Protein 9FMG (pdb70)

Foldseek 3Di:
DFDLVDLAGAFLCVVFNKDQWWKWWLVVVQVVLPDFDDFDFQLLLLCLQQQQAPLEEEEEEDAVVSVPSQPVSQVLSQVLCVQAVHDGDGGHYHYLNDDVVCLVVNDQVSVLVRVVVCCVPRVGLEYEYEYEASNVVSVRPNVVSQVVVCVVSVRHYRYFYTYRPSDPANLRSLVRNLSRLLNHQADAPDPAAPLQEEEEAEESFHPDVQVVCVLLNHHYLYPSHNHYSVSSHCNLRYLEYHYQFQSNRFNNRLSSCVGSVRHYFLAAHQADLVRVLRRLCGVCVSSVSNPSSVVSSVVLCVPQVVVLVVLLVVAEAAEEEEAEAEGLRLSCLQLVVVSVHHYQEYEHSMYRSATNNRDPSRHSSCCSPVPSHMHGTYIRHNLGQLVLLVRCVVRVGQEYEYADDRHQVSVLLQLHHYQHCVNSCCLGHSNNSVSVSVSVVVRSVVSVNSVVNNVPDDDPDDPVSSD/DPDADPFFFAFQLLLQVVQLQFPQEAEEEEEAQCRQQVSCCFLACLAQNHDLPDRGHVNHHYLNDDPCCQVPNCLVSVLVSVVVCVPPDGGPAYEYEYEQRCVVSVHPNCVRVVVCVVVVHRYWYFYGYRVVAGNLVSNLRRLVGNCPSHLHADDCVPLHAADLQEEEEAEDRPSFQRQVQLALVVVVVLSVQLPGHYQSRGHPVHPGCVSVNCVLNYQAYEHAALAGPVSVRVVCCVRNNHHYDYNHAFAFALVRSLVVLVVVCVVSVGDPVSSVVSSVVLCVVQVVLVVVVCCCQVDPPVDDQQEEEAEHALHCLLNVLLCCCPPVVGDYFAGEHARDHDPVSQVVSQVCQQPSDPPDGDGYHHDRHVVVVLVVVVVTDRPPDAYEYADAPVCPVVSVVSLHFYDDRGRRNSPHNDDNAALHDRNNVSSVVVRRVCRRVVSVD/DDVLVVVLVVLLVCCPPVLHADDCVPLHHADLQEEEEAEDDPPFQVQVQQLLVQVCVLSVQLPGHYQSQDHPVHPHVVSVNCVLNYQAYEYQALPRCPVVRVSCCVRRNHHYHYRHAFFAALVSSLVVLVVVCVVSVGDVVSSVVSSVVLVVVQVVLVVVCVCCLVPPDPDFAAEEEAEEALHCLLNVLLCCCPVVNHHYFAYEHADPDDPVRQVVSQVCQQPSDPPDGDGYYYDNDLVVVLVVVVVTDDDPGQHEYQDEPSCPVVSVVSVHFYNPRGPPRPPDDHDNAACRHRVNVSVVVVSRVVRGVPPVD/DAEEEEAFAAPQQLLQLVLLLCQLVLVVVFAEEEEELDQVQCSCQQFAQNDDADAQVVQVLGQSVNQWDAGHSRYTYHYLHDDDPDDDDSLVSLVVSVVNCVVNVVVPVPRGLYYYYRAGHDPDDVSRVVCFAAPRHAEYEYEAWLDLVRLVSVLVVLVVSLVRVVVRTYFYLAYEYEQQDDVLGVVSVVVSRVVWVGDHLAHAHDDCCQVVSVVSSHHCCVRPVPDPRSVRSSSSSVSVSPGDDGHRTRGDDPVRSVVSVVVSVVVVD/DEEEEEFAAPQCLLQLVLLLQLLCLVVPFAEEEEELDQVQCSCLQFAQNDDAQAQVNVVVVDPDGDNVSQFDQGHSRYRYHYLHDDDPPDDDSLVSLVVSVVVCVVNVVVPVSVGDYYYYRAHHCPPDVSRVVCQAQPNDAEYEYEAWLDLVRLVSVLVVLVVSLVRVVVNTYFYQAYEYEAADDPLGVVLVVVQQVVWVGHYLAHAHDDCLSVVSVVSSHHSCGSPVPDPRSVRSSSSSVSSSPGDDGHRTRHDDPVVSVVSVVVSVVVVVPD

InterPro domains:
  IPR000510 Nitrogenase/oxidoreductase, component 1 [PF00148] (76-469)
  IPR049939 Nitrogenase MoFe cofactor biosynthesis protein NifE-like [PTHR42956] (78-4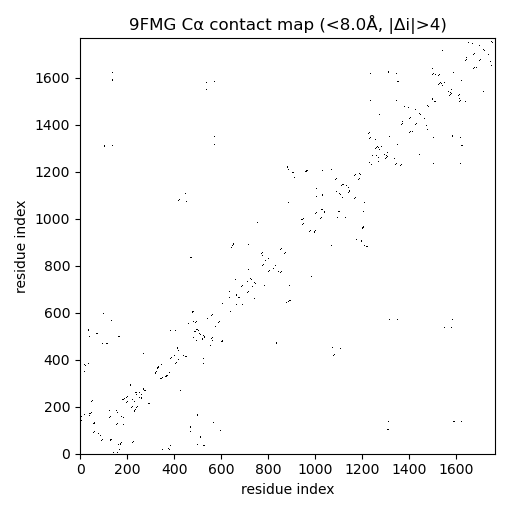68)

Sequence (1768 aa):
PINLKTSVVESREQRLGTIIAWDGKASDLSKESPFSQGSVCSEQMVECQAGNVRGAVLVQHSPIGCGAGQVIYNSIFRNGLAIRGLPVENLHLISTNLRERDMVYGGLDKLERTIRDAWERHHPQAIFIATSCPTAIIGDDIESVASQLEAEFGIPVIPLHCEGFKSKHWSTGFDATQHGILRQIVRKNPERKQEDLVNVINLWGSDVFGPMLGELGLRVNYVVDLATVEDLAQMSEAAATVGFCYTLSTYMAAALEQEFGVPEVKAPMPYGFAGTDAWLREIARVTHREEQAEAYIAREHARVKPQLEALREKLKGIKGFVSTGSAYAHGMIQVLRELGVTVDGSLVFHHDPVYDSQDPRQDSLAHLVDNYGDVGHFSVGNRQQFQFYGLLQRVKPDFIIIRHNGLAPLASRLGIPAIPLGDEHIAVGYQGILNLGESILDVLAHRKFHEDIAAHVRLPYRQDWLATNSIEQVRYICSIGAMHSASAIPRVIPITHCGPGCADKQFMNVAFYNGFQGGGYGGGAVVPSTNATEREVVFGGAERLDELIGASLQVLDADLFVVLTGCIPDLVGDDIGSVVGPYQKRGVPIVYAETGGFRGNNFTGHELVTKAIIDQFVGDYDAERDGAREPHTVNVWSLLPYHNTFWRGDLTEIKRLLEGIGLKVNILFGPQSAGVAEWKAIPRAGFNLVLSPWLGLDTARHLDRKYGQPTLHRPIIPIGAKETGAFLREVAAFAGLDSAVVEAFITAEEAVYYRYLEDFTDFYAEYWWGLPAKFAVIGDSAYNLALTKFLVNQLGLIPGLQIITDNPPEEVREDIRAHYHAIADDVATDVSFEEDSYTIHQKIRATDFGHKAPILFGTTWERDLAKELKGAIVEVGFPASYEVVLSRSYLGYRGALTLLEKIYTTTVSASAGNNFTGHELVTKAIIDQFVGDYDAERDGAREPHTVNVWSLLPYHNTFWRGDLTEIKRLLEGIGLKVNILFGPQSAGVAEWKAIPRAGFNLVLSPWLGLDTARHLDRKYGQPTLHRPIIPIGAKETGAFLREVAAFAGLDSAVVEAFITAEEAVYYRYLEDFTDFYAEYWWGLPAKFAVIGDSAYNLALTKFLVNQLGLIPGLQIITDNPPEEVREDIRAHYHAIADDVATDVSFEEDSYTIHQKIRATDFGHKAPILFGTTWERDLAKELKGAIVEVGFPASYEVVLSRSYLGYRGALTLLEKIYTTTVSASAPKQIAIYGKGGIGKSTTTSNISAALAEAGYKVMQFGCDPKSDSTNTLRGGDYIPSVLDLLRVDAHEAIFQGFGGIYCVEAGGPAPGVGCAGRGIITAVELLKQQNVFEELDLDYVIFDVLGDVVCGGFAVPIREGIAEHVFTVSSSDFMAIYAANNLFKGIQKYSNAGGALLGGVIANSINTDFHRDIIDDFVARTQTQVVQYVPRSLTVTQAELQGRTTIEAAPESAQAEIYRTLARSIADHTDSKVPTPLNAQELRDWSASWANQLIKQIAIYGKGGIGKSTTTSNISAALAEAGYKVMQFGCDPKSDSTNTLRGGDYIPSVLDLLRENARVDAHEAIFQGFGGIYCVEAGGPAPGVGCAGRGIITAVELLKQQNVFEELDLDYVIFDVLGDVVCGGFAVPIREGIAEHVFTVSSSDFMAIYAANNLFKGIQKYSNAGGALLGGVIANSINTDFHRDIIDDFVARTQTQVVQYVPRSLTVTQAELQGRTTIEAAPESAQAEIYRTLARSIADHTDSKVPTPLNAQELRDWSASWANQLIEI

Organism: Rhodospirillum rubrum (strain ATCC 11170 / ATH 1.1.1 / DSM 467 / LMG 4362 / NCIMB 8255 / S1) (NCBI:txid269796)

Nearest PDB structures (foldseek):
  5vpw-assembly1_C  TM=7.983E-01  e=2.767E-26  Clostridium pasteurianum
  5vq3-assembly1_A  TM=8.043E-01  e=7.670E-26  Clostridium pasteurianum
  6o7r-assembly1_D  TM=7.775E-01  e=1.868E-20  Azotobacter vinelandii
  5koj-assembly1_D  TM=7.550E-01  e=1.283E-16  Gluconacetobacter diazotrophicus PA1 5
  2xdq-assembly1_A-2  TM=7.043E-01  e=3.691E-17  Thermosynechococcus vestitus

Secondary structure (DSSP, 8-state):
----SSSSPPPHHHHT--B-EEEE-HHHHHHT---------HHHHHHHHHTT-BTEEEEEESBGGGGGGHHHHHHHHHHHHHHTT-------EEE--B-HHHHHH--HHHHHHHHHHHHHHH--SEEEEEE-HHHHHTT--HHHHHHHHHHHHSS-EEEE---TTT-SSTTHHHHHHHHHHHHHTS-SS-S--EEEEEEEE--SS---HHHHHHTTT-EEEEESSS-BHHHHHTTSSEEEEEES-HHHHHHHHHHIIIII---B-----S-SHHHHHHHHHHHHHHTT-TTTTHHHHHHHHHHHHHHHHHHHHTSSS-EEEEES-SSTTHHHHHHHHHTT-EEEEEEES-B-SS-TT--GGG-HHHHHHHSS---TTEEEESS-HHHHHHHHHHH--S-EEE-STTSHHHHHHTT--EEE--STTTTSHHHHHHHHHHHHHHHHHTHHHHHHHHTS---SB-HHHH-/---EES-SS-BGGGGHHHHHTSTTEEEEEES-TTHHHHHHIIIIITSS-----SS-TT-S-B----SHHHHS--HHHHHHHHHHHHHHB--SEEEEEE-HHHHHHT---HHHHHHHHHTT--EEEEE--GGG-BHHHHHHHHHHHHIIIII----HHHH---EEEEEEEE-SPTTTSTTHHHHHHHHHHHHHHHT-EEE--SSTTS-THHHHHTTTTEEEEEE-SSSTTHHHHHHHHHHT---EEE--S--BSHHHHHHHHHHHHHHHT--HHHHHHHHHHHHHHHHHHHHHHHHHHTS-TT----EEEEEE-HHHHHHHHHHHHHTS--EE---EE-S---HHHHHHHHHHHHTS-SS-----EE---HHHHHHHHHTS---SSPPEEEE-GGGHHHHHHTT--EEE-SS--TT---SS---SHHHHHHHHHHHHHHHHHGGG-/--HHHHHHHHHHHIIIIII----TTTS---EEEEEEE----TTTSTTHHHHHHHHHHHHHHHT-EEE--SSTTS-THHHHHTSTTEEEEEE-SSSTTHHHHHHHHHHT---EEE--SPPBSSHHHHHHHHHHHHHHT--HHHHHHHHHHHHHHHHHHHHHHHHHHHH-TT----EEEEEE-HHHHHHHHHHHHHTS-PEEEEEEE-S---HHHHHHHHHHHH-SSSS-----EE---HHHHHHHHHT----SS--EEE--GGGHHHHHHTT-EE---SS--TT---SS---SBTHHHHHHHHHHHHHHHTT--/-EEEEEEESTTSSHHHHHHHHHHHHHHTT--EEEEE--TT--TTHHHHTT-----SGGG----GGGGEEE-GGG-EEEE---PSTTSSBHHHHHHHHHHHHHHTTTTTTTT-SEEEEE--S---BTTTSGGGSTTT-SEEEEEE-SSHHHHHHHHHHHHHHHHHHHTTS-EEEEEEE-S--SHHHHHHHHHHHHHTT--EEE-----HHHHHHHHTT--HHHH-TTSHHHHHHHHHHHHHHH----B------HHHHHHHHHHHHGGG-/-EEEEEESTTSSHHHHHHHHHHHHHHTT--EEEEEE-TT--TTGGGTTT-----SHHHHTT-SS--GGGG-EE-GGG-EEEE-----TTSSBHHHHHHHHHHHHHHTTHHHHS--SEEEEEE-S---BTTTTGGGSSSS-SEEEEEE-SSHHHHHHHHHHHHHHHHHHTTT--EEEEEEEES--SHHHHHHHHHHHHHTT--EEEEE---HHHHHHHHTT--HHHH-TTSTTHHHHHHHHHHHHS----B------HHHHHHHHHHHHHHHHT-

Radius of gyration: 38.02 Å; Cα contacts (8 Å, |Δi|>4): 4119; chains: 5; bounding box: 62×89×127 Å

Structure (mmCIF, N/CA/C/O backbone):
data_9FMG
#
_entry.id   9FMG
#
_cell.length_a   1.00
_cell.length_b   1.00
_cell.length_c   1.00
_cell.angle_alpha   90.00
_cell.angle_beta   90.00
_cell.angle_gamma   90.00
#
_symmetry.space_group_name_H-M   'P 1'
#
loop_
_entity.id
_entity.type
_entity.pdbx_description
1 polymer Nitrogenase
2 polymer Nitrogenase
3 polymer 'Nitrogenase iron protein'
4 non-polymer 'FeFe cofactor'
5 non-polymer 'FE(8)-S(7) CLUSTER'
6 non-polymer "ADENOSINE-5'-DIPHOSPHATE"
7 non-polymer 'MAGNESIUM ION'
8 non-polymer 'ALUMINUM FLUORIDE'
9 non-polymer 'IRON/SULFUR CLUSTER'
#
loop_
_atom_site.group_PDB
_atom_site.id
_atom_site.type_symbol
_atom_site.label_atom_id
_atom_site.label_alt_id
_atom_site.label_comp_id
_atom_site.label_asym_id
_atom_site.label_entity_id
_atom_site.label_seq_id
_atom_site.pdbx_PDB_ins_code
_atom_site.Cartn_x
_atom_site.Cartn_y
_atom_site.Cartn_z
_atom_site.occupancy
_atom_site.B_iso_or_equiv
_atom_site.auth_seq_id
_atom_site.auth_comp_id
_atom_site.auth_asym_id
_atom_site.auth_atom_id
_atom_site.pdbx_PDB_model_num
ATOM 1 N N . PRO A 1 2 ? 161.906 192.164 135.241 1.00 70.02 2 PRO A N 1
ATOM 2 C CA . PRO A 1 2 ? 160.800 192.043 136.190 1.00 68.14 2 PRO A CA 1
ATOM 3 C C . PRO A 1 2 ? 160.328 190.606 136.359 1.00 62.34 2 PRO A C 1
ATOM 4 O O . PRO A 1 2 ? 160.662 189.754 135.540 1.00 61.20 2 PRO A O 1
ATOM 8 N N . ILE A 1 3 ? 159.561 190.341 137.415 1.00 60.88 3 ILE A N 1
ATOM 9 C CA . ILE A 1 3 ? 158.970 189.022 137.585 1.00 58.45 3 ILE A CA 1
ATOM 10 C C . ILE A 1 3 ? 157.875 188.843 136.546 1.00 58.31 3 ILE A C 1
ATOM 11 O O . ILE A 1 3 ? 157.089 189.763 136.280 1.00 55.73 3 ILE A O 1
ATOM 16 N N . ASN A 1 4 ? 157.815 187.659 135.948 1.00 56.36 4 ASN A N 1
ATOM 17 C CA . ASN A 1 4 ? 156.766 187.342 134.985 1.00 55.77 4 ASN A CA 1
ATOM 18 C C . ASN A 1 4 ? 155.642 186.644 135.738 1.00 53.92 4 ASN A C 1
ATOM 19 O O . ASN A 1 4 ? 155.751 185.469 136.091 1.00 54.37 4 ASN A O 1
ATOM 24 N N . LEU A 1 5 ? 154.555 187.372 135.984 1.00 51.49 5 LEU A N 1
ATOM 25 C CA . LEU A 1 5 ? 153.396 186.821 136.669 1.00 48.74 5 LEU A CA 1
ATOM 26 C C . LEU A 1 5 ? 152.322 186.337 135.706 1.00 53.76 5 LEU A C 1
ATOM 27 O O . LEU A 1 5 ? 151.338 185.738 136.149 1.00 54.19 5 LEU A O 1
ATOM 32 N N . LYS A 1 6 ? 152.498 186.571 134.405 1.00 54.82 6 LYS A N 1
ATOM 33 C CA . LYS A 1 6 ? 151.533 186.128 133.409 1.00 52.17 6 LYS A CA 1
ATOM 34 C C . LYS A 1 6 ? 151.465 184.613 133.304 1.00 50.50 6 LYS A C 1
ATOM 35 O O . LYS A 1 6 ? 150.474 184.084 132.791 1.00 54.86 6 LYS A O 1
ATOM 41 N N . THR A 1 7 ? 152.485 183.910 133.777 1.00 50.25 7 THR A N 1
ATOM 42 C CA . THR A 1 7 ? 152.587 182.469 133.621 1.00 49.31 7 THR A CA 1
ATOM 43 C C . THR A 1 7 ? 152.225 181.777 134.926 1.00 46.47 7 THR A C 1
ATOM 44 O O . THR A 1 7 ? 152.402 182.327 136.014 1.00 50.10 7 THR A O 1
ATOM 48 N N . SER A 1 8 ? 151.716 180.557 134.806 1.00 43.57 8 SER A N 1
ATOM 49 C CA . SER A 1 8 ? 151.385 179.743 135.962 1.00 43.00 8 SER A CA 1
ATOM 50 C C . SER A 1 8 ? 152.566 178.914 136.434 1.00 44.48 8 SER A C 1
ATOM 51 O O . SER A 1 8 ? 152.415 178.096 137.346 1.00 40.83 8 SER A O 1
ATOM 54 N N . VAL A 1 9 ? 153.735 179.118 135.837 1.00 46.41 9 VAL A N 1
ATOM 55 C CA . VAL A 1 9 ? 154.952 178.394 136.170 1.00 43.15 9 VAL A CA 1
ATOM 56 C C . VAL A 1 9 ? 155.972 179.443 136.573 1.00 42.80 9 VAL A C 1
ATOM 57 O O . VAL A 1 9 ? 156.151 180.441 135.866 1.00 44.15 9 VAL A O 1
ATOM 61 N N . VAL A 1 10 ? 156.631 179.225 137.686 1.00 38.38 10 VAL A N 1
ATOM 62 C CA . VAL A 1 10 ? 157.672 180.137 138.134 1.00 39.35 10 VAL A CA 1
ATOM 63 C C . VAL A 1 10 ? 158.991 179.703 137.520 1.00 43.53 10 VAL A C 1
ATOM 64 O O . VAL A 1 10 ? 159.311 178.510 137.473 1.00 47.41 10 VAL A O 1
ATOM 68 N N . GLU A 1 11 ? 159.761 180.674 137.043 1.00 42.99 11 GLU A N 1
ATOM 69 C CA . GLU A 1 11 ? 161.106 180.380 136.599 1.00 45.84 11 GLU A CA 1
ATOM 70 C C . GLU A 1 11 ? 161.926 179.913 137.799 1.00 50.62 11 GLU A C 1
ATOM 71 O O . GLU A 1 11 ? 161.497 180.009 138.949 1.00 52.36 11 GLU A O 1
ATOM 77 N N . SER A 1 12 ? 163.120 179.405 137.534 1.00 53.20 12 SER A N 1
ATOM 78 C CA . SER A 1 12 ? 163.909 178.861 138.623 1.00 49.76 12 SER A CA 1
ATOM 79 C C . SER A 1 12 ? 164.790 179.960 139.196 1.00 52.54 12 SER A C 1
ATOM 80 O O . SER A 1 12 ? 164.967 181.023 138.598 1.00 55.85 12 SER A O 1
ATOM 83 N N . ARG A 1 13 ? 165.348 179.702 140.378 1.00 50.22 13 ARG A N 1
ATOM 84 C CA . ARG A 1 13 ? 166.170 180.733 140.994 1.00 50.45 13 ARG A CA 1
ATOM 85 C C . ARG A 1 13 ? 167.508 180.839 140.283 1.00 55.23 13 ARG A C 1
ATOM 86 O O . ARG A 1 13 ? 168.069 181.934 140.168 1.00 56.38 13 ARG A O 1
ATOM 94 N N . GLU A 1 14 ? 168.024 179.710 139.797 1.00 52.36 14 GLU A N 1
ATOM 95 C CA . GLU A 1 14 ? 169.265 179.723 139.035 1.00 52.27 14 GLU A CA 1
ATOM 96 C C . GLU A 1 14 ? 169.089 180.502 137.742 1.00 54.86 14 GLU A C 1
ATOM 97 O O . GLU A 1 14 ? 169.984 181.247 137.326 1.00 56.11 14 GLU A O 1
ATOM 103 N N . GLN A 1 15 ? 167.940 180.330 137.085 1.00 54.02 15 GLN A N 1
ATOM 104 C CA . GLN A 1 15 ? 167.696 181.000 135.814 1.00 55.86 15 GLN A CA 1
ATOM 105 C C . GLN A 1 15 ? 167.427 182.484 136.008 1.00 58.76 15 GLN A C 1
ATOM 106 O O . GLN A 1 15 ? 167.793 183.297 135.153 1.00 58.60 15 GLN A O 1
ATOM 112 N N . ARG A 1 16 ? 166.793 182.854 137.116 1.00 60.64 16 ARG A N 1
ATOM 113 C CA . ARG A 1 16 ? 166.405 184.236 137.351 1.00 56.70 16 ARG A CA 1
ATOM 114 C C . ARG A 1 16 ? 167.499 185.058 138.015 1.00 56.06 16 ARG A C 1
ATOM 115 O O . ARG A 1 16 ? 167.501 186.285 137.873 1.00 52.50 16 ARG A O 1
ATOM 123 N N . LEU A 1 17 ? 168.422 184.423 138.725 1.00 56.65 17 LEU A N 1
ATOM 124 C CA . LEU A 1 17 ? 169.440 185.139 139.487 1.00 54.57 17 LEU A CA 1
ATOM 125 C C . LEU A 1 17 ? 170.856 184.712 139.132 1.00 54.74 17 LEU A C 1
ATOM 126 O O . LEU A 1 17 ? 171.735 185.569 139.017 1.00 54.98 17 LEU A O 1
ATOM 131 N N . GLY A 1 18 ? 171.100 183.415 138.955 1.00 54.85 18 GLY A N 1
ATOM 132 C CA . GLY A 1 18 ? 172.442 182.929 138.697 1.00 52.67 18 GLY A CA 1
ATOM 133 C C . GLY A 1 18 ? 173.002 182.089 139.826 1.00 53.62 18 GLY A C 1
ATOM 134 O O . GLY A 1 18 ? 174.218 182.039 140.024 1.00 57.07 18 GLY A O 1
ATOM 135 N N . THR A 1 19 ? 172.116 181.429 140.569 1.00 51.49 19 THR A N 1
ATOM 136 C CA . THR A 1 19 ? 172.489 180.682 141.764 1.00 49.78 19 THR A CA 1
ATOM 137 C C . THR A 1 19 ? 173.768 179.881 141.548 1.00 53.15 19 THR A C 1
ATOM 138 O O . THR A 1 19 ? 173.938 179.219 140.523 1.00 54.91 19 THR A O 1
ATOM 142 N N . ILE A 1 20 ? 174.668 179.958 142.526 1.00 49.34 20 ILE A N 1
ATOM 143 C CA . ILE A 1 20 ? 175.935 179.235 142.520 1.00 46.66 20 ILE A CA 1
ATOM 144 C C . ILE A 1 20 ? 175.905 178.252 143.681 1.00 41.62 20 ILE A C 1
ATOM 145 O O . ILE A 1 20 ? 175.979 178.664 144.844 1.00 44.66 20 ILE A O 1
ATOM 150 N N . ILE A 1 21 ? 175.809 176.961 143.379 1.00 42.42 21 ILE A N 1
ATOM 151 C CA . ILE A 1 21 ? 175.724 175.938 144.415 1.00 41.88 21 ILE A CA 1
ATOM 152 C C . ILE A 1 21 ? 177.058 175.210 144.606 1.00 40.21 21 ILE A C 1
ATOM 153 O O . ILE A 1 21 ? 177.096 174.142 145.215 1.00 41.13 21 ILE A O 1
ATOM 158 N N . ALA A 1 22 ? 178.152 175.769 144.095 1.00 44.12 22 ALA A N 1
ATOM 159 C CA . ALA A 1 22 ? 179.479 175.213 144.319 1.00 38.86 22 ALA A CA 1
ATOM 160 C C . ALA A 1 22 ? 180.470 176.363 144.335 1.00 40.46 22 ALA A C 1
ATOM 161 O O . ALA A 1 22 ? 180.449 177.198 143.427 1.00 48.27 22 ALA A O 1
ATOM 163 N N . TRP A 1 23 ? 181.349 176.390 145.337 1.00 35.91 23 TRP A N 1
ATOM 164 C CA . TRP A 1 23 ? 182.428 177.370 145.358 1.00 38.87 23 TRP A CA 1
ATOM 165 C C . TRP A 1 23 ? 183.318 177.177 146.581 1.00 42.62 23 TRP A C 1
ATOM 166 O O . TRP A 1 23 ? 182.866 176.660 147.607 1.00 40.66 23 TRP A O 1
ATOM 177 N N . ASP A 1 24 ? 184.589 177.561 146.474 1.00 44.78 24 ASP A N 1
ATOM 178 C CA . ASP A 1 24 ? 185.482 177.608 147.623 1.00 43.97 24 ASP A CA 1
ATOM 179 C C . ASP A 1 24 ? 186.494 178.721 147.403 1.00 44.26 24 ASP A C 1
ATOM 180 O O . ASP A 1 24 ? 187.039 178.857 146.305 1.00 44.49 24 ASP A O 1
ATOM 185 N N . GLY A 1 25 ? 186.739 179.513 148.440 1.00 42.69 25 GLY A N 1
ATOM 186 C CA . GLY A 1 25 ? 187.600 180.672 148.292 1.00 42.41 25 GLY A CA 1
ATOM 187 C C . GLY A 1 25 ? 187.376 181.666 149.420 1.00 52.22 25 GLY A C 1
ATOM 188 O O . GLY A 1 25 ? 186.937 181.304 150.509 1.00 52.16 25 GLY A O 1
ATOM 189 N N . LYS A 1 26 ? 187.698 182.923 149.124 1.00 54.25 26 LYS A N 1
ATOM 190 C CA . LYS A 1 26 ? 187.591 184.018 150.080 1.00 51.72 26 LYS A CA 1
ATOM 191 C C . LYS A 1 26 ? 186.350 184.844 149.773 1.00 57.93 26 LYS A C 1
ATOM 192 O O . LYS A 1 26 ? 186.139 185.250 148.625 1.00 57.45 26 LYS A O 1
ATOM 198 N N . ALA A 1 27 ? 185.526 185.080 150.800 1.00 56.02 27 ALA A N 1
ATOM 199 C CA . ALA A 1 27 ? 184.261 185.783 150.605 1.00 52.67 27 ALA A CA 1
ATOM 200 C C . ALA A 1 27 ? 184.416 187.035 149.757 1.00 54.61 27 ALA A C 1
ATOM 201 O O . ALA A 1 27 ? 183.514 187.373 148.978 1.00 56.36 27 ALA A O 1
ATOM 203 N N . SER A 1 28 ? 185.553 187.725 149.864 1.00 56.59 28 SER A N 1
ATOM 204 C CA . SER A 1 28 ? 185.768 188.871 148.993 1.00 58.88 28 SER A CA 1
ATOM 205 C C . SER A 1 28 ? 185.721 188.469 147.528 1.00 59.03 28 SER A C 1
ATOM 206 O O . SER A 1 28 ? 185.365 189.294 146.677 1.00 55.91 28 SER A O 1
ATOM 209 N N . ASP A 1 29 ? 186.011 187.206 147.216 1.00 55.92 29 ASP A N 1
ATOM 210 C CA . ASP A 1 29 ? 186.055 186.809 145.819 1.00 58.73 29 ASP A CA 1
ATOM 211 C C . ASP A 1 29 ? 184.667 186.414 145.350 1.00 60.24 29 ASP A C 1
ATOM 212 O O . ASP A 1 29 ? 184.296 186.695 144.206 1.00 62.91 29 ASP A O 1
ATOM 217 N N . LEU A 1 30 ? 183.890 185.760 146.215 1.00 57.62 30 LEU A N 1
ATOM 218 C CA . LEU A 1 30 ? 182.513 185.475 145.851 1.00 56.65 30 LEU A CA 1
ATOM 219 C C . LEU A 1 30 ? 181.733 186.773 145.726 1.00 57.91 30 LEU A C 1
ATOM 220 O O . LEU A 1 30 ? 180.687 186.806 145.070 1.00 57.65 30 LEU A O 1
ATOM 225 N N . SER A 1 31 ? 182.231 187.843 146.357 1.00 57.02 31 SER A N 1
ATOM 226 C CA . SER A 1 31 ? 181.606 189.155 146.250 1.00 56.41 31 SER A CA 1
ATOM 227 C C . SER A 1 31 ? 182.048 189.863 144.978 1.00 60.76 31 SER A C 1
ATOM 228 O O . SER A 1 31 ? 181.245 190.542 144.330 1.00 64.91 31 SER A O 1
ATOM 231 N N . LYS A 1 32 ? 183.324 189.721 144.613 1.00 62.07 32 LYS A N 1
ATOM 232 C CA . LYS A 1 32 ? 183.811 190.338 143.384 1.00 69.29 32 LYS A CA 1
ATOM 233 C C . LYS A 1 32 ? 183.257 189.635 142.152 1.00 70.42 32 LYS A C 1
ATOM 234 O O . LYS A 1 32 ? 183.103 190.263 141.099 1.00 70.32 32 LYS A O 1
ATOM 240 N N . GLU A 1 33 ? 182.944 188.347 142.263 1.00 69.31 33 GLU A N 1
ATOM 241 C CA . GLU A 1 33 ? 182.537 187.543 141.119 1.00 69.44 33 GLU A CA 1
ATOM 242 C C . GLU A 1 33 ? 181.083 187.764 140.731 1.00 70.83 33 GLU A C 1
ATOM 243 O O . GLU A 1 33 ? 180.581 187.066 139.844 1.00 71.63 33 GLU A O 1
ATOM 249 N N . SER A 1 34 ? 180.406 188.714 141.366 1.00 73.35 34 SER A N 1
ATOM 250 C CA . SER A 1 34 ? 178.991 188.950 141.123 1.00 74.87 34 SER A CA 1
ATOM 251 C C . SER A 1 34 ? 178.744 190.395 140.709 1.00 75.46 34 SER A C 1
ATOM 252 O O . SER A 1 34 ? 179.634 191.058 140.179 1.00 74.64 34 SER A O 1
ATOM 255 N N . PRO A 1 59 ? 181.578 165.070 140.637 1.00 52.16 59 PRO A N 1
ATOM 256 C CA . PRO A 1 59 ? 181.928 163.649 140.525 1.00 50.13 59 PRO A CA 1
ATOM 257 C C . PRO A 1 59 ? 181.342 162.828 141.665 1.00 48.27 59 PRO A C 1
ATOM 258 O O . PRO A 1 59 ? 180.945 161.685 141.453 1.00 44.70 59 PRO A O 1
ATOM 262 N N . PHE A 1 60 ? 181.286 163.410 142.860 1.00 45.86 60 PHE A N 1
ATOM 263 C CA . PHE A 1 60 ? 180.690 162.759 144.018 1.00 40.31 60 PHE A CA 1
ATOM 264 C C . PHE A 1 60 ? 179.697 163.712 144.663 1.00 41.69 60 PHE A C 1
ATOM 265 O O . PHE A 1 60 ? 180.000 164.893 144.857 1.00 45.89 60 PHE A O 1
ATOM 273 N N . SER A 1 61 ? 178.512 163.197 144.981 1.00 39.15 61 SER A N 1
ATOM 274 C CA . SER A 1 61 ? 177.444 163.983 145.578 1.00 35.90 61 SER A CA 1
ATOM 275 C C . SER A 1 61 ? 176.783 163.142 146.658 1.00 32.42 61 SER A C 1
ATOM 276 O O . SER A 1 61 ? 176.822 161.912 146.615 1.00 31.41 61 SER A O 1
ATOM 279 N N . GLN A 1 62 ? 176.156 163.815 147.625 1.00 35.50 62 GLN A N 1
ATOM 280 C CA . GLN A 1 62 ? 175.569 163.127 148.766 1.00 34.62 62 GLN A CA 1
ATOM 281 C C . GLN A 1 62 ? 174.090 163.396 148.981 1.00 33.36 62 GLN A C 1
ATOM 282 O O . GLN A 1 62 ? 173.527 162.895 149.960 1.00 37.20 62 GLN A O 1
ATOM 288 N N . GLY A 1 63 ? 173.441 164.129 148.103 1.00 28.36 63 GLY A N 1
ATOM 289 C CA . GLY A 1 63 ? 172.029 164.390 148.277 1.00 28.83 63 GLY A CA 1
ATOM 290 C C . GLY A 1 63 ? 171.792 165.813 148.746 1.00 34.32 63 GLY A C 1
ATOM 291 O O . GLY A 1 63 ? 172.623 166.419 149.434 1.00 35.49 63 GLY A O 1
ATOM 292 N N . SER A 1 64 ? 170.641 166.358 148.365 1.00 32.99 64 SER A N 1
ATOM 293 C CA . SER A 1 64 ? 170.320 167.747 148.645 1.00 29.39 64 SER A CA 1
ATOM 294 C C . SER A 1 64 ? 168.853 167.833 149.036 1.00 32.19 64 SER A C 1
ATOM 295 O O . SER A 1 64 ? 168.219 166.832 149.377 1.00 35.62 64 SER A O 1
ATOM 298 N N . VAL A 1 65 ? 168.334 169.053 149.032 1.00 30.01 65 VAL A N 1
ATOM 299 C CA . VAL A 1 65 ? 166.921 169.307 149.217 1.00 28.52 65 VAL A CA 1
ATOM 300 C C . VAL A 1 65 ? 166.330 169.604 147.845 1.00 28.55 65 VAL A C 1
ATOM 301 O O . VAL A 1 65 ? 167.030 170.014 146.916 1.00 33.91 65 VAL A O 1
ATOM 305 N N . CYS A 1 66 ? 165.029 169.387 147.698 1.00 25.47 66 CYS A N 1
ATOM 306 C CA . CYS A 1 66 ? 164.336 169.755 146.472 1.00 28.11 66 CYS A CA 1
ATOM 307 C C . CYS A 1 66 ? 163.413 170.942 146.727 1.00 33.13 66 CYS A C 1
ATOM 308 O O . CYS A 1 66 ? 163.214 171.378 147.862 1.00 35.17 66 CYS A O 1
ATOM 311 N N . SER A 1 67 ? 162.854 171.474 145.638 1.00 31.58 67 SER A N 1
ATOM 312 C CA . SER A 1 67 ? 161.937 172.601 145.752 1.00 30.47 67 SER A CA 1
ATOM 313 C C . SER A 1 67 ? 160.584 172.166 146.295 1.00 29.30 67 SER A C 1
ATOM 314 O O . SER A 1 67 ? 159.870 172.968 146.909 1.00 29.56 67 SER A O 1
ATOM 317 N N . GLU A 1 68 ? 160.213 170.907 146.071 1.00 28.81 68 GLU A N 1
ATOM 318 C CA . GLU A 1 68 ? 158.946 170.404 146.581 1.00 30.91 68 GLU A CA 1
ATOM 319 C C . GLU A 1 68 ? 158.895 170.472 148.101 1.00 30.80 68 GLU A C 1
ATOM 320 O O . GLU A 1 68 ? 157.838 170.753 148.678 1.00 31.45 68 GLU A O 1
ATOM 326 N N . GLN A 1 69 ? 160.034 170.273 148.766 1.00 29.77 69 GLN A N 1
ATOM 327 C CA . GLN A 1 69 ? 160.057 170.329 150.224 1.00 30.35 69 GLN A CA 1
ATOM 328 C C . GLN A 1 69 ? 159.862 171.756 150.722 1.00 30.09 69 GLN A C 1
ATOM 329 O O . GLN A 1 69 ? 159.134 171.991 151.694 1.00 32.39 69 GLN A O 1
ATOM 335 N N . MET A 1 70 ? 160.503 172.722 150.069 1.00 29.68 70 MET A N 1
ATOM 336 C CA . MET A 1 70 ? 160.306 174.115 150.444 1.00 28.82 70 MET A CA 1
ATOM 337 C C . MET A 1 70 ? 158.875 174.564 150.179 1.00 30.39 70 MET A C 1
ATOM 338 O O . MET A 1 70 ? 158.319 175.356 150.946 1.00 38.02 70 MET A O 1
ATOM 343 N N . VAL A 1 71 ? 158.256 174.067 149.109 1.00 30.12 71 VAL A N 1
ATOM 344 C CA . VAL A 1 71 ? 156.844 174.365 148.889 1.00 27.45 71 VAL A CA 1
ATOM 345 C C . VAL A 1 71 ? 155.997 173.764 150.004 1.00 29.62 71 VAL A C 1
ATOM 346 O O . VAL A 1 71 ? 155.044 174.387 150.483 1.00 31.76 71 VAL A O 1
ATOM 350 N N . GLU A 1 72 ? 156.330 172.547 150.436 1.00 31.76 72 GLU A N 1
ATOM 351 C CA . GLU A 1 72 ? 155.603 171.943 151.548 1.00 32.09 72 GLU A CA 1
ATOM 352 C C . GLU A 1 72 ? 155.722 172.786 152.810 1.00 35.57 72 GLU A C 1
ATOM 353 O O . GLU A 1 72 ? 154.748 172.946 153.554 1.00 37.33 72 GLU A O 1
ATOM 359 N N . CYS A 1 73 ? 156.912 173.316 153.080 1.00 35.95 73 CYS A N 1
ATOM 360 C CA . CYS A 1 73 ? 157.117 174.083 154.302 1.00 33.69 73 CYS A CA 1
ATOM 361 C C . CYS A 1 73 ? 156.591 175.511 154.211 1.00 34.30 73 CYS A C 1
ATOM 362 O O . CYS A 1 73 ? 156.380 176.140 155.252 1.00 42.05 73 CYS A O 1
ATOM 365 N N . GLN A 1 74 ? 156.384 176.043 153.007 1.00 35.51 74 GLN A N 1
ATOM 366 C CA . GLN A 1 74 ? 155.862 177.399 152.855 1.00 37.30 74 GLN A CA 1
ATOM 367 C C . GLN A 1 74 ? 154.347 177.412 152.676 1.00 35.51 74 GLN A C 1
ATOM 368 O O . GLN A 1 74 ? 153.624 177.983 153.496 1.00 34.85 74 GLN A O 1
ATOM 374 N N . ALA A 1 75 ? 153.857 176.782 151.609 1.00 34.92 75 ALA A N 1
ATOM 375 C CA . ALA A 1 75 ? 152.429 176.788 151.325 1.00 31.64 75 ALA A CA 1
ATOM 376 C C . ALA A 1 75 ? 151.652 175.834 152.218 1.00 31.02 75 ALA A C 1
ATOM 377 O O . ALA A 1 75 ? 150.431 175.973 152.333 1.00 34.86 75 ALA A O 1
ATOM 379 N N . GLY A 1 76 ? 152.324 174.876 152.850 1.00 28.32 76 GLY A N 1
ATOM 380 C CA . GLY A 1 76 ? 151.652 174.011 153.795 1.00 32.62 76 GLY A CA 1
ATOM 381 C C . GLY A 1 76 ? 151.419 174.627 155.152 1.00 38.59 76 GLY A C 1
ATOM 382 O O . GLY A 1 76 ? 150.631 174.091 155.936 1.00 41.09 76 GLY A O 1
ATOM 383 N N . ASN A 1 77 ? 152.088 175.739 155.449 1.00 37.44 77 ASN A N 1
ATOM 384 C CA . ASN A 1 77 ? 151.924 176.441 156.712 1.00 36.14 77 ASN A CA 1
ATOM 385 C C . ASN A 1 77 ? 151.015 177.655 156.592 1.00 35.07 77 ASN A C 1
ATOM 386 O O . ASN A 1 77 ? 150.917 178.438 157.541 1.00 37.68 77 ASN A O 1
ATOM 391 N N . VAL A 1 78 ? 150.360 177.836 155.451 1.00 34.26 78 VAL A N 1
ATOM 392 C CA . VAL A 1 78 ? 149.341 178.868 155.316 1.00 37.34 78 VAL A CA 1
ATOM 393 C C . VAL A 1 78 ? 148.071 178.360 155.981 1.00 37.47 78 VAL A C 1
ATOM 394 O O . VAL A 1 78 ? 147.582 177.270 155.662 1.00 39.68 78 VAL A O 1
ATOM 398 N N . ARG A 1 79 ? 147.545 179.139 156.917 1.00 36.85 79 ARG A N 1
ATOM 399 C CA . ARG A 1 79 ? 146.390 178.738 157.705 1.00 34.91 79 ARG A CA 1
ATOM 400 C C . ARG A 1 79 ? 145.107 179.115 156.975 1.00 39.55 79 ARG A C 1
ATOM 401 O O . ARG A 1 79 ? 144.956 180.249 156.513 1.00 43.60 79 ARG A O 1
ATOM 409 N N . GLY A 1 80 ? 144.196 178.155 156.858 1.00 38.09 80 GLY A N 1
ATOM 410 C CA . GLY A 1 80 ? 143.003 178.332 156.063 1.00 35.34 80 GLY A CA 1
ATOM 411 C C . GLY A 1 80 ? 143.125 177.869 154.631 1.00 38.49 80 GLY A C 1
ATOM 412 O O . GLY A 1 80 ? 142.213 178.118 153.837 1.00 44.52 80 GLY A O 1
ATOM 413 N N . ALA A 1 81 ? 144.226 177.210 154.274 1.00 35.44 81 ALA A N 1
ATOM 414 C CA . ALA A 1 81 ? 144.459 176.736 152.921 1.00 34.38 81 ALA A CA 1
ATOM 415 C C . ALA A 1 81 ? 144.982 175.311 152.984 1.00 35.89 81 ALA A C 1
ATOM 416 O O . ALA A 1 81 ? 145.587 174.903 153.978 1.00 35.39 81 ALA A O 1
ATOM 418 N N . VAL A 1 82 ? 144.736 174.555 151.917 1.00 32.10 82 VAL A N 1
ATOM 419 C CA . VAL A 1 82 ? 145.142 173.159 151.819 1.00 31.45 82 VAL A CA 1
ATOM 420 C C . VAL A 1 82 ? 146.057 173.006 150.614 1.00 28.02 82 VAL A C 1
ATOM 421 O O . VAL A 1 82 ? 145.704 173.419 149.506 1.00 29.34 82 VAL A O 1
ATOM 425 N N . LEU A 1 83 ? 147.230 172.419 150.832 1.00 29.75 83 LEU A N 1
ATOM 426 C CA . LEU A 1 83 ? 148.187 172.150 149.767 1.00 29.09 83 LEU A CA 1
ATOM 427 C C . LEU A 1 83 ? 147.999 170.723 149.273 1.00 28.69 83 LEU A C 1
ATOM 428 O O . LEU A 1 83 ? 148.000 169.779 150.069 1.00 27.56 83 LEU A O 1
ATOM 433 N N . VAL A 1 84 ? 147.840 170.574 147.962 1.00 29.88 84 VAL A N 1
ATOM 434 C CA . VAL A 1 84 ? 147.665 169.276 147.323 1.00 27.84 84 VAL A CA 1
ATOM 435 C C . VAL A 1 84 ? 148.995 168.877 146.704 1.00 30.99 84 VAL A C 1
ATOM 436 O O . VAL A 1 84 ? 149.608 169.663 145.970 1.00 31.09 84 VAL A O 1
ATOM 440 N N . GLN A 1 85 ? 149.452 167.666 147.010 1.00 28.14 85 GLN A N 1
ATOM 441 C CA . GLN A 1 85 ? 150.697 167.132 146.466 1.00 23.64 85 GLN A CA 1
ATOM 442 C C . GLN A 1 85 ? 150.359 166.170 145.334 1.00 23.55 85 GLN A C 1
ATOM 443 O O . GLN A 1 85 ? 149.909 165.047 145.573 1.00 22.50 85 GLN A O 1
ATOM 449 N N . HIS A 1 86 ? 150.572 166.619 144.098 1.00 25.62 86 HIS A N 1
ATOM 450 C CA . HIS A 1 86 ? 150.358 165.779 142.921 1.00 23.45 86 HIS A CA 1
ATOM 451 C C . HIS A 1 86 ? 151.649 165.019 142.662 1.00 23.74 86 HIS A C 1
ATOM 452 O O . HIS A 1 86 ? 152.547 165.489 141.965 1.00 24.60 86 HIS A O 1
ATOM 459 N N . SER A 1 87 ? 151.745 163.833 143.244 1.00 22.09 87 SER A N 1
ATOM 460 C CA . SER A 1 87 ? 152.987 163.075 143.250 1.00 22.08 87 SER A CA 1
ATOM 461 C C . SER A 1 87 ? 152.657 161.640 143.611 1.00 24.20 87 SER A C 1
ATOM 462 O O . SER A 1 87 ? 151.520 161.331 143.988 1.00 25.74 87 SER A O 1
ATOM 465 N N . PRO A 1 88 ? 153.623 160.736 143.499 1.00 22.76 88 PRO A N 1
ATOM 466 C CA . PRO A 1 88 ? 153.530 159.478 144.238 1.00 20.28 88 PRO A CA 1
ATOM 467 C C . PRO A 1 88 ? 153.615 159.742 145.731 1.00 24.59 88 PRO A C 1
ATOM 468 O O . PRO A 1 88 ? 154.087 160.785 146.185 1.00 26.81 88 PRO A O 1
ATOM 472 N N . ILE A 1 89 ? 153.152 158.761 146.504 1.00 27.53 89 ILE A N 1
ATOM 473 C CA . ILE A 1 89 ? 153.085 158.920 147.948 1.00 23.08 89 ILE A CA 1
ATOM 474 C C . ILE A 1 89 ? 154.454 159.187 148.550 1.00 20.32 89 ILE A C 1
ATOM 475 O O . ILE A 1 89 ? 154.550 159.681 149.677 1.00 23.38 89 ILE A O 1
ATOM 480 N N . GLY A 1 90 ? 155.524 158.872 147.821 1.00 19.16 90 GLY A N 1
ATOM 481 C CA . GLY A 1 90 ? 156.860 159.077 148.349 1.00 21.61 90 GLY A CA 1
ATOM 482 C C . GLY A 1 90 ? 157.213 160.540 148.516 1.00 22.07 90 GLY A C 1
ATOM 483 O O . GLY A 1 90 ? 157.913 160.912 149.459 1.00 24.77 90 GLY A O 1
ATOM 484 N N . CYS A 1 91 ? 156.755 161.388 147.596 1.00 21.72 91 CYS A N 1
ATOM 485 C CA . CYS A 1 91 ? 157.039 162.814 147.700 1.00 22.07 91 CYS A CA 1
ATOM 486 C C . CYS A 1 91 ? 156.298 163.470 148.854 1.00 23.00 91 CYS A C 1
ATOM 487 O O . CYS A 1 91 ? 156.659 164.582 149.250 1.00 26.02 91 CYS A O 1
ATOM 490 N N . GLY A 1 92 ? 155.280 162.817 149.399 1.00 22.30 92 GLY A N 1
ATOM 491 C CA . GLY A 1 92 ? 154.546 163.329 150.533 1.00 20.14 92 GLY A CA 1
ATOM 492 C C . GLY A 1 92 ? 155.146 162.989 151.877 1.00 25.41 92 GLY A C 1
ATOM 493 O O . GLY A 1 92 ? 154.522 163.257 152.907 1.00 27.97 92 GLY A O 1
ATOM 494 N N . ALA A 1 93 ? 156.338 162.392 151.901 1.00 28.73 93 ALA A N 1
ATOM 495 C CA . ALA A 1 93 ? 156.970 162.048 153.168 1.00 24.53 93 ALA A CA 1
ATOM 496 C C . ALA A 1 93 ? 157.276 163.283 154.002 1.00 27.22 93 ALA A C 1
ATOM 497 O O . ALA A 1 93 ? 157.265 163.215 155.235 1.00 30.81 93 ALA A O 1
ATOM 499 N N . GLY A 1 94 ? 157.529 164.419 153.358 1.00 28.31 94 GLY A N 1
ATOM 500 C CA . GLY A 1 94 ? 157.949 165.616 154.060 1.00 28.05 94 GLY A CA 1
ATOM 501 C C . GLY A 1 94 ? 156.910 166.238 154.964 1.00 28.90 94 GLY A C 1
ATOM 502 O O . GLY A 1 94 ? 157.199 167.253 155.602 1.00 32.38 94 GLY A O 1
ATOM 503 N N . GLN A 1 95 ? 155.707 165.669 155.032 1.00 28.23 95 GLN A N 1
ATOM 504 C CA . GLN A 1 95 ? 154.678 166.201 155.914 1.00 27.96 95 GLN A CA 1
ATOM 505 C C . GLN A 1 95 ? 155.041 166.075 157.388 1.00 28.77 95 GLN A C 1
ATOM 506 O O . GLN A 1 95 ? 154.509 166.829 158.207 1.00 35.14 95 GLN A O 1
ATOM 512 N N . VAL A 1 96 ? 155.924 165.142 157.743 1.00 26.54 96 VAL A N 1
ATOM 513 C CA . VAL A 1 96 ? 156.224 164.886 159.150 1.00 26.50 96 VAL A CA 1
ATOM 514 C C . VAL A 1 96 ? 157.064 166.016 159.739 1.00 27.18 96 VAL A C 1
ATOM 515 O O . VAL A 1 96 ? 156.700 166.625 160.754 1.00 29.98 96 VAL A O 1
ATOM 519 N N . ILE A 1 97 ? 158.197 166.319 159.104 1.00 26.49 97 ILE A N 1
ATOM 520 C CA . ILE A 1 97 ? 159.087 167.354 159.623 1.00 28.61 97 ILE A CA 1
ATOM 521 C C . ILE A 1 97 ? 158.370 168.694 159.655 1.00 32.25 97 ILE A C 1
ATOM 522 O O . ILE A 1 97 ? 158.441 169.437 160.643 1.00 35.51 97 ILE A O 1
ATOM 527 N N . TYR A 1 98 ? 157.656 169.018 158.580 1.00 32.00 98 TYR A N 1
ATOM 528 C CA . TYR A 1 98 ? 157.000 170.312 158.496 1.00 29.24 98 TYR A CA 1
ATOM 529 C C . TYR A 1 98 ? 155.765 170.366 159.378 1.00 28.83 98 TYR A C 1
ATOM 530 O O . TYR A 1 98 ? 155.411 171.440 159.865 1.00 34.04 98 TYR A O 1
ATOM 539 N N . ASN A 1 99 ? 155.127 169.227 159.640 1.00 26.55 99 ASN A N 1
ATOM 540 C CA . ASN A 1 99 ? 154.069 169.216 160.642 1.00 26.76 99 ASN A CA 1
ATOM 541 C C . ASN A 1 99 ? 154.621 169.527 162.026 1.00 29.45 99 ASN A C 1
ATOM 542 O O . ASN A 1 99 ? 154.025 170.309 162.778 1.00 29.57 99 ASN A O 1
ATOM 547 N N . SER A 1 100 ? 155.757 168.927 162.383 1.00 30.88 100 SER A N 1
ATOM 548 C CA . SER A 1 100 ? 156.364 169.229 163.675 1.00 28.20 100 SER A CA 1
ATOM 549 C C . SER A 1 100 ? 156.753 170.699 163.771 1.00 31.44 100 SER A C 1
ATOM 550 O O . SER A 1 100 ? 156.509 171.353 164.795 1.00 35.54 100 SER A O 1
ATOM 553 N N . ILE A 1 101 ? 157.349 171.240 162.708 1.00 30.04 101 ILE A N 1
ATOM 554 C CA . ILE A 1 101 ? 157.735 172.650 162.712 1.00 31.10 101 ILE A CA 1
ATOM 555 C C . ILE A 1 101 ? 156.506 173.543 162.819 1.00 30.39 101 ILE A C 1
ATOM 556 O O . ILE A 1 101 ? 156.519 174.557 163.523 1.00 32.39 101 ILE A O 1
ATOM 561 N N . PHE A 1 102 ? 155.430 173.188 162.119 1.00 31.31 102 PHE A N 1
ATOM 562 C CA . PHE A 1 102 ? 154.194 173.958 162.177 1.00 29.25 102 PHE A CA 1
ATOM 563 C C . PHE A 1 102 ? 153.617 173.970 163.589 1.00 28.85 102 PHE A C 1
ATOM 564 O O . PHE A 1 102 ? 153.207 175.020 164.098 1.00 30.10 102 PHE A O 1
ATOM 572 N N . ARG A 1 103 ? 153.581 172.806 164.240 1.00 29.13 103 ARG A N 1
ATOM 573 C CA . ARG A 1 103 ? 153.052 172.739 165.599 1.00 29.39 103 ARG A CA 1
ATOM 574 C C . ARG A 1 103 ? 153.891 173.577 166.556 1.00 30.51 103 ARG A C 1
ATOM 575 O O . ARG A 1 103 ? 153.355 174.339 167.373 1.00 33.77 103 ARG A O 1
ATOM 583 N N . ASN A 1 104 ? 155.216 173.447 166.475 1.00 28.73 104 ASN A N 1
ATOM 584 C CA . ASN A 1 104 ? 156.068 174.226 167.365 1.00 28.10 104 ASN A CA 1
ATOM 585 C C . ASN A 1 104 ? 155.973 175.717 167.074 1.00 31.93 104 ASN A C 1
ATOM 586 O O . ASN A 1 104 ? 156.070 176.532 167.997 1.00 37.11 104 ASN A O 1
ATOM 591 N N . GLY A 1 105 ? 155.778 176.095 165.812 1.00 34.11 105 GLY A N 1
ATOM 592 C CA . GLY A 1 105 ? 155.595 177.500 165.494 1.00 35.24 105 GLY A CA 1
ATOM 593 C C . GLY A 1 105 ? 154.306 178.053 166.065 1.00 35.53 105 GLY A C 1
ATOM 594 O O . GLY A 1 105 ? 154.272 179.180 166.562 1.00 38.61 105 GLY A O 1
ATOM 595 N N . LEU A 1 106 ? 153.225 177.273 165.996 1.00 35.28 106 LEU A N 1
ATOM 596 C CA . LEU A 1 106 ? 151.983 177.697 166.634 1.00 34.83 106 LEU A CA 1
ATOM 597 C C . LEU A 1 106 ? 152.184 177.884 168.130 1.00 36.93 106 LEU A C 1
ATOM 598 O O . LEU A 1 106 ? 151.785 178.904 168.700 1.00 43.89 106 LEU A O 1
ATOM 603 N N . ALA A 1 107 ? 152.800 176.898 168.784 1.00 35.41 107 ALA A N 1
ATOM 604 C CA . ALA A 1 107 ? 153.025 177.004 170.222 1.00 33.89 107 ALA A CA 1
ATOM 605 C C . ALA A 1 107 ? 153.868 178.228 170.563 1.00 36.22 107 ALA A C 1
ATOM 606 O O . ALA A 1 107 ? 153.606 178.914 171.557 1.00 36.46 107 ALA A O 1
ATOM 608 N N . ILE A 1 108 ? 154.878 178.525 169.747 1.00 37.34 108 ILE A N 1
ATOM 609 C CA . ILE A 1 108 ? 155.724 179.684 170.011 1.00 36.39 108 ILE A CA 1
ATOM 610 C C . ILE A 1 108 ? 154.931 180.975 169.853 1.00 40.98 108 ILE A C 1
ATOM 611 O O . ILE A 1 108 ? 155.010 181.878 170.694 1.00 43.28 108 ILE A O 1
ATOM 616 N N . ARG A 1 109 ? 154.165 181.088 168.774 1.00 42.83 109 ARG A N 1
ATOM 617 C CA . ARG A 1 109 ? 153.515 182.342 168.416 1.00 38.22 109 ARG A CA 1
ATOM 618 C C . ARG A 1 109 ? 152.209 182.576 169.161 1.00 42.84 109 ARG A C 1
ATOM 619 O O . ARG A 1 109 ? 151.437 183.452 168.760 1.00 45.44 109 ARG A O 1
ATOM 627 N N . GLY A 1 110 ? 151.940 181.831 170.227 1.00 41.23 110 GLY A N 1
ATOM 628 C CA . GLY A 1 110 ? 150.727 182.034 170.990 1.00 42.49 110 GLY A CA 1
ATOM 629 C C . GLY A 1 110 ? 149.459 181.727 170.221 1.00 49.98 110 GLY A C 1
ATOM 630 O O . GLY A 1 110 ? 148.503 182.507 170.251 1.00 58.03 110 GLY A O 1
ATOM 631 N N . LEU A 1 111 ? 149.439 180.594 169.529 1.00 45.04 111 LEU A N 1
ATOM 632 C CA . LEU A 1 111 ? 148.283 180.141 168.774 1.00 46.46 111 LEU A CA 1
ATOM 633 C C . LEU A 1 111 ? 147.925 178.731 169.213 1.00 49.80 111 LEU A C 1
ATOM 634 O O . LEU A 1 111 ? 148.782 178.003 169.721 1.00 47.84 111 LEU A O 1
ATOM 639 N N . PRO A 1 112 ? 146.668 178.323 169.051 1.00 52.68 112 PRO A N 1
ATOM 640 C CA . PRO A 1 112 ? 146.313 176.932 169.355 1.00 49.29 112 PRO A CA 1
ATOM 641 C C . PRO A 1 112 ? 147.068 175.979 168.443 1.00 43.14 112 PRO A C 1
ATOM 642 O O . PRO A 1 112 ? 147.285 176.260 167.263 1.00 44.22 112 PRO A O 1
ATOM 646 N N . VAL A 1 113 ? 147.469 174.844 169.002 1.00 41.96 113 VAL A N 1
ATOM 647 C CA . VAL A 1 113 ? 148.350 173.908 168.315 1.00 42.79 113 VAL A CA 1
ATOM 648 C C . VAL A 1 113 ? 147.508 172.839 167.635 1.00 40.83 113 VAL A C 1
ATOM 649 O O . VAL A 1 113 ? 146.603 172.261 168.248 1.00 41.14 113 VAL A O 1
ATOM 653 N N . GLU A 1 114 ? 147.804 172.579 166.364 1.00 43.24 114 GLU A N 1
ATOM 654 C CA . GLU A 1 114 ? 147.105 171.556 165.600 1.00 43.59 114 GLU A CA 1
ATOM 655 C C . GLU A 1 114 ? 148.012 171.095 164.471 1.00 38.40 114 GLU A C 1
ATOM 656 O O . GLU A 1 114 ? 148.966 171.782 164.098 1.00 37.91 114 GLU A O 1
ATOM 662 N N . ASN A 1 115 ? 147.703 169.921 163.929 1.00 39.70 115 ASN A N 1
ATOM 663 C CA . ASN A 1 115 ? 148.453 169.397 162.798 1.00 36.60 115 ASN A CA 1
ATOM 664 C C . ASN A 1 115 ? 148.046 170.094 161.506 1.00 37.56 115 ASN A C 1
ATOM 665 O O . ASN A 1 115 ? 146.884 170.460 161.312 1.00 38.34 115 ASN A O 1
ATOM 670 N N . LEU A 1 116 ? 149.018 170.273 160.616 1.00 33.17 116 LEU A N 1
ATOM 671 C CA . LEU A 1 116 ? 148.718 170.739 159.272 1.00 34.64 116 LEU A CA 1
ATOM 672 C C . LEU A 1 116 ? 148.217 169.583 158.416 1.00 37.16 116 LEU A C 1
ATOM 673 O O . LEU A 1 116 ? 148.566 168.420 158.634 1.00 36.19 116 LEU A O 1
ATOM 678 N N . HIS A 1 117 ? 147.360 169.912 157.458 1.00 35.17 117 HIS A N 1
ATOM 679 C CA . HIS A 1 117 ? 146.714 168.930 156.596 1.00 33.68 117 HIS A CA 1
ATOM 680 C C . HIS A 1 117 ? 147.215 169.109 155.167 1.00 33.15 117 HIS A C 1
ATOM 681 O O . HIS A 1 117 ? 146.748 169.988 154.439 1.00 40.36 117 HIS A O 1
ATOM 688 N N . LEU A 1 118 ? 148.170 168.273 154.775 1.00 28.01 118 LEU A N 1
ATOM 689 C CA . LEU A 1 118 ? 148.638 168.189 153.400 1.00 28.23 118 LEU A CA 1
ATOM 690 C C . LEU A 1 118 ? 148.113 166.888 152.817 1.00 29.69 118 LEU A C 1
ATOM 691 O O . LEU A 1 118 ? 148.209 165.835 153.455 1.00 29.50 118 LEU A O 1
ATOM 696 N N . ILE A 1 119 ? 147.538 166.965 151.625 1.00 27.53 119 ILE A N 1
ATOM 697 C CA . ILE A 1 119 ? 146.875 165.829 151.005 1.00 25.91 119 ILE A CA 1
ATOM 698 C C . ILE A 1 119 ? 147.628 165.471 149.732 1.00 29.63 119 ILE A C 1
ATOM 699 O O . ILE A 1 119 ? 148.004 166.351 148.951 1.00 29.16 119 ILE A O 1
ATOM 704 N N . SER A 1 120 ? 147.860 164.176 149.537 1.00 27.88 120 SER A N 1
ATOM 705 C CA . SER A 1 120 ? 148.627 163.660 148.413 1.00 23.52 120 SER A CA 1
ATOM 706 C C . SER A 1 120 ? 147.712 162.903 147.461 1.00 24.95 120 SER A C 1
ATOM 707 O O . SER A 1 120 ? 146.801 162.193 147.895 1.00 24.31 120 SER A O 1
ATOM 710 N N . THR A 1 121 ? 147.954 163.067 146.159 1.00 26.16 121 THR A N 1
ATOM 711 C CA . THR A 1 121 ? 147.163 162.348 145.167 1.00 25.81 121 THR A CA 1
ATOM 712 C C . THR A 1 121 ? 147.483 160.863 145.127 1.00 26.66 121 THR A C 1
ATOM 713 O O . THR A 1 121 ? 146.652 160.081 144.655 1.00 31.71 121 THR A O 1
ATOM 717 N N . ASN A 1 122 ? 148.649 160.453 145.623 1.00 22.57 122 ASN A N 1
ATOM 718 C CA . ASN A 1 122 ? 148.996 159.042 145.739 1.00 23.90 122 ASN A CA 1
ATOM 719 C C . ASN A 1 122 ? 148.943 158.366 144.366 1.00 28.22 122 ASN A C 1
ATOM 720 O O . ASN A 1 122 ? 148.147 157.461 144.110 1.00 27.90 122 ASN A O 1
ATOM 725 N N . LEU A 1 123 ? 149.816 158.832 143.480 1.00 27.89 123 LEU A N 1
ATOM 726 C CA . LEU A 1 123 ? 149.882 158.300 142.131 1.00 26.26 123 LEU A CA 1
ATOM 727 C C . LEU A 1 123 ? 150.604 156.960 142.117 1.00 30.56 123 LEU A C 1
ATOM 728 O O . LEU A 1 123 ? 151.471 156.687 142.951 1.00 30.65 123 LEU A O 1
ATOM 733 N N . ARG A 1 124 ? 150.240 156.119 141.150 1.00 29.40 124 ARG A N 1
ATOM 734 C CA . ARG A 1 124 ? 150.814 154.785 141.055 1.00 29.08 124 ARG A CA 1
ATOM 735 C C . ARG A 1 124 ? 151.388 154.572 139.660 1.00 35.49 124 ARG A C 1
ATOM 736 O O . ARG A 1 124 ? 151.515 155.524 138.887 1.00 36.67 124 ARG A O 1
ATOM 744 N N . GLU A 1 125 ? 151.746 153.330 139.332 1.00 34.68 125 GLU A N 1
ATOM 745 C CA . GLU A 1 125 ? 152.387 153.061 138.048 1.00 35.50 125 GLU A CA 1
ATOM 746 C C . GLU A 1 125 ? 151.422 153.282 136.889 1.00 36.69 125 GLU A C 1
ATOM 747 O O . GLU A 1 125 ? 151.804 153.825 135.842 1.00 40.31 125 GLU A O 1
ATOM 753 N N . ARG A 1 126 ? 150.157 152.902 137.069 1.00 36.07 126 ARG A N 1
ATOM 754 C CA . ARG A 1 126 ? 149.189 153.114 136.004 1.00 32.94 126 ARG A CA 1
ATOM 755 C C . ARG A 1 126 ? 148.993 154.597 135.750 1.00 33.23 126 ARG A C 1
ATOM 756 O O . ARG A 1 126 ? 148.734 155.007 134.618 1.00 30.94 126 ARG A O 1
ATOM 764 N N . ASP A 1 127 ? 149.052 155.413 136.800 1.00 35.82 127 ASP A N 1
ATOM 765 C CA . ASP A 1 127 ? 148.947 156.853 136.613 1.00 33.90 127 ASP A CA 1
ATOM 766 C C . ASP A 1 127 ? 150.184 157.425 135.940 1.00 31.58 127 ASP A C 1
ATOM 767 O O . ASP A 1 127 ? 150.117 158.515 135.365 1.00 33.64 127 ASP A O 1
ATOM 772 N N . MET A 1 128 ? 151.310 156.716 136.003 1.00 31.46 128 MET A N 1
ATOM 773 C CA . MET A 1 128 ? 152.483 157.093 135.225 1.00 30.29 128 MET A CA 1
ATOM 774 C C . MET A 1 128 ? 152.334 156.703 133.767 1.00 34.69 128 MET A C 1
ATOM 775 O O . MET A 1 128 ? 152.911 157.355 132.892 1.00 38.40 128 MET A O 1
ATOM 780 N N . VAL A 1 129 ? 151.570 155.653 133.488 1.00 34.95 129 VAL A N 1
ATOM 781 C CA . VAL A 1 129 ? 151.403 155.192 132.115 1.00 33.44 129 VAL A CA 1
ATOM 782 C C . VAL A 1 129 ? 150.291 155.956 131.406 1.00 35.32 129 VAL A C 1
ATOM 783 O O . VAL A 1 129 ? 150.467 156.422 130.279 1.00 37.81 129 VAL A O 1
ATOM 787 N N . TYR A 1 130 ? 149.137 156.100 132.052 1.00 34.16 130 TYR A N 1
ATOM 788 C CA . TYR A 1 130 ? 147.961 156.717 131.458 1.00 30.75 130 TYR A CA 1
ATOM 789 C C . TYR A 1 130 ? 147.712 158.142 131.934 1.00 32.87 130 TYR A C 1
ATOM 790 O O . TYR A 1 130 ? 146.717 158.744 131.527 1.00 39.88 130 TYR A O 1
ATOM 799 N N . GLY A 1 131 ? 148.576 158.696 132.770 1.00 33.52 131 GLY A N 1
ATOM 800 C CA . GLY A 1 131 ? 148.307 160.017 133.320 1.00 34.29 131 GLY A CA 1
ATOM 801 C C . GLY A 1 131 ? 147.472 159.947 134.583 1.00 38.54 131 GLY A C 1
ATOM 802 O O . GLY A 1 131 ? 146.667 159.038 134.785 1.00 42.07 131 GLY A O 1
ATOM 803 N N . GLY A 1 132 ? 147.675 160.929 135.457 1.00 33.62 132 GLY A N 1
ATOM 804 C CA . GLY A 1 132 ? 146.984 160.956 136.734 1.00 31.27 132 GLY A CA 1
ATOM 805 C C . GLY A 1 132 ? 146.179 162.213 136.998 1.00 35.44 132 GLY A C 1
ATOM 806 O O . GLY A 1 132 ? 146.114 162.677 138.139 1.00 37.36 132 GLY A O 1
ATOM 807 N N . LEU A 1 133 ? 145.554 162.770 135.961 1.00 38.03 133 LEU A N 1
ATOM 808 C CA . LEU A 1 133 ? 144.832 164.028 136.111 1.00 33.95 133 LEU A CA 1
ATOM 809 C C . LEU A 1 133 ? 143.482 163.842 136.795 1.00 33.27 133 LEU A C 1
ATOM 810 O O . LEU A 1 133 ? 143.033 164.731 137.533 1.00 36.98 133 LEU A O 1
ATOM 815 N N . ASP A 1 134 ? 142.848 162.684 136.610 1.00 34.67 134 ASP A N 1
ATOM 816 C CA . ASP A 1 134 ? 141.590 162.428 137.300 1.00 34.91 134 ASP A CA 1
ATOM 817 C C . ASP A 1 134 ? 141.818 162.318 138.797 1.00 34.06 134 ASP A C 1
ATOM 818 O O . ASP A 1 134 ? 141.008 162.805 139.593 1.00 33.03 134 ASP A O 1
ATOM 823 N N . LYS A 1 135 ? 142.908 161.664 139.198 1.00 32.13 135 LYS A N 1
ATOM 824 C CA . LYS A 1 135 ? 143.211 161.550 140.616 1.00 30.32 135 LYS A CA 1
ATOM 825 C C . LYS A 1 135 ? 143.482 162.921 141.219 1.00 29.36 135 LYS A C 1
ATOM 826 O O . LYS A 1 135 ? 143.074 163.202 142.350 1.00 33.37 135 LYS A O 1
ATOM 832 N N . LEU A 1 136 ? 144.168 163.789 140.475 1.00 27.80 136 LEU A N 1
ATOM 833 C CA . LEU A 1 136 ? 144.401 165.146 140.954 1.00 29.24 136 LEU A CA 1
ATOM 834 C C . LEU A 1 136 ? 143.086 165.881 141.172 1.00 30.21 136 LEU A C 1
ATOM 835 O O . LEU A 1 136 ? 142.886 166.535 142.204 1.00 34.13 136 LEU A O 1
ATOM 840 N N . GLU A 1 137 ? 142.167 165.781 140.210 1.00 30.16 137 GLU A N 1
ATOM 841 C CA . GLU A 1 137 ? 140.889 166.461 140.371 1.00 29.65 137 GLU A CA 1
ATOM 842 C C . GLU A 1 137 ? 140.117 165.901 141.560 1.00 31.70 137 GLU A C 1
ATOM 843 O O . GLU A 1 137 ? 139.535 166.659 142.345 1.00 37.86 137 GLU A O 1
ATOM 849 N N . ARG A 1 138 ? 140.119 164.577 141.726 1.00 31.67 138 ARG A N 1
ATOM 850 C CA . ARG A 1 138 ? 139.421 163.985 142.862 1.00 33.02 138 ARG A CA 1
ATOM 851 C C . ARG A 1 138 ? 140.021 164.453 144.180 1.00 35.20 138 ARG A C 1
ATOM 852 O O . ARG A 1 138 ? 139.293 164.716 145.142 1.00 38.73 138 ARG A O 1
ATOM 860 N N . THR A 1 139 ? 141.346 164.557 144.247 1.00 32.55 139 THR A N 1
ATOM 861 C CA . THR A 1 139 ? 141.988 165.001 145.479 1.00 31.16 139 THR A CA 1
ATOM 862 C C . THR A 1 139 ? 141.659 166.455 145.784 1.00 31.99 139 THR A C 1
ATOM 863 O O . THR A 1 139 ? 141.454 166.816 146.948 1.00 33.71 139 THR A O 1
ATOM 867 N N . ILE A 1 140 ? 141.602 167.308 144.763 1.00 30.70 140 ILE A N 1
ATOM 868 C CA . ILE A 1 140 ? 141.224 168.698 145.005 1.00 32.80 140 ILE A CA 1
ATOM 869 C C . ILE A 1 140 ? 139.788 168.773 145.512 1.00 32.31 140 ILE A C 1
ATOM 870 O O . ILE A 1 140 ? 139.477 169.527 146.446 1.00 37.50 140 ILE A O 1
ATOM 875 N N . ARG A 1 141 ? 138.889 167.996 144.909 1.00 33.64 141 ARG A N 1
ATOM 876 C CA . ARG A 1 141 ? 137.508 167.990 145.377 1.00 36.31 141 ARG A CA 1
ATOM 877 C C . ARG A 1 141 ? 137.410 167.475 146.808 1.00 40.00 141 ARG A C 1
ATOM 878 O O . ARG A 1 141 ? 136.606 167.978 147.600 1.00 39.58 141 ARG A O 1
ATOM 886 N N . ASP A 1 142 ? 138.219 166.472 147.159 1.00 41.28 142 ASP A N 1
ATOM 887 C CA . ASP A 1 142 ? 138.233 165.976 148.533 1.00 39.35 142 ASP A CA 1
ATOM 888 C C . ASP A 1 142 ? 138.751 167.027 149.502 1.00 39.42 142 ASP A C 1
ATOM 889 O O . ASP A 1 142 ? 138.227 167.164 150.610 1.00 42.20 142 ASP A O 1
ATOM 894 N N . ALA A 1 143 ? 139.794 167.759 149.121 1.00 38.63 143 ALA A N 1
ATOM 895 C CA . ALA A 1 143 ? 140.270 168.845 149.970 1.00 36.08 143 ALA A CA 1
ATOM 896 C C . ALA A 1 143 ? 139.157 169.850 150.226 1.00 41.67 143 ALA A C 1
ATOM 897 O O . ALA A 1 143 ? 138.892 170.233 151.374 1.00 46.14 143 ALA A O 1
ATOM 899 N N . TRP A 1 144 ? 138.465 170.255 149.159 1.00 42.23 144 TRP A N 1
ATOM 900 C CA . TRP A 1 144 ? 137.383 171.222 149.300 1.00 35.78 144 TRP A CA 1
ATOM 901 C C . TRP A 1 144 ? 136.267 170.682 150.185 1.00 38.13 144 TRP A C 1
ATOM 902 O O . TRP A 1 144 ? 135.733 171.404 151.033 1.00 42.01 144 TRP A O 1
ATOM 913 N N . GLU A 1 145 ? 135.904 169.413 150.008 1.00 39.23 145 GLU A N 1
ATOM 914 C CA . GLU A 1 145 ? 134.821 168.835 150.796 1.00 43.06 145 GLU A CA 1
ATOM 915 C C . GLU A 1 145 ? 135.200 168.727 152.267 1.00 44.59 145 GLU A C 1
ATOM 916 O O . GLU A 1 145 ? 134.417 169.096 153.150 1.00 45.68 145 GLU A O 1
ATOM 922 N N . ARG A 1 146 ? 136.396 168.216 152.551 1.00 41.18 146 ARG A N 1
ATOM 923 C CA . ARG A 1 146 ? 136.773 167.930 153.929 1.00 40.25 146 ARG A CA 1
ATOM 924 C C . ARG A 1 146 ? 137.047 169.203 154.715 1.00 42.00 146 ARG A C 1
ATOM 925 O O . ARG A 1 146 ? 136.604 169.331 155.861 1.00 47.01 146 ARG A O 1
ATOM 933 N N . HIS A 1 147 ? 137.780 170.154 154.134 1.00 40.00 147 HIS A N 1
ATOM 934 C CA . HIS A 1 147 ? 138.240 171.295 154.909 1.00 41.40 147 HIS A CA 1
ATOM 935 C C . HIS A 1 147 ? 137.586 172.612 154.523 1.00 46.22 147 HIS A C 1
ATOM 936 O O . HIS A 1 147 ? 137.580 173.536 155.341 1.00 44.66 147 HIS A O 1
ATOM 943 N N . HIS A 1 148 ? 137.034 172.720 153.319 1.00 47.77 148 HIS A N 1
ATOM 944 C CA . HIS A 1 148 ? 136.434 173.955 152.830 1.00 41.90 148 HIS A CA 1
ATOM 945 C C . HIS A 1 148 ? 137.358 175.149 153.082 1.00 39.80 148 HIS A C 1
ATOM 946 O O . HIS A 1 148 ? 136.991 176.086 153.796 1.00 39.39 148 HIS A O 1
ATOM 953 N N . PRO A 1 149 ? 138.554 175.141 152.516 1.00 35.52 149 PRO A N 1
ATOM 954 C CA . PRO A 1 149 ? 139.517 176.208 152.777 1.00 36.02 149 PRO A CA 1
ATOM 955 C C . PRO A 1 149 ? 139.179 177.438 151.944 1.00 39.69 149 PRO A C 1
ATOM 956 O O . PRO A 1 149 ? 138.264 177.435 151.127 1.00 42.50 149 PRO A O 1
ATOM 960 N N . GLN A 1 150 ? 139.934 178.505 152.180 1.00 38.32 150 GLN A N 1
ATOM 961 C CA . GLN A 1 150 ? 139.833 179.706 151.368 1.00 39.50 150 GLN A CA 1
ATOM 962 C C . GLN A 1 150 ? 140.763 179.679 150.165 1.00 38.99 150 GLN A C 1
ATOM 963 O O . GLN A 1 150 ? 140.679 180.572 149.319 1.00 43.23 150 GLN A O 1
ATOM 969 N N . ALA A 1 151 ? 141.651 178.692 150.079 1.00 33.87 151 ALA A N 1
ATOM 970 C CA . ALA A 1 151 ? 142.547 178.554 148.942 1.00 33.70 151 ALA A CA 1
ATOM 971 C C . ALA A 1 151 ? 143.064 177.125 148.915 1.00 34.02 151 ALA A C 1
ATOM 972 O O . ALA A 1 151 ? 143.107 176.451 149.946 1.00 34.89 151 ALA A O 1
ATOM 974 N N . ILE A 1 152 ? 143.437 176.666 147.723 1.00 30.58 152 ILE A N 1
ATOM 975 C CA . ILE A 1 152 ? 143.999 175.334 147.532 1.00 29.12 152 ILE A CA 1
ATOM 976 C C . ILE A 1 152 ? 145.237 175.466 146.660 1.00 30.84 152 ILE A C 1
ATOM 977 O O . ILE A 1 152 ? 145.156 175.964 145.532 1.00 28.52 152 ILE A O 1
ATOM 982 N N . PHE A 1 153 ? 146.375 175.019 147.178 1.00 31.80 153 PHE A N 1
ATOM 983 C CA . PHE A 1 153 ? 147.611 174.946 146.417 1.00 28.89 153 PHE A CA 1
ATOM 984 C C . PHE A 1 153 ? 147.807 173.529 145.892 1.00 32.72 153 PHE A C 1
ATOM 985 O O . PHE A 1 153 ? 147.370 172.555 146.511 1.00 33.51 153 PHE A O 1
ATOM 993 N N . ILE A 1 154 ? 148.458 173.420 144.736 1.00 33.42 154 ILE A N 1
ATOM 994 C CA . ILE A 1 154 ? 148.772 172.135 144.119 1.00 30.15 154 ILE A CA 1
ATOM 995 C C . ILE A 1 154 ? 150.277 172.064 143.908 1.00 33.71 154 ILE A C 1
ATOM 996 O O . ILE A 1 154 ? 150.859 172.946 143.268 1.00 35.64 154 ILE A O 1
ATOM 1001 N N . ALA A 1 155 ? 150.898 171.009 144.428 1.00 33.00 155 ALA A N 1
ATOM 1002 C CA . ALA A 1 155 ? 152.345 170.836 144.381 1.00 29.25 155 ALA A CA 1
ATOM 1003 C C . ALA A 1 155 ? 152.690 169.756 143.365 1.00 31.94 155 ALA A C 1
ATOM 1004 O O . ALA A 1 155 ? 152.193 168.629 143.456 1.00 31.45 155 ALA A O 1
ATOM 1006 N N . THR A 1 156 ? 153.544 170.103 142.409 1.00 35.46 156 THR A N 1
ATOM 1007 C CA . THR A 1 156 ? 153.997 169.183 141.378 1.00 29.30 156 THR A CA 1
ATOM 1008 C C . THR A 1 156 ? 155.285 168.495 141.809 1.00 32.08 156 THR A C 1
ATOM 1009 O O . THR A 1 156 ? 156.048 169.015 142.625 1.00 36.18 156 THR A O 1
ATOM 1013 N N . SER A 1 157 ? 155.525 167.314 141.245 1.00 26.33 157 SER A N 1
ATOM 1014 C CA . SER A 1 157 ? 156.711 166.546 141.596 1.00 26.19 157 SER A CA 1
ATOM 1015 C C . SER A 1 157 ? 157.515 166.203 140.351 1.00 31.81 157 SER A C 1
ATOM 1016 O O . SER A 1 157 ? 157.196 166.662 139.251 1.00 36.33 157 SER A O 1
ATOM 1019 N N . CYS A 1 158 ? 158.570 165.412 140.519 1.00 29.69 158 CYS A N 1
ATOM 1020 C CA . CYS A 1 158 ? 159.365 164.978 139.372 1.00 26.63 158 CYS A CA 1
ATOM 1021 C C . CYS A 1 158 ? 158.582 164.107 138.400 1.00 28.54 158 CYS A C 1
ATOM 1022 O O . CYS A 1 158 ? 158.579 164.408 137.189 1.00 32.06 158 CYS A O 1
ATOM 1025 N N . PRO A 1 159 ? 157.874 163.062 138.838 1.00 29.70 159 PRO A N 1
ATOM 1026 C CA . PRO A 1 159 ? 157.210 162.198 137.857 1.00 28.32 159 PRO A CA 1
ATOM 1027 C C . PRO A 1 159 ? 156.041 162.862 137.165 1.00 26.00 159 PRO A C 1
ATOM 1028 O O . PRO A 1 159 ? 155.811 162.582 135.983 1.00 26.70 159 PRO A O 1
ATOM 1032 N N . THR A 1 160 ? 155.289 163.730 137.841 1.00 28.69 160 THR A N 1
ATOM 1033 C CA . THR A 1 160 ? 154.142 164.322 137.172 1.00 30.44 160 THR A CA 1
ATOM 1034 C C . THR A 1 160 ? 154.544 165.468 136.262 1.00 28.36 160 THR A C 1
ATOM 1035 O O . THR A 1 160 ? 153.710 165.947 135.489 1.00 31.56 160 THR A O 1
ATOM 1039 N N . ALA A 1 161 ? 155.798 165.905 136.327 1.00 26.39 161 ALA A N 1
ATOM 1040 C CA . ALA A 1 161 ? 156.330 166.857 135.368 1.00 26.99 161 ALA A CA 1
ATOM 1041 C C . ALA A 1 161 ? 157.023 166.179 134.207 1.00 30.32 161 ALA A C 1
ATOM 1042 O O . ALA A 1 161 ? 157.136 166.779 133.133 1.00 34.06 161 ALA A O 1
ATOM 1044 N N . ILE A 1 162 ? 157.511 164.955 134.400 1.00 29.71 162 ILE A N 1
ATOM 1045 C CA . ILE A 1 162 ? 158.085 164.238 133.271 1.00 25.08 162 ILE A CA 1
ATOM 1046 C C . ILE A 1 162 ? 156.985 163.871 132.283 1.00 27.42 162 ILE A C 1
ATOM 1047 O O . ILE A 1 162 ? 157.157 163.995 131.066 1.00 34.14 162 ILE A O 1
ATOM 1052 N N . ILE A 1 163 ? 155.828 163.435 132.792 1.00 26.03 163 ILE A N 1
ATOM 1053 C CA . ILE A 1 163 ? 154.733 162.993 131.933 1.00 25.50 163 ILE A CA 1
ATOM 1054 C C . ILE A 1 163 ? 153.812 164.126 131.497 1.00 31.50 163 ILE A C 1
ATOM 1055 O O . ILE A 1 163 ? 152.934 163.900 130.653 1.00 39.25 163 ILE A O 1
ATOM 1060 N N . GLY A 1 164 ? 153.977 165.331 132.038 1.00 30.25 164 GLY A N 1
ATOM 1061 C CA . GLY A 1 164 ? 153.187 166.469 131.604 1.00 28.16 164 GLY A CA 1
ATOM 1062 C C . GLY A 1 164 ? 151.698 166.324 131.844 1.00 35.32 164 GLY A C 1
ATOM 1063 O O . GLY A 1 164 ? 150.916 166.264 130.893 1.00 39.75 164 GLY A O 1
ATOM 1064 N N . ASP A 1 165 ? 151.289 166.279 133.115 1.00 37.96 165 ASP A N 1
ATOM 1065 C CA . ASP A 1 165 ? 149.912 165.947 133.462 1.00 38.12 165 ASP A CA 1
ATOM 1066 C C . ASP A 1 165 ? 148.918 167.071 133.189 1.00 43.29 165 ASP A C 1
ATOM 1067 O O . ASP A 1 165 ? 147.711 166.809 133.203 1.00 45.45 165 ASP A O 1
ATOM 1072 N N . ASP A 1 166 ? 149.372 168.298 132.933 1.00 40.69 166 ASP A N 1
ATOM 1073 C CA . ASP A 1 166 ? 148.478 169.403 132.582 1.00 43.96 166 ASP A CA 1
ATOM 1074 C C . ASP A 1 166 ? 147.482 169.685 133.712 1.00 42.84 166 ASP A C 1
ATOM 1075 O O . ASP A 1 166 ? 146.270 169.504 133.588 1.00 43.62 166 ASP A O 1
ATOM 1080 N N . ILE A 1 167 ? 148.045 170.141 134.831 1.00 41.07 167 ILE A N 1
ATOM 1081 C CA . ILE A 1 167 ? 147.249 170.395 136.026 1.00 41.10 167 ILE A CA 1
ATOM 1082 C C . ILE A 1 167 ? 146.486 171.713 135.949 1.00 41.17 167 ILE A C 1
ATOM 1083 O O . ILE A 1 167 ? 145.511 171.901 136.688 1.00 43.76 167 ILE A O 1
ATOM 1088 N N . GLU A 1 168 ? 146.888 172.622 135.061 1.00 41.46 168 GLU A N 1
ATOM 1089 C CA . GLU A 1 168 ? 146.288 173.950 135.030 1.00 38.69 168 GLU A CA 1
ATOM 1090 C C . GLU A 1 168 ? 144.835 173.913 134.574 1.00 37.56 168 GLU A C 1
ATOM 1091 O O . GLU A 1 168 ? 144.026 174.722 135.037 1.00 41.51 168 GLU A O 1
ATOM 1097 N N . SER A 1 169 ? 144.479 172.993 133.679 1.00 41.89 169 SER A N 1
ATOM 1098 C CA . SER A 1 169 ? 143.088 172.895 133.246 1.00 39.61 169 SER A CA 1
ATOM 1099 C C . SER A 1 169 ? 142.185 172.494 134.406 1.00 38.18 169 SER A C 1
ATOM 1100 O O . SER A 1 169 ? 141.123 173.094 134.623 1.00 40.16 169 SER A O 1
ATOM 1103 N N . VAL A 1 170 ? 142.596 171.481 135.169 1.00 37.94 170 VAL A N 1
ATOM 1104 C CA . VAL A 1 170 ? 141.826 171.063 136.336 1.00 38.86 170 VAL A CA 1
ATOM 1105 C C . VAL A 1 170 ? 141.766 172.192 137.356 1.00 38.10 170 VAL A C 1
ATOM 1106 O O . VAL A 1 170 ? 140.720 172.444 137.969 1.00 39.96 170 VAL A O 1
ATOM 1110 N N . ALA A 1 171 ? 142.888 172.883 137.559 1.00 36.85 171 ALA A N 1
ATOM 1111 C CA . ALA A 1 171 ? 142.908 173.993 138.502 1.00 33.71 171 ALA A CA 1
ATOM 1112 C C . ALA A 1 171 ? 141.895 175.058 138.113 1.00 36.56 171 ALA A C 1
ATOM 1113 O O . ALA A 1 171 ? 141.107 175.515 138.947 1.00 37.94 171 ALA A O 1
ATOM 1115 N N . SER A 1 172 ? 141.894 175.462 136.842 1.00 38.90 172 SER A N 1
ATOM 1116 C CA . SER A 1 172 ? 140.972 176.497 136.390 1.00 37.68 172 SER A CA 1
ATOM 1117 C C . SER A 1 172 ? 139.526 176.044 136.532 1.00 36.75 172 SER A C 1
ATOM 1118 O O . SER A 1 172 ? 138.670 176.795 137.016 1.00 36.50 172 SER A O 1
ATOM 1121 N N . GLN A 1 173 ? 139.232 174.810 136.121 1.00 36.85 173 GLN A N 1
ATOM 1122 C CA . GLN A 1 173 ? 137.858 174.328 136.189 1.00 38.22 173 GLN A CA 1
ATOM 1123 C C . GLN A 1 173 ? 137.354 174.303 137.627 1.00 42.85 173 GLN A C 1
ATOM 1124 O O . GLN A 1 173 ? 136.261 174.802 137.925 1.00 42.42 173 GLN A O 1
ATOM 1130 N N . LEU A 1 174 ? 138.149 173.748 138.544 1.00 42.69 174 LEU A N 1
ATOM 1131 C CA . LEU A 1 174 ? 137.687 173.634 139.923 1.00 38.68 174 LEU A CA 1
ATOM 1132 C C . LEU A 1 174 ? 137.669 174.983 140.630 1.00 41.38 174 LEU A C 1
ATOM 1133 O O . LEU A 1 174 ? 136.833 175.200 141.513 1.00 45.79 174 LEU A O 1
ATOM 1138 N N . GLU A 1 175 ? 138.565 175.902 140.266 1.00 40.94 175 GLU A N 1
ATOM 1139 C CA . GLU A 1 175 ? 138.480 177.253 140.806 1.00 39.73 175 GLU A CA 1
ATOM 1140 C C . GLU A 1 175 ? 137.198 177.940 140.360 1.00 42.77 175 GLU A C 1
ATOM 1141 O O . GLU A 1 175 ? 136.518 178.585 141.165 1.00 43.93 175 GLU A O 1
ATOM 1147 N N . ALA A 1 176 ? 136.844 177.805 139.081 1.00 44.38 176 ALA A N 1
ATOM 1148 C CA . ALA A 1 176 ? 135.583 178.364 138.614 1.00 42.49 176 ALA A CA 1
ATOM 1149 C C . ALA A 1 176 ? 134.397 177.711 139.306 1.00 43.13 176 ALA A C 1
ATOM 1150 O O . ALA A 1 176 ? 133.378 178.368 139.543 1.00 46.83 176 ALA A O 1
ATOM 1152 N N . GLU A 1 177 ? 134.509 176.427 139.646 1.00 42.83 177 GLU A N 1
ATOM 1153 C CA . GLU A 1 177 ? 133.386 175.737 140.273 1.00 42.55 177 GLU A CA 1
ATOM 1154 C C . GLU A 1 177 ? 133.210 176.158 141.728 1.00 42.60 177 GLU A C 1
ATOM 1155 O O . GLU A 1 177 ? 132.162 176.689 142.112 1.00 44.31 177 GLU A O 1
ATOM 1161 N N . PHE A 1 178 ? 134.226 175.922 142.560 1.00 41.68 178 PHE A N 1
ATOM 1162 C CA . PHE A 1 178 ? 134.090 176.187 143.990 1.00 42.02 178 PHE A CA 1
ATOM 1163 C C . PHE A 1 178 ? 134.015 177.682 144.276 1.00 45.20 178 PHE A C 1
ATOM 1164 O O . PHE A 1 178 ? 133.154 178.135 145.037 1.00 42.62 178 PHE A O 1
ATOM 1172 N N . GLY A 1 179 ? 134.918 178.461 143.689 1.00 45.64 179 GLY A N 1
ATOM 1173 C CA . GLY A 1 179 ? 134.947 179.890 143.928 1.00 42.24 179 GLY A CA 1
ATOM 1174 C C . GLY A 1 179 ? 136.249 180.342 144.551 1.00 45.07 179 GLY A C 1
ATOM 1175 O O . GLY A 1 179 ? 136.801 181.383 144.182 1.00 47.66 179 GLY A O 1
ATOM 1176 N N . ILE A 1 180 ? 136.755 179.553 145.493 1.00 45.12 180 ILE A N 1
ATOM 1177 C CA . ILE A 1 180 ? 138.042 179.814 146.131 1.00 42.31 180 ILE A CA 1
ATOM 1178 C C . ILE A 1 180 ? 139.143 179.642 145.092 1.00 42.34 180 ILE A C 1
ATOM 1179 O O . ILE A 1 180 ? 139.008 178.806 144.188 1.00 45.14 180 ILE A O 1
ATOM 1184 N N . PRO A 1 181 ? 140.237 180.398 145.170 1.00 38.00 181 PRO A N 1
ATOM 1185 C CA . PRO A 1 181 ? 141.329 180.200 144.212 1.00 36.26 181 PRO A CA 1
ATOM 1186 C C . PRO A 1 181 ? 141.942 178.814 144.348 1.00 34.91 181 PRO A C 1
ATOM 1187 O O . PRO A 1 181 ? 142.073 178.274 145.448 1.00 35.52 181 PRO A O 1
ATOM 1191 N N . VAL A 1 182 ? 142.310 178.238 143.206 1.00 32.93 182 VAL A N 1
ATOM 1192 C CA . VAL A 1 182 ? 143.032 176.973 143.138 1.00 35.75 182 VAL A CA 1
ATOM 1193 C C . VAL A 1 182 ? 144.344 177.247 142.422 1.00 36.71 182 VAL A C 1
ATOM 1194 O O . VAL A 1 182 ? 144.349 177.613 141.241 1.00 38.33 182 VAL A O 1
ATOM 1198 N N . ILE A 1 183 ? 145.451 177.074 143.135 1.00 35.85 183 ILE A N 1
ATOM 1199 C CA . ILE A 1 183 ? 146.749 177.605 142.740 1.00 35.51 183 ILE A CA 1
ATOM 1200 C C . ILE A 1 183 ? 147.648 176.428 142.367 1.00 39.14 183 ILE A C 1
ATOM 1201 O O . ILE A 1 183 ? 148.012 175.628 143.241 1.00 37.16 183 ILE A O 1
ATOM 1206 N N . PRO A 1 184 ? 148.030 176.277 141.096 1.00 39.42 184 PRO A N 1
ATOM 1207 C CA . PRO A 1 184 ? 149.006 175.242 140.721 1.00 33.58 184 PRO A CA 1
ATOM 1208 C C . PRO A 1 184 ? 150.427 175.736 140.955 1.00 35.38 184 PRO A C 1
ATOM 1209 O O . PRO A 1 184 ? 150.845 176.745 140.383 1.00 36.87 184 PRO A O 1
ATOM 1213 N N . LEU A 1 185 ? 151.166 175.029 141.805 1.00 35.02 185 LEU A N 1
ATOM 1214 C CA . LEU A 1 185 ? 152.565 175.332 142.074 1.00 33.39 185 LEU A CA 1
ATOM 1215 C C . LEU A 1 185 ? 153.442 174.300 141.379 1.00 37.24 185 LEU A C 1
ATOM 1216 O O . LEU A 1 185 ? 153.256 173.094 141.571 1.00 39.77 185 LEU A O 1
ATOM 1221 N N . HIS A 1 186 ? 154.385 174.774 140.568 1.00 36.49 186 HIS A N 1
ATOM 1222 C CA . HIS A 1 186 ? 155.279 173.912 139.795 1.00 38.61 186 HIS A CA 1
ATOM 1223 C C . HIS A 1 186 ? 156.625 173.866 140.509 1.00 42.16 186 HIS A C 1
ATOM 1224 O O . HIS A 1 186 ? 157.457 174.759 140.342 1.00 46.50 186 HIS A O 1
ATOM 1231 N N . CYS A 1 187 ? 156.844 172.814 141.293 1.00 38.92 187 CYS A N 1
ATOM 1232 C CA . CYS A 1 187 ? 157.960 172.746 142.231 1.00 35.43 187 CYS A CA 1
ATOM 1233 C C . CYS A 1 187 ? 158.713 171.429 142.111 1.00 36.31 187 CYS A C 1
ATOM 1234 O O . CYS A 1 187 ? 159.016 170.768 143.106 1.00 42.06 187 CYS A O 1
ATOM 1237 N N . GLU A 1 188 ? 159.023 171.017 140.890 1.00 33.61 188 GLU A N 1
ATOM 1238 C CA . GLU A 1 188 ? 159.709 169.749 140.706 1.00 32.87 188 GLU A CA 1
ATOM 1239 C C . GLU A 1 188 ? 161.113 169.799 141.285 1.00 36.19 188 GLU A C 1
ATOM 1240 O O . GLU A 1 188 ? 161.759 170.849 141.326 1.00 38.46 188 GLU A O 1
ATOM 1246 N N . GLY A 1 189 ? 161.586 168.638 141.734 1.00 31.73 189 GLY A N 1
ATOM 1247 C CA . GLY A 1 189 ? 162.913 168.576 142.312 1.00 32.92 189 GLY A CA 1
ATOM 1248 C C . GLY A 1 189 ? 163.998 168.809 141.281 1.00 37.44 189 GLY A C 1
ATOM 1249 O O . GLY A 1 189 ? 164.951 169.551 141.529 1.00 45.60 189 GLY A O 1
ATOM 1250 N N . PHE A 1 190 ? 163.860 168.202 140.100 1.00 29.87 190 PHE A N 1
ATOM 1251 C CA . PHE A 1 190 ? 164.920 168.276 139.106 1.00 29.28 190 PHE A CA 1
ATOM 1252 C C . PHE A 1 190 ? 164.903 169.573 138.311 1.00 33.43 190 PHE A C 1
ATOM 1253 O O . PHE A 1 190 ? 165.840 169.816 137.546 1.00 37.49 190 PHE A O 1
ATOM 1261 N N . LYS A 1 191 ? 163.881 170.417 138.474 1.00 36.54 191 LYS A N 1
ATOM 1262 C CA . LYS A 1 191 ? 163.820 171.631 137.668 1.00 40.39 191 LYS A CA 1
ATOM 1263 C C . LYS A 1 191 ? 164.969 172.568 138.008 1.00 42.92 191 LYS A C 1
ATOM 1264 O O . LYS A 1 191 ? 165.560 173.183 137.114 1.00 45.23 191 LYS A O 1
ATOM 1270 N N . SER A 1 192 ? 165.296 172.696 139.290 1.00 42.70 192 SER A N 1
ATOM 1271 C CA . SER A 1 192 ? 166.339 173.597 139.747 1.00 42.37 192 SER A CA 1
ATOM 1272 C C . SER A 1 192 ? 167.364 172.827 140.564 1.00 43.57 192 SER A C 1
ATOM 1273 O O . SER A 1 192 ? 167.041 171.836 141.226 1.00 44.97 192 SER A O 1
ATOM 1276 N N . LYS A 1 193 ? 168.608 173.296 140.509 1.00 43.60 193 LYS A N 1
ATOM 1277 C CA . LYS A 1 193 ? 169.689 172.668 141.253 1.00 45.07 193 LYS A CA 1
ATOM 1278 C C . LYS A 1 193 ? 169.723 173.094 142.713 1.00 41.60 193 LYS A C 1
ATOM 1279 O O . LYS A 1 193 ? 170.418 172.455 143.508 1.00 45.56 193 LYS A O 1
ATOM 1285 N N . HIS A 1 194 ? 168.996 174.146 143.085 1.00 37.33 194 HIS A N 1
ATOM 1286 C CA . HIS A 1 194 ? 168.861 174.540 144.478 1.00 37.14 194 HIS A CA 1
ATOM 1287 C C . HIS A 1 194 ? 167.385 174.617 144.838 1.00 34.60 194 HIS A C 1
ATOM 1288 O O . HIS A 1 194 ? 166.537 174.934 144.003 1.00 39.21 194 HIS A O 1
ATOM 1295 N N . TRP A 1 195 ? 167.096 174.335 146.104 1.00 30.79 195 TRP A N 1
ATOM 1296 C CA . TRP A 1 195 ? 165.734 174.217 146.607 1.00 31.57 195 TRP A CA 1
ATOM 1297 C C . TRP A 1 195 ? 165.107 175.558 146.961 1.00 34.87 195 TRP A C 1
ATOM 1298 O O . TRP A 1 195 ? 163.926 175.596 147.317 1.00 36.01 195 TRP A O 1
ATOM 1309 N N . SER A 1 196 ? 165.865 176.649 146.883 1.00 35.21 196 SER A N 1
ATOM 1310 C CA . SER A 1 196 ? 165.312 177.965 147.166 1.00 30.91 196 SER A CA 1
ATOM 1311 C C . SER A 1 196 ? 164.229 178.360 146.172 1.00 34.11 196 SER A C 1
ATOM 1312 O O . SER A 1 196 ? 163.470 179.298 146.438 1.00 35.55 196 SER A O 1
ATOM 1315 N N . THR A 1 197 ? 164.145 177.672 145.032 1.00 38.04 197 THR A N 1
ATOM 1316 C CA . THR A 1 197 ? 163.061 177.906 144.087 1.00 35.42 197 THR A CA 1
ATOM 1317 C C . THR A 1 197 ? 161.708 177.475 144.638 1.00 34.20 197 THR A C 1
ATOM 1318 O O . THR A 1 197 ? 160.677 177.928 144.132 1.00 36.84 197 THR A O 1
ATOM 1322 N N . GLY A 1 198 ? 161.682 176.624 145.663 1.00 32.23 198 GLY A N 1
ATOM 1323 C CA . GLY A 1 198 ? 160.424 176.271 146.295 1.00 31.75 198 GLY A CA 1
ATOM 1324 C C . GLY A 1 198 ? 159.756 177.419 147.020 1.00 34.64 198 GLY A C 1
ATOM 1325 O O . GLY A 1 198 ? 158.539 177.384 147.226 1.00 32.49 198 GLY A O 1
ATOM 1326 N N . PHE A 1 199 ? 160.524 178.431 147.425 1.00 37.16 199 PHE A N 1
ATOM 1327 C CA . PHE A 1 199 ? 159.912 179.648 147.945 1.00 33.40 199 PHE A CA 1
ATOM 1328 C C . PHE A 1 199 ? 159.309 180.456 146.810 1.00 32.51 199 PHE A C 1
ATOM 1329 O O . PHE A 1 199 ? 158.194 180.984 146.927 1.00 40.74 199 PHE A O 1
ATOM 1337 N N . ASP A 1 200 ? 160.035 180.538 145.695 1.00 33.99 200 ASP A N 1
ATOM 1338 C CA . ASP A 1 200 ? 159.549 181.255 144.527 1.00 33.37 200 ASP A CA 1
ATOM 1339 C C . ASP A 1 200 ? 158.197 180.721 144.080 1.00 33.50 200 ASP A C 1
ATOM 1340 O O . ASP A 1 200 ? 157.309 181.496 143.725 1.00 37.72 200 ASP A O 1
ATOM 1345 N N . ALA A 1 201 ? 158.022 179.399 144.087 1.00 32.70 201 ALA A N 1
ATOM 1346 C CA . ALA A 1 201 ? 156.782 178.811 143.590 1.00 32.48 20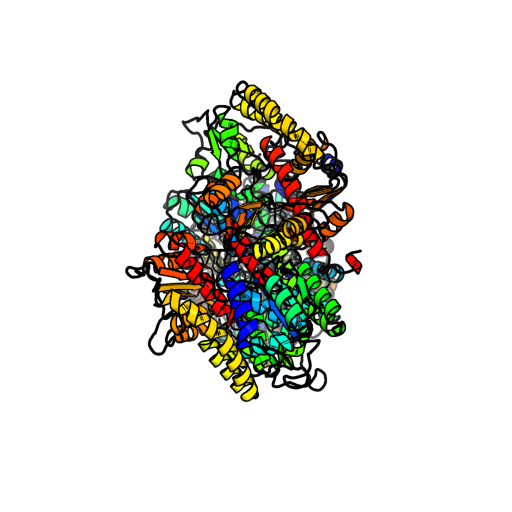1 ALA A CA 1
ATOM 1347 C C . ALA A 1 201 ? 155.585 179.251 144.424 1.00 37.65 201 ALA A C 1
ATOM 1348 O O . ALA A 1 201 ? 154.575 179.723 143.885 1.00 40.54 201 ALA A O 1
ATOM 1350 N N . THR A 1 202 ? 155.677 179.096 145.746 1.00 35.43 202 THR A N 1
ATOM 1351 C CA . THR A 1 202 ? 154.561 179.464 146.611 1.00 29.20 202 THR A CA 1
ATOM 1352 C C . THR A 1 202 ? 154.286 180.956 146.534 1.00 31.26 202 THR A C 1
ATOM 1353 O O . THR A 1 202 ? 153.126 181.381 146.468 1.00 34.80 202 THR A O 1
ATOM 1357 N N . GLN A 1 203 ? 155.341 181.769 146.556 1.00 31.63 203 GLN A N 1
ATOM 1358 C CA . GLN A 1 203 ? 155.146 183.210 146.484 1.00 34.56 203 GLN A CA 1
ATOM 1359 C C . GLN A 1 203 ? 154.509 183.603 145.155 1.00 35.74 203 GLN A C 1
ATOM 1360 O O . GLN A 1 203 ? 153.625 184.464 145.115 1.00 38.42 203 GLN A O 1
ATOM 1366 N N . HIS A 1 204 ? 154.932 182.963 144.062 1.00 34.45 204 HIS A N 1
ATOM 1367 C CA . HIS A 1 204 ? 154.341 183.196 142.748 1.00 33.96 204 HIS A CA 1
ATOM 1368 C C . HIS A 1 204 ? 152.852 182.886 142.747 1.00 30.64 204 HIS A C 1
ATOM 1369 O O . HIS A 1 204 ? 152.034 183.692 142.288 1.00 32.95 204 HIS A O 1
ATOM 1376 N N . GLY A 1 205 ? 152.479 181.721 143.268 1.00 29.48 205 GLY A N 1
ATOM 1377 C CA . GLY A 1 205 ? 151.072 181.365 143.292 1.00 31.31 205 GLY A CA 1
ATOM 1378 C C . GLY A 1 205 ? 150.244 182.317 144.132 1.00 34.77 205 GLY A C 1
ATOM 1379 O O . GLY A 1 205 ? 149.161 182.749 143.719 1.00 36.92 205 GLY A O 1
ATOM 1380 N N . ILE A 1 206 ? 150.739 182.658 145.325 1.00 32.26 206 ILE A N 1
ATOM 1381 C CA . ILE A 1 206 ? 149.999 183.562 146.199 1.00 29.26 206 ILE A CA 1
ATOM 1382 C C . ILE A 1 206 ? 149.843 184.924 145.541 1.00 31.73 206 ILE A C 1
ATOM 1383 O O . ILE A 1 206 ? 148.755 185.509 145.551 1.00 33.42 206 ILE A O 1
ATOM 1388 N N . LEU A 1 207 ? 150.910 185.429 144.918 1.00 30.99 207 LEU A N 1
ATOM 1389 C CA . LEU A 1 207 ? 150.825 186.718 144.245 1.00 33.52 207 LEU A CA 1
ATOM 1390 C C . LEU A 1 207 ? 149.810 186.688 143.114 1.00 36.23 207 LEU A C 1
ATOM 1391 O O . LEU A 1 207 ? 149.048 187.643 142.929 1.00 38.98 207 LEU A O 1
ATOM 1396 N N . ARG A 1 208 ? 149.781 185.600 142.346 1.00 37.20 208 ARG A N 1
ATOM 1397 C CA . ARG A 1 208 ? 148.896 185.560 141.190 1.00 33.60 208 ARG A CA 1
ATOM 1398 C C . ARG A 1 208 ? 147.439 185.334 141.570 1.00 34.02 208 ARG A C 1
ATOM 1399 O O . ARG A 1 208 ? 146.549 185.759 140.826 1.00 39.06 208 ARG A O 1
ATOM 1407 N N . GLN A 1 209 ? 147.160 184.690 142.703 1.00 35.00 209 GLN A N 1
ATOM 1408 C CA . GLN A 1 209 ? 145.788 184.281 142.988 1.00 33.73 209 GLN A CA 1
ATOM 1409 C C . GLN A 1 209 ? 145.193 184.910 144.240 1.00 36.02 209 GLN A C 1
ATOM 1410 O O . GLN A 1 209 ? 144.052 185.383 144.197 1.00 37.95 209 GLN A O 1
ATOM 1416 N N . ILE A 1 210 ? 145.915 184.932 145.356 1.00 35.22 210 ILE A N 1
ATOM 1417 C CA . ILE A 1 210 ? 145.312 185.290 146.641 1.00 34.75 210 ILE A CA 1
ATOM 1418 C C . ILE A 1 210 ? 145.367 186.791 146.894 1.00 38.13 210 ILE A C 1
ATOM 1419 O O . ILE A 1 210 ? 144.371 187.397 147.293 1.00 40.99 210 ILE A O 1
ATOM 1424 N N . VAL A 1 211 ? 146.522 187.418 146.682 1.00 38.05 211 VAL A N 1
ATOM 1425 C CA . VAL A 1 211 ? 146.672 188.825 147.038 1.00 43.02 211 VAL A CA 1
ATOM 1426 C C . VAL A 1 211 ? 145.708 189.649 146.198 1.00 47.66 211 VAL A C 1
ATOM 1427 O O . VAL A 1 211 ? 145.783 189.653 144.964 1.00 48.04 211 VAL A O 1
ATOM 1431 N N . ARG A 1 212 ? 144.799 190.357 146.867 1.00 46.87 212 ARG A N 1
ATOM 1432 C CA . ARG A 1 212 ? 143.797 191.146 146.165 1.00 49.77 212 ARG A CA 1
ATOM 1433 C C . ARG A 1 212 ? 144.439 192.357 145.504 1.00 53.79 212 ARG A C 1
ATOM 1434 O O . ARG A 1 212 ? 145.322 193.001 146.073 1.00 55.29 212 ARG A O 1
ATOM 1442 N N . LYS A 1 213 ? 143.980 192.671 144.298 1.00 57.65 213 LYS A N 1
ATOM 1443 C CA . LYS A 1 213 ? 144.537 193.759 143.509 1.00 61.15 213 LYS A CA 1
ATOM 1444 C C . LYS A 1 213 ? 143.611 194.967 143.527 1.00 67.67 213 LYS A C 1
ATOM 1445 O O . LYS A 1 213 ? 142.385 194.828 143.553 1.00 64.50 213 LYS A O 1
ATOM 1451 N N . ASN A 1 214 ? 144.215 196.150 143.521 1.00 68.44 214 ASN A N 1
ATOM 1452 C CA . ASN A 1 214 ? 143.492 197.414 143.574 1.00 68.68 214 ASN A CA 1
ATOM 1453 C C . ASN A 1 214 ? 142.541 197.458 144.774 1.00 69.65 214 ASN A C 1
ATOM 1454 O O . ASN A 1 214 ? 141.321 197.527 144.603 1.00 71.72 214 ASN A O 1
ATOM 1459 N N . PRO A 1 215 ? 143.067 197.424 145.994 1.00 68.00 215 PRO A N 1
ATOM 1460 C CA . PRO A 1 215 ? 142.201 197.432 147.174 1.00 66.72 215 PRO A CA 1
ATOM 1461 C C . PRO A 1 215 ? 141.656 198.830 147.436 1.00 72.67 215 PRO A C 1
ATOM 1462 O O . PRO A 1 215 ? 142.135 199.831 146.902 1.00 73.85 215 PRO A O 1
ATOM 1466 N N . GLU A 1 216 ? 140.633 198.879 148.289 1.00 73.54 216 GLU A N 1
ATOM 1467 C CA . GLU A 1 216 ? 139.998 200.126 148.694 1.00 73.53 216 GLU A CA 1
ATOM 1468 C C . GLU A 1 216 ? 140.204 200.358 150.189 1.00 73.94 216 GLU A C 1
ATOM 1469 O O . GLU A 1 216 ? 139.365 200.953 150.866 1.00 73.82 216 GLU A O 1
ATOM 1475 N N . ARG A 1 217 ? 141.332 199.888 150.713 1.00 71.66 217 ARG A N 1
ATOM 1476 C CA . ARG A 1 217 ? 141.656 200.041 152.126 1.00 70.26 217 ARG A CA 1
ATOM 1477 C C . ARG A 1 217 ? 143.167 199.996 152.266 1.00 67.90 217 ARG A C 1
ATOM 1478 O O . ARG A 1 217 ? 143.798 199.032 151.826 1.00 69.56 217 ARG A O 1
ATOM 1486 N N . LYS A 1 218 ? 143.741 201.032 152.868 1.00 63.95 218 LYS A N 1
ATOM 1487 C CA . LYS A 1 218 ? 145.182 201.136 153.070 1.00 60.35 218 LYS A CA 1
ATOM 1488 C C . LYS A 1 218 ? 145.449 201.146 154.567 1.00 62.80 218 LYS A C 1
ATOM 1489 O O . LYS A 1 218 ? 145.206 202.155 155.238 1.00 68.22 218 LYS A O 1
ATOM 1495 N N . GLN A 1 219 ? 145.950 200.029 155.087 1.00 59.53 219 GLN A N 1
ATOM 1496 C CA . GLN A 1 219 ? 146.254 199.902 156.510 1.00 57.77 219 GLN A CA 1
ATOM 1497 C C . GLN A 1 219 ? 147.642 200.488 156.729 1.00 55.16 219 GLN A C 1
ATOM 1498 O O . GLN A 1 219 ? 148.658 199.805 156.609 1.00 58.65 219 GLN A O 1
ATOM 1504 N N . GLU A 1 220 ? 147.681 201.780 157.053 1.00 51.96 220 GLU A N 1
ATOM 1505 C CA . GLU A 1 220 ? 148.949 202.492 157.154 1.00 55.20 220 GLU A CA 1
ATOM 1506 C C . GLU A 1 220 ? 149.748 202.107 158.389 1.00 56.92 220 GLU A C 1
ATOM 1507 O O . GLU A 1 220 ? 150.915 202.498 158.494 1.00 55.66 220 GLU A O 1
ATOM 1513 N N . ASP A 1 221 ? 149.158 201.366 159.322 1.00 55.11 221 ASP A N 1
ATOM 1514 C CA . ASP A 1 221 ? 149.852 200.942 160.527 1.00 51.87 221 ASP A CA 1
ATOM 1515 C C . ASP A 1 221 ? 150.357 199.506 160.426 1.00 53.68 221 ASP A C 1
ATOM 1516 O O . ASP A 1 221 ? 150.992 199.017 161.362 1.00 56.84 221 ASP A O 1
ATOM 1521 N N . LEU A 1 222 ? 150.112 198.829 159.307 1.00 53.71 222 LEU A N 1
ATOM 1522 C CA . LEU A 1 222 ? 150.427 197.416 159.148 1.00 52.73 222 LEU A CA 1
ATOM 1523 C C . LEU A 1 222 ? 151.586 197.251 158.175 1.00 53.05 222 LEU A C 1
ATOM 1524 O O . LEU A 1 222 ? 151.629 197.906 157.129 1.00 51.43 222 LEU A O 1
ATOM 1529 N N . VAL A 1 223 ? 152.530 196.382 158.531 1.00 51.12 223 VAL A N 1
ATOM 1530 C CA . VAL A 1 223 ? 153.695 196.089 157.705 1.00 48.11 223 VAL A CA 1
ATOM 1531 C C . VAL A 1 223 ? 153.805 194.581 157.527 1.00 46.93 223 VAL A C 1
ATOM 1532 O O . VAL A 1 223 ? 153.619 193.818 158.480 1.00 43.20 223 VAL A O 1
ATOM 1536 N N . ASN A 1 224 ? 154.102 194.156 156.299 1.00 45.15 224 ASN A N 1
ATOM 1537 C CA . ASN A 1 224 ? 154.221 192.738 155.968 1.00 43.44 224 ASN A CA 1
ATOM 1538 C C . ASN A 1 224 ? 155.610 192.245 156.347 1.00 42.00 224 ASN A C 1
ATOM 1539 O O . ASN A 1 224 ? 156.603 192.633 155.726 1.00 42.70 224 ASN A O 1
ATOM 1544 N N . VAL A 1 225 ? 155.685 191.383 157.353 1.00 42.14 225 VAL A N 1
ATOM 1545 C CA . VAL A 1 225 ? 156.948 190.810 157.799 1.00 41.48 225 VAL A CA 1
ATOM 1546 C C . VAL A 1 225 ? 157.043 189.407 157.218 1.00 42.33 225 VAL A C 1
ATOM 1547 O O . VAL A 1 225 ? 156.360 188.485 157.674 1.00 44.48 225 VAL A O 1
ATOM 1551 N N . ILE A 1 226 ? 157.893 189.246 156.208 1.00 39.07 226 ILE A N 1
ATOM 1552 C CA . ILE A 1 226 ? 158.096 187.952 155.572 1.00 39.20 226 ILE A CA 1
ATOM 1553 C C . ILE A 1 226 ? 159.005 187.135 156.474 1.00 40.26 226 ILE A C 1
ATOM 1554 O O . ILE A 1 226 ? 160.234 187.245 156.398 1.00 40.85 226 ILE A O 1
ATOM 1559 N N . ASN A 1 227 ? 158.412 186.319 157.340 1.00 40.25 227 ASN A N 1
ATOM 1560 C CA . ASN A 1 227 ? 159.195 185.558 158.300 1.00 42.44 227 ASN A CA 1
ATOM 1561 C C . ASN A 1 227 ? 158.778 184.095 158.313 1.00 45.53 227 ASN A C 1
ATOM 1562 O O . ASN A 1 227 ? 158.036 183.637 157.441 1.00 47.02 227 ASN A O 1
ATOM 1567 N N . LEU A 1 228 ? 159.259 183.365 159.315 1.00 44.40 228 LEU A N 1
ATOM 1568 C CA . LEU A 1 228 ? 159.047 181.932 159.455 1.00 42.87 228 LEU A CA 1
ATOM 1569 C C . LEU A 1 228 ? 158.332 181.686 160.778 1.00 45.35 228 LEU A C 1
ATOM 1570 O O . LEU A 1 228 ? 157.540 182.526 161.214 1.00 50.71 228 LEU A O 1
ATOM 1575 N N . TRP A 1 229 ? 158.588 180.554 161.430 1.00 43.70 229 TRP A N 1
ATOM 1576 C CA . TRP A 1 229 ? 157.867 180.167 162.641 1.00 44.45 229 TRP A CA 1
ATOM 1577 C C . TRP A 1 229 ? 158.674 180.443 163.905 1.00 47.40 229 TRP A C 1
ATOM 1578 O O . TRP A 1 229 ? 158.707 179.626 164.829 1.00 47.98 229 TRP A O 1
ATOM 1589 N N . GLY A 1 230 ? 159.315 181.612 163.979 1.00 50.84 230 GLY A N 1
ATOM 1590 C CA . GLY A 1 230 ? 160.120 181.984 165.120 1.00 46.79 230 GLY A CA 1
ATOM 1591 C C . GLY A 1 230 ? 159.387 182.926 166.063 1.00 48.48 230 GLY A C 1
ATOM 1592 O O . GLY A 1 230 ? 158.444 183.612 165.678 1.00 51.65 230 GLY A O 1
ATOM 1593 N N . SER A 1 231 ? 159.844 182.943 167.316 1.00 50.50 231 SER A N 1
ATOM 1594 C CA . SER A 1 231 ? 159.289 183.823 168.340 1.00 51.96 231 SER A CA 1
ATOM 1595 C C . SER A 1 231 ? 159.064 185.232 167.811 1.00 55.58 231 SER A C 1
ATOM 1596 O O . SER A 1 231 ? 159.886 185.776 167.070 1.00 58.96 231 SER A O 1
ATOM 1599 N N . ASP A 1 232 ? 157.937 185.816 168.207 1.00 54.18 232 ASP A N 1
ATOM 1600 C CA . ASP A 1 232 ? 157.534 187.146 167.758 1.00 52.68 232 ASP A CA 1
ATOM 1601 C C . ASP A 1 232 ? 158.445 188.192 168.384 1.00 52.85 232 ASP A C 1
ATOM 1602 O O . ASP A 1 232 ? 158.291 188.550 169.552 1.00 56.17 232 ASP A O 1
ATOM 1607 N N . VAL A 1 233 ? 159.409 188.680 167.605 1.00 51.72 233 VAL A N 1
ATOM 1608 C CA . VAL A 1 233 ? 160.275 189.761 168.042 1.00 51.72 233 VAL A CA 1
ATOM 1609 C C . VAL A 1 233 ? 160.005 191.056 167.284 1.00 52.75 233 VAL A C 1
ATOM 1610 O O . VAL A 1 233 ? 160.280 192.137 167.817 1.00 57.80 233 VAL A O 1
ATOM 1614 N N . PHE A 1 234 ? 159.483 190.981 166.059 1.00 49.13 234 PHE A N 1
ATOM 1615 C CA . PHE A 1 234 ? 159.175 192.193 165.309 1.00 50.52 234 PHE A CA 1
ATOM 1616 C C . PHE A 1 234 ? 157.924 192.878 165.839 1.00 56.00 234 PHE A C 1
ATOM 1617 O O . PHE A 1 234 ? 157.787 194.097 165.705 1.00 58.06 234 PHE A O 1
ATOM 1625 N N . GLY A 1 235 ? 157.014 192.124 166.445 1.00 56.86 235 GLY A N 1
ATOM 1626 C CA . GLY A 1 235 ? 155.835 192.700 167.041 1.00 54.48 235 GLY A CA 1
ATOM 1627 C C . GLY A 1 235 ? 156.176 193.740 168.085 1.00 55.57 235 GLY A C 1
ATOM 1628 O O . GLY A 1 235 ? 155.845 194.919 167.945 1.00 51.97 235 GLY A O 1
ATOM 1629 N N . PRO A 1 236 ? 156.841 193.320 169.162 1.00 57.59 236 PRO A N 1
ATOM 1630 C CA . PRO A 1 236 ? 157.285 194.297 170.165 1.00 57.64 236 PRO A CA 1
ATOM 1631 C C . PRO A 1 236 ? 158.246 195.340 169.621 1.00 58.66 236 PRO A C 1
ATOM 1632 O O . PRO A 1 236 ? 158.199 196.494 170.065 1.00 60.44 236 PRO A O 1
ATOM 1636 N N . MET A 1 237 ? 159.117 194.980 168.676 1.00 51.04 237 MET A N 1
ATOM 1637 C CA . MET A 1 237 ? 160.123 195.931 168.212 1.00 52.34 237 MET A CA 1
ATOM 1638 C C . MET A 1 237 ? 159.490 197.071 167.426 1.00 55.61 237 MET A C 1
ATOM 1639 O O . MET A 1 237 ? 159.835 198.241 167.627 1.00 62.04 237 MET A O 1
ATOM 1644 N N . LEU A 1 238 ? 158.570 196.753 166.518 1.00 54.08 238 LEU A N 1
ATOM 1645 C CA . LEU A 1 238 ? 157.883 197.779 165.746 1.00 53.04 238 LEU A CA 1
ATOM 1646 C C . LEU A 1 238 ? 156.692 198.370 166.485 1.00 55.83 238 LEU A C 1
ATOM 1647 O O . LEU A 1 238 ? 156.181 199.413 166.066 1.00 56.89 238 LEU A O 1
ATOM 1652 N N . GLY A 1 239 ? 156.249 197.742 167.574 1.00 56.30 239 GLY A N 1
ATOM 1653 C CA . GLY A 1 239 ? 155.241 198.356 168.416 1.00 55.04 239 GLY A CA 1
ATOM 1654 C C . GLY A 1 239 ? 155.737 199.622 169.074 1.00 58.77 239 GLY A C 1
ATOM 1655 O O . GLY A 1 239 ? 154.972 200.571 169.257 1.00 65.91 239 GLY A O 1
ATOM 1656 N N . GLU A 1 240 ? 157.022 199.662 169.427 1.00 57.84 240 GLU A N 1
ATOM 1657 C CA . GLU A 1 240 ? 157.621 200.912 169.874 1.00 60.99 240 GLU A CA 1
ATOM 1658 C C . GLU A 1 240 ? 157.543 201.974 168.788 1.00 61.25 240 GLU A C 1
ATOM 1659 O O . GLU A 1 240 ? 157.487 203.170 169.092 1.00 63.50 240 GLU A O 1
ATOM 1665 N N . LEU A 1 241 ? 157.539 201.560 167.525 1.00 58.22 241 LEU A N 1
ATOM 1666 C CA . LEU A 1 241 ? 157.330 202.465 166.406 1.00 56.60 241 LEU A CA 1
ATOM 1667 C C . LEU A 1 241 ? 155.858 202.613 166.043 1.00 55.95 241 LEU A C 1
ATOM 1668 O O . LEU A 1 241 ? 155.547 203.176 164.990 1.00 57.17 241 LEU A O 1
ATOM 1673 N N . GLY A 1 242 ? 154.953 202.109 166.875 1.00 56.84 242 GLY A N 1
ATOM 1674 C CA . GLY A 1 242 ? 153.532 202.244 166.597 1.00 59.17 242 GLY A CA 1
ATOM 1675 C C . GLY A 1 242 ? 153.091 201.543 165.332 1.00 59.02 242 GLY A C 1
ATOM 1676 O O . GLY A 1 242 ? 152.303 202.099 164.557 1.00 59.48 242 GLY A O 1
ATOM 1677 N N . LEU A 1 243 ? 153.586 200.332 165.102 1.00 55.79 243 LEU A N 1
ATOM 1678 C CA . LEU A 1 243 ? 153.268 199.564 163.911 1.00 54.06 243 LEU A CA 1
ATOM 1679 C C . LEU A 1 243 ? 152.626 198.241 164.299 1.00 57.02 243 LEU A C 1
ATOM 1680 O O . LEU A 1 243 ? 152.922 197.672 165.354 1.00 62.47 243 LEU A O 1
ATOM 1685 N N . ARG A 1 244 ? 151.738 197.761 163.439 1.00 53.43 244 ARG A N 1
ATOM 1686 C CA . ARG A 1 244 ? 151.190 196.421 163.550 1.00 53.61 244 ARG A CA 1
ATOM 1687 C C . ARG A 1 244 ? 151.895 195.500 162.565 1.00 55.41 244 ARG A C 1
ATOM 1688 O O . ARG A 1 244 ? 152.296 195.913 161.474 1.00 55.58 244 ARG A O 1
ATOM 1696 N N . VAL A 1 245 ? 152.068 194.252 162.975 1.00 54.56 245 VAL A N 1
ATOM 1697 C CA . VAL A 1 245 ? 152.853 193.275 162.235 1.00 51.23 245 VAL A CA 1
ATOM 1698 C C . VAL A 1 245 ? 151.912 192.325 161.514 1.00 51.30 245 VAL A C 1
ATOM 1699 O O . VAL A 1 245 ? 150.966 191.799 162.113 1.00 54.22 245 VAL A O 1
ATOM 1703 N N . ASN A 1 246 ? 152.173 192.106 160.229 1.00 49.24 246 ASN A N 1
ATOM 1704 C CA . ASN A 1 246 ? 151.434 191.151 159.411 1.00 44.61 246 ASN A CA 1
ATOM 1705 C C . ASN A 1 246 ? 152.414 190.056 159.005 1.00 45.02 246 ASN A C 1
ATOM 1706 O O . ASN A 1 246 ? 153.075 190.152 157.969 1.00 46.45 246 ASN A O 1
ATOM 1711 N N . TYR A 1 247 ? 152.528 189.028 159.840 1.00 45.33 247 TYR A N 1
ATOM 1712 C CA . TYR A 1 247 ? 153.329 187.868 159.481 1.00 44.77 247 TYR A CA 1
ATOM 1713 C C . TYR A 1 247 ? 152.637 187.113 158.358 1.00 48.72 247 TYR A C 1
ATOM 1714 O O . TYR A 1 247 ? 151.439 186.829 158.439 1.00 51.58 247 TYR A O 1
ATOM 1723 N N . VAL A 1 248 ? 153.391 186.778 157.312 1.00 45.94 248 VAL A N 1
ATOM 1724 C CA . VAL A 1 248 ? 152.808 186.233 156.095 1.00 45.90 248 VAL A CA 1
ATOM 1725 C C . VAL A 1 248 ? 153.446 184.894 155.752 1.00 43.88 248 VAL A C 1
ATOM 1726 O O . VAL A 1 248 ? 154.534 184.545 156.215 1.00 45.58 248 VAL A O 1
ATOM 1730 N N . VAL A 1 249 ? 152.733 184.145 154.914 1.00 45.08 249 VAL A N 1
ATOM 1731 C CA . VAL A 1 249 ? 153.161 182.854 154.388 1.00 42.65 249 VAL A CA 1
ATOM 1732 C C . VAL A 1 249 ? 153.165 181.806 155.492 1.00 42.42 249 VAL A C 1
ATOM 1733 O O . VAL A 1 249 ? 152.464 180.794 155.394 1.00 48.21 249 VAL A O 1
ATOM 1737 N N . ASP A 1 250 ? 153.928 182.034 156.553 1.00 37.41 250 ASP A N 1
ATOM 1738 C CA . ASP A 1 250 ? 154.086 181.049 157.614 1.00 41.74 250 ASP A CA 1
ATOM 1739 C C . ASP A 1 250 ? 153.116 181.367 158.742 1.00 46.60 250 ASP A C 1
ATOM 1740 O O . ASP A 1 250 ? 153.151 182.465 159.306 1.00 45.56 250 ASP A O 1
ATOM 1745 N N . LEU A 1 251 ? 152.259 180.401 159.070 1.00 45.53 251 LEU A N 1
ATOM 1746 C CA . LEU A 1 251 ? 151.220 180.565 160.080 1.00 41.35 251 LEU A CA 1
ATOM 1747 C C . LEU A 1 251 ? 150.301 181.735 159.760 1.00 39.20 251 LEU A C 1
ATOM 1748 O O . LEU A 1 251 ? 149.665 182.299 160.656 1.00 39.82 251 LEU A O 1
ATOM 1753 N N . ALA A 1 252 ? 150.211 182.098 158.489 1.00 38.33 252 ALA A N 1
ATOM 1754 C CA . ALA A 1 252 ? 149.412 183.223 158.041 1.00 40.05 252 ALA A CA 1
ATOM 1755 C C . ALA A 1 252 ? 148.065 182.725 157.541 1.00 44.30 252 ALA A C 1
ATOM 1756 O O . ALA A 1 252 ? 147.899 181.555 157.192 1.00 45.40 252 ALA A O 1
ATOM 1758 N N . THR A 1 253 ? 147.098 183.631 157.525 1.00 45.88 253 THR A N 1
ATOM 1759 C CA . THR A 1 253 ? 145.743 183.322 157.102 1.00 44.33 253 THR A CA 1
ATOM 1760 C C . THR A 1 253 ? 145.526 183.821 155.683 1.00 44.74 253 THR A C 1
ATOM 1761 O O . THR A 1 253 ? 146.099 184.830 155.267 1.00 46.08 253 THR A O 1
ATOM 1765 N N . VAL A 1 254 ? 144.712 183.080 154.928 1.00 42.26 254 VAL A N 1
ATOM 1766 C CA . VAL A 1 254 ? 144.410 183.476 153.555 1.00 43.78 254 VAL A CA 1
ATOM 1767 C C . VAL A 1 254 ? 143.988 184.935 153.500 1.00 45.78 254 VAL A C 1
ATOM 1768 O O . VAL A 1 254 ? 144.194 185.613 152.487 1.00 46.26 254 VAL A O 1
ATOM 1772 N N . GLU A 1 255 ? 143.404 185.448 154.584 1.00 43.10 255 GLU A N 1
ATOM 1773 C CA . GLU A 1 255 ? 143.041 186.858 154.623 1.00 49.06 255 GLU A CA 1
ATOM 1774 C C . GLU A 1 255 ? 144.261 187.735 154.866 1.00 48.41 255 GLU A C 1
ATOM 1775 O O . GLU A 1 255 ? 144.382 188.810 154.271 1.00 47.23 255 GLU A O 1
ATOM 1781 N N . ASP A 1 256 ? 145.185 187.281 155.717 1.00 47.79 256 ASP A N 1
ATOM 1782 C CA . ASP A 1 256 ? 146.443 187.999 155.896 1.00 44.27 256 ASP A CA 1
ATOM 1783 C C . ASP A 1 256 ? 147.224 188.051 154.594 1.00 44.54 256 ASP A C 1
ATOM 1784 O O . ASP A 1 256 ? 147.777 189.095 154.231 1.00 43.91 256 ASP A O 1
ATOM 1789 N N . LEU A 1 257 ? 147.280 186.930 153.876 1.00 44.71 257 LEU A N 1
ATOM 1790 C CA . LEU A 1 257 ? 147.869 186.935 152.545 1.00 38.55 257 LEU A CA 1
ATOM 1791 C C . LEU A 1 257 ? 147.086 187.839 151.608 1.00 41.53 257 LEU A C 1
ATOM 1792 O O . LEU A 1 257 ? 147.668 188.517 150.754 1.00 42.38 257 LEU A O 1
ATOM 1797 N N . ALA A 1 258 ? 145.761 187.869 151.758 1.00 43.15 258 ALA A N 1
ATOM 1798 C CA . ALA A 1 258 ? 144.946 188.724 150.906 1.00 41.89 258 ALA A CA 1
ATOM 1799 C C . ALA A 1 258 ? 145.215 190.200 151.168 1.00 45.72 258 ALA A C 1
ATOM 1800 O O . ALA A 1 258 ? 145.359 190.980 150.221 1.00 48.34 258 ALA A O 1
ATOM 1802 N N . GLN A 1 259 ? 145.315 190.606 152.432 1.00 44.51 259 GLN A N 1
ATOM 1803 C CA . GLN A 1 259 ? 145.568 192.014 152.749 1.00 44.85 259 GLN A CA 1
ATOM 1804 C C . GLN A 1 259 ? 147.059 192.325 152.777 1.00 47.42 259 GLN A C 1
ATOM 1805 O O . GLN A 1 259 ? 147.556 192.988 153.685 1.00 46.88 259 GLN A O 1
ATOM 1811 N N . MET A 1 260 ? 147.783 191.872 151.760 1.00 48.44 260 MET A N 1
ATOM 1812 C CA . MET A 1 260 ? 149.199 192.173 151.637 1.00 46.64 260 MET A CA 1
ATOM 1813 C C . MET A 1 260 ? 149.465 193.309 150.667 1.00 47.35 260 MET A C 1
ATOM 1814 O O . MET A 1 260 ? 150.593 193.808 150.615 1.00 46.19 260 MET A O 1
ATOM 1819 N N . SER A 1 261 ? 148.458 193.722 149.900 1.00 48.97 261 SER A N 1
ATOM 1820 C CA . SER A 1 261 ? 148.542 194.925 149.088 1.00 51.98 261 SER A CA 1
ATOM 1821 C C . SER A 1 261 ? 148.128 196.174 149.853 1.00 57.51 261 SER A C 1
ATOM 1822 O O . SER A 1 261 ? 148.305 197.284 149.340 1.00 60.85 261 SER A O 1
ATOM 1825 N N . GLU A 1 262 ? 147.596 196.019 151.065 1.00 54.18 262 GLU A N 1
ATOM 1826 C CA . GLU A 1 262 ? 147.134 197.143 151.862 1.00 50.89 262 GLU A CA 1
ATOM 1827 C C . GLU A 1 262 ? 148.146 197.592 152.902 1.00 55.66 262 GLU A C 1
ATOM 1828 O O . GLU A 1 262 ? 148.002 198.690 153.448 1.00 61.11 262 GLU A O 1
ATOM 1834 N N . ALA A 1 263 ? 149.156 196.775 153.190 1.00 53.19 263 ALA A N 1
ATOM 1835 C CA . ALA A 1 263 ? 150.160 197.143 154.174 1.00 51.66 263 ALA A CA 1
ATOM 1836 C C . ALA A 1 263 ? 151.059 198.243 153.626 1.00 52.77 263 ALA A C 1
ATOM 1837 O O . ALA A 1 263 ? 151.226 198.395 152.414 1.00 50.52 263 ALA A O 1
ATOM 1839 N N . ALA A 1 264 ? 151.637 199.022 154.541 1.00 52.33 264 ALA A N 1
ATOM 1840 C CA . ALA A 1 264 ? 152.462 200.156 154.150 1.00 51.83 264 ALA A CA 1
ATOM 1841 C C . ALA A 1 264 ? 153.876 199.755 153.758 1.00 54.83 264 ALA A C 1
ATOM 1842 O O . ALA A 1 264 ? 154.570 200.549 153.116 1.00 56.96 264 ALA A O 1
ATOM 1844 N N . ALA A 1 265 ? 154.317 198.555 154.121 1.00 52.23 265 ALA A N 1
ATOM 1845 C CA . ALA A 1 265 ? 155.661 198.116 153.781 1.00 46.77 265 ALA A CA 1
ATOM 1846 C C . ALA A 1 265 ? 155.748 196.606 153.923 1.00 46.67 265 ALA A C 1
ATOM 1847 O O . ALA A 1 265 ? 154.989 195.995 154.679 1.00 45.52 265 ALA A O 1
ATOM 1849 N N . THR A 1 266 ? 156.684 196.015 153.183 1.00 48.55 266 THR A N 1
ATOM 1850 C CA . THR A 1 266 ? 156.992 194.593 153.272 1.00 45.10 266 THR A CA 1
ATOM 1851 C C . THR A 1 266 ? 158.431 194.443 153.741 1.00 41.95 266 THR A C 1
ATOM 1852 O O . THR A 1 266 ? 159.348 194.991 153.120 1.00 45.03 266 THR A O 1
ATOM 1856 N N . VAL A 1 267 ? 158.626 193.716 154.840 1.00 42.11 267 VAL A N 1
ATOM 1857 C CA . VAL A 1 267 ? 159.944 193.506 155.418 1.00 43.96 267 VAL A CA 1
ATOM 1858 C C . VAL A 1 267 ? 160.125 192.021 155.702 1.00 40.73 267 VAL A C 1
ATOM 1859 O O . VAL A 1 267 ? 159.183 191.232 155.651 1.00 43.55 267 VAL A O 1
ATOM 1863 N N . GLY A 1 268 ? 161.364 191.651 156.005 1.00 39.57 268 GLY A N 1
ATOM 1864 C CA . GLY A 1 268 ? 161.684 190.285 156.373 1.00 41.09 268 GLY A CA 1
ATOM 1865 C C . GLY A 1 268 ? 163.029 190.253 157.058 1.00 40.48 268 GLY A C 1
ATOM 1866 O O . GLY A 1 268 ? 163.751 191.250 157.106 1.00 44.28 268 GLY A O 1
ATOM 1867 N N . PHE A 1 269 ? 163.364 189.081 157.591 1.00 38.62 269 PHE A N 1
ATOM 1868 C CA . PHE A 1 269 ? 164.627 188.902 158.295 1.00 41.04 269 PHE A CA 1
ATOM 1869 C C . PHE A 1 269 ? 165.720 188.339 157.400 1.00 39.51 269 PHE A C 1
ATOM 1870 O O . PHE A 1 269 ? 166.855 188.818 157.443 1.00 39.78 269 PHE A O 1
ATOM 1878 N N . CYS A 1 270 ? 165.404 187.340 156.582 1.00 39.42 270 CYS A N 1
ATOM 1879 C CA . CYS A 1 270 ? 166.366 186.730 155.676 1.00 37.79 270 CYS A CA 1
ATOM 1880 C C . CYS A 1 270 ? 166.101 187.210 154.259 1.00 36.87 270 CYS A C 1
ATOM 1881 O O . CYS A 1 270 ? 164.966 187.145 153.779 1.00 37.12 270 CYS A O 1
ATOM 1884 N N . TYR A 1 271 ? 167.153 187.675 153.588 1.00 33.93 271 TYR A N 1
ATOM 1885 C CA . TYR A 1 271 ? 166.998 188.142 152.217 1.00 33.97 271 TYR A CA 1
ATOM 1886 C C . TYR A 1 271 ? 166.539 187.011 151.314 1.00 36.66 271 TYR A C 1
ATOM 1887 O O . TYR A 1 271 ? 165.675 187.203 150.456 1.00 43.41 271 TYR A O 1
ATOM 1896 N N . THR A 1 272 ? 167.076 185.812 151.527 1.00 38.03 272 THR A N 1
ATOM 1897 C CA . THR A 1 272 ? 166.833 184.712 150.602 1.00 32.87 272 THR A CA 1
ATOM 1898 C C . THR A 1 272 ? 165.353 184.362 150.525 1.00 31.37 272 THR A C 1
ATOM 1899 O O . THR A 1 272 ? 164.835 184.082 149.440 1.00 39.10 272 THR A O 1
ATOM 1903 N N . LEU A 1 273 ? 164.654 184.373 151.655 1.00 33.11 273 LEU A N 1
ATOM 1904 C CA . LEU A 1 273 ? 163.238 184.030 151.656 1.00 36.63 273 LEU A CA 1
ATOM 1905 C C . LEU A 1 273 ? 162.334 185.206 151.297 1.00 40.87 273 LEU A C 1
ATOM 1906 O O . LEU A 1 273 ? 161.128 185.005 151.126 1.00 39.84 273 LEU A O 1
ATOM 1911 N N . SER A 1 274 ? 162.875 186.416 151.149 1.00 40.98 274 SER A N 1
ATOM 1912 C CA . SER A 1 274 ? 162.054 187.614 151.037 1.00 38.20 274 SER A CA 1
ATOM 1913 C C . SER A 1 274 ? 162.193 188.354 149.715 1.00 42.29 274 SER A C 1
ATOM 1914 O O . SER A 1 274 ? 161.564 189.404 149.551 1.00 49.89 274 SER A O 1
ATOM 1917 N N . THR A 1 275 ? 162.980 187.851 148.764 1.00 40.00 275 THR A N 1
ATOM 1918 C CA . THR A 1 275 ? 163.210 188.608 147.537 1.00 41.78 275 THR A CA 1
ATOM 1919 C C . THR A 1 275 ? 161.994 188.562 146.626 1.00 43.41 275 THR A C 1
ATOM 1920 O O . THR A 1 275 ? 161.437 189.600 146.255 1.00 47.88 275 THR A O 1
ATOM 1924 N N . TYR A 1 276 ? 161.579 187.359 146.240 1.00 43.24 276 TYR A N 1
ATOM 1925 C CA . TYR A 1 276 ? 160.574 187.225 145.195 1.00 42.08 276 TYR A CA 1
ATOM 1926 C C . TYR A 1 276 ? 159.263 187.889 145.598 1.00 45.15 276 TYR A C 1
ATOM 1927 O O . TYR A 1 276 ? 158.747 188.750 144.877 1.00 46.24 276 TYR A O 1
ATOM 1936 N N . MET A 1 277 ? 158.716 187.519 146.759 1.00 45.92 277 MET A N 1
ATOM 1937 C CA . MET A 1 277 ? 157.414 188.049 147.151 1.00 39.79 277 MET A CA 1
ATOM 1938 C C . MET A 1 277 ? 157.465 189.561 147.313 1.00 41.30 277 MET A C 1
ATOM 1939 O O . MET A 1 277 ? 156.596 190.276 146.810 1.00 46.37 277 MET A O 1
ATOM 1944 N N . ALA A 1 278 ? 158.462 190.070 148.033 1.00 37.71 278 ALA A N 1
ATOM 1945 C CA . ALA A 1 278 ? 158.498 191.501 148.307 1.00 41.07 278 ALA A CA 1
ATOM 1946 C C . ALA A 1 278 ? 158.724 192.311 147.035 1.00 47.34 278 ALA A C 1
ATOM 1947 O O . ALA A 1 278 ? 158.068 193.340 146.818 1.00 52.08 278 ALA A O 1
ATOM 1949 N N . ALA A 1 279 ? 159.640 191.860 146.175 1.00 43.82 279 ALA A N 1
ATOM 1950 C CA . ALA A 1 279 ? 159.881 192.560 144.919 1.00 44.15 279 ALA A CA 1
ATOM 1951 C C . ALA A 1 279 ? 158.645 192.538 144.032 1.00 48.44 279 ALA A C 1
ATOM 1952 O O . ALA A 1 279 ? 158.288 193.555 143.424 1.00 53.33 279 ALA A O 1
ATOM 1954 N N . ALA A 1 280 ? 157.971 191.389 143.948 1.00 45.89 280 ALA A N 1
ATOM 1955 C CA . ALA A 1 280 ? 156.772 191.308 143.127 1.00 44.96 280 ALA A CA 1
ATOM 1956 C C . ALA A 1 280 ? 155.656 192.166 143.697 1.00 49.53 280 ALA A C 1
ATOM 1957 O O . ALA A 1 280 ? 154.889 192.772 142.943 1.00 51.98 280 ALA A O 1
ATOM 1959 N N . LEU A 1 281 ? 155.543 192.230 145.023 1.00 46.43 281 LEU A N 1
ATOM 1960 C CA . LEU A 1 281 ? 154.559 193.109 145.638 1.00 44.07 281 LEU A CA 1
ATOM 1961 C C . LEU A 1 281 ? 154.825 194.556 145.267 1.00 48.05 281 LEU A C 1
ATOM 1962 O O . LEU A 1 281 ? 153.908 195.288 144.883 1.00 55.73 281 LEU A O 1
ATOM 1967 N N . GLU A 1 282 ? 156.085 194.981 145.344 1.00 48.28 282 GLU A N 1
ATOM 1968 C CA . GLU A 1 282 ? 156.398 196.359 144.983 1.00 53.57 282 GLU A CA 1
ATOM 1969 C C . GLU A 1 282 ? 156.097 196.627 143.513 1.00 57.54 282 GLU A C 1
ATOM 1970 O O . GLU A 1 282 ? 155.542 197.677 143.167 1.00 61.37 282 GLU A O 1
ATOM 1976 N N . GLN A 1 283 ? 156.445 195.686 142.635 1.00 56.48 283 GLN A N 1
ATOM 1977 C CA . GLN A 1 283 ? 156.263 195.913 141.203 1.00 57.18 283 GLN A CA 1
ATOM 1978 C C . GLN A 1 283 ? 154.788 195.914 140.816 1.00 54.77 283 GLN A C 1
ATOM 1979 O O . GLN A 1 283 ? 154.351 196.759 140.028 1.00 53.94 283 GLN A O 1
ATOM 1985 N N . GLU A 1 284 ? 154.008 194.977 141.352 1.00 54.51 284 GLU A N 1
ATOM 1986 C CA . GLU A 1 284 ? 152.626 194.786 140.930 1.00 54.28 284 GLU A CA 1
ATOM 1987 C C . GLU A 1 284 ? 151.644 195.546 141.819 1.00 55.26 284 GLU A C 1
ATOM 1988 O O . GLU A 1 284 ? 150.899 196.405 141.338 1.00 56.96 284 GLU A O 1
ATOM 1994 N N . PHE A 1 285 ? 151.634 195.244 143.115 1.00 51.80 285 PHE A N 1
ATOM 1995 C CA . PHE A 1 285 ? 150.610 195.739 144.024 1.00 50.71 285 PHE A CA 1
ATOM 1996 C C . PHE A 1 285 ? 150.973 197.065 144.677 1.00 52.09 285 PHE A C 1
ATOM 1997 O O . PHE A 1 285 ? 150.166 197.598 145.445 1.00 53.10 285 PHE A O 1
ATOM 2005 N N . GLY A 1 286 ? 152.154 197.609 144.402 1.00 51.35 286 GLY A N 1
ATOM 2006 C CA . GLY A 1 286 ? 152.495 198.915 144.928 1.00 50.28 286 GLY A CA 1
ATOM 2007 C C . GLY A 1 286 ? 152.809 198.945 146.404 1.00 53.90 286 GLY A C 1
ATOM 2008 O O . GLY A 1 286 ? 152.734 200.012 147.018 1.00 58.14 286 GLY A O 1
ATOM 2009 N N . VAL A 1 287 ? 153.158 197.809 146.997 1.00 51.54 287 VAL A N 1
ATOM 2010 C CA . VAL A 1 287 ? 153.550 197.765 148.403 1.00 51.42 287 VAL A CA 1
ATOM 2011 C C . VAL A 1 287 ? 154.999 198.225 148.507 1.00 53.41 287 VAL A C 1
ATOM 2012 O O . VAL A 1 287 ? 155.883 197.602 147.904 1.00 54.72 287 VAL A O 1
ATOM 2016 N N . PRO A 1 288 ? 155.297 199.294 149.247 1.00 56.47 288 PRO A N 1
ATOM 2017 C CA . PRO A 1 288 ? 156.684 199.762 149.324 1.00 56.80 288 PRO A CA 1
ATOM 2018 C C . PRO A 1 288 ? 157.599 198.682 149.878 1.00 59.79 288 PRO A C 1
ATOM 2019 O O . PRO A 1 288 ? 157.240 197.946 150.800 1.00 57.86 288 PRO A O 1
ATOM 2023 N N . GLU A 1 289 ? 158.792 198.597 149.303 1.00 62.56 289 GLU A N 1
ATOM 2024 C CA . GLU A 1 289 ? 159.789 197.608 149.681 1.00 60.74 289 GLU A CA 1
ATOM 2025 C C . GLU A 1 289 ? 160.995 198.332 150.259 1.00 62.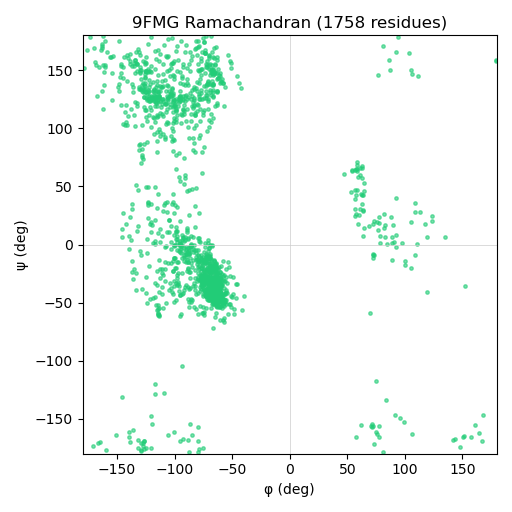82 289 GLU A C 1
ATOM 2026 O O . GLU A 1 289 ? 161.425 199.361 149.730 1.00 66.80 289 GLU A O 1
ATOM 2032 N N . VAL A 1 290 ? 161.534 197.795 151.348 1.00 61.36 290 VAL A N 1
ATOM 2033 C CA . VAL A 1 290 ? 162.628 198.430 152.074 1.00 62.65 290 VAL A CA 1
ATOM 2034 C C . VAL A 1 290 ? 163.935 197.833 151.577 1.00 61.21 290 VAL A C 1
ATOM 2035 O O . VAL A 1 290 ? 164.129 196.612 151.620 1.00 56.67 290 VAL A O 1
ATOM 2039 N N . LYS A 1 291 ? 164.831 198.694 151.102 1.00 60.63 291 LYS A N 1
ATOM 2040 C CA . LYS A 1 291 ? 166.175 198.283 150.718 1.00 61.58 291 LYS A CA 1
ATOM 2041 C C . LYS A 1 291 ? 167.104 198.678 151.860 1.00 61.19 291 LYS A C 1
ATOM 2042 O O . LYS A 1 291 ? 167.785 199.701 151.825 1.00 66.25 291 LYS A O 1
ATOM 2048 N N . ALA A 1 292 ? 167.119 197.845 152.889 1.00 55.16 292 ALA A N 1
ATOM 2049 C CA . ALA A 1 292 ? 167.881 198.083 154.102 1.00 51.37 292 ALA A CA 1
ATOM 2050 C C . ALA A 1 292 ? 168.645 196.827 154.483 1.00 47.54 292 ALA A C 1
ATOM 2051 O O . ALA A 1 292 ? 168.255 195.716 154.110 1.00 45.37 292 ALA A O 1
ATOM 2053 N N . PRO A 1 293 ? 169.743 196.968 155.226 1.00 48.77 293 PRO A N 1
ATOM 2054 C CA . PRO A 1 293 ? 170.481 195.781 155.664 1.00 44.03 293 PRO A CA 1
ATOM 2055 C C . PRO A 1 293 ? 169.624 194.903 156.559 1.00 40.30 293 PRO A C 1
ATOM 2056 O O . PRO A 1 293 ? 168.724 195.374 157.251 1.00 48.02 293 PRO A O 1
ATOM 2060 N N . MET A 1 294 ? 169.907 193.606 156.523 1.00 36.50 294 MET A N 1
ATOM 2061 C CA . MET A 1 294 ? 169.208 192.669 157.381 1.00 36.27 294 MET A CA 1
ATOM 2062 C C . MET A 1 294 ? 169.500 192.991 158.846 1.00 42.37 294 MET A C 1
ATOM 2063 O O . MET A 1 294 ? 170.590 193.463 159.180 1.00 44.77 294 MET A O 1
ATOM 2068 N N . PRO A 1 295 ? 168.544 192.750 159.742 1.00 41.73 295 PRO A N 1
ATOM 2069 C CA . PRO A 1 295 ? 168.709 193.159 161.153 1.00 39.07 295 PRO A CA 1
ATOM 2070 C C . PRO A 1 295 ? 169.521 192.168 161.984 1.00 41.45 295 PRO A C 1
ATOM 2071 O O . PRO A 1 295 ? 169.009 191.343 162.740 1.00 43.30 295 PRO A O 1
ATOM 2075 N N . TYR A 1 296 ? 170.841 192.249 161.840 1.00 41.29 296 TYR A N 1
ATOM 2076 C CA . TYR A 1 296 ? 171.768 191.396 162.580 1.00 40.87 296 TYR A CA 1
ATOM 2077 C C . TYR A 1 296 ? 172.987 192.235 162.929 1.00 44.65 296 TYR A C 1
ATOM 2078 O O . TYR A 1 296 ? 173.730 192.658 162.038 1.00 45.31 296 TYR A O 1
ATOM 2087 N N . GLY A 1 297 ? 173.189 192.472 164.221 1.00 45.59 297 GLY A N 1
ATOM 2088 C CA . GLY A 1 297 ? 174.240 193.346 164.690 1.00 49.34 297 GLY A CA 1
ATOM 2089 C C . GLY A 1 297 ? 173.761 194.775 164.868 1.00 47.02 297 GLY A C 1
ATOM 2090 O O . GLY A 1 297 ? 172.702 195.183 164.389 1.00 46.63 297 GLY A O 1
ATOM 2091 N N . PHE A 1 298 ? 174.576 195.554 165.579 1.00 49.98 298 PHE A N 1
ATOM 2092 C CA . PHE A 1 298 ? 174.200 196.931 165.880 1.00 50.00 298 PHE A CA 1
ATOM 2093 C C . PHE A 1 298 ? 174.015 197.741 164.606 1.00 49.20 298 PHE A C 1
ATOM 2094 O O . PHE A 1 298 ? 172.962 198.351 164.394 1.00 53.39 298 PHE A O 1
ATOM 2102 N N . ALA A 1 299 ? 175.026 197.753 163.736 1.00 48.75 299 ALA A N 1
ATOM 2103 C CA . ALA A 1 299 ? 174.945 198.567 162.528 1.00 47.90 299 ALA A CA 1
ATOM 2104 C C . ALA A 1 299 ? 173.804 198.109 161.631 1.00 50.52 299 ALA A C 1
ATOM 2105 O O . ALA A 1 299 ? 173.016 198.925 161.136 1.00 51.15 299 ALA A O 1
ATOM 2107 N N . GLY A 1 300 ? 173.695 196.797 161.421 1.00 48.67 300 GLY A N 1
ATOM 2108 C CA . GLY A 1 300 ? 172.657 196.286 160.544 1.00 44.26 300 GLY A CA 1
ATOM 2109 C C . GLY A 1 300 ? 171.265 196.585 161.056 1.00 45.27 300 GLY A C 1
ATOM 2110 O O . GLY A 1 300 ? 170.403 197.046 160.310 1.00 50.26 300 GLY A O 1
ATOM 2111 N N . THR A 1 301 ? 171.034 196.348 162.348 1.00 45.47 301 THR A N 1
ATOM 2112 C CA . THR A 1 301 ? 169.706 196.573 162.908 1.00 45.62 301 THR A CA 1
ATOM 2113 C C . THR A 1 301 ? 169.367 198.056 162.946 1.00 48.20 301 THR A C 1
ATOM 2114 O O . THR A 1 301 ? 168.219 198.444 162.700 1.00 50.09 301 THR A O 1
ATOM 2118 N N . ASP A 1 302 ? 170.353 198.904 163.235 1.00 48.88 302 ASP A N 1
ATOM 2119 C CA . ASP A 1 302 ? 170.113 200.339 163.199 1.00 48.71 302 ASP A CA 1
ATOM 2120 C C . ASP A 1 302 ? 169.708 200.786 161.802 1.00 50.82 302 ASP A C 1
ATOM 2121 O O . ASP A 1 302 ? 168.674 201.438 161.626 1.00 54.10 302 ASP A O 1
ATOM 2126 N N . ALA A 1 303 ? 170.509 200.434 160.793 1.00 49.04 303 ALA A N 1
ATOM 2127 C CA . ALA A 1 303 ? 170.189 200.834 159.427 1.00 49.96 303 ALA A CA 1
ATOM 2128 C C . ALA A 1 303 ? 168.884 200.213 158.953 1.00 49.65 303 ALA A C 1
ATOM 2129 O O . ALA A 1 303 ? 168.205 200.776 158.088 1.00 52.88 303 ALA A O 1
ATOM 2131 N N . TRP A 1 304 ? 168.517 199.060 159.507 1.00 47.08 304 TRP A N 1
ATOM 2132 C CA . TRP A 1 304 ? 167.271 198.414 159.120 1.00 45.65 304 TRP A CA 1
ATOM 2133 C C . TRP A 1 304 ? 166.074 199.149 159.699 1.00 46.77 304 TRP A C 1
ATOM 2134 O O . TRP A 1 304 ? 165.065 199.357 159.007 1.00 50.36 304 TRP A O 1
ATOM 2145 N N . LEU A 1 305 ? 166.189 199.599 160.950 1.00 47.15 305 LEU A N 1
ATOM 2146 C CA . LEU A 1 305 ? 165.084 200.323 161.555 1.00 43.58 305 LEU A CA 1
ATOM 2147 C C . LEU A 1 305 ? 164.976 201.735 161.008 1.00 45.48 305 LEU A C 1
ATOM 2148 O O . LEU A 1 305 ? 163.858 202.236 160.848 1.00 48.35 305 LEU A O 1
ATOM 2153 N N . ARG A 1 306 ? 166.093 202.338 160.587 1.00 49.27 306 ARG A N 1
ATOM 2154 C CA . ARG A 1 306 ? 166.003 203.689 160.045 1.00 52.81 306 ARG A CA 1
ATOM 2155 C C . ARG A 1 306 ? 165.125 203.709 158.809 1.00 52.85 306 ARG A C 1
ATOM 2156 O O . ARG A 1 306 ? 164.329 204.633 158.625 1.00 57.89 306 ARG A O 1
ATOM 2164 N N . GLU A 1 307 ? 165.121 202.625 158.045 1.00 50.44 307 GLU A N 1
ATOM 2165 C CA . GLU A 1 307 ? 164.413 202.625 156.777 1.00 52.15 307 GLU A CA 1
ATOM 2166 C C . GLU A 1 307 ? 163.039 201.998 156.891 1.00 53.83 307 GLU A C 1
ATOM 2167 O O . GLU A 1 307 ? 162.111 202.459 156.219 1.00 57.53 307 GLU A O 1
ATOM 2173 N N . ILE A 1 308 ? 162.865 200.975 157.729 1.00 51.25 308 ILE A N 1
ATOM 2174 C CA . ILE A 1 308 ? 161.509 200.483 157.932 1.00 51.53 308 ILE A CA 1
ATOM 2175 C C . ILE A 1 308 ? 160.670 201.568 158.597 1.00 51.68 308 ILE A C 1
ATOM 2176 O O . ILE A 1 308 ? 159.449 201.616 158.412 1.00 51.84 308 ILE A O 1
ATOM 2181 N N . ALA A 1 309 ? 161.297 202.450 159.391 1.00 52.98 309 ALA A N 1
ATOM 2182 C CA . ALA A 1 309 ? 160.600 203.597 159.959 1.00 53.99 309 ALA A CA 1
ATOM 2183 C C . ALA A 1 309 ? 160.657 204.847 159.088 1.00 57.11 309 ALA A C 1
ATOM 2184 O O . ALA A 1 309 ? 159.935 205.808 159.372 1.00 60.30 309 ALA A O 1
ATOM 2186 N N . ARG A 1 310 ? 161.486 204.870 158.043 1.00 57.22 310 ARG A N 1
ATOM 2187 C CA . ARG A 1 310 ? 161.422 205.966 157.085 1.00 59.39 310 ARG A CA 1
ATOM 2188 C C . ARG A 1 310 ? 160.331 205.736 156.050 1.00 56.89 310 ARG A C 1
ATOM 2189 O O . ARG A 1 310 ? 159.717 206.697 155.575 1.00 55.65 310 ARG A O 1
ATOM 2197 N N . VAL A 1 311 ? 160.080 204.478 155.693 1.00 54.20 311 VAL A N 1
ATOM 2198 C CA . VAL A 1 311 ? 159.006 204.172 154.756 1.00 54.27 311 VAL A CA 1
ATOM 2199 C C . VAL A 1 311 ? 157.652 204.483 155.381 1.00 58.07 311 VAL A C 1
ATOM 2200 O O . VAL A 1 311 ? 156.782 205.087 154.745 1.00 63.72 311 VAL A O 1
ATOM 2204 N N . THR A 1 312 ? 157.453 204.078 156.633 1.00 56.24 312 THR A N 1
ATOM 2205 C CA . THR A 1 312 ? 156.195 204.316 157.331 1.00 58.03 312 THR A CA 1
ATOM 2206 C C . THR A 1 312 ? 156.128 205.695 157.978 1.00 59.02 312 THR A C 1
ATOM 2207 O O . THR A 1 312 ? 155.177 205.971 158.716 1.00 55.97 312 THR A O 1
ATOM 2211 N N . HIS A 1 313 ? 157.118 206.554 157.733 1.00 61.68 313 HIS A N 1
ATOM 2212 C CA . HIS A 1 313 ? 157.136 207.910 158.275 1.00 61.78 313 HIS A CA 1
ATOM 2213 C C . HIS A 1 313 ? 157.187 207.900 159.797 1.00 59.43 313 HIS A C 1
ATOM 2214 O O . HIS A 1 313 ? 156.614 208.770 160.455 1.00 58.30 313 HIS A O 1
ATOM 2221 N N . ARG A 1 314 ? 157.883 206.915 160.364 1.00 60.56 314 ARG A N 1
ATOM 2222 C CA . ARG A 1 314 ? 158.060 206.794 161.804 1.00 59.15 314 ARG A CA 1
ATOM 2223 C C . ARG A 1 314 ? 159.492 207.111 162.225 1.00 63.07 314 ARG A C 1
ATOM 2224 O O . ARG A 1 314 ? 160.001 206.540 163.192 1.00 62.40 314 ARG A O 1
ATOM 2232 N N . GLU A 1 315 ? 160.150 208.039 161.530 1.00 62.76 315 GLU A N 1
ATOM 2233 C CA . GLU A 1 315 ? 161.515 208.398 161.891 1.00 66.20 315 GLU A CA 1
ATOM 2234 C C . GLU A 1 315 ? 161.512 209.388 163.050 1.00 70.06 315 GLU A C 1
ATOM 2235 O O . GLU A 1 315 ? 162.179 210.426 162.997 1.00 71.60 315 GLU A O 1
ATOM 2241 N N . GLU A 1 316 ? 160.742 209.083 164.095 1.00 71.46 316 GLU A N 1
ATOM 2242 C CA . GLU A 1 316 ? 160.859 209.756 165.385 1.00 73.49 316 GLU A CA 1
ATOM 2243 C C . GLU A 1 316 ? 160.821 208.808 166.574 1.00 70.73 316 GLU A C 1
ATOM 2244 O O . GLU A 1 316 ? 161.434 209.116 167.600 1.00 71.58 316 GLU A O 1
ATOM 2250 N N . GLN A 1 317 ? 160.139 207.671 166.476 1.00 67.49 317 GLN A N 1
ATOM 2251 C CA . GLN A 1 317 ? 160.142 206.650 167.511 1.00 64.92 317 GLN A CA 1
ATOM 2252 C C . GLN A 1 317 ? 161.284 205.661 167.350 1.00 69.23 317 GLN A C 1
ATOM 2253 O O . GLN A 1 317 ? 161.452 204.785 168.204 1.00 70.65 317 GLN A O 1
ATOM 2259 N N . ALA A 1 318 ? 162.062 205.773 166.274 1.00 67.79 318 ALA A N 1
ATOM 2260 C CA . ALA A 1 318 ? 163.162 204.846 166.047 1.00 59.25 318 ALA A CA 1
ATOM 2261 C C . ALA A 1 318 ? 164.403 205.269 166.820 1.00 61.55 318 ALA A C 1
ATOM 2262 O O . ALA A 1 318 ? 164.946 204.489 167.610 1.00 63.36 318 ALA A O 1
ATOM 2264 N N . GLU A 1 319 ? 164.840 206.515 166.639 1.00 61.54 319 GLU A N 1
ATOM 2265 C CA . GLU A 1 319 ? 166.001 207.002 167.375 1.00 62.33 319 GLU A CA 1
ATOM 2266 C C . GLU A 1 319 ? 165.798 206.882 168.878 1.00 63.10 319 GLU A C 1
ATOM 2267 O O . GLU A 1 319 ? 166.755 206.609 169.613 1.00 63.68 319 GLU A O 1
ATOM 2273 N N . ALA A 1 320 ? 164.556 207.004 169.343 1.00 63.15 320 ALA A N 1
ATOM 2274 C CA . ALA A 1 320 ? 164.247 206.782 170.748 1.00 59.99 320 ALA A CA 1
ATOM 2275 C C . ALA A 1 320 ? 164.203 205.307 171.116 1.00 60.14 320 ALA A C 1
ATOM 2276 O O . ALA A 1 320 ? 164.176 204.985 172.307 1.00 60.89 320 ALA A O 1
ATOM 2278 N N . TYR A 1 321 ? 164.180 204.410 170.135 1.00 59.74 321 TYR A N 1
ATOM 2279 C CA . TYR A 1 321 ? 164.319 202.986 170.401 1.00 61.07 321 TYR A CA 1
ATOM 2280 C C . TYR A 1 321 ? 165.732 202.497 170.122 1.00 59.26 321 TYR A C 1
ATOM 2281 O O . TYR A 1 321 ? 166.244 201.633 170.852 1.00 57.95 321 TYR A O 1
ATOM 2290 N N . ILE A 1 322 ? 166.407 203.123 169.153 1.00 58.46 322 ILE A N 1
ATOM 2291 C CA . ILE A 1 322 ? 167.816 202.834 168.915 1.00 55.88 322 ILE A CA 1
ATOM 2292 C C . ILE A 1 322 ? 168.632 203.224 170.134 1.00 58.14 322 ILE A C 1
ATOM 2293 O O . ILE A 1 322 ? 169.493 202.462 170.594 1.00 61.41 322 ILE A O 1
ATOM 2298 N N . ALA A 1 323 ? 168.344 204.392 170.713 1.00 57.01 323 ALA A N 1
ATOM 2299 C CA . ALA A 1 323 ? 169.139 204.824 171.851 1.00 55.23 323 ALA A CA 1
ATOM 2300 C C . ALA A 1 323 ? 168.847 203.945 173.053 1.00 55.28 323 ALA A C 1
ATOM 2301 O O . ALA A 1 323 ? 169.755 203.611 173.819 1.00 56.54 323 ALA A O 1
ATOM 2303 N N . ARG A 1 324 ? 167.586 203.560 173.235 1.00 55.50 324 ARG A N 1
ATOM 2304 C CA . ARG A 1 324 ? 167.228 202.787 174.414 1.00 55.44 324 ARG A CA 1
ATOM 2305 C C . ARG A 1 324 ? 167.902 201.423 174.375 1.00 55.61 324 ARG A C 1
ATOM 2306 O O . ARG A 1 324 ? 168.468 200.958 175.377 1.00 55.43 324 ARG A O 1
ATOM 2314 N N . GLU A 1 325 ? 167.943 200.804 173.193 1.00 56.77 325 GLU A N 1
ATOM 2315 C CA . GLU A 1 325 ? 168.572 199.495 173.134 1.00 55.93 325 GLU A CA 1
ATOM 2316 C C . GLU A 1 325 ? 170.090 199.605 173.181 1.00 54.78 325 GLU A C 1
ATOM 2317 O O . GLU A 1 325 ? 170.748 198.723 173.746 1.00 54.05 325 GLU A O 1
ATOM 2323 N N . HIS A 1 326 ? 170.669 200.666 172.609 1.00 55.89 326 HIS A N 1
ATOM 2324 C CA . HIS A 1 326 ? 172.106 200.855 172.755 1.00 55.15 326 HIS A CA 1
ATOM 2325 C C . HIS A 1 326 ? 172.482 201.115 174.207 1.00 54.56 326 HIS A C 1
ATOM 2326 O O . HIS A 1 326 ? 173.583 200.757 174.639 1.00 54.96 326 HIS A O 1
ATOM 2333 N N . ALA A 1 327 ? 171.585 201.737 174.971 1.00 54.31 327 ALA A N 1
ATOM 2334 C CA . ALA A 1 327 ? 171.809 201.987 176.387 1.00 54.55 327 ALA A CA 1
ATOM 2335 C C . ALA A 1 327 ? 171.413 200.812 177.262 1.00 53.08 327 ALA A C 1
ATOM 2336 O O . ALA A 1 327 ? 171.563 200.899 178.485 1.00 53.36 327 ALA A O 1
ATOM 2338 N N . ARG A 1 328 ? 170.918 199.728 176.679 1.00 51.70 328 ARG A N 1
ATOM 2339 C CA . ARG A 1 328 ? 170.515 198.576 177.476 1.00 49.97 328 ARG A CA 1
ATOM 2340 C C . ARG A 1 328 ? 171.348 197.336 177.203 1.00 55.64 328 ARG A C 1
ATOM 2341 O O . ARG A 1 328 ? 171.598 196.561 178.129 1.00 56.94 328 ARG A O 1
ATOM 2349 N N . VAL A 1 329 ? 171.783 197.114 175.963 1.00 57.45 329 VAL A N 1
ATOM 2350 C CA . VAL A 1 329 ? 172.477 195.874 175.615 1.00 54.91 329 VAL A CA 1
ATOM 2351 C C . VAL A 1 329 ? 173.989 196.054 175.649 1.00 54.97 329 VAL A C 1
ATOM 2352 O O . VAL A 1 329 ? 174.727 195.122 175.984 1.00 57.56 329 VAL A O 1
ATOM 2356 N N . LYS A 1 330 ? 174.462 197.252 175.316 1.00 55.66 330 LYS A N 1
ATOM 2357 C CA . LYS A 1 330 ? 175.902 197.492 175.300 1.00 58.31 330 LYS A CA 1
ATOM 2358 C C . LYS A 1 330 ? 176.570 197.292 176.654 1.00 60.54 330 LYS A C 1
ATOM 2359 O O . LYS A 1 330 ? 177.644 196.666 176.689 1.00 62.35 330 LYS A O 1
ATOM 2365 N N . PRO A 1 331 ? 176.030 197.770 177.776 1.00 59.24 331 PRO A N 1
ATOM 2366 C CA . PRO A 1 331 ? 176.653 197.434 179.067 1.00 61.27 331 PRO A CA 1
ATOM 2367 C C . PRO A 1 331 ? 176.727 195.941 179.333 1.00 61.20 331 PRO A C 1
ATOM 2368 O O . PRO A 1 331 ? 177.696 195.485 179.951 1.00 62.70 331 PRO A O 1
ATOM 2372 N N . GLN A 1 332 ? 175.742 195.159 178.888 1.00 59.18 332 GLN A N 1
ATOM 2373 C CA . GLN A 1 332 ? 175.798 193.713 179.071 1.00 56.17 332 GLN A CA 1
ATOM 2374 C C . GLN A 1 332 ? 176.686 193.009 178.054 1.00 60.81 332 GLN A C 1
ATOM 2375 O O . GLN A 1 332 ? 177.033 191.842 178.265 1.00 63.30 332 GLN A O 1
ATOM 2381 N N . LEU A 1 333 ? 177.055 193.671 176.961 1.00 61.76 333 LEU A N 1
ATOM 2382 C CA . LEU A 1 333 ? 177.902 193.049 175.954 1.00 57.15 333 LEU A CA 1
ATOM 2383 C C . LEU A 1 333 ? 179.388 193.197 176.245 1.00 59.26 333 LEU A C 1
ATOM 2384 O O . LEU A 1 333 ? 180.189 192.423 175.705 1.00 59.76 333 LEU A O 1
ATOM 2389 N N . GLU A 1 334 ? 179.759 194.044 177.205 1.00 64.20 334 GLU A N 1
ATOM 2390 C CA . GLU A 1 334 ? 181.163 194.155 177.577 1.00 65.61 334 GLU A CA 1
ATOM 2391 C C . GLU A 1 334 ? 181.613 192.908 178.318 1.00 61.79 334 GLU A C 1
ATOM 2392 O O . GLU A 1 334 ? 182.683 192.358 178.037 1.00 59.69 334 GLU A O 1
ATOM 2398 N N . ALA A 1 335 ? 180.802 192.438 179.264 1.00 58.98 335 ALA A N 1
ATOM 2399 C CA . ALA A 1 335 ? 181.189 191.248 180.002 1.00 60.91 335 ALA A CA 1
ATOM 2400 C C . ALA A 1 335 ? 181.016 190.011 179.138 1.00 61.21 335 ALA A C 1
ATOM 2401 O O . ALA A 1 335 ? 181.698 189.004 179.351 1.00 62.64 335 ALA A O 1
ATOM 2403 N N . LEU A 1 336 ? 180.113 190.073 178.157 1.00 57.91 336 LEU A N 1
ATOM 2404 C CA . LEU A 1 336 ? 179.852 188.922 177.306 1.00 55.12 336 LEU A CA 1
ATOM 2405 C C . LEU A 1 336 ? 180.966 188.710 176.288 1.00 54.27 336 LEU A C 1
ATOM 2406 O O . LEU A 1 336 ? 181.252 187.566 175.921 1.00 54.21 336 LEU A O 1
ATOM 2411 N N . ARG A 1 337 ? 181.612 189.785 175.827 1.00 54.88 337 ARG A N 1
ATOM 2412 C CA . ARG A 1 337 ? 182.763 189.602 174.949 1.00 50.66 337 ARG A CA 1
ATOM 2413 C C . ARG A 1 337 ? 183.975 189.090 175.715 1.00 52.99 337 ARG A C 1
ATOM 2414 O O . ARG A 1 337 ? 184.855 188.453 175.125 1.00 53.87 337 ARG A O 1
ATOM 2422 N N . GLU A 1 338 ? 184.046 189.365 177.018 1.00 56.53 338 GLU A N 1
ATOM 2423 C CA . GLU A 1 338 ? 185.167 188.889 177.822 1.00 57.41 338 GLU A CA 1
ATOM 2424 C C . GLU A 1 338 ? 185.125 187.377 178.011 1.00 56.75 338 GLU A C 1
ATOM 2425 O O . GLU A 1 338 ? 186.171 186.719 178.011 1.00 58.32 338 GLU A O 1
ATOM 2431 N N . LYS A 1 339 ? 183.932 186.806 178.172 1.00 54.24 339 LYS A N 1
ATOM 2432 C CA . LYS A 1 339 ? 183.811 185.365 178.350 1.00 52.65 339 LYS A CA 1
ATOM 2433 C C . LYS A 1 339 ? 184.094 184.581 177.076 1.00 54.45 339 LYS A C 1
ATOM 2434 O O . LYS A 1 339 ? 184.183 183.352 177.139 1.00 53.73 339 LYS A O 1
ATOM 2440 N N . LEU A 1 340 ? 184.223 185.248 175.929 1.00 55.95 340 LEU A N 1
ATOM 2441 C CA . LEU A 1 340 ? 184.534 184.594 174.656 1.00 53.47 340 LEU A CA 1
ATOM 2442 C C . LEU A 1 340 ? 185.685 185.363 174.014 1.00 54.29 340 LEU A C 1
ATOM 2443 O O . LEU A 1 340 ? 185.462 186.261 173.199 1.00 58.61 340 LEU A O 1
ATOM 2448 N N . LYS A 1 341 ? 186.914 185.009 174.381 1.00 50.67 341 LYS A N 1
ATOM 2449 C CA . LYS A 1 341 ? 188.116 185.634 173.840 1.00 52.84 341 LYS A CA 1
ATOM 2450 C C . LYS A 1 341 ? 188.893 184.602 173.038 1.00 58.40 341 LYS A C 1
ATOM 2451 O O . LYS A 1 341 ? 189.256 183.545 173.566 1.00 59.91 341 LYS A O 1
ATOM 2457 N N . GLY A 1 342 ? 189.139 184.904 171.766 1.00 57.30 342 GLY A N 1
ATOM 2458 C CA . GLY A 1 342 ? 189.897 184.004 170.923 1.00 54.91 342 GLY A CA 1
ATOM 2459 C C . GLY A 1 342 ? 189.193 182.712 170.582 1.00 57.06 342 GLY A C 1
ATOM 2460 O O . GLY A 1 342 ? 189.842 181.764 170.136 1.00 56.57 342 GLY A O 1
ATOM 2461 N N . ILE A 1 343 ? 187.881 182.644 170.783 1.00 57.68 343 ILE A N 1
ATOM 2462 C CA . ILE A 1 343 ? 187.116 181.447 170.452 1.00 53.41 343 ILE A CA 1
ATOM 2463 C C . ILE A 1 343 ? 186.819 181.454 168.962 1.00 50.79 343 ILE A C 1
ATOM 2464 O O . ILE A 1 343 ? 186.432 182.483 168.398 1.00 49.73 343 ILE A O 1
ATOM 2469 N N . LYS A 1 344 ? 187.013 180.310 168.317 1.00 51.05 344 LYS A N 1
ATOM 2470 C CA . LYS A 1 344 ? 186.833 180.199 166.880 1.00 49.08 344 LYS A CA 1
ATOM 2471 C C . LYS A 1 344 ? 185.414 179.745 166.566 1.00 46.57 344 LYS A C 1
ATOM 2472 O O . LYS A 1 344 ? 184.869 178.858 167.230 1.00 42.50 344 LYS A O 1
ATOM 2478 N N . GLY A 1 345 ? 184.818 180.365 165.543 1.00 46.35 345 GLY A N 1
ATOM 2479 C CA . GLY A 1 345 ? 183.486 180.031 165.102 1.00 38.85 345 GLY A CA 1
ATOM 2480 C C . GLY A 1 345 ? 183.469 179.644 163.631 1.00 42.70 345 GLY A C 1
ATOM 2481 O O . GLY A 1 345 ? 184.469 179.760 162.915 1.00 46.04 345 GLY A O 1
ATOM 2482 N N . PHE A 1 346 ? 182.304 179.182 163.188 1.00 40.46 346 PHE A N 1
ATOM 2483 C CA . PHE A 1 346 ? 182.145 178.688 161.828 1.00 40.16 346 PHE A CA 1
ATOM 2484 C C . PHE A 1 346 ? 180.660 178.532 161.528 1.00 39.99 346 PHE A C 1
ATOM 2485 O O . PHE A 1 346 ? 179.932 177.885 162.284 1.00 40.17 346 PHE A O 1
ATOM 2493 N N . VAL A 1 347 ? 180.202 179.106 160.424 1.00 37.24 347 VAL A N 1
ATOM 2494 C CA . VAL A 1 347 ? 178.796 179.072 160.041 1.00 35.24 347 VAL A CA 1
ATOM 2495 C C . VAL A 1 347 ? 178.678 178.145 158.844 1.00 34.54 347 VAL A C 1
ATOM 2496 O O . VAL A 1 347 ? 179.316 178.377 157.810 1.00 36.98 347 VAL A O 1
ATOM 2500 N N . SER A 1 348 ? 177.877 177.085 158.983 1.00 34.93 348 SER A N 1
ATOM 2501 C CA . SER A 1 348 ? 177.686 176.114 157.906 1.00 33.85 348 SER A CA 1
ATOM 2502 C C . SER A 1 348 ? 176.198 175.867 157.694 1.00 37.20 348 SER A C 1
ATOM 2503 O O . SER A 1 348 ? 175.648 174.885 158.194 1.00 38.19 348 SER A O 1
ATOM 2506 N N . THR A 1 349 ? 175.546 176.764 156.959 1.00 40.99 349 THR A N 1
ATOM 2507 C CA . THR A 1 349 ? 174.146 176.582 156.593 1.00 40.92 349 THR A CA 1
ATOM 2508 C C . THR A 1 349 ? 173.700 177.791 155.783 1.00 40.38 349 THR A C 1
ATOM 2509 O O . THR A 1 349 ? 174.309 178.861 155.853 1.00 43.46 349 THR A O 1
ATOM 2513 N N . GLY A 1 350 ? 172.645 177.598 154.996 1.00 36.34 350 GLY A N 1
ATOM 2514 C CA . GLY A 1 350 ? 171.884 178.656 154.367 1.00 32.25 350 GLY A CA 1
ATOM 2515 C C . GLY A 1 350 ? 172.731 179.548 153.475 1.00 33.35 350 GLY A C 1
ATOM 2516 O O . GLY A 1 350 ? 173.865 179.232 153.117 1.00 38.13 350 GLY A O 1
ATOM 2517 N N . SER A 1 351 ? 172.150 180.693 153.123 1.00 36.04 351 SER A N 1
ATOM 2518 C CA . SER A 1 351 ? 172.784 181.663 152.237 1.00 34.45 351 SER A CA 1
ATOM 2519 C C . SER A 1 351 ? 172.889 183.050 152.849 1.00 33.28 351 SER A C 1
ATOM 2520 O O . SER A 1 351 ? 173.973 183.644 152.849 1.00 32.06 351 SER A O 1
ATOM 2523 N N . ALA A 1 352 ? 171.788 183.582 153.377 1.00 35.03 352 ALA A N 1
ATOM 2524 C CA . ALA A 1 352 ? 171.747 184.922 153.945 1.00 36.53 352 ALA A CA 1
ATOM 2525 C C . ALA A 1 352 ? 171.537 184.925 155.448 1.00 36.67 352 ALA A C 1
ATOM 2526 O O . ALA A 1 352 ? 172.043 185.818 156.125 1.00 37.97 352 ALA A O 1
ATOM 2528 N N . TYR A 1 353 ? 170.858 183.919 155.994 1.00 35.49 353 TYR A N 1
ATOM 2529 C CA . TYR A 1 353 ? 170.767 183.761 157.440 1.00 38.36 353 TYR A CA 1
ATOM 2530 C C . TYR A 1 353 ? 172.029 183.061 157.917 1.00 42.05 353 TYR A C 1
ATOM 2531 O O . TYR A 1 353 ? 172.010 182.288 158.879 1.00 45.61 353 TYR A O 1
ATOM 2540 N N . ALA A 1 354 ? 173.134 183.348 157.238 1.00 37.98 354 ALA A N 1
ATOM 2541 C CA . ALA A 1 354 ? 174.440 182.799 157.541 1.00 34.74 354 ALA A CA 1
ATOM 2542 C C . ALA A 1 354 ? 175.439 183.940 157.531 1.00 37.02 354 ALA A C 1
ATOM 2543 O O . ALA A 1 354 ? 176.295 184.013 158.411 1.00 39.58 354 ALA A O 1
ATOM 2545 N N . HIS A 1 355 ? 175.296 184.880 156.597 1.00 38.07 355 HIS A N 1
ATOM 2546 C CA . HIS A 1 355 ? 176.122 186.076 156.670 1.00 37.93 355 HIS A CA 1
ATOM 2547 C C . HIS A 1 355 ? 175.749 186.912 157.882 1.00 39.45 355 HIS A C 1
ATOM 2548 O O . HIS A 1 355 ? 176.601 187.626 158.430 1.00 42.04 355 HIS A O 1
ATOM 2555 N N . GLY A 1 356 ? 174.526 186.736 158.379 1.00 41.38 356 GLY A N 1
ATOM 2556 C CA . GLY A 1 356 ? 174.104 187.460 159.560 1.00 36.26 356 GLY A CA 1
ATOM 2557 C C . GLY A 1 356 ? 174.805 186.932 160.792 1.00 39.33 356 GLY A C 1
ATOM 2558 O O . GLY A 1 356 ? 175.216 187.699 161.660 1.00 42.39 356 GLY A O 1
ATOM 2559 N N . MET A 1 357 ? 174.924 185.612 160.900 1.00 40.91 357 MET A N 1
ATOM 2560 C CA . MET A 1 357 ? 175.745 185.039 161.961 1.00 35.39 357 MET A CA 1
ATOM 2561 C C . MET A 1 357 ? 177.209 185.450 161.819 1.00 36.28 357 MET A C 1
ATOM 2562 O O . MET A 1 357 ? 177.825 185.908 162.784 1.00 35.45 357 MET A O 1
ATOM 2567 N N . ILE A 1 358 ? 177.797 185.287 160.631 1.00 40.80 358 ILE A N 1
ATOM 2568 C CA . ILE A 1 358 ? 179.193 185.688 160.444 1.00 41.46 358 ILE A CA 1
ATOM 2569 C C . ILE A 1 358 ? 179.418 187.145 160.827 1.00 44.76 358 ILE A C 1
ATOM 2570 O O . ILE A 1 358 ? 180.555 187.541 161.101 1.00 48.09 358 ILE A O 1
ATOM 2575 N N . GLN A 1 359 ? 178.363 187.959 160.854 1.00 41.45 359 GLN A N 1
ATOM 2576 C CA . GLN A 1 359 ? 178.545 189.353 161.250 1.00 42.00 359 GLN A CA 1
ATOM 2577 C C . GLN A 1 359 ? 178.226 189.597 162.719 1.00 44.14 359 GLN A C 1
ATOM 2578 O O . GLN A 1 359 ? 178.867 190.446 163.344 1.00 47.65 359 GLN A O 1
ATOM 2584 N N . VAL A 1 360 ? 177.254 188.880 163.283 1.00 40.38 360 VAL A N 1
ATOM 2585 C CA . VAL A 1 360 ? 176.953 189.019 164.704 1.00 36.87 360 VAL A CA 1
ATOM 2586 C C . VAL A 1 360 ? 178.084 188.449 165.548 1.00 44.93 360 VAL A C 1
ATOM 2587 O O . VAL A 1 360 ? 178.419 188.994 166.605 1.00 50.52 360 VAL A O 1
ATOM 2591 N N . LEU A 1 361 ? 178.703 187.359 165.093 1.00 42.72 361 LEU A N 1
ATOM 2592 C CA . LEU A 1 361 ? 179.771 186.739 165.869 1.00 33.67 361 LEU A CA 1
ATOM 2593 C C . LEU A 1 361 ? 180.950 187.687 166.025 1.00 37.97 361 LEU A C 1
ATOM 2594 O O . LEU A 1 361 ? 181.596 187.717 167.077 1.00 45.51 361 LEU A O 1
ATOM 2599 N N . ARG A 1 362 ? 181.250 188.466 164.987 1.00 39.62 362 ARG A N 1
ATOM 2600 C CA . ARG A 1 362 ? 182.270 189.496 165.131 1.00 43.57 362 ARG A CA 1
ATOM 2601 C C . ARG A 1 362 ? 181.867 190.500 166.200 1.00 45.96 362 ARG A C 1
ATOM 2602 O O . ARG A 1 362 ? 182.726 191.048 166.899 1.00 52.62 362 ARG A O 1
ATOM 2610 N N . GLU A 1 363 ? 180.564 190.756 166.336 1.00 46.79 363 GLU A N 1
ATOM 2611 C CA . GLU A 1 363 ? 180.089 191.654 167.380 1.00 45.97 363 GLU A CA 1
ATOM 2612 C C . GLU A 1 363 ? 180.435 191.124 168.763 1.00 46.41 363 GLU A C 1
ATOM 2613 O O . GLU A 1 363 ? 180.544 191.903 169.717 1.00 50.40 363 GLU A O 1
ATOM 2619 N N . LEU A 1 364 ? 180.605 189.809 168.894 1.00 44.55 364 LEU A N 1
ATOM 2620 C CA . LEU A 1 364 ? 181.038 189.192 170.139 1.00 44.00 364 LEU A CA 1
ATOM 2621 C C . LEU A 1 364 ? 182.540 188.952 170.185 1.00 47.70 364 LEU A C 1
ATOM 2622 O O . LEU A 1 364 ? 183.033 188.396 171.169 1.00 50.48 364 LEU A O 1
ATOM 2627 N N . GLY A 1 365 ? 183.274 189.342 169.147 1.00 43.73 365 GLY A N 1
ATOM 2628 C CA . GLY A 1 365 ? 184.703 189.129 169.122 1.00 42.26 365 GLY A CA 1
ATOM 2629 C C . GLY A 1 365 ? 185.124 187.718 168.787 1.00 48.34 365 GLY A C 1
ATOM 2630 O O . GLY A 1 365 ? 186.317 187.408 168.878 1.00 52.62 365 GLY A O 1
ATOM 2631 N N . VAL A 1 366 ? 184.185 186.853 168.406 1.00 48.84 366 VAL A N 1
ATOM 2632 C CA . VAL A 1 366 ? 184.514 185.473 168.076 1.00 50.21 366 VAL A CA 1
ATOM 2633 C C . VAL A 1 366 ? 185.250 185.428 166.745 1.00 48.60 366 VAL A C 1
ATOM 2634 O O . VAL A 1 366 ? 184.906 186.146 165.796 1.00 46.22 366 VAL A O 1
ATOM 2638 N N . THR A 1 367 ? 186.286 184.597 166.674 1.00 48.03 367 THR A N 1
ATOM 2639 C CA . THR A 1 367 ? 187.038 184.426 165.439 1.00 50.02 367 THR A CA 1
ATOM 2640 C C . THR A 1 367 ? 186.252 183.543 164.479 1.00 50.77 367 THR A C 1
ATOM 2641 O O . THR A 1 367 ? 185.782 182.466 164.857 1.00 52.10 367 THR A O 1
ATOM 2645 N N . VAL A 1 368 ? 186.107 184.002 163.238 1.00 48.99 368 VAL A N 1
ATOM 2646 C CA . VAL A 1 368 ? 185.428 183.253 162.184 1.00 49.24 368 VAL A CA 1
ATOM 2647 C C . VAL A 1 368 ? 186.312 183.348 160.947 1.00 50.40 368 VAL A C 1
ATOM 2648 O O . VAL A 1 368 ? 186.318 184.374 160.259 1.00 56.06 368 VAL A O 1
ATOM 2652 N N . ASP A 1 369 ? 187.056 182.282 160.656 1.00 48.41 369 ASP A N 1
ATOM 2653 C CA . ASP A 1 369 ? 187.958 182.248 159.512 1.00 50.17 369 ASP A CA 1
ATOM 2654 C C . ASP A 1 369 ? 187.506 181.267 158.439 1.00 50.02 369 ASP A C 1
ATOM 2655 O O . ASP A 1 369 ? 188.287 180.946 157.540 1.00 55.05 369 ASP A O 1
ATOM 2660 N N . GLY A 1 370 ? 186.266 180.788 158.510 1.00 47.80 370 GLY A N 1
ATOM 2661 C CA . GLY A 1 370 ? 185.726 179.897 157.502 1.00 42.98 370 GLY A CA 1
ATOM 2662 C C . GLY A 1 370 ? 184.232 179.719 157.656 1.00 43.59 370 GLY A C 1
ATOM 2663 O O . GLY A 1 370 ? 183.698 179.868 158.757 1.00 48.51 370 GLY A O 1
ATOM 2664 N N . SER A 1 371 ? 183.543 179.385 156.570 1.00 40.05 371 SER A N 1
ATOM 2665 C CA . SER A 1 371 ? 182.096 179.235 156.609 1.00 36.20 371 SER A CA 1
ATOM 2666 C C . SER A 1 371 ? 181.657 178.373 155.436 1.00 36.79 371 SER A C 1
ATOM 2667 O O . SER A 1 371 ? 182.415 178.136 154.494 1.00 35.25 371 SER A O 1
ATOM 2670 N N . LEU A 1 372 ? 180.411 177.908 155.507 1.00 36.24 372 LEU A N 1
ATOM 2671 C CA . LEU A 1 372 ? 179.825 177.079 154.458 1.00 33.14 372 LEU A CA 1
ATOM 2672 C C . LEU A 1 372 ? 178.374 177.492 154.259 1.00 37.35 372 LEU A C 1
ATOM 2673 O O . LEU A 1 372 ? 177.529 177.243 155.121 1.00 41.25 372 LEU A O 1
ATOM 2678 N N . VAL A 1 373 ? 178.082 178.103 153.117 1.00 37.67 373 VAL A N 1
ATOM 2679 C CA . VAL A 1 373 ? 176.724 178.475 152.739 1.00 34.20 373 VAL A CA 1
ATOM 2680 C C . VAL A 1 373 ? 176.280 177.545 151.624 1.00 36.02 373 VAL A C 1
ATOM 2681 O O . VAL A 1 373 ? 177.072 177.192 150.744 1.00 40.94 373 VAL A O 1
ATOM 2685 N N . PHE A 1 374 ? 175.011 177.148 151.662 1.00 35.12 374 PHE A N 1
ATOM 2686 C CA . PHE A 1 374 ? 174.530 176.117 150.755 1.00 35.45 374 PHE A CA 1
ATOM 2687 C C . PHE A 1 374 ? 174.302 176.644 149.347 1.00 36.22 374 PHE A C 1
ATOM 2688 O O . PHE A 1 374 ? 174.261 175.848 148.404 1.00 40.03 374 PHE A O 1
ATOM 2696 N N . HIS A 1 375 ? 174.153 177.955 149.181 1.00 34.56 375 HIS A N 1
ATOM 2697 C CA . HIS A 1 375 ? 174.139 178.557 147.856 1.00 31.92 375 HIS A CA 1
ATOM 2698 C C . HIS A 1 375 ? 174.442 180.038 148.000 1.00 31.71 375 HIS A C 1
ATOM 2699 O O . HIS A 1 375 ? 174.571 180.563 149.106 1.00 36.85 375 HIS A O 1
ATOM 2706 N N . HIS A 1 376 ? 174.570 180.703 146.858 1.00 31.18 376 HIS A N 1
ATOM 2707 C CA . HIS A 1 376 ? 174.853 182.132 146.834 1.00 33.15 376 HIS A CA 1
ATOM 2708 C C . HIS A 1 376 ? 174.156 182.743 145.631 1.00 41.78 376 HIS A C 1
ATOM 2709 O O . HIS A 1 376 ? 174.438 182.361 144.492 1.00 46.99 376 HIS A O 1
ATOM 2716 N N . ASP A 1 377 ? 173.257 183.690 145.887 1.00 39.69 377 ASP A N 1
ATOM 2717 C CA . ASP A 1 377 ? 172.563 184.393 144.821 1.00 38.93 377 ASP A CA 1
ATOM 2718 C C . ASP A 1 377 ? 173.322 185.672 144.498 1.00 41.71 377 ASP A C 1
ATOM 2719 O O . ASP A 1 377 ? 173.341 186.592 145.330 1.00 45.56 377 ASP A O 1
ATOM 2724 N N . PRO A 1 378 ? 173.955 185.784 143.328 1.00 41.55 378 PRO A N 1
ATOM 2725 C CA . PRO A 1 378 ? 174.682 187.023 143.012 1.00 45.63 378 PRO A CA 1
ATOM 2726 C C . PRO A 1 378 ? 173.788 188.249 142.984 1.00 52.71 378 PRO A C 1
ATOM 2727 O O . PRO A 1 378 ? 174.229 189.341 143.361 1.00 51.33 378 PRO A O 1
ATOM 2731 N N . VAL A 1 379 ? 172.542 188.099 142.536 1.00 56.31 379 VAL A N 1
ATOM 2732 C CA . VAL A 1 379 ? 171.570 189.180 142.483 1.00 50.65 379 VAL A CA 1
ATOM 2733 C C . VAL A 1 379 ? 170.288 188.685 143.136 1.00 50.76 379 VAL A C 1
ATOM 2734 O O . VAL A 1 379 ? 170.091 187.484 143.334 1.00 51.65 379 VAL A O 1
ATOM 2738 N N . TYR A 1 380 ? 169.421 189.626 143.491 1.00 49.77 380 TYR A N 1
ATOM 2739 C CA . TYR A 1 380 ? 168.149 189.316 144.123 1.00 47.56 380 TYR A CA 1
ATOM 2740 C C . TYR A 1 380 ? 167.005 189.706 143.192 1.00 52.68 380 TYR A C 1
ATOM 2741 O O . TYR A 1 380 ? 167.190 190.414 142.200 1.00 54.18 380 TYR A O 1
ATOM 2750 N N . ASP A 1 381 ? 165.801 189.235 143.527 1.00 52.31 381 ASP A N 1
ATOM 2751 C CA . ASP A 1 381 ? 164.632 189.558 142.712 1.00 50.35 381 ASP A CA 1
ATOM 2752 C C . ASP A 1 381 ? 164.351 191.054 142.720 1.00 53.06 381 ASP A C 1
ATOM 2753 O O . ASP A 1 381 ? 163.924 191.619 141.707 1.00 50.54 381 ASP A O 1
ATOM 2758 N N . SER A 1 382 ? 164.587 191.714 143.852 1.00 53.80 382 SER A N 1
ATOM 2759 C CA . SER A 1 382 ? 164.478 193.165 143.893 1.00 53.48 382 SER A CA 1
ATOM 2760 C C . SER A 1 382 ? 165.515 193.831 143.005 1.00 54.06 382 SER A C 1
ATOM 2761 O O . SER A 1 382 ? 165.360 195.008 142.665 1.00 49.80 382 SER A O 1
ATOM 2764 N N . GLN A 1 383 ? 166.570 193.110 142.631 1.00 55.63 383 GLN A N 1
ATOM 2765 C CA . GLN A 1 383 ? 167.605 193.607 141.731 1.00 56.35 383 GLN A CA 1
ATOM 2766 C C . GLN A 1 383 ? 168.294 194.852 142.271 1.00 62.79 383 GLN A C 1
ATOM 2767 O O . GLN A 1 383 ? 168.951 195.575 141.517 1.00 65.70 383 GLN A O 1
ATOM 2773 N N . ASP A 1 384 ? 168.167 195.117 143.563 1.00 63.17 384 ASP A N 1
ATOM 2774 C CA . ASP A 1 384 ? 168.740 196.339 144.114 1.00 66.29 384 ASP A CA 1
ATOM 2775 C C . ASP A 1 384 ? 170.186 196.098 144.531 1.00 69.94 384 ASP A C 1
ATOM 2776 O O . ASP A 1 384 ? 170.457 195.157 145.287 1.00 64.83 384 ASP A O 1
ATOM 2781 N N . PRO A 1 385 ? 171.136 196.913 144.067 1.00 71.91 385 PRO A N 1
ATOM 2782 C CA . PRO A 1 385 ? 172.528 196.720 144.501 1.00 70.70 385 PRO A CA 1
ATOM 2783 C C . PRO A 1 385 ? 172.707 196.860 146.000 1.00 69.83 385 PRO A C 1
ATOM 2784 O O . PRO A 1 385 ? 173.566 196.182 146.576 1.00 69.34 385 PRO A O 1
ATOM 2788 N N . ARG A 1 386 ? 171.926 197.717 146.651 1.00 72.14 386 ARG A N 1
ATOM 2789 C CA . ARG A 1 386 ? 172.051 197.934 148.093 1.00 70.79 386 ARG A CA 1
ATOM 2790 C C . ARG A 1 386 ? 171.253 196.902 148.882 1.00 65.77 386 ARG A C 1
ATOM 2791 O O . ARG A 1 386 ? 170.516 197.228 149.810 1.00 65.89 386 ARG A O 1
ATOM 2799 N N . GLN A 1 387 ? 171.412 195.631 148.512 1.00 60.49 387 GLN A N 1
ATOM 2800 C CA . GLN A 1 387 ? 170.788 194.539 149.247 1.00 55.72 387 GLN A CA 1
ATOM 2801 C C . GLN A 1 387 ? 171.707 193.326 149.324 1.00 57.44 387 GLN A C 1
ATOM 2802 O O . GLN A 1 387 ? 171.240 192.220 149.620 1.00 57.26 387 GLN A O 1
ATOM 2808 N N . ASP A 1 388 ? 172.998 193.508 149.066 1.00 58.00 388 ASP A N 1
ATOM 2809 C CA . ASP A 1 388 ? 173.959 192.416 149.114 1.00 54.45 388 ASP A CA 1
ATOM 2810 C C . ASP A 1 388 ? 174.300 192.106 150.566 1.00 52.67 388 ASP A C 1
ATOM 2811 O O . ASP A 1 388 ? 174.858 192.952 151.274 1.00 51.86 388 ASP A O 1
ATOM 2816 N N . SER A 1 389 ? 173.960 190.896 151.012 1.00 49.97 389 SER A N 1
ATOM 2817 C CA . SER A 1 389 ? 174.321 190.483 152.363 1.00 49.29 389 SER A CA 1
ATOM 2818 C C . SER A 1 389 ? 175.816 190.213 152.478 1.00 49.75 389 SER A C 1
ATOM 2819 O O . SER A 1 389 ? 176.438 190.540 153.496 1.00 51.22 389 SER A O 1
ATOM 2822 N N . LEU A 1 390 ? 176.411 189.626 151.437 1.00 50.10 390 LEU A N 1
ATOM 2823 C CA . LEU A 1 390 ? 177.839 189.334 151.460 1.00 46.87 390 LEU A CA 1
ATOM 2824 C C . LEU A 1 390 ? 178.666 190.611 151.510 1.00 48.20 390 LEU A C 1
ATOM 2825 O O . LEU A 1 390 ? 179.660 190.687 152.241 1.00 51.33 390 LEU A O 1
ATOM 2830 N N . ALA A 1 391 ? 178.280 191.622 150.733 1.00 49.74 391 ALA A N 1
ATOM 2831 C CA . ALA A 1 391 ? 179.018 192.879 150.752 1.00 50.62 391 ALA A CA 1
ATOM 2832 C C . ALA A 1 391 ? 178.943 193.530 152.125 1.00 52.07 391 ALA A C 1
ATOM 2833 O O . ALA A 1 391 ? 179.931 194.085 152.614 1.00 52.47 391 ALA A O 1
ATOM 2835 N N . HIS A 1 392 ? 177.769 193.487 152.756 1.00 52.95 392 HIS A N 1
ATOM 2836 C CA . HIS A 1 392 ? 177.638 194.019 154.107 1.00 50.20 392 HIS A CA 1
ATOM 2837 C C . HIS A 1 392 ? 178.513 193.248 155.086 1.00 50.98 392 HIS A C 1
ATOM 2838 O O . HIS A 1 392 ? 179.151 193.842 155.963 1.00 53.59 392 HIS A O 1
ATOM 2845 N N . LEU A 1 393 ? 178.561 191.922 154.948 1.00 50.16 393 LEU A N 1
ATOM 2846 C CA . LEU A 1 393 ? 179.368 191.111 155.852 1.00 46.64 393 LEU A CA 1
ATOM 2847 C C . LEU A 1 393 ? 180.859 191.358 155.668 1.00 46.73 393 LEU A C 1
ATOM 2848 O O . LEU A 1 393 ? 181.623 191.259 156.632 1.00 50.12 393 LEU A O 1
ATOM 2853 N N . VAL A 1 394 ? 181.295 191.669 154.452 1.00 49.62 394 VAL A N 1
ATOM 2854 C CA . VAL A 1 394 ? 182.723 191.818 154.176 1.00 50.94 394 VAL A CA 1
ATOM 2855 C C . VAL A 1 394 ? 183.198 193.238 154.442 1.00 55.32 394 VAL A C 1
ATOM 2856 O O . VAL A 1 394 ? 184.210 193.447 155.115 1.00 54.68 394 VAL A O 1
ATOM 2860 N N . ASP A 1 395 ? 182.486 194.237 153.916 1.00 59.23 395 ASP A N 1
ATOM 2861 C CA . ASP A 1 395 ? 182.912 195.622 154.086 1.00 58.99 395 ASP A CA 1
ATOM 2862 C C . ASP A 1 395 ? 182.888 196.019 155.555 1.00 58.92 395 ASP A C 1
ATOM 2863 O O . ASP A 1 395 ? 183.831 196.637 156.061 1.00 59.86 395 ASP A O 1
ATOM 2868 N N . ASN A 1 396 ? 181.814 195.675 156.254 1.00 57.09 396 ASN A N 1
ATOM 2869 C CA . ASN A 1 396 ? 181.738 195.816 157.699 1.00 58.29 396 ASN A CA 1
ATOM 2870 C C . ASN A 1 396 ? 181.936 194.448 158.336 1.00 56.10 396 ASN A C 1
ATOM 2871 O O . ASN A 1 396 ? 181.324 193.467 157.904 1.00 59.34 396 ASN A O 1
ATOM 2876 N N . TYR A 1 397 ? 182.785 194.393 159.361 1.00 51.76 397 TYR A N 1
ATOM 2877 C CA . TYR A 1 397 ? 183.145 193.175 160.083 1.00 53.41 397 TYR A CA 1
ATOM 2878 C C . TYR A 1 397 ? 184.148 192.298 159.340 1.00 53.03 397 TYR A C 1
ATOM 2879 O O . TYR A 1 397 ? 184.262 191.108 159.646 1.00 52.52 397 TYR A O 1
ATOM 2888 N N . GLY A 1 398 ? 184.873 192.839 158.367 1.00 50.89 398 GLY A N 1
ATOM 2889 C CA . GLY A 1 398 ? 186.004 192.137 157.787 1.00 53.61 398 GLY A CA 1
ATOM 2890 C C . GLY A 1 398 ? 185.623 190.977 156.878 1.00 53.20 398 GLY A C 1
ATOM 2891 O O . GLY A 1 398 ? 184.460 190.731 156.571 1.00 55.39 398 GLY A O 1
ATOM 2892 N N . ASP A 1 399 ? 186.651 190.228 156.487 1.00 52.33 399 ASP A N 1
ATOM 2893 C CA . ASP A 1 399 ? 186.550 189.173 155.490 1.00 53.32 399 ASP A CA 1
ATOM 2894 C C . ASP A 1 399 ? 186.604 187.790 156.130 1.00 52.35 399 ASP A C 1
ATOM 2895 O O . ASP A 1 399 ? 187.038 187.620 157.272 1.00 52.77 399 ASP A O 1
ATOM 2900 N N . VAL A 1 400 ? 186.148 186.800 155.366 1.00 50.54 400 VAL A N 1
ATOM 2901 C CA . VAL A 1 400 ? 186.258 185.388 155.719 1.00 51.94 400 VAL A CA 1
ATOM 2902 C C . VAL A 1 400 ? 187.218 184.751 154.723 1.00 53.44 400 VAL A C 1
ATOM 2903 O O . VAL A 1 400 ? 187.001 184.828 153.507 1.00 54.07 400 VAL A O 1
ATOM 2907 N N . GLY A 1 401 ? 188.279 184.128 155.231 1.00 49.41 401 GLY A N 1
ATOM 2908 C CA . GLY A 1 401 ? 189.347 183.651 154.375 1.00 49.49 401 GLY A CA 1
ATOM 2909 C C . GLY A 1 401 ? 189.167 182.250 153.828 1.00 54.08 401 GLY A C 1
ATOM 2910 O O . GLY A 1 401 ? 189.864 181.863 152.885 1.00 61.96 401 GLY A O 1
ATOM 2911 N N . HIS A 1 402 ? 188.247 181.477 154.401 1.00 49.24 402 HIS A N 1
ATOM 2912 C CA . HIS A 1 402 ? 187.984 180.127 153.917 1.00 51.05 402 HIS A CA 1
ATOM 2913 C C . HIS A 1 402 ? 186.505 179.983 153.597 1.00 48.71 402 HIS A C 1
ATOM 2914 O O . HIS A 1 402 ? 185.848 179.043 154.055 1.00 44.20 402 HIS A O 1
ATOM 2921 N N . PHE A 1 403 ? 185.971 180.933 152.836 1.00 48.60 403 PHE A N 1
ATOM 2922 C CA . PHE A 1 403 ? 184.571 180.879 152.451 1.00 41.75 403 PHE A CA 1
ATOM 2923 C C . PHE A 1 403 ? 184.358 179.775 151.425 1.00 43.70 403 PHE A C 1
ATOM 2924 O O . PHE A 1 403 ? 185.167 179.590 150.513 1.00 50.31 403 PHE A O 1
ATOM 2932 N N . SER A 1 404 ? 183.267 179.033 151.577 1.00 42.35 404 SER A N 1
ATOM 2933 C CA . SER A 1 404 ? 183.021 177.890 150.713 1.00 41.25 404 SER A CA 1
ATOM 2934 C C . SER A 1 404 ? 181.527 177.700 150.518 1.00 39.17 404 SER A C 1
ATOM 2935 O O . SER A 1 404 ? 180.751 177.811 151.469 1.00 38.90 404 SER A O 1
ATOM 2938 N N . VAL A 1 405 ? 181.137 177.408 149.281 1.00 40.19 405 VAL A N 1
ATOM 2939 C CA . VAL A 1 405 ? 179.747 177.171 148.915 1.00 33.99 405 VAL A CA 1
ATOM 2940 C C . VAL A 1 405 ? 179.625 175.717 148.491 1.00 38.27 405 VAL A C 1
ATOM 2941 O O . VAL A 1 405 ? 180.421 175.231 147.678 1.00 39.72 405 VAL A O 1
ATOM 2945 N N . GLY A 1 406 ? 178.633 175.028 149.040 1.00 37.10 406 GLY A N 1
ATOM 2946 C CA . GLY A 1 406 ? 178.401 173.637 148.715 1.00 36.12 406 GLY A CA 1
ATOM 2947 C C . GLY A 1 406 ? 177.010 173.221 149.129 1.00 34.42 406 GLY A C 1
ATOM 2948 O O . GLY A 1 406 ? 176.591 173.467 150.261 1.00 38.95 406 GLY A O 1
ATOM 2949 N N . ASN A 1 407 ? 176.294 172.559 148.224 1.00 36.44 407 ASN A N 1
ATOM 2950 C CA . ASN A 1 407 ? 174.858 172.336 148.378 1.00 38.20 407 ASN A CA 1
ATOM 2951 C C . ASN A 1 407 ? 174.570 171.236 149.401 1.00 35.58 407 ASN A C 1
ATOM 2952 O O . ASN A 1 407 ? 173.957 170.209 149.116 1.00 38.78 407 ASN A O 1
ATOM 2957 N N . ARG A 1 408 ? 175.010 171.497 150.631 1.00 35.89 408 ARG A N 1
ATOM 2958 C CA . ARG A 1 408 ? 174.780 170.614 151.772 1.00 37.03 408 ARG A CA 1
ATOM 2959 C C . ARG A 1 408 ? 175.381 169.231 151.527 1.00 41.21 408 ARG A C 1
ATOM 2960 O O . ARG A 1 408 ? 174.698 168.205 151.557 1.00 40.58 408 ARG A O 1
ATOM 2968 N N . GLN A 1 409 ? 176.686 169.223 151.285 1.00 39.50 409 GLN A N 1
ATOM 2969 C CA . GLN A 1 409 ? 177.449 168.001 151.074 1.00 34.94 409 GLN A CA 1
ATOM 2970 C C . GLN A 1 409 ? 178.440 167.857 152.217 1.00 39.32 409 GLN A C 1
ATOM 2971 O O . GLN A 1 409 ? 179.239 168.767 152.463 1.00 42.43 409 GLN A O 1
ATOM 2977 N N . GLN A 1 410 ? 178.394 166.723 152.910 1.00 38.83 410 GLN A N 1
ATOM 2978 C CA . GLN A 1 410 ? 179.218 166.525 154.093 1.00 35.72 410 GLN A CA 1
ATOM 2979 C C . GLN A 1 410 ? 180.492 165.732 153.825 1.00 39.35 410 GLN A C 1
ATOM 2980 O O . GLN A 1 410 ? 181.221 165.434 154.773 1.00 45.83 410 GLN A O 1
ATOM 2986 N N . PHE A 1 411 ? 180.787 165.383 152.572 1.00 39.46 411 PHE A N 1
ATOM 2987 C CA . PHE A 1 411 ? 182.136 164.933 152.250 1.00 42.54 411 PHE A CA 1
ATOM 2988 C C . PHE A 1 411 ? 183.084 166.113 152.122 1.00 46.42 411 PHE A C 1
ATOM 2989 O O . PHE A 1 411 ? 184.299 165.941 152.256 1.00 51.72 411 PHE A O 1
ATOM 2997 N N . GLN A 1 412 ? 182.542 167.305 151.889 1.00 42.41 412 GLN A N 1
ATOM 2998 C CA . GLN A 1 412 ? 183.319 168.525 151.758 1.00 41.36 412 GLN A CA 1
ATOM 2999 C C . GLN A 1 412 ? 183.351 169.293 153.070 1.00 45.32 412 GLN A C 1
ATOM 3000 O O . GLN A 1 412 ? 184.326 170.010 153.347 1.00 48.58 412 GLN A O 1
ATOM 3006 N N . PHE A 1 413 ? 182.344 169.072 153.917 1.00 45.78 413 PHE A N 1
ATOM 3007 C CA . PHE A 1 413 ? 182.304 169.728 155.212 1.00 41.90 413 PHE A CA 1
ATOM 3008 C C . PHE A 1 413 ? 183.446 169.229 156.080 1.00 42.94 413 PHE A C 1
ATOM 3009 O O . PHE A 1 413 ? 184.006 169.990 156.871 1.00 43.50 413 PHE A O 1
ATOM 3017 N N . TYR A 1 414 ? 183.795 167.946 155.956 1.00 42.09 414 TYR A N 1
ATOM 3018 C CA . TYR A 1 414 ? 184.886 167.397 156.752 1.00 41.16 414 TYR A CA 1
ATOM 3019 C C . TYR A 1 414 ? 186.201 168.081 156.405 1.00 44.95 414 TYR A C 1
ATOM 3020 O O . TYR A 1 414 ? 186.983 168.447 157.294 1.00 52.47 414 TYR A O 1
ATOM 3029 N N . GLY A 1 415 ? 186.449 168.281 155.112 1.00 42.38 415 GLY A N 1
ATOM 3030 C CA . GLY A 1 415 ? 187.641 168.997 154.700 1.00 42.95 415 GLY A CA 1
ATOM 3031 C C . GLY A 1 415 ? 187.665 170.416 155.223 1.00 47.66 415 GLY A C 1
ATOM 3032 O O . GLY A 1 415 ? 188.691 170.894 155.709 1.00 49.58 415 GLY A O 1
ATOM 3033 N N . LEU A 1 416 ? 186.526 171.106 155.155 1.00 47.27 416 LEU A N 1
ATOM 3034 C CA . LEU A 1 416 ? 186.490 172.473 155.667 1.00 44.47 416 LEU A CA 1
ATOM 3035 C C . LEU A 1 416 ? 186.722 172.515 157.174 1.00 44.62 416 LEU A C 1
ATOM 3036 O O . LEU A 1 416 ? 187.468 173.367 157.677 1.00 49.36 416 LEU A O 1
ATOM 3041 N N . LEU A 1 417 ? 186.122 171.573 157.904 1.00 44.82 417 LEU A N 1
ATOM 3042 C CA . LEU A 1 417 ? 186.274 171.518 159.353 1.00 44.93 417 LEU A CA 1
ATOM 3043 C C . LEU A 1 417 ? 187.721 171.286 159.758 1.00 47.58 417 LEU A C 1
ATOM 3044 O O . LEU A 1 417 ? 188.229 171.949 160.669 1.00 47.58 417 LEU A O 1
ATOM 3049 N N . GLN A 1 418 ? 188.405 170.353 159.098 1.00 46.84 418 GLN A N 1
ATOM 3050 C CA . GLN A 1 418 ? 189.824 170.188 159.389 1.00 50.68 418 GLN A CA 1
ATOM 3051 C C . GLN A 1 418 ? 190.666 171.333 158.857 1.00 51.94 418 GLN A C 1
ATOM 3052 O O . GLN A 1 418 ? 191.785 171.531 159.340 1.00 56.97 418 GLN A O 1
ATOM 3058 N N . ARG A 1 419 ? 190.170 172.098 157.888 1.00 48.92 419 ARG A N 1
ATOM 3059 C CA . ARG A 1 419 ? 190.969 173.214 157.407 1.00 49.16 419 ARG A CA 1
ATOM 3060 C C . ARG A 1 419 ? 190.982 174.351 158.421 1.00 50.36 419 ARG A C 1
ATOM 3061 O O . ARG A 1 419 ? 192.039 174.933 158.690 1.00 48.58 419 ARG A O 1
ATOM 3069 N N . VAL A 1 420 ? 189.827 174.678 159.000 1.00 49.63 420 VAL A N 1
ATOM 3070 C CA . VAL A 1 420 ? 189.750 175.828 159.902 1.00 48.84 420 VAL A CA 1
ATOM 3071 C C . VAL A 1 420 ? 189.825 175.400 161.365 1.00 51.14 420 VAL A C 1
ATOM 3072 O O . VAL A 1 420 ? 190.366 176.128 162.205 1.00 52.70 420 VAL A O 1
ATOM 3076 N N . LYS A 1 421 ? 189.282 174.226 161.683 1.00 49.78 421 LYS A N 1
ATOM 3077 C CA . LYS A 1 421 ? 189.325 173.690 163.041 1.00 48.60 421 LYS A CA 1
ATOM 3078 C C . LYS A 1 421 ? 188.689 174.624 164.068 1.00 47.89 421 LYS A C 1
ATOM 3079 O O . LYS A 1 421 ? 189.385 175.118 164.963 1.00 50.08 421 LYS A O 1
ATOM 3085 N N . PRO A 1 422 ? 187.386 174.884 163.989 1.00 48.46 422 PRO A N 1
ATOM 3086 C CA . PRO A 1 422 ? 186.752 175.837 164.902 1.00 49.27 422 PRO A CA 1
ATOM 3087 C C . PRO A 1 422 ? 186.323 175.180 166.209 1.00 46.25 422 PRO A C 1
ATOM 3088 O O . PRO A 1 422 ? 186.143 173.966 166.303 1.00 47.79 422 PRO A O 1
ATOM 3092 N N . ASP A 1 423 ? 186.158 176.024 167.230 1.00 44.37 423 ASP A N 1
ATOM 3093 C CA . ASP A 1 423 ? 185.653 175.539 168.511 1.00 44.88 423 ASP A CA 1
ATOM 3094 C C . ASP A 1 423 ? 184.181 175.154 168.418 1.00 42.48 423 ASP A C 1
ATOM 3095 O O . ASP A 1 423 ? 183.759 174.157 169.012 1.00 41.16 423 ASP A O 1
ATOM 3100 N N . PHE A 1 424 ? 183.383 175.941 167.698 1.00 42.36 424 PHE A N 1
ATOM 3101 C CA . PHE A 1 424 ? 181.964 175.659 167.535 1.00 37.92 424 PHE A CA 1
ATOM 3102 C C . PHE A 1 424 ? 181.533 176.124 166.152 1.00 37.22 424 PHE A C 1
ATOM 3103 O O . PHE A 1 424 ? 182.145 177.020 165.567 1.00 38.19 424 PHE A O 1
ATOM 3111 N N . ILE A 1 425 ? 180.468 175.512 165.639 1.00 34.50 425 ILE A N 1
ATOM 3112 C CA . ILE A 1 425 ? 179.895 175.884 164.353 1.00 35.71 425 ILE A CA 1
ATOM 3113 C C . ILE A 1 425 ? 178.472 176.392 164.570 1.00 35.33 425 ILE A C 1
ATOM 3114 O O . ILE A 1 425 ? 177.877 176.212 165.631 1.00 36.71 425 ILE A O 1
ATOM 3119 N N . ILE A 1 426 ? 177.928 177.028 163.536 1.00 35.02 426 ILE A N 1
ATOM 3120 C CA . ILE A 1 426 ? 176.544 177.493 163.532 1.00 35.11 426 ILE A CA 1
ATOM 3121 C C . ILE A 1 426 ? 175.814 176.768 162.412 1.00 36.79 426 ILE A C 1
ATOM 3122 O O . ILE A 1 426 ? 176.234 176.827 161.250 1.00 38.21 426 ILE A O 1
ATOM 3127 N N . ILE A 1 427 ? 174.727 176.086 162.760 1.00 33.89 427 ILE A N 1
ATOM 3128 C CA . ILE A 1 427 ? 173.914 175.367 161.790 1.00 33.64 427 ILE A CA 1
ATOM 3129 C C . ILE A 1 427 ? 172.457 175.746 161.997 1.00 35.36 427 ILE A C 1
ATOM 3130 O O . ILE A 1 427 ? 172.042 176.116 163.099 1.00 41.31 427 ILE A O 1
ATOM 3135 N N . ARG A 1 428 ? 171.689 175.657 160.935 1.00 34.16 428 ARG A N 1
ATOM 3136 C CA . ARG A 1 428 ? 170.238 175.702 161.021 1.00 36.57 428 ARG A CA 1
ATOM 3137 C C . ARG A 1 428 ? 169.583 174.539 160.293 1.00 40.95 428 ARG A C 1
ATOM 3138 O O . ARG A 1 428 ? 168.597 173.990 160.789 1.00 43.80 428 ARG A O 1
ATOM 3146 N N . HIS A 1 429 ? 170.117 174.139 159.142 1.00 37.70 429 HIS A N 1
ATOM 3147 C CA . HIS A 1 429 ? 169.593 173.017 158.380 1.00 34.22 429 HIS A CA 1
ATOM 3148 C C . HIS A 1 429 ? 170.314 171.734 158.769 1.00 36.44 429 HIS A C 1
ATOM 3149 O O . HIS A 1 429 ? 171.468 171.750 159.203 1.00 37.66 429 HIS A O 1
ATOM 3156 N N . ASN A 1 430 ? 169.617 170.616 158.603 1.00 35.50 430 ASN A N 1
ATOM 3157 C CA . ASN A 1 430 ? 170.156 169.323 158.993 1.00 35.27 430 ASN A CA 1
ATOM 3158 C C . ASN A 1 430 ? 171.244 168.863 158.025 1.00 41.31 430 ASN A C 1
ATOM 3159 O O . ASN A 1 430 ? 171.404 169.391 156.921 1.00 39.93 430 ASN A O 1
ATOM 3164 N N . GLY A 1 431 ? 172.003 167.859 158.465 1.00 37.81 431 GLY A N 1
ATOM 3165 C CA . GLY A 1 431 ? 172.943 167.143 157.631 1.00 34.00 431 GLY A CA 1
ATOM 3166 C C . GLY A 1 431 ? 174.401 167.469 157.874 1.00 36.06 431 GLY A C 1
ATOM 3167 O O . GLY A 1 431 ? 175.264 166.667 157.499 1.00 34.94 431 GLY A O 1
ATOM 3168 N N . LEU A 1 432 ? 174.709 168.609 158.486 1.00 35.18 432 LEU A N 1
ATOM 3169 C CA . LEU A 1 432 ? 176.096 169.002 158.699 1.00 35.66 432 LEU A CA 1
ATOM 3170 C C . LEU A 1 432 ? 176.543 168.920 160.148 1.00 35.62 432 LEU A C 1
ATOM 3171 O O . LEU A 1 432 ? 177.714 168.636 160.402 1.00 34.36 432 LEU A O 1
ATOM 3176 N N . ALA A 1 433 ? 175.641 169.148 161.098 1.00 33.05 433 ALA A N 1
ATOM 3177 C CA . ALA A 1 433 ? 176.020 169.107 162.509 1.00 30.28 433 ALA A CA 1
ATOM 3178 C C . ALA A 1 433 ? 176.537 167.747 162.949 1.00 34.57 433 ALA A C 1
ATOM 3179 O O . ALA A 1 433 ? 177.547 167.704 163.670 1.00 38.49 433 ALA A O 1
ATOM 3181 N N . PRO A 1 434 ? 175.910 166.622 162.595 1.00 34.55 434 PRO A N 1
ATOM 3182 C CA . PRO A 1 434 ? 176.402 165.328 163.097 1.00 32.87 434 PRO A CA 1
ATOM 3183 C C . PRO A 1 434 ? 177.828 165.008 162.679 1.00 32.81 434 PRO A C 1
ATOM 3184 O O . PRO A 1 434 ? 178.562 164.379 163.450 1.00 35.11 434 PRO A O 1
ATOM 3188 N N . LEU A 1 435 ? 178.253 165.428 161.488 1.00 34.25 435 LEU A N 1
ATOM 3189 C CA . LEU A 1 435 ? 179.637 165.206 161.084 1.00 34.52 435 LEU A CA 1
ATOM 3190 C C . LEU A 1 435 ? 180.595 165.951 162.002 1.00 37.58 435 LEU A C 1
ATOM 3191 O O . LEU A 1 435 ? 181.612 165.401 162.439 1.00 41.11 435 LEU A O 1
ATOM 3196 N N . ALA A 1 436 ? 180.287 167.214 162.298 1.00 32.89 436 ALA A N 1
ATOM 3197 C CA . ALA A 1 436 ? 181.115 167.989 163.215 1.00 33.14 436 ALA A CA 1
ATOM 3198 C C . ALA A 1 436 ? 181.087 167.393 164.615 1.00 34.75 436 ALA A C 1
ATOM 3199 O O . ALA A 1 436 ? 182.096 167.410 165.328 1.00 35.24 436 ALA A O 1
ATOM 3201 N N . SER A 1 437 ? 179.940 166.855 165.022 1.00 33.20 437 SER A N 1
ATOM 3202 C CA . SER A 1 437 ? 179.847 166.185 166.313 1.00 33.77 437 SER A CA 1
ATOM 3203 C C . SER A 1 437 ? 180.772 164.980 166.372 1.00 35.62 437 SER A C 1
ATOM 3204 O O . SER A 1 437 ? 181.436 164.746 167.387 1.00 35.56 437 SER A O 1
ATOM 3207 N N . ARG A 1 438 ? 180.828 164.200 165.292 1.00 38.00 438 ARG A N 1
ATOM 3208 C CA . ARG A 1 438 ? 181.765 163.086 165.233 1.00 36.45 438 ARG A CA 1
ATOM 3209 C C . ARG A 1 438 ? 183.210 163.553 165.175 1.00 36.21 438 ARG A C 1
ATOM 3210 O O . ARG A 1 438 ? 184.114 162.757 165.439 1.00 39.50 438 ARG A O 1
ATOM 3218 N N . LEU A 1 439 ? 183.451 164.812 164.830 1.00 34.58 439 LEU A N 1
ATOM 3219 C CA . LEU A 1 439 ? 184.783 165.392 164.904 1.00 35.24 439 LEU A CA 1
ATOM 3220 C C . LEU A 1 439 ? 185.032 166.141 166.206 1.00 37.34 439 LEU A C 1
ATOM 3221 O O . LEU A 1 439 ? 186.122 166.691 166.386 1.00 38.31 439 LEU A O 1
ATOM 3226 N N . GLY A 1 440 ? 184.055 166.183 167.109 1.00 39.08 440 GLY A N 1
ATOM 3227 C CA . GLY A 1 440 ? 184.229 166.885 168.365 1.00 36.80 440 GLY A CA 1
ATOM 3228 C C . GLY A 1 440 ? 184.007 168.378 168.312 1.00 37.22 440 GLY A C 1
ATOM 3229 O O . GLY A 1 440 ? 184.567 169.106 169.137 1.00 39.07 440 GLY A O 1
ATOM 3230 N N . ILE A 1 441 ? 183.201 168.861 167.371 1.00 35.81 441 ILE A N 1
ATOM 3231 C CA . ILE A 1 441 ? 182.983 170.296 167.201 1.00 33.66 441 ILE A CA 1
ATOM 3232 C C . ILE A 1 441 ? 181.509 170.602 167.447 1.00 33.21 441 ILE A C 1
ATOM 3233 O O . ILE A 1 441 ? 180.660 170.242 166.620 1.00 37.61 441 ILE A O 1
ATOM 3238 N N . PRO A 1 442 ? 181.155 171.249 168.557 1.00 34.95 442 PRO A N 1
ATOM 3239 C CA . PRO A 1 442 ? 179.741 171.531 168.831 1.00 36.52 442 PRO A CA 1
ATOM 3240 C C . PRO A 1 442 ? 179.151 172.564 167.880 1.00 36.48 442 PRO A C 1
ATOM 3241 O O . PRO A 1 442 ? 179.852 173.410 167.321 1.00 36.11 442 PRO A O 1
ATOM 3245 N N . ALA A 1 443 ? 177.831 172.489 167.716 1.00 32.77 443 ALA A N 1
ATOM 3246 C CA . ALA A 1 443 ? 177.085 173.338 166.799 1.00 34.29 443 ALA A CA 1
ATOM 3247 C C . ALA A 1 443 ? 175.966 174.063 167.536 1.00 38.12 443 ALA A C 1
ATOM 3248 O O . ALA A 1 443 ? 175.387 173.537 168.491 1.00 39.47 443 ALA A O 1
ATOM 3250 N N . ILE A 1 444 ? 175.655 175.271 167.074 1.00 35.38 444 ILE A N 1
ATOM 3251 C CA . ILE A 1 444 ? 174.548 176.062 167.606 1.00 37.08 444 ILE A CA 1
ATOM 3252 C C . ILE A 1 444 ? 173.349 175.860 166.681 1.00 37.91 444 ILE A C 1
ATOM 3253 O O . ILE A 1 444 ? 173.384 176.332 165.533 1.00 37.44 444 ILE A O 1
ATOM 3258 N N . PRO A 1 445 ? 172.284 175.179 167.122 1.00 37.72 445 PRO A N 1
ATOM 3259 C CA . PRO A 1 445 ? 171.088 175.065 166.278 1.00 34.92 445 PRO A CA 1
ATOM 3260 C C . PRO A 1 445 ? 170.180 176.270 166.448 1.00 35.55 445 PRO A C 1
ATOM 3261 O O . PRO A 1 445 ? 169.814 176.627 167.572 1.00 40.73 445 PRO A O 1
ATOM 3265 N N . LEU A 1 446 ? 169.803 176.900 165.338 1.00 34.33 446 LEU A N 1
ATOM 3266 C CA . LEU A 1 446 ? 169.032 178.136 165.384 1.00 36.45 446 LEU A CA 1
ATOM 3267 C C . LEU A 1 446 ? 167.717 178.021 164.626 1.00 38.55 446 LEU A C 1
ATOM 3268 O O . LEU A 1 446 ? 167.399 178.877 163.797 1.00 41.54 446 LEU A O 1
ATOM 3273 N N . GLY A 1 447 ? 166.952 176.964 164.890 1.00 36.72 447 GLY A N 1
ATOM 3274 C CA . GLY A 1 447 ? 165.669 176.821 164.225 1.00 40.52 447 GLY A CA 1
ATOM 3275 C C . GLY A 1 447 ? 164.761 178.013 164.451 1.00 43.24 447 GLY A C 1
ATOM 3276 O O . GLY A 1 447 ? 164.096 178.484 163.525 1.00 43.73 447 GLY A O 1
ATOM 3277 N N . ASP A 1 448 ? 164.721 178.519 165.680 1.00 47.55 448 ASP A N 1
ATOM 3278 C CA . ASP A 1 448 ? 164.052 179.782 165.979 1.00 44.42 448 ASP A CA 1
ATOM 3279 C C . ASP A 1 448 ? 164.901 180.908 165.409 1.00 44.81 448 ASP A C 1
ATOM 3280 O O . ASP A 1 448 ? 165.884 181.337 166.015 1.00 47.17 448 ASP A O 1
ATOM 3285 N N . GLU A 1 449 ? 164.529 181.379 164.221 1.00 46.22 449 GLU A N 1
ATOM 3286 C CA . GLU A 1 449 ? 165.335 182.349 163.492 1.00 49.16 449 GLU A CA 1
ATOM 3287 C C . GLU A 1 449 ? 165.336 183.732 164.129 1.00 50.18 449 GLU A C 1
ATOM 3288 O O . GLU A 1 449 ? 166.148 184.573 163.730 1.00 49.43 449 GLU A O 1
ATOM 3294 N N . HIS A 1 450 ? 164.459 183.992 165.093 1.00 49.44 450 HIS A N 1
ATOM 3295 C CA . HIS A 1 450 ? 164.407 185.286 165.760 1.00 46.82 450 HIS A CA 1
ATOM 3296 C C . HIS A 1 450 ? 165.299 185.351 166.991 1.00 46.78 450 HIS A C 1
ATOM 3297 O O . HIS A 1 450 ? 165.418 186.422 167.593 1.00 50.27 450 HIS A O 1
ATOM 3304 N N . ILE A 1 451 ? 165.939 184.243 167.368 1.00 45.76 451 ILE A N 1
ATOM 3305 C CA . ILE A 1 451 ? 166.789 184.246 168.554 1.00 45.77 451 ILE A CA 1
ATOM 3306 C C . ILE A 1 451 ? 167.953 185.208 168.375 1.00 45.17 451 ILE A C 1
ATOM 3307 O O . ILE A 1 451 ? 168.389 185.856 169.333 1.00 46.29 451 ILE A O 1
ATOM 3312 N N . ALA A 1 452 ? 168.496 185.297 167.161 1.00 43.59 452 ALA A N 1
ATOM 3313 C CA . ALA A 1 452 ? 169.665 186.124 166.890 1.00 42.08 452 ALA A CA 1
ATOM 3314 C C . ALA A 1 452 ? 169.316 187.404 166.141 1.00 40.35 452 ALA A C 1
ATOM 3315 O O . ALA A 1 452 ? 170.195 188.017 165.531 1.00 38.31 452 ALA A O 1
ATOM 3317 N N . VAL A 1 453 ? 168.062 187.836 166.200 1.00 41.37 453 VAL A N 1
ATOM 3318 C CA . VAL A 1 453 ? 167.626 189.055 165.527 1.00 44.15 453 VAL A CA 1
ATOM 3319 C C . VAL A 1 453 ? 167.728 190.226 166.493 1.00 45.30 453 VAL A C 1
ATOM 3320 O O . VAL A 1 453 ? 167.210 190.172 167.614 1.00 45.16 453 VAL A O 1
ATOM 3324 N N . GLY A 1 454 ? 168.407 191.277 166.060 1.00 42.87 454 GLY A N 1
ATOM 3325 C CA . GLY A 1 454 ? 168.474 192.506 166.810 1.00 41.98 454 GLY A CA 1
ATOM 3326 C C . GLY A 1 454 ? 169.439 192.463 167.980 1.00 49.17 454 GLY A C 1
ATOM 3327 O O . GLY A 1 454 ? 170.290 191.578 168.128 1.00 51.12 454 GLY A O 1
ATOM 3328 N N . TYR A 1 455 ? 169.277 193.468 168.839 1.00 45.75 455 TYR A N 1
ATOM 3329 C CA . TYR A 1 455 ? 170.172 193.652 169.978 1.00 46.98 455 TYR A CA 1
ATOM 3330 C C . TYR A 1 455 ? 170.024 192.519 170.986 1.00 45.79 455 TYR A C 1
ATOM 3331 O O . TYR A 1 455 ? 171.017 191.909 171.415 1.00 49.86 455 TYR A O 1
ATOM 3340 N N . GLN A 1 456 ? 168.788 192.214 171.371 1.00 42.37 456 GLN A N 1
ATOM 3341 C CA . GLN A 1 456 ? 168.572 191.024 172.172 1.00 44.37 456 GLN A CA 1
ATOM 3342 C C . GLN A 1 456 ? 169.010 189.783 171.422 1.00 46.61 456 GLN A C 1
ATOM 3343 O O . GLN A 1 456 ? 169.343 188.778 172.053 1.00 45.68 456 GLN A O 1
ATOM 3349 N N . GLY A 1 457 ? 169.042 189.838 170.091 1.00 45.95 457 GLY A N 1
ATOM 3350 C CA . GLY A 1 457 ? 169.609 188.735 169.334 1.00 44.31 457 GLY A CA 1
ATOM 3351 C C . GLY A 1 457 ? 171.082 188.527 169.624 1.00 41.83 457 GLY A C 1
ATOM 3352 O O . GLY A 1 457 ? 171.534 187.400 169.832 1.00 42.36 457 GLY A O 1
ATOM 3353 N N . ILE A 1 458 ? 171.853 189.615 169.643 1.00 39.41 458 ILE A N 1
ATOM 3354 C CA . ILE A 1 458 ? 173.269 189.508 169.993 1.00 40.16 458 ILE A CA 1
ATOM 3355 C C . ILE A 1 458 ? 173.423 188.978 171.413 1.00 40.01 458 ILE A C 1
ATOM 3356 O O . ILE A 1 458 ? 174.250 188.092 171.687 1.00 37.20 458 ILE A O 1
ATOM 3361 N N . LEU A 1 459 ? 172.627 189.515 172.337 1.00 43.76 459 LEU A N 1
ATOM 3362 C CA . LEU A 1 459 ? 172.732 189.084 173.728 1.00 44.44 459 LEU A CA 1
ATOM 3363 C C . LEU A 1 459 ? 172.345 187.620 173.895 1.00 45.86 459 LEU A C 1
ATOM 3364 O O . LEU A 1 459 ? 172.874 186.937 174.777 1.00 49.55 459 LEU A O 1
ATOM 3369 N N . ASN A 1 460 ? 171.428 187.123 173.067 1.00 43.74 460 ASN A N 1
ATOM 3370 C CA . ASN A 1 460 ? 171.059 185.714 173.112 1.00 41.71 460 ASN A CA 1
ATOM 3371 C C . ASN A 1 460 ? 172.116 184.833 172.461 1.00 44.32 460 ASN A C 1
ATOM 3372 O O . ASN A 1 460 ? 172.355 183.711 172.916 1.00 49.43 460 ASN A O 1
ATOM 3377 N N . LEU A 1 461 ? 172.751 185.310 171.389 1.00 43.00 461 LEU A N 1
ATOM 3378 C CA . LEU A 1 461 ? 173.745 184.481 170.720 1.00 39.23 461 LEU A CA 1
ATOM 3379 C C . LEU A 1 461 ? 175.011 184.351 171.550 1.00 41.41 461 LEU A C 1
ATOM 3380 O O . LEU A 1 461 ? 175.679 183.313 171.498 1.00 45.29 461 LEU A O 1
ATOM 3385 N N . GLY A 1 462 ? 175.325 185.354 172.369 1.00 41.00 462 GLY A N 1
ATOM 3386 C CA . GLY A 1 462 ? 176.437 185.190 173.292 1.00 38.73 462 GLY A CA 1
ATOM 3387 C C . GLY A 1 462 ? 176.184 184.086 174.302 1.00 42.52 462 GLY A C 1
ATOM 3388 O O . GLY A 1 462 ? 177.036 183.220 174.534 1.00 46.23 462 GLY A O 1
ATOM 3389 N N . GLU A 1 463 ? 174.993 184.090 174.902 1.00 43.10 463 GLU A N 1
ATOM 3390 C CA . GLU A 1 463 ? 174.629 183.029 175.832 1.00 46.68 463 GLU A CA 1
ATOM 3391 C C . GLU A 1 463 ? 174.599 181.680 175.131 1.00 46.26 463 GLU A C 1
ATOM 3392 O O . GLU A 1 463 ? 174.977 180.662 175.719 1.00 50.43 463 GLU A O 1
ATOM 3398 N N . SER A 1 464 ? 174.119 181.643 173.888 1.00 44.25 464 SER A N 1
ATOM 3399 C CA . SER A 1 464 ? 174.090 180.385 173.150 1.00 41.57 464 SER A CA 1
ATOM 3400 C C . SER A 1 464 ? 175.495 179.836 172.938 1.00 43.74 464 SER A C 1
ATOM 3401 O O . SER A 1 464 ? 175.731 178.634 173.104 1.00 46.61 464 SER A O 1
ATOM 3404 N N . ILE A 1 465 ? 176.443 180.703 172.582 1.00 42.12 465 ILE A N 1
ATOM 3405 C CA . ILE A 1 465 ? 177.821 180.254 172.408 1.00 39.32 465 ILE A CA 1
ATOM 3406 C C . ILE A 1 465 ? 178.381 179.743 173.727 1.00 41.53 465 ILE A C 1
ATOM 3407 O O . ILE A 1 465 ? 179.054 178.706 173.771 1.00 45.80 465 ILE A O 1
ATOM 3412 N N . LEU A 1 466 ? 178.115 180.457 174.822 1.00 42.25 466 LEU A N 1
ATOM 3413 C CA . LEU A 1 466 ? 178.601 180.004 176.122 1.00 42.19 466 LEU A CA 1
ATOM 3414 C C . LEU A 1 466 ? 178.036 178.633 176.474 1.00 42.33 466 LEU A C 1
ATOM 3415 O O . LEU A 1 466 ? 178.765 177.747 176.931 1.00 42.75 466 LEU A O 1
ATOM 3420 N N . ASP A 1 467 ? 176.731 178.444 176.281 1.00 43.99 467 ASP A N 1
ATOM 3421 C CA . ASP A 1 467 ? 176.112 177.158 176.586 1.00 44.12 467 ASP A CA 1
ATOM 3422 C C . ASP A 1 467 ? 176.680 176.041 175.723 1.00 43.80 467 ASP A C 1
ATOM 3423 O O . ASP A 1 467 ? 176.954 174.941 176.215 1.00 43.03 467 ASP A O 1
ATOM 3428 N N . VAL A 1 468 ? 176.842 176.301 174.426 1.00 44.78 468 VAL A N 1
ATOM 3429 C CA . VAL A 1 468 ? 177.345 175.288 173.504 1.00 39.02 468 VAL A CA 1
ATOM 3430 C C . VAL A 1 468 ? 178.776 174.898 173.848 1.00 39.53 468 VAL A C 1
ATOM 3431 O O . VAL A 1 468 ? 179.125 173.712 173.852 1.00 41.68 468 VAL A O 1
ATOM 3435 N N . LEU A 1 469 ? 179.625 175.878 174.157 1.00 39.91 469 LEU A N 1
ATOM 3436 C CA . LEU A 1 469 ? 180.991 175.553 174.550 1.00 41.25 469 LEU A CA 1
ATOM 3437 C C . LEU A 1 469 ? 181.016 174.678 175.794 1.00 42.07 469 LEU A C 1
ATOM 3438 O O . LEU A 1 469 ? 181.928 173.861 175.957 1.00 45.84 469 LEU A O 1
ATOM 3443 N N . ALA A 1 470 ? 180.033 174.829 176.678 1.00 41.76 470 ALA A N 1
ATOM 3444 C CA . ALA A 1 470 ? 179.909 173.901 177.793 1.00 40.01 470 ALA A CA 1
ATOM 3445 C C . ALA A 1 470 ? 179.488 172.519 177.315 1.00 39.45 470 ALA A C 1
ATOM 3446 O O . ALA A 1 470 ? 179.831 171.515 177.948 1.00 37.18 470 ALA A O 1
ATOM 3448 N N . HIS A 1 471 ? 178.752 172.444 176.208 1.00 40.09 471 HIS A N 1
ATOM 3449 C CA . HIS A 1 471 ? 178.275 171.168 175.691 1.00 39.81 471 HIS A CA 1
ATOM 3450 C C . HIS A 1 471 ? 179.354 170.414 174.933 1.00 39.41 471 HIS A C 1
ATOM 3451 O O . HIS A 1 471 ? 179.082 169.332 174.403 1.00 37.71 471 HIS A O 1
ATOM 3458 N N . ARG A 1 472 ? 180.571 170.954 174.890 1.00 40.69 472 ARG A N 1
ATOM 3459 C CA . ARG A 1 472 ? 181.635 170.388 174.076 1.00 36.16 472 ARG A CA 1
ATOM 3460 C C . ARG A 1 472 ? 182.044 169.001 174.546 1.00 35.87 472 ARG A C 1
ATOM 3461 O O . ARG A 1 472 ? 182.694 168.271 173.794 1.00 42.02 472 ARG A O 1
ATOM 3469 N N . LYS A 1 473 ? 181.675 168.620 175.769 1.00 34.04 473 LYS A N 1
ATOM 3470 C CA . LYS A 1 473 ? 182.112 167.338 176.306 1.00 34.10 473 LYS A CA 1
ATOM 3471 C C . LYS A 1 473 ? 181.432 166.165 175.613 1.00 37.02 473 LYS A C 1
ATOM 3472 O O . LYS A 1 473 ? 182.007 165.074 175.543 1.00 39.05 473 LYS A O 1
ATOM 3478 N N . PHE A 1 474 ? 180.214 166.359 175.108 1.00 36.54 474 PHE A N 1
ATOM 3479 C CA . PHE A 1 474 ? 179.530 165.287 174.392 1.00 34.86 474 PHE A CA 1
ATOM 3480 C C . PHE A 1 474 ? 180.219 164.990 173.065 1.00 35.40 474 PHE A C 1
ATOM 3481 O O . PHE A 1 474 ? 180.489 163.830 172.734 1.00 37.24 474 PHE A O 1
ATOM 3489 N N . HIS A 1 475 ? 180.530 166.037 172.301 1.00 35.04 475 HIS A N 1
ATOM 3490 C CA . HIS A 1 475 ? 181.132 165.851 170.988 1.00 35.27 475 HIS A CA 1
ATOM 3491 C C . HIS A 1 475 ? 182.555 165.327 171.089 1.00 36.09 475 HIS A C 1
ATOM 3492 O O . HIS A 1 475 ? 182.996 164.567 170.221 1.00 37.02 475 HIS A O 1
ATOM 3499 N N . GLU A 1 476 ? 183.279 165.701 172.143 1.00 37.25 476 GLU A N 1
ATOM 3500 C CA . GLU A 1 476 ? 184.612 165.151 172.349 1.00 37.82 476 GLU A CA 1
ATOM 3501 C C . GLU A 1 476 ? 184.552 163.684 172.747 1.00 36.14 476 GLU A C 1
ATOM 3502 O O . GLU A 1 476 ? 185.461 162.916 172.417 1.00 37.28 476 GLU A O 1
ATOM 3508 N N . ASP A 1 477 ? 183.502 163.278 173.459 1.00 35.89 477 ASP A N 1
ATOM 3509 C CA . ASP A 1 477 ? 183.344 161.867 173.788 1.00 37.62 477 ASP A CA 1
ATOM 3510 C C . ASP A 1 477 ? 182.974 161.060 172.551 1.00 39.17 477 ASP A C 1
ATOM 3511 O O . ASP A 1 477 ? 183.446 159.933 172.373 1.00 42.96 477 ASP A O 1
ATOM 3516 N N . ILE A 1 478 ? 182.123 161.621 171.689 1.00 39.18 478 ILE A N 1
ATOM 3517 C CA . ILE A 1 478 ? 181.756 160.935 170.453 1.00 35.57 478 ILE A CA 1
ATOM 3518 C C . ILE A 1 478 ? 182.964 160.813 169.532 1.00 37.74 478 ILE A C 1
ATOM 3519 O O . ILE A 1 478 ? 183.204 159.757 168.938 1.00 41.91 478 ILE A O 1
ATOM 3524 N N . ALA A 1 479 ? 183.749 161.884 169.408 1.00 37.67 479 ALA A N 1
ATOM 3525 C CA . ALA A 1 479 ? 184.845 161.892 168.447 1.00 38.27 479 ALA A CA 1
ATOM 3526 C C . ALA A 1 479 ? 185.893 160.836 168.764 1.00 40.51 479 ALA A C 1
ATOM 3527 O O . ALA A 1 479 ? 186.612 160.388 167.864 1.00 44.03 479 ALA A O 1
ATOM 3529 N N . ALA A 1 480 ? 186.008 160.433 170.024 1.00 41.28 480 ALA A N 1
ATOM 3530 C CA . ALA A 1 480 ? 187.023 159.471 170.423 1.00 42.93 480 ALA A CA 1
ATOM 3531 C C . ALA A 1 480 ? 186.562 158.022 170.315 1.00 45.69 480 ALA A C 1
ATOM 3532 O O . ALA A 1 480 ? 187.379 157.119 170.521 1.00 45.06 480 ALA A O 1
ATOM 3534 N N . HIS A 1 481 ? 185.290 157.773 170.005 1.00 43.99 481 HIS A N 1
ATOM 3535 C CA . HIS A 1 481 ? 184.758 156.413 169.957 1.00 44.77 481 HIS A CA 1
ATOM 3536 C C . HIS A 1 481 ? 183.870 156.218 168.737 1.00 48.25 481 HIS A C 1
ATOM 3537 O O . HIS A 1 481 ? 182.876 155.487 168.785 1.00 54.11 481 HIS A O 1
ATOM 3544 N N . VAL A 1 482 ? 184.214 156.854 167.620 1.00 46.58 482 VAL A N 1
ATOM 3545 C CA . VAL A 1 482 ? 183.405 156.782 166.411 1.00 46.92 482 VAL A CA 1
ATOM 3546 C C . VAL A 1 482 ? 184.328 156.605 165.215 1.00 52.78 482 VAL A C 1
ATOM 3547 O O . VAL A 1 482 ? 185.493 157.012 165.241 1.00 59.03 482 VAL A O 1
ATOM 3551 N N . ARG A 1 483 ? 183.798 155.991 164.160 1.00 50.68 483 ARG A N 1
ATOM 3552 C CA . ARG A 1 483 ? 184.511 155.832 162.901 1.00 48.39 483 ARG A CA 1
ATOM 3553 C C . ARG A 1 483 ? 183.735 156.528 161.793 1.00 48.24 483 ARG A C 1
ATOM 3554 O O . ARG A 1 483 ? 182.548 156.253 161.593 1.00 47.02 483 ARG A O 1
ATOM 3562 N N . LEU A 1 484 ? 184.404 157.428 161.081 1.00 47.24 484 LEU A N 1
ATOM 3563 C CA . LEU A 1 484 ? 183.789 158.073 159.934 1.00 41.55 484 LEU A CA 1
ATOM 3564 C C . LEU A 1 484 ? 183.706 157.092 158.766 1.00 42.13 484 LEU A C 1
ATOM 3565 O O . LEU A 1 484 ? 184.576 156.232 158.606 1.00 43.39 484 LEU A O 1
ATOM 3570 N N . PRO A 1 485 ? 182.669 157.199 157.931 1.00 45.33 485 PRO A N 1
ATOM 3571 C CA . PRO A 1 485 ? 182.563 156.282 156.788 1.00 40.55 485 PRO A CA 1
ATOM 3572 C C . PRO A 1 485 ? 183.612 156.531 155.727 1.00 41.33 485 PRO A C 1
ATOM 3573 O O . PRO A 1 485 ? 183.916 155.615 154.957 1.00 47.90 485 PRO A O 1
ATOM 3577 N N . TYR A 1 486 ? 184.159 157.736 155.644 1.00 43.94 486 TYR A N 1
ATOM 3578 C CA . TYR A 1 486 ? 185.143 158.035 154.619 1.00 45.69 486 TYR A CA 1
ATOM 3579 C C . TYR A 1 486 ? 186.387 157.175 154.822 1.00 50.29 486 TYR A C 1
ATOM 3580 O O . TYR A 1 486 ? 186.644 156.658 155.912 1.00 52.84 486 TYR A O 1
ATOM 3589 N N . ARG A 1 487 ? 187.164 157.019 153.756 1.00 53.29 487 ARG A N 1
ATOM 3590 C CA . ARG A 1 487 ? 188.317 156.132 153.775 1.00 60.19 487 ARG A CA 1
ATOM 3591 C C . ARG A 1 487 ? 189.595 156.934 153.968 1.00 67.14 487 ARG A C 1
ATOM 3592 O O . ARG A 1 487 ? 189.736 158.041 153.442 1.00 68.98 487 ARG A O 1
ATOM 3600 N N . GLN A 1 488 ? 190.524 156.358 154.737 1.00 69.36 488 GLN A N 1
ATOM 3601 C CA . GLN A 1 488 ? 191.741 157.068 155.109 1.00 74.63 488 GLN A CA 1
ATOM 3602 C C . GLN A 1 488 ? 192.535 157.510 153.888 1.00 75.59 488 GLN A C 1
ATOM 3603 O O . GLN A 1 488 ? 193.276 158.497 153.959 1.00 77.60 488 GLN A O 1
ATOM 3609 N N . ASP A 1 489 ? 192.403 156.802 152.764 1.00 72.78 489 ASP A N 1
ATOM 3610 C CA . ASP A 1 489 ? 193.036 157.277 151.539 1.00 75.13 489 ASP A CA 1
ATOM 3611 C C . ASP A 1 489 ? 192.521 158.660 151.170 1.00 76.70 489 ASP A C 1
ATOM 3612 O O . ASP A 1 489 ? 193.273 159.486 150.642 1.00 78.66 489 ASP A O 1
ATOM 3617 N N . TRP A 1 490 ? 191.248 158.926 151.449 1.00 74.83 490 TRP A N 1
ATOM 3618 C CA . TRP A 1 490 ? 190.593 160.185 151.125 1.00 72.13 490 TRP A CA 1
ATOM 3619 C C . TRP A 1 490 ? 190.489 161.096 152.337 1.00 73.78 490 TRP A C 1
ATOM 3620 O O . TRP A 1 490 ? 190.601 162.318 152.202 1.00 74.70 490 TRP A O 1
ATOM 3631 N N . LEU A 1 491 ? 190.266 160.515 153.520 1.00 72.72 491 LEU A N 1
ATOM 3632 C CA . LEU A 1 491 ? 190.304 161.282 154.760 1.00 71.76 491 LEU A CA 1
ATOM 3633 C C . LEU A 1 491 ? 191.523 162.190 154.814 1.00 73.72 491 LEU A C 1
ATOM 3634 O O . LEU A 1 491 ? 191.458 163.289 155.375 1.00 72.97 491 LEU A O 1
ATOM 3639 N N . ALA A 1 492 ? 192.639 161.751 154.239 1.00 75.77 492 ALA A N 1
ATOM 3640 C CA . ALA A 1 492 ? 193.838 162.574 154.153 1.00 75.56 492 ALA A CA 1
ATOM 3641 C C . ALA A 1 492 ? 193.636 163.728 153.178 1.00 76.28 492 ALA A C 1
ATOM 3642 O O . ALA A 1 492 ? 194.594 164.245 152.605 1.00 78.31 492 ALA A O 1
ATOM 3644 N N . THR B 2 22 ? 138.833 155.846 147.415 1.00 34.03 22 THR B N 1
ATOM 3645 C CA . THR B 2 22 ? 139.495 157.046 146.917 1.00 38.58 22 THR B CA 1
ATOM 3646 C C . THR B 2 22 ? 141.012 156.909 146.953 1.00 43.86 22 THR B C 1
ATOM 3647 O O . THR B 2 22 ? 141.561 156.080 147.675 1.00 43.33 22 THR B O 1
ATOM 3651 N N . ASN B 2 23 ? 141.680 157.739 146.159 1.00 41.93 23 ASN B N 1
ATOM 3652 C CA . ASN B 2 23 ? 143.131 157.718 146.031 1.00 39.47 23 ASN B CA 1
ATOM 3653 C C . ASN B 2 23 ? 143.828 158.592 147.065 1.00 39.19 23 ASN B C 1
ATOM 3654 O O . ASN B 2 23 ? 144.889 158.220 147.574 1.00 41.92 23 ASN B O 1
ATOM 3659 N N . SER B 2 24 ? 143.248 159.748 147.377 1.00 40.07 24 SER B N 1
ATOM 3660 C CA . SER B 2 24 ? 143.897 160.741 148.224 1.00 36.03 24 SER B CA 1
ATOM 3661 C C . SER B 2 24 ? 144.418 160.129 149.518 1.00 38.69 24 SER B C 1
ATOM 3662 O O . SER B 2 24 ? 143.889 159.137 150.026 1.00 41.64 24 SER B O 1
ATOM 3665 N N . ILE B 2 25 ? 145.480 160.743 150.043 1.00 38.42 25 ILE B N 1
ATOM 3666 C CA . ILE B 2 25 ? 146.074 160.377 151.325 1.00 33.86 25 ILE B CA 1
ATOM 3667 C C . ILE B 2 25 ? 146.503 161.632 152.074 1.00 39.12 25 ILE B C 1
ATOM 3668 O O . ILE B 2 25 ? 147.518 162.253 151.741 1.00 43.46 25 ILE B O 1
ATOM 3673 N N . GLU B 2 26 ? 145.717 162.025 153.071 1.00 39.42 26 GLU B N 1
ATOM 3674 C CA . GLU B 2 26 ? 146.135 163.053 154.013 1.00 37.02 26 GLU B CA 1
ATOM 3675 C C . GLU B 2 26 ? 147.084 162.462 155.044 1.00 39.49 26 GLU B C 1
ATOM 3676 O O . GLU B 2 26 ? 146.865 161.355 155.543 1.00 41.49 26 GLU B O 1
ATOM 3682 N N . GLN B 2 27 ? 148.133 163.215 155.379 1.00 38.84 27 GLN B N 1
ATOM 3683 C CA . GLN B 2 27 ? 148.998 162.886 156.511 1.00 30.52 27 GLN B CA 1
ATOM 3684 C C . GLN B 2 27 ? 149.608 161.491 156.339 1.00 31.34 27 GLN B C 1
ATOM 3685 O O . GLN B 2 27 ? 149.246 160.520 157.002 1.00 31.25 27 GLN B O 1
ATOM 3691 N N . VAL B 2 28 ? 150.532 161.435 155.376 1.00 35.86 28 VAL B N 1
ATOM 3692 C CA . VAL B 2 28 ? 151.083 160.174 154.896 1.00 31.52 28 VAL B CA 1
ATOM 3693 C C . VAL B 2 28 ? 151.455 159.257 156.051 1.00 26.36 28 VAL B C 1
ATOM 3694 O O . VAL B 2 28 ? 151.918 159.702 157.106 1.00 28.99 28 VAL B O 1
ATOM 3698 N N . ARG B 2 29 ? 151.265 157.957 155.835 1.00 27.11 29 ARG B N 1
ATOM 3699 C CA . ARG B 2 29 ? 151.541 156.937 156.831 1.00 24.89 29 ARG B CA 1
ATOM 3700 C C . ARG B 2 29 ? 152.788 156.132 156.501 1.00 27.84 29 ARG B C 1
ATOM 3701 O O . ARG B 2 29 ? 153.151 155.234 157.267 1.00 30.67 29 ARG B O 1
ATOM 3709 N N . TYR B 2 30 ? 153.436 156.415 155.376 1.00 28.00 30 TYR B N 1
ATOM 3710 C CA . TYR B 2 30 ? 154.649 155.723 154.966 1.00 24.83 30 TYR B CA 1
ATOM 3711 C C . TYR B 2 30 ? 155.357 156.623 153.963 1.00 25.25 30 TYR B C 1
ATOM 3712 O O . TYR B 2 30 ? 154.911 157.738 153.684 1.00 26.73 30 TYR B O 1
ATOM 3721 N N . ILE B 2 31 ? 156.468 156.134 153.418 1.00 26.14 31 ILE B N 1
ATOM 3722 C CA . ILE B 2 31 ? 157.313 156.951 152.555 1.00 25.66 31 ILE B CA 1
ATOM 3723 C C . ILE B 2 31 ? 157.565 156.236 151.236 1.00 23.23 31 ILE B C 1
ATOM 3724 O O . ILE B 2 31 ? 156.968 155.193 150.954 1.00 27.77 31 ILE B O 1
ATOM 3729 N N . CYS B 2 32 ? 158.438 156.810 150.415 1.00 23.87 32 CYS B N 1
ATOM 3730 C CA . CYS B 2 32 ? 158.712 156.298 149.083 1.00 23.90 32 CYS B CA 1
ATOM 3731 C C . CYS B 2 32 ? 159.400 154.940 149.137 1.00 26.55 32 CYS B C 1
ATOM 3732 O O . CYS B 2 32 ? 159.962 154.530 150.156 1.00 30.49 32 CYS B O 1
ATOM 3735 N N . SER B 2 33 ? 159.339 154.234 148.006 1.00 29.68 33 SER B N 1
ATOM 3736 C CA . SER B 2 33 ? 160.060 152.974 147.872 1.00 26.61 33 SER B CA 1
ATOM 3737 C C . SER B 2 33 ? 161.566 153.191 147.859 1.00 26.43 33 SER B C 1
ATOM 3738 O O . SER B 2 33 ? 162.319 152.308 148.279 1.00 27.16 33 SER B O 1
ATOM 3741 N N . ILE B 2 34 ? 162.025 154.352 147.389 1.00 24.83 34 ILE B N 1
ATOM 3742 C CA . ILE B 2 34 ? 163.437 154.685 147.494 1.00 23.37 34 ILE B CA 1
ATOM 3743 C C . ILE B 2 34 ? 163.854 154.933 148.932 1.00 26.98 34 ILE B C 1
ATOM 3744 O O . ILE B 2 34 ? 165.054 154.995 149.219 1.00 33.06 34 ILE B O 1
ATOM 3749 N N . GLY B 2 35 ? 162.892 155.081 149.843 1.00 26.62 35 GLY B N 1
ATOM 3750 C CA . GLY B 2 35 ? 163.200 155.181 151.253 1.00 24.58 35 GLY B CA 1
ATOM 3751 C C . GLY B 2 35 ? 163.676 153.889 151.874 1.00 28.81 35 GLY B C 1
ATOM 3752 O O . GLY B 2 35 ? 164.050 153.892 153.051 1.00 34.44 35 GLY B O 1
ATOM 3753 N N . ALA B 2 36 ? 163.659 152.790 151.121 1.00 27.29 36 ALA B N 1
ATOM 3754 C CA . ALA B 2 36 ? 164.302 151.557 151.549 1.00 25.90 36 ALA B CA 1
ATOM 3755 C C . ALA B 2 36 ? 165.816 151.651 151.517 1.00 28.06 36 ALA B C 1
ATOM 3756 O O . ALA B 2 36 ? 166.489 150.665 151.828 1.00 29.35 36 ALA B O 1
ATOM 3758 N N . MET B 2 37 ? 166.362 152.809 151.148 1.00 28.76 37 MET B N 1
ATOM 3759 C CA . MET B 2 37 ? 167.792 153.040 151.289 1.00 28.87 37 MET B CA 1
ATOM 3760 C C . MET B 2 37 ? 168.236 152.855 152.730 1.00 26.21 37 MET B C 1
ATOM 3761 O O . MET B 2 37 ? 169.396 152.521 152.987 1.00 32.72 37 MET B O 1
ATOM 3766 N N . HIS B 2 38 ? 167.325 153.054 153.678 1.00 27.60 38 HIS B N 1
ATOM 3767 C CA . HIS B 2 38 ? 167.622 152.836 155.083 1.00 27.27 38 HIS B CA 1
ATOM 3768 C C . HIS B 2 38 ? 167.680 151.363 155.441 1.00 28.75 38 HIS B C 1
ATOM 3769 O O . HIS B 2 38 ? 168.295 151.008 156.451 1.00 31.92 38 HIS B O 1
ATOM 3776 N N . SER B 2 39 ? 167.041 150.502 154.650 1.00 27.81 39 SER B N 1
ATOM 3777 C CA . SER B 2 39 ? 167.225 149.068 154.825 1.00 26.03 39 SER B CA 1
ATOM 3778 C C . SER B 2 39 ? 168.662 148.667 154.524 1.00 26.61 39 SER B C 1
ATOM 3779 O O . SER B 2 39 ? 169.249 147.846 155.236 1.00 24.28 39 SER B O 1
ATOM 3782 N N . ALA B 2 40 ? 169.243 149.235 153.466 1.00 29.57 40 ALA B N 1
ATOM 3783 C CA . ALA B 2 40 ? 170.652 149.001 153.174 1.00 28.44 40 ALA B CA 1
ATOM 3784 C C . ALA B 2 40 ? 171.552 149.701 154.185 1.00 31.07 40 ALA B C 1
ATOM 3785 O O . ALA B 2 40 ? 172.536 149.122 154.656 1.00 35.36 40 ALA B O 1
ATOM 3787 N N . SER B 2 41 ? 171.229 150.948 154.532 1.00 27.17 41 SER B N 1
ATOM 3788 C CA . SER B 2 41 ? 172.015 151.674 155.522 1.00 30.03 41 SER B CA 1
ATOM 3789 C C . SER B 2 41 ? 171.946 151.005 156.888 1.00 32.89 41 SER B C 1
ATOM 3790 O O . SER B 2 41 ? 172.869 151.149 157.696 1.00 35.32 41 SER B O 1
ATOM 3793 N N . ALA B 2 42 ? 170.868 150.271 157.162 1.00 30.40 42 ALA B N 1
ATOM 3794 C CA . ALA B 2 42 ? 170.748 149.566 158.429 1.00 26.80 42 ALA B CA 1
ATOM 3795 C C . ALA B 2 42 ? 171.714 148.394 158.526 1.00 33.26 42 ALA B C 1
ATOM 3796 O O . ALA B 2 42 ? 172.029 147.959 159.637 1.00 35.77 42 ALA B O 1
ATOM 3798 N N . ILE B 2 43 ? 172.162 147.857 157.400 1.00 33.21 43 ILE B N 1
ATOM 3799 C CA . ILE B 2 43 ? 173.200 146.822 157.429 1.00 29.81 43 ILE B CA 1
ATOM 3800 C C . ILE B 2 43 ? 174.528 147.470 157.806 1.00 33.15 43 ILE B C 1
ATOM 3801 O O . ILE B 2 43 ? 174.911 148.481 157.194 1.00 35.28 43 ILE B O 1
ATOM 3806 N N . PRO B 2 44 ? 175.257 146.951 158.793 1.00 35.39 44 PRO B N 1
ATOM 3807 C CA . PRO B 2 44 ? 176.532 147.574 159.163 1.00 33.24 44 PRO B CA 1
ATOM 3808 C C . PRO B 2 44 ? 177.502 147.600 157.991 1.00 32.86 44 PRO B C 1
ATOM 3809 O O . PRO B 2 44 ? 177.603 146.645 157.221 1.00 33.87 44 PRO B O 1
ATOM 3813 N N . ARG B 2 45 ? 178.225 148.713 157.869 1.00 33.87 45 ARG B N 1
ATOM 3814 C CA . ARG B 2 45 ? 179.258 148.878 156.846 1.00 32.55 45 ARG B CA 1
ATOM 3815 C C . ARG B 2 45 ? 178.686 148.832 155.433 1.00 34.46 45 ARG B C 1
ATOM 3816 O O . ARG B 2 45 ? 179.373 148.441 154.488 1.00 38.93 45 ARG B O 1
ATOM 3824 N N . VAL B 2 46 ? 177.433 149.245 155.266 1.00 34.62 46 VAL B N 1
ATOM 3825 C CA . VAL B 2 46 ? 176.786 149.298 153.961 1.00 34.06 46 VAL B CA 1
ATOM 3826 C C . VAL B 2 46 ? 176.318 150.726 153.728 1.00 32.70 46 VAL B C 1
ATOM 3827 O O . VAL B 2 46 ? 175.691 151.329 154.605 1.00 33.33 46 VAL B O 1
ATOM 3831 N N . ILE B 2 47 ? 176.633 151.267 152.556 1.00 33.79 47 ILE B N 1
ATOM 3832 C CA . ILE B 2 47 ? 176.254 152.633 152.206 1.00 34.75 47 ILE B CA 1
ATOM 3833 C C . ILE B 2 47 ? 175.422 152.594 150.929 1.00 34.41 47 ILE B C 1
ATOM 3834 O O . ILE B 2 47 ? 175.958 152.281 149.857 1.00 35.90 47 ILE B O 1
ATOM 3839 N N . PRO B 2 48 ? 174.126 152.898 150.982 1.00 37.30 48 PRO B N 1
ATOM 3840 C CA . PRO B 2 48 ? 173.330 152.920 149.752 1.00 34.69 48 PRO B CA 1
ATOM 3841 C C . PRO B 2 48 ? 173.707 154.095 148.866 1.00 33.42 48 PRO B C 1
ATOM 3842 O O . PRO B 2 48 ? 174.146 155.145 149.338 1.00 32.40 48 PRO B O 1
ATOM 3846 N N . ILE B 2 49 ? 173.525 153.902 147.564 1.00 32.13 49 ILE B N 1
ATOM 3847 C CA . ILE B 2 49 ? 173.714 154.939 146.557 1.00 32.68 49 ILE B CA 1
ATOM 3848 C C . ILE B 2 49 ? 172.374 155.132 145.868 1.00 30.41 49 ILE B C 1
ATOM 3849 O O . ILE B 2 49 ? 171.726 154.153 145.483 1.00 32.99 49 ILE B O 1
ATOM 3854 N N . THR B 2 50 ? 171.948 156.382 145.730 1.00 32.18 50 THR B N 1
ATOM 3855 C CA . THR B 2 50 ? 170.630 156.695 145.200 1.00 29.32 50 THR B CA 1
ATOM 3856 C C . THR B 2 50 ? 170.748 157.425 143.872 1.00 29.18 50 THR B C 1
ATOM 3857 O O . THR B 2 50 ? 171.526 158.373 143.742 1.00 31.60 50 THR B O 1
ATOM 3861 N N . HIS B 2 51 ? 169.979 156.971 142.894 1.00 31.98 51 HIS B N 1
ATOM 3862 C CA . HIS B 2 51 ? 169.907 157.584 141.574 1.00 32.05 51 HIS B CA 1
ATOM 3863 C C . HIS B 2 51 ? 168.496 158.154 141.479 1.00 31.20 51 HIS B C 1
ATOM 3864 O O . HIS B 2 51 ? 167.544 157.424 141.193 1.00 32.57 51 HIS B O 1
ATOM 3871 N N . CYS B 2 52 ? 168.353 159.442 141.755 1.00 32.53 52 CYS B N 1
ATOM 3872 C CA . CYS B 2 52 ? 167.029 160.029 141.950 1.00 30.69 52 CYS B CA 1
ATOM 3873 C C . CYS B 2 52 ? 167.155 161.546 141.883 1.00 32.46 52 CYS B C 1
ATOM 3874 O O . CYS B 2 52 ? 168.200 162.085 141.499 1.00 33.01 52 CYS B O 1
ATOM 3877 N N . GLY B 2 53 ? 166.076 162.238 142.244 1.00 31.49 53 GLY B N 1
ATOM 3878 C CA . GLY B 2 53 ? 166.061 163.679 142.252 1.00 30.99 53 GLY B CA 1
ATOM 3879 C C . GLY B 2 53 ? 166.838 164.263 143.414 1.00 31.64 53 GLY B C 1
ATOM 3880 O O . GLY B 2 53 ? 167.298 163.549 144.310 1.00 32.63 53 GLY B O 1
ATOM 3881 N N . PRO B 2 54 ? 166.981 165.589 143.426 1.00 29.73 54 PRO B N 1
ATOM 3882 C CA . PRO B 2 54 ? 167.873 166.222 144.411 1.00 27.81 54 PRO B CA 1
ATOM 3883 C C . PRO B 2 54 ? 167.478 165.982 145.856 1.00 25.93 54 PRO B C 1
ATOM 3884 O O . PRO B 2 54 ? 168.360 165.939 146.720 1.00 33.34 54 PRO B O 1
ATOM 3888 N N . GLY B 2 55 ? 166.191 165.841 146.155 1.00 24.76 55 GLY B N 1
ATOM 3889 C CA . GLY B 2 55 ? 165.754 165.794 147.535 1.00 22.74 55 GLY B CA 1
ATOM 3890 C C . GLY B 2 55 ? 165.040 164.537 147.973 1.00 20.11 55 GLY B C 1
ATOM 3891 O O . GLY B 2 55 ? 164.375 164.540 149.010 1.00 23.44 55 GLY B O 1
ATOM 3892 N N . CYS B 2 56 ? 165.156 163.452 147.213 1.00 22.15 56 CYS B N 1
ATOM 3893 C CA . CYS B 2 56 ? 164.496 162.226 147.642 1.00 24.57 56 CYS B CA 1
ATOM 3894 C C . CYS B 2 56 ? 165.190 161.605 148.847 1.00 27.96 56 CYS B C 1
ATOM 3895 O O . CYS B 2 56 ? 164.527 161.210 149.812 1.00 28.27 56 CYS B O 1
ATOM 3898 N N . ALA B 2 57 ? 166.523 161.656 148.886 1.00 32.30 57 ALA B N 1
ATOM 3899 C CA . ALA B 2 57 ? 167.234 161.026 149.991 1.00 25.55 57 ALA B CA 1
ATOM 3900 C C . ALA B 2 57 ? 167.065 161.827 151.268 1.00 29.40 57 ALA B C 1
ATOM 3901 O O . ALA B 2 57 ? 166.803 161.259 152.339 1.00 32.05 57 ALA B O 1
ATOM 3903 N N . ASP B 2 58 ? 167.163 163.151 151.170 1.00 29.24 58 ASP B N 1
ATOM 3904 C CA . ASP B 2 58 ? 167.049 163.953 152.373 1.00 24.92 58 ASP B CA 1
ATOM 3905 C C . ASP B 2 58 ? 165.648 163.828 152.936 1.00 26.57 58 ASP B C 1
ATOM 3906 O O . ASP B 2 58 ? 165.470 163.719 154.151 1.00 29.46 58 ASP B O 1
ATOM 3911 N N . LYS B 2 59 ? 164.636 163.874 152.069 1.00 25.98 59 LYS B N 1
ATOM 3912 C CA . LYS B 2 59 ? 163.270 163.811 152.559 1.00 26.65 59 LYS B CA 1
ATOM 3913 C C . LYS B 2 59 ? 163.017 162.471 153.231 1.00 23.62 59 LYS B C 1
ATOM 3914 O O . LYS B 2 59 ? 162.457 162.414 154.337 1.00 23.79 59 LYS B O 1
ATOM 3920 N N . GLN B 2 60 ? 163.507 161.382 152.626 1.00 27.03 60 GLN B N 1
ATOM 3921 C CA . GLN B 2 60 ? 163.182 160.082 153.193 1.00 26.72 60 GLN B CA 1
ATOM 3922 C C . GLN B 2 60 ? 163.874 159.907 154.532 1.00 26.73 60 GLN B C 1
ATOM 3923 O O . GLN B 2 60 ? 163.257 159.440 155.492 1.00 29.44 60 GLN B O 1
ATOM 3929 N N . PHE B 2 61 ? 165.132 160.345 154.638 1.00 29.40 61 PHE B N 1
ATOM 3930 C CA . PHE B 2 61 ? 165.824 160.251 155.920 1.00 27.61 61 PHE B CA 1
ATOM 3931 C C . PHE B 2 61 ? 165.192 161.149 156.973 1.00 28.26 61 PHE B C 1
ATOM 3932 O O . PHE B 2 61 ? 164.827 160.683 158.058 1.00 33.02 61 PHE B O 1
ATOM 3940 N N . MET B 2 62 ? 164.989 162.426 156.649 1.00 27.86 62 MET B N 1
ATOM 3941 C CA . MET B 2 62 ? 164.501 163.374 157.637 1.00 28.54 62 MET B CA 1
ATOM 3942 C C . MET B 2 62 ? 163.105 163.043 158.111 1.00 28.27 62 MET B C 1
ATOM 3943 O O . MET B 2 62 ? 162.695 163.540 159.163 1.00 34.97 62 MET B O 1
ATOM 3948 N N . ASN B 2 63 ? 162.368 162.219 157.377 1.00 29.03 63 ASN B N 1
ATOM 3949 C CA . ASN B 2 63 ? 161.029 161.880 157.827 1.00 26.50 63 ASN B CA 1
ATOM 3950 C C . ASN B 2 63 ? 160.920 160.488 158.423 1.00 26.67 63 ASN B C 1
ATOM 3951 O O . ASN B 2 63 ? 160.141 160.306 159.362 1.00 28.10 63 ASN B O 1
ATOM 3956 N N . VAL B 2 64 ? 161.679 159.498 157.949 1.00 26.59 64 VAL B N 1
ATOM 3957 C CA . VAL B 2 64 ? 161.555 158.172 158.541 1.00 26.11 64 VAL B CA 1
ATOM 3958 C C . VAL B 2 64 ? 162.481 157.977 159.738 1.00 30.67 64 VAL B C 1
ATOM 3959 O O . VAL B 2 64 ? 162.227 157.085 160.559 1.00 31.11 64 VAL B O 1
ATOM 3963 N N . ALA B 2 65 ? 163.545 158.774 159.867 1.00 33.87 65 ALA B N 1
ATOM 3964 C CA . ALA B 2 65 ? 164.501 158.607 160.952 1.00 30.46 65 ALA B CA 1
ATOM 3965 C C . ALA B 2 65 ? 164.519 159.794 161.906 1.00 32.20 65 ALA B C 1
ATOM 3966 O O . ALA B 2 65 ? 164.288 159.624 163.105 1.00 37.17 65 ALA B O 1
ATOM 3968 N N . PHE B 2 66 ? 164.757 161.006 161.403 1.00 32.57 66 PHE B N 1
ATOM 3969 C CA . PHE B 2 66 ? 165.034 162.122 162.301 1.00 33.72 66 PHE B CA 1
ATOM 3970 C C . PHE B 2 66 ? 163.781 162.636 162.998 1.00 30.13 66 PHE B C 1
ATOM 3971 O O . PHE B 2 66 ? 163.847 163.036 164.164 1.00 33.16 66 PHE B O 1
ATOM 3979 N N . TYR B 2 67 ? 162.641 162.668 162.314 1.00 30.81 67 TYR B N 1
ATOM 3980 C CA . TYR B 2 67 ? 161.391 163.083 162.937 1.00 32.44 67 TYR B CA 1
ATOM 3981 C C . TYR B 2 67 ? 160.473 161.891 163.173 1.00 33.32 67 TYR B C 1
ATOM 3982 O O . TYR B 2 67 ? 159.250 162.028 163.210 1.00 39.43 67 TYR B O 1
ATOM 3991 N N . ASN B 2 68 ? 161.070 160.719 163.351 1.00 30.35 68 ASN B N 1
ATOM 3992 C CA . ASN B 2 68 ? 160.387 159.471 163.656 1.00 30.12 68 ASN B CA 1
ATOM 3993 C C . ASN B 2 68 ? 161.108 158.770 164.795 1.00 37.05 68 ASN B C 1
ATOM 3994 O O . ASN B 2 68 ? 161.487 157.602 164.709 1.00 39.69 68 ASN B O 1
ATOM 3999 N N . GLY B 2 69 ? 161.340 159.506 165.878 1.00 33.97 69 GLY B N 1
ATOM 4000 C CA . GLY B 2 69 ? 162.097 159.018 167.011 1.00 29.09 69 GLY B CA 1
ATOM 4001 C C . GLY B 2 69 ? 163.441 159.683 167.172 1.00 32.87 69 GLY B C 1
ATOM 4002 O O . GLY B 2 69 ? 164.179 159.334 168.099 1.00 30.53 69 GLY B O 1
ATOM 4003 N N . PHE B 2 70 ? 163.783 160.629 166.301 1.00 35.45 70 PHE B N 1
ATOM 4004 C CA . PHE B 2 70 ? 165.057 161.336 166.366 1.00 33.23 70 PHE B CA 1
ATOM 4005 C C . PHE B 2 70 ? 166.225 160.358 166.330 1.00 32.10 70 PHE B C 1
ATOM 4006 O O . PHE B 2 70 ? 167.234 160.529 167.017 1.00 35.97 70 PHE B O 1
ATOM 4014 N N . GLN B 2 71 ? 166.078 159.322 165.510 1.00 30.95 71 GLN B N 1
ATOM 4015 C CA . GLN B 2 71 ? 167.174 158.422 165.197 1.00 33.58 71 GLN B CA 1
ATOM 4016 C C . GLN B 2 71 ? 168.114 159.091 164.203 1.00 37.37 71 GLN B C 1
ATOM 4017 O O . GLN B 2 71 ? 167.706 159.932 163.400 1.00 38.58 71 GLN B O 1
ATOM 4023 N N . GLY B 2 72 ? 169.385 158.713 164.265 1.00 33.28 72 GLY B N 1
ATOM 4024 C CA . GLY B 2 72 ? 170.391 159.351 163.446 1.00 33.93 72 GLY B CA 1
ATOM 4025 C C . GLY B 2 72 ? 170.648 158.625 162.144 1.00 39.65 72 GLY B C 1
ATOM 4026 O O . GLY B 2 72 ? 170.116 157.549 161.882 1.00 44.73 72 GLY B O 1
ATOM 4027 N N . GLY B 2 73 ? 171.491 159.242 161.316 1.00 38.50 73 GLY B N 1
ATOM 4028 C CA . GLY B 2 73 ? 171.850 158.624 160.052 1.00 38.61 73 GLY B CA 1
ATOM 4029 C C . GLY B 2 73 ? 172.596 157.319 160.242 1.00 44.40 73 GLY B C 1
ATOM 4030 O O . GLY B 2 73 ? 172.410 156.368 159.479 1.00 46.71 73 GLY B O 1
ATOM 4031 N N . GLY B 2 74 ? 173.454 157.259 161.254 1.00 45.05 74 GLY B N 1
ATOM 4032 C CA . GLY B 2 74 ? 174.233 156.069 161.520 1.00 44.03 74 GLY B CA 1
ATOM 4033 C C . GLY B 2 74 ? 175.571 156.105 160.819 1.00 48.05 74 GLY B C 1
ATOM 4034 O O . GLY B 2 74 ? 176.161 157.174 160.643 1.00 50.80 74 GLY B O 1
ATOM 4035 N N . TYR B 2 75 ? 176.055 154.938 160.399 1.00 45.52 75 TYR B N 1
ATOM 4036 C CA . TYR B 2 75 ? 177.347 154.872 159.730 1.00 41.99 75 TYR B CA 1
ATOM 4037 C C . TYR B 2 75 ? 177.247 155.326 158.280 1.00 43.52 75 TYR B C 1
ATOM 4038 O O . TYR B 2 75 ? 177.991 156.212 157.846 1.00 44.62 75 TYR B O 1
ATOM 4047 N N . GLY B 2 76 ? 176.329 154.734 157.519 1.00 40.68 76 GLY B N 1
ATOM 4048 C CA . GLY B 2 76 ? 176.195 155.043 156.110 1.00 37.39 76 GLY B CA 1
ATOM 4049 C C . GLY B 2 76 ? 174.831 155.574 155.731 1.00 34.75 76 GLY B C 1
ATOM 4050 O O . GLY B 2 76 ? 174.334 155.294 154.638 1.00 37.70 76 GLY B O 1
ATOM 4051 N N . GLY B 2 77 ? 174.215 156.343 156.628 1.00 38.07 77 GLY B N 1
ATOM 4052 C CA . GLY B 2 77 ? 172.915 156.927 156.379 1.00 37.99 77 GLY B CA 1
ATOM 4053 C C . GLY B 2 77 ? 172.926 158.419 156.655 1.00 39.15 77 GLY B C 1
ATOM 4054 O O . GLY B 2 77 ? 173.960 159.004 156.981 1.00 41.65 77 GLY B O 1
ATOM 4055 N N . GLY B 2 78 ? 171.749 159.017 156.512 1.00 34.93 78 GLY B N 1
ATOM 4056 C CA . GLY B 2 78 ? 171.600 160.443 156.709 1.00 28.53 78 GLY B CA 1
ATOM 4057 C C . GLY B 2 78 ? 172.164 161.245 155.559 1.00 32.46 78 GLY B C 1
ATOM 4058 O O . GLY B 2 78 ? 171.699 161.123 154.424 1.00 38.29 78 GLY B O 1
ATOM 4059 N N . ALA B 2 79 ? 173.173 162.061 155.836 1.00 33.32 79 ALA B N 1
ATOM 4060 C CA . ALA B 2 79 ? 173.849 162.842 154.811 1.00 35.55 79 ALA B CA 1
ATOM 4061 C C . ALA B 2 79 ? 175.059 162.125 154.230 1.00 37.55 79 ALA B C 1
ATOM 4062 O O . ALA B 2 79 ? 175.768 162.705 153.404 1.00 41.89 79 ALA B O 1
ATOM 4064 N N . VAL B 2 80 ? 175.320 160.888 154.655 1.00 39.61 80 VAL B N 1
ATOM 4065 C CA . VAL B 2 80 ? 176.402 160.101 154.075 1.00 36.21 80 VAL B CA 1
ATOM 4066 C C . VAL B 2 80 ? 176.016 159.470 152.745 1.00 37.91 80 VAL B C 1
ATOM 4067 O O . VAL B 2 80 ? 176.895 159.203 151.919 1.00 45.44 80 VAL B O 1
ATOM 4071 N N . VAL B 2 81 ? 174.728 159.252 152.504 1.00 34.92 81 VAL B N 1
ATOM 4072 C CA . VAL B 2 81 ? 174.260 158.548 151.314 1.00 36.23 81 VAL B CA 1
ATOM 4073 C C . VAL B 2 81 ? 174.626 159.330 150.057 1.00 36.61 81 VAL B C 1
ATOM 4074 O O . VAL B 2 81 ? 174.222 160.493 149.921 1.00 35.09 81 VAL B O 1
ATOM 4078 N N . PRO B 2 82 ? 175.385 158.754 149.123 1.00 33.82 82 PRO B N 1
ATOM 4079 C CA . PRO B 2 82 ? 175.596 159.435 147.843 1.00 29.46 82 PRO B CA 1
ATOM 4080 C C . PRO B 2 82 ? 174.308 159.468 147.040 1.00 30.56 82 PRO B C 1
ATOM 4081 O O . PRO B 2 82 ? 173.464 158.575 147.136 1.00 29.86 82 PRO B O 1
ATOM 4085 N N . SER B 2 83 ? 174.163 160.516 146.236 1.00 30.47 83 SER B N 1
ATOM 4086 C CA . SER B 2 83 ? 172.971 160.676 145.419 1.00 28.84 83 SER B CA 1
ATOM 4087 C C . SER B 2 83 ? 173.341 161.373 144.121 1.00 29.68 83 SER B C 1
ATOM 4088 O O . SER B 2 83 ? 174.203 162.252 144.107 1.00 30.50 83 SER B O 1
ATOM 4091 N N . THR B 2 84 ? 172.683 160.974 143.031 1.00 33.64 84 THR B N 1
ATOM 4092 C CA . THR B 2 84 ? 172.947 161.606 141.743 1.00 35.02 84 THR B CA 1
ATOM 4093 C C . THR B 2 84 ? 172.365 163.012 141.682 1.00 36.47 84 THR B C 1
ATOM 4094 O O . THR B 2 84 ? 172.930 163.885 141.016 1.00 38.48 84 THR B O 1
ATOM 4098 N N . ASN B 2 85 ? 171.245 163.251 142.366 1.00 33.85 85 ASN B N 1
ATOM 4099 C CA . ASN B 2 85 ? 170.579 164.551 142.360 1.00 31.48 85 ASN B CA 1
ATOM 4100 C C . ASN B 2 85 ? 170.240 164.970 140.929 1.00 37.68 85 ASN B C 1
ATOM 4101 O O . ASN B 2 85 ? 170.746 165.960 140.402 1.00 44.52 85 ASN B O 1
ATOM 4106 N N . ALA B 2 86 ? 169.365 164.182 140.310 1.00 38.25 86 ALA B N 1
ATOM 4107 C CA . ALA B 2 86 ? 169.053 164.347 138.896 1.00 36.31 86 ALA B CA 1
ATOM 4108 C C . ALA B 2 86 ? 168.557 165.754 138.600 1.00 34.72 86 ALA B C 1
ATOM 4109 O O . ALA B 2 86 ? 167.531 166.186 139.131 1.00 44.18 86 ALA B O 1
ATOM 4111 N N . THR B 2 87 ? 169.286 166.464 137.748 1.00 37.75 87 THR B N 1
ATOM 4112 C CA . THR B 2 87 ? 168.896 167.790 137.302 1.00 41.36 87 THR B CA 1
ATOM 4113 C C . THR B 2 87 ? 168.010 167.659 136.064 1.00 42.14 87 THR B C 1
ATOM 4114 O O . THR B 2 87 ? 167.533 166.574 135.727 1.00 42.64 87 THR B O 1
ATOM 4118 N N . GLU B 2 88 ? 167.766 168.775 135.376 1.00 45.29 88 GLU B N 1
ATOM 4119 C CA . GLU B 2 88 ? 167.026 168.718 134.122 1.00 44.28 88 GLU B CA 1
ATOM 4120 C C . GLU B 2 88 ? 167.825 168.041 133.020 1.00 44.38 88 GLU B C 1
ATOM 4121 O O . GLU B 2 88 ? 167.235 167.556 132.051 1.00 45.76 88 GLU B O 1
ATOM 4127 N N . ARG B 2 89 ? 169.151 167.993 133.148 1.00 41.76 89 ARG B N 1
ATOM 4128 C CA . ARG B 2 89 ? 169.975 167.335 132.144 1.00 41.21 89 ARG B CA 1
ATOM 4129 C C . ARG B 2 89 ? 169.901 165.820 132.273 1.00 41.83 89 ARG B C 1
ATOM 4130 O O . ARG B 2 89 ? 169.935 165.107 131.266 1.00 44.03 89 ARG B O 1
ATOM 4138 N N . GLU B 2 90 ? 169.802 165.311 133.500 1.00 39.47 90 GLU B N 1
ATOM 4139 C CA . GLU B 2 90 ? 169.708 163.874 133.717 1.00 39.82 90 GLU B CA 1
ATOM 4140 C C . GLU B 2 90 ? 168.341 163.311 133.361 1.00 39.72 90 GLU B C 1
ATOM 4141 O O . GLU B 2 90 ? 168.167 162.090 133.404 1.00 43.44 90 GLU B O 1
ATOM 4147 N N . VAL B 2 91 ? 167.370 164.156 133.040 1.00 39.38 91 VAL B N 1
ATOM 4148 C CA . VAL B 2 91 ? 166.041 163.707 132.645 1.00 39.81 91 VAL B CA 1
ATOM 4149 C C . VAL B 2 91 ? 165.876 163.742 131.135 1.00 37.99 91 VAL B C 1
ATOM 4150 O O . VAL B 2 91 ? 165.436 162.767 130.528 1.00 43.79 91 VAL B O 1
ATOM 4154 N N . VAL B 2 92 ? 166.227 164.867 130.512 1.00 38.83 92 VAL B N 1
ATOM 4155 C CA . VAL B 2 92 ? 166.064 165.002 129.070 1.00 42.64 92 VAL B CA 1
ATOM 4156 C C . VAL B 2 92 ? 167.050 164.110 128.325 1.00 39.22 92 VAL B C 1
ATOM 4157 O O . VAL B 2 92 ? 166.718 163.536 127.283 1.00 43.44 92 VAL B O 1
ATOM 4161 N N . PHE B 2 93 ? 168.273 163.981 128.836 1.00 36.20 93 PHE B N 1
ATOM 4162 C CA . PHE B 2 93 ? 169.320 163.239 128.151 1.00 35.18 93 PHE B CA 1
ATOM 4163 C C . PHE B 2 93 ? 169.741 161.968 128.871 1.00 37.79 93 PHE B C 1
ATOM 4164 O O . PHE B 2 93 ? 170.644 161.276 128.393 1.00 35.50 93 PHE B O 1
ATOM 4172 N N . GLY B 2 94 ? 169.120 161.635 129.993 1.00 39.37 94 GLY B N 1
ATOM 4173 C CA . GLY B 2 94 ? 169.494 160.450 130.732 1.00 35.89 94 GLY B CA 1
ATOM 4174 C C . GLY B 2 94 ? 170.637 160.715 131.697 1.00 40.58 94 GLY B C 1
ATOM 4175 O O . GLY B 2 94 ? 171.403 161.668 131.562 1.00 41.95 94 GLY B O 1
ATOM 4176 N N . GLY B 2 95 ? 170.747 159.840 132.691 1.00 38.63 95 GLY B N 1
ATOM 4177 C CA . GLY B 2 95 ? 171.741 160.011 133.729 1.00 37.42 95 GLY B CA 1
ATOM 4178 C C . GLY B 2 95 ? 172.450 158.730 134.108 1.00 39.88 95 GLY B C 1
ATOM 4179 O O . GLY B 2 95 ? 172.859 158.565 135.259 1.00 45.23 95 GLY B O 1
ATOM 4180 N N . ALA B 2 96 ? 172.595 157.807 133.155 1.00 42.34 96 ALA B N 1
ATOM 4181 C CA . ALA B 2 96 ? 173.356 156.593 133.426 1.00 39.38 96 ALA B CA 1
ATOM 4182 C C . ALA B 2 96 ? 174.834 156.906 133.619 1.00 42.92 96 ALA B C 1
ATOM 4183 O O . ALA B 2 96 ? 175.499 156.298 134.465 1.00 42.67 96 ALA B O 1
ATOM 4185 N N . GLU B 2 97 ? 175.364 157.860 132.852 1.00 44.95 97 GLU B N 1
ATOM 4186 C CA . GLU B 2 97 ? 176.762 158.233 133.022 1.00 47.53 97 GLU B CA 1
ATOM 4187 C C . GLU B 2 97 ? 176.984 158.950 134.343 1.00 46.87 97 GLU B C 1
ATOM 4188 O O . GLU B 2 97 ? 178.061 158.832 134.934 1.00 49.15 97 GLU B O 1
ATOM 4194 N N . ARG B 2 98 ? 175.973 159.665 134.837 1.00 46.63 98 ARG B N 1
ATOM 4195 C CA . ARG B 2 98 ? 176.080 160.259 136.163 1.00 45.96 98 ARG B CA 1
ATOM 4196 C C . ARG B 2 98 ? 176.171 159.184 137.233 1.00 45.93 98 ARG B C 1
ATOM 4197 O O . ARG B 2 98 ? 176.965 159.303 138.167 1.00 51.86 98 ARG B O 1
ATOM 4205 N N . LEU B 2 99 ? 175.367 158.128 137.119 1.00 41.82 99 LEU B N 1
ATOM 4206 C CA . LEU B 2 99 ? 175.446 157.038 138.085 1.00 42.21 99 LEU B CA 1
ATOM 4207 C C . LEU B 2 99 ? 176.784 156.310 137.990 1.00 45.52 99 LEU B C 1
ATOM 4208 O O . LEU B 2 99 ? 177.371 155.938 139.014 1.00 48.10 99 LEU B O 1
ATOM 4213 N N . ASP B 2 100 ? 177.288 156.105 136.772 1.00 42.91 100 ASP B N 1
ATOM 4214 C CA . ASP B 2 100 ? 178.599 155.485 136.608 1.00 44.61 100 ASP B CA 1
ATOM 4215 C C . ASP B 2 100 ? 179.685 156.325 137.268 1.00 48.95 100 ASP B C 1
ATOM 4216 O O . ASP B 2 100 ? 180.526 155.809 138.016 1.00 50.44 100 ASP B O 1
ATOM 4221 N N . GLU B 2 101 ? 179.674 157.633 137.005 1.00 48.04 101 GLU B N 1
ATOM 4222 C CA . GLU B 2 101 ? 180.654 158.531 137.600 1.00 46.86 101 GLU B CA 1
ATOM 4223 C C . GLU B 2 101 ? 180.523 158.555 139.116 1.00 48.86 101 GLU B C 1
ATOM 4224 O O . GLU B 2 101 ? 181.529 158.574 139.835 1.00 49.70 101 GLU B O 1
ATOM 4230 N N . LEU B 2 102 ? 179.289 158.561 139.621 1.00 49.55 102 LEU B N 1
ATOM 4231 C CA . LEU B 2 102 ? 179.077 158.579 141.061 1.00 46.22 102 LEU B CA 1
ATOM 4232 C C . LEU B 2 102 ? 179.631 157.326 141.709 1.00 46.72 102 LEU B C 1
ATOM 4233 O O . LEU B 2 102 ? 180.240 157.398 142.776 1.00 49.47 102 LEU B O 1
ATOM 4238 N N . ILE B 2 103 ? 179.425 156.165 141.089 1.00 43.57 103 ILE B N 1
ATOM 4239 C CA . ILE B 2 103 ? 179.962 154.934 141.661 1.00 44.70 103 ILE B CA 1
ATOM 4240 C C . ILE B 2 103 ? 181.484 154.941 141.607 1.00 47.63 103 ILE B C 1
ATOM 4241 O O . ILE B 2 103 ? 182.156 154.516 142.556 1.00 48.16 103 ILE B O 1
ATOM 4246 N N . GLY B 2 104 ? 182.054 155.434 140.508 1.00 49.83 104 GLY B N 1
ATOM 4247 C CA . GLY B 2 104 ? 183.502 155.521 140.422 1.00 49.42 104 GLY B CA 1
ATOM 4248 C C . GLY B 2 104 ? 184.099 156.414 141.492 1.00 50.12 104 GLY B C 1
ATOM 4249 O O . GLY B 2 104 ? 185.130 156.087 142.082 1.00 54.36 104 GLY B O 1
ATOM 4250 N N . ALA B 2 105 ? 183.458 157.554 141.759 1.00 46.89 105 ALA B N 1
ATOM 4251 C CA . ALA B 2 105 ? 183.954 158.454 142.795 1.00 48.80 105 ALA B CA 1
ATOM 4252 C C . ALA B 2 105 ? 183.662 157.922 144.193 1.00 49.56 105 ALA B C 1
ATOM 4253 O O . ALA B 2 105 ? 184.435 158.169 145.125 1.00 51.26 105 ALA B O 1
ATOM 4255 N N . SER B 2 106 ? 182.557 157.198 144.359 1.00 46.13 106 SER B N 1
ATOM 4256 C CA . SER B 2 106 ? 182.197 156.669 145.664 1.00 46.23 106 SER B CA 1
ATOM 4257 C C . SER B 2 106 ? 183.122 155.539 146.078 1.00 47.42 106 SER B C 1
ATOM 4258 O O . SER B 2 106 ? 183.405 155.377 147.269 1.00 50.00 106 SER B O 1
ATOM 4261 N N . LEU B 2 107 ? 183.600 154.749 145.117 1.00 48.57 107 LEU B N 1
ATOM 4262 C CA . LEU B 2 107 ? 184.524 153.674 145.453 1.00 46.24 107 LEU B CA 1
ATOM 4263 C C . LEU B 2 107 ? 185.819 154.205 146.050 1.00 46.21 107 LEU B C 1
ATOM 4264 O O . LEU B 2 107 ? 186.520 153.459 146.739 1.00 48.75 107 LEU B O 1
ATOM 4269 N N . GLN B 2 108 ? 186.145 155.477 145.814 1.00 47.15 108 GLN B N 1
ATOM 4270 C CA . GLN B 2 108 ? 187.363 156.078 146.335 1.00 48.19 108 GLN B CA 1
ATOM 4271 C C . GLN B 2 108 ? 187.132 157.082 147.453 1.00 48.27 108 GLN B C 1
ATOM 4272 O O . GLN B 2 108 ? 188.076 157.380 148.190 1.00 54.72 108 GLN B O 1
ATOM 4278 N N . VAL B 2 109 ? 185.935 157.645 147.571 1.00 49.67 109 VAL B N 1
ATOM 4279 C CA . VAL B 2 109 ? 185.635 158.581 148.652 1.00 46.78 109 VAL B CA 1
ATOM 4280 C C . VAL B 2 109 ? 185.201 157.851 149.920 1.00 43.69 109 VAL B C 1
ATOM 4281 O O . VAL B 2 109 ? 185.672 158.158 151.018 1.00 44.16 109 VAL B O 1
ATOM 4285 N N . LEU B 2 110 ? 184.300 156.884 149.793 1.00 42.93 110 LEU B N 1
ATOM 4286 C CA . LEU B 2 110 ? 183.682 156.213 150.926 1.00 39.29 110 LEU B CA 1
ATOM 4287 C C . LEU B 2 110 ? 184.277 154.832 151.158 1.00 40.06 110 LEU B C 1
ATOM 4288 O O . LEU B 2 110 ? 184.815 154.198 150.249 1.00 45.36 110 LEU B O 1
ATOM 4293 N N . ASP B 2 111 ? 184.170 154.374 152.404 1.00 42.66 111 ASP B N 1
ATOM 4294 C CA . ASP B 2 111 ? 184.670 153.067 152.832 1.00 43.86 111 ASP B CA 1
ATOM 4295 C C . ASP B 2 111 ? 183.485 152.205 153.246 1.00 42.21 111 ASP B C 1
ATOM 4296 O O . ASP B 2 111 ? 183.016 152.290 154.384 1.00 43.93 111 ASP B O 1
ATOM 4301 N N . ALA B 2 112 ? 183.014 151.365 152.331 1.00 39.53 112 ALA B N 1
ATOM 4302 C CA . ALA B 2 112 ? 181.851 150.527 152.567 1.00 36.63 112 ALA B CA 1
ATOM 4303 C C . ALA B 2 112 ? 182.175 149.088 152.206 1.00 37.84 112 ALA B C 1
ATOM 4304 O O . ALA B 2 112 ? 182.899 148.829 151.242 1.00 42.90 112 ALA B O 1
ATOM 4306 N N . ASP B 2 113 ? 181.644 148.154 152.994 1.00 37.17 113 ASP B N 1
ATOM 4307 C CA . ASP B 2 113 ? 181.733 146.748 152.622 1.00 38.51 113 ASP B CA 1
ATOM 4308 C C . ASP B 2 113 ? 180.940 146.475 151.351 1.00 40.05 113 ASP B C 1
ATOM 4309 O O . ASP B 2 113 ? 181.388 145.723 150.478 1.00 38.42 113 ASP B O 1
ATOM 4314 N N . LEU B 2 114 ? 179.766 147.087 151.233 1.00 41.39 114 LEU B N 1
ATOM 4315 C CA . LEU B 2 114 ? 178.854 146.884 150.120 1.00 32.11 114 LEU B CA 1
ATOM 4316 C C . LEU B 2 114 ? 178.219 148.215 149.758 1.00 31.90 114 LEU B C 1
ATOM 4317 O O . LEU B 2 114 ? 177.895 149.015 150.638 1.00 35.65 114 LEU B O 1
ATOM 4322 N N . PHE B 2 115 ? 178.057 148.451 148.462 1.00 32.45 115 PHE B N 1
ATOM 4323 C CA . PHE B 2 115 ? 177.324 149.599 147.957 1.00 31.63 115 PHE B CA 1
ATOM 4324 C C . PHE B 2 115 ? 176.034 149.112 147.315 1.00 33.82 115 PHE B C 1
ATOM 4325 O O . PHE B 2 115 ? 176.033 148.131 146.567 1.00 39.05 115 PHE B O 1
ATOM 4333 N N . VAL B 2 116 ? 174.936 149.795 147.617 1.00 33.31 116 VAL B N 1
ATOM 4334 C CA . VAL B 2 116 ? 173.625 149.475 147.068 1.00 34.32 116 VAL B CA 1
ATOM 4335 C C . VAL B 2 116 ? 173.158 150.664 146.246 1.00 33.98 116 VAL B C 1
ATOM 4336 O O . VAL B 2 116 ? 173.145 151.796 146.738 1.00 31.42 116 VAL B O 1
ATOM 4340 N N . VAL B 2 117 ? 172.785 150.409 144.998 1.00 32.88 117 VAL B N 1
ATOM 4341 C CA . VAL B 2 117 ? 172.313 151.446 144.090 1.00 33.36 117 VAL B CA 1
ATOM 4342 C C . VAL B 2 117 ? 170.793 151.400 144.082 1.00 34.76 117 VAL B C 1
ATOM 4343 O O . VAL B 2 117 ? 170.197 150.352 143.808 1.00 34.72 117 VAL B O 1
ATOM 4347 N N . LEU B 2 118 ? 170.167 152.531 144.394 1.00 33.61 118 LEU B N 1
ATOM 4348 C CA . LEU B 2 118 ? 168.715 152.657 144.425 1.00 31.90 118 LEU B CA 1
ATOM 4349 C C . LEU B 2 118 ? 168.301 153.742 143.446 1.00 32.56 118 LEU B C 1
ATOM 4350 O O . LEU B 2 118 ? 168.694 154.902 143.594 1.00 32.38 118 LEU B O 1
ATOM 4355 N N . THR B 2 119 ? 167.516 153.362 142.449 1.00 32.12 119 THR B N 1
ATOM 4356 C CA . THR B 2 119 ? 167.032 154.299 141.449 1.00 32.53 119 THR B CA 1
ATOM 4357 C C . THR B 2 119 ? 165.723 154.930 141.893 1.00 35.13 119 THR B C 1
ATOM 4358 O O . THR B 2 119 ? 164.886 154.275 142.516 1.00 36.23 119 THR B O 1
ATOM 4362 N N . GLY B 2 120 ? 165.561 156.207 141.585 1.00 35.10 120 GLY B N 1
ATOM 4363 C CA . GLY B 2 120 ? 164.355 156.927 141.924 1.00 28.87 120 GLY B CA 1
ATOM 4364 C C . GLY B 2 120 ? 163.292 156.729 140.864 1.00 32.92 120 GLY B C 1
ATOM 4365 O O . GLY B 2 120 ? 163.365 155.829 140.025 1.00 35.96 120 GLY B O 1
ATOM 4366 N N . CYS B 2 121 ? 162.282 157.593 140.909 1.00 31.21 121 CYS B N 1
ATOM 4367 C CA . CYS B 2 121 ? 161.205 157.543 139.932 1.00 32.71 121 CYS B CA 1
ATOM 4368 C C . CYS B 2 121 ? 161.617 158.107 138.580 1.00 30.59 121 CYS B C 1
ATOM 4369 O O . CYS B 2 121 ? 161.022 157.737 137.562 1.00 32.70 121 CYS B O 1
ATOM 4372 N N . ILE B 2 122 ? 162.674 158.911 138.533 1.00 28.38 122 ILE B N 1
ATOM 4373 C CA . ILE B 2 122 ? 163.137 159.502 137.281 1.00 29.29 122 ILE B CA 1
ATOM 4374 C C . ILE B 2 122 ? 163.858 158.450 136.448 1.00 30.79 122 ILE B C 1
ATOM 4375 O O . ILE B 2 122 ? 163.512 158.278 135.274 1.00 30.15 122 ILE B O 1
ATOM 4380 N N . PRO B 2 123 ? 164.874 157.753 136.962 1.00 33.98 123 PRO B N 1
ATOM 4381 C CA . PRO B 2 123 ? 165.517 156.737 136.120 1.00 29.90 123 PRO B CA 1
ATOM 4382 C C . PRO B 2 123 ? 164.553 155.646 135.701 1.00 31.00 123 PRO B C 1
ATOM 4383 O O . PRO B 2 123 ? 164.723 155.056 134.628 1.00 35.00 123 PRO B O 1
ATOM 4387 N N . ASP B 2 124 ? 163.543 155.357 136.525 1.00 31.04 124 ASP B N 1
ATOM 4388 C CA . ASP B 2 124 ? 162.573 154.327 136.176 1.00 30.32 124 ASP B CA 1
ATOM 4389 C C . ASP B 2 124 ? 161.603 154.800 135.107 1.00 31.74 124 ASP B C 1
ATOM 4390 O O . ASP B 2 124 ? 161.166 153.999 134.274 1.00 34.91 124 ASP B O 1
ATOM 4395 N N . LEU B 2 125 ? 161.239 156.081 135.122 1.00 31.11 125 LEU B N 1
ATOM 4396 C CA . LEU B 2 125 ? 160.358 156.595 134.083 1.00 27.09 125 LEU B CA 1
ATOM 4397 C C . LEU B 2 125 ? 161.107 156.794 132.773 1.00 28.82 125 LEU B C 1
ATOM 4398 O O . LEU B 2 125 ? 160.615 156.413 131.707 1.00 38.15 125 LEU B O 1
ATOM 4403 N N . VAL B 2 126 ? 162.304 157.371 132.844 1.00 31.73 126 VAL B N 1
ATOM 4404 C CA . VAL B 2 126 ? 163.096 157.657 131.653 1.00 31.89 126 VAL B CA 1
ATOM 4405 C C . VAL B 2 126 ? 163.576 156.369 130.997 1.00 33.20 126 VAL B C 1
ATOM 4406 O O . VAL B 2 126 ? 163.692 156.290 129.770 1.00 39.56 126 VAL B O 1
ATOM 4410 N N . GLY B 2 127 ? 163.884 155.354 131.797 1.00 36.27 127 GLY B N 1
ATOM 4411 C CA . GLY B 2 127 ? 164.345 154.087 131.267 1.00 31.16 127 GLY B CA 1
ATOM 4412 C C . GLY B 2 127 ? 165.853 153.994 131.164 1.00 37.82 127 GLY B C 1
ATOM 4413 O O . GLY B 2 127 ? 166.382 153.463 130.184 1.00 40.26 127 GLY B O 1
ATOM 4414 N N . ASP B 2 128 ? 166.558 154.511 132.168 1.00 43.39 128 ASP B N 1
ATOM 4415 C CA . ASP B 2 128 ? 168.012 154.444 132.176 1.00 42.46 128 ASP B CA 1
ATOM 4416 C C . ASP B 2 128 ? 168.474 153.001 132.322 1.00 44.21 128 ASP B C 1
ATOM 4417 O O . ASP B 2 128 ? 167.917 152.230 133.107 1.00 46.40 128 ASP B O 1
ATOM 4422 N N . ASP B 2 129 ? 169.497 152.636 131.550 1.00 45.88 129 ASP B N 1
ATOM 4423 C CA . ASP B 2 129 ? 170.027 151.273 131.547 1.00 47.09 129 ASP B CA 1
ATOM 4424 C C . ASP B 2 129 ? 171.013 151.132 132.705 1.00 44.88 129 ASP B C 1
ATOM 4425 O O . ASP B 2 129 ? 172.233 151.233 132.553 1.00 43.29 129 ASP B O 1
ATOM 4430 N N . ILE B 2 130 ? 170.456 150.898 133.894 1.00 41.68 130 ILE B N 1
ATOM 4431 C CA . ILE B 2 130 ? 171.267 150.848 135.107 1.00 41.27 130 ILE B CA 1
ATOM 4432 C C . ILE B 2 130 ? 172.160 149.615 135.108 1.00 42.43 130 ILE B C 1
ATOM 4433 O O . ILE B 2 130 ? 173.311 149.668 135.555 1.00 43.17 130 ILE B O 1
ATOM 4438 N N . GLY B 2 131 ? 171.648 148.489 134.612 1.00 48.52 131 GLY B N 1
ATOM 4439 C CA . GLY B 2 131 ? 172.445 147.273 134.594 1.00 44.85 131 GLY B CA 1
ATOM 4440 C C . GLY B 2 131 ? 173.711 147.422 133.776 1.00 42.42 131 GLY B C 1
ATOM 4441 O O . GLY B 2 131 ? 174.764 146.902 134.146 1.00 45.01 131 GLY B O 1
ATOM 4442 N N . SER B 2 132 ? 173.634 148.149 132.663 1.00 45.27 132 SER B N 1
ATOM 4443 C CA . SER B 2 132 ? 174.808 148.367 131.832 1.00 44.78 132 SER B CA 1
ATOM 4444 C C . SER B 2 132 ? 175.885 149.189 132.527 1.00 47.04 132 SER B C 1
ATOM 4445 O O . SER B 2 132 ? 177.019 149.225 132.040 1.00 52.88 132 SER B O 1
ATOM 4448 N N . VAL B 2 133 ? 175.566 149.849 133.634 1.00 45.82 133 VAL B N 1
ATOM 4449 C CA . VAL B 2 133 ? 176.538 150.640 134.381 1.00 46.69 133 VAL B CA 1
ATOM 4450 C C . VAL B 2 133 ? 177.075 149.870 135.580 1.00 46.74 133 VAL B C 1
ATOM 4451 O O . VAL B 2 133 ? 178.282 149.830 135.812 1.00 47.77 133 VAL B O 1
ATOM 4455 N N . VAL B 2 134 ? 176.186 149.258 136.359 1.00 42.32 134 VAL B N 1
ATOM 4456 C CA . VAL B 2 134 ? 176.619 148.547 137.556 1.00 42.67 134 VAL B CA 1
ATOM 4457 C C . VAL B 2 134 ? 177.273 147.213 137.211 1.00 49.50 134 VAL B C 1
ATOM 4458 O O . VAL B 2 134 ? 178.155 146.749 137.944 1.00 53.23 134 VAL B O 1
ATOM 4462 N N . GLY B 2 135 ? 176.860 146.570 136.121 1.00 51.27 135 GLY B N 1
ATOM 4463 C CA . GLY B 2 135 ? 177.395 145.285 135.735 1.00 46.43 135 GLY B CA 1
ATOM 4464 C C . GLY B 2 135 ? 178.898 145.269 135.543 1.00 45.35 135 GLY B C 1
ATOM 4465 O O . GLY B 2 135 ? 179.594 144.381 136.040 1.00 46.95 135 GLY B O 1
ATOM 4466 N N . PRO B 2 136 ? 179.434 146.257 134.822 1.00 48.90 136 PRO B N 1
ATOM 4467 C CA . PRO B 2 136 ? 180.897 146.337 134.689 1.00 49.58 136 PRO B CA 1
ATOM 4468 C C . PRO B 2 136 ? 181.624 146.375 136.020 1.00 47.54 136 PRO B C 1
ATOM 4469 O O . PRO B 2 136 ? 182.683 145.751 136.154 1.00 47.51 136 PRO B O 1
ATOM 4473 N N . TYR B 2 137 ? 181.089 147.084 137.015 1.00 48.65 137 TYR B N 1
ATOM 4474 C CA . TYR B 2 137 ? 181.731 147.107 138.324 1.00 46.68 137 TYR B CA 1
ATOM 4475 C C . TYR B 2 137 ? 181.713 145.729 138.971 1.00 45.21 137 TYR B C 1
ATOM 4476 O O . TYR B 2 137 ? 182.716 145.296 139.546 1.00 47.17 137 TYR B O 1
ATOM 4485 N N . GLN B 2 138 ? 180.584 145.024 138.885 1.00 46.00 138 GLN B N 1
ATOM 4486 C CA . GLN B 2 138 ? 180.500 143.691 139.473 1.00 43.90 138 GLN B CA 1
ATOM 4487 C C . GLN B 2 138 ? 181.461 142.726 138.793 1.00 46.15 138 GLN B C 1
ATOM 4488 O O . GLN B 2 138 ? 182.047 141.856 139.448 1.00 47.51 138 GLN B O 1
ATOM 4494 N N . LYS B 2 139 ? 181.634 142.859 137.477 1.00 49.59 139 LYS B N 1
ATOM 4495 C CA . LYS B 2 139 ? 182.546 141.980 136.757 1.00 47.37 139 LYS B CA 1
ATOM 4496 C C . LYS B 2 139 ? 183.991 142.168 137.195 1.00 45.34 139 LYS B C 1
ATOM 4497 O O . LYS B 2 139 ? 184.816 141.279 136.962 1.00 53.69 139 LYS B O 1
ATOM 4503 N N . ARG B 2 140 ? 184.317 143.295 137.820 1.00 43.85 140 ARG B N 1
ATOM 4504 C CA . ARG B 2 140 ? 185.636 143.509 138.396 1.00 46.96 140 ARG B CA 1
ATOM 4505 C C . ARG B 2 140 ? 185.752 142.979 139.818 1.00 50.30 140 ARG B C 1
ATOM 4506 O O . ARG B 2 140 ? 186.831 143.075 140.411 1.00 53.26 140 ARG B O 1
ATOM 4514 N N . GLY B 2 141 ? 184.680 142.428 140.378 1.00 43.74 141 GLY B N 1
ATOM 4515 C CA . GLY B 2 141 ? 184.683 141.997 141.758 1.00 40.73 141 GLY B CA 1
ATOM 4516 C C . GLY B 2 141 ? 184.276 143.057 142.753 1.00 45.29 141 GLY B C 1
ATOM 4517 O O . GLY B 2 141 ? 184.364 142.814 143.962 1.00 46.30 141 GLY B O 1
ATOM 4518 N N . VAL B 2 142 ? 183.832 144.218 142.290 1.00 43.17 142 VAL B N 1
ATOM 4519 C CA . VAL B 2 142 ? 183.396 145.280 143.203 1.00 38.61 142 VAL B CA 1
ATOM 4520 C C . VAL B 2 142 ? 182.117 144.837 143.908 1.00 38.50 142 VAL B C 1
ATOM 4521 O O . VAL B 2 142 ? 181.163 144.405 143.238 1.00 39.17 142 VAL B O 1
ATOM 4525 N N . PRO B 2 143 ? 182.044 144.913 145.243 1.00 41.84 143 PRO B N 1
ATOM 4526 C CA . PRO B 2 143 ? 180.788 144.584 145.927 1.00 40.05 143 PRO B CA 1
ATOM 4527 C C . PRO B 2 143 ? 179.757 145.690 145.768 1.00 41.16 143 PRO B C 1
ATOM 4528 O O . PRO B 2 143 ? 179.636 146.562 146.632 1.00 37.61 143 PRO B O 1
ATOM 4532 N N . ILE B 2 144 ? 179.027 145.681 144.654 1.00 45.59 144 ILE B N 1
ATOM 4533 C CA . ILE B 2 144 ? 177.995 146.672 144.395 1.00 39.41 144 ILE B CA 1
ATOM 4534 C C . ILE B 2 144 ? 176.744 145.959 143.900 1.00 39.66 144 ILE B C 1
ATOM 4535 O O . ILE B 2 144 ? 176.799 144.848 143.369 1.00 37.63 144 ILE B O 1
ATOM 4540 N N . VAL B 2 145 ? 175.603 146.618 144.095 1.00 40.28 145 VAL B N 1
ATOM 4541 C CA . VAL B 2 145 ? 174.294 146.045 143.810 1.00 38.96 145 VAL B CA 1
ATOM 4542 C C . VAL B 2 145 ? 173.380 147.166 143.339 1.00 42.12 145 VAL B C 1
ATOM 4543 O O . VAL B 2 145 ? 173.519 148.317 143.759 1.00 41.24 145 VAL B O 1
ATOM 4547 N N . TYR B 2 146 ? 172.454 146.831 142.442 1.00 40.17 146 TYR B N 1
ATOM 4548 C CA . TYR B 2 146 ? 171.483 147.793 141.940 1.00 40.11 146 TYR B CA 1
ATOM 4549 C C . TYR B 2 146 ? 170.072 147.249 142.094 1.00 38.66 146 TYR B C 1
ATOM 4550 O O . TYR B 2 146 ? 169.822 146.065 141.858 1.00 39.90 146 TYR B O 1
ATOM 4559 N N . ALA B 2 147 ? 169.158 148.125 142.503 1.00 40.30 147 ALA B N 1
ATOM 4560 C CA . ALA B 2 147 ? 167.747 147.804 142.647 1.00 39.89 147 ALA B CA 1
ATOM 4561 C C . ALA B 2 147 ? 166.921 148.903 141.995 1.00 35.81 147 ALA B C 1
ATOM 4562 O O . ALA B 2 147 ? 167.328 150.066 141.954 1.00 32.95 147 ALA B O 1
ATOM 4564 N N . GLU B 2 148 ? 165.756 148.520 141.481 1.00 38.28 148 GLU B N 1
ATOM 4565 C CA . GLU B 2 148 ? 164.852 149.430 140.781 1.00 36.82 148 GLU B CA 1
ATOM 4566 C C . GLU B 2 148 ? 163.720 149.791 141.735 1.00 34.76 148 GLU B C 1
ATOM 4567 O O . GLU B 2 148 ? 162.777 149.017 141.910 1.00 33.36 148 GLU B O 1
ATOM 4573 N N . THR B 2 149 ? 163.804 150.976 142.349 1.00 32.19 149 THR B N 1
ATOM 4574 C CA . THR B 2 149 ? 162.825 151.417 143.349 1.00 31.81 149 THR B CA 1
ATOM 4575 C C . THR B 2 149 ? 162.318 152.805 142.968 1.00 33.19 149 THR B C 1
ATOM 4576 O O . THR B 2 149 ? 162.761 153.814 143.515 1.00 33.42 149 THR B O 1
ATOM 4580 N N . GLY B 2 150 ? 161.349 152.847 142.060 1.00 34.13 150 GLY B N 1
ATOM 4581 C CA . GLY B 2 150 ? 160.752 154.105 141.680 1.00 30.09 150 GLY B CA 1
ATOM 4582 C C . GLY B 2 150 ? 159.643 154.516 142.625 1.00 35.43 150 GLY B C 1
ATOM 4583 O O . GLY B 2 150 ? 159.092 153.713 143.375 1.00 39.61 150 GLY B O 1
ATOM 4584 N N . GLY B 2 151 ? 159.300 155.800 142.575 1.00 32.88 151 GLY B N 1
ATOM 4585 C CA . GLY B 2 151 ? 158.282 156.310 143.475 1.00 32.80 151 GLY B CA 1
ATOM 4586 C C . GLY B 2 151 ? 156.924 155.693 143.224 1.00 35.85 151 GLY B C 1
ATOM 4587 O O . GLY B 2 151 ? 156.153 155.457 144.157 1.00 41.51 151 GLY B O 1
ATOM 4588 N N . PHE B 2 152 ? 156.616 155.420 141.962 1.00 31.99 152 PHE B N 1
ATOM 4589 C CA . PHE B 2 152 ? 155.336 154.852 141.570 1.00 30.65 152 PHE B CA 1
ATOM 4590 C C . PHE B 2 152 ? 155.236 153.362 141.854 1.00 35.50 152 PHE B C 1
ATOM 4591 O O . PHE B 2 152 ? 154.136 152.808 141.770 1.00 35.10 152 PHE B O 1
ATOM 4599 N N . ARG B 2 153 ? 156.348 152.703 142.184 1.00 37.11 153 ARG B N 1
ATOM 4600 C CA . ARG B 2 153 ? 156.313 151.262 142.405 1.00 33.98 153 ARG B CA 1
ATOM 4601 C C . ARG B 2 153 ? 155.616 150.906 143.709 1.00 35.40 153 ARG B C 1
ATOM 4602 O O . ARG B 2 153 ? 154.944 149.873 143.788 1.00 36.04 153 ARG B O 1
ATOM 4610 N N . GLY B 2 154 ? 155.761 151.736 144.733 1.00 34.25 154 GLY B N 1
ATOM 4611 C CA . GLY B 2 154 ? 155.139 151.462 146.013 1.00 30.50 154 GLY B CA 1
ATOM 4612 C C . GLY B 2 154 ? 155.753 152.332 147.094 1.00 33.79 154 GLY B C 1
ATOM 4613 O O . GLY B 2 154 ? 156.395 153.338 146.808 1.00 37.45 154 GLY B O 1
ATOM 4614 N N . ASN B 2 155 ? 155.531 151.914 148.336 1.00 35.10 155 ASN B N 1
ATOM 4615 C CA . ASN B 2 155 ? 156.090 152.588 149.498 1.00 25.31 155 ASN B CA 1
ATOM 4616 C C . ASN B 2 155 ? 157.419 151.931 149.866 1.00 29.35 155 ASN B C 1
ATOM 4617 O O . ASN B 2 155 ? 157.985 151.151 149.099 1.00 30.95 155 ASN B O 1
ATOM 4622 N N . ASN B 2 156 ? 157.936 152.252 151.054 1.00 29.39 156 ASN B N 1
ATOM 4623 C CA . ASN B 2 156 ? 159.247 151.766 151.465 1.00 26.19 156 ASN B CA 1
ATOM 4624 C C . ASN B 2 156 ? 159.251 150.280 151.800 1.00 26.42 156 ASN B C 1
ATOM 4625 O O . ASN B 2 156 ? 160.329 149.691 151.892 1.00 29.15 156 ASN B O 1
ATOM 4630 N N . PHE B 2 157 ? 158.086 149.660 151.989 1.00 25.20 157 PHE B N 1
ATOM 4631 C CA . PHE B 2 157 ? 158.042 148.216 152.213 1.00 28.52 157 PHE B CA 1
ATOM 4632 C C . PHE B 2 157 ? 158.381 147.451 150.935 1.00 30.49 157 PHE B C 1
ATOM 4633 O O . PHE B 2 157 ? 159.201 146.517 150.941 1.00 32.76 157 PHE B O 1
ATOM 4641 N N . THR B 2 158 ? 157.759 147.841 149.822 1.00 27.61 158 THR B N 1
ATOM 4642 C CA . THR B 2 158 ? 158.100 147.241 148.539 1.00 32.79 158 THR B CA 1
ATOM 4643 C C . THR B 2 158 ? 159.564 147.485 148.209 1.00 30.21 158 THR B C 1
ATOM 4644 O O . THR B 2 158 ? 160.260 146.583 147.727 1.00 31.78 158 THR B O 1
ATOM 4648 N N . GLY B 2 159 ? 160.046 148.703 148.450 1.00 28.38 159 GLY B N 1
ATOM 4649 C CA . GLY B 2 159 ? 161.452 148.986 148.225 1.00 29.85 159 GLY B CA 1
ATOM 4650 C C . GLY B 2 159 ? 162.359 148.148 149.104 1.00 27.75 159 GLY B C 1
ATOM 4651 O O . GLY B 2 159 ? 163.448 147.758 148.687 1.00 31.34 159 GLY B O 1
ATOM 4652 N N . HIS B 2 160 ? 161.933 147.872 150.337 1.00 27.08 160 HIS B N 1
ATOM 4653 C CA . HIS B 2 160 ? 162.712 147.000 151.210 1.00 26.27 160 HIS B CA 1
ATOM 4654 C C . HIS B 2 160 ? 162.851 145.611 150.609 1.00 29.75 160 HIS B C 1
ATOM 4655 O O . HIS B 2 160 ? 163.954 145.052 150.548 1.00 30.03 160 HIS B O 1
ATOM 4662 N N . GLU B 2 161 ? 161.739 145.043 150.141 1.00 30.85 161 GLU B N 1
ATOM 4663 C CA . GLU B 2 161 ? 161.813 143.729 149.505 1.00 28.59 161 GLU B CA 1
ATOM 4664 C C . GLU B 2 161 ? 162.702 143.764 148.265 1.00 29.11 161 GLU B C 1
ATOM 4665 O O . GLU B 2 161 ? 163.507 142.851 148.035 1.00 34.12 161 GLU B O 1
ATOM 4671 N N . LEU B 2 162 ? 162.577 144.820 147.461 1.00 30.98 162 LEU B N 1
ATOM 4672 C CA . LEU B 2 162 ? 163.404 144.949 146.266 1.00 28.98 162 LEU B CA 1
ATOM 4673 C C . LEU B 2 162 ? 164.885 145.016 146.613 1.00 30.76 162 LEU B C 1
ATOM 4674 O O . LEU B 2 162 ? 165.713 144.377 145.955 1.00 34.16 162 LEU B O 1
ATOM 4679 N N . VAL B 2 163 ? 165.239 145.785 147.644 1.00 30.98 163 VAL B N 1
ATOM 4680 C CA . VAL B 2 163 ? 166.639 145.924 148.033 1.00 30.30 163 VAL B CA 1
ATOM 4681 C C . VAL B 2 163 ? 167.183 144.599 148.543 1.00 28.01 163 VAL B C 1
ATOM 4682 O O . VAL B 2 163 ? 168.311 144.212 148.220 1.00 29.59 163 VAL B O 1
ATOM 4686 N N . THR B 2 164 ? 166.400 143.884 149.351 1.00 31.06 164 THR B N 1
ATOM 4687 C CA . THR B 2 164 ? 166.856 142.591 149.849 1.00 29.97 164 THR B CA 1
ATOM 4688 C C . THR B 2 164 ? 167.113 141.626 148.700 1.00 33.97 164 THR B C 1
ATOM 4689 O O . THR B 2 164 ? 168.149 140.950 148.662 1.00 35.61 164 THR B O 1
ATOM 4693 N N . LYS B 2 165 ? 166.186 141.558 147.742 1.00 33.72 165 LYS B N 1
ATOM 4694 C CA . LYS B 2 165 ? 166.377 140.653 146.613 1.00 31.99 165 LYS B CA 1
ATOM 4695 C C . LYS B 2 165 ? 167.578 141.061 145.771 1.00 32.44 165 LYS B C 1
ATOM 4696 O O . LYS B 2 165 ? 168.343 140.204 145.316 1.00 38.03 165 LYS B O 1
ATOM 4702 N N . ALA B 2 166 ? 167.762 142.361 145.547 1.00 33.46 166 ALA B N 1
ATOM 4703 C CA . ALA B 2 166 ? 168.895 142.807 144.745 1.00 33.23 166 ALA B CA 1
ATOM 4704 C C . ALA B 2 166 ? 170.211 142.451 145.419 1.00 33.48 166 ALA B C 1
ATOM 4705 O O . ALA B 2 166 ? 171.130 141.931 144.776 1.00 38.85 166 ALA B O 1
ATOM 4707 N N . ILE B 2 167 ? 170.324 142.723 146.720 1.00 35.02 167 ILE B N 1
ATOM 4708 C CA . ILE B 2 167 ? 171.557 142.396 147.429 1.00 34.86 167 ILE B CA 1
ATOM 4709 C C . ILE B 2 167 ? 171.805 140.899 147.372 1.00 33.12 167 ILE B C 1
ATOM 4710 O O . ILE B 2 167 ? 172.898 140.449 147.017 1.00 35.45 167 ILE B O 1
ATOM 4715 N N . ILE B 2 168 ? 170.776 140.102 147.660 1.00 33.05 168 ILE B N 1
ATOM 4716 C CA . ILE B 2 168 ? 170.929 138.651 147.601 1.00 35.64 168 ILE B CA 1
ATOM 4717 C C . ILE B 2 168 ? 171.484 138.239 146.245 1.00 37.01 168 ILE B C 1
ATOM 4718 O O . ILE B 2 168 ? 172.592 137.699 146.142 1.00 39.29 168 ILE B O 1
ATOM 4723 N N . ASP B 2 169 ? 170.751 138.562 145.179 1.00 36.31 169 ASP B N 1
ATOM 4724 C CA . ASP B 2 169 ? 171.098 138.051 143.858 1.00 37.71 169 ASP B CA 1
ATOM 4725 C C . ASP B 2 169 ? 172.460 138.539 143.388 1.00 37.64 169 ASP B C 1
ATOM 4726 O O . ASP B 2 169 ? 173.246 137.755 142.845 1.00 38.84 169 ASP B O 1
ATOM 4731 N N . GLN B 2 170 ? 172.767 139.819 143.583 1.00 37.33 170 GLN B N 1
ATOM 4732 C CA . GLN B 2 170 ? 173.955 140.387 142.964 1.00 38.62 170 GLN B CA 1
ATOM 4733 C C . GLN B 2 170 ? 175.186 140.386 143.861 1.00 40.03 170 GLN B C 1
ATOM 4734 O O . GLN B 2 170 ? 176.273 140.714 143.378 1.00 44.35 170 GLN B O 1
ATOM 4740 N N . PHE B 2 171 ? 175.060 140.033 145.139 1.00 38.32 171 PHE B N 1
ATOM 4741 C CA . PHE B 2 171 ? 176.202 139.992 146.040 1.00 34.71 171 PHE B CA 1
ATOM 4742 C C . PHE B 2 171 ? 176.410 138.611 146.636 1.00 39.25 171 PHE B C 1
ATOM 4743 O O . PHE B 2 171 ? 177.540 138.109 146.642 1.00 42.57 171 PHE B O 1
ATOM 4751 N N . VAL B 2 172 ? 175.352 137.974 147.138 1.00 38.16 172 VAL B N 1
ATOM 4752 C CA . VAL B 2 172 ? 175.511 136.628 147.672 1.00 40.45 172 VAL B CA 1
ATOM 4753 C C . VAL B 2 172 ? 175.808 135.654 146.539 1.00 43.55 172 VAL B C 1
ATOM 4754 O O . VAL B 2 172 ? 176.678 134.784 146.660 1.00 46.67 172 VAL B O 1
ATOM 4758 N N . GLY B 2 173 ? 175.096 135.786 145.423 1.00 40.52 173 GLY B N 1
ATOM 4759 C CA . GLY B 2 173 ? 175.401 135.008 144.246 1.00 43.29 173 GLY B CA 1
ATOM 4760 C C . GLY B 2 173 ? 175.053 133.538 144.407 1.00 43.40 173 GLY B C 1
ATOM 4761 O O . GLY B 2 173 ? 174.208 133.143 145.214 1.00 41.84 173 GLY B O 1
ATOM 4762 N N . ASP B 2 174 ? 175.732 132.722 143.607 1.00 47.13 174 ASP B N 1
ATOM 4763 C CA . ASP B 2 174 ? 175.512 131.287 143.631 1.00 50.11 174 ASP B CA 1
ATOM 4764 C C . ASP B 2 174 ? 176.043 130.692 144.930 1.00 51.73 174 ASP B C 1
ATOM 4765 O O . ASP B 2 174 ? 176.872 131.285 145.623 1.00 52.27 174 ASP B O 1
ATOM 4770 N N . TYR B 2 175 ? 175.562 129.495 145.249 1.00 48.62 175 TYR B N 1
ATOM 4771 C CA . TYR B 2 175 ? 175.957 128.790 146.459 1.00 48.70 175 TYR B CA 1
ATOM 4772 C C . TYR B 2 175 ? 176.523 127.423 146.104 1.00 48.22 175 TYR B C 1
ATOM 4773 O O . TYR B 2 175 ? 175.928 126.685 145.312 1.00 51.77 175 TYR B O 1
ATOM 4782 N N . ASP B 2 176 ? 177.666 127.093 146.697 1.00 49.15 176 ASP B N 1
ATOM 4783 C CA . ASP B 2 176 ? 178.287 125.781 146.561 1.00 54.16 176 ASP B CA 1
ATOM 4784 C C . ASP B 2 176 ? 178.730 125.330 147.945 1.00 54.45 176 ASP B C 1
ATOM 4785 O O . ASP B 2 176 ? 179.664 125.899 148.518 1.00 54.38 176 ASP B O 1
ATOM 4790 N N . ALA B 2 177 ? 178.066 124.305 148.479 1.00 51.41 177 ALA B N 1
ATOM 4791 C CA . ALA B 2 177 ? 178.390 123.834 149.820 1.00 55.26 177 ALA B CA 1
ATOM 4792 C C . ALA B 2 177 ? 179.830 123.340 149.901 1.00 56.54 177 ALA B C 1
ATOM 4793 O O . ALA B 2 177 ? 180.492 123.504 150.932 1.00 54.96 177 ALA B O 1
ATOM 4795 N N . GLU B 2 178 ? 180.331 122.730 148.828 1.00 59.06 178 GLU B N 1
ATOM 4796 C CA . GLU B 2 178 ? 181.701 122.236 148.811 1.00 60.54 178 GLU B CA 1
ATOM 4797 C C . GLU B 2 178 ? 182.736 123.343 148.652 1.00 64.35 178 GLU B C 1
ATOM 4798 O O . GLU B 2 178 ? 183.929 123.074 148.825 1.00 65.35 178 GLU B O 1
ATOM 4804 N N . ARG B 2 179 ? 182.321 124.565 148.325 1.00 62.26 179 ARG B N 1
ATOM 4805 C CA . ARG B 2 179 ? 183.222 125.709 148.259 1.00 60.25 179 ARG B CA 1
ATOM 4806 C C . ARG B 2 179 ? 182.897 126.760 149.307 1.00 59.60 179 ARG B C 1
ATOM 4807 O O . ARG B 2 179 ? 183.781 127.188 150.054 1.00 62.71 179 ARG B O 1
ATOM 4815 N N . ASP B 2 180 ? 181.639 127.187 149.376 1.00 59.58 180 ASP B N 1
ATOM 4816 C CA . ASP B 2 180 ? 181.225 128.295 150.224 1.00 57.77 180 ASP B CA 1
ATOM 4817 C C . ASP B 2 180 ? 180.912 127.879 151.654 1.00 56.00 180 ASP B C 1
ATOM 4818 O O . ASP B 2 180 ? 180.585 128.743 152.471 1.00 56.88 180 ASP B O 1
ATOM 4823 N N . GLY B 2 181 ? 181.011 126.604 151.978 1.00 53.82 181 GLY B N 1
ATOM 4824 C CA . GLY B 2 181 ? 180.708 126.137 153.313 1.00 51.12 181 GLY B CA 1
ATOM 4825 C C . GLY B 2 181 ? 179.387 125.390 153.361 1.00 51.95 181 GLY B C 1
ATOM 4826 O O . GLY B 2 181 ? 178.436 125.698 152.632 1.00 52.68 181 GLY B O 1
ATOM 4827 N N . ALA B 2 182 ? 179.325 124.396 154.241 1.00 54.59 182 ALA B N 1
ATOM 4828 C CA . ALA B 2 182 ? 178.131 123.582 154.386 1.00 51.38 182 ALA B CA 1
ATOM 4829 C C . ALA B 2 182 ? 176.996 124.411 154.982 1.00 52.58 182 ALA B C 1
ATOM 4830 O O . ALA B 2 182 ? 177.144 125.598 155.286 1.00 56.83 182 ALA B O 1
ATOM 4832 N N . ARG B 2 183 ? 175.843 123.771 155.146 1.00 49.36 183 ARG B N 1
ATOM 4833 C CA . ARG B 2 183 ? 174.651 124.419 155.671 1.00 46.76 183 ARG B CA 1
ATOM 4834 C C . ARG B 2 183 ? 174.477 124.042 157.136 1.00 50.73 183 ARG B C 1
ATOM 4835 O O . ARG B 2 183 ? 174.443 122.856 157.477 1.00 52.53 183 ARG B O 1
ATOM 4843 N N . GLU B 2 184 ? 174.370 125.056 157.996 1.00 48.29 184 GLU B N 1
ATOM 4844 C CA . GLU B 2 184 ? 174.175 124.837 159.422 1.00 42.46 184 GLU B CA 1
ATOM 4845 C C . GLU B 2 184 ? 172.682 124.817 159.719 1.00 42.14 184 GLU B C 1
ATOM 4846 O O . GLU B 2 184 ? 172.020 125.853 159.562 1.00 39.19 184 GLU B O 1
ATOM 4852 N N . PRO B 2 185 ? 172.110 123.692 160.152 1.00 43.66 185 PRO B N 1
ATOM 4853 C CA . PRO B 2 185 ? 170.667 123.678 160.438 1.00 44.35 185 PRO B CA 1
ATOM 4854 C C . PRO B 2 185 ? 170.266 124.602 161.571 1.00 45.09 185 PRO B C 1
ATOM 4855 O O . PRO B 2 185 ? 169.081 124.940 161.677 1.00 44.90 185 PRO B O 1
ATOM 4859 N N . HIS B 2 186 ? 171.202 125.017 162.421 1.00 44.82 186 HIS B N 1
ATOM 4860 C CA . HIS B 2 186 ? 170.922 125.901 163.548 1.00 39.59 186 HIS B CA 1
ATOM 4861 C C . HIS B 2 186 ? 171.433 127.318 163.306 1.00 37.59 186 HIS B C 1
ATOM 4862 O O . HIS B 2 186 ? 171.918 127.984 164.219 1.00 40.92 186 HIS B O 1
ATOM 4869 N N . THR B 2 187 ? 171.340 127.789 162.068 1.00 35.17 187 THR B N 1
ATOM 4870 C CA . THR B 2 187 ? 171.574 129.186 161.739 1.00 34.54 187 THR B CA 1
ATOM 4871 C C . THR B 2 187 ? 170.346 129.692 161.002 1.00 39.52 187 THR B C 1
ATOM 4872 O O . THR B 2 187 ? 169.869 129.038 160.070 1.00 44.06 187 THR B O 1
ATOM 4876 N N . VAL B 2 188 ? 169.829 130.841 161.425 1.00 39.79 188 VAL B N 1
ATOM 4877 C CA . VAL B 2 188 ? 168.567 131.366 160.921 1.00 38.40 188 VAL B CA 1
ATOM 4878 C C . VAL B 2 188 ? 168.796 132.780 160.412 1.00 36.58 188 VAL B C 1
ATOM 4879 O O . VAL B 2 188 ? 169.452 133.586 161.079 1.00 36.04 188 VAL B O 1
ATOM 4883 N N . ASN B 2 189 ? 168.278 133.067 159.224 1.00 36.22 189 ASN B N 1
ATOM 4884 C CA . ASN B 2 189 ? 168.148 134.432 158.744 1.00 33.71 189 ASN B CA 1
ATOM 4885 C C . ASN B 2 189 ? 166.847 135.005 159.283 1.00 34.85 189 ASN B C 1
ATOM 4886 O O . ASN B 2 189 ? 165.804 134.348 159.223 1.00 37.28 189 ASN B O 1
ATOM 4891 N N . VAL B 2 190 ? 166.911 136.216 159.820 1.00 33.67 190 VAL B N 1
ATOM 4892 C CA . VAL B 2 190 ? 165.770 136.853 160.462 1.00 33.30 190 VAL B CA 1
ATOM 4893 C C . VAL B 2 190 ? 165.282 137.965 159.547 1.00 33.61 190 VAL B C 1
ATOM 4894 O O . VAL B 2 190 ? 165.995 138.945 159.306 1.00 35.66 190 VAL B O 1
ATOM 4898 N N . TRP B 2 191 ? 164.073 137.803 159.025 1.00 34.19 191 TRP B N 1
ATOM 4899 C CA . TRP B 2 191 ? 163.407 138.820 158.224 1.00 30.17 191 TRP B CA 1
ATOM 4900 C C . TRP B 2 191 ? 162.254 139.355 159.062 1.00 35.99 191 TRP B C 1
ATOM 4901 O O . TRP B 2 191 ? 161.273 138.648 159.309 1.00 35.96 191 TRP B O 1
ATOM 4912 N N . SER B 2 192 ? 162.379 140.602 159.497 1.00 39.57 192 SER B N 1
ATOM 4913 C CA . SER B 2 192 ? 161.520 141.159 160.533 1.00 33.52 192 SER B CA 1
ATOM 4914 C C . SER B 2 192 ? 161.183 142.592 160.140 1.00 37.76 192 SER B C 1
ATOM 4915 O O . SER B 2 192 ? 161.300 142.988 158.976 1.00 45.97 192 SER B O 1
ATOM 4918 N N . LEU B 2 193 ? 160.745 143.377 161.120 1.00 36.02 193 LEU B N 1
ATOM 4919 C CA . LEU B 2 193 ? 160.233 144.720 160.881 1.00 38.92 193 LEU B CA 1
ATOM 4920 C C . LEU B 2 193 ? 161.185 145.580 160.058 1.00 34.67 193 LEU B C 1
ATOM 4921 O O . LEU B 2 193 ? 162.387 145.313 159.988 1.00 32.74 193 LEU B O 1
ATOM 4926 N N . LEU B 2 194 ? 160.632 146.600 159.422 1.00 32.69 194 LEU B N 1
ATOM 4927 C CA . LEU B 2 194 ? 161.387 147.423 158.490 1.00 30.77 194 LEU B CA 1
ATOM 4928 C C . LEU B 2 194 ? 162.338 148.339 159.255 1.00 30.36 194 LEU B C 1
ATOM 4929 O O . LEU B 2 194 ? 161.898 149.067 160.149 1.00 32.18 194 LEU B O 1
ATOM 4934 N N . PRO B 2 195 ? 163.636 148.335 158.949 1.00 32.26 195 PRO B N 1
ATOM 4935 C CA . PRO B 2 195 ? 164.547 149.244 159.653 1.00 29.30 195 PRO B CA 1
ATOM 4936 C C . PRO B 2 195 ? 164.171 150.706 159.455 1.00 32.22 195 PRO B C 1
ATOM 4937 O O . PRO B 2 195 ? 163.787 151.133 158.365 1.00 33.84 195 PRO B O 1
ATOM 4941 N N . TYR B 2 196 ? 164.275 151.463 160.547 1.00 31.56 196 TYR B N 1
ATOM 4942 C CA . TYR B 2 196 ? 164.125 152.916 160.605 1.00 29.29 196 TYR B CA 1
ATOM 4943 C C . TYR B 2 196 ? 162.690 153.390 160.431 1.00 33.04 196 TYR B C 1
ATOM 4944 O O . TYR B 2 196 ? 162.395 154.555 160.706 1.00 36.59 196 TYR B O 1
ATOM 4953 N N . HIS B 2 197 ? 161.782 152.507 160.024 1.00 37.34 197 HIS B N 1
ATOM 4954 C CA . HIS B 2 197 ? 160.377 152.879 159.918 1.00 28.45 197 HIS B CA 1
ATOM 4955 C C . HIS B 2 197 ? 159.621 152.498 161.175 1.00 31.23 197 HIS B C 1
ATOM 4956 O O . HIS B 2 197 ? 158.803 153.277 161.672 1.00 33.57 197 HIS B O 1
ATOM 4963 N N . ASN B 2 198 ? 159.883 151.307 161.691 1.00 33.23 198 ASN B N 1
ATOM 4964 C CA . ASN B 2 198 ? 159.499 150.987 163.052 1.00 34.14 198 ASN B CA 1
ATOM 4965 C C . ASN B 2 198 ? 160.451 151.705 163.996 1.00 36.30 198 ASN B C 1
ATOM 4966 O O . ASN B 2 198 ? 161.655 151.438 164.001 1.00 39.50 198 ASN B O 1
ATOM 4971 N N . THR B 2 199 ? 159.909 152.633 164.782 1.00 34.12 199 THR B N 1
ATOM 4972 C CA . THR B 2 199 ? 160.751 153.589 165.488 1.00 30.56 199 THR B CA 1
ATOM 4973 C C . THR B 2 199 ? 161.728 152.902 166.431 1.00 33.72 199 THR B C 1
ATOM 4974 O O . THR B 2 199 ? 162.861 153.365 166.593 1.00 35.81 199 THR B O 1
ATOM 4978 N N . PHE B 2 200 ? 161.323 151.792 167.040 1.00 34.88 200 PHE B N 1
ATOM 4979 C CA . PHE B 2 200 ? 162.143 151.086 168.014 1.00 34.99 200 PHE B CA 1
ATOM 4980 C C . PHE B 2 200 ? 162.848 149.880 167.408 1.00 34.65 200 PHE B C 1
ATOM 4981 O O . PHE B 2 200 ? 163.045 148.867 168.083 1.00 37.31 200 PHE B O 1
ATOM 4989 N N . TRP B 2 201 ? 163.232 149.979 166.137 1.00 32.07 201 TRP B N 1
ATOM 4990 C CA . TRP B 2 201 ? 163.741 148.817 165.420 1.00 30.18 201 TRP B CA 1
ATOM 4991 C C . TRP B 2 201 ? 165.078 148.348 165.981 1.00 30.75 201 TRP B C 1
ATOM 4992 O O . TRP B 2 201 ? 165.346 147.147 166.014 1.00 31.76 201 TRP B O 1
ATOM 5003 N N . ARG B 2 202 ? 165.936 149.272 166.419 1.00 27.46 202 ARG B N 1
ATOM 5004 C CA . ARG B 2 202 ? 167.242 148.865 166.927 1.00 25.87 202 ARG B CA 1
ATOM 5005 C C . ARG B 2 202 ? 167.099 148.006 168.175 1.00 30.95 202 ARG B C 1
ATOM 5006 O O . ARG B 2 202 ? 167.601 146.876 168.231 1.00 38.61 202 ARG B O 1
ATOM 5014 N N . GLY B 2 203 ? 166.379 148.513 169.175 1.00 28.50 203 GLY B N 1
ATOM 5015 C CA . GLY B 2 203 ? 166.153 147.740 170.379 1.00 28.36 203 GLY B CA 1
ATOM 5016 C C . GLY B 2 203 ? 165.320 146.504 170.129 1.00 33.36 203 GLY B C 1
ATOM 5017 O O . GLY B 2 203 ? 165.531 145.470 170.766 1.00 37.02 203 GLY B O 1
ATOM 5018 N N . ASP B 2 204 ? 164.371 146.587 169.199 1.00 33.87 204 ASP B N 1
ATOM 5019 C CA . ASP B 2 204 ? 163.517 145.443 168.905 1.00 32.72 204 ASP B CA 1
ATOM 5020 C C . ASP B 2 204 ? 164.306 144.310 168.259 1.00 35.76 204 ASP B C 1
ATOM 5021 O O . ASP B 2 204 ? 164.135 143.142 168.622 1.00 36.56 204 ASP B O 1
ATOM 5026 N N . LEU B 2 205 ? 165.175 144.638 167.304 1.00 33.91 205 LEU B N 1
ATOM 5027 C CA . LEU B 2 205 ? 166.049 143.634 166.711 1.00 29.68 205 LEU B CA 1
ATOM 5028 C C . LEU B 2 205 ? 167.033 143.092 167.735 1.00 32.52 205 LEU B C 1
ATOM 5029 O O . LEU B 2 205 ? 167.349 141.898 167.727 1.00 32.16 205 LEU B O 1
ATOM 5034 N N . THR B 2 206 ? 167.527 143.953 168.628 1.00 31.67 206 THR B N 1
ATOM 5035 C CA . THR B 2 206 ? 168.388 143.475 169.702 1.00 32.96 206 THR B CA 1
ATOM 5036 C C . THR B 2 206 ? 167.664 142.454 170.569 1.00 32.99 206 THR B C 1
ATOM 5037 O O . THR B 2 206 ? 168.225 141.408 170.909 1.00 33.91 206 THR B O 1
ATOM 5041 N N . GLU B 2 207 ? 166.410 142.731 170.916 1.00 32.99 207 GLU B N 1
ATOM 5042 C CA . GLU B 2 207 ? 165.633 141.798 171.723 1.00 34.32 207 GLU B CA 1
ATOM 5043 C C . GLU B 2 207 ? 165.374 140.495 170.976 1.00 36.25 207 GLU B C 1
ATOM 5044 O O . GLU B 2 207 ? 165.482 139.405 171.554 1.00 38.23 207 GLU B O 1
ATOM 5050 N N . ILE B 2 208 ? 165.024 140.586 169.693 1.00 35.22 208 ILE B N 1
ATOM 5051 C CA . ILE B 2 208 ? 164.760 139.384 168.907 1.00 32.58 208 ILE B CA 1
ATOM 5052 C C . ILE B 2 208 ? 166.008 138.513 168.840 1.00 35.27 208 ILE B C 1
ATOM 5053 O O . ILE B 2 208 ? 165.953 137.298 169.069 1.00 38.45 208 ILE B O 1
ATOM 5058 N N . LYS B 2 209 ? 167.155 139.124 168.536 1.00 35.68 209 LYS B N 1
ATOM 5059 C CA . LYS B 2 209 ? 168.394 138.361 168.478 1.00 33.33 209 LYS B CA 1
ATOM 5060 C C . LYS B 2 209 ? 168.750 137.779 169.833 1.00 33.69 209 LYS B C 1
ATOM 5061 O O . LYS B 2 209 ? 169.238 136.650 169.917 1.00 38.33 209 LYS B O 1
ATOM 5067 N N . ARG B 2 210 ? 168.527 138.535 170.908 1.00 34.91 210 ARG B N 1
ATOM 5068 C CA . ARG B 2 210 ? 168.839 138.022 172.234 1.00 35.05 210 ARG B CA 1
ATOM 5069 C C . ARG B 2 210 ? 168.016 136.782 172.541 1.00 36.21 210 ARG B C 1
ATOM 5070 O O . ARG B 2 210 ? 168.549 135.780 173.026 1.00 41.69 210 ARG B O 1
ATOM 5078 N N . LEU B 2 211 ? 166.720 136.817 172.237 1.00 33.93 211 LEU B N 1
ATOM 5079 C CA . LEU B 2 211 ? 165.877 135.653 172.494 1.00 36.66 211 LEU B CA 1
ATOM 5080 C C . LEU B 2 211 ? 166.282 134.465 171.625 1.00 36.85 211 LEU B C 1
ATOM 5081 O O . LEU B 2 211 ? 166.357 133.326 172.108 1.00 38.88 211 LEU B O 1
ATOM 5086 N N . LEU B 2 212 ? 166.548 134.710 170.339 1.00 38.08 212 LEU B N 1
ATOM 5087 C CA . LEU B 2 212 ? 166.919 133.618 169.444 1.00 33.91 212 LEU B CA 1
ATOM 5088 C C . LEU B 2 212 ? 168.243 132.988 169.856 1.00 36.44 212 LEU B C 1
ATOM 5089 O O . LEU B 2 212 ? 168.390 131.761 169.827 1.00 37.55 212 LEU B O 1
ATOM 5094 N N . GLU B 2 213 ? 169.217 133.808 170.255 1.00 38.56 213 GLU B N 1
ATOM 5095 C CA . GLU B 2 213 ? 170.469 133.278 170.776 1.00 37.33 213 GLU B CA 1
ATOM 5096 C C . GLU B 2 213 ? 170.263 132.582 172.111 1.00 40.58 213 GLU B C 1
ATOM 5097 O O . GLU B 2 213 ? 171.027 131.676 172.462 1.00 45.98 213 GLU B O 1
ATOM 5103 N N . GLY B 2 214 ? 169.245 132.992 172.866 1.00 34.88 214 GLY B N 1
ATOM 5104 C CA . GLY B 2 214 ? 168.936 132.306 174.104 1.00 35.41 214 GLY B CA 1
ATOM 5105 C C . GLY B 2 214 ? 168.447 130.893 173.873 1.00 36.77 214 GLY B C 1
ATOM 5106 O O . GLY B 2 214 ? 168.866 129.963 174.566 1.00 39.53 214 GLY B O 1
ATOM 5107 N N . ILE B 2 215 ? 167.554 130.706 172.899 1.00 38.24 215 ILE B N 1
ATOM 5108 C CA . ILE B 2 215 ? 167.044 129.363 172.637 1.00 41.95 215 ILE B CA 1
ATOM 5109 C C . ILE B 2 215 ? 168.069 128.461 171.966 1.00 42.88 215 ILE B C 1
ATOM 5110 O O . ILE B 2 215 ? 167.817 127.260 171.822 1.00 47.22 215 ILE B O 1
ATOM 5115 N N . GLY B 2 216 ? 169.211 129.000 171.546 1.00 40.80 216 GLY B N 1
ATOM 5116 C CA . GLY B 2 216 ? 170.306 128.171 171.082 1.00 41.83 216 GLY B CA 1
ATOM 5117 C C . GLY B 2 216 ? 170.558 128.236 169.591 1.00 46.73 216 GLY B C 1
ATOM 5118 O O . GLY B 2 216 ? 170.930 127.230 168.979 1.00 46.71 216 GLY B O 1
ATOM 5119 N N . LEU B 2 217 ? 170.372 129.407 168.992 1.00 44.17 217 LEU B N 1
ATOM 5120 C CA . LEU B 2 217 ? 170.533 129.581 167.559 1.00 37.21 217 LEU B CA 1
ATOM 5121 C C . LEU B 2 217 ? 171.668 130.549 167.273 1.00 39.78 217 LEU B C 1
ATOM 5122 O O . LEU B 2 217 ? 171.967 131.437 168.075 1.00 41.70 217 LEU B O 1
ATOM 5127 N N . LYS B 2 218 ? 172.307 130.359 166.125 1.00 38.60 218 LYS B N 1
ATOM 5128 C CA . LYS B 2 218 ? 173.225 131.346 165.577 1.00 38.34 218 LYS B CA 1
ATOM 5129 C C . LYS B 2 218 ? 172.422 132.252 164.655 1.00 38.98 218 LYS B C 1
ATOM 5130 O O . LYS B 2 218 ? 171.830 131.782 163.680 1.00 44.22 218 LYS B O 1
ATOM 5136 N N . VAL B 2 219 ? 172.391 133.543 164.967 1.00 38.47 219 VAL B N 1
ATOM 5137 C CA . VAL B 2 219 ? 171.420 134.467 164.398 1.00 37.78 219 VAL B CA 1
ATOM 5138 C C . VAL B 2 219 ? 172.114 135.353 163.377 1.00 40.11 219 VAL B C 1
ATOM 5139 O O . VAL B 2 219 ? 173.125 135.995 163.683 1.00 42.25 219 VAL B O 1
ATOM 5143 N N . ASN B 2 220 ? 171.563 135.389 162.167 1.00 40.47 220 ASN B N 1
ATOM 5144 C CA . ASN B 2 220 ? 171.912 136.392 161.166 1.00 36.97 220 ASN B CA 1
ATOM 5145 C C . ASN B 2 220 ? 170.796 137.430 161.193 1.00 37.45 220 ASN B C 1
ATOM 5146 O O . ASN B 2 220 ? 169.788 137.303 160.501 1.00 41.05 220 ASN B O 1
ATOM 5151 N N . ILE B 2 221 ? 170.966 138.451 162.033 1.00 36.20 221 ILE B N 1
ATOM 5152 C CA . ILE B 2 221 ? 169.921 139.458 162.179 1.00 34.93 221 ILE B CA 1
ATOM 5153 C C . ILE B 2 221 ? 169.913 140.404 160.984 1.00 32.04 221 ILE B C 1
ATOM 5154 O O . ILE B 2 221 ? 168.882 141.007 160.672 1.00 31.73 221 ILE B O 1
ATOM 5159 N N . LEU B 2 222 ? 171.055 140.557 160.314 1.00 31.74 222 LEU B N 1
ATOM 5160 C CA . LEU B 2 222 ? 171.149 141.195 159.005 1.00 32.14 222 LEU B CA 1
ATOM 5161 C C . LEU B 2 222 ? 170.955 142.705 159.042 1.00 30.55 222 LEU B C 1
ATOM 5162 O O . LEU B 2 222 ? 171.195 143.378 158.036 1.00 34.21 222 LEU B O 1
ATOM 5167 N N . PHE B 2 223 ? 170.558 143.258 160.184 1.00 30.46 223 PHE B N 1
ATOM 5168 C CA . PHE B 2 223 ? 170.334 144.691 160.301 1.00 27.27 223 PHE B CA 1
ATOM 5169 C C . PHE B 2 223 ? 170.750 145.164 161.685 1.00 33.70 223 PHE B C 1
ATOM 5170 O O . PHE B 2 223 ? 170.714 144.407 162.656 1.00 34.83 223 PHE B O 1
ATOM 5178 N N . GLY B 2 224 ? 171.139 146.431 161.763 1.00 33.09 224 GLY B N 1
ATOM 5179 C CA . GLY B 2 224 ? 171.376 147.080 163.028 1.00 28.96 224 GLY B CA 1
ATOM 5180 C C . GLY B 2 224 ? 172.732 146.776 163.631 1.00 35.69 224 GLY B C 1
ATOM 5181 O O . GLY B 2 224 ? 173.557 146.063 163.053 1.00 38.16 224 GLY B O 1
ATOM 5182 N N . PRO B 2 225 ? 172.984 147.325 164.821 1.00 36.40 225 PRO B N 1
ATOM 5183 C CA . PRO B 2 225 ? 174.304 147.149 165.446 1.00 36.86 225 PRO B CA 1
ATOM 5184 C C . PRO B 2 225 ? 174.655 145.700 165.729 1.00 36.75 225 PRO B C 1
ATOM 5185 O O . PRO B 2 225 ? 175.837 145.339 165.681 1.00 38.39 225 PRO B O 1
ATOM 5189 N N . GLN B 2 226 ? 173.668 144.857 166.032 1.00 36.98 226 GLN B N 1
ATOM 5190 C CA . GLN B 2 226 ? 173.951 143.465 166.354 1.00 35.76 226 GLN B CA 1
ATOM 5191 C C . GLN B 2 226 ? 174.459 142.680 165.155 1.00 36.71 226 GLN B C 1
ATOM 5192 O O . GLN B 2 226 ? 175.082 141.630 165.338 1.00 38.40 226 GLN B O 1
ATOM 5198 N N . SER B 2 227 ? 174.200 143.152 163.940 1.00 38.91 227 SER B N 1
ATOM 5199 C CA . SER B 2 227 ? 174.586 142.413 162.752 1.00 35.02 227 SER B CA 1
ATOM 5200 C C . SER B 2 227 ? 176.097 142.464 162.561 1.00 38.25 227 SER B C 1
ATOM 5201 O O . SER B 2 227 ? 176.787 143.356 163.061 1.00 39.85 227 SER B O 1
ATOM 5204 N N . ALA B 2 228 ? 176.610 141.490 161.816 1.00 36.64 228 ALA B N 1
ATOM 5205 C CA . ALA B 2 228 ? 178.034 141.386 161.542 1.00 40.14 228 ALA B CA 1
ATOM 5206 C C . ALA B 2 228 ? 178.430 142.022 160.219 1.00 44.25 228 ALA B C 1
ATOM 5207 O O . ALA B 2 228 ? 179.602 141.945 159.840 1.00 47.23 228 ALA B O 1
ATOM 5209 N N . GLY B 2 229 ? 177.491 142.641 159.508 1.00 41.30 229 GLY B N 1
ATOM 5210 C CA . GLY B 2 229 ? 177.799 143.281 158.246 1.00 35.29 229 GLY B CA 1
ATOM 5211 C C . GLY B 2 229 ? 177.512 142.402 157.049 1.00 39.14 229 GLY B C 1
ATOM 5212 O O . GLY B 2 229 ? 176.611 141.560 157.088 1.00 40.55 229 GLY B O 1
ATOM 5213 N N . VAL B 2 230 ? 178.288 142.582 155.976 1.00 41.39 230 VAL B N 1
ATOM 5214 C CA . VAL B 2 230 ? 178.095 141.789 154.765 1.00 37.70 230 VAL B CA 1
ATOM 5215 C C . VAL B 2 230 ? 178.643 140.379 154.889 1.00 41.29 230 VAL B C 1
ATOM 5216 O O . VAL B 2 230 ? 178.313 139.525 154.060 1.00 47.96 230 VAL B O 1
ATOM 5220 N N . ALA B 2 231 ? 179.470 140.106 155.898 1.00 40.89 231 ALA B N 1
ATOM 5221 C CA . ALA B 2 231 ? 179.854 138.726 156.168 1.00 40.02 231 ALA B CA 1
ATOM 5222 C C . ALA B 2 231 ? 178.654 137.909 156.616 1.00 40.25 231 ALA B C 1
ATOM 5223 O O . ALA B 2 231 ? 178.574 136.710 156.329 1.00 40.64 231 ALA B O 1
ATOM 5225 N N . GLU B 2 232 ? 177.718 138.543 157.320 1.00 42.82 232 GLU B N 1
ATOM 5226 C CA . GLU B 2 232 ? 176.488 137.873 157.716 1.00 43.01 232 GLU B CA 1
ATOM 5227 C C . GLU B 2 232 ? 175.578 137.634 156.520 1.00 41.95 232 GLU B C 1
ATOM 5228 O O . GLU B 2 232 ? 174.806 136.670 156.513 1.00 44.54 232 GLU B O 1
ATOM 5234 N N . TRP B 2 233 ? 175.636 138.510 155.515 1.00 42.00 233 TRP B N 1
ATOM 5235 C CA . TRP B 2 233 ? 174.812 138.334 154.325 1.00 36.27 233 TRP B CA 1
ATOM 5236 C C . TRP B 2 233 ? 175.388 137.276 153.392 1.00 35.51 233 TRP B C 1
ATOM 5237 O O . TRP B 2 233 ? 174.635 136.510 152.782 1.00 37.77 233 TRP B O 1
ATOM 5248 N N . LYS B 2 234 ? 176.716 137.200 153.286 1.00 37.54 234 LYS B N 1
ATOM 5249 C CA . LYS B 2 234 ? 177.336 136.131 152.516 1.00 37.14 234 LYS B CA 1
ATOM 5250 C C . LYS B 2 234 ? 177.013 134.761 153.086 1.00 41.18 234 LYS B C 1
ATOM 5251 O O . LYS B 2 234 ? 177.142 133.760 152.375 1.00 44.52 234 LYS B O 1
ATOM 5257 N N . ALA B 2 235 ? 176.596 134.694 154.345 1.00 40.63 235 ALA B N 1
ATOM 5258 C CA . ALA B 2 235 ? 176.263 133.440 154.998 1.00 41.49 235 ALA B CA 1
ATOM 5259 C C . ALA B 2 235 ? 174.786 133.102 154.894 1.00 39.02 235 ALA B C 1
ATOM 5260 O O . ALA B 2 235 ? 174.334 132.153 155.539 1.00 42.08 235 ALA B O 1
ATOM 5262 N N . ILE B 2 236 ? 174.024 133.859 154.105 1.00 35.30 236 ILE B N 1
ATOM 5263 C CA . ILE B 2 236 ? 172.596 133.577 153.963 1.00 37.66 236 ILE B CA 1
ATOM 5264 C C . ILE B 2 236 ? 172.352 132.165 153.446 1.00 42.08 236 ILE B C 1
ATOM 5265 O O . ILE B 2 236 ? 171.523 131.451 154.034 1.00 43.26 236 ILE B O 1
ATOM 5270 N N . PRO B 2 237 ? 173.014 131.698 152.384 1.00 39.92 237 PRO B N 1
ATOM 5271 C CA . PRO B 2 237 ? 172.735 130.338 151.902 1.00 35.59 237 PRO B CA 1
ATOM 5272 C C . PRO B 2 237 ? 173.074 129.260 152.911 1.00 43.13 237 PRO B C 1
ATOM 5273 O O . PRO B 2 237 ? 172.414 128.214 152.926 1.00 46.40 237 PRO B O 1
ATOM 5277 N N . ARG B 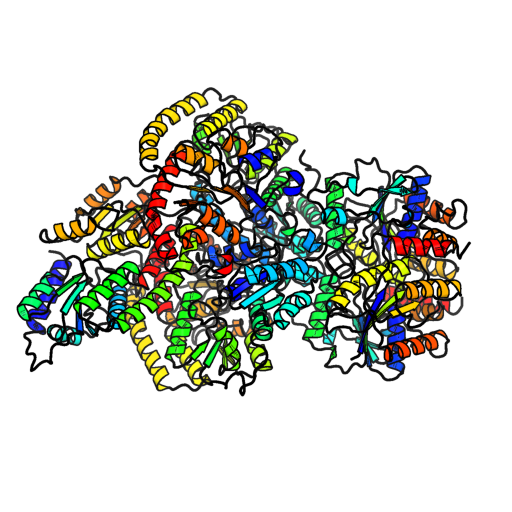2 238 ? 174.092 129.469 153.747 1.00 44.56 238 ARG B N 1
ATOM 5278 C CA . ARG B 2 238 ? 174.463 128.480 154.752 1.00 45.37 238 ARG B CA 1
ATOM 5279 C C . ARG B 2 238 ? 173.464 128.388 155.899 1.00 43.27 238 ARG B C 1
ATOM 5280 O O . ARG B 2 238 ? 173.548 127.445 156.690 1.00 43.14 238 ARG B O 1
ATOM 5288 N N . ALA B 2 239 ? 172.539 129.336 156.015 1.00 42.14 239 ALA B N 1
ATOM 5289 C CA . ALA B 2 239 ? 171.590 129.326 157.117 1.00 40.95 239 ALA B CA 1
ATOM 5290 C C . ALA B 2 239 ? 170.608 128.170 156.984 1.00 42.40 239 ALA B C 1
ATOM 5291 O O . ALA B 2 239 ? 170.205 127.789 155.884 1.00 46.64 239 ALA B O 1
ATOM 5293 N N . GLY B 2 240 ? 170.212 127.618 158.130 1.00 39.63 240 GLY B N 1
ATOM 5294 C CA . GLY B 2 240 ? 169.341 126.455 158.115 1.00 40.20 240 GLY B CA 1
ATOM 5295 C C . GLY B 2 240 ? 167.964 126.757 157.559 1.00 43.93 240 GLY B C 1
ATOM 5296 O O . GLY B 2 240 ? 167.357 125.915 156.893 1.00 49.60 240 GLY B O 1
ATOM 5297 N N . PHE B 2 241 ? 167.446 127.949 157.833 1.00 45.14 241 PHE B N 1
ATOM 5298 C CA . PHE B 2 241 ? 166.120 128.341 157.376 1.00 43.10 241 PHE B CA 1
ATOM 5299 C C . PHE B 2 241 ? 166.008 129.856 157.464 1.00 38.12 241 PHE B C 1
ATOM 5300 O O . PHE B 2 241 ? 166.947 130.548 157.865 1.00 37.91 241 PHE B O 1
ATOM 5308 N N . ASN B 2 242 ? 164.846 130.368 157.069 1.00 41.27 242 ASN B N 1
ATOM 5309 C CA . ASN B 2 242 ? 164.540 131.791 157.107 1.00 37.96 242 ASN B CA 1
ATOM 5310 C C . ASN B 2 242 ? 163.364 132.021 158.040 1.00 40.70 242 ASN B C 1
ATOM 5311 O O . ASN B 2 242 ? 162.358 131.310 157.963 1.00 40.83 242 ASN B O 1
ATOM 5316 N N . LEU B 2 243 ? 163.491 133.010 158.915 1.00 40.46 243 LEU B N 1
ATOM 5317 C CA . LEU B 2 243 ? 162.404 133.421 159.789 1.00 36.61 243 LEU B CA 1
ATOM 5318 C C . LEU B 2 243 ? 161.795 134.709 159.256 1.00 37.33 243 LEU B C 1
ATOM 5319 O O . LEU B 2 243 ? 162.514 135.678 158.991 1.00 35.94 243 LEU B O 1
ATOM 5324 N N . VAL B 2 244 ? 160.475 134.711 159.087 1.00 39.00 244 VAL B N 1
ATOM 5325 C CA . VAL B 2 244 ? 159.757 135.907 158.664 1.00 35.56 244 VAL B CA 1
ATOM 5326 C C . VAL B 2 244 ? 158.890 136.365 159.827 1.00 37.31 244 VAL B C 1
ATOM 5327 O O . VAL B 2 244 ? 157.762 135.892 160.002 1.00 39.17 244 VAL B O 1
ATOM 5331 N N . LEU B 2 245 ? 159.423 137.277 160.636 1.00 36.92 245 LEU B N 1
ATOM 5332 C CA . LEU B 2 245 ? 158.730 137.775 161.823 1.00 33.05 245 LEU B CA 1
ATOM 5333 C C . LEU B 2 245 ? 157.907 139.016 161.472 1.00 32.64 245 LEU B C 1
ATOM 5334 O O . LEU B 2 245 ? 158.068 140.094 162.036 1.00 38.99 245 LEU B O 1
ATOM 5339 N N . SER B 2 246 ? 157.012 138.843 160.506 1.00 33.50 246 SER B N 1
ATOM 5340 C CA . SER B 2 246 ? 156.159 139.924 160.037 1.00 34.15 246 SER B CA 1
ATOM 5341 C C . SER B 2 246 ? 154.896 139.319 159.453 1.00 38.96 246 SER B C 1
ATOM 5342 O O . SER B 2 246 ? 154.942 138.214 158.901 1.00 39.45 246 SER B O 1
ATOM 5345 N N . PRO B 2 247 ? 153.753 140.002 159.568 1.00 40.06 247 PRO B N 1
ATOM 5346 C CA . PRO B 2 247 ? 152.536 139.467 158.936 1.00 36.32 247 PRO B CA 1
ATOM 5347 C C . PRO B 2 247 ? 152.647 139.334 157.428 1.00 40.36 247 PRO B C 1
ATOM 5348 O O . PRO B 2 247 ? 152.141 138.353 156.871 1.00 47.32 247 PRO B O 1
ATOM 5352 N N . TRP B 2 248 ? 153.276 140.288 156.739 1.00 36.25 248 TRP B N 1
ATOM 5353 C CA . TRP B 2 248 ? 153.449 140.153 155.295 1.00 32.22 248 TRP B CA 1
ATOM 5354 C C . TRP B 2 248 ? 154.821 140.540 154.767 1.00 31.05 248 TRP B C 1
ATOM 5355 O O . TRP B 2 248 ? 155.190 140.056 153.693 1.00 35.37 248 TRP B O 1
ATOM 5366 N N . LEU B 2 249 ? 155.598 141.373 155.450 1.00 29.65 249 LEU B N 1
ATOM 5367 C CA . LEU B 2 249 ? 156.861 141.837 154.894 1.00 30.88 249 LEU B CA 1
ATOM 5368 C C . LEU B 2 249 ? 157.946 140.783 155.072 1.00 37.15 249 LEU B C 1
ATOM 5369 O O . LEU B 2 249 ? 158.037 140.130 156.115 1.00 37.21 249 LEU B O 1
ATOM 5374 N N . GLY B 2 250 ? 158.771 140.618 154.042 1.00 37.64 250 GLY B N 1
ATOM 5375 C CA . GLY B 2 250 ? 159.810 139.614 154.054 1.00 37.83 250 GLY B CA 1
ATOM 5376 C C . GLY B 2 250 ? 159.424 138.283 153.451 1.00 38.28 250 GLY B C 1
ATOM 5377 O O . GLY B 2 250 ? 160.266 137.381 153.400 1.00 39.40 250 GLY B O 1
ATOM 5378 N N . LEU B 2 251 ? 158.180 138.125 153.001 1.00 36.43 251 LEU B N 1
ATOM 5379 C CA . LEU B 2 251 ? 157.761 136.852 152.433 1.00 39.31 251 LEU B CA 1
ATOM 5380 C C . LEU B 2 251 ? 158.238 136.694 150.996 1.00 44.93 251 LEU B C 1
ATOM 5381 O O . LEU B 2 251 ? 158.481 135.569 150.545 1.00 42.55 251 LEU B O 1
ATOM 5386 N N . ASP B 2 252 ? 158.419 137.806 150.283 1.00 45.34 252 ASP B N 1
ATOM 5387 C CA . ASP B 2 252 ? 158.982 137.745 148.940 1.00 41.19 252 ASP B CA 1
ATOM 5388 C C . ASP B 2 252 ? 160.437 137.304 148.989 1.00 40.11 252 ASP B C 1
ATOM 5389 O O . ASP B 2 252 ? 160.863 136.446 148.209 1.00 48.25 252 ASP B O 1
ATOM 5394 N N . THR B 2 253 ? 161.224 137.911 149.878 1.00 39.38 253 THR B N 1
ATOM 5395 C CA . THR B 2 253 ? 162.598 137.467 150.079 1.00 38.69 253 THR B CA 1
ATOM 5396 C C . THR B 2 253 ? 162.647 135.985 150.418 1.00 39.01 253 THR B C 1
ATOM 5397 O O . THR B 2 253 ? 163.459 135.238 149.865 1.00 44.03 253 THR B O 1
ATOM 5401 N N . ALA B 2 254 ? 161.811 135.549 151.361 1.00 38.19 254 ALA B N 1
ATOM 5402 C CA . ALA B 2 254 ? 161.835 134.152 151.775 1.00 39.10 254 ALA B CA 1
ATOM 5403 C C . ALA B 2 254 ? 161.494 133.232 150.613 1.00 42.79 254 ALA B C 1
ATOM 5404 O O . ALA B 2 254 ? 162.098 132.164 150.459 1.00 42.78 254 ALA B O 1
ATOM 5406 N N . ARG B 2 255 ? 160.553 133.642 149.761 1.00 43.46 255 ARG B N 1
ATOM 5407 C CA . ARG B 2 255 ? 160.171 132.795 148.638 1.00 40.36 255 ARG B CA 1
ATOM 5408 C C . ARG B 2 255 ? 161.288 132.756 147.607 1.00 42.04 255 ARG B C 1
ATOM 5409 O O . ARG B 2 255 ? 161.573 131.705 147.021 1.00 45.54 255 ARG B O 1
ATOM 5417 N N . HIS B 2 256 ? 161.933 133.899 147.381 1.00 40.64 256 HIS B N 1
ATOM 5418 C CA . HIS B 2 256 ? 163.059 133.955 146.461 1.00 41.78 256 HIS B CA 1
ATOM 5419 C C . HIS B 2 256 ? 164.188 133.056 146.941 1.00 41.44 256 HIS B C 1
ATOM 5420 O O . HIS B 2 256 ? 164.814 132.353 146.142 1.00 42.87 256 HIS B O 1
ATOM 5427 N N . LEU B 2 257 ? 164.469 133.073 148.244 1.00 42.23 257 LEU B N 1
ATOM 5428 C CA . LEU B 2 257 ? 165.510 132.211 148.794 1.00 37.83 257 LEU B CA 1
ATOM 5429 C C . LEU B 2 257 ? 165.129 130.742 148.695 1.00 36.23 257 LEU B C 1
ATOM 5430 O O . LEU B 2 257 ? 165.980 129.896 148.405 1.00 39.04 257 LEU B O 1
ATOM 5435 N N . ASP B 2 258 ? 163.861 130.414 148.941 1.00 39.64 258 ASP B N 1
ATOM 5436 C CA . ASP B 2 258 ? 163.423 129.031 148.798 1.00 39.38 258 ASP B CA 1
ATOM 5437 C C . ASP B 2 258 ? 163.608 128.547 147.367 1.00 41.42 258 ASP B C 1
ATOM 5438 O O . ASP B 2 258 ? 164.070 127.425 147.136 1.00 41.82 258 ASP B O 1
ATOM 5443 N N . ARG B 2 259 ? 163.248 129.382 146.392 1.00 46.34 259 ARG B N 1
ATOM 5444 C CA . ARG B 2 259 ? 163.453 129.020 144.993 1.00 40.86 259 ARG B CA 1
ATOM 5445 C C . ARG B 2 259 ? 164.933 128.890 144.664 1.00 40.58 259 ARG B C 1
ATOM 5446 O O . ARG B 2 259 ? 165.347 127.946 143.982 1.00 44.18 259 ARG B O 1
ATOM 5454 N N . LYS B 2 260 ? 165.747 129.825 145.151 1.00 38.93 260 LYS B N 1
ATOM 5455 C CA . LYS B 2 260 ? 167.135 129.928 144.718 1.00 37.32 260 LYS B CA 1
ATOM 5456 C C . LYS B 2 260 ? 168.021 128.906 145.419 1.00 36.55 260 LYS B C 1
ATOM 5457 O O . LYS B 2 260 ? 168.655 128.068 144.770 1.00 41.29 260 LYS B O 1
ATOM 5463 N N . TYR B 2 261 ? 168.080 128.966 146.747 1.00 34.42 261 TYR B N 1
ATOM 5464 C CA . TYR B 2 261 ? 168.945 128.085 147.512 1.00 33.62 261 TYR B CA 1
ATOM 5465 C C . TYR B 2 261 ? 168.220 126.881 148.091 1.00 36.46 261 TYR B C 1
ATOM 5466 O O . TYR B 2 261 ? 168.876 125.890 148.424 1.00 45.39 261 TYR B O 1
ATOM 5475 N N . GLY B 2 262 ? 166.900 126.933 148.223 1.00 34.33 262 GLY B N 1
ATOM 5476 C CA . GLY B 2 262 ? 166.165 125.824 148.795 1.00 36.89 262 GLY B CA 1
ATOM 5477 C C . GLY B 2 262 ? 166.026 125.863 150.297 1.00 45.41 262 GLY B C 1
ATOM 5478 O O . GLY B 2 262 ? 165.819 124.811 150.910 1.00 49.25 262 GLY B O 1
ATOM 5479 N N . GLN B 2 263 ? 166.124 127.037 150.907 1.00 43.71 263 GLN B N 1
ATOM 5480 C CA . GLN B 2 263 ? 166.036 127.163 152.356 1.00 42.00 263 GLN B CA 1
ATOM 5481 C C . GLN B 2 263 ? 164.581 127.112 152.809 1.00 45.43 263 GLN B C 1
ATOM 5482 O O . GLN B 2 263 ? 163.755 127.869 152.295 1.00 48.27 263 GLN B O 1
ATOM 5488 N N . PRO B 2 264 ? 164.232 126.253 153.765 1.00 47.15 264 PRO B N 1
ATOM 5489 C CA . PRO B 2 264 ? 162.878 126.291 154.319 1.00 44.62 264 PRO B CA 1
ATOM 5490 C C . PRO B 2 264 ? 162.637 127.604 155.045 1.00 46.52 264 PRO B C 1
ATOM 5491 O O . PRO B 2 264 ? 163.566 128.270 155.504 1.00 46.39 264 PRO B O 1
ATOM 5495 N N . THR B 2 265 ? 161.365 127.982 155.137 1.00 45.07 265 THR B N 1
ATOM 5496 C CA . THR B 2 265 ? 160.979 129.226 155.782 1.00 43.67 265 THR B CA 1
ATOM 5497 C C . THR B 2 265 ? 159.955 128.964 156.873 1.00 45.80 265 THR B C 1
ATOM 5498 O O . THR B 2 265 ? 159.105 128.078 156.746 1.00 45.31 265 THR B O 1
ATOM 5502 N N . LEU B 2 266 ? 160.056 129.737 157.950 1.00 43.73 266 LEU B N 1
ATOM 5503 C CA . LEU B 2 266 ? 159.074 129.748 159.024 1.00 39.16 266 LEU B CA 1
ATOM 5504 C C . LEU B 2 266 ? 158.448 131.132 159.046 1.00 42.88 266 LEU B C 1
ATOM 5505 O O . LEU B 2 266 ? 159.160 132.133 159.173 1.00 43.43 266 LEU B O 1
ATOM 5510 N N . HIS B 2 267 ? 157.130 131.187 158.903 1.00 45.07 267 HIS B N 1
ATOM 5511 C CA . HIS B 2 267 ? 156.391 132.443 158.896 1.00 40.33 267 HIS B CA 1
ATOM 5512 C C . HIS B 2 267 ? 155.764 132.633 160.271 1.00 40.83 267 HIS B C 1
ATOM 5513 O O . HIS B 2 267 ? 154.836 131.909 160.643 1.00 44.23 267 HIS B O 1
ATOM 5520 N N . ARG B 2 268 ? 156.293 133.589 161.034 1.00 40.31 268 ARG B N 1
ATOM 5521 C CA . ARG B 2 268 ? 155.731 133.973 162.324 1.00 37.85 268 ARG B CA 1
ATOM 5522 C C . ARG B 2 268 ? 155.101 135.347 162.147 1.00 39.88 268 ARG B C 1
ATOM 5523 O O . ARG B 2 268 ? 155.779 136.373 162.302 1.00 40.37 268 ARG B O 1
ATOM 5531 N N . PRO B 2 269 ? 153.814 135.426 161.803 1.00 41.28 269 PRO B N 1
ATOM 5532 C CA . PRO B 2 269 ? 153.221 136.734 161.495 1.00 38.28 269 PRO B CA 1
ATOM 5533 C C . PRO B 2 269 ? 153.188 137.677 162.682 1.00 42.06 269 PRO B C 1
ATOM 5534 O O . PRO B 2 269 ? 153.306 138.895 162.496 1.00 41.40 269 PRO B O 1
ATOM 5538 N N . ILE B 2 270 ? 153.034 137.159 163.895 1.00 40.84 270 ILE B N 1
ATOM 5539 C CA . ILE B 2 270 ? 152.862 137.981 165.085 1.00 37.51 270 ILE B CA 1
ATOM 5540 C C . ILE B 2 270 ? 154.217 138.166 165.754 1.00 37.91 270 ILE B C 1
ATOM 5541 O O . ILE B 2 270 ? 154.896 137.186 166.086 1.00 42.03 270 ILE B O 1
ATOM 5546 N N . ILE B 2 271 ? 154.609 139.415 165.952 1.00 38.07 271 ILE B N 1
ATOM 5547 C CA . ILE B 2 271 ? 155.843 139.716 166.679 1.00 36.63 271 ILE B CA 1
ATOM 5548 C C . ILE B 2 271 ? 155.545 139.684 168.177 1.00 39.16 271 ILE B C 1
ATOM 5549 O O . ILE B 2 271 ? 154.628 140.386 168.631 1.00 38.18 271 ILE B O 1
ATOM 5554 N N . PRO B 2 272 ? 156.285 138.898 168.967 1.00 39.76 272 PRO B N 1
ATOM 5555 C CA . PRO B 2 272 ? 155.832 138.554 170.323 1.00 37.59 272 PRO B CA 1
ATOM 5556 C C . PRO B 2 272 ? 156.128 139.586 171.401 1.00 39.54 272 PRO B C 1
ATOM 5557 O O . PRO B 2 272 ? 157.168 139.496 172.059 1.00 41.14 272 PRO B O 1
ATOM 5561 N N . ILE B 2 273 ? 155.251 140.564 171.596 1.00 40.76 273 ILE B N 1
ATOM 5562 C CA . ILE B 2 273 ? 155.388 141.484 172.721 1.00 33.52 273 ILE B CA 1
ATOM 5563 C C . ILE B 2 273 ? 154.830 140.797 173.961 1.00 33.68 273 ILE B C 1
ATOM 5564 O O . ILE B 2 273 ? 153.652 140.432 174.002 1.00 38.72 273 ILE B O 1
ATOM 5569 N N . GLY B 2 274 ? 155.670 140.632 174.975 1.00 36.10 274 GLY B N 1
ATOM 5570 C CA . GLY B 2 274 ? 155.253 140.090 176.249 1.00 34.58 274 GLY B CA 1
ATOM 5571 C C . GLY B 2 274 ? 155.686 138.643 176.430 1.00 38.67 274 GLY B C 1
ATOM 5572 O O . GLY B 2 274 ? 156.064 137.946 175.487 1.00 40.37 274 GLY B O 1
ATOM 5573 N N . ALA B 2 275 ? 155.623 138.185 177.681 1.00 37.12 275 ALA B N 1
ATOM 5574 C CA . ALA B 2 275 ? 156.080 136.836 177.996 1.00 39.52 275 ALA B CA 1
ATOM 5575 C C . ALA B 2 275 ? 155.168 135.764 177.417 1.00 40.91 275 ALA B C 1
ATOM 5576 O O . ALA B 2 275 ? 155.651 134.696 177.015 1.00 42.09 275 ALA B O 1
ATOM 5578 N N . LYS B 2 276 ? 153.874 136.060 177.276 1.00 41.25 276 LYS B N 1
ATOM 5579 C CA . LYS B 2 276 ? 152.942 135.065 176.759 1.00 41.08 276 LYS B CA 1
ATOM 5580 C C . LYS B 2 276 ? 153.204 134.801 175.286 1.00 44.33 276 LYS B C 1
ATOM 5581 O O . LYS B 2 276 ? 153.251 133.645 174.849 1.00 46.29 276 LYS B O 1
ATOM 5587 N N . GLU B 2 277 ? 153.380 135.861 174.502 1.00 40.04 277 GLU B N 1
ATOM 5588 C CA . GLU B 2 277 ? 153.612 135.669 173.082 1.00 39.67 277 GLU B CA 1
ATOM 5589 C C . GLU B 2 277 ? 155.040 135.222 172.826 1.00 41.35 277 GLU B C 1
ATOM 5590 O O . GLU B 2 277 ? 155.283 134.444 171.900 1.00 45.18 277 GLU B O 1
ATOM 5596 N N . THR B 2 278 ? 155.991 135.710 173.625 1.00 40.60 278 THR B N 1
ATOM 5597 C CA . THR B 2 278 ? 157.390 135.374 173.394 1.00 36.68 278 THR B CA 1
ATOM 5598 C C . THR B 2 278 ? 157.651 133.905 173.686 1.00 35.74 278 THR B C 1
ATOM 5599 O O . THR B 2 278 ? 158.412 133.252 172.967 1.00 38.55 278 THR B O 1
ATOM 5603 N N . GLY B 2 279 ? 157.029 133.360 174.731 1.00 36.90 279 GLY B N 1
ATOM 5604 C CA . GLY B 2 279 ? 157.194 131.941 174.987 1.00 38.70 279 GLY B CA 1
ATOM 5605 C C . GLY B 2 279 ? 156.717 131.094 173.825 1.00 38.14 279 GLY B C 1
ATOM 5606 O O . GLY B 2 279 ? 157.407 130.170 173.388 1.00 40.70 279 GLY B O 1
ATOM 5607 N N . ALA B 2 280 ? 155.531 131.407 173.300 1.00 37.80 280 ALA B N 1
ATOM 5608 C CA . ALA B 2 280 ? 155.003 130.666 172.159 1.00 39.67 280 ALA B CA 1
ATOM 5609 C C . ALA B 2 280 ? 155.876 130.843 170.923 1.00 39.04 280 ALA B C 1
ATOM 5610 O O . ALA B 2 280 ? 156.139 129.879 170.196 1.00 42.06 280 ALA B O 1
ATOM 5612 N N . PHE B 2 281 ? 156.348 132.064 170.677 1.00 36.05 281 PHE B N 1
ATOM 5613 C CA . PHE B 2 281 ? 157.201 132.313 169.520 1.00 36.63 281 PHE B CA 1
ATOM 5614 C C . PHE B 2 281 ? 158.473 131.479 169.592 1.00 39.09 281 PHE B C 1
ATOM 5615 O O . PHE B 2 281 ? 158.853 130.806 168.623 1.00 41.06 281 PHE B O 1
ATOM 5623 N N . LEU B 2 282 ? 159.140 131.502 170.745 1.00 38.68 282 LEU B N 1
ATOM 5624 C CA . LEU B 2 282 ? 160.368 130.737 170.906 1.00 34.40 282 LEU B CA 1
ATOM 5625 C C . LEU B 2 282 ? 160.106 129.242 170.822 1.00 36.23 282 LEU B C 1
ATOM 5626 O O . LEU B 2 282 ? 160.905 128.502 170.239 1.00 42.06 282 LEU B O 1
ATOM 5631 N N . ARG B 2 283 ? 158.993 128.772 171.389 1.00 36.94 283 ARG B N 1
ATOM 5632 C CA . ARG B 2 283 ? 158.677 127.353 171.286 1.00 40.21 283 ARG B CA 1
ATOM 5633 C C . ARG B 2 283 ? 158.474 126.931 169.836 1.00 40.55 283 ARG B C 1
ATOM 5634 O O . ARG B 2 283 ? 158.940 125.863 169.427 1.00 38.88 283 ARG B O 1
ATOM 5642 N N . GLU B 2 284 ? 157.789 127.756 169.038 1.00 39.43 284 GLU B N 1
ATOM 5643 C CA . GLU B 2 284 ? 157.570 127.396 167.639 1.00 41.37 284 GLU B CA 1
ATOM 5644 C C . GLU B 2 284 ? 158.867 127.433 166.839 1.00 42.11 284 GLU B C 1
ATOM 5645 O O . GLU B 2 284 ? 159.103 126.563 165.993 1.00 45.42 284 GLU B O 1
ATOM 5651 N N . VAL B 2 285 ? 159.735 128.411 167.103 1.00 39.96 285 VAL B N 1
ATOM 5652 C CA . VAL B 2 285 ? 161.021 128.444 166.405 1.00 39.38 285 VAL B CA 1
ATOM 5653 C C . VAL B 2 285 ? 161.845 127.209 166.756 1.00 41.37 285 VAL B C 1
ATOM 5654 O O . VAL B 2 285 ? 162.470 126.586 165.884 1.00 41.06 285 VAL B O 1
ATOM 5658 N N . ALA B 2 286 ? 161.870 126.843 168.038 1.00 42.59 286 ALA B N 1
ATOM 5659 C CA . ALA B 2 286 ? 162.599 125.653 168.455 1.00 41.07 286 ALA B CA 1
AT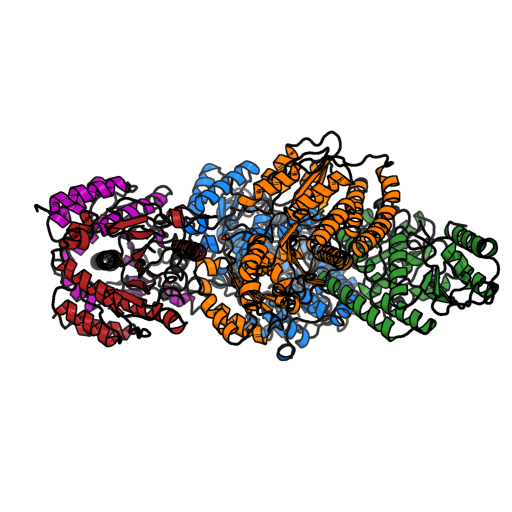OM 5660 C C . ALA B 2 286 ? 162.026 124.396 167.815 1.00 43.22 286 ALA B C 1
ATOM 5661 O O . ALA B 2 286 ? 162.777 123.522 167.370 1.00 46.36 286 ALA B O 1
ATOM 5663 N N . ALA B 2 287 ? 160.697 124.279 167.763 1.00 45.86 287 ALA B N 1
ATOM 5664 C CA . ALA B 2 287 ? 160.100 123.125 167.102 1.00 44.66 287 ALA B CA 1
ATOM 5665 C C . ALA B 2 287 ? 160.418 123.113 165.616 1.00 46.13 287 ALA B C 1
ATOM 5666 O O . ALA B 2 287 ? 160.476 122.041 165.004 1.00 52.56 287 ALA B O 1
ATOM 5668 N N . PHE B 2 288 ? 160.636 124.282 165.019 1.00 47.25 288 PHE B N 1
ATOM 5669 C CA . PHE B 2 288 ? 161.090 124.324 163.636 1.00 45.13 288 PHE B CA 1
ATOM 5670 C C . PHE B 2 288 ? 162.499 123.760 163.523 1.00 45.45 288 PHE B C 1
ATOM 5671 O O . PHE B 2 288 ? 162.694 122.660 162.998 1.00 47.89 288 PHE B O 1
ATOM 5679 N N . ALA B 2 289 ? 163.486 124.516 164.013 1.00 47.47 289 ALA B N 1
ATOM 5680 C CA . ALA B 2 289 ? 164.882 124.104 163.883 1.00 44.52 289 ALA B CA 1
ATOM 5681 C C . ALA B 2 289 ? 165.107 122.693 164.412 1.00 44.79 289 ALA B C 1
ATOM 5682 O O . ALA B 2 289 ? 165.692 121.845 163.730 1.00 49.37 289 ALA B O 1
ATOM 5684 N N . GLY B 2 290 ? 164.649 122.426 165.630 1.00 45.94 290 GLY B N 1
ATOM 5685 C CA . GLY B 2 290 ? 164.883 121.153 166.282 1.00 46.59 290 GLY B CA 1
ATOM 5686 C C . GLY B 2 290 ? 165.872 121.313 167.416 1.00 49.73 290 GLY B C 1
ATOM 5687 O O . GLY B 2 290 ? 166.600 120.380 167.765 1.00 51.03 290 GLY B O 1
ATOM 5688 N N . LEU B 2 291 ? 165.898 122.509 167.996 1.00 46.32 291 LEU B N 1
ATOM 5689 C CA . LEU B 2 291 ? 166.809 122.839 169.079 1.00 49.01 291 LEU B CA 1
ATOM 5690 C C . LEU B 2 291 ? 166.496 122.019 170.328 1.00 53.67 291 LEU B C 1
ATOM 5691 O O . LEU B 2 291 ? 165.469 121.343 170.430 1.00 54.93 291 LEU B O 1
ATOM 5696 N N . ASP B 2 292 ? 167.413 122.088 171.290 1.00 52.69 292 ASP B N 1
ATOM 5697 C CA . ASP B 2 292 ? 167.286 121.326 172.525 1.00 52.74 292 ASP B CA 1
ATOM 5698 C C . ASP B 2 292 ? 166.167 121.919 173.371 1.00 54.77 292 ASP B C 1
ATOM 5699 O O . ASP B 2 292 ? 166.199 123.106 173.711 1.00 56.34 292 ASP B O 1
ATOM 5704 N N . SER B 2 293 ? 165.180 121.093 173.717 1.00 53.27 293 SER B N 1
ATOM 5705 C CA . SER B 2 293 ? 164.044 121.558 174.501 1.00 53.26 293 SER B CA 1
ATOM 5706 C C . SER B 2 293 ? 164.397 121.885 175.945 1.00 54.77 293 SER B C 1
ATOM 5707 O O . SER B 2 293 ? 163.515 122.343 176.679 1.00 57.74 293 SER B O 1
ATOM 5710 N N . ALA B 2 294 ? 165.637 121.665 176.378 1.00 53.73 294 ALA B N 1
ATOM 5711 C CA . ALA B 2 294 ? 166.042 122.055 177.722 1.00 54.81 294 ALA B CA 1
ATOM 5712 C C . ALA B 2 294 ? 166.616 123.465 177.760 1.00 53.40 294 ALA B C 1
ATOM 5713 O O . ALA B 2 294 ? 166.291 124.246 178.666 1.00 54.29 294 ALA B O 1
ATOM 5715 N N . VAL B 2 295 ? 167.357 123.853 176.722 1.00 50.54 295 VAL B N 1
ATOM 5716 C CA . VAL B 2 295 ? 167.880 125.210 176.686 1.00 49.62 295 VAL B CA 1
ATOM 5717 C C . VAL B 2 295 ? 166.749 126.184 176.434 1.00 51.81 295 VAL B C 1
ATOM 5718 O O . VAL B 2 295 ? 166.743 127.297 176.977 1.00 52.63 295 VAL B O 1
ATOM 5722 N N . VAL B 2 296 ? 165.731 125.761 175.686 1.00 52.24 296 VAL B N 1
ATOM 5723 C CA . VAL B 2 296 ? 164.646 126.676 175.372 1.00 49.70 296 VAL B CA 1
ATOM 5724 C C . VAL B 2 296 ? 163.813 126.920 176.618 1.00 48.66 296 VAL B C 1
ATOM 5725 O O . VAL B 2 296 ? 163.516 128.069 176.966 1.00 51.56 296 VAL B O 1
ATOM 5729 N N . GLU B 2 297 ? 163.484 125.857 177.350 1.00 47.99 297 GLU B N 1
ATOM 5730 C CA . GLU B 2 297 ? 162.667 126.036 178.536 1.00 49.04 297 GLU B CA 1
ATOM 5731 C C . GLU B 2 297 ? 163.462 126.579 179.712 1.00 50.14 297 GLU B C 1
ATOM 5732 O O . GLU B 2 297 ? 162.857 127.169 180.609 1.00 53.61 297 GLU B O 1
ATOM 5738 N N . ALA B 2 298 ? 164.789 126.651 179.605 1.00 47.49 298 ALA B N 1
ATOM 5739 C CA . ALA B 2 298 ? 165.569 127.237 180.688 1.00 46.01 298 ALA B CA 1
ATOM 5740 C C . ALA B 2 298 ? 165.778 128.722 180.452 1.00 44.93 298 ALA B C 1
ATOM 5741 O O . ALA B 2 298 ? 165.642 129.531 181.382 1.00 46.79 298 ALA B O 1
ATOM 5743 N N . PHE B 2 299 ? 166.016 129.105 179.200 1.00 44.33 299 PHE B N 1
ATOM 5744 C CA . PHE B 2 299 ? 166.051 130.521 178.881 1.00 40.93 299 PHE B CA 1
ATOM 5745 C C . PHE B 2 299 ? 164.675 131.129 179.114 1.00 45.77 299 PHE B C 1
ATOM 5746 O O . PHE B 2 299 ? 164.559 132.232 179.661 1.00 47.96 299 PHE B O 1
ATOM 5754 N N . ILE B 2 300 ? 163.617 130.420 178.711 1.00 45.04 300 ILE B N 1
ATOM 5755 C CA . ILE B 2 300 ? 162.267 130.930 178.909 1.00 44.45 300 ILE B CA 1
ATOM 5756 C C . ILE B 2 300 ? 161.934 130.999 180.394 1.00 45.58 300 ILE B C 1
ATOM 5757 O O . ILE B 2 300 ? 161.279 131.942 180.847 1.00 47.01 300 ILE B O 1
ATOM 5762 N N . THR B 2 301 ? 162.377 130.015 181.183 1.00 47.11 301 THR B N 1
ATOM 5763 C CA . THR B 2 301 ? 162.131 130.070 182.618 1.00 42.13 301 THR B CA 1
ATOM 5764 C C . THR B 2 301 ? 162.776 131.304 183.232 1.00 44.26 301 THR B C 1
ATOM 5765 O O . THR B 2 301 ? 162.144 132.028 184.010 1.00 47.54 301 THR B O 1
ATOM 5769 N N . ALA B 2 302 ? 164.035 131.573 182.879 1.00 40.88 302 ALA B N 1
ATOM 5770 C CA . ALA B 2 302 ? 164.702 132.747 183.432 1.00 39.44 302 ALA B CA 1
ATOM 5771 C C . ALA B 2 302 ? 164.037 134.041 182.977 1.00 44.48 302 ALA B C 1
ATOM 5772 O O . ALA B 2 302 ? 163.869 134.978 183.772 1.00 48.18 302 ALA B O 1
ATOM 5774 N N . GLU B 2 303 ? 163.645 134.116 181.703 1.00 45.72 303 GLU B N 1
ATOM 5775 C CA . GLU B 2 303 ? 163.008 135.329 181.200 1.00 44.96 303 GLU B CA 1
ATOM 5776 C C . GLU B 2 303 ? 161.663 135.579 181.870 1.00 44.06 303 GLU B C 1
ATOM 5777 O O . GLU B 2 303 ? 161.342 136.718 182.225 1.00 44.70 303 GLU B O 1
ATOM 5783 N N . GLU B 2 304 ? 160.865 134.527 182.059 1.00 45.74 304 GLU B N 1
ATOM 5784 C CA . GLU B 2 304 ? 159.615 134.671 182.796 1.00 49.18 304 GLU B CA 1
ATOM 5785 C C . GLU B 2 304 ? 159.868 135.097 184.234 1.00 47.12 304 GLU B C 1
ATOM 5786 O O . GLU B 2 304 ? 159.147 135.944 184.774 1.00 45.71 304 GLU B O 1
ATOM 5792 N N . ALA B 2 305 ? 160.882 134.515 184.877 1.00 44.86 305 ALA B N 1
ATOM 5793 C CA . ALA B 2 305 ? 161.162 134.865 186.263 1.00 44.68 305 ALA B CA 1
ATOM 5794 C C . ALA B 2 305 ? 161.502 136.341 186.398 1.00 48.29 305 ALA B C 1
ATOM 5795 O O . ALA B 2 305 ? 161.012 137.019 187.307 1.00 48.74 305 ALA B O 1
ATOM 5797 N N . VAL B 2 306 ? 162.326 136.864 185.492 1.00 47.45 306 VAL B N 1
ATOM 5798 C CA . VAL B 2 306 ? 162.633 138.292 185.530 1.00 45.50 306 VAL B CA 1
ATOM 5799 C C . VAL B 2 306 ? 161.395 139.121 185.203 1.00 49.20 306 VAL B C 1
ATOM 5800 O O . VAL B 2 306 ? 161.142 140.156 185.829 1.00 51.37 306 VAL B O 1
ATOM 5804 N N . TYR B 2 307 ? 160.605 138.681 184.223 1.00 53.50 307 TYR B N 1
ATOM 5805 C CA . TYR B 2 307 ? 159.498 139.493 183.725 1.00 48.44 307 TYR B CA 1
ATOM 5806 C C . TYR B 2 307 ? 158.343 139.560 184.717 1.00 46.29 307 TYR B C 1
ATOM 5807 O O . TYR B 2 307 ? 157.791 140.638 184.959 1.00 47.85 307 TYR B O 1
ATOM 5816 N N . TYR B 2 308 ? 157.966 138.427 185.307 1.00 50.40 308 TYR B N 1
ATOM 5817 C CA . TYR B 2 308 ? 156.779 138.403 186.156 1.00 50.66 308 TYR B CA 1
ATOM 5818 C C . TYR B 2 308 ? 156.956 139.271 187.395 1.00 49.10 308 TYR B C 1
ATOM 5819 O O . TYR B 2 308 ? 156.014 139.949 187.818 1.00 53.60 308 TYR B O 1
ATOM 5828 N N . ARG B 2 309 ? 158.141 139.255 188.008 1.00 47.70 309 ARG B N 1
ATOM 5829 C CA . ARG B 2 309 ? 158.308 139.980 189.261 1.00 51.28 309 ARG B CA 1
ATOM 5830 C C . ARG B 2 309 ? 158.158 141.484 189.084 1.00 50.64 309 ARG B C 1
ATOM 5831 O O . ARG B 2 309 ? 157.860 142.178 190.061 1.00 57.15 309 ARG B O 1
ATOM 5839 N N . TYR B 2 310 ? 158.342 142.005 187.872 1.00 49.91 310 TYR B N 1
ATOM 5840 C CA . TYR B 2 310 ? 158.078 143.415 187.615 1.00 43.52 310 TYR B CA 1
ATOM 5841 C C . TYR B 2 310 ? 156.601 143.686 187.383 1.00 49.42 310 TYR B C 1
ATOM 5842 O O . TYR B 2 310 ? 156.214 144.847 187.223 1.00 53.73 310 TYR B O 1
ATOM 5851 N N . LEU B 2 311 ? 155.778 142.641 187.351 1.00 55.18 311 LEU B N 1
ATOM 5852 C CA . LEU B 2 311 ? 154.351 142.771 187.104 1.00 52.73 311 LEU B CA 1
ATOM 5853 C C . LEU B 2 311 ? 153.559 142.900 188.393 1.00 59.20 311 LEU B C 1
ATOM 5854 O O . LEU B 2 311 ? 152.588 143.640 188.420 1.00 65.67 311 LEU B O 1
ATOM 5859 N N . GLU B 2 312 ? 153.879 142.126 189.428 1.00 60.20 312 GLU B N 1
ATOM 5860 C CA . GLU B 2 312 ? 153.128 142.214 190.682 1.00 64.69 312 GLU B CA 1
ATOM 5861 C C . GLU B 2 312 ? 153.001 143.661 191.158 1.00 72.29 312 GLU B C 1
ATOM 5862 O O . GLU B 2 312 ? 151.919 144.116 191.565 1.00 77.47 312 GLU B O 1
ATOM 5868 N N . ASP B 2 313 ? 154.107 144.401 191.108 1.00 69.57 313 ASP B N 1
ATOM 5869 C CA . ASP B 2 313 ? 154.099 145.789 191.554 1.00 77.84 313 ASP B CA 1
ATOM 5870 C C . ASP B 2 313 ? 153.261 146.663 190.633 1.00 77.82 313 ASP B C 1
ATOM 5871 O O . ASP B 2 313 ? 152.541 147.554 191.099 1.00 79.19 313 ASP B O 1
ATOM 5876 N N . PHE B 2 314 ? 153.340 146.427 189.325 1.00 70.98 314 PHE B N 1
ATOM 5877 C CA . PHE B 2 314 ? 152.442 147.111 188.403 1.00 64.66 314 PHE B CA 1
ATOM 5878 C C . PHE B 2 314 ? 150.985 146.759 188.673 1.00 69.53 314 PHE B C 1
ATOM 5879 O O . PHE B 2 314 ? 150.118 147.633 188.641 1.00 73.17 314 PHE B O 1
ATOM 5887 N N . THR B 2 315 ? 150.702 145.483 188.924 1.00 71.66 315 THR B N 1
ATOM 5888 C CA . THR B 2 315 ? 149.371 145.019 189.296 1.00 74.96 315 THR B CA 1
ATOM 5889 C C . THR B 2 315 ? 148.793 145.884 190.402 1.00 75.57 315 THR B C 1
ATOM 5890 O O . THR B 2 315 ? 147.730 146.495 190.251 1.00 78.96 315 THR B O 1
ATOM 5894 N N . ASP B 2 316 ? 149.489 145.921 191.539 1.00 73.33 316 ASP B N 1
ATOM 5895 C CA . ASP B 2 316 ? 149.087 146.778 192.649 1.00 78.63 316 ASP B CA 1
ATOM 5896 C C . ASP B 2 316 ? 148.600 148.136 192.154 1.00 79.55 316 ASP B C 1
ATOM 5897 O O . ASP B 2 316 ? 147.577 148.641 192.627 1.00 82.40 316 ASP B O 1
ATOM 5902 N N . PHE B 2 317 ? 149.319 148.737 191.204 1.00 75.23 317 PHE B N 1
ATOM 5903 C CA . PHE B 2 317 ? 148.909 150.034 190.674 1.00 73.78 317 PHE B CA 1
ATOM 5904 C C . PHE B 2 317 ? 147.650 149.908 189.823 1.00 74.76 317 PHE B C 1
ATOM 5905 O O . PHE B 2 317 ? 146.697 150.677 189.984 1.00 78.82 317 PHE B O 1
ATOM 5913 N N . TYR B 2 318 ? 147.635 148.937 188.918 1.00 74.88 318 TYR B N 1
ATOM 5914 C CA . TYR B 2 318 ? 146.638 148.803 187.867 1.00 76.89 318 TYR B CA 1
ATOM 5915 C C . TYR B 2 318 ? 145.461 147.931 188.278 1.00 79.32 318 TYR B C 1
ATOM 5916 O O . TYR B 2 318 ? 144.502 147.804 187.510 1.00 79.31 318 TYR B O 1
ATOM 5925 N N . ALA B 2 319 ? 145.501 147.353 189.475 1.00 80.77 319 ALA B N 1
ATOM 5926 C CA . ALA B 2 319 ? 144.348 146.687 190.057 1.00 82.79 319 ALA B CA 1
ATOM 5927 C C . ALA B 2 319 ? 143.758 147.475 191.213 1.00 85.53 319 ALA B C 1
ATOM 5928 O O . ALA B 2 319 ? 142.751 147.050 191.788 1.00 89.68 319 ALA B O 1
ATOM 5930 N N . GLU B 2 320 ? 144.360 148.613 191.571 1.00 83.70 320 GLU B N 1
ATOM 5931 C CA . GLU B 2 320 ? 143.902 149.405 192.702 1.00 86.41 320 GLU B CA 1
ATOM 5932 C C . GLU B 2 320 ? 144.075 150.895 192.426 1.00 88.18 320 GLU B C 1
ATOM 5933 O O . GLU B 2 320 ? 144.257 151.684 193.357 1.00 88.12 320 GLU B O 1
ATOM 5939 N N . TYR B 2 321 ? 144.047 151.298 191.159 1.00 86.62 321 TYR B N 1
ATOM 5940 C CA . TYR B 2 321 ? 144.119 152.713 190.822 1.00 86.67 321 TYR B CA 1
ATOM 5941 C C . TYR B 2 321 ? 142.751 153.351 191.031 1.00 89.20 321 TYR B C 1
ATOM 5942 O O . TYR B 2 321 ? 141.751 152.882 190.480 1.00 89.62 321 TYR B O 1
ATOM 5951 N N . TRP B 2 322 ? 142.701 154.421 191.827 1.00 89.86 322 TRP B N 1
ATOM 5952 C CA . TRP B 2 322 ? 141.406 155.004 192.163 1.00 93.10 322 TRP B CA 1
ATOM 5953 C C . TRP B 2 322 ? 140.741 155.606 190.933 1.00 91.48 322 TRP B C 1
ATOM 5954 O O . TRP B 2 322 ? 139.561 155.353 190.664 1.00 91.71 322 TRP B O 1
ATOM 5965 N N . TRP B 2 323 ? 141.487 156.395 190.166 1.00 88.89 323 TRP B N 1
ATOM 5966 C CA . TRP B 2 323 ? 140.908 157.223 189.119 1.00 87.84 323 TRP B CA 1
ATOM 5967 C C . TRP B 2 323 ? 140.578 156.448 187.850 1.00 88.70 323 TRP B C 1
ATOM 5968 O O . TRP B 2 323 ? 140.182 157.065 186.856 1.00 89.89 323 TRP B O 1
ATOM 5979 N N . GLY B 2 324 ? 140.737 155.128 187.849 1.00 87.77 324 GLY B N 1
ATOM 5980 C CA . GLY B 2 324 ? 140.318 154.325 186.717 1.00 85.82 324 GLY B CA 1
ATOM 5981 C C . GLY B 2 324 ? 141.260 154.408 185.535 1.00 84.54 324 GLY B C 1
ATOM 5982 O O . GLY B 2 324 ? 141.849 155.460 185.271 1.00 84.17 324 GLY B O 1
ATOM 5983 N N . LEU B 2 325 ? 141.398 153.301 184.806 1.00 83.06 325 LEU B N 1
ATOM 5984 C CA . LEU B 2 325 ? 142.271 153.220 183.649 1.00 80.06 325 LEU B CA 1
ATOM 5985 C C . LEU B 2 325 ? 141.457 153.205 182.356 1.00 80.48 325 LEU B C 1
ATOM 5986 O O . LEU B 2 325 ? 140.327 152.710 182.338 1.00 82.48 325 LEU B O 1
ATOM 5991 N N . PRO B 2 326 ? 142.000 153.735 181.259 1.00 81.99 326 PRO B N 1
ATOM 5992 C CA . PRO B 2 326 ? 141.316 153.601 179.968 1.00 79.92 326 PRO B CA 1
ATOM 5993 C C . PRO B 2 326 ? 141.120 152.136 179.607 1.00 73.43 326 PRO B C 1
ATOM 5994 O O . PRO B 2 326 ? 141.980 151.293 179.869 1.00 71.32 326 PRO B O 1
ATOM 5998 N N . ALA B 2 327 ? 139.969 151.836 178.999 1.00 65.12 327 ALA B N 1
ATOM 5999 C CA . ALA B 2 327 ? 139.616 150.466 178.662 1.00 59.65 327 ALA B CA 1
ATOM 6000 C C . ALA B 2 327 ? 139.573 150.189 177.168 1.00 60.47 327 ALA B C 1
ATOM 6001 O O . ALA B 2 327 ? 139.682 149.025 176.775 1.00 58.36 327 ALA B O 1
ATOM 6003 N N . LYS B 2 328 ? 139.422 151.214 176.332 1.00 64.88 328 LYS B N 1
ATOM 6004 C CA . LYS B 2 328 ? 139.363 151.051 174.887 1.00 57.35 328 LYS B CA 1
ATOM 6005 C C . LYS B 2 328 ? 140.562 151.730 174.247 1.00 54.47 328 LYS B C 1
ATOM 6006 O O . LYS B 2 328 ? 140.977 152.811 174.675 1.00 58.82 328 LYS B O 1
ATOM 6012 N N . PHE B 2 329 ? 141.112 151.090 173.219 1.00 52.95 329 PHE B N 1
ATOM 6013 C CA . PHE B 2 329 ? 142.260 151.609 172.496 1.00 48.25 329 PHE B CA 1
ATOM 6014 C C . PHE B 2 329 ? 141.987 151.563 171.000 1.00 45.79 329 PHE B C 1
ATOM 6015 O O . PHE B 2 329 ? 141.062 150.899 170.529 1.00 46.88 329 PHE B O 1
ATOM 6023 N N . ALA B 2 330 ? 142.820 152.280 170.252 1.00 43.37 330 ALA B N 1
ATOM 6024 C CA . ALA B 2 330 ? 142.731 152.322 168.797 1.00 39.47 330 ALA B CA 1
ATOM 6025 C C . ALA B 2 330 ? 144.150 152.363 168.253 1.00 41.36 330 ALA B C 1
ATOM 6026 O O . ALA B 2 330 ? 144.816 153.400 168.332 1.00 39.91 330 ALA B O 1
ATOM 6028 N N . VAL B 2 331 ? 144.611 151.243 167.705 1.00 41.26 331 VAL B N 1
ATOM 6029 C CA . VAL B 2 331 ? 145.957 151.141 167.152 1.00 37.24 331 VAL B CA 1
ATOM 6030 C C . VAL B 2 331 ? 145.899 151.471 165.667 1.00 36.38 331 VAL B C 1
ATOM 6031 O O . VAL B 2 331 ? 145.129 150.864 164.917 1.00 42.41 331 VAL B O 1
ATOM 6035 N N . ILE B 2 332 ? 146.707 152.439 165.245 1.00 33.80 332 ILE B N 1
ATOM 6036 C CA . ILE B 2 332 ? 146.795 152.850 163.849 1.00 35.18 332 ILE B CA 1
ATOM 6037 C C . ILE B 2 332 ? 148.273 152.823 163.480 1.00 35.15 332 ILE B C 1
ATOM 6038 O O . ILE B 2 332 ? 149.026 153.733 163.842 1.00 34.55 332 ILE B O 1
ATOM 6043 N N . GLY B 2 333 ? 148.690 151.789 162.758 1.00 33.90 333 GLY B N 1
ATOM 6044 C CA . GLY B 2 333 ? 150.084 151.652 162.379 1.00 33.71 333 GLY B CA 1
ATOM 6045 C C . GLY B 2 333 ? 150.271 150.481 161.440 1.00 34.09 333 GLY B C 1
ATOM 6046 O O . GLY B 2 333 ? 149.328 149.756 161.119 1.00 34.59 333 GLY B O 1
ATOM 6047 N N . ASP B 2 334 ? 151.518 150.297 161.015 1.00 35.86 334 ASP B N 1
ATOM 6048 C CA . ASP B 2 334 ? 151.849 149.241 160.068 1.00 36.33 334 ASP B CA 1
ATOM 6049 C C . ASP B 2 334 ? 151.572 147.865 160.668 1.00 37.59 334 ASP B C 1
ATOM 6050 O O . ASP B 2 334 ? 151.474 147.694 161.884 1.00 39.27 334 ASP B O 1
ATOM 6055 N N . SER B 2 335 ? 151.460 146.870 159.785 1.00 36.58 335 SER B N 1
ATOM 6056 C CA . SER B 2 335 ? 150.875 145.591 160.173 1.00 34.92 335 SER B CA 1
ATOM 6057 C C . SER B 2 335 ? 151.659 144.925 161.296 1.00 35.47 335 SER B C 1
ATOM 6058 O O . SER B 2 335 ? 151.068 144.346 162.213 1.00 35.04 335 SER B O 1
ATOM 6061 N N . ALA B 2 336 ? 152.986 145.007 161.248 1.00 33.65 336 ALA B N 1
ATOM 6062 C CA . ALA B 2 336 ? 153.832 144.364 162.245 1.00 32.02 336 ALA B CA 1
ATOM 6063 C C . ALA B 2 336 ? 153.502 144.853 163.648 1.00 35.17 336 ALA B C 1
ATOM 6064 O O . ALA B 2 336 ? 153.018 144.089 164.493 1.00 36.65 336 ALA B O 1
ATOM 6066 N N . TYR B 2 337 ? 153.753 146.138 163.893 1.00 38.28 337 TYR B N 1
ATOM 6067 C CA . TYR B 2 337 ? 153.451 146.717 165.195 1.00 34.77 337 TYR B CA 1
ATOM 6068 C C . TYR B 2 337 ? 151.953 146.781 165.442 1.00 34.18 337 TYR B C 1
ATOM 6069 O O . TYR B 2 337 ? 151.505 146.551 166.566 1.00 37.08 337 TYR B O 1
ATOM 6078 N N . ASN B 2 338 ? 151.161 147.129 164.428 1.00 29.51 338 ASN B N 1
ATOM 6079 C CA . ASN B 2 338 ? 149.717 147.155 164.630 1.00 30.63 338 ASN B CA 1
ATOM 6080 C C . ASN B 2 338 ? 149.226 145.853 165.245 1.00 31.26 338 ASN B C 1
ATOM 6081 O O . ASN B 2 338 ? 148.493 145.865 166.242 1.00 32.31 338 ASN B O 1
ATOM 6086 N N . LEU B 2 339 ? 149.717 144.720 164.748 1.00 31.23 339 LEU B N 1
ATOM 6087 C CA . LEU B 2 339 ? 149.196 143.438 165.192 1.00 32.12 339 LEU B CA 1
ATOM 6088 C C . LEU B 2 339 ? 149.892 142.940 166.444 1.00 33.51 339 LEU B C 1
ATOM 6089 O O . LEU B 2 339 ? 149.253 142.291 167.278 1.00 36.12 339 LEU B O 1
ATOM 6094 N N . ALA B 2 340 ? 151.158 143.307 166.648 1.00 33.25 340 ALA B N 1
ATOM 6095 C CA . ALA B 2 340 ? 151.805 142.966 167.908 1.00 29.93 340 ALA B CA 1
ATOM 6096 C C . ALA B 2 340 ? 151.165 143.725 169.061 1.00 37.50 340 ALA B C 1
ATOM 6097 O O . ALA B 2 340 ? 150.885 143.149 170.118 1.00 40.27 340 ALA B O 1
ATOM 6099 N N . LEU B 2 341 ? 150.907 145.017 168.863 1.00 35.24 341 LEU B N 1
ATOM 6100 C CA . LEU B 2 341 ? 150.261 145.826 169.883 1.00 28.88 341 LEU B CA 1
ATOM 6101 C C . LEU B 2 341 ? 148.827 145.381 170.117 1.00 33.91 341 LEU B C 1
ATOM 6102 O O . LEU B 2 341 ? 148.371 145.339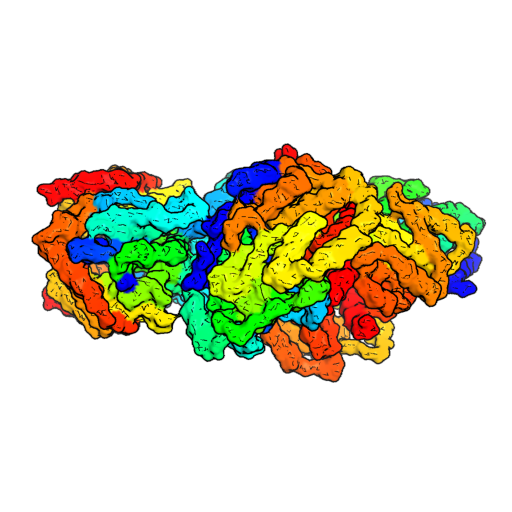 171.262 1.00 44.00 341 LEU B O 1
ATOM 6107 N N . THR B 2 342 ? 148.093 145.048 169.056 1.00 32.00 342 THR B N 1
ATOM 6108 C CA . THR B 2 342 ? 146.732 144.567 169.255 1.00 36.71 342 THR B CA 1
ATOM 6109 C C . THR B 2 342 ? 146.715 143.238 170.004 1.00 37.99 342 THR B C 1
ATOM 6110 O O . THR B 2 342 ? 145.831 143.001 170.833 1.00 42.61 342 THR B O 1
ATOM 6114 N N . LYS B 2 343 ? 147.683 142.358 169.733 1.00 33.42 343 LYS B N 1
ATOM 6115 C CA . LYS B 2 343 ? 147.742 141.089 170.451 1.00 36.33 343 LYS B CA 1
ATOM 6116 C C . LYS B 2 343 ? 148.120 141.292 171.914 1.00 38.91 343 LYS B C 1
ATOM 6117 O O . LYS B 2 343 ? 147.538 140.661 172.810 1.00 41.96 343 LYS B O 1
ATOM 6123 N N . PHE B 2 344 ? 149.056 142.205 172.180 1.00 39.16 344 PHE B N 1
ATOM 6124 C CA . PHE B 2 344 ? 149.516 142.414 173.549 1.00 36.55 344 PHE B CA 1
ATOM 6125 C C . PHE B 2 344 ? 148.453 143.112 174.381 1.00 39.13 344 PHE B C 1
ATOM 6126 O O . PHE B 2 344 ? 148.150 142.687 175.502 1.00 38.61 344 PHE B O 1
ATOM 6134 N N . LEU B 2 345 ? 147.859 144.175 173.842 1.00 41.26 345 LEU B N 1
ATOM 6135 C CA . LEU B 2 345 ? 146.905 144.962 174.598 1.00 35.80 345 LEU B CA 1
ATOM 6136 C C . LEU B 2 345 ? 145.610 144.215 174.831 1.00 40.40 345 LEU B C 1
ATOM 6137 O O . LEU B 2 345 ? 144.739 144.726 175.538 1.00 47.51 345 LEU B O 1
ATOM 6142 N N . VAL B 2 346 ? 145.480 143.010 174.286 1.00 40.13 346 VAL B N 1
ATOM 6143 C CA . VAL B 2 346 ? 144.281 142.207 174.429 1.00 39.69 346 VAL B CA 1
ATOM 6144 C C . VAL B 2 346 ? 144.527 140.988 175.306 1.00 45.80 346 VAL B C 1
ATOM 6145 O O . VAL B 2 346 ? 143.698 140.660 176.156 1.00 50.05 346 VAL B O 1
ATOM 6149 N N . ASN B 2 347 ? 145.660 140.304 175.125 1.00 46.71 347 ASN B N 1
ATOM 6150 C CA . ASN B 2 347 ? 145.897 139.077 175.874 1.00 44.57 347 ASN B CA 1
ATOM 6151 C C . ASN B 2 347 ? 146.650 139.304 177.178 1.00 48.86 347 ASN B C 1
ATOM 6152 O O . ASN B 2 347 ? 146.757 138.371 177.980 1.00 48.31 347 ASN B O 1
ATOM 6157 N N . GLN B 2 348 ? 147.169 140.508 177.411 1.00 49.63 348 GLN B N 1
ATOM 6158 C CA . GLN B 2 348 ? 147.872 140.840 178.643 1.00 50.29 348 GLN B CA 1
ATOM 6159 C C . GLN B 2 348 ? 147.103 141.871 179.459 1.00 47.15 348 GLN B C 1
ATOM 6160 O O . GLN B 2 348 ? 146.708 141.600 180.596 1.00 49.82 348 GLN B O 1
ATOM 6166 N N . LEU B 2 349 ? 146.871 143.052 178.895 1.00 48.86 349 LEU B N 1
ATOM 6167 C CA . LEU B 2 349 ? 146.191 144.128 179.598 1.00 50.39 349 LEU B CA 1
ATOM 6168 C C . LEU B 2 349 ? 144.678 143.974 179.605 1.00 48.69 349 LEU B C 1
ATOM 6169 O O . LEU B 2 349 ? 144.005 144.689 180.355 1.00 49.32 349 LEU B O 1
ATOM 6174 N N . GLY B 2 350 ? 144.130 143.071 178.799 1.00 48.10 350 GLY B N 1
ATOM 6175 C CA . GLY B 2 350 ? 142.693 142.878 178.770 1.00 47.36 350 GLY B CA 1
ATOM 6176 C C . GLY B 2 350 ? 141.924 144.088 178.298 1.00 48.59 350 GLY B C 1
ATOM 6177 O O . GLY B 2 350 ? 140.780 144.291 178.717 1.00 52.73 350 GLY B O 1
ATOM 6178 N N . LEU B 2 351 ? 142.521 144.906 177.439 1.00 44.71 351 LEU B N 1
ATOM 6179 C CA . LEU B 2 351 ? 141.866 146.120 176.989 1.00 44.81 351 LEU B CA 1
ATOM 6180 C C . LEU B 2 351 ? 140.804 145.783 175.947 1.00 49.94 351 LEU B C 1
ATOM 6181 O O . LEU B 2 351 ? 140.811 144.710 175.338 1.00 48.33 351 LEU B O 1
ATOM 6186 N N . ILE B 2 352 ? 139.877 146.715 175.754 1.00 53.40 352 ILE B N 1
ATOM 6187 C CA . ILE B 2 352 ? 138.806 146.550 174.774 1.00 51.99 352 ILE B CA 1
ATOM 6188 C C . ILE B 2 352 ? 139.319 146.975 173.402 1.00 49.76 352 ILE B C 1
ATOM 6189 O O . ILE B 2 352 ? 139.685 148.144 173.218 1.00 48.62 352 ILE B O 1
ATOM 6194 N N . PRO B 2 353 ? 139.372 146.071 172.412 1.00 48.36 353 PRO B N 1
ATOM 6195 C CA . PRO B 2 353 ? 139.917 146.431 171.096 1.00 45.17 353 PRO B CA 1
ATOM 6196 C C . PRO B 2 353 ? 138.917 147.273 170.321 1.00 50.03 353 PRO B C 1
ATOM 6197 O O . PRO B 2 353 ? 137.842 146.799 169.940 1.00 53.24 353 PRO B O 1
ATOM 6201 N N . GLY B 2 354 ? 139.273 148.528 170.079 1.00 49.06 354 GLY B N 1
ATOM 6202 C CA . GLY B 2 354 ? 138.351 149.459 169.465 1.00 47.34 354 GLY B CA 1
ATOM 6203 C C . GLY B 2 354 ? 138.526 149.506 167.965 1.00 47.39 354 GLY B C 1
ATOM 6204 O O . GLY B 2 354 ? 138.097 148.589 167.262 1.00 53.96 354 GLY B O 1
ATOM 6205 N N . LEU B 2 355 ? 139.152 150.561 167.460 1.00 45.23 355 LEU B N 1
ATOM 6206 C CA . LEU B 2 355 ? 139.404 150.708 166.035 1.00 42.59 355 LEU B CA 1
ATOM 6207 C C . LEU B 2 355 ? 140.849 150.331 165.732 1.00 42.98 355 LEU B C 1
ATOM 6208 O O . LEU B 2 355 ? 141.777 150.953 166.256 1.00 42.93 355 LEU B O 1
ATOM 6213 N N . GLN B 2 356 ? 141.037 149.327 164.878 1.00 41.60 356 GLN B N 1
ATOM 6214 C CA . GLN B 2 356 ? 142.356 148.926 164.405 1.00 41.29 356 GLN B CA 1
ATOM 6215 C C . GLN B 2 356 ? 142.454 149.221 162.918 1.00 39.95 356 GLN B C 1
ATOM 6216 O O . GLN B 2 356 ? 141.592 148.800 162.141 1.00 39.66 356 GLN B O 1
ATOM 6222 N N . ILE B 2 357 ? 143.487 149.956 162.526 1.00 34.42 357 ILE B N 1
ATOM 6223 C CA . ILE B 2 357 ? 143.689 150.328 161.134 1.00 31.86 357 ILE B CA 1
ATOM 6224 C C . ILE B 2 357 ? 145.148 150.090 160.775 1.00 35.22 357 ILE B C 1
ATOM 6225 O O . ILE B 2 357 ? 146.045 150.661 161.404 1.00 38.24 357 ILE B O 1
ATOM 6230 N N . ILE B 2 358 ? 145.380 149.264 159.760 1.00 36.30 358 ILE B N 1
ATOM 6231 C CA . ILE B 2 358 ? 146.718 148.964 159.262 1.00 32.79 358 ILE B CA 1
ATOM 6232 C C . ILE B 2 358 ? 146.972 149.874 158.072 1.00 34.01 358 ILE B C 1
ATOM 6233 O O . ILE B 2 358 ? 146.186 149.895 157.119 1.00 34.85 358 ILE B O 1
ATOM 6238 N N . THR B 2 359 ? 148.067 150.635 158.127 1.00 33.71 359 THR B N 1
ATOM 6239 C CA . THR B 2 359 ? 148.278 151.750 157.212 1.00 34.78 359 THR B CA 1
ATOM 6240 C C . THR B 2 359 ? 149.572 151.623 156.418 1.00 32.39 359 THR B C 1
ATOM 6241 O O . THR B 2 359 ? 150.087 152.630 155.927 1.00 35.30 359 THR B O 1
ATOM 6245 N N . ASP B 2 360 ? 150.103 150.413 156.260 1.00 29.81 360 ASP B N 1
ATOM 6246 C CA . ASP B 2 360 ? 151.324 150.213 155.491 1.00 32.70 360 ASP B CA 1
ATOM 6247 C C . ASP B 2 360 ? 151.056 149.759 154.063 1.00 34.84 360 ASP B C 1
ATOM 6248 O O . ASP B 2 360 ? 152.007 149.537 153.308 1.00 34.14 360 ASP B O 1
ATOM 6253 N N . ASN B 2 361 ? 149.790 149.647 153.669 1.00 33.01 361 ASN B N 1
ATOM 6254 C CA . ASN B 2 361 ? 149.401 149.279 152.316 1.00 30.56 361 ASN B CA 1
ATOM 6255 C C . ASN B 2 361 ? 149.975 147.921 151.925 1.00 34.40 361 ASN B C 1
ATOM 6256 O O . ASN B 2 361 ? 150.851 147.843 151.056 1.00 36.39 361 ASN B O 1
ATOM 6261 N N . PRO B 2 362 ? 149.509 146.833 152.529 1.00 33.85 362 PRO B N 1
ATOM 6262 C CA . PRO B 2 362 ? 149.987 145.507 152.140 1.00 31.63 362 PRO B CA 1
ATOM 6263 C C . PRO B 2 362 ? 149.481 145.145 150.757 1.00 36.41 362 PRO B C 1
ATOM 6264 O O . PRO B 2 362 ? 148.544 145.775 150.247 1.00 38.97 362 PRO B O 1
ATOM 6268 N N . PRO B 2 363 ? 150.074 144.146 150.108 1.00 39.67 363 PRO B N 1
ATOM 6269 C CA . PRO B 2 363 ? 149.507 143.665 148.845 1.00 41.54 363 PRO B CA 1
ATOM 6270 C C . PRO B 2 363 ? 148.154 143.017 149.080 1.00 39.95 363 PRO B C 1
ATOM 6271 O O . PRO B 2 363 ? 147.880 142.462 150.145 1.00 42.15 363 PRO B O 1
ATOM 6275 N N . GLU B 2 364 ? 147.302 143.081 148.058 1.00 42.78 364 GLU B N 1
ATOM 6276 C CA . GLU B 2 364 ? 145.924 142.633 148.217 1.00 44.33 364 GLU B CA 1
ATOM 6277 C C . GLU B 2 364 ? 145.823 141.149 148.540 1.00 45.43 364 GLU B C 1
ATOM 6278 O O . GLU B 2 364 ? 144.827 140.722 149.135 1.00 46.39 364 GLU B O 1
ATOM 6284 N N . GLU B 2 365 ? 146.824 140.354 148.169 1.00 45.97 365 GLU B N 1
ATOM 6285 C CA . GLU B 2 365 ? 146.742 138.911 148.370 1.00 46.88 365 GLU B CA 1
ATOM 6286 C C . GLU B 2 365 ? 146.944 138.514 149.827 1.00 46.84 365 GLU B C 1
ATOM 6287 O O . GLU B 2 365 ? 146.404 137.492 150.262 1.00 47.72 365 GLU B O 1
ATOM 6293 N N . VAL B 2 366 ? 147.705 139.299 150.594 1.00 43.63 366 VAL B N 1
ATOM 6294 C CA . VAL B 2 366 ? 147.943 138.984 152.001 1.00 41.54 366 VAL B CA 1
ATOM 6295 C C . VAL B 2 366 ? 146.912 139.603 152.932 1.00 41.77 366 VAL B C 1
ATOM 6296 O O . VAL B 2 366 ? 146.900 139.275 154.128 1.00 44.05 366 VAL B O 1
ATOM 6300 N N . ARG B 2 367 ? 146.033 140.467 152.423 1.00 40.92 367 ARG B N 1
ATOM 6301 C CA . ARG B 2 367 ? 145.107 141.185 153.292 1.00 39.96 367 ARG B CA 1
ATOM 6302 C C . ARG B 2 367 ? 144.173 140.229 154.023 1.00 45.83 367 ARG B C 1
ATOM 6303 O O . ARG B 2 367 ? 143.878 140.419 155.210 1.00 51.79 367 ARG B O 1
ATOM 6311 N N . GLU B 2 368 ? 143.701 139.191 153.332 1.00 45.66 368 GLU B N 1
ATOM 6312 C CA . GLU B 2 368 ? 142.710 138.300 153.925 1.00 51.14 368 GLU B CA 1
ATOM 6313 C C . GLU B 2 368 ? 143.272 137.580 155.142 1.00 54.33 368 GLU B C 1
ATOM 6314 O O . GLU B 2 368 ? 142.613 137.497 156.184 1.00 61.41 368 GLU B O 1
ATOM 6320 N N . ASP B 2 369 ? 144.497 137.069 155.041 1.00 50.06 369 ASP B N 1
ATOM 6321 C CA . ASP B 2 369 ? 145.090 136.353 156.165 1.00 51.19 369 ASP B CA 1
ATOM 6322 C C . ASP B 2 369 ? 145.445 137.306 157.301 1.00 53.37 369 ASP B C 1
ATOM 6323 O O . ASP B 2 369 ? 145.273 136.971 158.479 1.00 56.85 369 ASP B O 1
ATOM 6328 N N . ILE B 2 370 ? 145.990 138.477 156.970 1.00 52.59 370 ILE B N 1
ATOM 6329 C CA . ILE B 2 370 ? 146.208 139.510 157.980 1.00 47.66 370 ILE B CA 1
ATOM 6330 C C . ILE B 2 370 ? 144.941 139.713 158.804 1.00 48.03 370 ILE B C 1
ATOM 6331 O O . ILE B 2 370 ? 144.951 139.606 160.034 1.00 53.58 370 ILE B O 1
ATOM 6336 N N . ARG B 2 371 ? 143.826 140.002 158.130 1.00 44.75 371 ARG B N 1
ATOM 6337 C CA . ARG B 2 371 ? 142.559 140.177 158.837 1.00 51.35 371 ARG B CA 1
ATOM 6338 C C . ARG B 2 371 ? 142.167 138.921 159.613 1.00 54.86 371 ARG B C 1
ATOM 6339 O O . ARG B 2 371 ? 141.619 139.003 160.728 1.00 54.57 371 ARG B O 1
ATOM 6347 N N . ALA B 2 372 ? 142.466 137.744 159.060 1.00 50.87 372 ALA B N 1
ATOM 6348 C CA . ALA B 2 372 ? 142.082 136.527 159.754 1.00 52.68 372 ALA B CA 1
ATOM 6349 C C . ALA B 2 372 ? 142.897 136.348 161.017 1.00 53.68 372 ALA B C 1
ATOM 6350 O O . ALA B 2 372 ? 142.495 135.584 161.900 1.00 55.59 372 ALA B O 1
ATOM 6352 N N . HIS B 2 373 ? 144.033 137.036 161.120 1.00 53.49 373 HIS B N 1
ATOM 6353 C CA . HIS B 2 373 ? 144.770 136.992 162.374 1.00 49.07 373 HIS B CA 1
ATOM 6354 C C . HIS B 2 373 ? 144.021 137.780 163.435 1.00 50.41 373 HIS B C 1
ATOM 6355 O O . HIS B 2 373 ? 143.969 137.378 164.603 1.00 49.98 373 HIS B O 1
ATOM 6362 N N . TYR B 2 374 ? 143.415 138.902 163.035 1.00 54.34 374 TYR B N 1
ATOM 6363 C CA . TYR B 2 374 ? 142.655 139.703 163.978 1.00 50.08 374 TYR B CA 1
ATOM 6364 C C . TYR B 2 374 ? 141.372 139.005 164.385 1.00 55.42 374 TYR B C 1
ATOM 6365 O O . TYR B 2 374 ? 140.828 139.303 165.452 1.00 59.09 374 TYR B O 1
ATOM 6374 N N . HIS B 2 375 ? 140.878 138.077 163.564 1.00 56.75 375 HIS B N 1
ATOM 6375 C CA . HIS B 2 375 ? 139.678 137.344 163.958 1.00 56.17 375 HIS B CA 1
ATOM 6376 C C . HIS B 2 375 ? 139.941 136.488 165.191 1.00 60.47 375 HIS B C 1
ATOM 6377 O O . HIS B 2 375 ? 139.173 136.515 166.158 1.00 67.49 375 HIS B O 1
ATOM 6384 N N . ALA B 2 376 ? 141.025 135.720 165.171 1.00 58.90 376 ALA B N 1
ATOM 6385 C CA . ALA B 2 376 ? 141.435 134.893 166.307 1.00 59.34 376 ALA B CA 1
ATOM 6386 C C . ALA B 2 376 ? 142.485 135.609 167.155 1.00 60.08 376 ALA B C 1
ATOM 6387 O O . ALA B 2 376 ? 143.585 135.108 167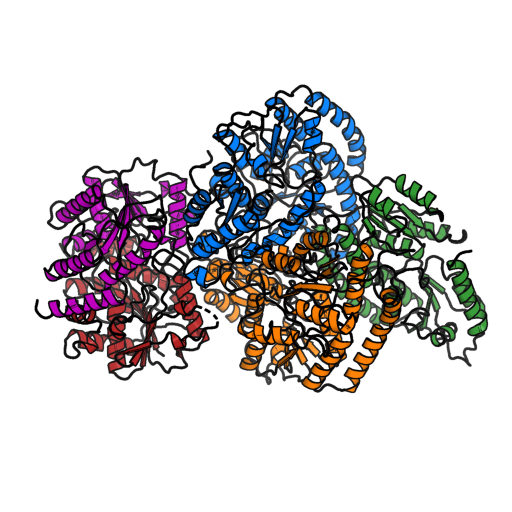.383 1.00 61.70 376 ALA B O 1
ATOM 6389 N N . ILE B 2 377 ? 142.126 136.800 167.648 1.00 55.32 377 ILE B N 1
ATOM 6390 C CA . ILE B 2 377 ? 143.045 137.581 168.470 1.00 53.23 377 ILE B CA 1
ATOM 6391 C C . ILE B 2 377 ? 142.975 137.173 169.933 1.00 56.39 377 ILE B C 1
ATOM 6392 O O . ILE B 2 377 ? 143.710 137.725 170.762 1.00 56.11 377 ILE B O 1
ATOM 6397 N N . ALA B 2 378 ? 142.112 136.221 170.273 1.00 61.94 378 ALA B N 1
ATOM 6398 C CA . ALA B 2 378 ? 141.947 135.689 171.617 1.00 66.01 378 ALA B CA 1
ATOM 6399 C C . ALA B 2 378 ? 140.848 134.640 171.540 1.00 76.49 378 ALA B C 1
ATOM 6400 O O . ALA B 2 378 ? 140.028 134.651 170.617 1.00 78.70 378 ALA B O 1
ATOM 6402 N N . ASP B 2 379 ? 140.834 133.733 172.516 1.00 78.21 379 ASP B N 1
ATOM 6403 C CA . ASP B 2 379 ? 139.751 132.757 172.565 1.00 83.45 379 ASP B CA 1
ATOM 6404 C C . ASP B 2 379 ? 138.422 133.413 172.919 1.00 85.20 379 ASP B C 1
ATOM 6405 O O . ASP B 2 379 ? 137.363 132.914 172.522 1.00 81.60 379 ASP B O 1
ATOM 6410 N N . ASP B 2 380 ? 138.454 134.525 173.653 1.00 82.04 380 ASP B N 1
ATOM 6411 C CA . ASP B 2 380 ? 137.242 135.238 174.030 1.00 79.58 380 ASP B CA 1
ATOM 6412 C C . ASP B 2 380 ? 136.984 136.474 173.179 1.00 78.54 380 ASP B C 1
ATOM 6413 O O . ASP B 2 380 ? 135.833 136.916 173.095 1.00 78.51 380 ASP B O 1
ATOM 6418 N N . VAL B 2 381 ? 138.012 137.035 172.548 1.00 73.76 381 VAL B N 1
ATOM 6419 C CA . VAL B 2 381 ? 137.911 138.299 171.826 1.00 70.11 381 VAL B CA 1
ATOM 6420 C C . VAL B 2 381 ? 138.104 138.024 170.344 1.00 70.51 381 VAL B C 1
ATOM 6421 O O . VAL B 2 381 ? 139.039 137.315 169.952 1.00 69.69 381 VAL B O 1
ATOM 6425 N N . ALA B 2 382 ? 137.214 138.577 169.526 1.00 73.52 382 ALA B N 1
ATOM 6426 C CA . ALA B 2 382 ? 137.365 138.595 168.079 1.00 68.03 382 ALA B CA 1
ATOM 6427 C C . ALA B 2 382 ? 137.213 140.034 167.619 1.00 66.32 382 ALA B C 1
ATOM 6428 O O . ALA B 2 382 ? 136.296 140.733 168.060 1.00 65.62 382 ALA B O 1
ATOM 6430 N N . THR B 2 383 ? 138.111 140.473 166.748 1.00 60.10 383 THR B N 1
ATOM 6431 C CA . THR B 2 383 ? 138.126 141.853 166.277 1.00 57.19 383 THR B CA 1
ATOM 6432 C C . THR B 2 383 ? 138.353 141.830 164.772 1.00 55.69 383 THR B C 1
ATOM 6433 O O . THR B 2 383 ? 138.120 140.821 164.097 1.00 61.16 383 THR B O 1
ATOM 6437 N N . ASP B 2 384 ? 138.808 142.954 164.231 1.00 53.02 384 ASP B N 1
ATOM 6438 C CA . ASP B 2 384 ? 138.956 143.115 162.795 1.00 53.80 384 ASP B CA 1
ATOM 6439 C C . ASP B 2 384 ? 139.737 144.393 162.547 1.00 49.88 384 ASP B C 1
ATOM 6440 O O . ASP B 2 384 ? 139.781 145.288 163.393 1.00 49.53 384 ASP B O 1
ATOM 6445 N N . VAL B 2 385 ? 140.358 144.459 161.377 1.00 48.08 385 VAL B N 1
ATOM 6446 C CA . VAL B 2 385 ? 141.177 145.595 160.988 1.00 43.43 385 VAL B CA 1
ATOM 6447 C C . VAL B 2 385 ? 140.733 146.070 159.615 1.00 39.29 385 VAL B C 1
ATOM 6448 O O . VAL B 2 385 ? 140.246 145.291 158.791 1.00 45.44 385 VAL B O 1
ATOM 6452 N N . SER B 2 386 ? 140.894 147.366 159.378 1.00 37.96 386 SER B N 1
ATOM 6453 C CA . SER B 2 386 ? 140.646 147.973 158.081 1.00 35.04 386 SER B CA 1
ATOM 6454 C C . SER B 2 386 ? 141.946 148.541 157.539 1.00 34.22 386 SER B C 1
ATOM 6455 O O . SER B 2 386 ? 142.674 149.229 158.257 1.00 38.76 386 SER B O 1
ATOM 6458 N N . PHE B 2 387 ? 142.239 148.246 156.280 1.00 38.95 387 PHE B N 1
ATOM 6459 C CA . PHE B 2 387 ? 143.451 148.728 155.633 1.00 35.44 387 PHE B CA 1
ATOM 6460 C C . PHE B 2 387 ? 143.156 150.109 155.068 1.00 36.77 387 PHE B C 1
ATOM 6461 O O . PHE B 2 387 ? 142.449 150.239 154.066 1.00 39.34 387 PHE B O 1
ATOM 6469 N N . GLU B 2 388 ? 143.693 151.141 155.712 1.00 35.48 388 GLU B N 1
ATOM 6470 C CA . GLU B 2 388 ? 143.407 152.517 155.330 1.00 39.45 388 GLU B CA 1
ATOM 6471 C C . GLU B 2 388 ? 144.694 153.319 155.385 1.00 37.76 388 GLU B C 1
ATOM 6472 O O . GLU B 2 388 ? 145.299 153.454 156.450 1.00 42.69 388 GLU B O 1
ATOM 6478 N N . GLU B 2 389 ? 145.116 153.830 154.237 1.00 35.24 389 GLU B N 1
ATOM 6479 C CA . GLU B 2 389 ? 146.293 154.676 154.143 1.00 34.01 389 GLU B CA 1
ATOM 6480 C C . GLU B 2 389 ? 145.981 156.161 154.276 1.00 37.58 389 GLU B C 1
ATOM 6481 O O . GLU B 2 389 ? 146.912 156.961 154.404 1.00 38.87 389 GLU B O 1
ATOM 6487 N N . ASP B 2 390 ? 144.706 156.545 154.241 1.00 37.08 390 ASP B N 1
ATOM 6488 C CA . ASP B 2 390 ? 144.291 157.940 154.357 1.00 35.90 390 ASP B CA 1
ATOM 6489 C C . ASP B 2 390 ? 143.994 158.269 155.815 1.00 39.18 390 ASP B C 1
ATOM 6490 O O . ASP B 2 390 ? 143.171 157.600 156.447 1.00 43.60 390 ASP B O 1
ATOM 6495 N N . SER B 2 391 ? 144.656 159.295 156.352 1.00 39.48 391 SER B N 1
ATOM 6496 C CA . SER B 2 391 ? 144.448 159.634 157.755 1.00 36.81 391 SER B CA 1
ATOM 6497 C C . SER B 2 391 ? 143.142 160.371 158.003 1.00 39.46 391 SER B C 1
ATOM 6498 O O . SER B 2 391 ? 142.658 160.360 159.134 1.00 39.91 391 SER B O 1
ATOM 6501 N N . TYR B 2 392 ? 142.570 161.029 156.993 1.00 41.09 392 TYR B N 1
ATOM 6502 C CA . TYR B 2 392 ? 141.275 161.669 157.191 1.00 37.26 392 TYR B CA 1
ATOM 6503 C C . TYR B 2 392 ? 140.201 160.638 157.499 1.00 40.27 392 TYR B C 1
ATOM 6504 O O . TYR B 2 392 ? 139.397 160.815 158.422 1.00 46.02 392 TYR B O 1
ATOM 6513 N N . THR B 2 393 ? 140.178 159.540 156.744 1.00 35.85 393 THR B N 1
ATOM 6514 C CA . THR B 2 393 ? 139.207 158.493 157.024 1.00 38.95 393 THR B CA 1
ATOM 6515 C C . THR B 2 393 ? 139.516 157.784 158.335 1.00 42.63 393 THR B C 1
ATOM 6516 O O . THR B 2 393 ? 138.595 157.357 159.037 1.00 52.58 393 THR B O 1
ATOM 6520 N N . ILE B 2 394 ? 140.794 157.665 158.694 1.00 37.29 394 ILE B N 1
ATOM 6521 C CA . ILE B 2 394 ? 141.150 157.101 159.994 1.00 39.98 394 ILE B CA 1
ATOM 6522 C C . ILE B 2 394 ? 140.605 157.973 161.117 1.00 41.84 394 ILE B C 1
ATOM 6523 O O . ILE B 2 394 ? 139.978 157.485 162.064 1.00 44.66 394 ILE B O 1
ATOM 6528 N N . HIS B 2 395 ? 140.819 159.284 161.013 1.00 41.28 395 HIS B N 1
ATOM 6529 C CA . HIS B 2 395 ? 140.298 160.206 162.012 1.00 39.94 395 HIS B CA 1
ATOM 6530 C C . HIS B 2 395 ? 138.782 160.149 162.068 1.00 46.15 395 HIS B C 1
ATOM 6531 O O . HIS B 2 395 ? 138.192 160.222 163.150 1.00 52.46 395 HIS B O 1
ATOM 6538 N N . GLN B 2 396 ? 138.130 160.009 160.914 1.00 43.68 396 GLN B N 1
ATOM 6539 C CA . GLN B 2 396 ? 136.674 160.008 160.909 1.00 44.97 396 GLN B CA 1
ATOM 6540 C C . GLN B 2 396 ? 136.105 158.711 161.471 1.00 48.11 396 GLN B C 1
ATOM 6541 O O . GLN B 2 396 ? 135.020 158.724 162.062 1.00 52.85 396 GLN B O 1
ATOM 6547 N N . LYS B 2 397 ? 136.810 157.589 161.305 1.00 44.34 397 LYS B N 1
ATOM 6548 C CA . LYS B 2 397 ? 136.360 156.351 161.935 1.00 45.90 397 LYS B CA 1
ATOM 6549 C C . LYS B 2 397 ? 136.644 156.341 163.430 1.00 52.00 397 LYS B C 1
ATOM 6550 O O . LYS B 2 397 ? 135.900 155.718 164.194 1.00 58.27 397 LYS B O 1
ATOM 6556 N N . ILE B 2 398 ? 137.718 156.999 163.868 1.00 50.85 398 ILE B N 1
ATOM 6557 C CA . ILE B 2 398 ? 137.923 157.188 165.302 1.00 50.50 398 ILE B CA 1
ATOM 6558 C C . ILE B 2 398 ? 136.800 158.040 165.875 1.00 52.42 398 ILE B C 1
ATOM 6559 O O . ILE B 2 398 ? 136.229 157.729 166.926 1.00 58.98 398 ILE B O 1
ATOM 6564 N N . ARG B 2 399 ? 136.459 159.126 165.181 1.00 50.63 399 ARG B N 1
ATOM 6565 C CA . ARG B 2 399 ? 135.342 159.959 165.604 1.00 51.57 399 ARG B CA 1
ATOM 6566 C C . ARG B 2 399 ? 134.029 159.196 165.540 1.00 56.08 399 ARG B C 1
ATOM 6567 O O . ARG B 2 399 ? 133.134 159.425 166.362 1.00 62.94 399 ARG B O 1
ATOM 6575 N N . ALA B 2 400 ? 133.893 158.290 164.577 1.00 50.03 400 ALA B N 1
ATOM 6576 C CA . ALA B 2 400 ? 132.659 157.553 164.358 1.00 51.90 400 ALA B CA 1
ATOM 6577 C C . ALA B 2 400 ? 132.589 156.257 165.152 1.00 56.54 400 ALA B C 1
ATOM 6578 O O . ALA B 2 400 ? 131.717 155.428 164.879 1.00 63.74 400 ALA B O 1
ATOM 6580 N N . THR B 2 401 ? 133.487 156.055 166.111 1.00 54.42 401 THR B N 1
ATOM 6581 C CA . THR B 2 401 ? 133.442 154.905 167.012 1.00 60.02 401 THR B CA 1
ATOM 6582 C C . THR B 2 401 ? 133.338 155.449 168.433 1.00 65.71 401 THR B C 1
ATOM 6583 O O . THR B 2 401 ? 134.335 155.892 169.011 1.00 64.75 401 THR B O 1
ATOM 6587 N N . ASP B 2 402 ? 132.132 155.431 168.991 1.00 68.61 402 ASP B N 1
ATOM 6588 C CA . ASP B 2 402 ? 131.931 155.931 170.344 1.00 71.31 402 ASP B CA 1
ATOM 6589 C C . ASP B 2 402 ? 132.683 155.047 171.331 1.00 72.96 402 ASP B C 1
ATOM 6590 O O . ASP B 2 402 ? 132.415 153.845 171.430 1.00 72.07 402 ASP B O 1
ATOM 6595 N N . PHE B 2 403 ? 133.626 155.642 172.055 1.00 71.58 403 PHE B N 1
ATOM 6596 C CA . PHE B 2 403 ? 134.499 154.897 172.959 1.00 68.78 403 PHE B CA 1
ATOM 6597 C C . PHE B 2 403 ? 133.964 154.905 174.388 1.00 76.08 403 PHE B C 1
ATOM 6598 O O . PHE B 2 403 ? 134.649 155.288 175.334 1.00 77.09 403 PHE B O 1
ATOM 6606 N N . GLY B 2 404 ? 132.716 154.477 174.547 1.00 74.50 404 GLY B N 1
ATOM 6607 C CA . GLY B 2 404 ? 132.145 154.317 175.864 1.00 72.54 404 GLY B CA 1
ATOM 6608 C C . GLY B 2 404 ? 132.093 155.635 176.617 1.00 75.48 404 GLY B C 1
ATOM 6609 O O . GLY B 2 404 ? 132.080 156.725 176.041 1.00 77.94 404 GLY B O 1
ATOM 6610 N N . HIS B 2 405 ? 132.074 155.512 177.943 1.00 75.85 405 HIS B N 1
ATOM 6611 C CA . HIS B 2 405 ? 132.075 156.679 178.816 1.00 75.96 405 HIS B CA 1
ATOM 6612 C C . HIS B 2 405 ? 133.488 157.123 179.170 1.00 76.75 405 HIS B C 1
ATOM 6613 O O . HIS B 2 405 ? 133.746 158.324 179.294 1.00 75.59 405 HIS B O 1
ATOM 6620 N N . LYS B 2 406 ? 134.411 156.179 179.326 1.00 80.45 406 LYS B N 1
ATOM 6621 C CA . LYS B 2 406 ? 135.792 156.528 179.615 1.00 73.86 406 LYS B CA 1
ATOM 6622 C C . LYS B 2 406 ? 136.470 157.092 178.370 1.00 72.17 406 LYS B C 1
ATOM 6623 O O . LYS B 2 406 ? 135.979 156.964 177.246 1.00 72.23 406 LYS B O 1
ATOM 6629 N N . ALA B 2 407 ? 137.608 157.729 178.585 1.00 69.27 407 ALA B N 1
ATOM 6630 C CA . ALA B 2 407 ? 138.394 158.217 177.463 1.00 65.39 407 ALA B CA 1
ATOM 6631 C C . ALA B 2 407 ? 139.161 157.067 176.811 1.00 70.34 407 ALA B C 1
ATOM 6632 O O . ALA B 2 407 ? 139.639 156.168 177.507 1.00 74.76 407 ALA B O 1
ATOM 6634 N N . PRO B 2 408 ? 139.291 157.066 175.487 1.00 67.05 408 PRO B N 1
ATOM 6635 C CA . PRO B 2 408 ? 140.079 156.031 174.814 1.00 60.71 408 PRO B CA 1
ATOM 6636 C C . PRO B 2 408 ? 141.539 156.430 174.682 1.00 58.02 408 PRO B C 1
ATOM 6637 O O . PRO B 2 408 ? 141.892 157.608 174.612 1.00 57.86 408 PRO B O 1
ATOM 6641 N N . ILE B 2 409 ? 142.397 155.417 174.638 1.00 55.67 409 ILE B N 1
ATOM 6642 C CA . ILE B 2 409 ? 143.831 155.611 174.451 1.00 49.97 409 ILE B CA 1
ATOM 6643 C C . ILE B 2 409 ? 144.167 155.307 172.997 1.00 47.27 409 ILE B C 1
ATOM 6644 O O . ILE B 2 409 ? 143.879 154.215 172.497 1.00 47.40 409 ILE B O 1
ATOM 6649 N N . LEU B 2 410 ? 144.772 156.273 172.316 1.00 45.87 410 LEU B N 1
ATOM 6650 C CA . LEU B 2 410 ? 145.084 156.157 170.899 1.00 41.75 410 LEU B CA 1
ATOM 6651 C C . LEU B 2 410 ? 146.534 155.723 170.741 1.00 42.00 410 LEU B C 1
ATOM 6652 O O . LEU B 2 410 ? 147.448 156.434 171.168 1.00 44.71 410 LEU B O 1
ATOM 6657 N N . PHE B 2 411 ? 146.744 154.567 170.113 1.00 43.03 411 PHE B N 1
ATOM 6658 C CA . PHE B 2 411 ? 148.085 154.065 169.813 1.00 40.72 411 PHE B CA 1
ATOM 6659 C C . PHE B 2 411 ? 148.353 154.349 168.342 1.00 40.63 411 PHE B C 1
ATOM 6660 O O . PHE B 2 411 ? 148.043 153.543 167.466 1.00 42.42 411 PHE B O 1
ATOM 6668 N N . GLY B 2 412 ? 148.934 155.508 168.071 1.00 39.53 412 GLY B N 1
ATOM 6669 C CA . GLY B 2 412 ? 149.172 155.910 166.706 1.00 36.93 412 GLY B CA 1
ATOM 6670 C C . GLY B 2 412 ? 150.436 156.713 166.530 1.00 33.47 412 GLY B C 1
ATOM 6671 O O . GLY B 2 412 ? 151.508 156.332 167.001 1.00 34.89 412 GLY B O 1
ATOM 6672 N N . THR B 2 413 ? 150.306 157.837 165.836 1.00 34.35 413 THR B N 1
ATOM 6673 C CA . THR B 2 413 ? 151.443 158.656 165.452 1.00 33.14 413 THR B CA 1
ATOM 6674 C C . THR B 2 413 ? 151.236 160.094 165.902 1.00 34.76 413 THR B C 1
ATOM 6675 O O . THR B 2 413 ? 150.309 160.383 166.663 1.00 35.67 413 THR B O 1
ATOM 6679 N N . THR B 2 414 ? 152.085 161.007 165.433 1.00 34.40 414 THR B N 1
ATOM 6680 C CA . THR B 2 414 ? 151.922 162.413 165.776 1.00 34.83 414 THR B CA 1
ATOM 6681 C C . THR B 2 414 ? 150.689 163.030 165.130 1.00 35.12 414 THR B C 1
ATOM 6682 O O . THR B 2 414 ? 150.346 164.169 165.461 1.00 36.01 414 THR B O 1
ATOM 6686 N N . TRP B 2 415 ? 150.031 162.327 164.206 1.00 34.61 415 TRP B N 1
ATOM 6687 C CA . TRP B 2 415 ? 148.811 162.850 163.610 1.00 34.13 415 TRP B CA 1
ATOM 6688 C C . TRP B 2 415 ? 147.610 162.734 164.540 1.00 36.91 415 TRP B C 1
ATOM 6689 O O . TRP B 2 415 ? 146.597 163.397 164.300 1.00 39.99 415 TRP B O 1
ATOM 6700 N N . GLU B 2 416 ? 147.697 161.917 165.589 1.00 36.24 416 GLU B N 1
ATOM 6701 C CA . GLU B 2 416 ? 146.577 161.670 166.488 1.00 38.08 416 GLU B CA 1
ATOM 6702 C C . GLU B 2 416 ? 146.639 162.512 167.756 1.00 44.20 416 GLU B C 1
ATOM 6703 O O . GLU B 2 416 ? 145.804 162.329 168.646 1.00 48.92 416 GLU B O 1
ATOM 6709 N N . ARG B 2 417 ? 147.606 163.425 167.866 1.00 42.89 417 ARG B N 1
ATOM 6710 C CA . ARG B 2 417 ? 147.687 164.269 169.055 1.00 44.31 417 ARG B CA 1
ATOM 6711 C C . ARG B 2 417 ? 146.421 165.098 169.215 1.00 48.46 417 ARG B C 1
ATOM 6712 O O . ARG B 2 417 ? 145.789 165.098 170.278 1.00 51.02 417 ARG B O 1
ATOM 6720 N N . ASP B 2 418 ? 146.027 165.801 168.152 1.00 47.55 418 ASP B N 1
ATOM 6721 C CA . ASP B 2 418 ? 144.857 166.666 168.225 1.00 51.94 418 ASP B CA 1
ATOM 6722 C C . ASP B 2 418 ? 143.595 165.859 168.484 1.00 51.43 418 ASP B C 1
ATOM 6723 O O . ASP B 2 418 ? 142.742 166.259 169.285 1.00 54.60 418 ASP B O 1
ATOM 6728 N N . LEU B 2 419 ? 143.460 164.714 167.820 1.00 45.38 419 LEU B N 1
ATOM 6729 C CA . LEU B 2 419 ? 142.259 163.909 167.987 1.00 47.16 419 LEU B CA 1
ATOM 6730 C C . LEU B 2 419 ? 142.168 163.341 169.397 1.00 48.78 419 LEU B C 1
ATOM 6731 O O . LEU B 2 419 ? 141.076 163.268 169.971 1.00 51.93 419 LEU B O 1
ATOM 6736 N N . ALA B 2 420 ? 143.298 162.925 169.970 1.00 47.46 420 ALA B N 1
ATOM 6737 C CA . ALA B 2 420 ? 143.283 162.414 171.337 1.00 49.35 420 ALA B CA 1
ATOM 6738 C C . ALA B 2 420 ? 143.001 163.524 172.342 1.00 49.56 420 ALA B C 1
ATOM 6739 O O . ALA B 2 420 ? 142.306 163.300 173.339 1.00 49.88 420 ALA B O 1
ATOM 6741 N N . LYS B 2 421 ? 143.522 164.728 172.099 1.00 50.02 421 LYS B N 1
ATOM 6742 C CA . LYS B 2 421 ? 143.159 165.858 172.947 1.00 46.94 421 LYS B CA 1
ATOM 6743 C C . LYS B 2 421 ? 141.675 166.170 172.851 1.00 53.50 421 LYS B C 1
ATOM 6744 O O . LYS B 2 421 ? 141.059 166.568 173.845 1.00 59.71 421 LYS B O 1
ATOM 6750 N N . GLU B 2 422 ? 141.085 165.992 171.671 1.00 52.08 422 GLU B N 1
ATOM 6751 C CA . GLU B 2 422 ? 139.670 166.291 171.505 1.00 53.83 422 GLU B CA 1
ATOM 6752 C C . GLU B 2 422 ? 138.795 165.216 172.130 1.00 55.43 422 GLU B C 1
ATOM 6753 O O . GLU B 2 422 ? 137.705 165.523 172.624 1.00 60.52 422 GLU B O 1
ATOM 6759 N N . LEU B 2 423 ? 139.242 163.964 172.115 1.00 50.62 423 LEU B N 1
ATOM 6760 C CA . LEU B 2 423 ? 138.485 162.864 172.693 1.00 50.92 423 LEU B CA 1
ATOM 6761 C C . LEU B 2 423 ? 138.793 162.649 174.168 1.00 54.45 423 LEU B C 1
ATOM 6762 O O . LEU B 2 423 ? 138.431 161.604 174.716 1.00 56.49 423 LEU B O 1
ATOM 6767 N N . LYS B 2 424 ? 139.441 163.608 174.825 1.00 55.44 424 LYS B N 1
ATOM 6768 C CA . LYS B 2 424 ? 139.742 163.555 176.253 1.00 56.00 424 LYS B CA 1
ATOM 6769 C C . LYS B 2 424 ? 140.677 162.410 176.624 1.00 57.59 424 LYS B C 1
ATOM 6770 O O . LYS B 2 424 ? 140.893 162.158 177.814 1.00 60.65 424 LYS B O 1
ATOM 6776 N N . GLY B 2 425 ? 141.234 161.699 175.644 1.00 53.91 425 GLY B N 1
ATOM 6777 C CA . GLY B 2 425 ? 142.059 160.542 175.893 1.00 51.88 425 GLY B CA 1
ATOM 6778 C C . GLY B 2 425 ? 143.542 160.797 175.676 1.00 49.60 425 GLY B C 1
ATOM 6779 O O . GLY B 2 425 ? 143.979 161.868 175.264 1.00 49.62 425 GLY B O 1
ATOM 6780 N N . ALA B 2 426 ? 144.317 159.762 175.971 1.00 46.96 426 ALA B N 1
ATOM 6781 C CA . ALA B 2 426 ? 145.767 159.794 175.870 1.00 48.02 426 ALA B CA 1
ATOM 6782 C C . ALA B 2 426 ? 146.243 159.106 174.596 1.00 52.54 426 ALA B C 1
ATOM 6783 O O . ALA B 2 426 ? 145.556 158.255 174.027 1.00 55.07 426 ALA B O 1
ATOM 6785 N N . ILE B 2 427 ? 147.442 159.482 174.157 1.00 48.73 427 ILE B N 1
ATOM 6786 C CA . ILE B 2 427 ? 148.024 158.961 172.927 1.00 41.23 427 ILE B CA 1
ATOM 6787 C C . ILE B 2 427 ? 149.408 158.406 173.233 1.00 42.73 427 ILE B C 1
ATOM 6788 O O . ILE B 2 427 ? 150.207 159.058 173.913 1.00 52.43 427 ILE B O 1
ATOM 6793 N N . VAL B 2 428 ? 149.685 157.204 172.737 1.00 36.49 428 VAL B N 1
ATOM 6794 C CA . VAL B 2 428 ? 151.007 156.593 172.815 1.00 38.61 428 VAL B CA 1
ATOM 6795 C C . VAL B 2 428 ? 151.515 156.418 171.390 1.00 42.92 428 VAL B C 1
ATOM 6796 O O . VAL B 2 428 ? 150.902 155.696 170.595 1.00 43.98 428 VAL B O 1
ATOM 6800 N N . GLU B 2 429 ? 152.634 157.063 171.068 1.00 39.96 429 GLU B N 1
ATOM 6801 C CA . GLU B 2 429 ? 153.185 156.985 169.721 1.00 35.12 429 GLU B CA 1
ATOM 6802 C C . GLU B 2 429 ? 154.022 155.718 169.597 1.00 40.28 429 GLU B C 1
ATOM 6803 O O . GLU B 2 429 ? 154.949 155.500 170.383 1.00 41.99 429 GLU B O 1
ATOM 6809 N N . VAL B 2 430 ? 153.695 154.885 168.612 1.00 37.50 430 VAL B N 1
ATOM 6810 C CA . VAL B 2 430 ? 154.276 153.553 168.515 1.00 33.86 430 VAL B CA 1
ATOM 6811 C C . VAL B 2 430 ? 154.763 153.263 167.103 1.00 40.20 430 VAL B C 1
ATOM 6812 O O . VAL B 2 430 ? 155.082 152.115 166.777 1.00 48.72 430 VAL B O 1
ATOM 6816 N N . GLY B 2 431 ? 154.827 154.279 166.255 1.00 36.93 431 GLY B N 1
ATOM 6817 C CA . GLY B 2 431 ? 155.224 154.024 164.889 1.00 34.51 431 GLY B CA 1
ATOM 6818 C C . GLY B 2 431 ? 155.455 155.301 164.118 1.00 32.99 431 GLY B C 1
ATOM 6819 O O . GLY B 2 431 ? 155.422 156.401 164.669 1.00 33.65 431 GLY B O 1
ATOM 6820 N N . PHE B 2 432 ? 155.682 155.131 162.825 1.00 33.05 432 PHE B N 1
ATOM 6821 C CA . PHE B 2 432 ? 155.959 156.266 161.961 1.00 29.07 432 PHE B CA 1
ATOM 6822 C C . PHE B 2 432 ? 154.693 157.081 161.725 1.00 30.51 432 PHE B C 1
ATOM 6823 O O . PHE B 2 432 ? 153.679 156.524 161.290 1.00 31.66 432 PHE B O 1
ATOM 6831 N N . PRO B 2 433 ? 154.704 158.397 161.984 1.00 30.37 433 PRO B N 1
ATOM 6832 C CA . PRO B 2 433 ? 155.786 159.206 162.575 1.00 27.27 433 PRO B CA 1
ATOM 6833 C C . PRO B 2 433 ? 155.636 159.386 164.084 1.00 32.16 433 PRO B C 1
ATOM 6834 O O . PRO B 2 433 ? 154.603 159.813 164.585 1.00 34.60 433 PRO B O 1
ATOM 6838 N N . ALA B 2 434 ? 156.687 159.043 164.828 1.00 37.29 434 ALA B N 1
ATOM 6839 C CA . ALA B 2 434 ? 156.757 159.264 166.272 1.00 33.01 434 ALA B CA 1
ATOM 6840 C C . ALA B 2 434 ? 157.572 160.532 166.509 1.00 33.25 434 ALA B C 1
ATOM 6841 O O . ALA B 2 434 ? 158.747 160.494 166.866 1.00 39.14 434 ALA B O 1
ATOM 6843 N N . SER B 2 435 ? 156.928 161.677 166.289 1.00 31.28 435 SER B N 1
ATOM 6844 C CA . SER B 2 435 ? 157.619 162.959 166.320 1.00 32.85 435 SER B CA 1
ATOM 6845 C C . SER B 2 435 ? 157.831 163.504 167.726 1.00 32.35 435 SER B C 1
ATOM 6846 O O . SER B 2 435 ? 158.567 164.483 167.883 1.00 33.50 435 SER B O 1
ATOM 6849 N N . TYR B 2 436 ? 157.204 162.916 168.745 1.00 33.29 436 TYR B N 1
ATOM 6850 C CA . TYR B 2 436 ? 157.335 163.401 170.114 1.00 34.78 436 TYR B CA 1
ATOM 6851 C C . TYR B 2 436 ? 157.991 162.379 171.031 1.00 35.79 436 TYR B C 1
ATOM 6852 O O . TYR B 2 436 ? 157.838 162.456 172.253 1.00 34.92 436 TYR B O 1
ATOM 6861 N N . GLU B 2 437 ? 158.721 161.427 170.465 1.00 36.39 437 GLU B N 1
ATOM 6862 C CA . GLU B 2 437 ? 159.526 160.491 171.231 1.00 33.01 437 GLU B CA 1
ATOM 6863 C C . GLU B 2 437 ? 160.972 160.619 170.782 1.00 30.06 437 GLU B C 1
ATOM 6864 O O . GLU B 2 437 ? 161.247 160.766 169.589 1.00 29.60 437 GLU B O 1
ATOM 6870 N N . VAL B 2 438 ? 161.889 160.597 171.742 1.00 29.32 438 VAL B N 1
ATOM 6871 C CA . VAL B 2 438 ? 163.313 160.466 171.467 1.00 29.76 438 VAL B CA 1
ATOM 6872 C C . VAL B 2 438 ? 163.702 159.037 171.810 1.00 28.36 438 VAL B C 1
ATOM 6873 O O . VAL B 2 438 ? 163.554 158.604 172.958 1.00 31.32 438 VAL B O 1
ATOM 6877 N N . VAL B 2 439 ? 164.177 158.299 170.813 1.00 30.24 439 VAL B N 1
ATOM 6878 C CA . VAL B 2 439 ? 164.433 156.870 170.933 1.00 31.86 439 VAL B CA 1
ATOM 6879 C C . VAL B 2 439 ? 165.911 156.624 170.682 1.00 29.47 439 VAL B C 1
ATOM 6880 O O . VAL B 2 439 ? 166.450 157.057 169.657 1.00 29.04 439 VAL B O 1
ATOM 6884 N N . LEU B 2 440 ? 166.571 155.957 171.628 1.00 29.70 440 LEU B N 1
ATOM 6885 C CA . LEU B 2 440 ? 167.939 155.497 171.440 1.00 29.54 440 LEU B CA 1
ATOM 6886 C C . LEU B 2 440 ? 168.019 153.977 171.424 1.00 32.59 440 LEU B C 1
ATOM 6887 O O . LEU B 2 440 ? 168.386 153.387 170.407 1.00 38.11 440 LEU B O 1
ATOM 6892 N N . SER B 2 441 ? 167.626 153.324 172.518 1.00 31.08 441 SER B N 1
ATOM 6893 C CA . SER B 2 441 ? 167.702 151.873 172.639 1.00 32.00 441 SER B CA 1
ATOM 6894 C C . SER B 2 441 ? 166.390 151.294 173.147 1.00 31.23 441 SER B C 1
ATOM 6895 O O . SER B 2 441 ? 166.353 150.146 173.593 1.00 30.09 441 SER B O 1
ATOM 6898 N N . ARG B 2 442 ? 165.319 152.074 173.085 1.00 35.71 442 ARG B N 1
ATOM 6899 C CA . ARG B 2 442 ? 164.024 151.639 173.582 1.00 34.41 442 ARG B CA 1
ATOM 6900 C C . ARG B 2 442 ? 163.477 150.501 172.731 1.00 34.53 442 ARG B C 1
ATOM 6901 O O . ARG B 2 442 ? 163.572 150.520 171.502 1.00 37.65 442 ARG B O 1
ATOM 6909 N N . SER B 2 443 ? 162.913 149.500 173.396 1.00 29.54 443 SER B N 1
ATOM 6910 C CA . SER B 2 443 ? 162.278 148.374 172.733 1.00 34.88 443 SER B CA 1
ATOM 6911 C C . SER B 2 443 ? 160.901 148.158 173.338 1.00 33.27 443 SER B C 1
ATOM 6912 O O . SER B 2 443 ? 160.680 148.427 174.521 1.00 34.08 443 SER B O 1
ATOM 6915 N N . TYR B 2 444 ? 159.968 147.687 172.511 1.00 33.69 444 TYR B N 1
ATOM 6916 C CA . TYR B 2 444 ? 158.629 147.348 172.975 1.00 33.46 444 TYR B CA 1
ATOM 6917 C C . TYR B 2 444 ? 158.282 145.889 172.717 1.00 33.35 444 TYR B C 1
ATOM 6918 O O . TYR B 2 444 ? 157.118 145.508 172.871 1.00 33.78 444 TYR B O 1
ATOM 6927 N N . LEU B 2 445 ? 159.252 145.067 172.335 1.00 32.79 445 LEU B N 1
ATOM 6928 C CA . LEU B 2 445 ? 159.026 143.657 172.062 1.00 35.78 445 LEU B CA 1
ATOM 6929 C C . LEU B 2 445 ? 159.676 142.794 173.130 1.00 36.60 445 LEU B C 1
ATOM 6930 O O . LEU B 2 445 ? 160.628 143.198 173.800 1.00 38.19 445 LEU B O 1
ATOM 6935 N N . GLY B 2 446 ? 159.139 141.592 173.279 1.00 34.12 446 GLY B N 1
ATOM 6936 C CA . GLY B 2 446 ? 159.677 140.665 174.237 1.00 31.97 446 GLY B CA 1
ATOM 6937 C C . GLY B 2 446 ? 159.362 141.089 175.659 1.00 37.57 446 GLY B C 1
ATOM 6938 O O . GLY B 2 446 ? 158.436 141.851 175.932 1.00 37.24 446 GLY B O 1
ATOM 6939 N N . TYR B 2 447 ? 160.194 140.598 176.575 1.00 37.37 447 TYR B N 1
ATOM 6940 C CA . TYR B 2 447 ? 159.965 140.799 178.000 1.00 40.62 447 TYR B CA 1
ATOM 6941 C C . TYR B 2 447 ? 160.335 142.218 178.428 1.00 37.80 447 TYR B C 1
ATOM 6942 O O . TYR B 2 447 ? 159.503 142.965 178.963 1.00 38.50 447 TYR B O 1
ATOM 6951 N N . ARG B 2 448 ? 161.593 142.595 178.208 1.00 36.97 448 ARG B N 1
ATOM 6952 C CA . ARG B 2 448 ? 162.044 143.930 178.572 1.00 38.02 448 ARG B CA 1
ATOM 6953 C C . ARG B 2 448 ? 161.285 144.992 177.792 1.00 38.88 448 ARG B C 1
ATOM 6954 O O . ARG B 2 448 ? 160.915 146.041 178.339 1.00 38.18 448 ARG B O 1
ATOM 6962 N N . GLY B 2 449 ? 161.026 144.729 176.512 1.00 36.37 449 GLY B N 1
ATOM 6963 C CA . GLY B 2 449 ? 160.245 145.660 175.720 1.00 31.38 449 GLY B CA 1
ATOM 6964 C C . GLY B 2 449 ? 158.814 145.785 176.199 1.00 32.18 449 GLY B C 1
ATOM 6965 O O . GLY B 2 449 ? 158.249 146.878 176.202 1.00 31.98 449 GLY B O 1
ATOM 6966 N N . ALA B 2 450 ? 158.204 144.672 176.607 1.00 33.73 450 ALA B N 1
ATOM 6967 C CA . ALA B 2 450 ? 156.856 144.741 177.153 1.00 32.63 450 ALA B CA 1
ATOM 6968 C C . ALA B 2 450 ? 156.821 145.583 178.419 1.00 33.09 450 ALA B C 1
ATOM 6969 O O . ALA B 2 450 ? 155.896 146.379 178.619 1.00 35.59 450 ALA B O 1
ATOM 6971 N N . LEU B 2 451 ? 157.821 145.422 179.286 1.00 34.55 451 LEU B N 1
ATOM 6972 C CA . LEU B 2 451 ? 157.876 146.240 180.495 1.00 31.65 451 LEU B CA 1
ATOM 6973 C C . LEU B 2 451 ? 158.026 147.721 180.155 1.00 33.57 451 LEU B C 1
ATOM 6974 O O . LEU B 2 451 ? 157.347 148.577 180.741 1.00 36.88 451 LEU B O 1
ATOM 6979 N N . THR B 2 452 ? 158.901 148.043 179.202 1.00 30.86 452 THR B N 1
ATOM 6980 C CA . THR B 2 452 ? 159.069 149.438 178.805 1.00 30.41 452 THR B CA 1
ATOM 6981 C C . THR B 2 452 ? 157.777 150.000 178.220 1.00 31.62 452 THR B C 1
ATOM 6982 O O . THR B 2 452 ? 157.412 151.154 178.479 1.00 30.99 452 THR B O 1
ATOM 6986 N N . LEU B 2 453 ? 157.075 149.198 177.418 1.00 32.59 453 LEU B N 1
ATOM 6987 C CA . LEU B 2 453 ? 155.810 149.633 176.837 1.00 31.64 453 LEU B CA 1
ATOM 6988 C C . LEU B 2 453 ? 154.765 149.888 177.913 1.00 33.70 453 LEU B C 1
ATOM 6989 O O . LEU B 2 453 ? 154.015 150.866 177.840 1.00 35.79 453 LEU B O 1
ATOM 6994 N N . LEU B 2 454 ? 154.687 149.009 178.912 1.00 32.43 454 LEU B N 1
ATOM 6995 C CA . LEU B 2 454 ? 153.758 149.232 180.014 1.00 31.02 454 LEU B CA 1
ATOM 6996 C C . LEU B 2 454 ? 154.066 150.546 180.716 1.00 34.06 454 LEU B C 1
ATOM 6997 O O . LEU B 2 454 ? 153.163 151.346 181.004 1.00 37.86 454 LEU B O 1
ATOM 7002 N N . GLU B 2 455 ? 155.350 150.793 180.983 1.00 36.89 455 GLU B N 1
ATOM 7003 C CA . GLU B 2 455 ? 155.734 152.041 181.629 1.00 34.11 455 GLU B CA 1
ATOM 7004 C C . GLU B 2 455 ? 155.307 153.242 180.800 1.00 35.45 455 GLU B C 1
ATOM 7005 O O . GLU B 2 455 ? 154.736 154.198 181.330 1.00 37.93 455 GLU B O 1
ATOM 7011 N N . LYS B 2 456 ? 155.560 153.206 179.493 1.00 36.12 456 LYS B N 1
ATOM 7012 C CA . LYS B 2 456 ? 155.199 154.339 178.641 1.00 35.82 456 LYS B CA 1
ATOM 7013 C C . LYS B 2 456 ? 153.690 154.562 178.624 1.00 34.12 456 LYS B C 1
ATOM 7014 O O . LYS B 2 456 ? 153.210 155.687 178.818 1.00 32.22 456 LYS B O 1
ATOM 7020 N N . ILE B 2 457 ? 152.923 153.490 178.424 1.00 36.25 457 ILE B N 1
ATOM 7021 C CA . ILE B 2 457 ? 151.472 153.615 178.347 1.00 37.21 457 ILE B CA 1
ATOM 7022 C C . ILE B 2 457 ? 150.925 154.246 179.616 1.00 38.51 457 ILE B C 1
ATOM 7023 O O . ILE B 2 457 ? 150.191 155.241 179.573 1.00 42.22 457 ILE B O 1
ATOM 7028 N N . TYR B 2 458 ? 151.298 153.700 180.768 1.00 39.42 458 TYR B N 1
ATOM 7029 C CA . TYR B 2 458 ? 150.660 154.143 181.995 1.00 38.94 458 TYR B CA 1
ATOM 7030 C C . TYR B 2 458 ? 151.260 155.421 182.552 1.00 39.30 458 TYR B C 1
ATOM 7031 O O . TYR B 2 458 ? 150.588 156.116 183.319 1.00 42.44 458 TYR B O 1
ATOM 7040 N N . THR B 2 459 ? 152.495 155.760 182.193 1.00 38.24 459 THR B N 1
ATOM 7041 C CA . THR B 2 459 ? 152.979 157.103 182.466 1.00 36.84 459 THR B CA 1
ATOM 7042 C C . THR B 2 459 ? 152.184 158.126 181.670 1.00 43.34 459 THR B C 1
ATOM 7043 O O . THR B 2 459 ? 151.842 159.196 182.186 1.00 49.03 459 THR B O 1
ATOM 7047 N N . THR B 2 460 ? 151.876 157.817 180.407 1.00 42.14 460 THR B N 1
ATOM 7048 C CA . THR B 2 460 ? 151.067 158.734 179.608 1.00 40.45 460 THR B CA 1
ATOM 7049 C C . THR B 2 460 ? 149.652 158.869 180.164 1.00 41.26 460 THR B C 1
ATOM 7050 O O . THR B 2 460 ? 149.107 159.977 180.216 1.00 43.44 460 THR B O 1
ATOM 7054 N N . THR B 2 461 ? 149.030 157.759 180.575 1.00 41.28 461 THR B N 1
ATOM 7055 C CA . THR B 2 461 ? 147.666 157.846 181.096 1.00 43.58 461 THR B CA 1
ATOM 7056 C C . THR B 2 461 ? 147.619 158.583 182.430 1.00 47.15 461 THR B C 1
ATOM 7057 O O . THR B 2 461 ? 146.749 159.434 182.645 1.00 53.36 461 THR B O 1
ATOM 7061 N N . VAL B 2 462 ? 148.540 158.265 183.340 1.00 46.95 462 VAL B N 1
ATOM 7062 C CA . VAL B 2 462 ? 148.545 158.920 184.643 1.00 47.27 462 VAL B CA 1
ATOM 7063 C C . VAL B 2 462 ? 148.898 160.391 184.496 1.00 49.59 462 VAL B C 1
ATOM 7064 O O . VAL B 2 462 ? 148.471 161.222 185.306 1.00 56.74 462 VAL B O 1
ATOM 7068 N N . SER B 2 463 ? 149.678 160.741 183.476 1.00 49.62 463 SER B N 1
ATOM 7069 C CA . SER B 2 463 ? 150.161 162.107 183.317 1.00 53.54 463 SER B CA 1
ATOM 7070 C C . SER B 2 463 ? 149.085 163.009 182.724 1.00 56.25 463 SER B C 1
ATOM 7071 O O . SER B 2 463 ? 149.399 164.006 182.067 1.00 57.95 463 SER B O 1
ATOM 7074 N N . ALA B 2 464 ? 147.817 162.668 182.949 1.00 59.21 464 ALA B N 1
ATOM 7075 C CA . ALA B 2 464 ? 146.705 163.462 182.450 1.00 58.10 464 ALA B CA 1
ATOM 7076 C C . ALA B 2 464 ? 146.289 164.553 183.423 1.00 67.50 464 ALA B C 1
ATOM 7077 O O . ALA B 2 464 ? 145.642 165.521 183.009 1.00 72.08 464 ALA B O 1
ATOM 7079 N N . SER B 2 465 ? 146.642 164.417 184.699 1.00 63.79 465 SER B N 1
ATOM 7080 C CA . SER B 2 465 ? 146.383 165.428 185.717 1.00 68.88 465 SER B CA 1
ATOM 7081 C C . SER B 2 465 ? 147.680 166.110 186.140 1.00 72.44 465 SER B C 1
ATOM 7082 O O . SER B 2 465 ? 147.863 166.468 187.304 1.00 77.94 465 SER B O 1
ATOM 7085 N N . ALA B 2 466 ? 148.594 166.294 185.194 1.00 72.62 466 ALA B N 1
ATOM 7086 C CA . ALA B 2 466 ? 149.935 166.771 185.508 1.00 77.13 466 ALA B CA 1
ATOM 7087 C C . ALA B 2 466 ? 150.337 167.924 184.598 1.00 80.94 466 ALA B C 1
ATOM 7088 O O . ALA B 2 466 ? 149.607 168.288 183.676 1.00 80.92 466 ALA B O 1
ATOM 7091 N N . GLY C 2 154 ? 165.015 160.449 213.129 1.00 42.45 154 GLY C N 1
ATOM 7092 C CA . GLY C 2 154 ? 165.566 160.946 211.882 1.00 50.35 154 GLY C CA 1
ATOM 7093 C C . GLY C 2 154 ? 164.624 160.804 210.703 1.00 47.35 154 GLY C C 1
ATOM 7094 O O . GLY C 2 154 ? 163.464 161.208 210.775 1.00 49.11 154 GLY C O 1
ATOM 7095 N N . ASN C 2 155 ? 165.131 160.236 209.609 1.00 45.93 155 ASN C N 1
ATOM 7096 C CA . ASN C 2 155 ? 164.325 160.013 208.414 1.00 46.93 155 ASN C CA 1
ATOM 7097 C C . ASN C 2 155 ? 164.415 158.557 207.975 1.00 44.23 155 ASN C C 1
ATOM 7098 O O . ASN C 2 155 ? 164.954 157.717 208.701 1.00 47.16 155 ASN C O 1
ATOM 7103 N N . ASN C 2 156 ? 163.878 158.245 206.794 1.00 43.29 156 ASN C N 1
ATOM 7104 C CA . ASN C 2 156 ? 163.938 156.877 206.286 1.00 44.46 156 ASN C CA 1
ATOM 7105 C C . ASN C 2 156 ? 165.366 156.420 206.017 1.00 47.96 156 ASN C C 1
ATOM 7106 O O . ASN C 2 156 ? 165.626 155.213 206.012 1.00 48.76 156 ASN C O 1
ATOM 7111 N N . PHE C 2 157 ? 166.294 157.352 205.792 1.00 45.88 157 PHE C N 1
ATOM 7112 C CA . PHE C 2 157 ? 167.691 156.976 205.595 1.00 44.20 157 PHE C CA 1
ATOM 7113 C C . PHE C 2 157 ? 168.301 156.455 206.891 1.00 44.33 157 PHE C C 1
ATOM 7114 O O . PHE C 2 157 ? 168.972 155.413 206.908 1.00 51.61 157 PHE C O 1
ATOM 7122 N N . THR C 2 158 ? 168.075 157.175 207.991 1.00 40.12 158 THR C N 1
ATOM 7123 C CA . THR C 2 158 ? 168.524 156.699 209.292 1.00 41.81 158 THR C CA 1
ATOM 7124 C C . THR C 2 158 ? 167.878 155.364 209.627 1.00 43.09 158 THR C C 1
ATOM 7125 O O . THR C 2 158 ? 168.537 154.461 210.152 1.00 47.99 158 THR C O 1
ATOM 7129 N N . GLY C 2 159 ? 166.591 155.215 209.324 1.00 45.56 159 GLY C N 1
ATOM 7130 C CA . GLY C 2 159 ? 165.939 153.939 209.554 1.00 46.66 159 GLY C CA 1
ATOM 7131 C C . GLY C 2 159 ? 166.545 152.820 208.730 1.00 46.77 159 GLY C C 1
ATOM 7132 O O . GLY C 2 159 ? 166.664 151.689 209.201 1.00 48.42 159 GLY C O 1
ATOM 7133 N N . HIS C 2 160 ? 166.954 153.122 207.497 1.00 48.96 160 HIS C N 1
ATOM 7134 C CA . HIS C 2 160 ? 167.599 152.111 206.665 1.00 47.31 160 HIS C CA 1
ATOM 7135 C C . HIS C 2 160 ? 168.929 151.678 207.264 1.00 47.43 160 HIS C C 1
ATOM 7136 O O . HIS C 2 160 ? 169.232 150.480 207.343 1.00 47.18 160 HIS C O 1
ATOM 7143 N N . GLU C 2 161 ? 169.740 152.646 207.689 1.00 48.44 161 GLU C N 1
ATOM 7144 C CA . GLU C 2 161 ? 171.044 152.307 208.244 1.00 44.50 161 GLU C CA 1
ATOM 7145 C C . GLU C 2 161 ? 170.949 151.723 209.646 1.00 46.96 161 GLU C C 1
ATOM 7146 O O . GLU C 2 161 ? 171.932 151.151 210.126 1.00 51.87 161 GLU C O 1
ATOM 7152 N N . LEU C 2 162 ? 169.799 151.852 210.310 1.00 51.80 162 LEU C N 1
ATOM 7153 C CA . LEU C 2 162 ? 169.556 151.092 211.533 1.00 52.19 162 LEU C CA 1
ATOM 7154 C C . LEU C 2 162 ? 169.096 149.672 211.230 1.00 49.35 162 LEU C C 1
ATOM 7155 O O . LEU C 2 162 ? 169.543 148.724 211.880 1.00 48.96 162 LEU C O 1
ATOM 7160 N N . VAL C 2 163 ? 168.198 149.504 210.260 1.00 47.28 163 VAL C N 1
ATOM 7161 C CA . VAL C 2 163 ? 167.705 148.170 209.928 1.00 50.02 163 VAL C CA 1
ATOM 7162 C C . VAL C 2 163 ? 168.847 147.290 209.434 1.00 53.17 163 VAL C C 1
ATOM 7163 O O . VAL C 2 163 ? 169.000 146.142 209.869 1.00 54.50 163 VAL C O 1
ATOM 7167 N N . THR C 2 164 ? 169.668 147.815 208.520 1.00 53.16 164 THR C N 1
ATOM 7168 C CA . THR C 2 164 ? 170.769 147.015 207.991 1.00 48.74 164 THR C CA 1
ATOM 7169 C C . THR C 2 164 ? 171.756 146.650 209.088 1.00 50.03 164 THR C C 1
ATOM 7170 O O . THR C 2 164 ? 172.232 145.509 209.156 1.00 52.58 164 THR C O 1
ATOM 7174 N N . LYS C 2 165 ? 172.066 147.604 209.965 1.00 47.48 165 LYS C N 1
ATOM 7175 C CA . LYS C 2 165 ? 172.967 147.320 211.071 1.00 45.35 165 LYS C CA 1
ATOM 7176 C C . LYS C 2 165 ? 172.379 146.263 211.991 1.00 49.61 165 LYS C C 1
ATOM 7177 O O . LYS C 2 165 ? 173.101 145.399 212.493 1.00 52.24 165 LYS C O 1
ATOM 7183 N N . ALA C 2 166 ? 171.069 146.319 212.228 1.00 53.57 166 ALA C N 1
ATOM 7184 C CA . ALA C 2 166 ? 170.428 145.324 213.078 1.00 54.55 166 ALA C CA 1
ATOM 7185 C C . ALA C 2 166 ? 170.514 143.934 212.467 1.00 53.93 166 ALA C C 1
ATOM 7186 O O . ALA C 2 166 ? 170.820 142.959 213.165 1.00 56.03 166 ALA C O 1
ATOM 7188 N N . ILE C 2 167 ? 170.253 143.817 211.162 1.00 50.84 167 ILE C N 1
ATOM 7189 C CA . ILE C 2 167 ? 170.355 142.501 210.535 1.00 51.69 167 ILE C CA 1
ATOM 7190 C C . ILE C 2 167 ? 171.787 141.996 210.614 1.00 55.75 167 ILE C C 1
ATOM 7191 O O . ILE C 2 167 ? 172.031 140.858 211.027 1.00 56.54 167 ILE C O 1
ATOM 7196 N N . ILE C 2 168 ? 172.757 142.862 210.319 1.00 55.03 168 ILE C N 1
ATOM 7197 C CA . ILE C 2 168 ? 174.157 142.452 210.355 1.00 52.32 168 ILE C CA 1
ATOM 7198 C C . ILE C 2 168 ? 174.555 142.027 211.763 1.00 55.80 168 ILE C C 1
ATOM 7199 O O . ILE C 2 168 ? 175.299 141.057 211.947 1.00 63.59 168 ILE C O 1
ATOM 7204 N N . ASP C 2 169 ? 174.070 142.742 212.776 1.00 54.12 169 ASP C N 1
ATOM 7205 C CA . ASP C 2 169 ? 174.479 142.485 214.149 1.00 56.64 169 ASP C CA 1
ATOM 7206 C C . ASP C 2 169 ? 173.815 141.252 214.747 1.00 58.40 169 ASP C C 1
ATOM 7207 O O . ASP C 2 169 ? 174.433 140.569 215.569 1.00 63.49 169 ASP C O 1
ATOM 7212 N N . GLN C 2 170 ? 172.579 140.940 214.358 1.00 58.16 170 GLN C N 1
ATOM 7213 C CA . GLN C 2 170 ? 171.841 139.841 214.973 1.00 59.01 170 GLN C CA 1
ATOM 7214 C C . GLN C 2 170 ? 171.658 138.642 214.056 1.00 62.10 170 GLN C C 1
ATOM 7215 O O . GLN C 2 170 ? 172.010 137.521 214.433 1.00 65.29 170 GLN C O 1
ATOM 7221 N N . PHE C 2 171 ? 171.105 138.842 212.859 1.00 60.10 171 PHE C N 1
ATOM 7222 C CA . PHE C 2 171 ? 170.836 137.714 211.976 1.00 58.50 171 PHE C CA 1
ATOM 7223 C C . PHE C 2 171 ? 172.123 137.152 211.389 1.00 60.74 171 PHE C C 1
ATOM 7224 O O . PHE C 2 171 ? 172.307 135.930 211.340 1.00 62.46 171 PHE C O 1
ATOM 7232 N N . VAL C 2 172 ? 173.024 138.024 210.932 1.00 60.57 172 VAL C N 1
ATOM 7233 C CA . VAL C 2 172 ? 174.269 137.552 210.337 1.00 60.65 172 VAL C CA 1
ATOM 7234 C C . VAL C 2 172 ? 175.200 137.009 211.413 1.00 63.59 172 VAL C C 1
ATOM 7235 O O . VAL C 2 172 ? 175.866 135.986 211.217 1.00 65.19 172 VAL C O 1
ATOM 7239 N N . GLY C 2 173 ? 175.263 137.676 212.562 1.00 63.78 173 GLY C N 1
ATOM 7240 C CA . GLY C 2 173 ? 176.053 137.154 213.658 1.00 67.85 173 GLY C CA 1
ATOM 7241 C C . GLY C 2 173 ? 177.548 137.285 213.406 1.00 71.29 173 GLY C C 1
ATOM 7242 O O . GLY C 2 173 ? 178.015 138.125 212.632 1.00 67.52 173 GLY C O 1
ATOM 7243 N N . ASP C 2 174 ? 178.304 136.428 214.087 1.00 77.67 174 ASP C N 1
ATOM 7244 C CA . ASP C 2 174 ? 179.752 136.412 213.964 1.00 80.25 174 ASP C CA 1
ATOM 7245 C C . ASP C 2 174 ? 180.175 135.461 212.848 1.00 79.89 174 ASP C C 1
ATOM 7246 O O . ASP C 2 174 ? 179.369 134.712 212.293 1.00 79.00 174 ASP C O 1
ATOM 7251 N N . TYR C 2 175 ? 181.465 135.497 212.521 1.00 78.79 175 TYR C N 1
ATOM 7252 C CA . TYR C 2 175 ? 182.003 134.766 211.383 1.00 78.53 175 TYR C CA 1
ATOM 7253 C C . TYR C 2 175 ? 183.238 133.976 211.789 1.00 83.78 175 TYR C C 1
ATOM 7254 O O . TYR C 2 175 ? 184.112 134.488 212.495 1.00 84.60 175 TYR C O 1
ATOM 7263 N N . ASP C 2 176 ? 183.299 132.724 211.337 1.00 82.86 176 ASP C N 1
ATOM 7264 C CA . ASP C 2 176 ? 184.470 131.872 211.504 1.00 82.14 176 ASP C CA 1
ATOM 7265 C C . ASP C 2 176 ? 184.889 131.367 210.133 1.00 81.20 176 ASP C C 1
ATOM 7266 O O . ASP C 2 176 ? 184.146 130.617 209.492 1.00 83.59 176 ASP C O 1
ATOM 7271 N N . ALA C 2 177 ? 186.082 131.769 209.690 1.00 79.87 177 ALA C N 1
ATOM 7272 C CA . ALA C 2 177 ? 186.515 131.466 208.332 1.00 79.40 177 ALA C CA 1
ATOM 7273 C C . ALA C 2 177 ? 186.713 129.974 208.101 1.00 83.17 177 ALA C C 1
ATOM 7274 O O . ALA C 2 177 ? 186.718 129.538 206.945 1.00 77.62 177 ALA C O 1
ATOM 7276 N N . GLU C 2 178 ? 186.880 129.188 209.161 1.00 86.01 178 GLU C N 1
ATOM 7277 C CA . GLU C 2 178 ? 187.007 127.742 209.042 1.00 85.55 178 GLU C CA 1
ATOM 7278 C C . GLU C 2 178 ? 185.678 127.020 209.226 1.00 84.73 178 GLU C C 1
ATOM 7279 O O . GLU C 2 178 ? 185.640 125.789 209.138 1.00 82.58 178 GLU C O 1
ATOM 7285 N N . ARG C 2 179 ? 184.600 127.751 209.481 1.00 84.86 179 ARG C N 1
ATOM 7286 C CA . ARG C 2 179 ? 183.283 127.174 209.711 1.00 88.22 179 ARG C CA 1
ATOM 7287 C C . ARG C 2 179 ? 182.268 127.588 208.661 1.00 89.41 179 ARG C C 1
ATOM 7288 O O . ARG C 2 179 ? 181.515 126.743 208.171 1.00 90.83 179 ARG C O 1
ATOM 7296 N N . ASP C 2 180 ? 182.226 128.869 208.305 1.00 86.29 180 ASP C N 1
ATOM 7297 C CA . ASP C 2 180 ? 181.249 129.388 207.358 1.00 85.61 180 ASP C CA 1
ATOM 7298 C C . ASP C 2 180 ? 181.773 129.437 205.931 1.00 85.14 180 ASP C C 1
ATOM 7299 O O . ASP C 2 180 ? 181.015 129.790 205.022 1.00 81.99 180 ASP C O 1
ATOM 7304 N N . GLY C 2 181 ? 183.030 129.092 205.713 1.00 84.05 181 GLY C N 1
ATOM 7305 C CA . GLY C 2 181 ? 183.640 129.147 204.396 1.00 77.90 181 GLY C CA 1
ATOM 7306 C C . GLY C 2 181 ? 184.685 130.246 204.334 1.00 75.76 181 GLY C C 1
ATOM 7307 O O . GLY C 2 181 ? 184.538 131.312 204.944 1.00 75.26 181 GLY C O 1
ATOM 7308 N N . ALA C 2 182 ? 185.752 129.987 203.584 1.00 72.79 182 ALA C N 1
ATOM 7309 C CA . ALA C 2 182 ? 186.836 130.949 203.472 1.00 70.06 182 ALA C CA 1
ATOM 7310 C C . ALA C 2 182 ? 186.358 132.224 202.790 1.00 65.53 182 ALA C C 1
ATOM 7311 O O . ALA C 2 182 ? 185.476 132.204 201.929 1.00 63.98 182 ALA C O 1
ATOM 7313 N N . ARG C 2 183 ? 186.947 133.345 203.193 1.00 61.05 183 ARG C N 1
ATOM 7314 C CA . ARG C 2 183 ? 186.602 134.623 202.591 1.00 55.25 183 ARG C CA 1
ATOM 7315 C C . ARG C 2 183 ? 186.969 134.608 201.115 1.00 53.80 183 ARG C C 1
ATOM 7316 O O . ARG C 2 183 ? 188.084 134.230 200.745 1.00 58.21 183 ARG C O 1
ATOM 7324 N N . GLU C 2 184 ? 186.026 135.019 200.270 1.00 52.46 184 GLU C N 1
ATOM 7325 C CA . GLU C 2 184 ? 186.240 135.017 198.832 1.00 49.72 184 GLU C CA 1
ATOM 7326 C C . GLU C 2 184 ? 186.729 136.395 198.408 1.00 50.14 184 GLU C C 1
ATOM 7327 O O . GLU C 2 184 ? 185.957 137.362 198.485 1.00 49.33 184 GLU C O 1
ATOM 7333 N N . PRO C 2 185 ? 187.977 136.543 197.956 1.00 49.60 185 PRO C N 1
ATOM 7334 C CA . PRO C 2 185 ? 188.450 137.879 197.561 1.00 48.87 185 PRO C CA 1
ATOM 7335 C C . PRO C 2 185 ? 187.706 138.450 196.372 1.00 44.49 185 PRO C C 1
ATOM 7336 O O . PRO C 2 185 ? 187.782 139.662 196.142 1.00 43.51 185 PRO C O 1
ATOM 7340 N N . HIS C 2 186 ? 186.991 137.623 195.610 1.00 45.37 186 HIS C N 1
ATOM 7341 C CA . HIS C 2 186 ? 186.278 138.071 194.421 1.00 45.07 186 HIS C CA 1
ATOM 7342 C C . HIS C 2 186 ? 184.774 138.162 194.642 1.00 43.74 186 HIS C C 1
ATOM 7343 O O . HIS C 2 186 ? 184.007 138.137 193.677 1.00 43.67 186 HIS C O 1
ATOM 7350 N N . THR C 2 187 ? 184.339 138.267 195.893 1.00 42.71 187 THR C N 1
ATOM 7351 C CA . THR C 2 187 ? 182.948 138.515 196.233 1.00 40.11 187 THR C CA 1
ATOM 7352 C C . THR C 2 187 ? 182.836 139.904 196.846 1.00 40.88 187 THR C C 1
ATOM 7353 O O . THR C 2 187 ? 183.659 140.289 197.682 1.00 44.68 187 THR C O 1
ATOM 7357 N N . VAL C 2 188 ? 181.826 140.658 196.420 1.00 37.32 188 VAL C N 1
ATOM 7358 C CA . VAL C 2 188 ? 181.666 142.052 196.814 1.00 33.72 188 VAL C CA 1
ATOM 7359 C C . VAL C 2 188 ? 180.276 142.256 197.396 1.00 35.08 188 VAL C C 1
ATOM 7360 O O . VAL C 2 188 ? 179.303 141.645 196.941 1.00 38.18 188 VAL C O 1
ATOM 7364 N N . ASN C 2 189 ? 180.191 143.108 198.415 1.00 35.24 189 ASN C N 1
ATOM 7365 C CA . ASN C 2 189 ? 178.926 143.584 198.956 1.00 30.97 189 ASN C CA 1
ATOM 7366 C C . ASN C 2 189 ? 178.677 144.997 198.450 1.00 30.43 189 ASN C C 1
ATOM 7367 O O . ASN C 2 189 ? 179.583 145.835 198.472 1.00 28.72 189 ASN C O 1
ATOM 7372 N N . VAL C 2 190 ? 177.455 145.258 197.998 1.00 29.68 190 VAL C N 1
ATOM 7373 C CA . VAL C 2 190 ? 177.082 146.546 197.426 1.00 28.75 190 VAL C CA 1
ATOM 7374 C C . VAL C 2 190 ? 176.074 147.215 198.349 1.00 30.37 190 VAL C C 1
ATOM 7375 O O . VAL C 2 190 ? 175.061 146.609 198.719 1.00 31.05 190 VAL C O 1
ATOM 7379 N N . TRP C 2 191 ? 176.363 148.459 198.728 1.00 28.95 191 TRP C N 1
ATOM 7380 C CA . TRP C 2 191 ? 175.482 149.292 199.546 1.00 27.78 191 TRP C CA 1
ATOM 7381 C C . TRP C 2 191 ? 175.368 150.625 198.816 1.00 33.43 191 TRP C C 1
ATOM 7382 O O . TRP C 2 191 ? 176.134 151.551 199.093 1.00 35.61 191 TRP C O 1
ATOM 7393 N N . SER C 2 192 ? 174.424 150.727 197.880 1.00 30.37 192 SER C N 1
ATOM 7394 C CA . SER C 2 192 ? 174.344 151.892 197.011 1.00 29.43 192 SER C CA 1
ATOM 7395 C C . SER C 2 192 ? 173.089 152.728 197.225 1.00 38.02 192 SER C C 1
ATOM 7396 O O . SER C 2 192 ? 173.187 153.904 197.583 1.00 45.09 192 SER C O 1
ATOM 7399 N N . LEU C 2 193 ? 171.906 152.151 197.038 1.00 35.70 193 LEU C N 1
ATOM 7400 C CA . LEU C 2 193 ? 170.681 152.928 196.925 1.00 32.50 193 LEU C CA 1
ATOM 7401 C C . LEU C 2 193 ? 169.683 152.534 198.002 1.00 33.30 193 LEU C C 1
ATOM 7402 O O . LEU C 2 193 ? 169.690 151.406 198.501 1.00 35.12 193 LEU C O 1
ATOM 7407 N N . LEU C 2 194 ? 168.823 153.483 198.347 1.00 33.24 194 LEU C N 1
ATOM 7408 C CA . LEU C 2 194 ? 167.734 153.225 199.275 1.00 33.17 194 LEU C CA 1
ATOM 7409 C C . LEU C 2 194 ? 166.558 152.614 198.520 1.00 31.23 194 LEU C C 1
ATOM 7410 O O . LEU C 2 194 ? 166.028 153.253 197.604 1.00 30.74 194 LEU C O 1
ATOM 7415 N N . PRO C 2 195 ? 166.126 151.396 198.851 1.00 27.75 195 PRO C N 1
ATOM 7416 C CA . PRO C 2 195 ? 165.006 150.801 198.116 1.00 27.59 195 PRO C CA 1
ATOM 7417 C C . PRO C 2 195 ? 163.707 151.548 198.370 1.00 31.03 195 PRO C C 1
ATOM 7418 O O . PRO C 2 195 ? 163.433 152.005 199.482 1.00 37.31 195 PRO C O 1
ATOM 7422 N N . TYR C 2 196 ? 162.919 151.683 197.304 1.00 28.89 196 TYR C N 1
ATOM 7423 C CA . TYR C 2 196 ? 161.575 152.253 197.329 1.00 25.04 196 TYR C CA 1
ATOM 7424 C C . TYR C 2 196 ? 161.570 153.761 197.537 1.00 28.57 196 TYR C C 1
ATOM 7425 O O . TYR C 2 196 ? 160.522 154.396 197.389 1.00 40.95 196 TYR C O 1
ATOM 7434 N N . HIS C 2 197 ? 162.716 154.355 197.858 1.00 30.24 197 HIS C N 1
ATOM 7435 C CA . HIS C 2 197 ? 162.821 155.806 197.940 1.00 31.24 197 HIS C CA 1
ATOM 7436 C C . HIS C 2 197 ? 163.480 156.398 196.708 1.00 30.46 197 HIS C C 1
ATOM 7437 O O . HIS C 2 197 ? 163.037 157.434 196.207 1.00 30.64 197 HIS C O 1
ATOM 7444 N N . ASN C 2 198 ? 164.541 155.768 196.222 1.00 33.79 198 ASN C N 1
ATOM 7445 C CA . ASN C 2 198 ? 165.000 156.007 194.863 1.00 31.11 198 ASN C CA 1
ATOM 7446 C C . ASN C 2 198 ? 164.041 155.296 193.923 1.00 30.58 198 ASN C C 1
ATOM 7447 O O . ASN C 2 198 ? 163.981 154.064 193.902 1.00 31.33 198 ASN C O 1
ATOM 7452 N N . THR C 2 199 ? 163.274 156.071 193.156 1.00 30.30 199 THR C N 1
ATOM 7453 C CA . THR C 2 199 ? 162.155 155.498 192.418 1.00 25.44 199 THR C CA 1
ATOM 7454 C C . THR C 2 199 ? 162.617 154.383 191.494 1.00 27.33 199 THR C C 1
ATOM 7455 O O . THR C 2 199 ? 161.931 153.367 191.340 1.00 32.92 199 THR C O 1
ATOM 7459 N N . PHE C 2 200 ? 163.788 154.546 190.887 1.00 30.18 200 PHE C N 1
ATOM 7460 C CA . PHE C 2 200 ? 164.302 153.636 189.869 1.00 28.04 200 PHE C CA 1
ATOM 7461 C C . PHE C 2 200 ? 165.364 152.710 190.436 1.00 25.68 200 PHE C C 1
ATOM 7462 O O . PHE C 2 200 ? 166.320 152.345 189.751 1.00 28.64 200 PHE C O 1
ATOM 7470 N N . TRP C 2 201 ? 165.202 152.305 191.694 1.00 25.79 201 TRP C N 1
ATOM 7471 C CA . TRP C 2 201 ? 166.240 151.534 192.363 1.00 25.96 201 TRP C CA 1
ATOM 7472 C C . TRP C 2 201 ? 166.360 150.129 191.792 1.00 28.94 201 TRP C C 1
ATOM 7473 O O . TRP C 2 201 ? 167.453 149.554 191.796 1.00 29.13 201 TRP C O 1
ATOM 7484 N N . ARG C 2 202 ? 165.261 149.560 191.297 1.00 25.53 202 ARG C N 1
ATOM 7485 C CA . ARG C 2 202 ? 165.297 148.179 190.829 1.00 25.77 202 ARG C CA 1
ATOM 7486 C C . ARG C 2 202 ? 166.166 148.045 189.584 1.00 29.71 202 ARG C C 1
ATOM 7487 O O . ARG C 2 202 ? 167.075 147.205 189.531 1.00 33.99 202 ARG C O 1
ATOM 7495 N N . GLY C 2 203 ? 165.915 148.880 188.577 1.00 22.40 203 GLY C N 1
ATOM 7496 C CA . GLY C 2 203 ? 166.752 148.859 187.394 1.00 22.81 203 GLY C CA 1
ATOM 7497 C C . GLY C 2 203 ? 168.179 149.271 187.683 1.00 25.75 203 GLY C C 1
ATOM 7498 O O . GLY C 2 203 ? 169.117 148.746 187.078 1.00 31.30 203 GLY C O 1
ATOM 7499 N N . ASP C 2 204 ? 168.365 150.205 188.616 1.00 23.88 204 ASP C N 1
ATOM 7500 C CA . ASP C 2 204 ? 169.710 150.635 188.977 1.00 25.49 204 ASP C CA 1
ATOM 7501 C C . ASP C 2 204 ? 170.516 149.491 189.579 1.00 25.63 204 ASP C C 1
ATOM 7502 O O . ASP C 2 204 ? 171.674 149.268 189.207 1.00 28.20 204 ASP C O 1
ATOM 7507 N N . LEU C 2 205 ? 169.922 148.752 190.515 1.00 25.09 205 LEU C N 1
ATOM 7508 C CA . LEU C 2 205 ? 170.631 147.624 191.103 1.00 24.80 205 LEU C CA 1
ATOM 7509 C C . LEU C 2 205 ? 170.829 146.501 190.098 1.00 26.25 205 LEU C C 1
ATOM 7510 O O . LEU C 2 205 ? 171.864 145.827 190.124 1.00 30.63 205 LEU C O 1
ATOM 7515 N N . THR C 2 206 ? 169.868 146.296 189.197 1.00 25.97 206 THR C N 1
ATOM 7516 C CA . THR C 2 206 ? 170.068 145.329 188.124 1.00 27.64 206 THR C CA 1
ATOM 7517 C C . THR C 2 206 ? 171.302 145.678 187.303 1.00 29.46 206 THR C C 1
ATOM 7518 O O . THR C 2 206 ? 172.158 144.822 187.045 1.00 29.75 206 THR C O 1
ATOM 7522 N N . GLU C 2 207 ? 171.416 146.940 186.896 1.00 25.73 207 GLU C N 1
ATOM 7523 C CA . GLU C 2 207 ? 172.554 147.357 186.087 1.00 24.76 207 GLU C CA 1
ATOM 7524 C C . GLU C 2 207 ? 173.863 147.258 186.862 1.00 28.26 207 GLU C C 1
ATOM 7525 O O . GLU C 2 207 ? 174.891 146.850 186.306 1.00 30.46 207 GLU C O 1
ATOM 7531 N N . ILE C 2 208 ? 173.853 147.635 188.141 1.00 26.86 208 ILE C N 1
ATOM 7532 C CA . ILE C 2 208 ? 175.073 147.569 188.943 1.00 25.03 208 ILE C CA 1
ATOM 7533 C C . ILE C 2 208 ? 175.543 146.125 189.073 1.00 25.79 208 ILE C C 1
ATOM 7534 O O . ILE C 2 208 ? 176.732 145.819 188.908 1.00 26.56 208 ILE C O 1
ATOM 7539 N N . LYS C 2 209 ? 174.614 145.212 189.362 1.00 26.84 209 LYS C N 1
ATOM 7540 C CA . LYS C 2 209 ? 174.978 143.805 189.452 1.00 24.40 209 LYS C CA 1
ATOM 7541 C C . LYS C 2 209 ? 175.494 143.289 188.120 1.00 26.63 209 LYS C C 1
ATOM 7542 O O . LYS C 2 209 ? 176.465 142.528 188.078 1.00 33.83 209 LYS C O 1
ATOM 7548 N N . ARG C 2 210 ? 174.861 143.693 187.018 1.00 28.70 210 ARG C N 1
ATOM 7549 C CA . ARG C 2 210 ? 175.317 143.247 185.708 1.00 26.94 210 ARG C CA 1
ATOM 7550 C C . ARG C 2 210 ? 176.751 143.691 185.449 1.00 29.29 210 ARG C C 1
ATOM 7551 O O . ARG C 2 210 ? 177.586 142.898 185.005 1.00 33.00 210 ARG C O 1
ATOM 7559 N N . LEU C 2 211 ? 177.061 144.954 185.740 1.00 30.59 211 LEU C N 1
ATOM 7560 C CA . LEU C 2 211 ? 178.415 145.456 185.509 1.00 29.49 211 LEU C CA 1
ATOM 7561 C C . LEU C 2 211 ? 179.434 144.727 186.380 1.00 29.67 211 LEU C C 1
ATOM 7562 O O . LEU C 2 211 ? 180.491 144.289 185.896 1.00 31.75 211 LEU C O 1
ATOM 7567 N N . LEU C 2 212 ? 179.132 144.582 187.673 1.00 31.18 212 LEU C N 1
ATOM 7568 C CA . LEU C 2 212 ? 180.090 143.957 188.578 1.00 26.90 212 LEU C CA 1
ATOM 7569 C C . LEU C 2 212 ? 180.313 142.496 188.218 1.00 32.19 212 LEU C C 1
ATOM 7570 O O . LEU C 2 212 ? 181.443 142.000 188.293 1.00 33.00 212 LEU C O 1
ATOM 7575 N N . GLU C 2 213 ? 179.254 141.791 187.821 1.00 32.93 213 GLU C N 1
ATOM 7576 C CA . GLU C 2 213 ? 179.415 140.424 187.344 1.00 30.49 213 GLU C CA 1
ATOM 7577 C C . GLU C 2 213 ? 180.223 140.390 186.056 1.00 32.05 213 GLU C C 1
ATOM 7578 O O . GLU C 2 213 ? 181.014 139.467 185.835 1.00 35.41 213 GLU C O 1
ATOM 7584 N N . GLY C 2 214 ? 180.039 141.389 185.196 1.00 32.01 214 GLY C N 1
ATOM 7585 C CA . GLY C 2 214 ? 180.748 141.397 183.932 1.00 29.42 214 GLY C CA 1
ATOM 7586 C C . GLY C 2 214 ? 182.245 141.549 184.091 1.00 33.09 214 GLY C C 1
ATOM 7587 O O . GLY C 2 214 ? 183.017 140.899 183.383 1.00 40.56 214 GLY C O 1
ATOM 7588 N N . ILE C 2 215 ? 182.686 142.398 185.022 1.00 33.02 215 ILE C N 1
ATOM 7589 C CA . ILE C 2 215 ? 184.131 142.543 185.189 1.00 32.61 215 ILE C CA 1
ATOM 7590 C C . ILE C 2 215 ? 184.752 141.339 185.885 1.00 36.64 215 ILE C C 1
ATOM 7591 O O . ILE C 2 215 ? 185.977 141.183 185.853 1.00 39.76 215 ILE C O 1
ATOM 7596 N N . GLY C 2 216 ? 183.953 140.491 186.527 1.00 36.35 216 GLY C N 1
ATOM 7597 C CA . GLY C 2 216 ? 184.454 139.213 186.994 1.00 33.24 216 GLY C CA 1
ATOM 7598 C C . GLY C 2 216 ? 184.269 138.974 188.477 1.00 32.93 216 GLY C C 1
ATOM 7599 O O . GLY C 2 216 ? 185.005 138.183 189.072 1.00 36.65 216 GLY C O 1
ATOM 7600 N N . LEU C 2 217 ? 183.296 139.641 189.086 1.00 35.21 217 LEU C N 1
ATOM 7601 C CA . LEU C 2 217 ? 183.045 139.522 190.512 1.00 33.64 217 LEU C CA 1
ATOM 7602 C C . LEU C 2 217 ? 181.784 138.714 190.782 1.00 33.64 217 LEU C C 1
ATOM 7603 O O . LEU C 2 217 ? 180.933 138.525 189.911 1.00 38.33 217 LEU C O 1
ATOM 7608 N N . LYS C 2 218 ? 181.687 138.238 192.017 1.00 30.31 218 LYS C N 1
ATOM 7609 C CA . LYS C 2 218 ? 180.475 137.633 192.546 1.00 32.27 218 LYS C CA 1
ATOM 7610 C C . LYS C 2 218 ? 179.781 138.679 193.406 1.00 39.37 218 LYS C C 1
ATOM 7611 O O . LYS C 2 218 ? 180.348 139.143 194.401 1.00 42.54 218 LYS C O 1
ATOM 7617 N N . VAL C 2 219 ? 178.562 139.048 193.027 1.00 36.72 219 VAL C N 1
ATOM 7618 C CA . VAL C 2 219 ? 177.908 140.244 193.543 1.00 35.56 219 VAL C CA 1
ATOM 7619 C C . VAL C 2 219 ? 176.841 139.835 194.546 1.00 40.00 219 VAL C C 1
ATOM 7620 O O . VAL C 2 219 ? 176.037 138.933 194.279 1.00 41.36 219 VAL C O 1
ATOM 7624 N N . ASN C 2 220 ? 176.841 140.494 195.700 1.00 40.86 220 ASN C N 1
ATOM 7625 C CA . ASN C 2 220 ? 175.765 140.414 196.686 1.00 38.28 220 ASN C CA 1
ATOM 7626 C C . ASN C 2 220 ? 175.044 141.758 196.644 1.00 37.43 220 ASN C C 1
ATOM 7627 O O . ASN C 2 220 ? 175.447 142.714 197.307 1.00 37.48 220 ASN C O 1
ATOM 7632 N N . ILE C 2 221 ? 173.990 141.835 195.832 1.00 36.29 221 ILE C N 1
ATOM 7633 C CA . ILE C 2 221 ? 173.312 143.111 195.631 1.00 34.17 221 ILE C CA 1
ATOM 7634 C C . ILE C 2 221 ? 172.381 143.432 196.802 1.00 35.64 221 ILE C C 1
ATOM 7635 O O . ILE C 2 221 ? 172.165 144.605 197.122 1.00 31.35 221 ILE C O 1
ATOM 7640 N N . LEU C 2 222 ? 171.817 142.408 197.445 1.00 36.95 222 LEU C N 1
ATOM 7641 C CA . LEU C 2 222 ? 171.171 142.521 198.751 1.00 35.92 222 LEU C CA 1
ATOM 7642 C C . LEU C 2 222 ? 169.822 143.234 198.719 1.00 35.65 222 LEU C C 1
ATOM 7643 O O . LEU C 2 222 ? 169.101 143.227 199.721 1.00 39.53 222 LEU C O 1
ATOM 7648 N N . PHE C 2 223 ? 169.453 143.831 197.589 1.00 35.58 223 PHE C N 1
ATOM 7649 C CA . PHE C 2 223 ? 168.164 144.497 197.456 1.00 35.45 223 PHE C CA 1
ATOM 7650 C C . PHE C 2 223 ? 167.638 144.304 196.044 1.00 38.46 223 PHE C C 1
ATOM 7651 O O . PHE C 2 223 ? 168.405 144.323 195.079 1.00 39.53 223 PHE C O 1
ATOM 7659 N N . GLY C 2 224 ? 166.324 144.139 195.931 1.00 40.03 224 GLY C N 1
ATOM 7660 C CA . GLY C 2 224 ? 165.675 144.041 194.647 1.00 38.86 224 GLY C CA 1
ATOM 7661 C C . GLY C 2 224 ? 165.504 142.610 194.180 1.00 45.01 224 GLY C C 1
ATOM 7662 O O . GLY C 2 224 ? 165.903 141.655 194.853 1.00 45.67 224 GLY C O 1
ATOM 7663 N N . PRO C 2 225 ? 164.890 142.441 193.007 1.00 45.44 225 PRO C N 1
ATOM 7664 C CA . PRO C 2 225 ? 164.689 141.084 192.473 1.00 42.32 225 PRO C CA 1
ATOM 7665 C C . PRO C 2 225 ? 165.984 140.340 192.208 1.00 41.95 225 PRO C C 1
ATOM 7666 O O . PRO C 2 225 ? 166.011 139.107 192.310 1.00 45.75 225 PRO C O 1
ATOM 7670 N N . GLN C 2 226 ? 167.061 141.049 191.870 1.00 42.65 226 GLN C N 1
ATOM 7671 C CA . GLN C 2 226 ? 168.323 140.392 191.557 1.00 42.41 226 GLN C CA 1
ATOM 7672 C C . GLN C 2 226 ? 168.926 139.678 192.758 1.00 42.94 226 GLN C C 1
ATOM 7673 O O . GLN C 2 226 ? 169.798 138.822 192.577 1.00 44.54 226 GLN C O 1
ATOM 7679 N N . SER C 2 227 ? 168.493 140.006 193.969 1.00 41.14 227 SER C N 1
ATOM 7680 C CA . SER C 2 227 ? 169.083 139.417 195.157 1.00 42.32 227 SER C CA 1
ATOM 7681 C C . SER C 2 227 ? 168.487 138.040 195.431 1.00 44.49 227 SER C C 1
ATOM 7682 O O . SER C 2 227 ? 167.493 137.627 194.832 1.00 49.61 227 SER C O 1
ATOM 7685 N N . ALA C 2 228 ? 169.118 137.327 196.362 1.00 42.04 228 ALA C N 1
ATOM 7686 C CA . ALA C 2 228 ? 168.629 136.044 196.843 1.00 44.18 228 ALA C CA 1
ATOM 7687 C C . ALA C 2 228 ? 168.140 136.118 198.283 1.00 50.29 228 ALA C C 1
ATOM 7688 O O . ALA C 2 228 ? 167.824 135.081 198.874 1.00 56.01 228 ALA C O 1
ATOM 7690 N N . GLY C 2 229 ? 168.078 137.310 198.863 1.00 44.78 229 GLY C N 1
ATOM 7691 C CA . GLY C 2 229 ? 167.517 137.450 200.196 1.00 42.47 229 GLY C CA 1
ATOM 7692 C C . GLY C 2 229 ? 168.542 137.155 201.265 1.00 47.43 229 GLY C C 1
ATOM 7693 O O . GLY C 2 229 ? 169.677 137.628 201.205 1.00 48.99 229 GLY C O 1
ATOM 7694 N N . VAL C 2 230 ? 168.141 136.350 202.252 1.00 49.58 230 VAL C N 1
ATOM 7695 C CA . VAL C 2 230 ? 168.990 136.070 203.404 1.00 49.26 230 VAL C CA 1
ATOM 7696 C C . VAL C 2 230 ? 170.187 135.198 203.068 1.00 52.73 230 VAL C C 1
ATOM 7697 O O . VAL C 2 230 ? 171.068 135.023 203.917 1.00 53.81 230 VAL C O 1
ATOM 7701 N N . ALA C 2 231 ? 170.241 134.632 201.863 1.00 54.31 231 ALA C N 1
ATOM 7702 C CA . ALA C 2 231 ? 171.445 133.925 201.447 1.00 51.47 231 ALA C CA 1
ATOM 7703 C C . ALA C 2 231 ? 172.578 134.899 201.151 1.00 52.29 231 ALA C C 1
ATOM 7704 O O . ALA C 2 231 ? 173.727 134.659 201.539 1.00 55.63 231 ALA C O 1
ATOM 7706 N N . GLU C 2 232 ? 172.277 136.010 200.473 1.00 49.29 232 GLU C N 1
ATOM 7707 C CA . GLU C 2 232 ? 173.310 137.007 200.215 1.00 45.21 232 GLU C CA 1
ATOM 7708 C C . GLU C 2 232 ? 173.678 137.777 201.474 1.00 48.96 232 GLU C C 1
ATOM 7709 O O . GLU C 2 232 ? 174.826 138.207 201.620 1.00 51.23 232 GLU C O 1
ATOM 7715 N N . TRP C 2 233 ? 172.725 137.971 202.387 1.00 49.45 233 TRP C N 1
ATOM 7716 C CA . TRP C 2 233 ? 173.046 138.656 203.633 1.00 45.82 233 TRP C CA 1
ATOM 7717 C C . TRP C 2 233 ? 173.896 137.785 204.546 1.00 49.29 233 TRP C C 1
ATOM 7718 O O . TRP C 2 233 ? 174.722 138.307 205.302 1.00 53.18 233 TRP C O 1
ATOM 7729 N N . LYS C 2 234 ? 173.726 136.466 204.483 1.00 48.61 234 LYS C N 1
ATOM 7730 C CA . LYS C 2 234 ? 174.592 135.566 205.228 1.00 45.99 234 LYS C CA 1
ATOM 7731 C C . LYS C 2 234 ? 175.965 135.420 204.594 1.00 52.96 234 LYS C C 1
ATOM 7732 O O . LYS C 2 234 ? 176.882 134.915 205.249 1.00 61.36 234 LYS C O 1
ATOM 7738 N N . ALA C 2 235 ? 176.129 135.849 203.347 1.00 52.76 235 ALA C N 1
ATOM 7739 C CA . ALA C 2 235 ? 177.417 135.839 202.672 1.00 52.20 235 ALA C CA 1
ATOM 7740 C C . ALA C 2 235 ? 178.153 137.160 202.824 1.00 51.87 235 ALA C C 1
ATOM 7741 O O . ALA C 2 235 ? 179.200 137.351 202.200 1.00 54.03 235 ALA C O 1
ATOM 7743 N N . ILE C 2 236 ? 177.621 138.075 203.633 1.00 50.13 236 ILE C N 1
ATOM 7744 C CA . ILE C 2 236 ? 178.309 139.341 203.874 1.00 49.47 236 ILE C CA 1
ATOM 7745 C C . ILE C 2 236 ? 179.693 139.121 204.471 1.00 52.66 236 ILE C C 1
ATOM 7746 O O . ILE C 2 236 ? 180.652 139.754 204.000 1.00 52.05 236 ILE C O 1
ATOM 7751 N N . PRO C 2 237 ? 179.879 138.268 205.483 1.00 54.93 237 PRO C N 1
ATOM 7752 C CA . PRO C 2 237 ? 181.237 138.054 206.005 1.00 55.39 237 PRO C CA 1
ATOM 7753 C C . PRO C 2 237 ? 182.152 137.312 205.043 1.00 56.48 237 PRO C C 1
ATOM 7754 O O . PRO C 2 237 ? 183.375 137.377 205.213 1.00 58.88 237 PRO C O 1
ATOM 7758 N N . ARG C 2 238 ? 181.613 136.618 204.044 1.00 53.76 238 ARG C N 1
ATOM 7759 C CA . ARG C 2 238 ? 182.420 135.892 203.070 1.00 53.42 238 ARG C CA 1
ATOM 7760 C C . ARG C 2 238 ? 182.863 136.755 201.899 1.00 48.93 238 ARG C C 1
ATOM 7761 O O . ARG C 2 238 ? 183.577 136.261 201.023 1.00 50.32 238 ARG C O 1
ATOM 7769 N N . ALA C 2 239 ? 182.457 138.017 201.855 1.00 49.43 239 ALA C N 1
ATOM 7770 C CA . ALA C 2 239 ? 182.828 138.887 200.754 1.00 46.25 239 ALA C CA 1
ATOM 7771 C C . ALA C 2 239 ? 184.251 139.397 200.928 1.00 43.66 239 ALA C C 1
ATOM 7772 O O . ALA C 2 239 ? 184.745 139.564 202.045 1.00 47.62 239 ALA C O 1
ATOM 7774 N N . GLY C 2 240 ? 184.912 139.643 199.798 1.00 40.51 240 GLY C N 1
ATOM 7775 C CA . GLY C 2 240 ? 186.262 140.175 199.850 1.00 39.38 240 GLY C CA 1
ATOM 7776 C C . GLY C 2 240 ? 186.308 141.578 200.418 1.00 41.43 240 GLY C C 1
ATOM 7777 O O . GLY C 2 240 ? 187.177 141.899 201.232 1.00 44.26 240 GLY C O 1
ATOM 7778 N N . PHE C 2 241 ? 185.380 142.432 200.000 1.00 43.41 241 PHE C N 1
ATOM 7779 C CA . PHE C 2 241 ? 185.369 143.816 200.446 1.00 39.00 241 PHE C CA 1
ATOM 7780 C C . PHE C 2 241 ? 183.951 144.348 200.338 1.00 37.83 241 PHE C C 1
ATOM 7781 O O . PHE C 2 241 ? 183.110 143.787 199.632 1.00 37.21 241 PHE C O 1
ATOM 7789 N N . ASN C 2 242 ? 183.698 145.434 201.058 1.00 40.94 242 ASN C N 1
ATOM 7790 C CA . ASN C 2 242 ? 182.412 146.115 201.032 1.00 33.73 242 ASN C CA 1
ATOM 7791 C C . ASN C 2 242 ? 182.504 147.311 200.099 1.00 31.56 242 ASN C C 1
ATOM 7792 O O . ASN C 2 242 ? 183.381 148.165 200.261 1.00 33.16 242 ASN C O 1
ATOM 7797 N N . LEU C 2 243 ? 181.607 147.367 199.124 1.00 33.44 243 LEU C N 1
ATOM 7798 C CA . LEU C 2 243 ? 181.539 148.479 198.190 1.00 28.74 243 LEU C CA 1
ATOM 7799 C C . LEU C 2 243 ? 180.407 149.407 198.607 1.00 30.93 243 LEU C C 1
ATOM 7800 O O . LEU C 2 243 ? 179.244 148.995 198.648 1.00 34.80 243 LEU C O 1
ATOM 7805 N N . VAL C 2 244 ? 180.751 150.647 198.934 1.00 30.75 244 VAL C N 1
ATOM 7806 C CA . VAL C 2 244 ? 179.765 151.668 199.274 1.00 29.12 244 VAL C CA 1
ATOM 7807 C C . VAL C 2 244 ? 179.656 152.562 198.045 1.00 29.93 244 VAL C C 1
ATOM 7808 O O . VAL C 2 244 ? 180.424 153.506 197.861 1.00 30.46 244 VAL C O 1
ATOM 7812 N N . LEU C 2 245 ? 178.693 152.250 197.184 1.00 26.46 245 LEU C N 1
ATOM 7813 C CA . LEU C 2 245 ? 178.456 153.033 195.973 1.00 27.42 245 LEU C CA 1
ATOM 7814 C C . LEU C 2 245 ? 177.430 154.131 196.254 1.00 31.84 245 LEU C C 1
ATOM 7815 O O . LEU C 2 245 ? 176.363 154.207 195.649 1.00 38.36 245 LEU C O 1
ATOM 7820 N N . SER C 2 246 ? 177.780 154.994 197.205 1.00 31.56 246 SER C N 1
ATOM 7821 C CA . SER C 2 246 ? 176.878 156.032 197.684 1.00 30.12 246 SER C CA 1
ATOM 7822 C C . SER C 2 246 ? 177.713 157.102 198.368 1.00 32.49 246 SER C C 1
ATOM 7823 O O . SER C 2 246 ? 178.796 156.796 198.877 1.00 33.73 246 SER C O 1
ATOM 7826 N N . PRO C 2 247 ? 177.252 158.359 198.392 1.00 32.96 247 PRO C N 1
ATOM 7827 C CA . PRO C 2 247 ? 178.064 159.415 199.012 1.00 31.75 247 PRO C CA 1
ATOM 7828 C C . PRO C 2 247 ? 178.252 159.215 200.506 1.00 32.60 247 PRO C C 1
ATOM 7829 O O . PRO C 2 247 ? 179.377 159.324 201.000 1.00 32.43 247 PRO C O 1
ATOM 7833 N N . TRP C 2 248 ? 177.173 158.949 201.243 1.00 34.45 248 TRP C N 1
ATOM 7834 C CA . TRP C 2 248 ? 177.294 158.714 202.675 1.00 36.35 248 TRP C CA 1
ATOM 7835 C C . TRP C 2 248 ? 176.416 157.589 203.197 1.00 40.14 248 TRP C C 1
ATOM 7836 O O . TRP C 2 248 ? 176.508 157.270 204.386 1.00 44.04 248 TRP C O 1
ATOM 7847 N N . LEU C 2 249 ? 175.581 156.976 202.368 1.00 37.30 249 LEU C N 1
ATOM 7848 C CA . LEU C 2 249 ? 174.600 156.005 202.838 1.00 36.58 249 LEU C CA 1
ATOM 7849 C C . LEU C 2 249 ? 175.220 154.615 202.759 1.00 39.35 249 LEU C C 1
ATOM 7850 O O . LEU C 2 249 ? 175.477 154.101 201.667 1.00 45.22 249 LEU C O 1
ATOM 7855 N N . GLY C 2 250 ? 175.458 154.011 203.918 1.00 40.34 250 GLY C N 1
ATOM 7856 C CA . GLY C 2 250 ? 176.159 152.748 204.022 1.00 40.29 250 GLY C CA 1
ATOM 7857 C C . GLY C 2 250 ? 177.549 152.860 204.606 1.00 44.01 250 GLY C C 1
ATOM 7858 O O . GLY C 2 250 ? 178.165 151.826 204.892 1.00 46.27 250 GLY C O 1
ATOM 7859 N N . LEU C 2 251 ? 178.065 154.077 204.795 1.00 42.76 251 LEU C N 1
ATOM 7860 C CA . LEU C 2 251 ? 179.379 154.231 205.410 1.00 38.80 251 LEU C CA 1
ATOM 7861 C C . LEU C 2 251 ? 179.372 153.740 206.850 1.00 47.58 251 LEU C C 1
ATOM 7862 O O . LEU C 2 251 ? 180.330 153.105 207.300 1.00 50.59 251 LEU C O 1
ATOM 7867 N N . ASP C 2 252 ? 178.304 154.032 207.595 1.00 50.51 252 ASP C N 1
ATOM 7868 C CA . ASP C 2 252 ? 178.196 153.507 208.951 1.00 52.42 252 ASP C CA 1
ATOM 7869 C C . ASP C 2 252 ? 178.146 151.988 208.940 1.00 53.90 252 ASP C C 1
ATOM 7870 O O . ASP C 2 252 ? 178.793 151.331 209.763 1.00 58.24 252 ASP C O 1
ATOM 7875 N N . THR C 2 253 ? 177.384 151.411 208.010 1.00 48.22 253 THR C N 1
ATOM 7876 C CA . THR C 2 253 ? 177.351 149.960 207.875 1.00 45.30 253 THR C CA 1
ATOM 7877 C C . THR C 2 253 ? 178.717 149.417 207.475 1.00 49.19 253 THR C C 1
ATOM 7878 O O . THR C 2 253 ? 179.134 148.356 207.951 1.00 54.12 253 THR C O 1
ATOM 7882 N N . ALA C 2 254 ? 179.424 150.122 206.591 1.00 49.27 254 ALA C N 1
ATOM 7883 C CA . ALA C 2 254 ? 180.753 149.674 206.192 1.00 45.62 254 ALA C CA 1
ATOM 7884 C C . ALA C 2 254 ? 181.712 149.672 207.376 1.00 50.06 254 ALA C C 1
ATOM 7885 O O . ALA C 2 254 ? 182.497 148.733 207.547 1.00 54.60 254 ALA C O 1
ATOM 7887 N N . ARG C 2 255 ? 181.667 150.715 208.203 1.00 50.66 255 ARG C N 1
ATOM 7888 C CA . ARG C 2 255 ? 182.507 150.748 209.394 1.00 49.23 255 ARG C CA 1
ATOM 7889 C C . ARG C 2 255 ? 182.112 149.655 210.377 1.00 50.46 255 ARG C C 1
ATOM 7890 O O . ARG C 2 255 ? 182.976 149.038 211.010 1.00 53.97 255 ARG C O 1
ATOM 7898 N N . HIS C 2 256 ? 180.812 149.398 210.518 1.00 49.64 256 HIS C N 1
ATOM 7899 C CA . HIS C 2 256 ? 180.367 148.327 211.401 1.00 52.28 256 HIS C CA 1
ATOM 7900 C C . HIS C 2 256 ? 180.880 146.977 210.922 1.00 52.12 256 HIS C C 1
ATOM 7901 O O . HIS C 2 256 ? 181.299 146.140 211.728 1.00 52.20 256 HIS C O 1
ATOM 7908 N N . LEU C 2 257 ? 180.851 146.747 209.611 1.00 51.16 257 LEU C N 1
ATOM 7909 C CA . LEU C 2 257 ? 181.381 145.505 209.058 1.00 49.43 257 LEU C CA 1
ATOM 7910 C C . LEU C 2 257 ? 182.891 145.413 209.239 1.00 49.98 257 LEU C C 1
ATOM 7911 O O . LEU C 2 257 ? 183.421 144.340 209.547 1.00 52.27 257 LEU C O 1
ATOM 7916 N N . ASP C 2 258 ? 183.601 146.526 209.052 1.00 49.33 258 ASP C N 1
ATOM 7917 C CA . ASP C 2 258 ? 185.046 146.523 209.242 1.00 49.41 258 ASP C CA 1
ATOM 7918 C C . ASP C 2 258 ? 185.410 146.203 210.685 1.00 52.02 258 ASP C C 1
ATOM 7919 O O . ASP C 2 258 ? 186.369 145.469 210.944 1.00 53.20 258 ASP C O 1
ATOM 7924 N N . ARG C 2 259 ? 184.657 146.751 211.640 1.00 52.69 259 ARG C N 1
ATOM 7925 C CA . ARG C 2 259 ? 184.920 146.457 213.045 1.00 51.31 259 ARG C CA 1
ATOM 7926 C C . ARG C 2 259 ? 184.551 145.021 213.388 1.00 54.34 259 ARG C C 1
ATOM 7927 O O . ARG C 2 259 ? 185.309 144.326 214.074 1.00 59.28 259 ARG C O 1
ATOM 7935 N N . LYS C 2 260 ? 183.392 144.556 212.919 1.00 53.40 260 LYS C N 1
ATOM 7936 C CA . LYS C 2 260 ? 182.932 143.219 213.276 1.00 55.51 260 LYS C CA 1
ATOM 7937 C C . LYS C 2 260 ? 183.781 142.143 212.617 1.00 56.22 260 LYS C C 1
ATOM 7938 O O . LYS C 2 260 ? 184.119 141.138 213.251 1.00 59.18 260 LYS C O 1
ATOM 7944 N N . TYR C 2 261 ? 184.133 142.336 211.349 1.00 54.75 261 TYR C N 1
ATOM 7945 C CA . TYR C 2 261 ? 184.805 141.317 210.557 1.00 50.71 261 TYR C CA 1
ATOM 7946 C C . TYR C 2 261 ? 186.224 141.702 210.173 1.00 54.53 261 TYR C C 1
ATOM 7947 O O . TYR C 2 261 ? 187.162 140.947 210.442 1.00 59.96 261 TYR C O 1
ATOM 7956 N N . GLY C 2 262 ? 186.407 142.860 209.549 1.00 53.25 262 GLY C N 1
ATOM 7957 C CA . GLY C 2 262 ? 187.717 143.271 209.089 1.00 50.19 262 GLY C CA 1
ATOM 7958 C C . GLY C 2 262 ? 187.764 143.423 207.586 1.00 51.93 262 GLY C C 1
ATOM 7959 O O . GLY C 2 262 ? 188.844 143.448 206.989 1.00 54.83 262 GLY C O 1
ATOM 7960 N N . GLN C 2 263 ? 186.598 143.528 206.966 1.00 51.55 263 GLN C N 1
ATOM 7961 C CA . GLN C 2 263 ? 186.537 143.682 205.521 1.00 47.46 263 GLN C CA 1
ATOM 7962 C C . GLN C 2 263 ? 186.981 145.082 205.118 1.00 47.06 263 GLN C C 1
ATOM 7963 O O . GLN C 2 263 ? 186.480 146.066 205.671 1.00 48.26 263 GLN C O 1
ATOM 7969 N N . PRO C 2 264 ? 187.911 145.219 204.174 1.00 43.97 264 PRO C N 1
ATOM 7970 C CA . PRO C 2 264 ? 188.223 146.552 203.656 1.00 43.06 264 PRO C CA 1
ATOM 7971 C C . PRO C 2 264 ? 187.017 147.127 202.932 1.00 44.34 264 PRO C C 1
ATOM 7972 O O . PRO C 2 264 ? 186.212 146.402 202.345 1.00 44.74 264 PRO C O 1
ATOM 7976 N N . THR C 2 265 ? 186.890 148.445 202.988 1.00 42.63 265 THR C N 1
ATOM 7977 C CA . THR C 2 265 ? 185.765 149.150 202.393 1.00 38.94 265 THR C CA 1
ATOM 7978 C C . THR C 2 265 ? 186.265 149.944 201.197 1.00 36.54 265 THR C C 1
ATOM 7979 O O . THR C 2 265 ? 187.194 150.747 201.325 1.00 39.81 265 THR C O 1
ATOM 7983 N N . LEU C 2 266 ? 185.655 149.712 200.040 1.00 36.60 266 LEU C N 1
ATOM 7984 C CA . LEU C 2 266 ? 185.885 150.523 198.852 1.00 29.68 266 LEU C CA 1
ATOM 7985 C C . LEU C 2 266 ? 184.738 151.518 198.749 1.00 35.95 266 LEU C C 1
ATOM 7986 O O . LEU C 2 266 ? 183.614 151.147 198.400 1.00 40.05 266 LEU C O 1
ATOM 7991 N N . HIS C 2 267 ? 185.020 152.775 199.068 1.00 35.96 267 HIS C N 1
ATOM 7992 C CA . HIS C 2 267 ? 184.017 153.827 199.023 1.00 29.88 267 HIS C CA 1
ATOM 7993 C C . HIS C 2 267 ? 183.991 154.448 197.633 1.00 34.80 267 HIS C C 1
ATOM 7994 O O . HIS C 2 267 ? 185.022 154.903 197.130 1.00 37.86 267 HIS C O 1
ATOM 8001 N N . ARG C 2 268 ? 182.809 154.462 197.020 1.00 31.36 268 ARG C N 1
ATOM 8002 C CA . ARG C 2 268 ? 182.607 155.022 195.685 1.00 30.98 268 ARG C CA 1
ATOM 8003 C C . ARG C 2 268 ? 181.472 156.031 195.780 1.00 34.52 268 ARG C C 1
ATOM 8004 O O . ARG C 2 268 ? 180.303 155.696 195.546 1.00 35.98 268 ARG C O 1
ATOM 8012 N N . PRO C 2 269 ? 181.781 157.279 196.128 1.00 34.21 269 PRO C N 1
ATOM 8013 C CA . PRO C 2 269 ? 180.713 158.264 196.347 1.00 30.68 269 PRO C CA 1
ATOM 8014 C C . PRO C 2 269 ? 179.862 158.524 195.119 1.00 31.04 269 PRO C C 1
ATOM 8015 O O . PRO C 2 269 ? 178.665 158.799 195.262 1.00 34.44 269 PRO C O 1
ATOM 8019 N N . ILE C 2 270 ? 180.427 158.445 193.919 1.00 28.30 270 ILE C N 1
ATOM 8020 C CA . ILE C 2 270 ? 179.719 158.799 192.695 1.00 25.83 270 ILE C CA 1
ATOM 8021 C C . ILE C 2 270 ? 179.231 157.520 192.033 1.00 26.94 270 ILE C C 1
ATOM 8022 O O . ILE C 2 270 ? 180.033 156.651 191.672 1.00 31.44 270 ILE C O 1
ATOM 8027 N N . ILE C 2 271 ? 177.921 157.402 191.879 1.00 23.17 271 ILE C N 1
ATOM 8028 C CA . ILE C 2 271 ? 177.332 156.249 191.197 1.00 24.40 271 ILE C CA 1
ATOM 8029 C C . ILE C 2 271 ? 177.505 156.432 189.690 1.00 26.92 271 ILE C C 1
ATOM 8030 O O . ILE C 2 271 ? 177.225 157.524 189.173 1.00 26.50 271 ILE C O 1
ATOM 8035 N N . PRO C 2 272 ? 177.967 155.414 188.961 1.00 25.53 272 PRO C N 1
ATOM 8036 C CA . PRO C 2 272 ? 178.319 155.611 187.547 1.00 25.34 272 PRO C CA 1
ATOM 8037 C C . PRO C 2 272 ? 177.089 155.691 186.651 1.00 24.74 272 PRO C C 1
ATOM 8038 O O . PRO C 2 272 ? 176.241 154.797 186.651 1.00 24.56 272 PRO C O 1
ATOM 8042 N N . ILE C 2 273 ? 177.001 156.775 185.885 1.00 23.17 273 ILE C N 1
ATOM 8043 C CA . ILE C 2 273 ? 176.055 156.897 184.785 1.00 22.90 273 ILE C CA 1
ATOM 8044 C C . ILE C 2 273 ? 176.854 157.243 183.541 1.00 28.02 273 ILE C C 1
ATOM 8045 O O . ILE C 2 273 ? 177.620 158.212 183.542 1.00 31.66 273 ILE C O 1
ATOM 8050 N N . GLY C 2 274 ? 176.685 156.455 182.494 1.00 26.82 274 GLY C N 1
ATOM 8051 C CA . GLY C 2 274 ? 177.402 156.655 181.258 1.00 25.22 274 GLY C CA 1
ATOM 8052 C C . GLY C 2 274 ? 178.490 155.621 181.062 1.00 31.40 274 GLY C C 1
ATOM 8053 O O . GLY C 2 274 ? 178.526 154.572 181.709 1.00 30.31 274 GLY C O 1
ATOM 8054 N N . ALA C 2 275 ? 179.409 155.942 180.156 1.00 35.04 275 ALA C N 1
ATOM 8055 C CA . ALA C 2 275 ? 180.512 155.052 179.826 1.00 30.90 275 ALA C CA 1
ATOM 8056 C C . ALA C 2 275 ? 181.817 155.469 180.483 1.00 36.46 275 ALA C C 1
ATOM 8057 O O . ALA C 2 275 ? 182.561 154.612 180.964 1.00 41.21 275 ALA C O 1
ATOM 8059 N N . LYS C 2 276 ? 182.111 156.768 180.521 1.00 34.46 276 LYS C N 1
ATOM 8060 C CA . LYS C 2 276 ? 183.318 157.229 181.194 1.00 37.55 276 LYS C CA 1
ATOM 8061 C C . LYS C 2 276 ? 183.260 156.916 182.682 1.00 39.31 276 LYS C C 1
ATOM 8062 O O . LYS C 2 276 ? 184.177 156.297 183.238 1.00 39.27 276 LYS C O 1
ATOM 8068 N N . GLU C 2 277 ? 182.175 157.322 183.342 1.00 31.54 277 GLU C N 1
ATOM 8069 C CA . GLU C 2 277 ? 182.056 157.075 184.772 1.00 29.34 277 GLU C CA 1
ATOM 8070 C C . GLU C 2 277 ? 182.008 155.584 185.066 1.00 31.39 277 GLU C C 1
ATOM 8071 O O . GLU C 2 277 ? 182.622 155.116 186.029 1.00 38.20 277 GLU C O 1
ATOM 8077 N N . THR C 2 278 ? 181.302 154.815 184.235 1.00 30.62 278 THR C N 1
ATOM 8078 C CA . THR C 2 278 ? 181.188 153.381 184.481 1.00 29.98 278 THR C CA 1
ATOM 8079 C C . THR C 2 278 ? 182.513 152.670 184.233 1.00 30.16 278 THR C C 1
ATOM 8080 O O . THR C 2 278 ? 182.883 151.756 184.977 1.00 29.99 278 THR C O 1
ATOM 8084 N N . GLY C 2 279 ? 183.243 153.076 183.195 1.00 33.20 279 GLY C N 1
ATOM 8085 C CA . GLY C 2 279 ? 184.560 152.506 182.971 1.00 35.36 279 GLY C CA 1
ATOM 8086 C C . GLY C 2 279 ? 185.519 152.806 184.105 1.00 35.84 279 GLY C C 1
ATOM 8087 O O . GLY C 2 279 ? 186.247 151.923 184.566 1.00 37.43 279 GLY C O 1
ATOM 8088 N N . ALA C 2 280 ? 185.526 154.055 184.579 1.00 34.90 280 ALA C N 1
ATOM 8089 C CA . ALA C 2 280 ? 186.361 154.401 185.723 1.00 33.29 280 ALA C CA 1
ATOM 8090 C C . ALA C 2 280 ? 185.966 153.598 186.954 1.00 34.09 280 ALA C C 1
ATOM 8091 O O . ALA C 2 280 ? 186.829 153.092 187.679 1.00 37.02 280 ALA C O 1
ATOM 8093 N N . PHE C 2 281 ? 184.664 153.459 187.199 1.00 31.18 281 PHE C N 1
ATOM 8094 C CA . PHE C 2 281 ? 184.191 152.707 188.353 1.00 28.85 281 PHE C CA 1
ATOM 8095 C C . PHE C 2 281 ? 184.650 151.257 188.286 1.00 32.79 281 PHE C C 1
ATOM 8096 O O . PHE C 2 281 ? 185.151 150.700 189.272 1.00 35.59 281 PHE C O 1
ATOM 8104 N N . LEU C 2 282 ? 184.513 150.636 187.116 1.00 30.51 282 LEU C N 1
ATOM 8105 C CA . LEU C 2 282 ? 184.868 149.229 186.984 1.00 28.87 282 LEU C CA 1
ATOM 8106 C C . LEU C 2 282 ? 186.374 149.021 187.076 1.00 32.39 282 LEU C C 1
ATOM 8107 O O . LEU C 2 282 ? 186.833 148.047 187.680 1.00 32.95 282 LEU C O 1
ATOM 8112 N N . ARG C 2 283 ? 187.164 149.937 186.514 1.00 32.65 283 ARG C N 1
ATOM 8113 C CA . ARG C 2 283 ? 188.611 149.831 186.663 1.00 33.73 283 ARG C CA 1
ATOM 8114 C C . ARG C 2 283 ? 189.042 150.021 188.113 1.00 39.72 283 ARG C C 1
ATOM 8115 O O . ARG C 2 283 ? 189.952 149.333 188.585 1.00 40.47 283 ARG C O 1
ATOM 8123 N N . GLU C 2 284 ? 188.412 150.950 188.837 1.00 38.00 284 GLU C N 1
ATOM 8124 C CA . GLU C 2 284 ? 188.756 151.137 190.244 1.00 35.93 284 GLU C CA 1
ATOM 8125 C C . GLU C 2 284 ? 188.393 149.912 191.074 1.00 36.72 284 GLU C C 1
ATOM 8126 O O . GLU C 2 284 ? 189.158 149.507 191.959 1.00 42.62 284 GLU C O 1
ATOM 8132 N N . VAL C 2 285 ? 187.268 149.266 190.767 1.00 34.70 285 VAL C N 1
ATOM 8133 C CA . VAL C 2 285 ? 186.918 148.055 191.505 1.00 34.36 285 VAL C CA 1
ATOM 8134 C C . VAL C 2 285 ? 187.884 146.929 191.162 1.00 39.61 285 VAL C C 1
ATOM 8135 O O . VAL C 2 285 ? 188.295 146.156 192.039 1.00 40.46 285 VAL C O 1
ATOM 8139 N N . ALA C 2 286 ? 188.273 146.818 189.890 1.00 39.54 286 ALA C N 1
ATOM 8140 C CA . ALA C 2 286 ? 189.210 145.770 189.511 1.00 38.82 286 ALA C CA 1
ATOM 8141 C C . ALA C 2 286 ? 190.561 145.989 190.175 1.00 41.75 286 ALA C C 1
ATOM 8142 O O . ALA C 2 286 ? 191.206 145.034 190.621 1.00 45.79 286 ALA C O 1
ATOM 8144 N N . ALA C 2 287 ? 191.007 147.244 190.252 1.00 40.84 287 ALA C N 1
ATOM 8145 C CA . ALA C 2 287 ? 192.269 147.530 190.920 1.00 40.49 287 ALA C CA 1
ATOM 8146 C C . ALA C 2 287 ? 192.175 147.211 192.403 1.00 39.99 287 ALA C C 1
ATOM 8147 O O . ALA C 2 287 ? 193.141 146.731 193.006 1.00 41.17 287 ALA C O 1
ATOM 8149 N N . PHE C 2 288 ? 191.015 147.468 193.011 1.00 41.25 288 PHE C N 1
ATOM 8150 C CA . PHE C 2 288 ? 190.870 147.199 194.436 1.00 42.12 288 PHE C CA 1
ATOM 8151 C C . PHE C 2 288 ? 190.892 145.704 194.723 1.00 42.79 288 PHE C C 1
ATOM 8152 O O . PHE C 2 288 ? 191.555 145.259 195.666 1.00 45.15 288 PHE C O 1
ATOM 8160 N N . ALA C 2 289 ? 190.180 144.913 193.923 1.00 38.74 289 ALA C N 1
ATOM 8161 C CA . ALA C 2 289 ? 190.093 143.477 194.153 1.00 42.86 289 ALA C CA 1
ATOM 8162 C C . ALA C 2 289 ? 191.128 142.677 193.373 1.00 49.22 289 ALA C C 1
ATOM 8163 O O . ALA C 2 289 ? 191.154 141.448 193.493 1.00 48.89 289 ALA C O 1
ATOM 8165 N N . GLY C 2 290 ? 191.968 143.330 192.579 1.00 47.80 290 GLY C N 1
ATOM 8166 C CA . GLY C 2 290 ? 193.010 142.616 191.858 1.00 47.70 290 GLY C CA 1
ATOM 8167 C C . GLY C 2 290 ? 192.484 141.594 190.875 1.00 49.75 290 GLY C C 1
ATOM 8168 O O . GLY C 2 290 ? 193.006 140.475 190.809 1.00 53.65 290 GLY C O 1
ATOM 8169 N N . LEU C 2 291 ? 191.457 141.950 190.109 1.00 48.68 291 LEU C N 1
ATOM 8170 C CA . LEU C 2 291 ? 190.859 141.020 189.166 1.00 50.55 291 LEU C CA 1
ATOM 8171 C C . LEU C 2 291 ? 191.698 140.940 187.893 1.00 55.56 291 LEU C C 1
ATOM 8172 O O . LEU C 2 291 ? 192.614 141.733 187.665 1.00 56.69 291 LEU C O 1
ATOM 8177 N N . ASP C 2 292 ? 191.365 139.965 187.052 1.00 57.92 292 ASP C N 1
ATOM 8178 C CA . ASP C 2 292 ? 192.070 139.786 185.791 1.00 53.52 292 ASP C CA 1
ATOM 8179 C C . ASP C 2 292 ? 191.708 140.921 184.844 1.00 51.17 292 ASP C C 1
ATOM 8180 O O . ASP C 2 292 ? 190.548 141.061 184.445 1.00 50.58 292 ASP C O 1
ATOM 8185 N N . SER C 2 293 ? 192.704 141.724 184.470 1.00 48.45 293 SER C N 1
ATOM 8186 C CA . SER C 2 293 ? 192.437 142.882 183.629 1.00 47.93 293 SER C CA 1
ATOM 8187 C C . SER C 2 293 ? 192.019 142.493 182.220 1.00 48.02 293 SER C C 1
ATOM 8188 O O . SER C 2 293 ? 191.472 143.332 181.500 1.00 50.28 293 SER C O 1
ATOM 8191 N N . ALA C 2 294 ? 192.251 141.246 181.807 1.00 49.28 294 ALA C N 1
ATOM 8192 C CA . ALA C 2 294 ? 191.793 140.817 180.491 1.00 47.60 294 ALA C CA 1
ATOM 8193 C C . ALA C 2 294 ? 190.271 140.793 180.426 1.00 45.57 294 ALA C C 1
ATOM 8194 O O . ALA C 2 294 ? 189.669 141.352 179.501 1.00 49.35 294 ALA C O 1
ATOM 8196 N N . VAL C 2 295 ? 189.631 140.161 181.411 1.00 44.18 295 VAL C N 1
ATOM 8197 C CA . VAL C 2 295 ? 188.172 140.125 181.448 1.00 42.03 295 VAL C CA 1
ATOM 8198 C C . VAL C 2 295 ? 187.611 141.532 181.605 1.00 42.94 295 VAL C C 1
ATOM 8199 O O . VAL C 2 295 ? 186.623 141.901 180.957 1.00 46.16 295 VAL C O 1
ATOM 8203 N N . VAL C 2 296 ? 188.240 142.340 182.459 1.00 40.42 296 VAL C N 1
ATOM 8204 C CA . VAL C 2 296 ? 187.786 143.711 182.668 1.00 37.27 296 VAL C CA 1
ATOM 8205 C C . VAL C 2 296 ? 187.818 144.487 181.359 1.00 36.68 296 VAL C C 1
ATOM 8206 O O . VAL C 2 296 ? 186.833 145.123 180.969 1.00 38.32 296 VAL C O 1
ATOM 8210 N N . GLU C 2 297 ? 188.946 144.436 180.653 1.00 36.63 297 GLU C N 1
ATOM 8211 C CA . GLU C 2 297 ? 189.079 145.221 179.433 1.00 39.81 297 GLU C CA 1
ATOM 8212 C C . GLU C 2 297 ? 188.159 144.704 178.337 1.00 39.49 297 GLU C C 1
ATOM 8213 O O . GLU C 2 297 ? 187.593 145.495 177.576 1.00 37.74 297 GLU C O 1
ATOM 8219 N N . ALA C 2 298 ? 187.977 143.385 178.246 1.00 38.22 298 ALA C N 1
ATOM 8220 C CA . ALA C 2 298 ? 187.067 142.848 177.241 1.00 33.84 298 ALA C CA 1
ATOM 8221 C C . ALA C 2 298 ? 185.634 143.292 177.503 1.00 37.48 298 ALA C C 1
ATOM 8222 O O . ALA C 2 298 ? 184.922 143.705 176.576 1.00 36.76 298 ALA C O 1
ATOM 8224 N N . PHE C 2 299 ? 185.192 143.225 178.762 1.00 36.65 299 PHE C N 1
ATOM 8225 C CA . PHE C 2 299 ? 183.841 143.663 179.096 1.00 35.16 299 PHE C CA 1
ATOM 8226 C C . PHE C 2 299 ? 183.660 145.156 178.842 1.00 32.99 299 PHE C C 1
ATOM 8227 O O . PHE C 2 299 ? 182.634 145.580 178.299 1.00 31.66 299 PHE C O 1
ATOM 8235 N N . ILE C 2 300 ? 184.645 145.969 179.229 1.00 32.52 300 ILE C N 1
ATOM 8236 C CA . ILE C 2 300 ? 184.557 147.403 178.967 1.00 29.81 300 ILE C CA 1
ATOM 8237 C C . ILE C 2 300 ? 184.465 147.659 177.471 1.00 33.05 300 ILE C C 1
ATOM 8238 O O . ILE C 2 300 ? 183.673 148.493 177.019 1.00 38.07 300 ILE C O 1
ATOM 8243 N N . THR C 2 301 ? 185.272 146.952 176.678 1.00 31.92 301 THR C N 1
ATOM 8244 C CA . THR C 2 301 ? 185.251 147.157 175.236 1.00 31.68 301 THR C CA 1
ATOM 8245 C C . THR C 2 301 ? 183.888 146.811 174.654 1.00 29.38 301 THR C C 1
ATOM 8246 O O . THR C 2 301 ? 183.344 147.566 173.841 1.00 28.68 301 THR C O 1
ATOM 8250 N N . ALA C 2 302 ? 183.308 145.687 175.076 1.00 27.99 302 ALA C N 1
ATOM 8251 C CA . ALA C 2 302 ? 182.001 145.298 174.556 1.00 27.68 302 ALA C CA 1
ATOM 8252 C C . ALA C 2 302 ? 180.931 146.315 174.939 1.00 28.99 302 ALA C C 1
ATOM 8253 O O . ALA C 2 302 ? 180.133 146.754 174.094 1.00 31.83 302 ALA C O 1
ATOM 8255 N N . GLU C 2 303 ? 180.902 146.708 176.214 1.00 33.01 303 GLU C N 1
ATOM 8256 C CA . GLU C 2 303 ? 179.880 147.640 176.673 1.00 27.00 303 GLU C CA 1
ATOM 8257 C C . GLU C 2 303 ? 180.005 148.986 175.979 1.00 25.51 303 GLU C C 1
ATOM 8258 O O . GLU C 2 303 ? 178.997 149.582 175.590 1.00 28.28 303 GLU C O 1
ATOM 8264 N N . GLU C 2 304 ? 181.228 149.483 175.803 1.00 26.67 304 GLU C N 1
ATOM 8265 C CA . GLU C 2 304 ? 181.391 150.758 175.117 1.00 27.83 304 GLU C CA 1
ATOM 8266 C C . GLU C 2 304 ? 181.091 150.643 173.630 1.00 29.06 304 GLU C C 1
ATOM 8267 O O . GLU C 2 304 ? 180.605 151.605 173.030 1.00 31.90 304 GLU C O 1
ATOM 8273 N N . ALA C 2 305 ? 181.345 149.483 173.021 1.00 28.75 305 ALA C N 1
ATOM 8274 C CA . ALA C 2 305 ? 180.965 149.299 171.626 1.00 28.80 305 ALA C CA 1
ATOM 8275 C C . ALA C 2 305 ? 179.456 149.385 171.460 1.00 31.27 305 ALA C C 1
ATOM 8276 O O . ALA C 2 305 ? 178.962 149.987 170.501 1.00 32.94 305 ALA C O 1
ATOM 8278 N N . VAL C 2 306 ? 178.706 148.794 172.390 1.00 28.63 306 VAL C N 1
ATOM 8279 C CA . VAL C 2 306 ? 177.249 148.911 172.338 1.00 23.25 306 VAL C CA 1
ATOM 8280 C C . VAL C 2 306 ? 176.819 150.350 172.613 1.00 24.76 306 VAL C C 1
ATOM 8281 O O . VAL C 2 306 ? 175.970 150.909 171.911 1.00 28.60 306 VAL C O 1
ATOM 8285 N N . TYR C 2 307 ? 177.406 150.969 173.639 1.00 27.86 307 TYR C N 1
ATOM 8286 C CA . TYR C 2 307 ? 176.984 152.292 174.092 1.00 23.50 307 TYR C CA 1
ATOM 8287 C C . TYR C 2 307 ? 177.224 153.362 173.032 1.00 23.93 307 TYR C C 1
ATOM 8288 O O . TYR C 2 307 ? 176.319 154.139 172.692 1.00 24.71 307 TYR C O 1
ATOM 8297 N N . TYR C 2 308 ? 178.440 153.424 172.498 1.00 25.42 308 TYR C N 1
ATOM 8298 C CA . TYR C 2 308 ? 178.776 154.520 171.608 1.00 26.56 308 TYR C CA 1
ATOM 8299 C C . TYR C 2 308 ? 178.118 154.385 170.250 1.00 28.96 308 TYR C C 1
ATOM 8300 O O . TYR C 2 308 ? 178.147 155.335 169.472 1.00 32.46 308 TYR C O 1
ATOM 8309 N N . ARG C 2 309 ? 177.383 153.303 170.016 1.00 26.29 309 ARG C N 1
ATOM 8310 C CA . ARG C 2 309 ? 176.595 153.174 168.797 1.00 25.52 309 ARG C CA 1
ATOM 8311 C C . ARG C 2 309 ? 175.283 153.931 168.954 1.00 26.89 309 ARG C C 1
ATOM 8312 O O . ARG C 2 309 ? 174.933 154.788 168.132 1.00 29.10 309 ARG C O 1
ATOM 8320 N N . TYR C 2 310 ? 174.529 153.600 170.000 1.00 27.09 310 TYR C N 1
ATOM 8321 C CA . TYR C 2 310 ? 173.351 154.385 170.335 1.00 23.11 310 TYR C CA 1
ATOM 8322 C C . TYR C 2 310 ? 173.700 155.854 170.532 1.00 24.04 310 TYR C C 1
ATOM 8323 O O . TYR C 2 310 ? 172.873 156.726 170.254 1.00 29.31 310 TYR C O 1
ATOM 8332 N N . LEU C 2 311 ? 174.933 156.160 170.941 1.00 24.17 311 LEU C N 1
ATOM 8333 C CA . LEU C 2 311 ? 175.304 157.571 171.026 1.00 21.96 311 LEU C CA 1
ATOM 8334 C C . LEU C 2 311 ? 175.680 158.154 169.668 1.00 27.11 311 LEU C C 1
ATOM 8335 O O . LEU C 2 311 ? 175.427 159.337 169.421 1.00 28.22 311 LEU C O 1
ATOM 8340 N N . GLU C 2 312 ? 176.242 157.346 168.767 1.00 28.89 312 GLU C N 1
ATOM 8341 C CA . GLU C 2 312 ? 176.434 157.770 167.388 1.00 31.23 312 GLU C CA 1
ATOM 8342 C C . GLU C 2 312 ? 175.107 158.027 166.693 1.00 33.72 312 GLU C C 1
ATOM 8343 O O . GLU C 2 312 ? 175.067 158.754 165.695 1.00 37.30 312 GLU C O 1
ATOM 8349 N N . ASP C 2 313 ? 174.030 157.427 167.184 1.00 30.55 313 ASP C N 1
ATOM 8350 C CA . ASP C 2 313 ? 172.706 157.703 166.640 1.00 28.04 313 ASP C CA 1
ATOM 8351 C C . ASP C 2 313 ? 172.039 158.891 167.325 1.00 32.72 313 ASP C C 1
ATOM 8352 O O . ASP C 2 313 ? 171.335 159.667 166.671 1.00 38.54 313 ASP C O 1
ATOM 8357 N N . PHE C 2 314 ? 172.248 159.045 168.635 1.00 27.53 314 PHE C N 1
ATOM 8358 C CA . PHE C 2 314 ? 171.722 160.187 169.374 1.00 24.03 314 PHE C CA 1
ATOM 8359 C C . PHE C 2 314 ? 172.413 161.492 169.004 1.00 23.69 314 PHE C C 1
ATOM 8360 O O . PHE C 2 314 ? 171.831 162.564 169.209 1.00 26.82 314 PHE C O 1
ATOM 8368 N N . THR C 2 315 ? 173.634 161.428 168.469 1.00 24.57 315 THR C N 1
ATOM 8369 C CA . THR C 2 315 ? 174.391 162.651 168.231 1.00 26.92 315 THR C CA 1
ATOM 8370 C C . THR C 2 315 ? 173.710 163.544 167.204 1.00 28.21 315 THR C C 1
ATOM 8371 O O . THR C 2 315 ? 173.806 164.773 167.296 1.00 27.85 315 THR C O 1
ATOM 8375 N N . ASP C 2 316 ? 173.003 162.957 166.238 1.00 29.99 316 ASP C N 1
ATOM 8376 C CA . ASP C 2 316 ? 172.307 163.768 165.244 1.00 30.50 316 ASP C CA 1
ATOM 8377 C C . ASP C 2 316 ? 171.299 164.691 165.911 1.00 31.54 316 ASP C C 1
ATOM 8378 O O . ASP C 2 316 ? 171.319 165.909 165.706 1.00 34.02 316 ASP C O 1
ATOM 8383 N N . PHE C 2 317 ? 170.417 164.125 166.732 1.00 27.93 317 PHE C N 1
ATOM 8384 C CA . PHE C 2 317 ? 169.443 164.942 167.442 1.00 25.95 317 PHE C CA 1
ATOM 8385 C C . PHE C 2 317 ? 170.130 165.908 168.393 1.00 27.85 317 PHE C C 1
ATOM 8386 O O . PHE C 2 317 ? 169.758 167.084 168.470 1.00 29.83 317 PHE C O 1
ATOM 8394 N N . TYR C 2 318 ? 171.146 165.437 169.117 1.00 26.53 318 TYR C N 1
ATOM 8395 C CA . TYR C 2 318 ? 171.752 166.271 170.146 1.00 25.43 318 TYR C CA 1
ATOM 8396 C C . TYR C 2 318 ? 172.409 167.505 169.544 1.00 26.74 318 TYR C C 1
ATOM 8397 O O . TYR C 2 318 ? 172.348 168.594 170.126 1.00 31.80 318 TYR C O 1
ATOM 8406 N N . ALA C 2 319 ? 173.051 167.362 168.388 1.00 27.65 319 ALA C N 1
ATOM 8407 C CA . ALA C 2 319 ? 173.740 168.480 167.764 1.00 31.76 319 ALA C CA 1
ATOM 8408 C C . ALA C 2 319 ? 172.904 169.212 166.725 1.00 34.58 319 ALA C C 1
ATOM 8409 O O . ALA C 2 319 ? 173.340 170.256 166.233 1.00 40.70 319 ALA C O 1
ATOM 8411 N N . GLU C 2 320 ? 171.714 168.711 166.392 1.00 32.53 320 GLU C N 1
ATOM 8412 C CA . GLU C 2 320 ? 170.996 169.177 165.217 1.00 34.53 320 GLU C CA 1
ATOM 8413 C C . GLU C 2 320 ? 169.544 169.551 165.467 1.00 32.61 320 GLU C C 1
ATOM 8414 O O . GLU C 2 320 ? 168.898 170.052 164.542 1.00 36.67 320 GLU C O 1
ATOM 8420 N N . TYR C 2 321 ? 169.011 169.337 166.666 1.00 32.61 321 TYR C N 1
ATOM 8421 C CA . TYR C 2 321 ? 167.596 169.591 166.895 1.00 31.30 321 TYR C CA 1
ATOM 8422 C C . TYR C 2 321 ? 167.258 171.041 166.579 1.00 34.83 321 TYR C C 1
ATOM 8423 O O . TYR C 2 321 ? 168.010 171.962 166.904 1.00 35.62 321 TYR C O 1
ATOM 8432 N N . TRP C 2 322 ? 166.103 171.229 165.941 1.00 34.22 322 TRP C N 1
ATOM 8433 C CA . TRP C 2 322 ? 165.766 172.513 165.335 1.00 31.83 322 TRP C CA 1
ATOM 8434 C C . TRP C 2 322 ? 165.639 173.615 166.383 1.00 34.01 322 TRP C C 1
ATOM 8435 O O . TRP C 2 322 ? 166.222 174.696 166.237 1.00 31.25 322 TRP C O 1
ATOM 8446 N N . TRP C 2 323 ? 164.891 173.360 167.451 1.00 33.51 323 TRP C N 1
ATOM 8447 C CA . TRP C 2 323 ? 164.492 174.407 168.381 1.00 30.22 323 TRP C CA 1
ATOM 8448 C C . TRP C 2 323 ? 165.467 174.596 169.535 1.00 33.32 323 TRP C C 1
ATOM 8449 O O . TRP C 2 323 ? 165.172 175.367 170.453 1.00 38.43 323 TRP C O 1
ATOM 8460 N N . GLY C 2 324 ? 166.610 173.918 169.519 1.00 35.31 324 GLY C N 1
ATOM 8461 C CA . GLY C 2 324 ? 167.567 174.020 170.598 1.00 31.55 324 GLY C CA 1
ATOM 8462 C C . GLY C 2 324 ? 167.195 173.137 171.773 1.00 35.33 324 GLY C C 1
ATOM 8463 O O . GLY C 2 324 ? 166.115 172.551 171.845 1.00 40.57 324 GLY C O 1
ATOM 8464 N N . LEU C 2 325 ? 168.119 173.044 172.717 1.00 33.72 325 LEU C N 1
ATOM 8465 C CA . LEU C 2 325 ? 167.984 172.166 173.867 1.00 30.06 325 LEU C CA 1
ATOM 8466 C C . LEU C 2 325 ? 168.391 172.919 175.123 1.00 32.10 325 LEU C C 1
ATOM 8467 O O . LEU C 2 325 ? 169.144 173.896 175.051 1.00 36.45 325 LEU C O 1
ATOM 8472 N N . PRO C 2 326 ? 167.908 172.491 176.290 1.00 29.88 326 PRO C N 1
ATOM 8473 C CA . PRO C 2 326 ? 168.258 173.190 177.532 1.00 30.30 326 PRO C CA 1
ATOM 8474 C C . PRO C 2 326 ? 169.757 173.164 177.789 1.00 28.11 326 PRO C C 1
ATOM 8475 O O . PRO C 2 326 ? 170.449 172.193 177.479 1.00 33.45 326 PRO C O 1
ATOM 8479 N N . ALA C 2 327 ? 170.254 174.252 178.374 1.00 28.31 327 ALA C N 1
ATOM 8480 C CA . ALA C 2 327 ? 171.673 174.420 178.658 1.00 24.12 327 ALA C CA 1
ATOM 8481 C C . ALA C 2 327 ? 172.028 174.195 180.120 1.00 27.09 327 ALA C C 1
ATOM 8482 O O . ALA C 2 327 ? 173.091 173.641 180.413 1.00 29.80 327 ALA C O 1
ATOM 8484 N N . LYS C 2 328 ? 171.171 174.616 181.044 1.00 29.64 328 LYS C N 1
ATOM 8485 C CA . LYS C 2 328 ? 171.432 174.510 182.469 1.00 26.22 328 LYS C CA 1
ATOM 8486 C C . LYS C 2 328 ? 170.420 173.574 183.108 1.00 26.75 328 LYS C C 1
ATOM 8487 O O . LYS C 2 328 ? 169.346 173.318 182.561 1.00 31.24 328 LYS C O 1
ATOM 8493 N N . PHE C 2 329 ? 170.779 173.055 184.278 1.00 24.66 329 PHE C N 1
ATOM 8494 C CA . PHE C 2 329 ? 169.932 172.108 184.982 1.00 24.97 329 PHE C CA 1
ATOM 8495 C C . PHE C 2 329 ? 169.986 172.394 186.474 1.00 25.41 329 PHE C C 1
ATOM 8496 O O . PHE C 2 329 ? 170.871 173.097 186.966 1.00 27.57 329 PHE C O 1
ATOM 8504 N N . ALA C 2 330 ? 169.006 171.848 187.186 1.00 24.69 330 ALA C N 1
ATOM 8505 C CA . ALA C 2 330 ? 168.990 171.843 188.638 1.00 23.30 330 ALA C CA 1
ATOM 8506 C C . ALA C 2 330 ? 168.570 170.458 189.097 1.00 22.46 330 ALA C C 1
ATOM 8507 O O . ALA C 2 330 ? 167.632 169.878 188.544 1.00 22.74 330 ALA C O 1
ATOM 8509 N N . VAL C 2 331 ? 169.264 169.925 190.096 1.00 22.73 331 VAL C N 1
ATOM 8510 C CA . VAL C 2 331 ? 168.967 168.606 190.638 1.00 22.83 331 VAL C CA 1
ATOM 8511 C C . VAL C 2 331 ? 168.553 168.771 192.090 1.00 24.65 331 VAL C C 1
ATOM 8512 O O . VAL C 2 331 ? 169.277 169.383 192.882 1.00 27.18 331 VAL C O 1
ATOM 8516 N N . ILE C 2 332 ? 167.380 168.243 192.430 1.00 26.62 332 ILE C N 1
ATOM 8517 C CA . ILE C 2 332 ? 166.851 168.272 193.788 1.00 26.75 332 ILE C CA 1
ATOM 8518 C C . ILE C 2 332 ? 166.495 166.848 194.192 1.00 27.57 332 ILE C C 1
ATOM 8519 O O . ILE C 2 332 ? 165.636 166.219 193.564 1.00 30.38 332 ILE C O 1
ATOM 8524 N N . GLY C 2 333 ? 167.152 166.343 195.228 1.00 26.25 333 GLY C N 1
ATOM 8525 C CA . GLY C 2 333 ? 166.887 165.000 195.700 1.00 27.54 333 GLY C CA 1
ATOM 8526 C C . GLY C 2 333 ? 167.968 164.553 196.663 1.00 31.32 333 GLY C C 1
ATOM 8527 O O . GLY C 2 333 ? 168.796 165.350 197.101 1.00 35.41 333 GLY C O 1
ATOM 8528 N N . ASP C 2 334 ? 167.944 163.258 196.979 1.00 33.86 334 ASP C N 1
ATOM 8529 C CA . ASP C 2 334 ? 168.973 162.673 197.831 1.00 36.14 334 ASP C CA 1
ATOM 8530 C C . ASP C 2 334 ? 170.352 162.977 197.267 1.00 38.10 334 ASP C C 1
ATOM 8531 O O . ASP C 2 334 ? 170.479 163.309 196.088 1.00 35.72 334 ASP C O 1
ATOM 8536 N N . SER C 2 335 ? 171.396 162.821 198.083 1.00 37.71 335 SER C N 1
ATOM 8537 C CA . SER C 2 335 ? 172.747 163.121 197.622 1.00 31.93 335 SER C CA 1
ATOM 8538 C C . SER C 2 335 ? 173.252 162.116 196.596 1.00 33.43 335 SER C C 1
ATOM 8539 O O . SER C 2 335 ? 174.009 162.490 195.695 1.00 34.60 335 SER C O 1
ATOM 8542 N N . ALA C 2 336 ? 172.851 160.851 196.706 1.00 33.35 336 ALA C N 1
ATOM 8543 C CA . ALA C 2 336 ? 173.294 159.834 195.760 1.00 31.00 336 ALA C CA 1
ATOM 8544 C C . ALA C 2 336 ? 172.941 160.208 194.327 1.00 29.64 336 ALA C C 1
ATOM 8545 O O . ALA C 2 336 ? 173.829 160.439 193.497 1.00 29.57 336 ALA C O 1
ATOM 8547 N N . TYR C 2 337 ? 171.644 160.247 194.029 1.00 27.37 337 TYR C N 1
ATOM 8548 C CA . TYR C 2 337 ? 171.201 160.626 192.694 1.00 27.58 337 TYR C CA 1
ATOM 8549 C C . TYR C 2 337 ? 171.652 162.034 192.336 1.00 25.84 337 TYR C C 1
ATOM 8550 O O . TYR C 2 337 ? 172.073 162.282 191.208 1.00 29.24 337 TYR C O 1
ATOM 8559 N N . ASN C 2 338 ? 171.461 162.999 193.235 1.00 28.58 338 ASN C N 1
ATOM 8560 C CA . ASN C 2 338 ? 171.974 164.343 192.981 1.00 28.51 338 ASN C CA 1
ATOM 8561 C C . ASN C 2 338 ? 173.376 164.308 192.373 1.00 26.99 338 ASN C C 1
ATOM 8562 O O . ASN C 2 338 ? 173.612 164.848 191.286 1.00 26.05 338 ASN C O 1
ATOM 8567 N N . LEU C 2 339 ? 174.315 163.656 193.064 1.00 28.64 339 LEU C N 1
ATOM 8568 C CA . LEU C 2 339 ? 175.703 163.634 192.610 1.00 23.50 339 LEU C CA 1
ATOM 8569 C C . LEU C 2 339 ? 175.868 162.839 191.322 1.00 27.47 339 LEU C C 1
ATOM 8570 O O . LEU C 2 339 ? 176.588 163.270 190.413 1.00 27.71 339 LEU C O 1
ATOM 8575 N N . ALA C 2 340 ? 175.220 161.677 191.218 1.00 27.33 340 ALA C N 1
ATOM 8576 C CA . ALA C 2 340 ? 175.349 160.877 190.004 1.00 22.90 340 ALA C CA 1
ATOM 8577 C C . ALA C 2 340 ? 174.852 161.649 188.789 1.00 24.20 340 ALA C C 1
ATOM 8578 O O . ALA C 2 340 ? 175.515 161.694 187.745 1.00 28.04 340 ALA C O 1
ATOM 8580 N N . LEU C 2 341 ? 173.686 162.278 188.917 1.00 21.61 341 LEU C N 1
ATOM 8581 C CA . LEU C 2 341 ? 173.103 163.036 187.823 1.00 22.79 341 LEU C CA 1
ATOM 8582 C C . LEU C 2 341 ? 173.940 164.257 187.487 1.00 23.56 341 LEU C C 1
ATOM 8583 O O . LEU C 2 341 ? 174.091 164.599 186.314 1.00 25.40 341 LEU C O 1
ATOM 8588 N N . THR C 2 342 ? 174.466 164.953 188.493 1.00 22.98 342 THR C N 1
ATOM 8589 C CA . THR C 2 342 ? 175.317 166.100 188.201 1.00 24.71 342 THR C CA 1
ATOM 8590 C C . THR C 2 342 ? 176.555 165.665 187.430 1.00 25.41 342 THR C C 1
ATOM 8591 O O . THR C 2 342 ? 176.904 166.256 186.400 1.00 25.62 342 THR C O 1
ATOM 8595 N N . LYS C 2 343 ? 177.197 164.585 187.884 1.00 25.47 343 LYS C N 1
ATOM 8596 C CA . LYS C 2 343 ? 178.390 164.086 187.214 1.00 24.65 343 LYS C CA 1
ATOM 8597 C C . LYS C 2 343 ? 178.085 163.703 185.773 1.00 27.32 343 LYS C C 1
ATOM 8598 O O . LYS C 2 343 ? 178.825 164.066 184.851 1.00 31.07 343 LYS C O 1
ATOM 8604 N N . PHE C 2 344 ? 176.991 162.977 185.556 1.00 27.34 344 PHE C N 1
ATOM 8605 C CA . PHE C 2 344 ? 176.588 162.615 184.204 1.00 25.17 344 PHE C CA 1
ATOM 8606 C C . PHE C 2 344 ? 176.309 163.852 183.363 1.00 24.59 344 PHE C C 1
ATOM 8607 O O . PHE C 2 344 ? 177.011 164.114 182.383 1.00 31.10 344 PHE C O 1
ATOM 8615 N N . LEU C 2 345 ? 175.280 164.612 183.739 1.00 23.75 345 LEU C N 1
ATOM 8616 C CA . LEU C 2 345 ? 174.872 165.784 182.977 1.00 23.80 345 LEU C CA 1
ATOM 8617 C C . LEU C 2 345 ? 176.016 166.747 182.713 1.00 27.60 345 LEU C C 1
ATOM 8618 O O . LEU C 2 345 ? 175.909 167.574 181.801 1.00 31.90 345 LEU C O 1
ATOM 8623 N N . VAL C 2 346 ? 177.107 166.668 183.469 1.00 27.13 346 VAL C N 1
ATOM 8624 C CA . VAL C 2 346 ? 178.220 167.588 183.293 1.00 28.93 346 VAL C CA 1
ATOM 8625 C C . VAL C 2 346 ? 179.304 166.991 182.407 1.00 28.32 346 VAL C C 1
ATOM 8626 O O . VAL C 2 346 ? 179.882 167.691 181.578 1.00 29.42 346 VAL C O 1
ATOM 8630 N N . ASN C 2 347 ? 179.591 165.701 182.564 1.00 28.91 347 ASN C N 1
ATOM 8631 C CA . ASN C 2 347 ? 180.704 165.087 181.855 1.00 28.29 347 ASN C CA 1
ATOM 8632 C C . ASN C 2 347 ? 180.283 164.443 180.542 1.00 33.02 347 ASN C C 1
ATOM 8633 O O . ASN C 2 347 ? 180.980 164.592 179.534 1.00 39.23 347 ASN C O 1
ATOM 8638 N N . GLN C 2 348 ? 179.158 163.729 180.523 1.00 28.30 348 GLN C N 1
ATOM 8639 C CA . GLN C 2 348 ? 178.676 163.169 179.267 1.00 26.64 348 GLN C CA 1
ATOM 8640 C C . GLN C 2 348 ? 178.047 164.251 178.399 1.00 26.77 348 GLN C C 1
ATOM 8641 O O . GLN C 2 348 ? 178.485 164.493 177.270 1.00 26.06 348 GLN C O 1
ATOM 8647 N N . LEU C 2 349 ? 177.014 164.913 178.917 1.00 25.69 349 LEU C N 1
ATOM 8648 C CA . LEU C 2 349 ? 176.250 165.860 178.118 1.00 22.82 349 LEU C CA 1
ATOM 8649 C C . LEU C 2 349 ? 176.904 167.231 178.053 1.00 26.52 349 LEU C C 1
ATOM 8650 O O . LEU C 2 349 ? 176.724 167.948 177.064 1.00 29.06 349 LEU C O 1
ATOM 8655 N N . GLY C 2 350 ? 177.656 167.615 179.078 1.00 23.91 350 GLY C N 1
ATOM 8656 C CA . GLY C 2 350 ? 178.214 168.950 179.116 1.00 23.16 350 GLY C CA 1
ATOM 8657 C C . GLY C 2 350 ? 177.236 170.031 179.502 1.00 31.00 350 GLY C C 1
ATOM 8658 O O . GLY C 2 350 ? 177.443 171.193 179.143 1.00 34.83 350 GLY C O 1
ATOM 8659 N N . LEU C 2 351 ? 176.166 169.684 180.212 1.00 31.31 351 LEU C N 1
ATOM 8660 C CA . LEU C 2 351 ? 175.223 170.681 180.693 1.00 27.35 351 LEU C CA 1
ATOM 8661 C C . LEU C 2 351 ? 175.826 171.480 181.843 1.00 28.87 351 LEU C C 1
ATOM 8662 O O . LEU C 2 351 ? 176.719 171.014 182.554 1.00 30.02 351 LEU C O 1
ATOM 8667 N N . ILE C 2 352 ? 175.325 172.697 182.019 1.00 26.43 352 ILE C N 1
ATOM 8668 C CA . ILE C 2 352 ? 175.850 173.626 183.014 1.00 28.35 352 ILE C CA 1
ATOM 8669 C C . ILE C 2 352 ? 175.075 173.416 184.313 1.00 27.09 352 ILE C C 1
ATOM 8670 O O . ILE C 2 352 ? 173.841 173.512 184.301 1.00 27.32 352 ILE C O 1
ATOM 8675 N N . PRO C 2 353 ? 175.740 173.120 185.432 1.00 29.06 353 PRO C N 1
ATOM 8676 C CA . PRO C 2 353 ? 175.022 173.019 186.713 1.00 28.74 353 PRO C CA 1
ATOM 8677 C C . PRO C 2 353 ? 174.581 174.398 187.183 1.00 31.62 353 PRO C C 1
ATOM 8678 O O . PRO C 2 353 ? 175.394 175.316 187.306 1.00 35.89 353 PRO C O 1
ATOM 8682 N N . GLY C 2 354 ? 173.285 174.540 187.443 1.00 28.64 354 GLY C N 1
ATOM 8683 C CA . GLY C 2 354 ? 172.733 175.815 187.852 1.00 32.79 354 GLY C CA 1
ATOM 8684 C C . GLY C 2 354 ? 172.413 175.879 189.330 1.00 32.24 354 GLY C C 1
ATOM 8685 O O . GLY C 2 354 ? 172.630 176.909 189.973 1.00 27.76 354 GLY C O 1
ATOM 8686 N N . LEU C 2 355 ? 171.886 174.790 189.881 1.00 28.99 355 LEU C N 1
ATOM 8687 C CA . LEU C 2 355 ? 171.551 174.746 191.300 1.00 26.71 355 LEU C CA 1
ATOM 8688 C C . LEU C 2 355 ? 171.401 173.295 191.714 1.00 27.31 355 LEU C C 1
ATOM 8689 O O . LEU C 2 355 ? 170.509 172.603 191.217 1.00 27.15 355 LEU C O 1
ATOM 8694 N N . GLN C 2 356 ? 172.258 172.839 192.620 1.00 27.15 356 GLN C N 1
ATOM 8695 C CA . GLN C 2 356 ? 172.171 171.498 193.180 1.00 26.96 356 GLN C CA 1
ATOM 8696 C C . GLN C 2 356 ? 171.771 171.619 194.641 1.00 24.64 356 GLN C C 1
ATOM 8697 O O . GLN C 2 356 ? 172.467 172.269 195.426 1.00 26.57 356 GLN C O 1
ATOM 8703 N N . ILE C 2 357 ? 170.650 171.004 194.997 1.00 26.77 357 ILE C N 1
ATOM 8704 C CA . ILE C 2 357 ? 170.155 170.977 196.367 1.00 29.43 357 ILE C CA 1
ATOM 8705 C C . ILE C 2 357 ? 169.974 169.521 196.758 1.00 26.23 357 ILE C C 1
ATOM 8706 O O . ILE C 2 357 ? 169.259 168.775 196.080 1.00 29.60 357 ILE C O 1
ATOM 8711 N N . ILE C 2 358 ? 170.615 169.120 197.847 1.00 24.17 358 ILE C N 1
ATOM 8712 C CA . ILE C 2 358 ? 170.531 167.759 198.351 1.00 26.15 358 ILE C CA 1
ATOM 8713 C C . ILE C 2 358 ? 169.505 167.746 199.469 1.00 31.14 358 ILE C C 1
ATOM 8714 O O . ILE C 2 358 ? 169.704 168.379 200.512 1.00 34.59 358 ILE C O 1
ATOM 8719 N N . THR C 2 359 ? 168.406 167.026 199.258 1.00 34.80 359 THR C N 1
ATOM 8720 C CA . THR C 2 359 ? 167.315 166.967 200.226 1.00 36.28 359 THR C CA 1
ATOM 8721 C C . THR C 2 359 ? 167.217 165.532 200.727 1.00 40.49 359 THR C C 1
ATOM 8722 O O . THR C 2 359 ? 166.370 164.755 200.283 1.00 43.28 359 THR C O 1
ATOM 8726 N N . ASP C 2 360 ? 168.099 165.186 201.659 1.00 39.73 360 ASP C N 1
ATOM 8727 C CA . ASP C 2 360 ? 167.910 163.990 202.469 1.00 39.82 360 ASP C CA 1
ATOM 8728 C C . ASP C 2 360 ? 168.429 164.191 203.889 1.00 41.50 360 ASP C C 1
ATOM 8729 O O . ASP C 2 360 ? 168.444 163.227 204.664 1.00 39.42 360 ASP C O 1
ATOM 8734 N N . ASN C 2 361 ? 168.844 165.403 204.253 1.00 42.10 361 ASN C N 1
ATOM 8735 C CA . ASN C 2 361 ? 169.368 165.740 205.570 1.00 42.49 361 ASN C CA 1
ATOM 8736 C C . ASN C 2 361 ? 170.593 164.893 205.896 1.00 45.43 361 ASN C C 1
ATOM 8737 O O . ASN C 2 361 ? 170.557 164.086 206.833 1.00 49.15 361 ASN C O 1
ATOM 8742 N N . PRO C 2 362 ? 171.695 165.044 205.158 1.00 42.62 362 PRO C N 1
ATOM 8743 C CA . PRO C 2 362 ? 172.897 164.287 205.490 1.00 42.06 362 PRO C CA 1
ATOM 8744 C C . PRO C 2 362 ? 173.490 164.771 206.800 1.00 45.68 362 PRO C C 1
ATOM 8745 O O . PRO C 2 362 ? 173.351 165.952 207.161 1.00 44.13 362 PRO C O 1
ATOM 8749 N N . PRO C 2 363 ? 174.165 163.898 207.545 1.00 47.72 363 PRO C N 1
ATOM 8750 C CA . PRO C 2 363 ? 174.843 164.348 208.765 1.00 48.46 363 PRO C CA 1
ATOM 8751 C C . PRO C 2 363 ? 176.008 165.268 208.434 1.00 51.21 363 PRO C C 1
ATOM 8752 O O . PRO C 2 363 ? 176.644 165.153 207.385 1.00 52.76 363 PRO C O 1
ATOM 8756 N N . GLU C 2 364 ? 176.295 166.183 209.361 1.00 49.94 364 GLU C N 1
ATOM 8757 C CA . GLU C 2 364 ? 177.341 167.175 209.137 1.00 48.92 364 GLU C CA 1
ATOM 8758 C C . GLU C 2 364 ? 178.723 166.551 208.997 1.00 53.14 364 GLU C C 1
ATOM 8759 O O . GLU C 2 364 ? 179.627 167.194 208.454 1.00 53.78 364 GLU C O 1
ATOM 8765 N N . GLU C 2 365 ? 178.910 165.319 209.468 1.00 56.88 365 GLU C N 1
ATOM 8766 C CA . GLU C 2 365 ? 180.213 164.669 209.378 1.00 56.54 365 GLU C CA 1
ATOM 8767 C C . GLU C 2 365 ? 180.590 164.287 207.950 1.00 57.92 365 GLU C C 1
ATOM 8768 O O . GLU C 2 365 ? 181.749 163.928 207.716 1.00 60.34 365 GLU C O 1
ATOM 8774 N N . VAL C 2 366 ? 179.658 164.353 207.000 1.00 54.06 366 VAL C N 1
ATOM 8775 C CA . VAL C 2 366 ? 179.921 163.962 205.617 1.00 48.48 366 VAL C CA 1
ATOM 8776 C C . VAL C 2 366 ? 179.608 165.074 204.629 1.00 43.08 366 VAL C C 1
ATOM 8777 O O . VAL C 2 366 ? 179.911 164.926 203.428 1.00 43.84 366 VAL C O 1
ATOM 8781 N N . ARG C 2 367 ? 179.010 166.176 205.082 1.00 43.89 367 ARG C N 1
ATOM 8782 C CA . ARG C 2 367 ? 178.603 167.210 204.145 1.00 44.44 367 ARG C CA 1
ATOM 8783 C C . ARG C 2 367 ? 179.817 167.840 203.483 1.00 45.47 367 ARG C C 1
ATOM 8784 O O . ARG C 2 367 ? 179.769 168.190 202.303 1.00 46.08 367 ARG C O 1
ATOM 8792 N N . GLU C 2 368 ? 180.911 168.009 204.228 1.00 48.11 368 GLU C N 1
ATOM 8793 C CA . GLU C 2 368 ? 182.101 168.600 203.629 1.00 48.93 368 GLU C CA 1
ATOM 8794 C C . GLU C 2 368 ? 182.653 167.701 202.532 1.00 45.12 368 GLU C C 1
ATOM 8795 O O . GLU C 2 368 ? 183.131 168.185 201.501 1.00 44.09 368 GLU C O 1
ATOM 8801 N N . ASP C 2 369 ? 182.581 166.384 202.734 1.00 43.90 369 ASP C N 1
ATOM 8802 C CA . ASP C 2 369 ? 183.034 165.453 201.709 1.00 42.52 369 ASP C CA 1
ATOM 8803 C C . ASP C 2 369 ? 182.176 165.562 200.457 1.00 43.16 369 ASP C C 1
ATOM 8804 O O . ASP C 2 369 ? 182.693 165.571 199.333 1.00 42.36 369 ASP C O 1
ATOM 8809 N N . ILE C 2 370 ? 180.857 165.649 200.634 1.00 41.56 370 ILE C N 1
ATOM 8810 C CA . ILE C 2 370 ? 179.975 165.778 199.475 1.00 32.77 370 ILE C CA 1
ATOM 8811 C C . ILE C 2 370 ? 180.223 167.099 198.752 1.00 34.79 370 ILE C C 1
ATOM 8812 O O . ILE C 2 370 ? 180.257 167.154 197.514 1.00 39.80 370 ILE C O 1
ATOM 8817 N N . ARG C 2 371 ? 180.409 168.181 199.506 1.00 36.02 371 ARG C N 1
ATOM 8818 C CA . ARG C 2 371 ? 180.725 169.462 198.886 1.00 40.23 371 ARG C CA 1
ATOM 8819 C C . ARG C 2 371 ? 182.041 169.395 198.127 1.00 41.70 371 ARG C C 1
ATOM 8820 O O . ARG C 2 371 ? 182.180 170.003 197.063 1.00 40.29 371 ARG C O 1
ATOM 8828 N N . ALA C 2 372 ? 183.019 168.662 198.657 1.00 43.90 372 ALA C N 1
ATOM 8829 C CA . ALA C 2 372 ? 184.264 168.463 197.927 1.00 39.58 372 ALA C CA 1
ATOM 8830 C C . ALA C 2 372 ? 184.023 167.699 196.635 1.00 38.91 372 ALA C C 1
ATOM 8831 O O . ALA C 2 372 ? 184.609 168.020 195.594 1.00 38.83 372 ALA C O 1
ATOM 8833 N N . HIS C 2 373 ? 183.161 166.683 196.681 1.00 39.40 373 HIS C N 1
ATOM 8834 C CA . HIS C 2 373 ? 182.857 165.928 195.471 1.00 36.72 373 HIS C CA 1
ATOM 8835 C C . HIS C 2 373 ? 182.189 166.804 194.425 1.00 34.29 373 HIS C C 1
ATOM 8836 O O . HIS C 2 373 ? 182.363 166.575 193.223 1.00 33.87 373 HIS C O 1
ATOM 8843 N N . TYR C 2 374 ? 181.426 167.805 194.854 1.00 35.16 374 TYR C N 1
ATOM 8844 C CA . TYR C 2 374 ? 180.816 168.720 193.897 1.00 31.02 374 TYR C CA 1
ATOM 8845 C C . TYR C 2 374 ? 181.738 169.867 193.516 1.00 35.18 374 TYR C C 1
ATOM 8846 O O . TYR C 2 374 ? 181.488 170.536 192.509 1.00 35.27 374 TYR C O 1
ATOM 8855 N N . HIS C 2 375 ? 182.805 170.098 194.283 1.00 35.67 375 HIS C N 1
ATOM 8856 C CA . HIS C 2 375 ? 183.748 171.156 193.940 1.00 36.04 375 HIS C CA 1
ATOM 8857 C C . HIS C 2 375 ? 184.587 170.767 192.737 1.00 38.67 375 HIS C C 1
ATOM 8858 O O . HIS C 2 375 ? 185.055 171.638 191.997 1.00 44.50 375 HIS C O 1
ATOM 8865 N N . ALA C 2 376 ? 184.791 169.471 192.534 1.00 39.43 376 ALA C N 1
ATOM 8866 C CA . ALA C 2 376 ? 185.401 168.942 191.324 1.00 38.86 376 ALA C CA 1
ATOM 8867 C C . ALA C 2 376 ? 184.399 167.935 190.779 1.00 36.65 376 ALA C C 1
ATOM 8868 O O . ALA C 2 376 ? 184.449 166.745 191.098 1.00 36.92 376 ALA C O 1
ATOM 8870 N N . ILE C 2 377 ? 183.471 168.432 189.956 1.00 33.91 377 ILE C N 1
ATOM 8871 C CA . ILE C 2 377 ? 182.528 167.575 189.253 1.00 34.79 377 ILE C CA 1
ATOM 8872 C C . ILE C 2 377 ? 183.024 167.249 187.856 1.00 35.29 377 ILE C C 1
ATOM 8873 O O . ILE C 2 377 ? 182.358 166.515 187.116 1.00 34.97 377 ILE C O 1
ATOM 8878 N N . ALA C 2 378 ? 184.182 167.776 187.480 1.00 37.22 378 ALA C N 1
ATOM 8879 C CA . ALA C 2 378 ? 184.839 167.556 186.203 1.00 38.80 378 ALA C CA 1
ATOM 8880 C C . ALA C 2 378 ? 186.170 168.284 186.307 1.00 46.70 378 ALA C C 1
ATOM 8881 O O . ALA C 2 378 ? 186.392 169.082 187.222 1.00 46.70 378 ALA C O 1
ATOM 8883 N N . ASP C 2 379 ? 187.056 168.006 185.358 1.00 55.48 379 ASP C N 1
ATOM 8884 C CA . ASP C 2 379 ? 188.386 168.589 185.422 1.00 58.43 379 ASP C CA 1
ATOM 8885 C C . ASP C 2 379 ? 188.362 170.109 185.284 1.00 57.60 379 ASP C C 1
ATOM 8886 O O . ASP C 2 379 ? 189.303 170.769 185.736 1.00 58.02 379 ASP C O 1
ATOM 8891 N N . ASP C 2 380 ? 187.305 170.690 184.699 1.00 55.97 380 ASP C N 1
ATOM 8892 C CA . ASP C 2 380 ? 187.309 172.117 184.395 1.00 51.86 380 ASP C CA 1
ATOM 8893 C C . ASP C 2 380 ? 186.101 172.912 184.876 1.00 48.04 380 ASP C C 1
ATOM 8894 O O . ASP C 2 380 ? 186.144 174.144 184.792 1.00 50.79 380 ASP C O 1
ATOM 8899 N N . VAL C 2 381 ? 185.037 172.281 185.366 1.00 46.27 381 VAL C N 1
ATOM 8900 C CA . VAL C 2 381 ? 183.877 172.995 185.893 1.00 48.34 381 VAL C CA 1
ATOM 8901 C C . VAL C 2 381 ? 183.781 172.732 187.389 1.00 46.86 381 VAL C C 1
ATOM 8902 O O . VAL C 2 381 ? 183.806 171.577 187.829 1.00 45.01 381 VAL C O 1
ATOM 8906 N N . ALA C 2 382 ? 183.679 173.809 188.164 1.00 40.22 382 ALA C N 1
ATOM 8907 C CA . ALA C 2 382 ? 183.601 173.757 189.619 1.00 38.57 382 ALA C CA 1
ATOM 8908 C C . ALA C 2 382 ? 182.247 174.291 190.059 1.00 41.39 382 ALA C C 1
ATOM 8909 O O . ALA C 2 382 ? 181.918 175.452 189.793 1.00 50.36 382 ALA C O 1
ATOM 8911 N N . THR C 2 383 ? 181.468 173.445 190.728 1.00 35.98 383 THR C N 1
ATOM 8912 C CA . THR C 2 383 ? 180.124 173.799 191.169 1.00 38.01 383 THR C CA 1
ATOM 8913 C C . THR C 2 383 ? 180.049 173.703 192.688 1.00 36.32 383 THR C C 1
ATOM 8914 O O . THR C 2 383 ? 181.069 173.847 193.368 1.00 39.40 383 THR C O 1
ATOM 8918 N N . ASP C 2 384 ? 178.864 173.475 193.233 1.00 32.85 384 ASP C N 1
ATOM 8919 C CA . ASP C 2 384 ? 178.693 173.349 194.678 1.00 33.90 384 ASP C CA 1
ATOM 8920 C C . ASP C 2 384 ? 177.311 172.757 194.930 1.00 30.67 384 ASP C C 1
ATOM 8921 O O . ASP C 2 384 ? 176.624 172.330 193.995 1.00 34.23 384 ASP C O 1
ATOM 8926 N N . VAL C 2 385 ? 176.895 172.737 196.194 1.00 30.32 385 VAL C N 1
ATOM 8927 C CA . VAL C 2 385 ? 175.640 172.106 196.571 1.00 29.77 385 VAL C CA 1
ATOM 8928 C C . VAL C 2 385 ? 175.232 172.633 197.936 1.00 31.10 385 VAL C C 1
ATOM 8929 O O . VAL C 2 385 ? 176.079 172.964 198.769 1.00 35.74 385 VAL C O 1
ATOM 8933 N N . SER C 2 386 ? 173.925 172.710 198.162 1.00 28.24 386 SER C N 1
ATOM 8934 C CA . SER C 2 386 ? 173.365 173.181 199.416 1.00 30.24 386 SER C CA 1
ATOM 8935 C C . SER C 2 386 ? 172.420 172.126 199.968 1.00 30.90 386 SER C C 1
ATOM 8936 O O . SER C 2 386 ? 171.893 171.290 199.232 1.00 30.65 386 SER C O 1
ATOM 8939 N N . PHE C 2 387 ? 172.221 172.164 201.279 1.00 36.24 387 PHE C N 1
ATOM 8940 C CA . PHE C 2 387 ? 171.397 171.187 201.982 1.00 36.75 387 PHE C CA 1
ATOM 8941 C C . PHE C 2 387 ? 170.182 171.907 202.555 1.00 41.24 387 PHE C C 1
ATOM 8942 O O . PHE C 2 387 ? 170.313 172.709 203.485 1.00 45.04 387 PHE C O 1
ATOM 8950 N N . GLU C 2 388 ? 169.007 171.630 201.995 1.00 42.75 388 GLU C N 1
ATOM 8951 C CA . GLU C 2 388 ? 167.758 172.212 202.473 1.00 45.54 388 GLU C CA 1
ATOM 8952 C C . GLU C 2 388 ? 166.666 171.159 202.388 1.00 43.92 388 GLU C C 1
ATOM 8953 O O . GLU C 2 388 ? 166.372 170.661 201.300 1.00 47.96 388 GLU C O 1
ATOM 8959 N N . GLU C 2 389 ? 166.062 170.829 203.527 1.00 48.67 389 GLU C N 1
ATOM 8960 C CA . GLU C 2 389 ? 165.045 169.789 203.598 1.00 49.74 389 GLU C CA 1
ATOM 8961 C C . GLU C 2 389 ? 163.623 170.335 203.563 1.00 49.60 389 GLU C C 1
ATOM 8962 O O . GLU C 2 389 ? 162.675 169.545 203.522 1.00 45.56 389 GLU C O 1
ATOM 8968 N N . ASP C 2 390 ? 163.449 171.654 203.578 1.00 53.01 390 ASP C N 1
ATOM 8969 C CA . ASP C 2 390 ? 162.132 172.275 203.530 1.00 48.71 390 ASP C CA 1
ATOM 8970 C C . ASP C 2 390 ? 161.795 172.646 202.093 1.00 46.68 390 ASP C C 1
ATOM 8971 O O . ASP C 2 390 ? 162.576 173.331 201.426 1.00 47.13 390 ASP C O 1
ATOM 8976 N N . SER C 2 391 ? 160.621 172.216 201.630 1.00 45.77 391 SER C N 1
ATOM 8977 C CA . SER C 2 391 ? 160.265 172.422 200.231 1.00 42.34 391 SER C CA 1
ATOM 8978 C C . SER C 2 391 ? 160.087 173.901 199.913 1.00 43.28 391 SER C C 1
ATOM 8979 O O . SER C 2 391 ? 160.434 174.351 198.817 1.00 46.66 391 SER C O 1
ATOM 8982 N N . TYR C 2 392 ? 159.543 174.673 200.855 1.00 43.42 392 TYR C N 1
ATOM 8983 C CA . TYR C 2 392 ? 159.345 176.098 200.612 1.00 45.55 392 TYR C CA 1
ATOM 8984 C C . TYR C 2 392 ? 160.673 176.816 200.409 1.00 46.75 392 TYR C C 1
ATOM 8985 O O . TYR C 2 392 ? 160.808 177.650 199.504 1.00 43.09 392 TYR C O 1
ATOM 8994 N N . THR C 2 393 ? 161.671 176.498 201.236 1.00 49.25 393 THR C N 1
ATOM 8995 C CA . THR C 2 393 ? 162.973 177.142 201.104 1.00 46.84 393 THR C CA 1
ATOM 8996 C C . THR C 2 393 ? 163.623 176.809 199.767 1.00 48.09 393 THR C C 1
ATOM 8997 O O . THR C 2 393 ? 164.188 177.691 199.110 1.00 51.44 393 THR C O 1
ATOM 9001 N N . ILE C 2 394 ? 163.554 175.544 199.344 1.00 46.97 394 ILE C N 1
ATOM 9002 C CA . ILE C 2 394 ? 164.180 175.182 198.076 1.00 45.92 394 ILE C CA 1
ATOM 9003 C C . ILE C 2 394 ? 163.415 175.782 196.909 1.00 42.68 394 ILE C C 1
ATOM 9004 O O . ILE C 2 394 ? 164.016 176.157 195.900 1.00 47.21 394 ILE C O 1
ATOM 9009 N N . HIS C 2 395 ? 162.095 175.921 197.026 1.00 40.17 395 HIS C N 1
ATOM 9010 C CA . HIS C 2 395 ? 161.345 176.591 195.970 1.00 39.48 395 HIS C CA 1
ATOM 9011 C C . HIS C 2 395 ? 161.738 178.058 195.865 1.00 41.91 395 HIS C C 1
ATOM 9012 O O . HIS C 2 395 ? 161.896 178.588 194.758 1.00 38.64 395 HIS C O 1
ATOM 9019 N N . GLN C 2 396 ? 161.913 178.729 197.006 1.00 45.61 396 GLN C N 1
ATOM 9020 C CA . GLN C 2 396 ? 162.356 180.119 196.975 1.00 46.22 396 GLN C CA 1
ATOM 9021 C C . GLN C 2 396 ? 163.756 180.241 196.392 1.00 45.61 396 GLN C C 1
ATOM 9022 O O . GLN C 2 396 ? 164.041 181.174 195.633 1.00 46.21 396 GLN C O 1
ATOM 9028 N N . LYS C 2 397 ? 164.647 179.309 196.733 1.00 45.82 397 LYS C N 1
ATOM 9029 C CA . LYS C 2 397 ? 165.997 179.354 196.182 1.00 44.25 397 LYS C CA 1
ATOM 9030 C C . LYS C 2 397 ? 166.002 179.062 194.687 1.00 43.47 397 LYS C C 1
ATOM 9031 O O . LYS C 2 397 ? 166.838 179.603 193.955 1.00 46.26 397 LYS C O 1
ATOM 9037 N N . ILE C 2 398 ? 165.090 178.211 194.216 1.00 41.23 398 ILE C N 1
ATOM 9038 C CA . ILE C 2 398 ? 164.947 177.996 192.780 1.00 39.65 398 ILE C CA 1
ATOM 9039 C C . ILE C 2 398 ? 164.453 179.266 192.101 1.00 43.49 398 ILE C C 1
ATOM 9040 O O . ILE C 2 398 ? 164.947 179.645 191.033 1.00 43.98 398 ILE C O 1
ATOM 9045 N N . ARG C 2 399 ? 163.469 179.942 192.701 1.00 41.07 399 ARG C N 1
ATOM 9046 C CA . ARG C 2 399 ? 162.971 181.181 192.109 1.00 42.11 399 ARG C CA 1
ATOM 9047 C C . ARG C 2 399 ? 164.023 182.281 192.141 1.00 43.97 399 ARG C C 1
ATOM 9048 O O . ARG C 2 399 ? 164.027 183.157 191.270 1.00 45.85 399 ARG C O 1
ATOM 9056 N N . ALA C 2 400 ? 164.919 182.252 193.124 1.00 43.45 400 ALA C N 1
ATOM 9057 C CA . ALA C 2 400 ? 165.950 183.272 193.258 1.00 45.94 400 ALA C CA 1
ATOM 9058 C C . ALA C 2 400 ? 167.163 183.007 192.379 1.00 46.32 400 ALA C C 1
ATOM 9059 O O . ALA C 2 400 ? 168.105 183.806 192.394 1.00 47.36 400 ALA C O 1
ATOM 9061 N N . THR C 2 401 ? 167.162 181.916 191.622 1.00 47.32 401 THR C N 1
ATOM 9062 C CA . THR C 2 401 ? 168.293 181.519 190.798 1.00 45.80 401 THR C CA 1
ATOM 9063 C C . THR C 2 401 ? 168.107 182.019 189.374 1.00 49.17 401 THR C C 1
ATOM 9064 O O . THR C 2 401 ? 167.001 181.974 188.828 1.00 49.10 401 THR C O 1
ATOM 9068 N N . ASP C 2 402 ? 169.193 182.498 188.777 1.00 48.51 402 ASP C N 1
ATOM 9069 C CA . ASP C 2 402 ? 169.183 182.979 187.404 1.00 50.11 402 ASP C CA 1
ATOM 9070 C C . ASP C 2 402 ? 169.840 181.937 186.511 1.00 54.25 402 ASP C C 1
ATOM 9071 O O . ASP C 2 402 ? 170.946 181.470 186.801 1.00 57.57 402 ASP C O 1
ATOM 9076 N N . PHE C 2 403 ? 169.143 181.557 185.442 1.00 50.65 403 PHE C N 1
ATOM 9077 C CA . PHE C 2 403 ? 169.639 180.588 184.474 1.00 48.13 403 PHE C CA 1
ATOM 9078 C C . PHE C 2 403 ? 170.023 181.231 183.151 1.00 53.66 403 PHE C C 1
ATOM 9079 O O . PHE C 2 403 ? 171.125 180.995 182.647 1.00 57.05 403 PHE C O 1
ATOM 9087 N N . GLY C 2 404 ? 169.149 182.041 182.575 1.00 52.31 404 GLY C N 1
ATOM 9088 C CA . GLY C 2 404 ? 169.433 182.747 181.349 1.00 55.06 404 GLY C CA 1
ATOM 9089 C C . GLY C 2 404 ? 168.199 182.828 180.484 1.00 63.42 404 GLY C C 1
ATOM 9090 O O . GLY C 2 404 ? 167.086 182.549 180.924 1.00 67.00 404 GLY C O 1
ATOM 9091 N N . HIS C 2 405 ? 168.409 183.214 179.223 1.00 65.42 405 HIS C N 1
ATOM 9092 C CA . HIS C 2 405 ? 167.297 183.300 178.284 1.00 68.95 405 HIS C CA 1
ATOM 9093 C C . HIS C 2 405 ? 166.639 181.945 178.080 1.00 65.14 405 HIS C C 1
ATOM 9094 O O . HIS C 2 405 ? 165.438 181.872 177.796 1.00 64.31 405 HIS C O 1
ATOM 9101 N N . LYS C 2 406 ? 167.401 180.868 178.225 1.00 58.31 406 LYS C N 1
ATOM 9102 C CA . LYS C 2 406 ? 166.869 179.530 178.034 1.00 54.64 406 LYS C CA 1
ATOM 9103 C C . LYS C 2 406 ? 166.184 179.047 179.303 1.00 50.95 406 LYS C C 1
ATOM 9104 O O . LYS C 2 406 ? 166.699 179.221 180.410 1.00 46.93 406 LYS C O 1
ATOM 9110 N N . ALA C 2 407 ? 165.016 178.449 179.139 1.00 47.21 407 ALA C N 1
ATOM 9111 C CA . ALA C 2 407 ? 164.331 177.848 180.271 1.00 44.50 407 ALA C CA 1
ATOM 9112 C C . ALA C 2 407 ? 165.111 176.622 180.729 1.00 47.68 407 ALA C C 1
ATOM 9113 O O . ALA C 2 407 ? 165.501 175.798 179.895 1.00 49.00 407 ALA C O 1
ATOM 9115 N N . PRO C 2 408 ? 165.356 176.459 182.022 1.00 44.38 408 PRO C N 1
ATOM 9116 C CA . PRO C 2 408 ? 166.184 175.347 182.493 1.00 41.46 408 PRO C CA 1
ATOM 9117 C C . PRO C 2 408 ? 165.403 174.038 182.446 1.00 40.19 408 PRO C C 1
ATOM 9118 O O . PRO C 2 408 ? 164.274 173.970 181.968 1.00 45.50 408 PRO C O 1
ATOM 9122 N N . ILE C 2 409 ? 166.040 172.987 182.952 1.00 34.53 409 ILE C N 1
ATOM 9123 C CA . ILE C 2 409 ? 165.407 171.690 183.140 1.00 32.87 409 ILE C CA 1
ATOM 9124 C C . ILE C 2 409 ? 165.591 171.304 184.598 1.00 31.89 409 ILE C C 1
ATOM 9125 O O . ILE C 2 409 ? 166.702 171.386 185.130 1.00 29.42 409 ILE C O 1
ATOM 9130 N N . LEU C 2 410 ? 164.504 170.898 185.242 1.00 34.78 410 LEU C N 1
ATOM 9131 C CA . LEU C 2 410 ? 164.504 170.582 186.662 1.00 26.70 410 LEU C CA 1
ATOM 9132 C C . LEU C 2 410 ? 164.546 169.073 186.834 1.00 25.77 410 LEU C C 1
ATOM 9133 O O . LEU C 2 410 ? 163.668 168.365 186.334 1.00 31.10 410 LEU C O 1
ATOM 9138 N N . PHE C 2 411 ? 165.559 168.585 187.540 1.00 25.76 411 PHE C N 1
ATOM 9139 C CA . PHE C 2 411 ? 165.591 167.190 187.961 1.00 23.94 411 PHE C CA 1
ATOM 9140 C C . PHE C 2 411 ? 165.122 167.100 189.411 1.00 25.49 411 PHE C C 1
ATOM 9141 O O . PHE C 2 411 ? 165.861 166.741 190.325 1.00 30.09 411 PHE C O 1
ATOM 9149 N N . GLY C 2 412 ? 163.855 167.450 189.602 1.00 23.01 412 GLY C N 1
ATOM 9150 C CA . GLY C 2 412 ? 163.266 167.477 190.924 1.00 26.26 412 GLY C CA 1
ATOM 9151 C C . GLY C 2 412 ? 162.257 166.372 191.133 1.00 30.44 412 GLY C C 1
ATOM 9152 O O . GLY C 2 412 ? 162.556 165.199 190.896 1.00 30.37 412 GLY C O 1
ATOM 9153 N N . THR C 2 413 ? 161.058 166.730 191.576 1.00 31.54 413 THR C N 1
ATOM 9154 C CA . THR C 2 413 ? 160.003 165.748 191.795 1.00 36.39 413 THR C CA 1
ATOM 9155 C C . THR C 2 413 ? 158.653 166.424 191.589 1.00 37.65 413 THR C C 1
ATOM 9156 O O . THR C 2 413 ? 158.567 167.508 191.003 1.00 41.05 413 THR C O 1
ATOM 9160 N N . THR C 2 414 ? 157.592 165.776 192.076 1.00 40.05 414 THR C N 1
ATOM 9161 C CA . THR C 2 414 ? 156.242 166.300 191.903 1.00 37.82 414 THR C CA 1
ATOM 9162 C C . THR C 2 414 ? 156.065 167.666 192.551 1.00 35.14 414 THR C C 1
ATOM 9163 O O . THR C 2 414 ? 155.248 168.466 192.085 1.00 39.81 414 THR C O 1
ATOM 9167 N N . TRP C 2 415 ? 156.812 167.961 193.617 1.00 35.17 415 TRP C N 1
ATOM 9168 C CA . TRP C 2 415 ? 156.684 169.263 194.262 1.00 34.38 415 TRP C CA 1
ATOM 9169 C C . TRP C 2 415 ? 157.211 170.396 193.395 1.00 36.38 415 TRP C C 1
ATOM 9170 O O . TRP C 2 415 ? 156.902 171.559 193.668 1.00 39.21 415 TRP C O 1
ATOM 9181 N N . GLU C 2 416 ? 157.985 170.090 192.357 1.00 33.54 416 GLU C N 1
ATOM 9182 C CA . GLU C 2 416 ? 158.522 171.106 191.465 1.00 33.70 416 GLU C CA 1
ATOM 9183 C C . GLU C 2 416 ? 157.797 171.152 190.127 1.00 39.76 416 GLU C C 1
ATOM 9184 O O . GLU C 2 416 ? 158.269 171.819 189.202 1.00 43.71 416 GLU C O 1
ATOM 9190 N N . ARG C 2 417 ? 156.665 170.457 189.999 1.00 39.80 417 ARG C N 1
ATOM 9191 C CA . ARG C 2 417 ? 155.898 170.518 188.759 1.00 39.36 417 ARG C CA 1
ATOM 9192 C C . ARG C 2 417 ? 155.364 171.923 188.517 1.00 49.98 417 ARG C C 1
ATOM 9193 O O . ARG C 2 417 ? 155.576 172.510 187.448 1.00 55.51 417 ARG C O 1
ATOM 9201 N N . ASP C 2 418 ? 154.674 172.486 189.512 1.00 47.19 418 ASP C N 1
ATOM 9202 C CA . ASP C 2 418 ? 154.123 173.828 189.365 1.00 47.66 418 ASP C CA 1
ATOM 9203 C C . ASP C 2 418 ? 155.234 174.849 189.186 1.00 47.96 418 ASP C C 1
ATOM 9204 O O . ASP C 2 418 ? 155.124 175.768 188.366 1.00 49.23 418 ASP C O 1
ATOM 9209 N N . LEU C 2 419 ? 156.319 174.696 189.945 1.00 47.27 419 LEU C N 1
ATOM 9210 C CA . LEU C 2 419 ? 157.461 175.589 189.806 1.00 46.55 419 LEU C CA 1
ATOM 9211 C C . LEU C 2 419 ? 158.101 175.451 188.432 1.00 44.65 419 LEU C C 1
ATOM 9212 O O . LEU C 2 419 ? 158.528 176.445 187.835 1.00 46.23 419 LEU C O 1
ATOM 9217 N N . ALA C 2 420 ? 158.171 174.224 187.911 1.00 46.07 420 ALA C N 1
ATOM 9218 C CA . ALA C 2 420 ? 158.701 174.023 186.567 1.00 45.41 420 ALA C CA 1
ATOM 9219 C C . ALA C 2 420 ? 157.842 174.724 185.525 1.00 46.73 420 ALA C C 1
ATOM 9220 O O . ALA C 2 420 ? 158.367 175.349 184.596 1.00 46.37 420 ALA C O 1
ATOM 9222 N N . LYS C 2 421 ? 156.517 174.636 185.659 1.00 50.13 421 LYS C N 1
ATOM 9223 C CA . LYS C 2 421 ? 155.647 175.330 184.715 1.00 46.27 421 LYS C CA 1
ATOM 9224 C C . LYS C 2 421 ? 155.728 176.841 184.886 1.00 48.51 421 LYS C C 1
ATOM 9225 O O . LYS C 2 421 ? 155.486 177.585 183.930 1.00 49.86 421 LYS C O 1
ATOM 9231 N N . GLU C 2 422 ? 156.066 177.312 186.086 1.00 49.37 422 GLU C N 1
ATOM 9232 C CA . GLU C 2 422 ? 156.246 178.745 186.290 1.00 50.89 422 GLU C CA 1
ATOM 9233 C C . GLU C 2 422 ? 157.436 179.269 185.495 1.00 53.51 422 GLU C C 1
ATOM 9234 O O . GLU C 2 422 ? 157.380 180.371 184.938 1.00 53.71 422 GLU C O 1
ATOM 9240 N N . LEU C 2 423 ? 158.520 178.502 185.437 1.00 56.05 423 LEU C N 1
ATOM 9241 C CA . LEU C 2 423 ? 159.708 178.877 184.683 1.00 54.32 423 LEU C CA 1
ATOM 9242 C C . LEU C 2 423 ? 159.625 178.476 183.216 1.00 52.82 423 LEU C C 1
ATOM 9243 O O . LEU C 2 423 ? 160.573 178.731 182.466 1.00 53.38 423 LEU C O 1
ATOM 9248 N N . LYS C 2 424 ? 158.522 177.858 182.794 1.00 48.93 424 LYS C N 1
ATOM 9249 C CA . LYS C 2 424 ? 158.342 177.412 181.414 1.00 49.54 424 LYS C CA 1
ATOM 9250 C C . LYS C 2 424 ? 159.398 176.390 181.006 1.00 54.17 424 LYS C C 1
ATOM 9251 O O . LYS C 2 424 ? 159.778 176.309 179.836 1.00 53.97 424 LYS C O 1
ATOM 9257 N N . GLY C 2 425 ? 159.882 175.599 181.964 1.00 55.48 425 GLY C N 1
ATOM 9258 C CA . GLY C 2 425 ? 160.923 174.636 181.727 1.00 42.72 425 GLY C CA 1
ATOM 9259 C C . GLY C 2 425 ? 160.408 173.213 181.702 1.00 38.17 425 GLY C C 1
ATOM 9260 O O . GLY C 2 425 ? 159.203 172.955 181.588 1.00 38.34 425 GLY C O 1
ATOM 9261 N N . ALA C 2 426 ? 161.338 172.272 181.830 1.00 42.45 426 ALA C N 1
ATOM 9262 C CA . ALA C 2 426 ? 161.037 170.850 181.831 1.00 36.43 426 ALA C CA 1
ATOM 9263 C C . ALA C 2 426 ? 161.359 170.258 183.195 1.00 34.45 426 ALA C C 1
ATOM 9264 O O . ALA C 2 426 ? 162.306 170.679 183.864 1.00 32.84 426 ALA C O 1
ATOM 9266 N N . ILE C 2 427 ? 160.561 169.277 183.603 1.00 30.71 427 ILE C N 1
ATOM 9267 C CA . ILE C 2 427 ? 160.691 168.643 184.909 1.00 29.57 427 ILE C CA 1
ATOM 9268 C C . ILE C 2 427 ? 160.842 167.146 184.689 1.00 30.28 427 ILE C C 1
ATOM 9269 O O . ILE C 2 427 ? 159.933 166.492 184.165 1.00 33.97 427 ILE C O 1
ATOM 9274 N N . VAL C 2 428 ? 161.999 166.613 185.066 1.00 27.94 428 VAL C N 1
ATOM 9275 C CA . VAL C 2 428 ? 162.267 165.182 185.048 1.00 25.21 428 VAL C CA 1
ATOM 9276 C C . VAL C 2 428 ? 162.261 164.721 186.498 1.00 26.17 428 VAL C C 1
ATOM 9277 O O . VAL C 2 428 ? 163.205 164.995 187.246 1.00 27.03 428 VAL C O 1
ATOM 9281 N N . GLU C 2 429 ? 161.196 164.038 186.906 1.00 29.37 429 GLU C N 1
ATOM 9282 C CA . GLU C 2 429 ? 161.077 163.569 188.283 1.00 31.59 429 GLU C CA 1
ATOM 9283 C C . GLU C 2 429 ? 162.076 162.447 188.524 1.00 31.32 429 GLU C C 1
ATOM 9284 O O . GLU C 2 429 ? 161.881 161.320 188.060 1.00 33.91 429 GLU C O 1
ATOM 9290 N N . VAL C 2 430 ? 163.137 162.748 189.271 1.00 31.30 430 VAL C N 1
ATOM 9291 C CA . VAL C 2 430 ? 164.199 161.786 189.546 1.00 29.29 430 VAL C CA 1
ATOM 9292 C C . VAL C 2 430 ? 164.196 161.291 190.982 1.00 34.88 430 VAL C C 1
ATOM 9293 O O . VAL C 2 430 ? 164.853 160.276 191.265 1.00 39.92 430 VAL C O 1
ATOM 9297 N N . GLY C 2 431 ? 163.484 161.952 191.892 1.00 32.45 431 GLY C N 1
ATOM 9298 C CA . GLY C 2 431 ? 163.574 161.609 193.299 1.00 37.88 431 GLY C CA 1
ATOM 9299 C C . GLY C 2 431 ? 162.287 161.113 193.923 1.00 38.48 431 GLY C C 1
ATOM 9300 O O . GLY C 2 431 ? 161.651 160.191 193.407 1.00 39.73 431 GLY C O 1
ATOM 9301 N N . PHE C 2 432 ? 161.902 161.719 195.045 1.00 37.22 432 PHE C N 1
ATOM 9302 C CA . PHE C 2 432 ? 160.710 161.338 195.785 1.00 34.28 432 PHE C CA 1
ATOM 9303 C C . PHE C 2 432 ? 159.882 162.586 196.064 1.00 40.88 432 PHE C C 1
ATOM 9304 O O . PHE C 2 432 ? 160.439 163.614 196.485 1.00 41.73 432 PHE C O 1
ATOM 9312 N N . PRO C 2 433 ? 158.559 162.553 195.845 1.00 40.79 433 PRO C N 1
ATOM 9313 C CA . PRO C 2 433 ? 157.749 161.457 195.300 1.00 40.70 433 PRO C CA 1
ATOM 9314 C C . PRO C 2 433 ? 157.621 161.560 193.785 1.00 40.83 433 PRO C C 1
ATOM 9315 O O . PRO C 2 433 ? 157.434 162.643 193.241 1.00 42.86 433 PRO C O 1
ATOM 9319 N N . ALA C 2 434 ? 157.740 160.438 193.076 1.00 37.96 434 ALA C N 1
ATOM 9320 C CA . ALA C 2 434 ? 157.516 160.390 191.633 1.00 40.58 434 ALA C CA 1
ATOM 9321 C C . ALA C 2 434 ? 156.080 159.929 191.404 1.00 40.36 434 ALA C C 1
ATOM 9322 O O . ALA C 2 434 ? 155.807 158.769 191.095 1.00 41.83 434 ALA C O 1
ATOM 9324 N N . SER C 2 435 ? 155.147 160.861 191.571 1.00 38.44 435 SER C N 1
ATOM 9325 C CA . SER C 2 435 ? 153.726 160.542 191.538 1.00 40.28 435 SER C CA 1
ATOM 9326 C C . SER C 2 435 ? 153.124 160.604 190.142 1.00 40.86 435 SER C C 1
ATOM 9327 O O . SER C 2 435 ? 151.943 160.279 189.984 1.00 44.13 435 SER C O 1
ATOM 9330 N N . TYR C 2 436 ? 153.893 160.994 189.127 1.00 38.55 436 TYR C N 1
ATOM 9331 C CA . TYR C 2 436 ? 153.371 161.152 187.776 1.00 36.43 436 TYR C CA 1
ATOM 9332 C C . TYR C 2 436 ? 154.139 160.303 186.769 1.00 37.49 436 TYR C C 1
ATOM 9333 O O . TYR C 2 436 ? 154.316 160.704 185.617 1.00 39.27 436 TYR C O 1
ATOM 9342 N N . GLU C 2 437 ? 154.610 159.132 187.187 1.00 36.28 437 GLU C N 1
ATOM 9343 C CA . GLU C 2 437 ? 155.192 158.192 186.241 1.00 37.34 437 GLU C CA 1
ATOM 9344 C C . GLU C 2 437 ? 155.210 156.805 186.861 1.00 33.45 437 GLU C C 1
ATOM 9345 O O . GLU C 2 437 ? 155.559 156.647 188.032 1.00 30.73 437 GLU C O 1
ATOM 9351 N N . VAL C 2 438 ? 154.841 155.812 186.061 1.00 29.56 438 VAL C N 1
ATOM 9352 C CA . VAL C 2 438 ? 154.836 154.419 186.487 1.00 27.42 438 VAL C CA 1
ATOM 9353 C C . VAL C 2 438 ? 156.197 153.819 186.168 1.00 28.72 438 VAL C C 1
ATOM 9354 O O . VAL C 2 438 ? 156.684 153.929 185.038 1.00 31.28 438 VAL C O 1
ATOM 9358 N N . VAL C 2 439 ? 156.814 153.192 187.164 1.00 26.75 439 VAL C N 1
ATOM 9359 C CA . VAL C 2 439 ? 158.165 152.658 187.050 1.00 25.26 439 VAL C CA 1
ATOM 9360 C C . VAL C 2 439 ? 158.113 151.169 187.344 1.00 27.05 439 VAL C C 1
ATOM 9361 O O . VAL C 2 439 ? 157.641 150.761 188.412 1.00 31.49 439 VAL C O 1
ATOM 9365 N N . LEU C 2 440 ? 158.591 150.359 186.400 1.00 25.56 440 LEU C N 1
ATOM 9366 C CA . LEU C 2 440 ? 158.718 148.923 186.600 1.00 22.33 440 LEU C CA 1
ATOM 9367 C C . LEU C 2 440 ? 160.174 148.478 186.596 1.00 30.37 440 LEU C C 1
ATOM 9368 O O . LEU C 2 440 ? 160.652 147.930 187.592 1.00 34.85 440 LEU C O 1
ATOM 9373 N N . SER C 2 441 ? 160.906 148.718 185.505 1.00 29.45 441 SER C N 1
ATOM 9374 C CA . SER C 2 441 ? 162.271 148.216 185.400 1.00 24.67 441 SER C CA 1
ATOM 9375 C C . SER C 2 441 ? 163.229 149.215 184.768 1.00 21.74 441 SER C C 1
ATOM 9376 O O . SER C 2 441 ? 164.381 148.855 184.502 1.00 19.15 441 SER C O 1
ATOM 9379 N N . ARG C 2 442 ? 162.806 150.448 184.519 1.00 21.25 442 ARG C N 1
ATOM 9380 C CA . ARG C 2 442 ? 163.703 151.415 183.913 1.00 19.56 442 ARG C CA 1
ATOM 9381 C C . ARG C 2 442 ? 164.851 151.738 184.859 1.00 22.63 442 ARG C C 1
ATOM 9382 O O . ARG C 2 442 ? 164.703 151.735 186.083 1.00 29.20 442 ARG C O 1
ATOM 9390 N N . SER C 2 443 ? 166.009 152.008 184.272 1.00 21.91 443 SER C N 1
ATOM 9391 C CA . SER C 2 443 ? 167.208 152.363 185.008 1.00 20.21 443 SER C CA 1
ATOM 9392 C C . SER C 2 443 ? 167.785 153.626 184.395 1.00 22.28 443 SER C C 1
ATOM 9393 O O . SER C 2 443 ? 167.648 153.867 183.194 1.00 28.39 443 SER C O 1
ATOM 9396 N N . TYR C 2 444 ? 168.426 154.438 185.231 1.00 21.56 444 TYR C N 1
ATOM 9397 C CA . TYR C 2 444 ? 169.018 155.690 184.781 1.00 21.32 444 TYR C CA 1
ATOM 9398 C C . TYR C 2 444 ? 170.519 155.736 185.026 1.00 23.48 444 TYR C C 1
ATOM 9399 O O . TYR C 2 444 ? 171.107 156.820 185.020 1.00 29.05 444 TYR C O 1
ATOM 9408 N N . LEU C 2 445 ? 171.160 154.587 185.218 1.00 20.38 445 LEU C N 1
ATOM 9409 C CA . LEU C 2 445 ? 172.590 154.559 185.471 1.00 22.89 445 LEU C CA 1
ATOM 9410 C C . LEU C 2 445 ? 173.210 153.337 184.815 1.00 23.00 445 LEU C C 1
ATOM 9411 O O . LEU C 2 445 ? 172.523 152.379 184.459 1.00 24.66 445 LEU C O 1
ATOM 9416 N N . GLY C 2 446 ? 174.529 153.396 184.647 1.00 21.15 446 GLY C N 1
ATOM 9417 C CA . GLY C 2 446 ? 175.268 152.335 183.997 1.00 21.66 446 GLY C CA 1
ATOM 9418 C C . GLY C 2 446 ? 175.564 152.644 182.546 1.00 23.47 446 GLY C C 1
ATOM 9419 O O . GLY C 2 446 ? 175.684 153.811 182.160 1.00 23.81 446 GLY C O 1
ATOM 9420 N N . TYR C 2 447 ? 175.703 151.598 181.735 1.00 23.50 447 TYR C N 1
ATOM 9421 C CA . TYR C 2 447 ? 175.816 151.751 180.292 1.00 19.49 447 TYR C CA 1
ATOM 9422 C C . TYR C 2 447 ? 174.445 151.827 179.629 1.00 19.99 447 TYR C C 1
ATOM 9423 O O . TYR C 2 447 ? 174.187 152.724 178.821 1.00 20.09 447 TYR C O 1
ATOM 9432 N N . ARG C 2 448 ? 173.560 150.885 179.962 1.00 20.29 448 ARG C N 1
ATOM 9433 C CA . ARG C 2 448 ? 172.233 150.852 179.363 1.00 20.94 448 ARG C CA 1
ATOM 9434 C C . ARG C 2 448 ? 171.296 151.889 179.964 1.00 23.15 448 ARG C C 1
ATOM 9435 O O . ARG C 2 448 ? 170.363 152.335 179.288 1.00 27.24 448 ARG C O 1
ATOM 9443 N N . GLY C 2 449 ? 171.518 152.283 181.220 1.00 21.95 449 GLY C N 1
ATOM 9444 C CA . GLY C 2 449 ? 170.622 153.225 181.864 1.00 17.67 449 GLY C CA 1
ATOM 9445 C C . GLY C 2 449 ? 170.834 154.660 181.445 1.00 17.86 449 GLY C C 1
ATOM 9446 O O . GLY C 2 449 ? 169.900 155.464 181.497 1.00 22.99 449 GLY C O 1
ATOM 9447 N N . ALA C 2 450 ? 172.049 155.007 181.023 1.00 16.08 450 ALA C N 1
ATOM 9448 C CA . ALA C 2 450 ? 172.297 156.360 180.542 1.00 18.15 450 ALA C CA 1
ATOM 9449 C C . ALA C 2 450 ? 171.471 156.654 179.300 1.00 24.85 450 ALA C C 1
ATOM 9450 O O . ALA C 2 450 ? 170.961 157.768 179.128 1.00 28.24 450 ALA C O 1
ATOM 9452 N N . LEU C 2 451 ? 171.331 155.666 178.418 1.00 23.97 451 LEU C N 1
ATOM 9453 C CA . LEU C 2 451 ? 170.531 155.852 177.216 1.00 19.62 451 LEU C CA 1
ATOM 9454 C C . LEU C 2 451 ? 169.063 156.068 177.559 1.00 23.25 451 LEU C C 1
ATOM 9455 O O . LEU C 2 451 ? 168.404 156.934 176.973 1.00 27.12 451 LEU C O 1
ATOM 9460 N N . THR C 2 452 ? 168.536 155.303 178.517 1.00 21.76 452 THR C N 1
ATOM 9461 C CA . THR C 2 452 ? 167.160 155.512 178.956 1.00 20.72 452 THR C CA 1
ATOM 9462 C C . THR C 2 452 ? 166.991 156.892 179.576 1.00 21.94 452 THR C C 1
ATOM 9463 O O . THR C 2 452 ? 165.963 157.554 179.377 1.00 24.49 452 THR C O 1
ATOM 9467 N N . LEU C 2 453 ? 167.989 157.340 180.339 1.00 23.63 453 LEU C N 1
ATOM 9468 C CA . LEU C 2 453 ? 167.931 158.674 180.922 1.00 21.68 453 LEU C CA 1
ATOM 9469 C C . LEU C 2 453 ? 167.882 159.745 179.843 1.00 20.49 453 LEU C C 1
ATOM 9470 O O . LEU C 2 453 ? 167.104 160.698 179.942 1.00 25.33 453 LEU C O 1
ATOM 9475 N N . LEU C 2 454 ? 168.707 159.609 178.805 1.00 19.47 454 LEU C N 1
ATOM 9476 C CA . LEU C 2 454 ? 168.665 160.568 177.704 1.00 21.81 454 LEU C CA 1
ATOM 9477 C C . LEU C 2 454 ? 167.311 160.542 177.009 1.00 23.33 454 LEU C C 1
ATOM 9478 O O . LEU C 2 454 ? 166.754 161.595 176.664 1.00 24.43 454 LEU C O 1
ATOM 9483 N N . GLU C 2 455 ? 166.768 159.342 176.793 1.00 24.79 455 GLU C N 1
ATOM 9484 C CA . GLU C 2 455 ? 165.446 159.221 176.193 1.00 19.63 455 GLU C CA 1
ATOM 9485 C C . GLU C 2 455 ? 164.415 160.004 176.988 1.00 22.73 455 GLU C C 1
ATOM 9486 O O . GLU C 2 455 ? 163.666 160.807 176.427 1.00 24.88 455 GLU C O 1
ATOM 9492 N N . LYS C 2 456 ? 164.360 159.781 178.301 1.00 24.43 456 LYS C N 1
ATOM 9493 C CA . LYS C 2 456 ? 163.374 160.477 179.123 1.00 22.96 456 LYS C CA 1
ATOM 9494 C C . LYS C 2 456 ? 163.606 161.982 179.108 1.00 21.58 456 LYS C C 1
ATOM 9495 O O . LYS C 2 456 ? 162.668 162.765 178.906 1.00 25.06 456 LYS C O 1
ATOM 9501 N N . ILE C 2 457 ? 164.856 162.406 179.288 1.00 17.73 457 ILE C N 1
ATOM 9502 C CA . ILE C 2 457 ? 165.147 163.833 179.363 1.00 20.73 457 ILE C CA 1
ATOM 9503 C C . ILE C 2 457 ? 164.666 164.534 178.103 1.00 23.72 457 ILE C C 1
ATOM 9504 O O . ILE C 2 457 ? 163.935 165.529 178.164 1.00 26.51 457 ILE C O 1
ATOM 9509 N N . TYR C 2 458 ? 165.032 164.012 176.938 1.00 23.15 458 TYR C N 1
ATOM 9510 C CA . TYR C 2 458 ? 164.756 164.758 175.721 1.00 23.05 458 TYR C CA 1
ATOM 9511 C C . TYR C 2 458 ? 163.399 164.446 175.105 1.00 23.78 458 TYR C C 1
ATOM 9512 O O . TYR C 2 458 ? 162.910 165.245 174.298 1.00 26.23 458 TYR C O 1
ATOM 9521 N N . THR C 2 459 ? 162.747 163.355 175.508 1.00 22.09 459 THR C N 1
ATOM 9522 C CA . THR C 2 459 ? 161.325 163.221 175.234 1.00 22.73 459 THR C CA 1
ATOM 9523 C C . THR C 2 459 ? 160.535 164.270 176.001 1.00 27.67 459 THR C C 1
ATOM 9524 O O . THR C 2 459 ? 159.617 164.889 175.452 1.00 31.03 459 THR C O 1
ATOM 9528 N N . THR C 2 460 ? 160.882 164.493 177.272 1.00 27.34 460 THR C N 1
ATOM 9529 C CA . THR C 2 460 ? 160.259 165.579 178.017 1.00 26.31 460 THR C CA 1
ATOM 9530 C C . THR C 2 460 ? 160.597 166.930 177.399 1.00 28.07 460 THR C C 1
ATOM 9531 O O . THR C 2 460 ? 159.756 167.834 177.370 1.00 32.10 460 THR C O 1
ATOM 9535 N N . THR C 2 461 ? 161.826 167.088 176.907 1.00 28.49 461 THR C N 1
ATOM 9536 C CA . THR C 2 461 ? 162.233 168.377 176.358 1.00 27.41 461 THR C CA 1
ATOM 9537 C C . THR C 2 461 ? 161.474 168.705 175.077 1.00 31.62 461 THR C C 1
ATOM 9538 O O . THR C 2 461 ? 160.982 169.826 174.911 1.00 37.35 461 THR C O 1
ATOM 9542 N N . VAL C 2 462 ? 161.376 167.748 174.148 1.00 33.32 462 VAL C N 1
ATOM 9543 C CA . VAL C 2 462 ? 160.706 168.041 172.880 1.00 31.99 462 VAL C CA 1
ATOM 9544 C C . VAL C 2 462 ? 159.191 167.998 172.985 1.00 32.52 462 VAL C C 1
ATOM 9545 O O . VAL C 2 462 ? 158.508 168.478 172.074 1.00 37.31 462 VAL C O 1
ATOM 9549 N N . SER C 2 463 ? 158.644 167.455 174.067 1.00 33.17 463 SER C N 1
ATOM 9550 C CA . SER C 2 463 ? 157.196 167.304 174.190 1.00 34.78 463 SER C CA 1
ATOM 9551 C C . SER C 2 463 ? 156.562 168.506 174.878 1.00 37.72 463 SER C C 1
ATOM 9552 O O . SER C 2 463 ? 155.808 168.374 175.838 1.00 42.10 463 SER C O 1
ATOM 9555 N N . ALA C 2 464 ? 156.860 169.698 174.370 1.00 39.55 464 ALA C N 1
ATOM 9556 C CA . ALA C 2 464 ? 156.213 170.924 174.815 1.00 37.07 464 ALA C CA 1
ATOM 9557 C C . ALA C 2 464 ? 155.055 171.319 173.913 1.00 40.55 464 ALA C C 1
ATOM 9558 O O . ALA C 2 464 ? 154.051 171.852 174.392 1.00 39.05 464 ALA C O 1
ATOM 9560 N N . SER C 2 465 ? 155.186 171.066 172.614 1.00 42.76 465 SER C N 1
ATOM 9561 C CA . SER C 2 465 ? 154.111 171.233 171.649 1.00 38.35 465 SER C CA 1
ATOM 9562 C C . SER C 2 465 ? 153.338 169.946 171.418 1.00 41.87 465 SER C C 1
ATOM 9563 O O . SER C 2 465 ? 152.450 169.917 170.561 1.00 49.54 465 SER C O 1
ATOM 9566 N N . ALA C 2 466 ? 153.658 168.886 172.151 1.00 43.63 466 ALA C N 1
ATOM 9567 C CA . ALA C 2 466 ? 152.974 167.614 172.002 1.00 47.53 466 ALA C CA 1
ATOM 9568 C C . ALA C 2 466 ? 151.523 167.746 172.422 1.00 57.08 466 ALA C C 1
ATOM 9569 O O . ALA C 2 466 ? 151.160 168.674 173.142 1.00 56.96 466 ALA C O 1
ATOM 9572 N N . PRO D 3 11 ? 165.487 131.164 121.552 1.00 47.00 5 PRO D N 1
ATOM 9573 C CA . PRO D 3 11 ? 164.739 131.929 120.550 1.00 43.87 5 PRO D CA 1
ATOM 9574 C C . PRO D 3 11 ? 165.569 133.041 119.928 1.00 43.20 5 PRO D C 1
ATOM 9575 O O . PRO D 3 11 ? 166.069 133.907 120.639 1.00 46.29 5 PRO D O 1
ATOM 9579 N N . LYS D 3 12 ? 165.726 133.004 118.610 1.00 40.13 6 LYS D N 1
ATOM 9580 C CA . LYS D 3 12 ? 166.421 134.067 117.896 1.00 38.72 6 LYS D CA 1
ATOM 9581 C C . LYS D 3 12 ? 165.595 135.342 118.004 1.00 40.78 6 LYS D C 1
ATOM 9582 O O . LYS D 3 12 ? 164.525 135.448 117.398 1.00 47.27 6 LYS D O 1
ATOM 9588 N N . GLN D 3 13 ? 166.080 136.311 118.774 1.00 36.19 7 GLN D N 1
ATOM 9589 C CA . GLN D 3 13 ? 165.306 137.500 119.110 1.00 33.96 7 GLN D CA 1
ATOM 9590 C C . GLN D 3 13 ? 165.754 138.659 118.230 1.00 31.81 7 GLN D C 1
ATOM 9591 O O . GLN D 3 13 ? 166.941 138.999 118.197 1.00 31.82 7 GLN D O 1
ATOM 9597 N N . ILE D 3 14 ? 164.800 139.258 117.525 1.00 29.79 8 ILE D N 1
ATOM 9598 C CA . ILE D 3 14 ? 165.059 140.313 116.556 1.00 27.40 8 ILE D CA 1
ATOM 9599 C C . ILE D 3 14 ? 164.245 141.536 116.948 1.00 25.40 8 ILE D C 1
ATOM 9600 O O . ILE D 3 14 ? 163.185 141.429 117.571 1.00 27.35 8 ILE D O 1
ATOM 9605 N N . ALA D 3 15 ? 164.762 142.707 116.599 1.00 23.43 9 ALA D N 1
ATOM 9606 C CA . ALA D 3 15 ? 164.039 143.955 116.762 1.00 22.23 9 ALA D CA 1
ATOM 9607 C C . ALA D 3 15 ? 164.012 144.672 115.425 1.00 23.42 9 ALA D C 1
ATOM 9608 O O . ALA D 3 15 ? 164.930 144.538 114.613 1.00 28.13 9 ALA D O 1
ATOM 9610 N N . ILE D 3 16 ? 162.947 145.433 115.197 1.00 25.01 10 ILE D N 1
ATOM 9611 C CA . ILE D 3 16 ? 162.764 146.179 113.962 1.00 26.81 10 ILE D CA 1
ATOM 9612 C C . ILE D 3 16 ? 162.603 147.645 114.326 1.00 26.05 10 ILE D C 1
ATOM 9613 O O . ILE D 3 16 ? 161.754 147.997 115.152 1.00 24.27 10 ILE D O 1
ATOM 9618 N N . TYR D 3 17 ? 163.422 148.492 113.713 1.00 24.08 11 TYR D N 1
ATOM 9619 C CA . TYR D 3 17 ? 163.376 149.930 113.904 1.00 24.66 11 TYR D CA 1
ATOM 9620 C C . TYR D 3 17 ? 163.270 150.586 112.534 1.00 26.47 11 TYR D C 1
ATOM 9621 O O . TYR D 3 17 ? 163.148 149.911 111.510 1.00 30.66 11 TYR D O 1
ATOM 9630 N N . GLY D 3 18 ? 163.306 151.904 112.514 1.00 23.08 12 GLY D N 1
ATOM 9631 C CA . GLY D 3 18 ? 163.283 152.652 111.280 1.00 22.41 12 GLY D CA 1
ATOM 9632 C C . GLY D 3 18 ? 162.447 153.896 111.441 1.00 22.87 12 GLY D C 1
ATOM 9633 O O . GLY D 3 18 ? 162.069 154.280 112.545 1.00 28.51 12 GLY D O 1
ATOM 9634 N N . LYS D 3 19 ? 162.146 154.531 110.315 1.00 24.45 13 LYS D N 1
ATOM 9635 C CA . LYS D 3 19 ? 161.278 155.695 110.331 1.00 21.77 13 LYS D CA 1
ATOM 9636 C C . LYS D 3 19 ? 159.842 155.272 110.603 1.00 25.75 13 LYS D C 1
ATOM 9637 O O . LYS D 3 19 ? 159.435 154.148 110.305 1.00 28.96 13 LYS D O 1
ATOM 9643 N N . GLY D 3 20 ? 159.071 156.183 111.188 1.00 26.18 14 GLY D N 1
ATOM 9644 C CA . GLY D 3 20 ? 157.678 155.894 111.446 1.00 26.51 14 GLY D CA 1
ATOM 9645 C C . GLY D 3 20 ? 156.885 155.729 110.164 1.00 28.72 14 GLY D C 1
ATOM 9646 O O . GLY D 3 20 ? 157.181 156.334 109.136 1.00 32.21 14 GLY D O 1
ATOM 9647 N N . GLY D 3 21 ? 155.871 154.870 110.227 1.00 28.77 15 GLY D N 1
ATOM 9648 C CA . GLY D 3 21 ? 154.993 154.678 109.087 1.00 28.82 15 GLY D CA 1
ATOM 9649 C C . GLY D 3 21 ? 155.708 154.267 107.823 1.00 27.14 15 GLY D C 1
ATOM 9650 O O . GLY D 3 21 ? 155.258 154.607 106.726 1.00 32.08 15 GLY D O 1
ATOM 9651 N N . ILE D 3 22 ? 156.819 153.544 107.948 1.00 28.00 16 ILE D N 1
ATOM 9652 C CA . ILE D 3 22 ? 157.625 153.168 106.793 1.00 26.79 16 ILE D CA 1
ATOM 9653 C C . ILE D 3 22 ? 157.426 151.712 106.390 1.00 23.13 16 ILE D C 1
ATOM 9654 O O . ILE D 3 22 ? 157.803 151.338 105.270 1.00 29.35 16 ILE D O 1
ATOM 9659 N N . GLY D 3 23 ? 156.854 150.887 107.258 1.00 24.04 17 GLY D N 1
ATOM 9660 C CA . GLY D 3 23 ? 156.655 149.489 106.951 1.00 26.56 17 GLY D CA 1
ATOM 9661 C C . GLY D 3 23 ? 157.275 148.552 107.961 1.00 26.81 17 GLY D C 1
ATOM 9662 O O . GLY D 3 23 ? 157.520 147.383 107.652 1.00 29.79 17 GLY D O 1
ATOM 9663 N N . LYS D 3 24 ? 157.543 149.045 109.172 1.00 26.93 18 LYS D N 1
ATOM 9664 C CA . LYS D 3 24 ? 158.027 148.157 110.221 1.00 23.74 18 LYS D CA 1
ATOM 9665 C C . LYS D 3 24 ? 156.994 147.090 110.549 1.00 26.74 18 LYS D C 1
ATOM 9666 O O . LYS D 3 24 ? 157.318 145.902 110.621 1.00 32.18 18 LYS D O 1
ATOM 9672 N N . SER D 3 25 ? 155.738 147.493 110.745 1.00 26.11 19 SER D N 1
ATOM 9673 C CA . SER D 3 25 ? 154.709 146.524 111.107 1.00 26.32 19 SER D CA 1
ATOM 9674 C C . SER D 3 25 ? 154.319 145.658 109.920 1.00 27.61 19 SER D C 1
ATOM 9675 O O . SER D 3 25 ? 154.106 144.452 110.072 1.00 31.64 19 SER D O 1
ATOM 9678 N N . THR D 3 26 ? 154.238 146.243 108.727 1.00 27.35 20 THR D N 1
ATOM 9679 C CA . THR D 3 26 ? 153.923 145.452 107.542 1.00 29.31 20 THR D CA 1
ATOM 9680 C C . THR D 3 26 ? 155.000 144.412 107.279 1.00 32.79 20 THR D C 1
ATOM 9681 O O . THR D 3 26 ? 154.710 143.218 107.135 1.00 38.97 20 THR D O 1
ATOM 9685 N N . THR D 3 27 ? 156.255 144.854 107.212 1.00 29.87 21 THR D N 1
ATOM 9686 C CA . THR D 3 27 ? 157.346 143.927 106.957 1.00 29.80 21 THR D CA 1
ATOM 9687 C C . THR D 3 27 ? 157.473 142.916 108.084 1.00 27.92 21 THR D C 1
ATOM 9688 O O . THR D 3 27 ? 157.745 141.738 107.838 1.00 32.84 21 THR D O 1
ATOM 9692 N N . THR D 3 28 ? 157.275 143.353 109.326 1.00 26.08 22 THR D N 1
ATOM 9693 C CA . THR D 3 28 ? 157.389 142.441 110.455 1.00 29.26 22 THR D CA 1
ATOM 9694 C C . THR D 3 28 ? 156.311 141.367 110.407 1.00 29.72 22 THR D C 1
ATOM 9695 O O . THR D 3 28 ? 156.590 140.190 110.656 1.00 32.60 22 THR D O 1
ATOM 9699 N N . SER D 3 29 ? 155.073 141.749 110.089 1.00 28.26 23 SER D N 1
ATOM 9700 C CA . SER D 3 29 ? 154.001 140.765 110.006 1.00 29.38 23 SER D CA 1
ATOM 9701 C C . SER D 3 29 ? 154.207 139.825 108.828 1.00 32.69 23 SER D C 1
ATOM 9702 O O . SER D 3 29 ? 153.928 138.628 108.930 1.00 38.15 23 SER D O 1
ATOM 9705 N N . ASN D 3 30 ? 154.704 140.341 107.704 1.00 31.59 24 ASN D N 1
ATOM 9706 C CA . ASN D 3 30 ? 154.984 139.465 106.572 1.00 34.37 24 ASN D CA 1
ATOM 9707 C C . ASN D 3 30 ? 156.104 138.485 106.900 1.00 36.52 24 ASN D C 1
ATOM 9708 O O . ASN D 3 30 ? 156.031 137.306 106.537 1.00 38.48 24 ASN D O 1
ATOM 9713 N N . ILE D 3 31 ? 157.141 138.951 107.596 1.00 31.94 25 ILE D N 1
ATOM 9714 C CA . ILE D 3 31 ? 158.232 138.071 107.996 1.00 28.98 25 ILE D CA 1
ATOM 9715 C C . ILE D 3 31 ? 157.726 137.010 108.960 1.00 30.31 25 ILE D C 1
ATOM 9716 O O . ILE D 3 31 ? 158.060 135.826 108.835 1.00 38.76 25 ILE D O 1
ATOM 9721 N N . SER D 3 32 ? 156.918 137.412 109.939 1.00 27.10 26 SER D N 1
ATOM 9722 C CA . SER D 3 32 ? 156.383 136.448 110.892 1.00 31.21 26 SER D CA 1
ATOM 9723 C C . SER D 3 32 ? 155.491 135.427 110.200 1.00 36.09 26 SER D C 1
ATOM 9724 O O . SER D 3 32 ? 155.533 134.235 110.523 1.00 40.14 26 SER D O 1
ATOM 9727 N N . ALA D 3 33 ? 154.670 135.876 109.248 1.00 35.62 27 ALA D N 1
ATOM 9728 C CA . ALA D 3 33 ? 153.801 134.958 108.521 1.00 38.70 27 ALA D CA 1
ATOM 9729 C C . ALA D 3 33 ? 154.605 133.981 107.676 1.00 40.00 27 ALA D C 1
ATOM 9730 O O . ALA D 3 33 ? 154.302 132.784 107.646 1.00 43.18 27 ALA D O 1
ATOM 9732 N N . ALA D 3 34 ? 155.637 134.466 106.986 1.00 39.56 28 ALA D N 1
ATOM 9733 C CA . ALA D 3 34 ? 156.451 133.569 106.179 1.00 39.33 28 ALA D CA 1
ATOM 9734 C C . ALA D 3 34 ? 157.238 132.601 107.047 1.00 42.08 28 ALA D C 1
ATOM 9735 O O . ALA D 3 34 ? 157.483 131.462 106.633 1.00 46.41 28 ALA D O 1
ATOM 9737 N N . LEU D 3 35 ? 157.644 133.027 108.245 1.00 39.54 29 LEU D N 1
ATOM 9738 C CA . LEU D 3 35 ? 158.340 132.117 109.146 1.00 38.02 29 LEU D CA 1
ATOM 9739 C C . LEU D 3 35 ? 157.382 131.085 109.722 1.00 44.69 29 LEU D C 1
ATOM 9740 O O . LEU D 3 35 ? 157.724 129.903 109.825 1.00 50.93 29 LEU D O 1
ATOM 9745 N N . ALA D 3 36 ? 156.178 131.512 110.107 1.00 42.61 30 ALA D N 1
ATOM 9746 C CA . ALA D 3 36 ? 155.190 130.565 110.604 1.00 44.71 30 ALA D CA 1
ATOM 9747 C C . ALA D 3 36 ? 154.660 129.677 109.493 1.00 49.72 30 ALA D C 1
ATOM 9748 O O . ALA D 3 36 ? 154.130 128.598 109.775 1.00 55.74 30 ALA D O 1
ATOM 9750 N N . GLU D 3 37 ? 154.779 130.116 108.240 1.00 48.73 31 GLU D N 1
ATOM 9751 C CA . GLU D 3 37 ? 154.483 129.253 107.107 1.00 49.39 31 GLU D CA 1
ATOM 9752 C C . GLU D 3 37 ? 155.499 128.130 106.970 1.00 50.17 31 GLU D C 1
ATOM 9753 O O . GLU D 3 37 ? 155.180 127.086 106.392 1.00 52.65 31 GLU D O 1
ATOM 9759 N N . ALA D 3 38 ? 156.706 128.321 107.494 1.00 49.88 32 ALA D N 1
ATOM 9760 C CA . ALA D 3 38 ? 157.764 127.327 107.428 1.00 50.72 32 ALA D CA 1
ATOM 9761 C C . ALA D 3 38 ? 157.770 126.383 108.621 1.00 57.25 32 ALA D C 1
ATOM 9762 O O . ALA D 3 38 ? 158.666 125.539 108.717 1.00 63.82 32 ALA D O 1
ATOM 9764 N N . GLY D 3 39 ? 156.806 126.504 109.530 1.00 53.00 33 GLY D N 1
ATOM 9765 C CA . GLY D 3 39 ? 156.700 125.617 110.668 1.00 55.65 33 GLY D CA 1
ATOM 9766 C C . GLY D 3 39 ? 157.253 126.178 111.961 1.00 58.40 33 GLY D C 1
ATOM 9767 O O . GLY D 3 39 ? 156.966 125.623 113.029 1.00 62.15 33 GLY D O 1
ATOM 9768 N N . TYR D 3 40 ? 158.028 127.257 111.899 1.00 56.88 34 TYR D N 1
ATOM 9769 C CA . TYR D 3 40 ? 158.605 127.835 113.099 1.00 51.45 34 TYR D CA 1
ATOM 9770 C C . TYR D 3 40 ? 157.511 128.427 113.985 1.00 50.77 34 TYR D C 1
ATOM 9771 O O . TYR D 3 40 ? 156.364 128.608 113.570 1.00 54.94 34 TYR D O 1
ATOM 9780 N N . LYS D 3 41 ? 157.876 128.716 115.231 1.00 48.66 35 LYS D N 1
ATOM 9781 C CA . LYS D 3 41 ? 157.028 129.469 116.146 1.00 43.86 35 LYS D CA 1
ATOM 9782 C C . LYS D 3 41 ? 157.598 130.873 116.290 1.00 39.25 35 LYS D C 1
ATOM 9783 O O . LYS D 3 41 ? 158.771 131.038 116.639 1.00 38.22 35 LYS D O 1
ATOM 9789 N N . VAL D 3 42 ? 156.769 131.875 116.016 1.00 42.15 36 VAL D N 1
ATOM 9790 C CA . VAL D 3 42 ? 157.179 133.272 116.017 1.00 39.30 36 VAL D CA 1
ATOM 9791 C C . VAL D 3 42 ? 156.254 134.044 116.943 1.00 36.97 36 VAL D C 1
ATOM 9792 O O . VAL D 3 42 ? 155.037 133.829 116.936 1.00 40.10 36 VAL D O 1
ATOM 9796 N N . MET D 3 43 ? 156.831 134.927 117.752 1.00 35.59 37 MET D N 1
ATOM 9797 C CA . MET D 3 43 ? 156.070 135.886 118.539 1.00 37.49 37 MET D CA 1
ATOM 9798 C C . MET D 3 43 ? 156.435 137.285 118.075 1.00 33.38 37 MET D C 1
ATOM 9799 O O . MET D 3 43 ? 157.617 137.636 118.017 1.00 29.15 37 MET D O 1
ATOM 9804 N N . GLN D 3 44 ? 155.422 138.077 117.745 1.00 33.90 38 GLN D N 1
ATOM 9805 C CA . GLN D 3 44 ? 155.600 139.468 117.361 1.00 29.73 38 GLN D CA 1
ATOM 9806 C C . GLN D 3 44 ? 155.100 140.333 118.507 1.00 31.67 38 GLN D C 1
ATOM 9807 O O . GLN D 3 44 ? 153.932 140.232 118.896 1.00 37.18 38 GLN D O 1
ATOM 9813 N N . PHE D 3 45 ? 155.982 141.163 119.051 1.00 32.34 39 PHE D N 1
ATOM 9814 C CA . PHE D 3 45 ? 155.651 142.057 120.151 1.00 31.74 39 PHE D CA 1
ATOM 9815 C C . PHE D 3 45 ? 155.554 143.481 119.629 1.00 32.50 39 PHE D C 1
ATOM 9816 O O . PHE D 3 45 ? 156.474 143.966 118.964 1.00 35.05 39 PHE D O 1
ATOM 9824 N N . GLY D 3 46 ? 154.440 144.148 119.931 1.00 30.28 40 GLY D N 1
ATOM 9825 C CA . GLY D 3 46 ? 154.217 145.505 119.497 1.00 29.97 40 GLY D CA 1
ATOM 9826 C C . GLY D 3 46 ? 154.542 146.497 120.592 1.00 34.80 40 GLY D C 1
ATOM 9827 O O . GLY D 3 46 ? 153.905 146.504 121.647 1.00 36.78 40 GLY D O 1
ATOM 9828 N N . CYS D 3 47 ? 155.542 147.336 120.335 1.00 31.52 41 CYS D N 1
ATOM 9829 C CA . CYS D 3 47 ? 155.984 148.356 121.275 1.00 26.09 41 CYS D CA 1
ATOM 9830 C C . CYS D 3 47 ? 155.393 149.723 120.963 1.00 30.50 41 CYS D C 1
ATOM 9831 O O . CYS D 3 47 ? 155.859 150.727 121.506 1.00 39.36 41 CYS D O 1
ATOM 9834 N N . ASP D 3 48 ? 154.402 149.785 120.082 1.00 33.99 42 ASP D N 1
ATOM 9835 C CA . ASP D 3 48 ? 153.681 151.014 119.779 1.00 30.06 42 ASP D CA 1
ATOM 9836 C C . ASP D 3 48 ? 152.405 151.073 120.602 1.00 32.41 42 ASP D C 1
ATOM 9837 O O . ASP D 3 48 ? 151.624 150.111 120.584 1.00 33.22 42 ASP D O 1
ATOM 9842 N N . PRO D 3 49 ? 152.153 152.154 121.350 1.00 35.54 43 PRO D N 1
ATOM 9843 C CA . PRO D 3 49 ? 150.895 152.244 122.109 1.00 30.45 43 PRO D CA 1
ATOM 9844 C C . PRO D 3 49 ? 149.650 152.335 121.242 1.00 32.48 43 PRO D C 1
ATOM 9845 O O . PRO D 3 49 ? 148.546 152.163 121.774 1.00 35.50 43 PRO D O 1
ATOM 9849 N N . LYS D 3 50 ? 149.774 152.596 119.939 1.00 32.61 44 LYS D N 1
ATOM 9850 C CA . LYS D 3 50 ? 148.594 152.588 119.080 1.00 32.68 44 LYS D CA 1
ATOM 9851 C C . LYS D 3 50 ? 147.954 151.212 119.004 1.00 34.50 44 LYS D C 1
ATOM 9852 O O . LYS D 3 50 ? 146.771 151.110 118.668 1.00 36.14 44 LYS D O 1
ATOM 9858 N N . SER D 3 51 ? 148.706 150.157 119.316 1.00 34.05 45 SER D N 1
ATOM 9859 C CA . SER D 3 51 ? 148.214 148.783 119.274 1.00 33.43 45 SER D CA 1
ATOM 9860 C C . SER D 3 51 ? 147.772 148.406 117.859 1.00 35.38 45 SER D C 1
ATOM 9861 O O . SER D 3 51 ? 146.620 148.048 117.609 1.00 36.47 45 SER D O 1
ATOM 9864 N N . ASP D 3 52 ? 148.726 148.484 116.931 1.00 35.73 46 ASP D N 1
ATOM 9865 C CA . ASP D 3 52 ? 148.452 148.198 115.531 1.00 33.46 46 ASP D CA 1
ATOM 9866 C C . ASP D 3 52 ? 149.532 147.368 114.851 1.00 37.58 46 ASP D C 1
ATOM 9867 O O . ASP D 3 52 ? 149.428 147.132 113.644 1.00 41.64 46 ASP D O 1
ATOM 9872 N N . SER D 3 53 ? 150.562 146.921 115.574 1.00 36.83 47 SER D N 1
ATOM 9873 C CA . SER D 3 53 ? 151.644 146.178 114.938 1.00 34.63 47 SER D CA 1
ATOM 9874 C C . SER D 3 53 ? 151.151 144.846 114.389 1.00 32.69 47 SER D C 1
ATOM 9875 O O . SER D 3 53 ? 151.480 144.469 113.260 1.00 34.64 47 SER D O 1
ATOM 9878 N N . THR D 3 54 ? 150.357 144.119 115.172 1.00 35.13 48 THR D N 1
ATOM 9879 C CA . THR D 3 54 ? 149.818 142.828 114.763 1.00 36.12 48 THR D CA 1
ATOM 9880 C C . THR D 3 54 ? 148.393 142.943 114.236 1.00 42.18 48 THR D C 1
ATOM 9881 O O . THR D 3 54 ? 147.586 142.026 114.417 1.00 44.47 48 THR D O 1
ATOM 9885 N N . ASN D 3 55 ? 148.065 144.066 113.596 1.00 42.25 49 ASN D N 1
ATOM 9886 C CA . ASN D 3 55 ? 146.724 144.241 113.051 1.00 34.99 49 ASN D CA 1
ATOM 9887 C C . ASN D 3 55 ? 146.432 143.212 111.968 1.00 39.62 49 ASN D C 1
ATOM 9888 O O . ASN D 3 55 ? 145.342 142.630 111.931 1.00 43.45 49 ASN D O 1
ATOM 9893 N N . THR D 3 56 ? 147.398 142.961 111.091 1.00 37.59 50 THR D N 1
ATOM 9894 C CA . THR D 3 56 ? 147.202 142.053 109.971 1.00 35.60 50 THR D CA 1
ATOM 9895 C C . THR D 3 56 ? 147.311 140.588 110.370 1.00 37.58 50 THR D C 1
ATOM 9896 O O . THR D 3 56 ? 147.085 139.716 109.524 1.00 40.47 50 THR D O 1
ATOM 9900 N N . LEU D 3 57 ? 147.660 140.296 111.620 1.00 37.12 51 LEU D N 1
ATOM 9901 C CA . LEU D 3 57 ? 147.725 138.926 112.105 1.00 39.46 51 LEU D CA 1
ATOM 9902 C C . LEU D 3 57 ? 146.477 138.506 112.865 1.00 41.15 51 LEU D C 1
ATOM 9903 O O . LEU D 3 57 ? 146.170 137.312 112.916 1.00 47.80 51 LEU D O 1
ATOM 9908 N N . ARG D 3 58 ? 145.759 139.454 113.460 1.00 39.66 52 ARG D N 1
ATOM 9909 C CA . ARG D 3 58 ? 144.526 139.174 114.182 1.00 42.55 52 ARG D CA 1
ATOM 9910 C C . ARG D 3 58 ? 143.283 139.395 113.331 1.00 45.12 52 ARG D C 1
ATOM 9911 O O . ARG D 3 58 ? 142.170 139.184 113.821 1.00 42.19 52 ARG D O 1
ATOM 9919 N N . GLY D 3 59 ? 143.445 139.811 112.077 1.00 43.93 53 GLY D N 1
ATOM 9920 C CA . GLY D 3 59 ? 142.318 140.112 111.221 1.00 43.26 53 GLY D CA 1
ATOM 9921 C C . GLY D 3 59 ? 141.716 141.481 111.424 1.00 42.72 53 GLY D C 1
ATOM 9922 O O . GLY D 3 59 ? 140.602 141.726 110.948 1.00 44.75 53 GLY D O 1
ATOM 9923 N N . GLY D 3 60 ? 142.410 142.379 112.119 1.00 43.55 54 GLY D N 1
ATOM 9924 C CA . GLY D 3 60 ? 141.914 143.711 112.383 1.00 40.19 54 GLY D CA 1
ATOM 9925 C C . GLY D 3 60 ? 141.097 143.842 113.648 1.00 37.42 54 GLY D C 1
ATOM 9926 O O . GLY D 3 60 ? 140.846 144.968 114.089 1.00 39.22 54 GLY D O 1
ATOM 9927 N N . ASP D 3 61 ? 140.682 142.731 114.247 1.00 40.00 55 ASP D N 1
ATOM 9928 C CA . ASP D 3 61 ? 139.913 142.782 115.478 1.00 44.16 55 ASP D CA 1
ATOM 9929 C C . ASP D 3 61 ? 140.772 143.301 116.625 1.00 44.74 55 ASP D C 1
ATOM 9930 O O . ASP D 3 61 ? 141.982 143.071 116.681 1.00 45.82 55 ASP D O 1
ATOM 9935 N N . TYR D 3 62 ? 140.128 144.010 117.545 1.00 44.29 56 TYR D N 1
ATOM 9936 C CA . TYR D 3 62 ? 140.823 144.587 118.686 1.00 43.24 56 TYR D CA 1
ATOM 9937 C C . TYR D 3 62 ? 141.036 143.533 119.763 1.00 47.80 56 TYR D C 1
ATOM 9938 O O . TYR D 3 62 ? 140.108 142.803 120.124 1.00 51.62 56 TYR D O 1
ATOM 9947 N N . ILE D 3 63 ? 142.260 143.458 120.274 1.00 46.95 57 ILE D N 1
ATOM 9948 C CA . ILE D 3 63 ? 142.591 142.559 121.376 1.00 43.20 57 ILE D CA 1
ATOM 9949 C C . ILE D 3 63 ? 143.137 143.394 122.528 1.00 43.74 57 ILE D C 1
ATOM 9950 O O . ILE D 3 63 ? 143.756 144.441 122.291 1.00 42.88 57 ILE D O 1
ATOM 9955 N N . PRO D 3 64 ? 142.940 142.982 123.777 1.00 44.01 58 PRO D N 1
ATOM 9956 C CA . PRO D 3 64 ? 143.505 143.743 124.894 1.00 40.89 58 PRO D CA 1
ATOM 9957 C C . PRO D 3 64 ? 145.021 143.673 124.893 1.00 42.08 58 PRO D C 1
ATOM 9958 O O . PRO D 3 64 ? 145.626 142.724 124.388 1.00 46.95 58 PRO D O 1
ATOM 9962 N N . SER D 3 65 ? 145.636 144.697 125.474 1.00 42.17 59 SER D N 1
ATOM 9963 C CA . SER D 3 65 ? 147.083 144.803 125.536 1.00 35.50 59 SER D CA 1
ATOM 9964 C C . SER D 3 65 ? 147.581 144.411 126.924 1.00 36.16 59 SER D C 1
ATOM 9965 O O . SER D 3 65 ? 146.807 144.104 127.833 1.00 39.44 59 SER D O 1
ATOM 9968 N N . VAL D 3 66 ? 148.906 144.418 127.082 1.00 37.12 60 VAL D N 1
ATOM 9969 C CA . VAL D 3 66 ? 149.507 144.101 128.375 1.00 36.77 60 VAL D CA 1
ATOM 9970 C C . VAL D 3 66 ? 149.102 145.145 129.406 1.00 35.08 60 VAL D C 1
ATOM 9971 O O . VAL D 3 66 ? 148.647 144.816 130.507 1.00 37.33 60 VAL D O 1
ATOM 9975 N N . LEU D 3 67 ? 149.268 146.424 129.062 1.00 34.82 61 LEU D N 1
ATOM 9976 C CA . LEU D 3 67 ? 149.027 147.500 130.016 1.00 32.81 61 LEU D CA 1
ATOM 9977 C C . LEU D 3 67 ? 147.577 147.555 130.469 1.00 34.81 61 LEU D C 1
ATOM 9978 O O . LEU D 3 67 ? 147.292 148.136 131.520 1.00 41.55 61 LEU D O 1
ATOM 9983 N N . ASP D 3 68 ? 146.655 146.965 129.709 1.00 37.48 62 ASP D N 1
ATOM 9984 C CA . ASP D 3 68 ? 145.259 146.922 130.124 1.00 37.57 62 ASP D CA 1
ATOM 9985 C C . ASP D 3 68 ? 145.029 145.936 131.254 1.00 41.99 62 ASP D C 1
ATOM 9986 O O . ASP D 3 68 ? 143.886 145.769 131.692 1.00 44.49 62 ASP D O 1
ATOM 9991 N N . LEU D 3 69 ? 146.090 145.281 131.724 1.00 42.11 63 LEU D N 1
ATOM 9992 C CA . LEU D 3 69 ? 146.041 144.398 132.876 1.00 41.01 63 LEU D CA 1
ATOM 9993 C C . LEU D 3 69 ? 146.669 145.021 134.110 1.00 43.72 63 LEU D C 1
ATOM 9994 O O . LEU D 3 69 ? 146.440 144.530 135.218 1.00 48.77 63 LEU D O 1
ATOM 9999 N N . LEU D 3 70 ? 147.450 146.082 133.940 1.00 44.13 64 LEU D N 1
ATOM 10000 C CA . LEU D 3 70 ? 148.002 146.853 135.044 1.00 44.25 64 LEU D CA 1
ATOM 10001 C C . LEU D 3 70 ? 146.986 147.838 135.607 1.00 47.79 64 LEU D C 1
ATOM 10002 O O . LEU D 3 70 ? 146.595 147.739 136.769 1.00 47.93 64 LEU D O 1
ATOM 10007 N N . ARG D 3 75 ? 148.998 142.089 141.182 1.00 67.06 69 ARG D N 1
ATOM 10008 C CA . ARG D 3 75 ? 149.866 141.249 140.367 1.00 69.28 69 ARG D CA 1
ATOM 10009 C C . ARG D 3 75 ? 149.147 140.893 139.069 1.00 67.10 69 ARG D C 1
ATOM 10010 O O . ARG D 3 75 ? 147.917 140.904 139.019 1.00 63.50 69 ARG D O 1
ATOM 10018 N N . VAL D 3 76 ? 149.908 140.575 138.020 1.00 68.43 70 VAL D N 1
ATOM 10019 C CA . VAL D 3 76 ? 149.344 140.327 136.701 1.00 67.86 70 VAL D CA 1
ATOM 10020 C C . VAL D 3 76 ? 149.806 138.966 136.195 1.00 67.39 70 VAL D C 1
ATOM 10021 O O . VAL D 3 76 ? 150.826 138.426 136.628 1.00 69.10 70 VAL D O 1
ATOM 10025 N N . ASP D 3 77 ? 149.028 138.413 135.266 1.00 70.87 71 ASP D N 1
ATOM 10026 C CA . ASP D 3 77 ? 149.366 137.188 134.544 1.00 73.53 71 ASP D CA 1
ATOM 10027 C C . ASP D 3 77 ? 149.480 137.547 133.066 1.00 70.14 71 ASP D C 1
ATOM 10028 O O . ASP D 3 77 ? 148.475 137.580 132.349 1.00 71.05 71 ASP D O 1
ATOM 10033 N N . ALA D 3 78 ? 150.706 137.811 132.613 1.00 64.93 72 ALA D N 1
ATOM 10034 C CA . ALA D 3 78 ? 150.944 138.283 131.254 1.00 65.93 72 ALA D CA 1
ATOM 10035 C C . ALA D 3 78 ? 150.420 137.343 130.177 1.00 69.14 72 ALA D C 1
ATOM 10036 O O . ALA D 3 78 ? 150.332 137.756 129.016 1.00 65.01 72 ALA D O 1
ATOM 10038 N N . HIS D 3 79 ? 150.074 136.100 130.516 1.00 71.23 73 HIS D N 1
ATOM 10039 C CA . HIS D 3 79 ? 149.557 135.184 129.507 1.00 68.78 73 HIS D CA 1
ATOM 10040 C C . HIS D 3 79 ? 148.169 135.577 129.021 1.00 67.65 73 HIS D C 1
ATOM 10041 O O . HIS D 3 79 ? 147.776 135.174 127.921 1.00 64.73 73 HIS D O 1
ATOM 10048 N N . GLU D 3 80 ? 147.416 136.343 129.811 1.00 66.68 74 GLU D N 1
ATOM 10049 C CA . GLU D 3 80 ? 146.100 136.792 129.378 1.00 69.24 74 GLU D CA 1
ATOM 10050 C C . GLU D 3 80 ? 146.168 137.877 128.311 1.00 65.78 74 GLU D C 1
ATOM 10051 O O . GLU D 3 80 ? 145.143 138.173 127.691 1.00 66.30 74 GLU D O 1
ATOM 10057 N N . ALA D 3 81 ? 147.338 138.470 128.082 1.00 61.59 75 ALA D N 1
ATOM 10058 C CA . ALA D 3 81 ? 147.534 139.453 127.026 1.00 52.96 75 ALA D CA 1
ATOM 10059 C C . ALA D 3 81 ? 148.139 138.846 125.768 1.00 56.49 75 ALA D C 1
ATOM 10060 O O . ALA D 3 81 ? 148.494 139.585 124.845 1.00 53.26 75 ALA D O 1
ATOM 10062 N N . ILE D 3 82 ? 148.267 137.524 125.711 1.00 59.90 76 ILE D N 1
ATOM 10063 C CA . ILE D 3 82 ? 148.853 136.832 124.570 1.00 54.40 76 ILE D CA 1
ATOM 10064 C C . ILE D 3 82 ? 147.720 136.308 123.700 1.00 53.17 76 ILE D C 1
ATOM 10065 O O . ILE D 3 82 ? 146.933 135.458 124.135 1.00 56.19 76 ILE D O 1
ATOM 10070 N N . PHE D 3 83 ? 147.634 136.818 122.476 1.00 51.07 77 PHE D N 1
ATOM 10071 C CA . PHE D 3 83 ? 146.642 136.391 121.500 1.00 50.02 77 PHE D CA 1
ATOM 10072 C C . PHE D 3 83 ? 147.369 135.932 120.246 1.00 49.86 77 PHE D C 1
ATOM 10073 O O . PHE D 3 83 ? 148.216 136.659 119.718 1.00 50.79 77 PHE D O 1
ATOM 10081 N N . GLN D 3 84 ? 147.034 134.738 119.767 1.00 48.46 78 GLN D N 1
ATOM 10082 C CA . GLN D 3 84 ? 147.686 134.151 118.605 1.00 47.53 78 GLN D CA 1
ATOM 10083 C C . GLN D 3 84 ? 146.757 134.212 117.402 1.00 48.57 78 GLN D C 1
ATOM 10084 O O . GLN D 3 84 ? 145.562 133.920 117.513 1.00 51.03 78 GLN D O 1
ATOM 10090 N N . GLY D 3 85 ? 147.313 134.589 116.254 1.00 43.12 79 GLY D N 1
ATOM 10091 C CA . GLY D 3 85 ? 146.524 134.771 115.053 1.00 43.77 79 GLY D CA 1
ATOM 10092 C C . GLY D 3 85 ? 146.879 133.838 113.914 1.00 50.04 79 GLY D C 1
ATOM 10093 O O . GLY D 3 85 ? 146.785 132.615 114.047 1.00 53.02 79 GLY D O 1
ATOM 10094 N N . PHE D 3 86 ? 147.280 134.408 112.781 1.00 48.90 80 PHE D N 1
ATOM 10095 C CA . PHE D 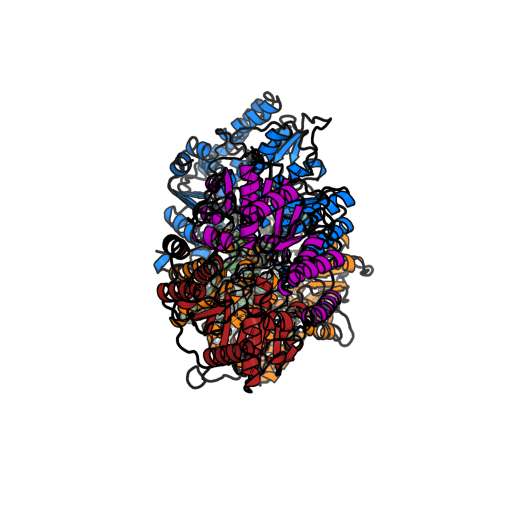3 86 ? 147.565 133.608 111.599 1.00 48.09 80 PHE D CA 1
ATOM 10096 C C . PHE D 3 86 ? 148.845 132.803 111.778 1.00 50.85 80 PHE D C 1
ATOM 10097 O O . PHE D 3 86 ? 149.838 133.291 112.324 1.00 49.80 80 PHE D O 1
ATOM 10105 N N . GLY D 3 87 ? 148.814 131.557 111.311 1.00 50.87 81 GLY D N 1
ATOM 10106 C CA . GLY D 3 87 ? 149.962 130.678 111.401 1.00 46.76 81 GLY D CA 1
ATOM 10107 C C . GLY D 3 87 ? 150.336 130.348 112.830 1.00 51.64 81 GLY D C 1
ATOM 10108 O O . GLY D 3 87 ? 151.429 129.835 113.091 1.00 55.11 81 GLY D O 1
ATOM 10109 N N . GLY D 3 88 ? 149.432 130.631 113.765 1.00 50.60 82 GLY D N 1
ATOM 10110 C CA . GLY D 3 88 ? 149.732 130.444 115.168 1.00 44.45 82 GLY D CA 1
ATOM 10111 C C . GLY D 3 88 ? 150.690 131.461 115.737 1.00 46.92 82 GLY D C 1
ATOM 10112 O O . GLY D 3 88 ? 151.262 131.228 116.803 1.00 53.36 82 GLY D O 1
ATOM 10113 N N . ILE D 3 89 ? 150.872 132.595 115.062 1.00 43.70 83 ILE D N 1
ATOM 10114 C CA . ILE D 3 89 ? 151.816 133.602 115.525 1.00 40.97 83 ILE D CA 1
ATOM 10115 C C . ILE D 3 89 ? 151.315 134.193 116.833 1.00 42.30 83 ILE D C 1
ATOM 10116 O O . ILE D 3 89 ? 150.146 134.577 116.951 1.00 45.36 83 ILE D O 1
ATOM 10121 N N . TYR D 3 90 ? 152.199 134.268 117.822 1.00 42.14 84 TYR D N 1
ATOM 10122 C CA . TYR D 3 90 ? 151.852 134.823 119.127 1.00 45.05 84 TYR D CA 1
ATOM 10123 C C . TYR D 3 90 ? 151.927 136.340 119.038 1.00 42.29 84 TYR D C 1
ATOM 10124 O O . TYR D 3 90 ? 153.011 136.925 119.050 1.00 38.90 84 TYR D O 1
ATOM 10133 N N . CYS D 3 91 ? 150.766 136.979 118.941 1.00 42.16 85 CYS D N 1
ATOM 10134 C CA . CYS D 3 91 ? 150.678 138.428 118.847 1.00 38.79 85 CYS D CA 1
ATOM 10135 C C . CYS D 3 91 ? 150.519 139.004 120.248 1.00 42.07 85 CYS D C 1
ATOM 10136 O O . CYS D 3 91 ? 149.527 138.729 120.930 1.00 43.87 85 CYS D O 1
ATOM 10139 N N . VAL D 3 92 ? 151.498 139.795 120.675 1.00 40.47 86 VAL D N 1
ATOM 10140 C CA . VAL D 3 92 ? 151.479 140.456 121.973 1.00 38.51 86 VAL D CA 1
ATOM 10141 C C . VAL D 3 92 ? 151.596 141.952 121.739 1.00 38.75 86 VAL D C 1
ATOM 10142 O O . VAL D 3 92 ? 152.510 142.407 121.043 1.00 38.05 86 VAL D O 1
ATOM 10146 N N . GLU D 3 93 ? 150.673 142.711 122.315 1.00 35.24 87 GLU D N 1
ATOM 10147 C CA . GLU D 3 93 ? 150.638 144.155 122.162 1.00 34.11 87 GLU D CA 1
ATOM 10148 C C . GLU D 3 93 ? 150.868 144.798 123.519 1.00 36.30 87 GLU D C 1
ATOM 10149 O O . GLU D 3 93 ? 150.172 144.477 124.486 1.00 41.99 87 GLU D O 1
ATOM 10155 N N . ALA D 3 94 ? 151.848 145.699 123.591 1.00 32.98 88 ALA D N 1
ATOM 10156 C CA . ALA D 3 94 ? 152.099 146.406 124.841 1.00 31.17 88 ALA D CA 1
ATOM 10157 C C . ALA D 3 94 ? 150.971 147.376 125.153 1.00 33.69 88 ALA D C 1
ATOM 10158 O O . ALA D 3 94 ? 150.531 147.476 126.304 1.00 33.02 88 ALA D O 1
ATOM 10160 N N . GLY D 3 95 ? 150.483 148.085 124.141 1.00 37.08 89 GLY D N 1
ATOM 10161 C CA . GLY D 3 95 ? 149.412 149.033 124.335 1.00 27.90 89 GLY D CA 1
ATOM 10162 C C . GLY D 3 95 ? 149.901 150.303 125.003 1.00 30.61 89 GLY D C 1
ATOM 10163 O O . GLY D 3 95 ? 151.094 150.610 125.037 1.00 35.25 89 GLY D O 1
ATOM 10164 N N . GLY D 3 96 ? 148.946 151.057 125.532 1.00 29.91 90 GLY D N 1
ATOM 10165 C CA . GLY D 3 96 ? 149.252 152.280 126.229 1.00 27.63 90 GLY D CA 1
ATOM 10166 C C . GLY D 3 96 ? 148.071 153.222 126.265 1.00 30.90 90 GLY D C 1
ATOM 10167 O O . GLY D 3 96 ? 146.931 152.840 125.989 1.00 35.35 90 GLY D O 1
ATOM 10168 N N . PRO D 3 97 ? 148.324 154.479 126.607 1.00 29.46 91 PRO D N 1
ATOM 10169 C CA . PRO D 3 97 ? 147.247 155.467 126.660 1.00 25.78 91 PRO D CA 1
ATOM 10170 C C . PRO D 3 97 ? 146.896 155.967 125.266 1.00 25.02 91 PRO D C 1
ATOM 10171 O O . PRO D 3 97 ? 147.574 155.683 124.279 1.00 27.80 91 PRO D O 1
ATOM 10175 N N . ALA D 3 98 ? 145.808 156.726 125.205 1.00 28.05 92 ALA D N 1
ATOM 10176 C CA . ALA D 3 98 ? 145.525 157.495 124.011 1.00 25.92 92 ALA D CA 1
ATOM 10177 C C . ALA D 3 98 ? 146.607 158.557 123.832 1.00 24.00 92 ALA D C 1
ATOM 10178 O O . ALA D 3 98 ? 147.252 158.965 124.800 1.00 25.96 92 ALA D O 1
ATOM 10180 N N . PRO D 3 99 ? 146.838 159.012 122.605 1.00 23.72 93 PRO D N 1
ATOM 10181 C CA . PRO D 3 99 ? 147.938 159.952 122.374 1.00 23.58 93 PRO D CA 1
ATOM 10182 C C . PRO D 3 99 ? 147.793 161.208 123.221 1.00 27.55 93 PRO D C 1
ATOM 10183 O O . PRO D 3 99 ? 146.697 161.742 123.394 1.00 28.30 93 PRO D O 1
ATOM 10187 N N . GLY D 3 100 ? 148.920 161.671 123.758 1.00 26.23 94 GLY D N 1
ATOM 10188 C CA . GLY D 3 100 ? 148.986 162.953 124.425 1.00 20.41 94 GLY D CA 1
ATOM 10189 C C . GLY D 3 100 ? 148.868 162.936 125.932 1.00 20.75 94 GLY D C 1
ATOM 10190 O O . GLY D 3 100 ? 148.864 164.011 126.539 1.00 23.63 94 GLY D O 1
ATOM 10191 N N . VAL D 3 101 ? 148.744 161.768 126.559 1.00 22.06 95 VAL D N 1
ATOM 10192 C CA . VAL D 3 101 ? 148.696 161.678 128.010 1.00 19.16 95 VAL D CA 1
ATOM 10193 C C . VAL D 3 101 ? 149.613 160.557 128.471 1.00 20.34 95 VAL D C 1
ATOM 10194 O O . VAL D 3 101 ? 149.959 159.649 127.713 1.00 23.31 95 VAL D O 1
ATOM 10198 N N . GLY D 3 102 ? 150.009 160.637 129.739 1.00 19.17 96 GLY D N 1
ATOM 10199 C CA . GLY D 3 102 ? 150.747 159.555 130.351 1.00 17.35 96 GLY D CA 1
ATOM 10200 C C . GLY D 3 102 ? 152.165 159.435 129.825 1.00 19.26 96 GLY D C 1
ATOM 10201 O O . GLY D 3 102 ? 152.776 160.396 129.353 1.00 20.17 96 GLY D O 1
ATOM 10202 N N . CYS D 3 103 ? 152.695 158.218 129.912 1.00 21.61 97 CYS D N 1
ATOM 10203 C CA . CYS D 3 103 ? 154.064 157.924 129.494 1.00 18.74 97 CYS D CA 1
ATOM 10204 C C . CYS D 3 103 ? 154.058 156.533 128.871 1.00 18.61 97 CYS D C 1
ATOM 10205 O O . CYS D 3 103 ? 154.000 155.527 129.583 1.00 19.90 97 CYS D O 1
ATOM 10208 N N . ALA D 3 104 ? 154.104 156.482 127.537 1.00 20.30 98 ALA D N 1
ATOM 10209 C CA . ALA D 3 104 ? 154.097 155.196 126.849 1.00 18.64 98 ALA D CA 1
ATOM 10210 C C . ALA D 3 104 ? 155.440 154.495 126.958 1.00 20.54 98 ALA D C 1
ATOM 10211 O O . ALA D 3 104 ? 155.499 153.264 126.883 1.00 27.64 98 ALA D O 1
ATOM 10213 N N . GLY D 3 105 ? 156.526 155.251 127.118 1.00 18.91 99 GLY D N 1
ATOM 10214 C CA . GLY D 3 105 ? 157.822 154.618 127.287 1.00 15.63 99 GLY D CA 1
ATOM 10215 C C . GLY D 3 105 ? 157.883 153.797 128.557 1.00 16.89 99 GLY D C 1
ATOM 10216 O O . GLY D 3 105 ? 158.321 152.643 128.551 1.00 23.50 99 GLY D O 1
ATOM 10217 N N . ARG D 3 106 ? 157.412 154.373 129.661 1.00 19.17 100 ARG D N 1
ATOM 10218 C CA . ARG D 3 106 ? 157.288 153.601 130.887 1.00 17.89 100 ARG D CA 1
ATOM 10219 C C . ARG D 3 106 ? 156.316 152.450 130.708 1.00 21.11 100 ARG D C 1
ATOM 10220 O O . ARG D 3 106 ? 156.467 151.411 131.352 1.00 24.95 100 ARG D O 1
ATOM 10228 N N . GLY D 3 107 ? 155.314 152.610 129.845 1.00 22.17 101 GLY D N 1
ATOM 10229 C CA . GLY D 3 107 ? 154.405 151.509 129.582 1.00 22.66 101 GLY D CA 1
ATOM 10230 C C . GLY D 3 107 ? 155.089 150.339 128.904 1.00 26.31 101 GLY D C 1
ATOM 10231 O O . GLY D 3 107 ? 154.845 149.181 129.249 1.00 30.86 101 GLY D O 1
ATOM 10232 N N . ILE D 3 108 ? 155.959 150.619 127.934 1.00 23.37 102 ILE D N 1
ATOM 10233 C CA . ILE D 3 108 ? 156.698 149.543 127.285 1.00 22.31 102 ILE D CA 1
ATOM 10234 C C . ILE D 3 108 ? 157.695 148.925 128.257 1.00 23.84 102 ILE D C 1
ATOM 10235 O O . ILE D 3 108 ? 157.897 147.705 128.266 1.00 26.46 102 ILE D O 1
ATOM 10240 N N . ILE D 3 109 ? 158.319 149.748 129.103 1.00 26.13 103 ILE D N 1
ATOM 10241 C CA . ILE D 3 109 ? 159.195 149.210 130.145 1.00 22.94 103 ILE D CA 1
ATOM 10242 C C . ILE D 3 109 ? 158.418 148.256 131.042 1.00 23.82 103 ILE D C 1
ATOM 10243 O O . ILE D 3 109 ? 158.872 147.148 131.343 1.00 27.50 103 ILE D O 1
ATOM 10248 N N . THR D 3 110 ? 157.234 148.678 131.483 1.00 24.48 104 THR D N 1
ATOM 10249 C CA . THR D 3 110 ? 156.420 147.854 132.367 1.00 27.30 104 THR D CA 1
ATOM 10250 C C . THR D 3 110 ? 155.991 146.566 131.682 1.00 31.26 104 THR D C 1
ATOM 10251 O O . THR D 3 110 ? 156.018 145.493 132.291 1.00 34.73 104 THR D O 1
ATOM 10255 N N . ALA D 3 111 ? 155.592 146.654 130.413 1.00 27.93 105 ALA D N 1
ATOM 10256 C CA . ALA D 3 111 ? 155.146 145.469 129.690 1.00 30.33 105 ALA D CA 1
ATOM 10257 C C . ALA D 3 111 ? 156.280 144.467 129.525 1.00 38.51 105 ALA D C 1
ATOM 10258 O O . ALA D 3 111 ? 156.102 143.266 129.759 1.00 42.24 105 ALA D O 1
ATOM 10260 N N . VAL D 3 112 ? 157.462 144.943 129.128 1.00 35.97 106 VAL D N 1
ATOM 10261 C CA . VAL D 3 112 ? 158.587 144.037 128.937 1.00 34.96 106 VAL D CA 1
ATOM 10262 C C . VAL D 3 112 ? 159.031 143.451 130.270 1.00 38.00 106 VAL D C 1
ATOM 10263 O O . VAL D 3 112 ? 159.379 142.269 130.354 1.00 43.21 106 VAL D O 1
ATOM 10267 N N . GLU D 3 113 ? 159.028 144.259 131.332 1.00 40.15 107 GLU D N 1
ATOM 10268 C CA . GLU D 3 113 ? 159.378 143.743 132.649 1.00 41.31 107 GLU D CA 1
ATOM 10269 C C . GLU D 3 113 ? 158.401 142.667 133.095 1.00 47.91 107 GLU D C 1
ATOM 10270 O O . GLU D 3 113 ? 158.807 141.647 133.660 1.00 57.15 107 GLU D O 1
ATOM 10276 N N . LEU D 3 114 ? 157.107 142.882 132.867 1.00 44.08 108 LEU D N 1
ATOM 10277 C CA . LEU D 3 114 ? 156.119 141.876 133.235 1.00 48.74 108 LEU D CA 1
ATOM 10278 C C . LEU D 3 114 ? 156.303 140.603 132.420 1.00 54.10 108 LEU D C 1
ATOM 10279 O O . LEU D 3 114 ? 156.183 139.493 132.951 1.00 59.95 108 LEU D O 1
ATOM 10284 N N . LEU D 3 115 ? 156.579 140.743 131.122 1.00 52.04 109 LEU D N 1
ATOM 10285 C CA . LEU D 3 115 ? 156.793 139.566 130.287 1.00 51.87 109 LEU D CA 1
ATOM 10286 C C . LEU D 3 115 ? 158.015 138.781 130.744 1.00 55.30 109 LEU D C 1
ATOM 10287 O O . LEU D 3 115 ? 157.983 137.547 130.803 1.00 62.07 109 LEU D O 1
ATOM 10292 N N . LYS D 3 116 ? 159.099 139.480 131.082 1.00 56.68 110 LYS D N 1
ATOM 10293 C CA . LYS D 3 116 ? 160.295 138.802 131.569 1.00 56.09 110 LYS D CA 1
ATOM 10294 C C . LYS D 3 116 ? 160.039 138.130 132.911 1.00 56.81 110 LYS D C 1
ATOM 10295 O O . LYS D 3 116 ? 160.434 136.978 133.120 1.00 61.02 110 LYS D O 1
ATOM 10301 N N . GLN D 3 117 ? 159.373 138.830 133.828 1.00 55.20 111 GLN D N 1
ATOM 10302 C CA . GLN D 3 117 ? 159.097 138.255 135.139 1.00 60.92 111 GLN D CA 1
ATOM 10303 C C . GLN D 3 117 ? 158.171 137.053 135.028 1.00 65.09 111 GLN D C 1
ATOM 10304 O O . GLN D 3 117 ? 158.216 136.157 135.878 1.00 70.78 111 GLN D O 1
ATOM 10310 N N . GLN D 3 118 ? 157.331 137.009 133.998 1.00 60.79 112 GLN D N 1
ATOM 10311 C CA . GLN D 3 118 ? 156.484 135.852 133.747 1.00 64.26 112 GLN D CA 1
ATOM 10312 C C . GLN D 3 118 ? 157.169 134.789 132.896 1.00 70.82 112 GLN D C 1
ATOM 10313 O O . GLN D 3 118 ? 156.595 133.714 132.697 1.00 75.15 112 GLN D O 1
ATOM 10319 N N . ASN D 3 119 ? 158.375 135.060 132.395 1.00 67.46 113 ASN D N 1
ATOM 10320 C CA . ASN D 3 119 ? 159.144 134.089 131.614 1.00 67.61 113 ASN D CA 1
ATOM 10321 C C . ASN D 3 119 ? 158.356 133.603 130.397 1.00 68.67 113 ASN D C 1
ATOM 10322 O O . ASN D 3 119 ? 158.272 132.406 130.120 1.00 74.54 113 ASN D O 1
ATOM 10327 N N . VAL D 3 120 ? 157.766 134.550 129.666 1.00 64.09 114 VAL D N 1
ATOM 10328 C CA . VAL D 3 120 ? 156.951 134.180 128.512 1.00 66.96 114 VAL D CA 1
ATOM 10329 C C . VAL D 3 120 ? 157.825 133.669 127.372 1.00 64.41 114 VAL D C 1
ATOM 10330 O O . VAL D 3 120 ? 157.457 132.720 126.672 1.00 66.26 114 VAL D O 1
ATOM 10334 N N . PHE D 3 121 ? 158.995 134.279 127.167 1.00 62.67 115 PHE D N 1
ATOM 10335 C CA . PHE D 3 121 ? 159.828 133.914 126.025 1.00 61.17 115 PHE D CA 1
ATOM 10336 C C . PHE D 3 121 ? 160.417 132.516 126.149 1.00 64.45 115 PHE D C 1
ATOM 10337 O O . PHE D 3 121 ? 160.831 131.944 125.136 1.00 63.03 115 PHE D O 1
ATOM 10345 N N . GLU D 3 122 ? 160.465 131.954 127.357 1.00 65.68 116 GLU D N 1
ATOM 10346 C CA . GLU D 3 122 ? 161.042 130.635 127.571 1.00 67.75 116 GLU D CA 1
ATOM 10347 C C . GLU D 3 122 ? 160.022 129.566 127.933 1.00 70.21 116 GLU D C 1
ATOM 10348 O O . GLU D 3 122 ? 160.289 128.384 127.699 1.00 71.54 116 GLU D O 1
ATOM 10354 N N . GLU D 3 123 ? 158.870 129.941 128.490 1.00 69.31 117 GLU D N 1
ATOM 10355 C CA . GLU D 3 123 ? 157.798 128.992 128.767 1.00 71.28 117 GLU D CA 1
ATOM 10356 C C . GLU D 3 123 ? 156.865 128.804 127.579 1.00 70.94 117 GLU D C 1
ATOM 10357 O O . GLU D 3 123 ? 155.697 128.436 127.764 1.00 72.79 117 GLU D O 1
ATOM 10363 N N . LEU D 3 124 ? 157.347 129.046 126.361 1.00 65.92 118 LEU D N 1
ATOM 10364 C CA . LEU D 3 124 ? 156.516 128.974 125.167 1.00 63.54 118 LEU D CA 1
ATOM 10365 C C . LEU D 3 124 ? 157.164 128.232 124.006 1.00 59.49 118 LEU D C 1
ATOM 10366 O O . LEU D 3 124 ? 156.438 127.769 123.118 1.00 61.45 118 LEU D O 1
ATOM 10371 N N . ASP D 3 125 ? 158.490 128.101 123.980 1.00 60.11 119 ASP D N 1
ATOM 10372 C CA . ASP D 3 125 ? 159.218 127.419 122.909 1.00 59.85 119 ASP D CA 1
ATOM 10373 C C . ASP D 3 125 ? 159.030 128.122 121.563 1.00 52.07 119 ASP D C 1
ATOM 10374 O O . ASP D 3 125 ? 158.583 127.537 120.576 1.00 49.49 119 ASP D O 1
ATOM 10379 N N . LEU D 3 126 ? 159.395 129.399 121.541 1.00 48.64 120 LEU D N 1
ATOM 10380 C CA . LEU D 3 126 ? 159.370 130.193 120.323 1.00 45.47 120 LEU D CA 1
ATOM 10381 C C . LEU D 3 126 ? 160.702 130.081 119.598 1.00 42.11 120 LEU D C 1
ATOM 10382 O O . LEU D 3 126 ? 161.766 130.107 120.220 1.00 44.74 120 LEU D O 1
ATOM 10387 N N . ASP D 3 127 ? 160.636 129.962 118.274 1.00 44.03 121 ASP D N 1
ATOM 10388 C CA . ASP D 3 127 ? 161.854 129.940 117.476 1.00 41.69 121 ASP D CA 1
ATOM 10389 C C . ASP D 3 127 ? 162.357 131.350 117.201 1.00 41.43 121 ASP D C 1
ATOM 10390 O O . ASP D 3 127 ? 163.570 131.583 117.163 1.00 41.93 121 ASP D O 1
ATOM 10395 N N . TYR D 3 128 ? 161.445 132.298 117.012 1.00 42.86 122 TYR D N 1
ATOM 10396 C CA . TYR D 3 128 ? 161.803 133.680 116.743 1.00 38.60 122 TYR D CA 1
ATOM 10397 C C . TYR D 3 128 ? 160.953 134.609 117.594 1.00 36.42 122 TYR D C 1
ATOM 10398 O O . TYR D 3 128 ? 159.802 134.304 117.916 1.00 40.01 122 TYR D O 1
ATOM 10407 N N . VAL D 3 129 ? 161.544 135.739 117.973 1.00 34.94 123 VAL D N 1
ATOM 10408 C CA . VAL D 3 129 ? 160.836 136.841 118.613 1.00 34.69 123 VAL D CA 1
ATOM 10409 C C . VAL D 3 129 ? 161.261 138.113 117.899 1.00 29.89 123 VAL D C 1
ATOM 10410 O O . VAL D 3 129 ? 162.449 138.453 117.892 1.00 30.79 123 VAL D O 1
ATOM 10414 N N . ILE D 3 130 ? 160.303 138.813 117.302 1.00 29.48 124 ILE D N 1
ATOM 10415 C CA . ILE D 3 130 ? 160.579 140.023 116.537 1.00 28.05 124 ILE D CA 1
ATOM 10416 C C . ILE D 3 130 ? 159.905 141.179 117.257 1.00 27.04 124 ILE D C 1
ATOM 10417 O O . ILE D 3 130 ? 158.672 141.264 117.294 1.00 30.32 124 ILE D O 1
ATOM 10422 N N . PHE D 3 131 ? 160.710 142.068 117.828 1.00 25.76 125 PHE D N 1
ATOM 10423 C CA . PHE D 3 131 ? 160.193 143.262 118.483 1.00 24.77 125 PHE D CA 1
ATOM 10424 C C . PHE D 3 131 ? 159.933 144.318 117.422 1.00 25.54 125 PHE D C 1
ATOM 10425 O O . PHE D 3 131 ? 160.870 144.850 116.821 1.00 27.60 125 PHE D O 1
ATOM 10433 N N . ASP D 3 132 ? 158.663 144.620 117.187 1.00 25.78 126 ASP D N 1
ATOM 10434 C CA . ASP D 3 132 ? 158.280 145.714 116.309 1.00 28.29 126 ASP D CA 1
ATOM 10435 C C . ASP D 3 132 ? 158.106 146.958 117.168 1.00 29.32 126 ASP D C 1
ATOM 10436 O O . ASP D 3 132 ? 157.220 147.004 118.028 1.00 25.20 126 ASP D O 1
ATOM 10441 N N . VAL D 3 133 ? 158.952 147.956 116.942 1.00 28.17 127 VAL D N 1
ATOM 10442 C CA . VAL D 3 133 ? 158.949 149.162 117.751 1.00 26.22 127 VAL D CA 1
ATOM 10443 C C . VAL D 3 133 ? 158.363 150.300 116.931 1.00 27.53 127 VAL D C 1
ATOM 10444 O O . VAL D 3 133 ? 158.272 150.241 115.703 1.00 35.41 127 VAL D O 1
ATOM 10448 N N . LEU D 3 134 ? 157.958 151.352 117.633 1.00 28.88 128 LEU D N 1
ATOM 10449 C CA . LEU D 3 134 ? 157.408 152.526 116.984 1.00 24.42 128 LEU D CA 1
ATOM 10450 C C . LEU D 3 134 ? 158.516 153.341 116.317 1.00 22.01 128 LEU D C 1
ATOM 10451 O O . LEU D 3 134 ? 159.708 153.051 116.441 1.00 24.80 128 LEU D O 1
ATOM 10456 N N . GLY D 3 135 ? 158.099 154.377 115.586 1.00 24.09 129 GLY D N 1
ATOM 10457 C CA . GLY D 3 135 ? 159.030 155.111 114.748 1.00 22.24 129 GLY D CA 1
ATOM 10458 C C . GLY D 3 135 ? 159.902 156.118 115.458 1.00 21.37 129 GLY D C 1
ATOM 10459 O O . GLY D 3 135 ? 161.022 156.382 115.013 1.00 20.21 129 GLY D O 1
ATOM 10460 N N . ASP D 3 136 ? 159.424 156.692 116.551 1.00 27.27 130 ASP D N 1
ATOM 10461 C CA . ASP D 3 136 ? 160.144 157.748 117.258 1.00 23.61 130 ASP D CA 1
ATOM 10462 C C . ASP D 3 136 ? 160.630 157.172 118.578 1.00 23.21 130 ASP D C 1
ATOM 10463 O O . ASP D 3 136 ? 159.900 157.174 119.572 1.00 26.14 130 ASP D O 1
ATOM 10468 N N . VAL D 3 137 ? 161.872 156.704 118.592 1.00 23.71 131 VAL D N 1
ATOM 10469 C CA . VAL D 3 137 ? 162.492 156.239 119.826 1.00 23.85 131 VAL D CA 1
ATOM 10470 C C . VAL D 3 137 ? 162.921 157.485 120.591 1.00 23.46 131 VAL D C 1
ATOM 10471 O O . VAL D 3 137 ? 163.884 158.157 120.217 1.00 30.07 131 VAL D O 1
ATOM 10475 N N . VAL D 3 138 ? 162.195 157.798 121.658 1.00 20.89 132 VAL D N 1
ATOM 10476 C CA . VAL D 3 138 ? 162.340 159.076 122.340 1.00 21.47 132 VAL D CA 1
ATOM 10477 C C . VAL D 3 138 ? 162.865 158.926 123.757 1.00 20.71 132 VAL D C 1
ATOM 10478 O O . VAL D 3 138 ? 163.429 159.890 124.299 1.00 23.43 132 VAL D O 1
ATOM 10482 N N . CYS D 3 139 ? 162.710 157.763 124.375 1.00 19.02 133 CYS D N 1
ATOM 10483 C CA . CYS D 3 139 ? 163.145 157.535 125.737 1.00 17.30 133 CYS D CA 1
ATOM 10484 C C . CYS D 3 139 ? 163.770 156.154 125.804 1.00 19.05 133 CYS D C 1
ATOM 10485 O O . CYS D 3 139 ? 163.588 155.327 124.908 1.00 20.62 133 CYS D O 1
ATOM 10488 N N . GLY D 3 140 ? 164.507 155.905 126.877 1.00 17.89 134 GLY D N 1
ATOM 10489 C CA . GLY D 3 140 ? 165.108 154.602 127.031 1.00 15.55 134 GLY D CA 1
ATOM 10490 C C . GLY D 3 140 ? 164.131 153.475 127.249 1.00 15.86 134 GLY D C 1
ATOM 10491 O O . GLY D 3 140 ? 164.562 152.325 127.367 1.00 21.36 134 GLY D O 1
ATOM 10492 N N . GLY D 3 141 ? 162.834 153.756 127.287 1.00 17.69 135 GLY D N 1
ATOM 10493 C CA . GLY D 3 141 ? 161.854 152.697 127.401 1.00 19.70 135 GLY D CA 1
ATOM 10494 C C . GLY D 3 141 ? 161.484 152.097 126.064 1.00 20.75 135 GLY D C 1
ATOM 10495 O O . GLY D 3 141 ? 160.955 150.986 126.003 1.00 24.94 135 GLY D O 1
ATOM 10496 N N . PHE D 3 142 ? 161.758 152.816 124.981 1.00 19.12 136 PHE D N 1
ATOM 10497 C CA . PHE D 3 142 ? 161.541 152.275 123.650 1.00 16.21 136 PHE D CA 1
ATOM 10498 C C . PHE D 3 142 ? 162.761 151.534 123.126 1.00 19.04 136 PHE D C 1
ATOM 10499 O O . PHE D 3 142 ? 162.652 150.817 122.126 1.00 23.81 136 PHE D O 1
ATOM 10507 N N . ALA D 3 143 ? 163.912 151.692 123.779 1.00 19.53 137 ALA D N 1
ATOM 10508 C CA . ALA D 3 143 ? 165.135 150.986 123.433 1.00 18.99 137 ALA D CA 1
ATOM 10509 C C . ALA D 3 143 ? 165.355 149.776 124.327 1.00 18.66 137 ALA D C 1
ATOM 10510 O O . ALA D 3 143 ? 166.444 149.197 124.319 1.00 21.01 137 ALA D O 1
ATOM 10512 N N . VAL D 3 144 ? 164.342 149.392 125.104 1.00 18.45 138 VAL D N 1
ATOM 10513 C CA . VAL D 3 144 ? 164.449 148.181 125.916 1.00 20.64 138 VAL D CA 1
ATOM 10514 C C . VAL D 3 144 ? 164.779 146.963 125.068 1.00 25.15 138 VAL D C 1
ATOM 10515 O O . VAL D 3 144 ? 165.617 146.154 125.489 1.00 32.05 138 VAL D O 1
ATOM 10519 N N . PRO D 3 145 ? 164.183 146.755 123.893 1.00 25.34 139 PRO D N 1
ATOM 10520 C CA . PRO D 3 145 ? 164.527 145.555 123.115 1.00 24.35 139 PRO D CA 1
ATOM 10521 C C . PRO D 3 145 ? 166.004 145.439 122.781 1.00 24.95 139 PRO D C 1
ATOM 10522 O O . PRO D 3 145 ? 166.509 144.315 122.680 1.00 29.24 139 PRO D O 1
ATOM 10526 N N . ILE D 3 146 ? 166.722 146.545 122.623 1.00 26.12 140 ILE D N 1
ATOM 10527 C CA . ILE D 3 146 ? 168.101 146.504 122.157 1.00 24.79 140 ILE D CA 1
ATOM 10528 C C . ILE D 3 146 ? 169.094 146.529 123.321 1.00 27.51 140 ILE D C 1
ATOM 10529 O O . ILE D 3 146 ? 170.258 146.875 123.131 1.00 29.15 140 ILE D O 1
ATOM 10534 N N . ARG D 3 147 ? 168.654 146.176 124.523 1.00 28.19 141 ARG D N 1
ATOM 10535 C CA . ARG D 3 147 ? 169.545 146.097 125.673 1.00 29.65 141 ARG D CA 1
ATOM 10536 C C . ARG D 3 147 ? 170.319 144.779 125.631 1.00 35.96 141 ARG D C 1
ATOM 10537 O O . ARG D 3 147 ? 170.307 144.052 124.634 1.00 38.90 141 ARG D O 1
ATOM 10545 N N . GLU D 3 148 ? 171.005 144.455 126.724 1.00 36.50 142 GLU D N 1
ATOM 10546 C CA . GLU D 3 148 ? 171.763 143.215 126.813 1.00 38.87 142 GLU D CA 1
ATOM 10547 C C . GLU D 3 148 ? 170.847 142.064 127.204 1.00 39.17 142 GLU D C 1
ATOM 10548 O O . GLU D 3 148 ? 170.036 142.188 128.126 1.00 38.76 142 GLU D O 1
ATOM 10554 N N . GLY D 3 149 ? 170.978 140.944 126.499 1.00 42.15 143 GLY D N 1
ATOM 10555 C CA . GLY D 3 149 ? 170.203 139.759 126.798 1.00 43.22 143 GLY D CA 1
ATOM 10556 C C . GLY D 3 149 ? 168.765 139.796 126.340 1.00 43.44 143 GLY D C 1
ATOM 10557 O O . GLY D 3 149 ? 167.978 138.942 126.762 1.00 45.10 143 GLY D O 1
ATOM 10558 N N . ILE D 3 150 ? 168.393 140.755 125.496 1.00 41.68 144 ILE D N 1
ATOM 10559 C CA . ILE D 3 150 ? 167.024 140.894 125.006 1.00 38.78 144 ILE D CA 1
ATOM 10560 C C . ILE D 3 150 ? 166.948 140.620 123.508 1.00 41.75 144 ILE D C 1
ATOM 10561 O O . ILE D 3 150 ? 166.274 139.685 123.074 1.00 42.34 144 ILE D O 1
ATOM 10566 N N . ALA D 3 151 ? 167.637 141.421 122.702 1.00 39.97 145 ALA D N 1
ATOM 10567 C CA . ALA D 3 151 ? 167.712 141.192 121.269 1.00 34.99 145 ALA D CA 1
ATOM 10568 C C . ALA D 3 151 ? 169.167 141.233 120.832 1.00 40.39 145 ALA D C 1
ATOM 10569 O O . ALA D 3 151 ? 169.990 141.937 121.422 1.00 39.63 145 ALA D O 1
ATOM 10571 N N . GLU D 3 152 ? 169.473 140.470 119.785 1.00 39.82 146 GLU D N 1
ATOM 10572 C CA . GLU D 3 152 ? 170.811 140.420 119.215 1.00 36.53 146 GLU D CA 1
ATOM 10573 C C . GLU D 3 152 ? 170.876 140.910 117.781 1.00 36.38 146 GLU D C 1
ATOM 10574 O O . GLU D 3 152 ? 171.887 141.495 117.391 1.00 41.54 146 GLU D O 1
ATOM 10580 N N . HIS D 3 153 ? 169.828 140.699 116.994 1.00 32.69 147 HIS D N 1
ATOM 10581 C CA . HIS D 3 153 ? 169.753 141.173 115.619 1.00 34.89 147 HIS D CA 1
ATOM 10582 C C . HIS D 3 153 ? 168.759 142.321 115.581 1.00 34.98 147 HIS D C 1
ATOM 10583 O O . HIS D 3 153 ? 167.595 142.146 115.954 1.00 35.04 147 HIS D O 1
ATOM 10590 N N . VAL D 3 154 ? 169.211 143.488 115.138 1.00 36.38 148 VAL D N 1
ATOM 10591 C CA . VAL D 3 154 ? 168.340 144.643 114.992 1.00 31.01 148 VAL D CA 1
ATOM 10592 C C . VAL D 3 154 ? 168.483 145.152 113.569 1.00 31.85 148 VAL D C 1
ATOM 10593 O O . VAL D 3 154 ? 169.598 145.397 113.100 1.00 33.26 148 VAL D O 1
ATOM 10597 N N . PHE D 3 155 ? 167.358 145.304 112.885 1.00 29.83 149 PHE D N 1
ATOM 10598 C CA . PHE D 3 155 ? 167.326 145.804 111.523 1.00 27.46 149 PHE D CA 1
ATOM 10599 C C . PHE D 3 155 ? 166.453 147.045 111.487 1.00 29.56 149 PHE D C 1
ATOM 10600 O O . PHE D 3 155 ? 165.431 147.115 112.175 1.00 32.03 149 PHE D O 1
ATOM 10608 N N . THR D 3 156 ? 166.860 148.026 110.695 1.00 28.47 150 THR D N 1
ATOM 10609 C CA . THR D 3 156 ? 166.127 149.274 110.568 1.00 28.56 150 THR D CA 1
ATOM 10610 C C . THR D 3 156 ? 165.535 149.341 109.171 1.00 31.56 150 THR D C 1
ATOM 10611 O O . THR D 3 156 ? 166.272 149.337 108.180 1.00 32.48 150 THR D O 1
ATOM 10615 N N . VAL D 3 157 ? 164.205 149.404 109.095 1.00 27.00 151 VAL D N 1
ATOM 10616 C CA . VAL D 3 157 ? 163.544 149.535 107.808 1.00 25.90 151 VAL D CA 1
ATOM 10617 C C . VAL D 3 157 ? 163.756 150.945 107.283 1.00 27.47 151 VAL D C 1
ATOM 10618 O O . VAL D 3 157 ? 163.660 151.928 108.029 1.00 26.84 151 VAL D O 1
ATOM 10622 N N . SER D 3 158 ? 164.060 151.053 105.995 1.00 28.08 152 SER D N 1
ATOM 10623 C CA . SER D 3 158 ? 164.209 152.353 105.367 1.00 29.37 152 SER D CA 1
ATOM 10624 C C . SER D 3 158 ? 163.906 152.222 103.884 1.00 29.08 152 SER D C 1
ATOM 10625 O O . SER D 3 158 ? 163.910 151.124 103.323 1.00 32.97 152 SER D O 1
ATOM 10628 N N . SER D 3 159 ? 163.641 153.362 103.258 1.00 31.38 153 SER D N 1
ATOM 10629 C CA . SER D 3 159 ? 163.341 153.403 101.835 1.00 33.23 153 SER D CA 1
ATOM 10630 C C . SER D 3 159 ? 164.217 154.437 101.144 1.00 34.02 153 SER D C 1
ATOM 10631 O O . SER D 3 159 ? 165.149 154.975 101.747 1.00 38.76 153 SER D O 1
ATOM 10634 N N . SER D 3 160 ? 163.924 154.722 99.878 1.00 37.18 154 SER D N 1
ATOM 10635 C CA . SER D 3 160 ? 164.702 155.692 99.123 1.00 39.90 154 SER D CA 1
ATOM 10636 C C . SER D 3 160 ? 164.477 157.122 99.591 1.00 41.87 154 SER D C 1
ATOM 10637 O O . SER D 3 160 ? 165.219 158.016 99.170 1.00 45.70 154 SER D O 1
ATOM 10640 N N . ASP D 3 161 ? 163.484 157.363 100.441 1.00 37.29 155 ASP D N 1
ATOM 10641 C CA . ASP D 3 161 ? 163.217 158.715 100.907 1.00 36.27 155 ASP D CA 1
ATOM 10642 C C . ASP D 3 161 ? 164.364 159.215 101.775 1.00 35.65 155 ASP D C 1
ATOM 10643 O O . ASP D 3 161 ? 164.871 158.494 102.637 1.00 34.96 155 ASP D O 1
ATOM 10648 N N . PHE D 3 162 ? 164.757 160.470 101.559 1.00 37.61 156 PHE D N 1
ATOM 10649 C CA . PHE D 3 162 ? 165.900 161.010 102.285 1.00 36.44 156 PHE D CA 1
ATOM 10650 C C . PHE D 3 162 ? 165.648 161.030 103.784 1.00 35.20 156 PHE D C 1
ATOM 10651 O O . PHE D 3 162 ? 166.568 160.799 104.574 1.00 36.72 156 PHE D O 1
ATOM 10659 N N . MET D 3 163 ? 164.417 161.324 104.200 1.00 37.19 157 MET D N 1
ATOM 10660 C CA . MET D 3 163 ? 164.126 161.331 105.628 1.00 32.26 157 MET D CA 1
ATOM 10661 C C . MET D 3 163 ? 164.096 159.922 106.198 1.00 31.38 157 MET D C 1
ATOM 10662 O O . MET D 3 163 ? 164.372 159.735 107.384 1.00 35.33 157 MET D O 1
ATOM 10667 N N . ALA D 3 164 ? 163.785 158.919 105.379 1.00 29.56 158 ALA D N 1
ATOM 10668 C CA . ALA D 3 164 ? 163.922 157.540 105.836 1.00 30.33 158 ALA D CA 1
ATOM 10669 C C . ALA D 3 164 ? 165.379 157.215 106.148 1.00 31.89 158 ALA D C 1
ATOM 10670 O O . ALA D 3 164 ? 165.687 156.607 107.181 1.00 30.85 158 ALA D O 1
ATOM 10672 N N . ILE D 3 165 ? 166.291 157.628 105.265 1.00 35.43 159 ILE D N 1
ATOM 10673 C CA . ILE D 3 165 ? 167.719 157.437 105.501 1.00 30.34 159 ILE D CA 1
ATOM 10674 C C . ILE D 3 165 ? 168.163 158.232 106.721 1.00 31.36 159 ILE D C 1
ATOM 10675 O O . ILE D 3 165 ? 168.976 157.765 107.525 1.00 34.63 159 ILE D O 1
ATOM 10680 N N . TYR D 3 166 ? 167.657 159.458 106.858 1.00 31.39 160 TYR D N 1
ATOM 10681 C CA . TYR D 3 166 ? 167.969 160.282 108.021 1.00 27.02 160 TYR D CA 1
ATOM 10682 C C . TYR D 3 166 ? 167.561 159.582 109.311 1.00 26.64 160 TYR D C 1
ATOM 10683 O O . TYR D 3 166 ? 168.333 159.529 110.276 1.00 27.07 160 TYR D O 1
ATOM 10692 N N . ALA D 3 167 ? 166.340 159.050 109.349 1.00 24.99 161 ALA D N 1
ATOM 10693 C CA . ALA D 3 167 ? 165.876 158.347 110.537 1.00 24.96 161 ALA D CA 1
ATOM 10694 C C . ALA D 3 167 ? 166.716 157.110 110.802 1.00 27.41 161 ALA D C 1
ATOM 10695 O O . ALA D 3 167 ? 167.032 156.807 111.955 1.00 32.28 161 ALA D O 1
ATOM 10697 N N . ALA D 3 168 ? 167.095 156.384 109.747 1.00 31.67 162 ALA D N 1
ATOM 10698 C CA . ALA D 3 168 ? 167.930 155.201 109.937 1.00 25.81 162 ALA D CA 1
ATOM 10699 C C . ALA D 3 168 ? 169.294 155.567 110.509 1.00 24.16 162 ALA D C 1
ATOM 10700 O O . ALA D 3 168 ? 169.803 154.887 111.403 1.00 26.78 162 ALA D O 1
ATOM 10702 N N . ASN D 3 169 ? 169.901 156.641 110.007 1.00 26.14 163 ASN D N 1
ATOM 10703 C CA . ASN D 3 169 ? 171.204 157.066 110.508 1.00 27.09 163 ASN D CA 1
ATOM 10704 C C . ASN D 3 169 ? 171.116 157.531 111.955 1.00 28.50 163 ASN D C 1
ATOM 10705 O O . ASN D 3 169 ? 171.974 157.195 112.782 1.00 28.40 163 ASN D O 1
ATOM 10710 N N . ASN D 3 170 ? 170.082 158.308 112.279 1.00 28.93 164 ASN D N 1
ATOM 10711 C CA . ASN D 3 170 ? 169.863 158.727 113.658 1.00 27.01 164 ASN D CA 1
ATOM 10712 C C . ASN D 3 170 ? 169.651 157.523 114.569 1.00 25.25 164 ASN D C 1
ATOM 10713 O O . ASN D 3 170 ? 170.128 157.502 115.709 1.00 27.68 164 ASN D O 1
ATOM 10718 N N . LEU D 3 171 ? 168.952 156.502 114.077 1.00 22.92 165 LEU D N 1
ATOM 10719 C CA . LEU D 3 171 ? 168.755 155.287 114.857 1.00 22.95 165 LEU D CA 1
ATOM 10720 C C . LEU D 3 171 ? 170.048 154.501 115.015 1.00 29.52 165 LEU D C 1
ATOM 10721 O O . LEU D 3 171 ? 170.247 153.838 116.039 1.00 32.49 165 LEU D O 1
ATOM 10726 N N . PHE D 3 172 ? 170.929 154.549 114.015 1.00 31.30 166 PHE D N 1
ATOM 10727 C CA . PHE D 3 172 ? 172.247 153.944 114.173 1.00 28.37 166 PHE D CA 1
ATOM 10728 C C . PHE D 3 172 ? 173.023 154.659 115.265 1.00 29.30 166 PHE D C 1
ATOM 10729 O O . PHE D 3 172 ? 173.700 154.022 116.080 1.00 30.84 166 PHE D O 1
ATOM 10737 N N . LYS D 3 173 ? 172.930 155.988 115.297 1.00 31.04 167 LYS D N 1
ATOM 10738 C CA . LYS D 3 173 ? 173.543 156.737 116.388 1.00 27.71 167 LYS D CA 1
ATOM 10739 C C . LYS D 3 173 ? 172.964 156.307 117.729 1.00 29.98 167 LYS D C 1
ATOM 10740 O O . LYS D 3 173 ? 173.700 156.131 118.706 1.00 32.21 167 LYS D O 1
ATOM 10746 N N . GLY D 3 174 ? 171.644 156.130 117.793 1.00 29.97 168 GLY D N 1
ATOM 10747 C CA . GLY D 3 174 ? 171.025 155.698 119.034 1.00 26.10 168 GLY D CA 1
ATOM 10748 C C . GLY D 3 174 ? 171.408 154.285 119.430 1.00 28.10 168 GLY D C 1
ATOM 10749 O O . GLY D 3 174 ? 171.628 154.002 120.610 1.00 32.10 168 GLY D O 1
ATOM 10750 N N . ILE D 3 175 ? 171.482 153.376 118.455 1.00 30.47 169 ILE D N 1
ATOM 10751 C CA . ILE D 3 175 ? 171.807 151.981 118.748 1.00 30.50 169 ILE D CA 1
ATOM 10752 C C . ILE D 3 175 ? 173.268 151.831 119.145 1.00 30.65 169 ILE D C 1
ATOM 10753 O O . ILE D 3 175 ? 173.611 150.971 119.965 1.00 30.83 169 ILE D O 1
ATOM 10758 N N . GLN D 3 176 ? 174.149 152.653 118.578 1.00 33.20 170 GLN D N 1
ATOM 10759 C CA . GLN D 3 176 ? 175.575 152.527 118.850 1.00 28.70 170 GLN D CA 1
ATOM 10760 C C . GLN D 3 176 ? 175.868 152.561 120.341 1.00 29.99 170 GLN D C 1
ATOM 10761 O O . GLN D 3 176 ? 176.806 151.904 120.804 1.00 37.96 170 GLN D O 1
ATOM 10767 N N . LYS D 3 177 ? 175.081 153.314 121.111 1.00 33.97 171 LYS D N 1
ATOM 10768 C CA . LYS D 3 177 ? 175.289 153.355 122.554 1.00 33.30 171 LYS D CA 1
ATOM 10769 C C . LYS D 3 177 ? 175.066 151.988 123.185 1.00 30.93 171 LYS D C 1
ATOM 10770 O O . LYS D 3 177 ? 175.826 151.573 124.066 1.00 38.12 171 LYS D O 1
ATOM 10776 N N . TYR D 3 178 ? 174.029 151.273 122.753 1.00 29.41 172 TYR D N 1
ATOM 10777 C CA . TYR D 3 178 ? 173.788 149.940 123.288 1.00 30.43 172 TYR D CA 1
ATOM 10778 C C . TYR D 3 178 ? 174.751 148.913 122.709 1.00 36.21 172 TYR D C 1
ATOM 10779 O O . TYR D 3 178 ? 175.123 147.960 123.401 1.00 38.95 172 TYR D O 1
ATOM 10788 N N . SER D 3 179 ? 175.144 149.075 121.445 1.00 36.91 173 SER D N 1
ATOM 10789 C CA . SER D 3 179 ? 176.100 148.150 120.849 1.00 32.55 173 SER D CA 1
ATOM 10790 C C . SER D 3 179 ? 177.445 148.223 121.558 1.00 36.02 173 SER D C 1
ATOM 10791 O O . SER D 3 179 ? 178.096 147.197 121.783 1.00 41.42 173 SER D O 1
ATOM 10794 N N . ASN D 3 180 ? 177.875 149.431 121.919 1.00 34.36 174 ASN D N 1
ATOM 10795 C CA . ASN D 3 180 ? 179.118 149.619 122.650 1.00 37.51 174 ASN D CA 1
ATOM 10796 C C . ASN D 3 180 ? 179.007 149.241 124.120 1.00 39.21 174 ASN D C 1
ATOM 10797 O O . ASN D 3 180 ? 180.038 149.098 124.783 1.00 42.16 174 ASN D O 1
ATOM 10802 N N . ALA D 3 181 ? 177.794 149.073 124.642 1.00 36.79 175 ALA D N 1
ATOM 10803 C CA . ALA D 3 181 ? 177.573 148.788 126.053 1.00 36.96 175 ALA D CA 1
ATOM 10804 C C . ALA D 3 181 ? 177.072 147.366 126.267 1.00 37.44 175 ALA D C 1
ATOM 10805 O O . ALA D 3 181 ? 176.345 147.093 127.225 1.00 37.63 175 ALA D O 1
ATOM 10807 N N . GLY D 3 182 ? 177.453 146.453 125.382 1.00 38.27 176 GLY D N 1
ATOM 10808 C CA . GLY D 3 182 ? 177.084 145.063 125.526 1.00 40.24 176 GLY D CA 1
ATOM 10809 C C . GLY D 3 182 ? 175.706 144.715 125.020 1.00 43.31 176 GLY D C 1
ATOM 10810 O O . GLY D 3 182 ? 175.272 143.574 125.203 1.00 44.66 176 GLY D O 1
ATOM 10811 N N . GLY D 3 183 ? 175.010 145.644 124.382 1.00 40.64 177 GLY D N 1
ATOM 10812 C CA . GLY D 3 183 ? 173.671 145.402 123.885 1.00 35.07 177 GLY D CA 1
ATOM 10813 C C . GLY D 3 183 ? 173.669 144.795 122.501 1.00 38.83 177 GLY D C 1
ATOM 10814 O O . GLY D 3 183 ? 174.623 144.133 122.083 1.00 44.52 177 GLY D O 1
ATOM 10815 N N . ALA D 3 184 ? 172.575 145.020 121.781 1.00 37.96 178 ALA D N 1
ATOM 10816 C CA . ALA D 3 184 ? 172.426 144.451 120.451 1.00 36.72 178 ALA D CA 1
ATOM 10817 C C . ALA D 3 184 ? 173.335 145.156 119.452 1.00 35.82 178 ALA D C 1
ATOM 10818 O O . ALA D 3 184 ? 173.683 146.329 119.612 1.00 32.24 178 ALA D O 1
ATOM 10820 N N . LEU D 3 185 ? 173.723 144.421 118.413 1.00 37.59 179 LEU D N 1
ATOM 10821 C CA . LEU D 3 185 ? 174.511 144.958 117.315 1.00 35.44 179 LEU D CA 1
ATOM 10822 C C . LEU D 3 185 ? 173.624 145.146 116.091 1.00 36.52 179 LEU D C 1
ATOM 10823 O O . LEU D 3 185 ? 172.659 144.408 115.880 1.00 36.09 179 LEU D O 1
ATOM 10828 N N . LEU D 3 186 ? 173.979 146.129 115.270 1.00 37.44 180 LEU D N 1
ATOM 10829 C CA . LEU D 3 186 ? 173.209 146.437 114.070 1.00 36.25 180 LEU D CA 1
ATOM 10830 C C . LEU D 3 186 ? 173.354 145.308 113.057 1.00 39.97 180 LEU D C 1
ATOM 10831 O O . LEU D 3 186 ? 174.390 145.178 112.399 1.00 40.98 180 LEU D O 1
ATOM 10836 N N . GLY D 3 187 ? 172.300 144.504 112.916 1.00 35.83 181 GLY D N 1
ATOM 10837 C CA . GLY D 3 187 ? 172.348 143.388 111.987 1.00 36.98 181 GLY D CA 1
ATOM 10838 C C . GLY D 3 187 ? 172.429 143.840 110.543 1.00 38.33 181 GLY D C 1
ATOM 10839 O O . GLY D 3 187 ? 173.132 143.230 109.732 1.00 42.34 181 GLY D O 1
ATOM 10840 N N . GLY D 3 188 ? 171.714 144.904 110.199 1.00 36.14 182 GLY D N 1
ATOM 10841 C CA . GLY D 3 188 ? 171.727 145.383 108.827 1.00 34.61 182 GLY D CA 1
ATOM 10842 C C . GLY D 3 188 ? 170.640 146.403 108.577 1.00 34.54 182 GLY D C 1
ATOM 10843 O O . GLY D 3 188 ? 170.285 147.187 109.464 1.00 33.60 182 GLY D O 1
ATOM 10844 N N . VAL D 3 189 ? 170.124 146.391 107.352 1.00 39.56 183 VAL D N 1
ATOM 10845 C CA . VAL D 3 189 ? 169.056 147.289 106.936 1.00 37.53 183 VAL D CA 1
ATOM 10846 C C . VAL D 3 189 ? 168.043 146.493 106.130 1.00 35.27 183 VAL D C 1
ATOM 10847 O O . VAL D 3 189 ? 168.415 145.659 105.299 1.00 36.42 183 VAL D O 1
ATOM 10851 N N . ILE D 3 190 ? 166.763 146.749 106.373 1.00 33.72 184 ILE D N 1
ATOM 10852 C CA . ILE D 3 190 ? 165.693 146.208 105.546 1.00 31.53 184 ILE D CA 1
ATOM 10853 C C . ILE D 3 190 ? 165.210 147.317 104.628 1.00 29.97 184 ILE D C 1
ATOM 10854 O O . ILE D 3 190 ? 164.906 148.426 105.082 1.00 32.55 184 ILE D O 1
ATOM 10859 N N . ALA D 3 191 ? 165.154 147.025 103.338 1.00 33.48 185 ALA D N 1
ATOM 10860 C CA . ALA D 3 191 ? 164.670 147.970 102.350 1.00 34.43 185 ALA D CA 1
ATOM 10861 C C . ALA D 3 191 ? 163.187 147.737 102.102 1.00 38.03 185 ALA D C 1
ATOM 10862 O O . ALA D 3 191 ? 162.716 146.596 102.104 1.00 39.55 185 ALA D O 1
ATOM 10864 N N . ASN D 3 192 ? 162.451 148.826 101.899 1.00 35.52 186 ASN D N 1
ATOM 10865 C CA . ASN D 3 192 ? 161.033 148.736 101.590 1.00 36.33 186 ASN D CA 1
ATOM 10866 C C . ASN D 3 192 ? 160.661 149.866 100.647 1.00 41.67 186 ASN D C 1
ATOM 10867 O O . ASN D 3 192 ? 161.304 150.918 100.629 1.00 42.20 186 ASN D O 1
ATOM 10872 N N . SER D 3 193 ? 159.610 149.634 99.864 1.00 42.36 187 SER D N 1
ATOM 10873 C CA . SER D 3 193 ? 159.169 150.584 98.847 1.00 43.43 187 SER D CA 1
ATOM 10874 C C . SER D 3 193 ? 160.295 150.889 97.862 1.00 49.37 187 SER D C 1
ATOM 10875 O O . SER D 3 193 ? 160.513 152.037 97.474 1.00 51.97 187 SER D O 1
ATOM 10878 N N . ILE D 3 194 ? 161.016 149.849 97.459 1.00 48.06 188 ILE D N 1
ATOM 10879 C CA . ILE D 3 194 ? 162.109 149.957 96.500 1.00 45.58 188 ILE D CA 1
ATOM 10880 C C . ILE D 3 194 ? 161.593 149.371 95.194 1.00 50.43 188 ILE D C 1
ATOM 10881 O O . ILE D 3 194 ? 161.478 148.149 95.051 1.00 50.99 188 ILE D O 1
ATOM 10886 N N . ASN D 3 195 ? 161.272 150.240 94.238 1.00 52.37 189 ASN D N 1
ATOM 10887 C CA . ASN D 3 195 ? 160.744 149.823 92.947 1.00 49.54 189 ASN D CA 1
ATOM 10888 C C . ASN D 3 195 ? 161.698 150.156 91.808 1.00 53.00 189 ASN D C 1
ATOM 10889 O O . ASN D 3 195 ? 162.090 149.265 91.051 1.00 58.78 189 ASN D O 1
ATOM 10894 N N . THR D 3 196 ? 162.090 151.419 91.669 1.00 54.86 190 THR D N 1
ATOM 10895 C CA . THR D 3 196 ? 162.922 151.831 90.550 1.00 56.47 190 THR D CA 1
ATOM 10896 C C . THR D 3 196 ? 164.388 151.506 90.833 1.00 58.26 190 THR D C 1
ATOM 10897 O O . THR D 3 196 ? 164.757 151.036 91.912 1.00 56.88 190 THR D O 1
ATOM 10901 N N . ASP D 3 197 ? 165.239 151.750 89.835 1.00 62.01 191 ASP D N 1
ATOM 10902 C CA . ASP D 3 197 ? 166.671 151.550 90.019 1.00 62.29 191 ASP D CA 1
ATOM 10903 C C . ASP D 3 197 ? 167.303 152.669 90.831 1.00 59.46 191 ASP D C 1
ATOM 10904 O O . ASP D 3 197 ? 168.277 152.428 91.551 1.00 59.85 191 ASP D O 1
ATOM 10909 N N . PHE D 3 198 ? 166.782 153.893 90.728 1.00 58.04 192 PHE D N 1
ATOM 10910 C CA . PHE D 3 198 ? 167.316 154.977 91.543 1.00 57.26 192 PHE D CA 1
ATOM 10911 C C . PHE D 3 198 ? 167.109 154.697 93.023 1.00 54.92 192 PHE D C 1
ATOM 10912 O O . PHE D 3 198 ? 167.974 155.007 93.849 1.00 57.64 192 PHE D O 1
ATOM 10920 N N . HIS D 3 199 ? 165.959 154.125 93.381 1.00 51.70 193 HIS D N 1
ATOM 10921 C CA . HIS D 3 199 ? 165.717 153.769 94.773 1.00 52.09 193 HIS D CA 1
ATOM 10922 C C . HIS D 3 199 ? 166.772 152.793 95.270 1.00 53.30 193 HIS D C 1
ATOM 10923 O O . HIS D 3 199 ? 167.378 152.991 96.331 1.00 58.40 193 HIS D O 1
ATOM 10930 N N . ARG D 3 200 ? 167.020 151.737 94.493 1.00 54.81 194 ARG D N 1
ATOM 10931 C CA . ARG D 3 200 ? 168.016 150.742 94.870 1.00 51.28 194 ARG D CA 1
ATOM 10932 C C . ARG D 3 200 ? 169.400 151.366 94.974 1.00 52.19 194 ARG D C 1
ATOM 10933 O O . ARG D 3 200 ? 170.146 151.083 95.917 1.00 51.63 194 ARG D O 1
ATOM 10941 N N . ASP D 3 201 ? 169.756 152.231 94.027 1.00 54.59 195 ASP D N 1
ATOM 10942 C CA . ASP D 3 201 ? 171.081 152.840 94.041 1.00 55.32 195 ASP D CA 1
ATOM 10943 C C . ASP D 3 201 ? 171.269 153.737 95.258 1.00 54.65 195 ASP D C 1
ATOM 10944 O O . ASP D 3 201 ? 172.304 153.674 95.935 1.00 58.70 195 ASP D O 1
ATOM 10949 N N . ILE D 3 202 ? 170.276 154.576 95.560 1.00 50.61 196 ILE D N 1
ATOM 10950 C CA . ILE D 3 202 ? 170.414 155.504 96.673 1.00 48.86 196 ILE D CA 1
ATOM 10951 C C . ILE D 3 202 ? 170.316 154.800 98.015 1.00 48.12 196 ILE D C 1
ATOM 10952 O O . ILE D 3 202 ? 170.832 155.315 99.012 1.00 51.64 196 ILE D O 1
ATOM 10957 N N . ILE D 3 203 ? 169.673 153.629 98.080 1.00 46.45 197 ILE D N 1
ATOM 10958 C CA . ILE D 3 203 ? 169.653 152.875 99.330 1.00 45.35 197 ILE D CA 1
ATOM 10959 C C . ILE D 3 203 ? 170.840 151.932 99.453 1.00 49.56 197 ILE D C 1
ATOM 10960 O O . ILE D 3 203 ? 171.108 151.429 100.554 1.00 51.93 197 ILE D O 1
ATOM 10965 N N . ASP D 3 204 ? 171.554 151.665 98.359 1.00 50.98 198 ASP D N 1
ATOM 10966 C CA . ASP D 3 204 ? 172.795 150.908 98.454 1.00 45.78 198 ASP D CA 1
ATOM 10967 C C . ASP D 3 204 ? 173.967 151.811 98.803 1.00 43.88 198 ASP D C 1
ATOM 10968 O O . ASP D 3 204 ? 174.874 151.401 99.535 1.00 47.56 198 ASP D O 1
ATOM 10973 N N . ASP D 3 205 ? 173.966 153.040 98.290 1.00 42.10 199 ASP D N 1
ATOM 10974 C CA . ASP D 3 205 ? 175.057 153.952 98.605 1.00 43.45 199 ASP D CA 1
ATOM 10975 C C . ASP D 3 205 ? 175.111 154.237 100.100 1.00 44.88 199 ASP D C 1
ATOM 10976 O O . ASP D 3 205 ? 176.194 154.265 100.695 1.00 44.86 199 ASP D O 1
ATOM 10981 N N . PHE D 3 206 ? 173.950 154.454 100.725 1.00 45.86 200 PHE D N 1
ATOM 10982 C CA . PHE D 3 206 ? 173.915 154.732 102.158 1.00 42.76 200 PHE D CA 1
ATOM 10983 C C . PHE D 3 206 ? 174.444 153.548 102.954 1.00 42.71 200 PHE D C 1
ATOM 10984 O O . PHE D 3 206 ? 175.231 153.720 103.891 1.00 41.00 200 PHE D O 1
ATOM 10992 N N . VAL D 3 207 ? 174.035 152.334 102.585 1.00 43.68 201 VAL D N 1
ATOM 10993 C CA . VAL D 3 207 ? 174.439 151.150 103.334 1.00 42.23 201 VAL D CA 1
ATOM 10994 C C . VAL D 3 207 ? 175.920 150.861 103.132 1.00 43.90 201 VAL D C 1
ATOM 10995 O O . VAL D 3 207 ? 176.577 150.305 104.020 1.00 43.65 201 VAL D O 1
ATOM 10999 N N . ALA D 3 208 ? 176.469 151.214 101.969 1.00 46.07 202 ALA D N 1
ATOM 11000 C CA . ALA D 3 208 ? 177.906 151.075 101.765 1.00 42.94 202 ALA D CA 1
ATOM 11001 C C . ALA D 3 208 ? 178.684 152.154 102.508 1.00 46.56 202 ALA D C 1
ATOM 11002 O O . ALA D 3 208 ? 179.818 151.912 102.936 1.00 45.81 202 ALA D O 1
ATOM 11004 N N . ARG D 3 209 ? 178.101 153.344 102.668 1.00 44.34 203 ARG D N 1
ATOM 11005 C CA . ARG D 3 209 ? 178.793 154.407 103.387 1.00 39.43 203 ARG D CA 1
ATOM 11006 C C . ARG D 3 209 ? 178.816 154.144 104.887 1.00 40.99 203 ARG D C 1
ATOM 11007 O O . ARG D 3 209 ? 179.707 154.639 105.586 1.00 44.98 203 ARG D O 1
ATOM 11015 N N . THR D 3 210 ? 177.853 153.384 105.399 1.00 41.49 204 THR D N 1
ATOM 11016 C CA . THR D 3 210 ? 177.758 153.111 106.826 1.00 44.50 204 THR D CA 1
ATOM 11017 C C . THR D 3 210 ? 178.306 151.744 107.202 1.00 42.95 204 THR D C 1
ATOM 11018 O O . THR D 3 210 ? 178.291 151.392 108.384 1.00 50.70 204 THR D O 1
ATOM 11022 N N . GLN D 3 211 ? 178.781 150.966 106.232 1.00 41.17 205 GLN D N 1
ATOM 11023 C CA . GLN D 3 211 ? 179.426 149.681 106.496 1.00 45.37 205 GLN D CA 1
ATOM 11024 C C . GLN D 3 211 ? 178.451 148.684 107.123 1.00 44.43 205 GLN D C 1
ATOM 11025 O O . GLN D 3 211 ? 178.718 148.093 108.170 1.00 45.73 205 GLN D O 1
ATOM 11031 N N . THR D 3 212 ? 177.305 148.499 106.472 1.00 42.93 206 THR D N 1
ATOM 11032 C CA . THR D 3 212 ? 176.355 147.465 106.866 1.00 44.58 206 THR D CA 1
ATOM 11033 C C . THR D 3 212 ? 175.825 146.818 105.585 1.00 46.51 206 THR D C 1
ATOM 11034 O O . THR D 3 212 ? 176.349 147.058 104.494 1.00 44.20 206 THR D O 1
ATOM 11038 N N . GLN D 3 213 ? 174.788 145.986 105.702 1.00 43.78 207 GLN D N 1
ATOM 11039 C CA . GLN D 3 213 ? 174.304 145.220 104.557 1.00 43.83 207 GLN D CA 1
ATOM 11040 C C . GLN D 3 213 ? 172.784 145.236 104.468 1.00 44.46 207 GLN D C 1
ATOM 11041 O O . GLN D 3 213 ? 172.097 144.979 105.461 1.00 45.00 207 GLN D O 1
ATOM 11047 N N . VAL D 3 214 ? 172.272 145.539 103.275 1.00 42.50 208 VAL D N 1
ATOM 11048 C CA . VAL D 3 214 ? 170.842 145.463 102.979 1.00 41.65 208 VAL D CA 1
ATOM 11049 C C . VAL D 3 214 ? 170.419 143.997 102.998 1.00 40.36 208 VAL D C 1
ATOM 11050 O O . VAL D 3 214 ? 170.830 143.215 102.138 1.00 40.14 208 VAL D O 1
ATOM 11054 N N . VAL D 3 215 ? 169.605 143.617 103.983 1.00 40.87 209 VAL D N 1
ATOM 11055 C CA . VAL D 3 215 ? 169.124 142.239 104.055 1.00 39.16 209 VAL D CA 1
ATOM 11056 C C . VAL D 3 215 ? 168.413 141.850 102.763 1.00 41.84 209 VAL D C 1
ATOM 11057 O O . VAL D 3 215 ? 168.666 140.781 102.194 1.00 48.02 209 VAL D O 1
ATOM 11061 N N . GLN D 3 216 ? 167.507 142.699 102.285 1.00 40.08 210 GLN D N 1
ATOM 11062 C CA . GLN D 3 216 ? 166.754 142.416 101.067 1.00 42.34 210 GLN D CA 1
ATOM 11063 C C . GLN D 3 216 ? 166.006 143.680 100.668 1.00 39.74 210 GLN D C 1
ATOM 11064 O O . GLN D 3 216 ? 165.936 144.647 101.430 1.00 41.31 210 GLN D O 1
ATOM 11070 N N . TYR D 3 217 ? 165.456 143.666 99.456 1.00 39.35 211 TYR D N 1
ATOM 11071 C CA . TYR D 3 217 ? 164.668 144.769 98.933 1.00 38.32 211 TYR D CA 1
ATOM 11072 C C . TYR D 3 217 ? 163.216 144.339 98.786 1.00 40.45 211 TYR D C 1
ATOM 11073 O O . TYR D 3 217 ? 162.930 143.234 98.316 1.00 44.26 211 TYR D O 1
ATOM 11082 N N . VAL D 3 218 ? 162.306 145.216 99.193 1.00 39.14 212 VAL D N 1
ATOM 11083 C CA . VAL D 3 218 ? 160.873 144.980 99.103 1.00 41.50 212 VAL D CA 1
ATOM 11084 C C . VAL D 3 218 ? 160.271 146.085 98.241 1.00 45.36 212 VAL D C 1
ATOM 11085 O O . VAL D 3 218 ? 160.460 147.268 98.537 1.00 43.94 212 VAL D O 1
ATOM 11089 N N . PRO D 3 219 ? 159.556 145.762 97.168 1.00 45.93 213 PRO D N 1
ATOM 11090 C CA . PRO D 3 219 ? 158.937 146.794 96.335 1.00 44.28 213 PRO D CA 1
ATOM 11091 C C . PRO D 3 219 ? 157.562 147.191 96.864 1.00 47.19 213 PRO D C 1
ATOM 11092 O O . PRO D 3 219 ? 156.961 146.512 97.699 1.00 49.54 213 PRO D O 1
ATOM 11096 N N . ARG D 3 220 ? 157.071 148.314 96.348 1.00 46.36 214 ARG D N 1
ATOM 11097 C CA . ARG D 3 220 ? 155.772 148.853 96.730 1.00 41.16 214 ARG D CA 1
ATOM 11098 C C . ARG D 3 220 ? 154.721 148.273 95.792 1.00 42.86 214 ARG D C 1
ATOM 11099 O O . ARG D 3 220 ? 154.643 148.661 94.623 1.00 48.04 214 ARG D O 1
ATOM 11107 N N . SER D 3 221 ? 153.915 147.344 96.302 1.00 39.90 215 SER D N 1
ATOM 11108 C CA . SER D 3 221 ? 152.890 146.673 95.516 1.00 43.47 215 SER D CA 1
ATOM 11109 C C . SER D 3 221 ? 151.536 146.818 96.192 1.00 41.97 215 SER D C 1
ATOM 11110 O O . SER D 3 221 ? 151.437 146.833 97.421 1.00 41.95 215 SER D O 1
ATOM 11113 N N . LEU D 3 222 ? 150.486 146.897 95.375 1.00 38.52 216 LEU D N 1
ATOM 11114 C CA . LEU D 3 222 ? 149.139 147.089 95.893 1.00 38.65 216 LEU D CA 1
ATOM 11115 C C . LEU D 3 222 ? 148.540 145.807 96.447 1.00 35.19 216 LEU D C 1
ATOM 11116 O O . LEU D 3 222 ? 147.405 145.828 96.940 1.00 38.98 216 LEU D O 1
ATOM 11121 N N . THR D 3 223 ? 149.297 144.710 96.443 1.00 35.90 217 THR D N 1
ATOM 11122 C CA . THR D 3 223 ? 148.836 143.512 97.126 1.00 38.31 217 THR D CA 1
ATOM 11123 C C . THR D 3 223 ? 148.878 143.724 98.628 1.00 41.00 217 THR D C 1
ATOM 11124 O O . THR D 3 223 ? 148.007 143.232 99.353 1.00 40.56 217 THR D O 1
ATOM 11128 N N . VAL D 3 224 ? 149.845 144.512 99.098 1.00 39.11 218 VAL D N 1
ATOM 11129 C CA . VAL D 3 224 ? 149.921 144.823 100.517 1.00 33.96 218 VAL D CA 1
ATOM 11130 C C . VAL D 3 224 ? 148.789 145.758 100.907 1.00 37.85 218 VAL D C 1
ATOM 11131 O O . VAL D 3 224 ? 148.187 145.609 101.971 1.00 44.14 218 VAL D O 1
ATOM 11135 N N . THR D 3 225 ? 148.479 146.737 100.055 1.00 35.67 219 THR D N 1
ATOM 11136 C CA . THR D 3 225 ? 147.337 147.608 100.312 1.00 35.60 219 THR D CA 1
ATOM 11137 C C . THR D 3 225 ? 146.044 146.807 100.401 1.00 35.59 219 THR D C 1
ATOM 11138 O O . THR D 3 225 ? 145.246 146.984 101.333 1.00 38.93 219 THR D O 1
ATOM 11142 N N . GLN D 3 226 ? 145.831 145.898 99.448 1.00 37.02 220 GLN D N 1
ATOM 11143 C CA . GLN D 3 226 ? 144.611 145.100 99.466 1.00 37.75 220 GLN D CA 1
ATOM 11144 C C . GLN D 3 226 ? 144.546 144.206 100.698 1.00 41.26 220 GLN D C 1
ATOM 11145 O O . GLN D 3 226 ? 143.495 144.102 101.341 1.00 40.55 220 GLN D O 1
ATOM 11151 N N . ALA D 3 227 ? 145.655 143.546 101.045 1.00 42.75 221 ALA D N 1
ATOM 11152 C CA . ALA D 3 227 ? 145.665 142.695 102.230 1.00 39.11 221 ALA D CA 1
ATOM 11153 C C . ALA D 3 227 ? 145.481 143.504 103.506 1.00 40.33 221 ALA D C 1
ATOM 11154 O O . ALA D 3 227 ? 144.858 143.027 104.460 1.00 44.95 221 ALA D O 1
ATOM 11156 N N . GLU D 3 228 ? 146.015 144.724 103.539 1.00 42.05 222 GLU D N 1
ATOM 11157 C CA . GLU D 3 228 ? 145.862 145.601 104.692 1.00 39.84 222 GLU D CA 1
ATOM 11158 C C . GLU D 3 228 ? 144.400 145.964 104.904 1.00 39.04 222 GLU D C 1
ATOM 11159 O O . GLU D 3 228 ? 143.827 145.697 105.966 1.00 39.66 222 GLU D O 1
ATOM 11165 N N . LEU D 3 229 ? 143.780 146.585 103.896 1.00 40.32 223 LEU D N 1
ATOM 11166 C CA . LEU D 3 229 ? 142.359 146.900 103.994 1.00 35.62 223 LEU D CA 1
ATOM 11167 C C . LEU D 3 229 ? 141.565 145.680 104.439 1.00 37.80 223 LEU D C 1
ATOM 11168 O O . LEU D 3 229 ? 140.671 145.782 105.286 1.00 42.16 223 LEU D O 1
ATOM 11173 N N . GLN D 3 230 ? 141.882 144.512 103.883 1.00 36.87 224 GLN D N 1
ATOM 11174 C CA . GLN D 3 230 ? 141.232 143.277 104.302 1.00 38.27 224 GLN D CA 1
ATOM 11175 C C . GLN D 3 230 ? 141.636 142.849 105.707 1.00 39.11 224 GLN D C 1
ATOM 11176 O O . GLN D 3 230 ? 141.046 141.904 106.240 1.00 40.26 224 GLN D O 1
ATOM 11182 N N . GLY D 3 231 ? 142.621 143.508 106.313 1.00 40.68 225 GLY D N 1
ATOM 11183 C CA . GLY D 3 231 ? 143.096 143.111 107.621 1.00 40.78 225 GLY D CA 1
ATOM 11184 C C . GLY D 3 231 ? 143.972 141.883 107.638 1.00 42.52 225 GLY D C 1
ATOM 11185 O O . GLY D 3 231 ? 144.112 141.253 108.690 1.00 48.17 225 GLY D O 1
ATOM 11186 N N . ARG D 3 232 ? 144.556 141.514 106.505 1.00 43.36 226 ARG D N 1
ATOM 11187 C CA . ARG D 3 232 ? 145.394 140.332 106.377 1.00 42.56 226 ARG D CA 1
ATOM 11188 C C . ARG D 3 232 ? 146.785 140.748 105.909 1.00 42.93 226 ARG D C 1
ATOM 11189 O O . ARG D 3 232 ? 147.060 141.925 105.664 1.00 39.92 226 ARG D O 1
ATOM 11197 N N . THR D 3 233 ? 147.665 139.762 105.786 1.00 46.69 227 THR D N 1
ATOM 11198 C CA . THR D 3 233 ? 149.007 139.960 105.263 1.00 46.75 227 THR D CA 1
ATOM 11199 C C . THR D 3 233 ? 149.147 139.239 103.928 1.00 49.13 227 THR D C 1
ATOM 11200 O O . THR D 3 233 ? 148.410 138.299 103.623 1.00 50.86 227 THR D O 1
ATOM 11204 N N . THR D 3 234 ? 150.115 139.694 103.130 1.00 48.33 228 THR D N 1
ATOM 11205 C CA . THR D 3 234 ? 150.262 139.174 101.775 1.00 44.65 228 THR D CA 1
ATOM 11206 C C . THR D 3 234 ? 150.502 137.673 101.771 1.00 45.89 228 THR D C 1
ATOM 11207 O O . THR D 3 234 ? 150.134 136.991 100.810 1.00 50.50 228 THR D O 1
ATOM 11211 N N . ILE D 3 235 ? 151.109 137.135 102.828 1.00 47.72 229 ILE D N 1
ATOM 11212 C CA . ILE D 3 235 ? 151.291 135.689 102.902 1.00 47.35 229 ILE D CA 1
ATOM 11213 C C . ILE D 3 235 ? 149.934 135.002 102.932 1.00 53.78 229 ILE D C 1
ATOM 11214 O O . ILE D 3 235 ? 149.684 134.049 102.186 1.00 57.71 229 ILE D O 1
ATOM 11219 N N . GLU D 3 236 ? 149.035 135.478 103.794 1.00 51.52 230 GLU D N 1
ATOM 11220 C CA . GLU D 3 236 ? 147.701 134.894 103.869 1.00 55.49 230 GLU D CA 1
ATOM 11221 C C . GLU D 3 236 ? 146.837 135.325 102.691 1.00 56.20 230 GLU D C 1
ATOM 11222 O O . GLU D 3 236 ? 146.119 134.505 102.110 1.00 57.62 230 GLU D O 1
ATOM 11228 N N . ALA D 3 237 ? 146.891 136.606 102.327 1.00 52.40 231 ALA D N 1
ATOM 11229 C CA . ALA D 3 237 ? 146.013 137.125 101.284 1.00 51.40 231 ALA D CA 1
ATOM 11230 C C . ALA D 3 237 ? 146.315 136.481 99.937 1.00 53.17 231 ALA D C 1
ATOM 11231 O O . ALA D 3 237 ? 145.462 135.810 99.347 1.00 55.52 231 ALA D O 1
ATOM 11233 N N . ALA D 3 238 ? 147.531 136.678 99.433 1.00 54.77 232 ALA D N 1
ATOM 11234 C CA . ALA D 3 238 ? 147.942 136.188 98.119 1.00 53.47 232 ALA D CA 1
ATOM 11235 C C . ALA D 3 238 ? 149.242 135.414 98.274 1.00 50.72 232 ALA D C 1
ATOM 11236 O O . ALA D 3 238 ? 150.322 135.917 97.940 1.00 48.89 232 ALA D O 1
ATOM 11238 N N . PRO D 3 239 ? 149.175 134.178 98.773 1.00 52.08 233 PRO D N 1
ATOM 11239 C CA . PRO D 3 239 ? 150.404 133.382 98.916 1.00 54.47 233 PRO D CA 1
ATOM 11240 C C . PRO D 3 239 ? 151.061 133.051 97.590 1.00 57.83 233 PRO D C 1
ATOM 11241 O O . PRO D 3 239 ? 152.242 132.685 97.576 1.00 57.34 233 PRO D O 1
ATOM 11245 N N . GLU D 3 240 ? 150.339 133.162 96.478 1.00 59.23 234 GLU D N 1
ATOM 11246 C CA . GLU D 3 240 ? 150.875 132.849 95.161 1.00 59.76 234 GLU D CA 1
ATOM 11247 C C . GLU D 3 240 ? 151.318 134.093 94.400 1.00 56.88 234 GLU D C 1
ATOM 11248 O O . GLU D 3 240 ? 151.534 134.017 93.186 1.00 57.09 234 GLU D O 1
ATOM 11254 N N . SER D 3 241 ? 151.463 135.227 95.077 1.00 52.44 235 SER D N 1
ATOM 11255 C CA . SER D 3 241 ? 151.868 136.469 94.438 1.00 49.89 235 SER D CA 1
ATOM 11256 C C . SER D 3 241 ? 153.363 136.714 94.624 1.00 50.01 235 SER D C 1
ATOM 11257 O O . SER D 3 241 ? 154.032 136.080 95.442 1.00 49.92 235 SER D O 1
ATOM 11260 N N . ALA D 3 242 ? 153.880 137.670 93.849 1.00 48.45 236 ALA D N 1
ATOM 11261 C CA . ALA D 3 242 ? 155.310 137.961 93.879 1.00 48.54 236 ALA D CA 1
ATOM 11262 C C . ALA D 3 242 ? 155.735 138.541 95.222 1.00 52.28 236 ALA D C 1
ATOM 11263 O O . ALA D 3 242 ? 156.803 138.197 95.745 1.00 54.85 236 ALA D O 1
ATOM 11265 N N . GLN D 3 243 ? 154.915 139.423 95.794 1.00 48.87 237 GLN D N 1
ATOM 11266 C CA . GLN D 3 243 ? 155.285 140.060 97.052 1.00 45.35 237 GLN D CA 1
ATOM 11267 C C . GLN D 3 243 ? 155.389 139.036 98.173 1.00 44.98 237 GLN D C 1
ATOM 11268 O O . GLN D 3 243 ? 156.261 139.142 99.042 1.00 48.78 237 GLN D O 1
ATOM 11274 N N . ALA D 3 244 ? 154.513 138.032 98.168 1.00 42.95 238 ALA D N 1
ATOM 11275 C CA . ALA D 3 244 ? 154.584 136.990 99.185 1.00 44.11 238 ALA D CA 1
ATOM 11276 C C . ALA D 3 244 ? 155.888 136.206 99.084 1.00 47.32 238 ALA D C 1
ATOM 11277 O O . ALA D 3 244 ? 156.500 135.873 100.103 1.00 48.53 238 ALA D O 1
ATOM 11279 N N . GLU D 3 245 ? 156.328 135.894 97.864 1.00 50.61 239 GLU D N 1
ATOM 11280 C CA . GLU D 3 245 ? 157.607 135.209 97.704 1.00 48.88 239 GLU D CA 1
ATOM 11281 C C . GLU D 3 245 ? 158.769 136.096 98.137 1.00 49.21 239 GLU D C 1
ATOM 11282 O O . GLU D 3 245 ? 159.738 135.612 98.738 1.00 49.23 239 GLU D O 1
ATOM 11288 N N . ILE D 3 246 ? 158.695 137.394 97.839 1.00 48.25 240 ILE D N 1
ATOM 11289 C CA . ILE D 3 246 ? 159.737 138.313 98.287 1.00 46.59 240 ILE D CA 1
ATOM 11290 C C . ILE D 3 246 ? 159.814 138.317 99.807 1.00 46.41 240 ILE D C 1
ATOM 11291 O O . ILE D 3 246 ? 160.903 138.293 100.397 1.00 46.89 240 ILE D O 1
ATOM 11296 N N . TYR D 3 247 ? 158.659 138.326 100.466 1.00 44.57 241 TYR D N 1
ATOM 11297 C CA . TYR D 3 247 ? 158.640 138.306 101.921 1.00 42.77 241 TYR D CA 1
ATOM 11298 C C . TYR D 3 247 ? 159.113 136.968 102.473 1.00 43.54 241 TYR D C 1
ATOM 11299 O O . TYR D 3 247 ? 159.726 136.930 103.542 1.00 44.94 241 TYR D O 1
ATOM 11308 N N . ARG D 3 248 ? 158.841 135.865 101.774 1.00 46.71 242 ARG D N 1
ATOM 11309 C CA . ARG D 3 248 ? 159.378 134.576 102.203 1.00 45.21 242 ARG D CA 1
ATOM 11310 C C . ARG D 3 248 ? 160.898 134.566 102.126 1.00 45.54 242 ARG D C 1
ATOM 11311 O O . ARG D 3 248 ? 161.573 134.061 103.032 1.00 44.27 242 ARG D O 1
ATOM 11319 N N . THR D 3 249 ? 161.455 135.132 101.056 1.00 47.80 243 THR D N 1
ATOM 11320 C CA . THR D 3 249 ? 162.906 135.239 100.953 1.00 46.88 243 THR D CA 1
ATOM 11321 C C . THR D 3 249 ? 163.465 136.117 102.066 1.00 45.72 243 THR D C 1
ATOM 11322 O O . THR D 3 249 ? 164.514 135.808 102.641 1.00 46.59 243 THR D O 1
ATOM 11326 N N . LEU D 3 250 ? 162.783 137.220 102.380 1.00 46.63 244 LEU D N 1
ATOM 11327 C CA . LEU D 3 250 ? 163.245 138.086 103.462 1.00 43.23 244 LEU D CA 1
ATOM 11328 C C . LEU D 3 250 ? 163.195 137.376 104.807 1.00 41.63 244 LEU D C 1
ATOM 11329 O O . LEU D 3 250 ? 164.110 137.515 105.626 1.00 46.14 244 LEU D O 1
ATOM 11334 N N . ALA D 3 251 ? 162.137 136.607 105.055 1.00 39.37 245 ALA D N 1
ATOM 11335 C CA . ALA D 3 251 ? 162.053 135.862 106.304 1.00 40.83 245 ALA D CA 1
ATOM 11336 C C . ALA D 3 251 ? 163.155 134.816 106.388 1.00 43.97 245 ALA D C 1
ATOM 11337 O O . ALA D 3 251 ? 163.738 134.601 107.456 1.00 43.47 245 ALA D O 1
ATOM 11339 N N . ARG D 3 252 ? 163.456 134.153 105.270 1.00 44.26 246 ARG D N 1
ATOM 11340 C CA . ARG D 3 252 ? 164.550 133.189 105.264 1.00 43.12 246 ARG D CA 1
ATOM 11341 C C . ARG D 3 252 ? 165.889 133.870 105.523 1.00 44.18 246 ARG D C 1
ATOM 11342 O O . ARG D 3 252 ? 166.724 133.347 106.269 1.00 47.15 246 ARG D O 1
ATOM 11350 N N . SER D 3 253 ? 166.112 135.040 104.920 1.00 43.56 247 SER D N 1
ATOM 11351 C CA . SER D 3 253 ? 167.355 135.765 105.160 1.00 39.60 247 SER D CA 1
ATOM 11352 C C . SER D 3 253 ? 167.484 136.169 106.621 1.00 44.81 247 SER D C 1
ATOM 11353 O O . SER D 3 253 ? 168.558 136.035 107.218 1.00 50.28 247 SER D O 1
ATOM 11356 N N . ILE D 3 254 ? 166.397 136.659 107.218 1.00 43.88 248 ILE D N 1
ATOM 11357 C CA . ILE D 3 254 ? 166.420 136.991 108.638 1.00 43.32 248 ILE D CA 1
ATOM 11358 C C . ILE D 3 254 ? 166.679 135.744 109.468 1.00 43.63 248 ILE D C 1
ATOM 11359 O O . ILE D 3 254 ? 167.342 135.808 110.510 1.00 48.10 248 ILE D O 1
ATOM 11364 N N . ALA D 3 255 ? 166.169 134.593 109.026 1.00 45.21 249 ALA D N 1
ATOM 11365 C CA . ALA D 3 255 ? 166.298 133.370 109.811 1.00 48.69 249 ALA D CA 1
ATOM 11366 C C . ALA D 3 255 ? 167.753 132.933 109.943 1.00 48.22 249 ALA D C 1
ATOM 11367 O O . ALA D 3 255 ? 168.157 132.419 110.993 1.00 45.98 249 ALA D O 1
ATOM 11369 N N . ASP D 3 256 ? 168.551 133.115 108.892 1.00 47.94 250 ASP D N 1
ATOM 11370 C CA . ASP D 3 256 ? 169.931 132.646 108.870 1.00 49.94 250 ASP D CA 1
ATOM 11371 C C . ASP D 3 256 ? 170.942 133.777 109.003 1.00 48.08 250 ASP D C 1
ATOM 11372 O O . ASP D 3 256 ? 172.140 133.549 108.810 1.00 52.30 250 ASP D O 1
ATOM 11377 N N . HIS D 3 257 ? 170.496 134.985 109.330 1.00 47.49 251 HIS D N 1
ATOM 11378 C CA . HIS D 3 257 ? 171.406 136.117 109.434 1.00 47.07 251 HIS D CA 1
ATOM 11379 C C . HIS D 3 257 ? 172.243 136.034 110.705 1.00 45.32 251 HIS D C 1
ATOM 11380 O O . HIS D 3 257 ? 171.741 135.694 111.780 1.00 45.79 251 HIS D O 1
ATOM 11387 N N . THR D 3 258 ? 173.537 136.322 110.568 1.00 45.66 252 THR D N 1
ATOM 11388 C CA . THR D 3 258 ? 174.469 136.303 111.690 1.00 44.29 252 THR D CA 1
ATOM 11389 C C . THR D 3 258 ? 175.381 137.519 111.755 1.00 43.25 252 THR D C 1
ATOM 11390 O O . THR D 3 258 ? 175.855 137.847 112.848 1.00 42.98 252 THR D O 1
ATOM 11394 N N . ASP D 3 259 ? 175.642 138.193 110.638 1.00 47.20 253 ASP D N 1
ATOM 11395 C CA . ASP D 3 259 ? 176.678 139.220 110.552 1.00 51.55 253 ASP D CA 1
ATOM 11396 C C . ASP D 3 259 ? 176.109 140.538 111.062 1.00 47.91 253 ASP D C 1
ATOM 11397 O O . ASP D 3 259 ? 175.406 141.245 110.338 1.00 48.27 253 ASP D O 1
ATOM 11402 N N . SER D 3 260 ? 176.424 140.883 112.307 1.00 45.30 254 SER D N 1
ATOM 11403 C CA . SER D 3 260 ? 176.015 142.148 112.900 1.00 43.58 254 SER D CA 1
ATOM 11404 C C . SER D 3 260 ? 177.249 142.910 113.359 1.00 42.27 254 SER D C 1
ATOM 11405 O O . SER D 3 260 ? 178.160 142.331 113.957 1.00 47.80 254 SER D O 1
ATOM 11408 N N . LYS D 3 261 ? 177.274 144.208 113.071 1.00 39.79 255 LYS D N 1
ATOM 11409 C CA . LYS D 3 261 ? 178.429 145.052 113.330 1.00 38.86 255 LYS D CA 1
ATOM 11410 C C . LYS D 3 261 ? 178.004 146.274 114.130 1.00 40.17 255 LYS D C 1
ATOM 11411 O O . LYS D 3 261 ? 176.835 146.663 114.137 1.00 40.82 255 LYS D O 1
ATOM 11417 N N . VAL D 3 262 ? 178.970 146.869 114.817 1.00 39.77 256 VAL D N 1
ATOM 11418 C CA . VAL D 3 262 ? 178.704 148.105 115.560 1.00 36.57 256 VAL D CA 1
ATOM 11419 C C . VAL D 3 262 ? 178.401 149.224 114.568 1.00 38.22 256 VAL D C 1
ATOM 11420 O O . VAL D 3 262 ? 179.137 149.384 113.578 1.00 40.53 256 VAL D O 1
ATOM 11424 N N . PRO D 3 263 ? 177.351 150.017 114.776 1.00 36.92 257 PRO D N 1
ATOM 11425 C CA . PRO D 3 263 ? 177.009 151.050 113.797 1.00 36.31 257 PRO D CA 1
ATOM 11426 C C . PRO D 3 263 ? 178.131 152.060 113.623 1.00 40.74 257 PRO D C 1
ATOM 11427 O O . PRO D 3 263 ? 178.879 152.364 114.554 1.00 43.11 257 PRO D O 1
ATOM 11431 N N . THR D 3 264 ? 178.243 152.574 112.400 1.00 43.14 258 THR D N 1
ATOM 11432 C CA . THR D 3 264 ? 179.192 153.630 112.049 1.00 44.29 258 THR D CA 1
ATOM 11433 C C . THR D 3 264 ? 178.426 154.727 111.322 1.00 43.67 258 THR D C 1
ATOM 11434 O O . THR D 3 264 ? 178.599 154.932 110.115 1.00 44.91 258 THR D O 1
ATOM 11438 N N . PRO D 3 265 ? 177.572 155.457 112.034 1.00 42.27 259 PRO D N 1
ATOM 11439 C CA . PRO D 3 265 ? 176.682 156.409 111.364 1.00 39.70 259 PRO D CA 1
ATOM 11440 C C . PRO D 3 265 ? 177.443 157.602 110.816 1.00 42.25 259 PRO D C 1
ATOM 11441 O O . PRO D 3 265 ? 178.515 157.967 111.302 1.00 47.54 259 PRO D O 1
ATOM 11445 N N . LEU D 3 266 ? 176.868 158.210 109.785 1.00 45.13 260 LEU D N 1
ATOM 11446 C CA . LEU D 3 266 ? 177.435 159.413 109.200 1.00 47.32 260 LEU D CA 1
ATOM 11447 C C . LEU D 3 266 ? 177.102 160.620 110.066 1.00 48.11 260 LEU D C 1
ATOM 11448 O O . LEU D 3 266 ? 176.073 160.659 110.744 1.00 49.01 260 LEU D O 1
ATOM 11453 N N . ASN D 3 267 ? 177.988 161.609 110.043 1.00 49.75 261 ASN D N 1
ATOM 11454 C CA . ASN D 3 267 ? 177.742 162.837 110.776 1.00 50.00 261 ASN D CA 1
ATOM 11455 C C . ASN D 3 267 ? 176.702 163.680 110.045 1.00 53.43 261 ASN D C 1
ATOM 11456 O O . ASN D 3 267 ? 176.224 163.330 108.963 1.00 55.45 261 ASN D O 1
ATOM 11461 N N . ALA D 3 268 ? 176.348 164.817 110.642 1.00 53.29 262 ALA D N 1
ATOM 11462 C CA . ALA D 3 268 ? 175.390 165.709 110.003 1.00 57.42 262 ALA D CA 1
ATOM 11463 C C . ALA D 3 268 ? 175.928 166.212 108.672 1.00 59.53 262 ALA D C 1
ATOM 11464 O O . ALA D 3 268 ? 175.228 166.187 107.654 1.00 62.45 262 ALA D O 1
ATOM 11466 N N . GLN D 3 269 ? 177.188 166.649 108.657 1.00 56.49 263 GLN D N 1
ATOM 11467 C CA . GLN D 3 269 ? 177.789 167.141 107.423 1.00 57.31 263 GLN D CA 1
ATOM 11468 C C . GLN D 3 269 ? 177.962 166.018 106.412 1.00 56.99 263 GLN D C 1
ATOM 11469 O O . GLN D 3 269 ? 177.782 166.225 105.206 1.00 61.01 263 GLN D O 1
ATOM 11475 N N . GLU D 3 270 ? 178.308 164.821 106.885 1.00 54.58 264 GLU D N 1
ATOM 11476 C CA . GLU D 3 270 ? 178.493 163.694 105.980 1.00 54.06 264 GLU D CA 1
ATOM 11477 C C . GLU D 3 270 ? 177.202 163.354 105.247 1.00 55.19 264 GLU D C 1
ATOM 11478 O O . GLU D 3 270 ? 177.190 163.223 104.019 1.00 55.56 264 GLU D O 1
ATOM 11484 N N . LEU D 3 271 ? 176.093 163.230 105.981 1.00 54.54 265 LEU D N 1
ATOM 11485 C CA . LEU D 3 271 ? 174.820 162.924 105.334 1.00 51.38 265 LEU D CA 1
ATOM 11486 C C . LEU D 3 271 ? 174.289 164.110 104.539 1.00 51.70 265 LEU D C 1
ATOM 11487 O O . LEU D 3 271 ? 173.623 163.918 103.516 1.00 54.67 265 LEU D O 1
ATOM 11492 N N . ARG D 3 272 ? 174.633 165.334 104.942 1.00 52.42 266 ARG D N 1
ATOM 11493 C CA . ARG D 3 272 ? 174.241 166.502 104.162 1.00 55.32 266 ARG D CA 1
ATOM 11494 C C . ARG D 3 272 ? 174.919 166.490 102.797 1.00 57.54 266 ARG D C 1
ATOM 11495 O O . ARG D 3 272 ? 174.268 166.707 101.764 1.00 60.96 266 ARG D O 1
ATOM 11503 N N . ASP D 3 273 ? 176.207 166.144 102.761 1.00 57.04 267 ASP D N 1
ATOM 11504 C CA . ASP D 3 273 ? 176.901 166.086 101.483 1.00 57.22 267 ASP D CA 1
ATOM 11505 C C . ASP D 3 273 ? 176.483 164.858 100.698 1.00 55.47 267 ASP D C 1
ATOM 11506 O O . ASP D 3 273 ? 176.465 164.898 99.468 1.00 55.41 267 ASP D O 1
ATOM 11511 N N . TRP D 3 274 ? 176.152 163.763 101.378 1.00 52.40 268 TRP D N 1
ATOM 11512 C CA . TRP D 3 274 ? 175.716 162.572 100.665 1.00 49.63 268 TRP D CA 1
ATOM 11513 C C . TRP D 3 274 ? 174.413 162.863 99.933 1.00 56.93 268 TRP D C 1
ATOM 11514 O O . TRP D 3 274 ? 174.248 162.527 98.748 1.00 57.59 268 TRP D O 1
ATOM 11525 N N . SER D 3 275 ? 173.494 163.546 100.616 1.00 56.82 269 SER D N 1
ATOM 11526 C CA . SER D 3 275 ? 172.232 163.915 99.996 1.00 51.64 269 SER D CA 1
ATOM 11527 C C . SER D 3 275 ? 172.455 164.905 98.863 1.00 56.29 269 SER D C 1
ATOM 11528 O O . SER D 3 275 ? 171.785 164.824 97.832 1.00 62.12 269 SER D O 1
ATOM 11531 N N . ALA D 3 276 ? 173.356 165.875 99.045 1.00 56.26 270 ALA D N 1
ATOM 11532 C CA . ALA D 3 276 ? 173.626 166.801 97.949 1.00 59.58 270 ALA D CA 1
ATOM 11533 C C . ALA D 3 276 ? 174.249 166.092 96.749 1.00 60.90 270 ALA D C 1
ATOM 11534 O O . ALA D 3 276 ? 173.978 166.456 95.599 1.00 61.41 270 ALA D O 1
ATOM 11536 N N . SER D 3 277 ? 175.087 165.082 96.998 1.00 58.23 271 SER D N 1
ATOM 11537 C CA . SER D 3 277 ? 175.662 164.260 95.940 1.00 59.43 271 SER D CA 1
ATOM 11538 C C . SER D 3 277 ? 174.636 163.373 95.253 1.00 62.47 271 SER D C 1
ATOM 11539 O O . SER D 3 277 ? 174.885 162.918 94.132 1.00 63.90 271 SER D O 1
ATOM 11542 N N . TRP D 3 278 ? 173.498 163.113 95.892 1.00 60.80 272 TRP D N 1
ATOM 11543 C CA . TRP D 3 278 ? 172.450 162.325 95.251 1.00 61.93 272 TRP D CA 1
ATOM 11544 C C . TRP D 3 278 ? 171.311 163.166 94.691 1.00 66.39 272 TRP D C 1
ATOM 11545 O O . TRP D 3 278 ? 170.514 162.652 93.900 1.00 67.65 272 TRP D O 1
ATOM 11556 N N . ALA D 3 279 ? 171.213 164.436 95.076 1.00 67.80 273 ALA D N 1
ATOM 11557 C CA . ALA D 3 279 ? 170.259 165.332 94.436 1.00 68.81 273 ALA D CA 1
ATOM 11558 C C . ALA D 3 279 ? 170.584 165.509 92.960 1.00 75.96 273 ALA D C 1
ATOM 11559 O O . ALA D 3 279 ? 169.684 165.513 92.113 1.00 76.55 273 ALA D O 1
ATOM 11561 N N . ASN D 3 280 ? 171.869 165.663 92.634 1.00 75.96 274 ASN D N 1
ATOM 11562 C CA . ASN D 3 280 ? 172.268 165.871 91.250 1.00 76.17 274 ASN D CA 1
ATOM 11563 C C . ASN D 3 280 ? 172.124 164.615 90.404 1.00 75.78 274 ASN D C 1
ATOM 11564 O O . ASN D 3 280 ? 172.121 164.714 89.173 1.00 78.07 274 ASN D O 1
ATOM 11569 N N . GLN D 3 281 ? 172.004 163.440 91.023 1.00 74.56 275 GLN D N 1
ATOM 11570 C CA . GLN D 3 281 ? 171.790 162.228 90.242 1.00 74.78 275 GLN D CA 1
ATOM 11571 C C . GLN D 3 281 ? 170.398 162.182 89.627 1.00 77.98 275 GLN D C 1
ATOM 11572 O O . GLN D 3 281 ? 170.181 161.427 88.673 1.00 77.60 275 GLN D O 1
ATOM 11578 N N . LEU D 3 282 ? 169.456 162.969 90.146 1.00 78.92 276 LEU D N 1
ATOM 11579 C CA . LEU D 3 282 ? 168.110 163.059 89.598 1.00 81.87 276 LEU D CA 1
ATOM 11580 C C . LEU D 3 282 ? 167.934 164.274 88.701 1.00 85.22 276 LEU D C 1
ATOM 11581 O O . LEU D 3 282 ? 166.803 164.602 88.329 1.00 83.80 276 LEU D O 1
ATOM 11586 N N . ILE D 3 283 ? 169.022 164.948 88.347 1.00 85.66 277 ILE D N 1
ATOM 11587 C CA . ILE D 3 283 ? 168.946 166.148 87.533 1.00 87.21 277 ILE D CA 1
ATOM 11588 C C . ILE D 3 283 ? 169.785 165.990 86.270 1.00 89.74 277 ILE D C 1
ATOM 11589 O O . ILE D 3 283 ? 169.587 166.705 85.288 1.00 95.24 277 ILE D O 1
ATOM 11594 N N . LYS E 3 12 ? 147.775 183.475 115.022 1.00 41.25 6 LYS E N 1
ATOM 11595 C CA . LYS E 3 12 ? 147.139 182.166 115.074 1.00 36.61 6 LYS E CA 1
ATOM 11596 C C . LYS E 3 12 ? 148.180 181.079 115.277 1.00 35.72 6 LYS E C 1
ATOM 11597 O O . LYS E 3 12 ? 149.218 181.074 114.622 1.00 38.98 6 LYS E O 1
ATOM 11603 N N . GLN E 3 13 ? 147.901 180.155 116.188 1.00 37.04 7 GLN E N 1
ATOM 11604 C CA . GLN E 3 13 ? 148.833 179.099 116.548 1.00 33.49 7 GLN E CA 1
ATOM 11605 C C . GLN E 3 13 ? 148.256 177.761 116.110 1.00 31.45 7 GLN E C 1
ATOM 11606 O O . GLN E 3 13 ? 147.118 177.429 116.454 1.00 37.12 7 GLN E O 1
ATOM 11612 N N . ILE E 3 14 ? 149.044 177.002 115.353 1.00 31.68 8 ILE E N 1
ATOM 11613 C CA . ILE E 3 14 ? 148.584 175.791 114.689 1.00 29.98 8 ILE E CA 1
ATOM 11614 C C . ILE E 3 14 ? 149.452 174.619 115.124 1.00 27.64 8 ILE E C 1
ATOM 11615 O O . ILE E 3 14 ? 150.638 174.776 115.425 1.00 30.20 8 ILE E O 1
ATOM 11620 N N . ALA E 3 15 ? 148.845 173.436 115.163 1.00 24.71 9 ALA E N 1
ATOM 11621 C CA . ALA E 3 15 ? 149.549 172.195 115.446 1.00 27.43 9 ALA E CA 1
ATOM 11622 C C . ALA E 3 15 ? 149.256 171.187 114.345 1.00 28.51 9 ALA E C 1
ATOM 11623 O O . ALA E 3 15 ? 148.110 171.051 113.908 1.00 28.34 9 ALA E O 1
ATOM 11625 N N . ILE E 3 16 ? 150.293 170.480 113.902 1.00 27.55 10 ILE E N 1
ATOM 11626 C CA . ILE E 3 16 ? 150.183 169.491 112.835 1.00 28.42 10 ILE E CA 1
ATOM 11627 C C . ILE E 3 16 ? 150.530 168.128 113.416 1.00 27.38 10 ILE E C 1
ATOM 11628 O O . ILE E 3 16 ? 151.633 167.933 113.939 1.00 28.96 10 ILE E O 1
ATOM 11633 N N . TYR E 3 17 ? 149.595 167.192 113.318 1.00 24.19 11 TYR E N 1
ATOM 11634 C CA . TYR E 3 17 ? 149.762 165.822 113.779 1.00 23.02 11 TYR E CA 1
ATOM 11635 C C . TYR E 3 17 ? 149.582 164.873 112.596 1.00 26.53 11 TYR E C 1
ATOM 11636 O O . TYR E 3 17 ? 149.434 165.298 111.450 1.00 26.13 11 TYR E O 1
ATOM 11645 N N . GLY E 3 18 ? 149.607 163.581 112.877 1.00 24.24 12 GLY E N 1
ATOM 11646 C CA . GLY E 3 18 ? 149.394 162.581 111.854 1.00 21.33 12 GLY E CA 1
ATOM 11647 C C . GLY E 3 18 ? 150.185 161.326 112.159 1.00 26.17 12 GLY E C 1
ATOM 11648 O O . GLY E 3 18 ? 150.805 161.200 113.209 1.00 29.86 12 GLY E O 1
ATOM 11649 N N . LYS E 3 19 ? 150.145 160.397 111.207 1.00 26.36 13 LYS E N 1
ATOM 11650 C CA . LYS E 3 19 ? 150.922 159.173 111.316 1.00 25.47 13 LYS E CA 1
ATOM 11651 C C . LYS E 3 19 ? 152.408 159.477 111.147 1.00 29.18 13 LYS E C 1
ATOM 11652 O O . LYS E 3 19 ? 152.802 160.528 110.636 1.00 32.32 13 LYS E O 1
ATOM 11658 N N . GLY E 3 20 ? 153.239 158.532 111.578 1.00 22.72 14 GLY E N 1
ATOM 11659 C CA . GLY E 3 20 ? 154.667 158.680 111.395 1.00 23.93 14 GLY E CA 1
ATOM 11660 C C . GLY E 3 20 ? 155.069 158.585 109.936 1.00 28.80 14 GLY E C 1
ATOM 11661 O O . GLY E 3 20 ? 154.454 157.883 109.136 1.00 32.04 14 GLY E O 1
ATOM 11662 N N . GLY E 3 21 ? 156.112 159.331 109.585 1.00 27.57 15 GLY E N 1
ATOM 11663 C CA . GLY E 3 21 ? 156.650 159.278 108.238 1.00 26.59 15 GLY E CA 1
ATOM 11664 C C . GLY E 3 21 ? 155.650 159.606 107.156 1.00 29.59 15 GLY E C 1
ATOM 11665 O O . GLY E 3 21 ? 155.811 159.156 106.017 1.00 31.18 15 GLY E O 1
ATOM 11666 N N . ILE E 3 22 ? 154.624 160.395 107.473 1.00 30.49 16 ILE E N 1
ATOM 11667 C CA . ILE E 3 22 ? 153.519 160.626 106.549 1.00 25.05 16 ILE E CA 1
ATOM 11668 C C . ILE E 3 22 ? 153.630 161.949 105.809 1.00 22.28 16 ILE E C 1
ATOM 11669 O O . ILE E 3 22 ? 152.880 162.166 104.846 1.00 27.44 16 ILE E O 1
ATOM 11674 N N . GLY E 3 23 ? 154.529 162.836 106.221 1.00 23.31 17 GLY E N 1
ATOM 11675 C CA . GLY E 3 23 ? 154.697 164.100 105.535 1.00 22.26 17 GLY E CA 1
ATOM 11676 C C . GLY E 3 23 ? 154.433 165.312 106.399 1.00 28.43 17 GLY E C 1
ATOM 11677 O O . GLY E 3 23 ? 154.435 166.437 105.895 1.00 31.67 17 GLY E O 1
ATOM 11678 N N . LYS E 3 24 ? 154.219 165.104 107.701 1.00 26.71 18 LYS E N 1
ATOM 11679 C CA . LYS E 3 24 ? 154.007 166.230 108.605 1.00 22.10 18 LYS E CA 1
ATOM 11680 C C . LYS E 3 24 ? 155.094 167.281 108.451 1.00 27.99 18 LYS E C 1
ATOM 11681 O O . LYS E 3 24 ? 154.806 168.461 108.236 1.00 33.20 18 LYS E O 1
ATOM 11687 N N . SER E 3 25 ? 156.356 166.872 108.570 1.00 28.22 19 SER E N 1
ATOM 11688 C CA . SER E 3 25 ? 157.440 167.837 108.440 1.00 29.65 19 SER E CA 1
ATOM 11689 C C . SER E 3 25 ? 157.462 168.461 107.054 1.00 29.67 19 SER E C 1
ATOM 11690 O O . SER E 3 25 ? 157.598 169.680 106.918 1.00 32.80 19 SER E O 1
ATOM 11693 N N . THR E 3 26 ? 157.287 167.647 106.014 1.00 30.25 20 THR E N 1
ATOM 11694 C CA . THR E 3 26 ? 157.360 168.154 104.648 1.00 33.45 20 THR E CA 1
ATOM 11695 C C . THR E 3 26 ? 156.212 169.106 104.341 1.00 36.36 20 THR E C 1
ATOM 11696 O O . THR E 3 26 ? 156.429 170.214 103.837 1.00 37.27 20 THR E O 1
ATOM 11700 N N . THR E 3 27 ? 154.977 168.688 104.623 1.00 34.25 21 THR E N 1
ATOM 11701 C CA . THR E 3 27 ? 153.844 169.551 104.312 1.00 34.23 21 THR E CA 1
ATOM 11702 C C . THR E 3 27 ? 153.839 170.785 105.203 1.00 36.73 21 THR E C 1
ATOM 11703 O O . THR E 3 27 ? 153.477 171.878 104.755 1.00 40.57 21 THR E O 1
ATOM 11707 N N . THR E 3 28 ? 154.257 170.637 106.461 1.00 33.96 22 THR E N 1
ATOM 11708 C CA . THR E 3 28 ? 154.346 171.789 107.344 1.00 33.39 22 THR E CA 1
ATOM 11709 C C . THR E 3 28 ? 155.375 172.786 106.837 1.00 35.66 22 THR E C 1
ATOM 11710 O O . THR E 3 28 ? 155.128 173.995 106.842 1.00 39.17 22 THR E O 1
ATOM 11714 N N . SER E 3 29 ? 156.531 172.301 106.380 1.00 34.22 23 SER E N 1
ATOM 11715 C CA . SER E 3 29 ? 157.541 173.199 105.837 1.00 35.60 23 SER E CA 1
ATOM 11716 C C . SER E 3 29 ? 157.039 173.873 104.574 1.00 39.74 23 SER E C 1
ATOM 11717 O O . SER E 3 29 ? 157.272 175.067 104.361 1.00 48.25 23 SER E O 1
ATOM 11720 N N . ASN E 3 30 ? 156.346 173.123 103.720 1.00 37.36 24 ASN E N 1
ATOM 11721 C CA . ASN E 3 30 ? 155.830 173.697 102.484 1.00 39.81 24 ASN E CA 1
ATOM 11722 C C . ASN E 3 30 ? 154.831 174.807 102.780 1.00 42.57 24 ASN E C 1
ATOM 11723 O O . ASN E 3 30 ? 154.910 175.897 102.206 1.00 44.52 24 ASN E O 1
ATOM 11728 N N . ILE E 3 31 ? 153.875 174.546 103.675 1.00 41.39 25 ILE E N 1
ATOM 11729 C CA . ILE E 3 31 ? 152.866 175.558 103.969 1.00 40.18 25 ILE E CA 1
ATOM 11730 C C . ILE E 3 31 ? 153.489 176.728 104.717 1.00 40.14 25 ILE E C 1
ATOM 11731 O O . ILE E 3 31 ? 153.079 177.877 104.527 1.00 45.39 25 ILE E O 1
ATOM 11736 N N . SER E 3 32 ? 154.494 176.473 105.557 1.00 38.68 26 SER E N 1
ATOM 11737 C CA . SER E 3 32 ? 155.194 177.567 106.218 1.00 37.83 26 SER E CA 1
ATOM 11738 C C . SER E 3 32 ? 155.896 178.454 105.202 1.00 42.30 26 SER E C 1
ATOM 11739 O O . SER E 3 32 ? 155.853 179.684 105.308 1.00 45.88 26 SER E O 1
ATOM 11742 N N . ALA E 3 33 ? 156.544 177.847 104.205 1.00 41.16 27 ALA E N 1
ATOM 11743 C CA . ALA E 3 33 ? 157.216 178.628 103.172 1.00 42.40 27 ALA E CA 1
ATOM 11744 C C . ALA E 3 33 ? 156.211 179.391 102.321 1.00 45.33 27 ALA E C 1
ATOM 11745 O O . ALA E 3 33 ? 156.469 180.530 101.918 1.00 48.01 27 ALA E O 1
ATOM 11747 N N . ALA E 3 34 ? 155.063 178.779 102.033 1.00 44.17 28 ALA E N 1
ATOM 11748 C CA . ALA E 3 34 ? 154.025 179.479 101.285 1.00 45.32 28 ALA E CA 1
ATOM 11749 C C . ALA E 3 34 ? 153.509 180.681 102.064 1.00 48.31 28 ALA E C 1
ATOM 11750 O O . ALA E 3 34 ? 153.322 181.765 101.500 1.00 53.12 28 ALA E O 1
ATOM 11752 N N . LEU E 3 35 ? 153.284 180.511 103.367 1.00 45.64 29 LEU E N 1
ATOM 11753 C CA . LEU E 3 35 ? 152.851 181.628 104.197 1.00 39.49 29 LEU E CA 1
ATOM 11754 C C . LEU E 3 35 ? 153.920 182.711 104.262 1.00 44.74 29 LEU E C 1
ATOM 11755 O O . LEU E 3 35 ? 153.606 183.905 104.230 1.00 52.63 29 LEU E O 1
ATOM 11760 N N . ALA E 3 36 ? 155.191 182.314 104.352 1.00 43.50 30 ALA E N 1
ATOM 11761 C CA . ALA E 3 36 ? 156.268 183.296 104.410 1.00 47.83 30 ALA E CA 1
ATOM 11762 C C . ALA E 3 36 ? 156.371 184.081 103.109 1.00 52.03 30 ALA E C 1
ATOM 11763 O O . ALA E 3 36 ? 156.590 185.298 103.128 1.00 53.52 30 ALA E O 1
ATOM 11765 N N . GLU E 3 37 ? 156.219 183.403 101.970 1.00 51.38 31 GLU E N 1
ATOM 11766 C CA . GLU E 3 37 ? 156.292 184.092 100.687 1.00 56.15 31 GLU E CA 1
ATOM 11767 C C . GLU E 3 37 ? 155.162 185.100 100.535 1.00 58.51 31 GLU E C 1
ATOM 11768 O O . GLU E 3 37 ? 155.353 186.162 99.932 1.00 58.92 31 GLU E O 1
ATOM 11774 N N . ALA E 3 38 ? 153.982 184.790 101.075 1.00 57.07 32 ALA E N 1
ATOM 11775 C CA . ALA E 3 38 ? 152.863 185.721 101.026 1.00 58.67 32 ALA E CA 1
ATOM 11776 C C . ALA E 3 38 ? 153.079 186.942 101.908 1.00 59.44 32 ALA E C 1
ATOM 11777 O O . ALA E 3 38 ? 152.315 187.906 101.795 1.00 61.31 32 ALA E O 1
ATOM 11779 N N . GLY E 3 39 ? 154.083 186.926 102.771 1.00 56.05 33 GLY E N 1
ATOM 11780 C CA . GLY E 3 39 ? 154.390 188.045 103.626 1.00 54.83 33 GLY E CA 1
ATOM 11781 C C . GLY E 3 39 ? 154.013 187.887 105.086 1.00 55.07 33 GLY E C 1
ATOM 11782 O O . GLY E 3 39 ? 153.910 188.901 105.787 1.00 58.82 33 GLY E O 1
ATOM 11783 N N . TYR E 3 40 ? 153.811 186.665 105.565 1.00 51.82 34 TYR E N 1
ATOM 11784 C CA . TYR E 3 40 ? 153.433 186.432 106.950 1.00 49.35 34 TYR E CA 1
ATOM 11785 C C . TYR E 3 40 ? 154.666 186.134 107.792 1.00 48.51 34 TYR E C 1
ATOM 11786 O O . TYR E 3 40 ? 155.648 185.564 107.311 1.00 50.10 34 TYR E O 1
ATOM 11795 N N . LYS E 3 41 ? 154.608 186.540 109.058 1.00 44.84 35 LYS E N 1
ATOM 11796 C CA . LYS E 3 41 ? 155.627 186.185 110.043 1.00 42.28 35 LYS E CA 1
ATOM 11797 C C . LYS E 3 41 ? 155.227 184.856 110.668 1.00 39.90 35 LYS E C 1
ATOM 11798 O O . LYS E 3 41 ? 154.362 184.805 111.544 1.00 43.28 35 LYS E O 1
ATOM 11804 N N . VAL E 3 42 ? 155.852 183.775 110.213 1.00 42.99 36 VAL E N 1
ATOM 11805 C CA . VAL E 3 42 ? 155.506 182.422 110.632 1.00 41.10 36 VAL E CA 1
ATOM 11806 C C . VAL E 3 42 ? 156.718 181.823 111.327 1.00 38.98 36 VAL E C 1
ATOM 11807 O O . VAL E 3 42 ? 157.843 181.941 110.830 1.00 43.77 36 VAL E O 1
ATOM 11811 N N . MET E 3 43 ? 156.492 181.200 112.480 1.00 37.52 37 MET E N 1
ATOM 11812 C CA . MET E 3 43 ? 157.531 180.485 113.206 1.00 37.48 37 MET E CA 1
ATOM 11813 C C . MET E 3 43 ? 157.126 179.021 113.276 1.00 39.10 37 MET E C 1
ATOM 11814 O O . MET E 3 43 ? 156.004 178.705 113.684 1.00 39.86 37 MET E O 1
ATOM 11819 N N . GLN E 3 44 ? 158.034 178.132 112.880 1.00 42.45 38 GLN E N 1
ATOM 11820 C CA . GLN E 3 44 ? 157.792 176.693 112.892 1.00 35.57 38 GLN E CA 1
ATOM 11821 C C . GLN E 3 44 ? 158.581 176.066 114.033 1.00 32.10 38 GLN E C 1
ATOM 11822 O O . GLN E 3 44 ? 159.815 176.110 114.036 1.00 33.66 38 GLN E O 1
ATOM 11828 N N . PHE E 3 45 ? 157.869 175.488 114.998 1.00 30.84 39 PHE E N 1
ATOM 11829 C CA . PHE E 3 45 ? 158.476 174.896 116.184 1.00 34.69 39 PHE E CA 1
ATOM 11830 C C . PHE E 3 45 ? 158.514 173.383 116.017 1.00 37.04 39 PHE E C 1
ATOM 11831 O O . PHE E 3 45 ? 157.468 172.728 115.988 1.00 38.00 39 PHE E O 1
ATOM 11839 N N . GLY E 3 46 ? 159.718 172.829 115.916 1.00 34.62 40 GLY E N 1
ATOM 11840 C CA . GLY E 3 46 ? 159.867 171.400 115.743 1.00 36.30 40 GLY E CA 1
ATOM 11841 C C . GLY E 3 46 ? 159.849 170.659 117.063 1.00 34.77 40 GLY E C 1
ATOM 11842 O O . GLY E 3 46 ? 160.704 170.891 117.921 1.00 38.52 40 GLY E O 1
ATOM 11843 N N . CYS E 3 47 ? 158.877 169.769 117.240 1.00 31.29 41 CYS E N 1
ATOM 11844 C CA . CYS E 3 47 ? 158.731 168.985 118.463 1.00 33.73 41 CYS E CA 1
ATOM 11845 C C . CYS E 3 47 ? 159.266 167.573 118.285 1.00 38.78 41 CYS E C 1
ATOM 11846 O O . CYS E 3 47 ? 158.705 166.613 118.820 1.00 39.33 41 CYS E O 1
ATOM 11849 N N . ASP E 3 48 ? 160.348 167.421 117.526 1.00 39.37 42 ASP E N 1
ATOM 11850 C CA . ASP E 3 48 ? 160.934 166.130 117.222 1.00 37.81 42 ASP E CA 1
ATOM 11851 C C . ASP E 3 48 ? 162.353 166.070 117.771 1.00 41.09 42 ASP E C 1
ATOM 11852 O O . ASP E 3 48 ? 163.129 167.015 117.565 1.00 43.06 42 ASP E O 1
ATOM 11857 N N . PRO E 3 49 ? 162.728 165.009 118.491 1.00 39.49 43 PRO E N 1
ATOM 11858 C CA . PRO E 3 49 ? 164.128 164.888 118.927 1.00 32.34 43 PRO E CA 1
ATOM 11859 C C . PRO E 3 49 ? 165.117 164.816 117.780 1.00 37.58 43 PRO E C 1
ATOM 11860 O O . PRO E 3 49 ? 166.278 165.200 117.962 1.00 36.27 43 PRO E O 1
ATOM 11864 N N . LYS E 3 50 ? 164.706 164.335 116.603 1.00 37.54 44 LYS E N 1
ATOM 11865 C CA . LYS E 3 50 ? 165.661 164.188 115.511 1.00 36.97 44 LYS E CA 1
ATOM 11866 C C . LYS E 3 50 ? 166.059 165.531 114.923 1.00 40.55 44 LYS E C 1
ATOM 11867 O O . LYS E 3 50 ? 167.056 165.603 114.200 1.00 44.18 44 LYS E O 1
ATOM 11873 N N . SER E 3 51 ? 165.308 166.589 115.219 1.00 36.60 45 SER E N 1
ATOM 11874 C CA . SER E 3 51 ? 165.622 167.933 114.742 1.00 35.11 45 SER E CA 1
ATOM 11875 C C . SER E 3 51 ? 165.673 167.976 113.215 1.00 40.32 45 SER E C 1
ATOM 11876 O O . SER E 3 51 ? 166.593 168.533 112.615 1.00 44.27 45 SER E O 1
ATOM 11879 N N . ASP E 3 52 ? 164.659 167.386 112.586 1.00 41.93 46 ASP E N 1
ATOM 11880 C CA . ASP E 3 52 ? 164.537 167.389 111.137 1.00 40.43 46 ASP E CA 1
ATOM 11881 C C . ASP E 3 52 ? 163.272 168.079 110.650 1.00 43.57 46 ASP E C 1
ATOM 11882 O O . ASP E 3 52 ? 163.045 168.136 109.437 1.00 42.88 46 ASP E O 1
ATOM 11887 N N . SER E 3 53 ? 162.451 168.614 111.556 1.00 43.99 47 SER E N 1
ATOM 11888 C CA . SER E 3 53 ? 161.189 169.215 111.143 1.00 40.63 47 SER E CA 1
ATOM 11889 C C . SER E 3 53 ? 161.425 170.412 110.236 1.00 40.07 47 SER E C 1
ATOM 11890 O O . SER E 3 53 ? 160.744 170.575 109.218 1.00 42.50 47 SER E O 1
ATOM 11893 N N . THR E 3 54 ? 162.388 171.262 110.587 1.00 42.30 48 THR E N 1
ATOM 11894 C CA . THR E 3 54 ? 162.737 172.431 109.792 1.00 44.66 48 THR E CA 1
ATOM 11895 C C . THR E 3 54 ? 163.985 172.195 108.951 1.00 48.86 48 THR E C 1
ATOM 11896 O O . THR E 3 54 ? 164.702 173.145 108.628 1.00 49.74 48 THR E O 1
ATOM 11900 N N . ASN E 3 55 ? 164.257 170.941 108.587 1.00 46.28 49 ASN E N 1
ATOM 11901 C CA . ASN E 3 55 ? 165.461 170.642 107.821 1.00 43.41 49 ASN E CA 1
ATOM 11902 C C . ASN E 3 55 ? 165.417 171.263 106.434 1.00 48.36 49 ASN E C 1
ATOM 11903 O O . ASN E 3 55 ? 166.457 171.679 105.912 1.00 51.86 49 ASN E O 1
ATOM 11908 N N . THR E 3 56 ? 164.238 171.329 105.821 1.00 48.65 50 THR E N 1
ATOM 11909 C CA . THR E 3 56 ? 164.101 171.862 104.472 1.00 48.75 50 THR E CA 1
ATOM 11910 C C . THR E 3 56 ? 163.991 173.380 104.436 1.00 49.31 50 THR E C 1
ATOM 11911 O O . THR E 3 56 ? 163.942 173.950 103.342 1.00 49.80 50 THR E O 1
ATOM 11915 N N . LEU E 3 57 ? 163.951 174.045 105.588 1.00 46.18 51 LEU E N 1
ATOM 11916 C CA . LEU E 3 57 ? 163.960 175.500 105.639 1.00 47.57 51 LEU E CA 1
ATOM 11917 C C . LEU E 3 57 ? 165.357 176.079 105.808 1.00 50.18 51 LEU E C 1
ATOM 11918 O O . LEU E 3 57 ? 165.530 177.290 105.643 1.00 54.05 51 LEU E O 1
ATOM 11923 N N . ARG E 3 58 ? 166.350 175.251 106.128 1.00 50.48 52 ARG E N 1
ATOM 11924 C CA . ARG E 3 58 ? 167.704 175.718 106.381 1.00 52.98 52 ARG E CA 1
ATOM 11925 C C . ARG E 3 58 ? 168.727 175.170 105.397 1.00 53.38 52 ARG E C 1
ATOM 11926 O O . ARG E 3 58 ? 169.912 175.498 105.515 1.00 54.67 52 ARG E O 1
ATOM 11934 N N . GLY E 3 59 ? 168.313 174.357 104.429 1.00 50.18 53 GLY E N 1
ATOM 11935 C CA . GLY E 3 59 ? 169.239 173.719 103.520 1.00 50.35 53 GLY E CA 1
ATOM 11936 C C . GLY E 3 59 ? 169.771 172.382 103.981 1.00 51.89 53 GLY E C 1
ATOM 11937 O O . GLY E 3 59 ? 170.589 171.783 103.271 1.00 50.65 53 GLY E O 1
ATOM 11938 N N . GLY E 3 60 ? 169.339 171.893 105.140 1.00 51.34 54 GLY E N 1
ATOM 11939 C CA . GLY E 3 60 ? 169.770 170.619 105.663 1.00 49.58 54 GLY E CA 1
ATOM 11940 C C . GLY E 3 60 ? 170.841 170.714 106.729 1.00 53.59 54 GLY E C 1
ATOM 11941 O O . GLY E 3 60 ? 171.039 169.750 107.476 1.00 49.50 54 GLY E O 1
ATOM 11942 N N . ASP E 3 61 ? 171.524 171.850 106.824 1.00 53.33 55 ASP E N 1
ATOM 11943 C CA . ASP E 3 61 ? 172.608 172.000 107.781 1.00 53.03 55 ASP E CA 1
ATOM 11944 C C . ASP E 3 61 ? 172.077 171.971 109.210 1.00 56.19 55 ASP E C 1
ATOM 11945 O O . ASP E 3 61 ? 170.974 172.438 109.500 1.00 59.24 55 ASP E O 1
ATOM 11950 N N . TYR E 3 62 ? 172.883 171.407 110.105 1.00 57.62 56 TYR E N 1
ATOM 11951 C CA . TYR E 3 62 ? 172.480 171.247 111.495 1.00 55.71 56 TYR E CA 1
ATOM 11952 C C . TYR E 3 62 ? 172.416 172.593 112.203 1.00 50.92 56 TYR E C 1
ATOM 11953 O O . TYR E 3 62 ? 173.286 173.450 112.026 1.00 53.34 56 TYR E O 1
ATOM 11962 N N . ILE E 3 63 ? 171.377 172.772 113.012 1.00 49.44 57 ILE E N 1
ATOM 11963 C CA . ILE E 3 63 ? 171.216 173.970 113.832 1.00 54.57 57 ILE E CA 1
ATOM 11964 C C . ILE E 3 63 ? 171.013 173.543 115.283 1.00 50.13 57 ILE E C 1
ATOM 11965 O O . ILE E 3 63 ? 170.137 172.713 115.563 1.00 50.19 57 ILE E O 1
ATOM 11970 N N . PRO E 3 64 ? 171.792 174.067 116.230 1.00 47.47 58 PRO E N 1
ATOM 11971 C CA . PRO E 3 64 ? 171.614 173.660 117.629 1.00 44.37 58 PRO E CA 1
ATOM 11972 C C . PRO E 3 64 ? 170.234 174.043 118.135 1.00 44.30 58 PRO E C 1
ATOM 11973 O O . PRO E 3 64 ? 169.695 175.097 117.792 1.00 50.12 58 PRO E O 1
ATOM 11977 N N . SER E 3 65 ? 169.665 173.177 118.962 1.00 41.81 59 SER E N 1
ATOM 11978 C CA . SER E 3 65 ? 168.307 173.340 119.444 1.00 42.61 59 SER E CA 1
ATOM 11979 C C . SER E 3 65 ? 168.312 174.025 120.807 1.00 43.66 59 SER E C 1
ATOM 11980 O O . SER E 3 65 ? 169.334 174.541 121.269 1.00 46.89 59 SER E O 1
ATOM 11983 N N . VAL E 3 66 ? 167.151 174.038 121.462 1.00 41.92 60 VAL E N 1
ATOM 11984 C CA . VAL E 3 66 ? 167.065 174.609 122.800 1.00 41.53 60 VAL E CA 1
ATOM 11985 C C . VAL E 3 66 ? 167.584 173.614 123.829 1.00 43.33 60 VAL E C 1
ATOM 11986 O O . VAL E 3 66 ? 168.303 173.986 124.762 1.00 46.49 60 VAL E O 1
ATOM 11990 N N . LEU E 3 67 ? 167.226 172.339 123.676 1.00 43.39 61 LEU E N 1
ATOM 11991 C CA . LEU E 3 67 ? 167.736 171.287 124.544 1.00 43.61 61 LEU E CA 1
ATOM 11992 C C . LEU E 3 67 ? 169.232 171.077 124.373 1.00 47.49 61 LEU E C 1
ATOM 11993 O O . LEU E 3 67 ? 169.849 170.420 125.217 1.00 49.35 61 LEU E O 1
ATOM 11998 N N . ASP E 3 68 ? 169.823 171.618 123.310 1.00 48.95 62 ASP E N 1
ATOM 11999 C CA . ASP E 3 68 ? 171.260 171.575 123.099 1.00 51.70 62 ASP E CA 1
ATOM 12000 C C . ASP E 3 68 ? 171.915 172.849 123.596 1.00 56.57 62 ASP E C 1
ATOM 12001 O O . ASP E 3 68 ? 173.141 172.971 123.550 1.00 63.75 62 ASP E O 1
ATOM 12006 N N . LEU E 3 69 ? 171.107 173.801 124.059 1.00 55.46 63 LEU E N 1
ATOM 12007 C CA . LEU E 3 69 ? 171.571 174.987 124.756 1.00 56.88 63 LEU E CA 1
ATOM 12008 C C . LEU E 3 69 ? 171.412 174.836 126.259 1.00 60.17 63 LEU E C 1
ATOM 12009 O O . LEU E 3 69 ? 172.077 175.547 127.019 1.00 68.56 63 LEU E O 1
ATOM 12014 N N . LEU E 3 70 ? 170.544 173.918 126.688 1.00 58.25 64 LEU E N 1
ATOM 12015 C CA . LEU E 3 70 ? 170.357 173.625 128.102 1.00 60.89 64 LEU E CA 1
ATOM 12016 C C . LEU E 3 70 ? 171.477 172.743 128.633 1.00 66.16 64 LEU E C 1
ATOM 12017 O O . LEU E 3 70 ? 171.953 172.946 129.755 1.00 72.00 64 LEU E O 1
ATOM 12022 N N . ARG E 3 71 ? 171.908 171.762 127.841 1.00 65.95 65 ARG E N 1
ATOM 12023 C CA . ARG E 3 71 ? 172.933 170.828 128.284 1.00 69.58 65 ARG E CA 1
ATOM 12024 C C . ARG E 3 71 ? 174.321 171.454 128.312 1.00 69.12 65 ARG E C 1
ATOM 12025 O O . ARG E 3 71 ? 175.230 170.871 128.910 1.00 74.14 65 ARG E O 1
ATOM 12033 N N . GLU E 3 72 ? 174.504 172.617 127.685 1.00 69.52 66 GLU E N 1
ATOM 12034 C CA . GLU E 3 72 ? 175.809 173.259 127.576 1.00 73.13 66 GLU E CA 1
ATOM 12035 C C . GLU E 3 72 ? 175.807 174.656 128.190 1.00 77.48 66 GLU E C 1
ATOM 12036 O O . GLU E 3 72 ? 176.698 175.460 127.901 1.00 78.76 66 GLU E O 1
ATOM 12042 N N . ASN E 3 73 ? 174.820 174.960 129.029 1.00 76.44 67 ASN E N 1
ATOM 12043 C CA . ASN E 3 73 ? 174.692 176.280 129.630 1.00 80.60 67 ASN E CA 1
ATOM 12044 C C . ASN E 3 73 ? 173.759 176.163 130.827 1.00 83.13 67 ASN E C 1
ATOM 12045 O O . ASN E 3 73 ? 173.094 175.143 131.021 1.00 82.14 67 ASN E O 1
ATOM 12050 N N . ALA E 3 74 ? 173.712 177.226 131.627 1.00 86.47 68 ALA E N 1
ATOM 12051 C CA . ALA E 3 74 ? 172.926 177.245 132.856 1.00 88.21 68 ALA E CA 1
ATOM 12052 C C . ALA E 3 74 ? 171.725 178.174 132.783 1.00 87.00 68 ALA E C 1
ATOM 12053 O O . ALA E 3 74 ? 170.673 177.857 133.342 1.00 85.05 68 ALA E O 1
ATOM 12055 N N . ARG E 3 75 ? 171.854 179.314 132.110 1.00 86.95 69 ARG E N 1
ATOM 12056 C CA . ARG E 3 75 ? 170.737 180.211 131.849 1.00 82.28 69 ARG E CA 1
ATOM 12057 C C . ARG E 3 75 ? 170.526 180.270 130.345 1.00 73.62 69 ARG E C 1
ATOM 12058 O O . ARG E 3 75 ? 171.459 180.578 129.596 1.00 72.95 69 ARG E O 1
ATOM 12066 N N . VAL E 3 76 ? 169.305 179.977 129.908 1.00 70.45 70 VAL E N 1
ATOM 12067 C CA . VAL E 3 76 ? 168.986 179.840 128.492 1.00 66.87 70 VAL E CA 1
ATOM 12068 C C . VAL E 3 76 ? 168.297 181.104 128.004 1.00 65.06 70 VAL E C 1
ATOM 12069 O O . VAL E 3 76 ? 167.349 181.589 128.634 1.00 69.07 70 VAL E O 1
ATOM 12073 N N . ASP E 3 77 ? 168.779 181.641 126.889 1.00 62.17 71 ASP E N 1
ATOM 12074 C CA . ASP E 3 77 ? 168.135 182.744 126.182 1.00 63.57 71 ASP E CA 1
ATOM 12075 C C . ASP E 3 77 ? 167.525 182.144 124.919 1.00 64.78 71 ASP E C 1
ATOM 12076 O O . ASP E 3 77 ? 168.240 181.852 123.956 1.00 67.01 71 ASP E O 1
ATOM 12081 N N . ALA E 3 78 ? 166.202 181.956 124.930 1.00 64.13 72 ALA E N 1
ATOM 12082 C CA . ALA E 3 78 ? 165.533 181.258 123.836 1.00 58.42 72 ALA E CA 1
ATOM 12083 C C . ALA E 3 78 ? 165.895 181.829 122.471 1.00 59.23 72 ALA E C 1
ATOM 12084 O O . ALA E 3 78 ? 165.860 181.105 121.470 1.00 62.60 72 ALA E O 1
ATOM 12086 N N . HIS E 3 79 ? 166.248 183.112 122.405 1.00 61.92 73 HIS E N 1
ATOM 12087 C CA . HIS E 3 79 ? 166.590 183.719 121.122 1.00 63.35 73 HIS E CA 1
ATOM 12088 C C . HIS E 3 79 ? 167.804 183.040 120.501 1.00 62.61 73 HIS E C 1
ATOM 12089 O O . HIS E 3 79 ? 167.820 182.749 119.300 1.00 61.93 73 HIS E O 1
ATOM 12096 N N . GLU E 3 80 ? 168.840 182.788 121.304 1.00 62.64 74 GLU E N 1
ATOM 12097 C CA . GLU E 3 80 ? 170.039 182.133 120.792 1.00 64.97 74 GLU E CA 1
ATOM 12098 C C . GLU E 3 80 ? 169.735 180.816 120.087 1.00 66.33 74 GLU E C 1
ATOM 12099 O O . GLU E 3 80 ? 170.594 180.304 119.361 1.00 68.48 74 GLU E O 1
ATOM 12105 N N . ALA E 3 81 ? 168.541 180.257 120.275 1.00 64.17 75 ALA E N 1
ATOM 12106 C CA . ALA E 3 81 ? 168.149 179.024 119.608 1.00 60.00 75 ALA E CA 1
ATOM 12107 C C . ALA E 3 81 ? 167.198 179.253 118.442 1.00 58.78 75 ALA E C 1
ATOM 12108 O O . ALA E 3 81 ? 166.842 178.292 117.756 1.00 60.24 75 ALA E O 1
ATOM 12110 N N . ILE E 3 82 ? 166.777 180.489 118.201 1.00 54.97 76 ILE E N 1
ATOM 12111 C CA . ILE E 3 82 ? 165.937 180.818 117.057 1.00 52.48 76 ILE E CA 1
ATOM 12112 C C . ILE E 3 82 ? 166.836 181.068 115.855 1.00 49.72 76 ILE E C 1
ATOM 12113 O O . ILE E 3 82 ? 167.744 181.905 115.911 1.00 53.74 76 ILE E O 1
ATOM 12118 N N . PHE E 3 83 ? 166.582 180.350 114.767 1.00 52.77 77 PHE E N 1
ATOM 12119 C CA . PHE E 3 83 ? 167.362 180.467 113.544 1.00 56.85 77 PHE E CA 1
ATOM 12120 C C . PHE E 3 83 ? 166.456 180.918 112.409 1.00 52.34 77 PHE E C 1
ATOM 12121 O O . PHE E 3 83 ? 165.313 180.466 112.297 1.00 45.62 77 PHE E O 1
ATOM 12129 N N . GLN E 3 84 ? 166.969 181.815 111.574 1.00 56.41 78 GLN E N 1
ATOM 12130 C CA . GLN E 3 84 ? 166.204 182.385 110.473 1.00 56.31 78 GLN E CA 1
ATOM 12131 C C . GLN E 3 84 ? 166.390 181.512 109.239 1.00 55.06 78 GLN E C 1
ATOM 12132 O O . GLN E 3 84 ? 167.505 181.395 108.719 1.00 51.86 78 GLN E O 1
ATOM 12138 N N . GLY E 3 85 ? 165.302 180.909 108.770 1.00 54.45 79 GLY E N 1
ATOM 12139 C CA . GLY E 3 85 ? 165.340 179.978 107.666 1.00 53.01 79 GLY E CA 1
ATOM 12140 C C . GLY E 3 85 ? 164.907 180.598 106.355 1.00 55.26 79 GLY E C 1
ATOM 12141 O O . GLY E 3 85 ? 164.886 181.823 106.186 1.00 56.03 79 GLY E O 1
ATOM 12142 N N . PHE E 3 86 ? 164.556 179.731 105.409 1.00 52.60 80 PHE E N 1
ATOM 12143 C CA . PHE E 3 86 ? 164.166 180.183 104.081 1.00 54.40 80 PHE E CA 1
ATOM 12144 C C . PHE E 3 86 ? 162.909 181.036 104.157 1.00 54.22 80 PHE E C 1
ATOM 12145 O O . PHE E 3 86 ? 161.926 180.661 104.803 1.00 52.57 80 PHE E O 1
ATOM 12153 N N . GLY E 3 87 ? 162.942 182.187 103.491 1.00 54.27 81 GLY E N 1
ATOM 12154 C CA . GLY E 3 87 ? 161.817 183.094 103.483 1.00 50.70 81 GLY E CA 1
ATOM 12155 C C . GLY E 3 87 ? 161.667 183.931 104.732 1.00 53.90 81 GLY E C 1
ATOM 12156 O O . GLY E 3 87 ? 160.718 184.719 104.816 1.00 57.04 81 GLY E O 1
ATOM 12157 N N . GLY E 3 88 ? 162.571 183.796 105.698 1.00 55.14 82 GLY E N 1
ATOM 12158 C CA . GLY E 3 88 ? 162.448 184.504 106.954 1.00 54.71 82 GLY E CA 1
ATOM 12159 C C . GLY E 3 88 ? 161.678 183.767 108.022 1.00 49.36 82 GLY E C 1
ATOM 12160 O O . GLY E 3 88 ? 161.264 184.388 109.006 1.00 45.06 82 GLY E O 1
ATOM 12161 N N . ILE E 3 89 ? 161.478 182.459 107.868 1.00 48.49 83 ILE E N 1
ATOM 12162 C CA . ILE E 3 89 ? 160.734 181.692 108.856 1.00 42.29 83 ILE E CA 1
ATOM 12163 C C . ILE E 3 89 ? 161.586 181.518 110.103 1.00 43.12 83 ILE E C 1
ATOM 12164 O O . ILE E 3 89 ? 162.763 181.145 110.024 1.00 46.07 83 ILE E O 1
ATOM 12169 N N . TYR E 3 90 ? 160.995 181.794 111.264 1.00 42.98 84 TYR E N 1
ATOM 12170 C CA . TYR E 3 90 ? 161.667 181.578 112.544 1.00 43.85 84 TYR E CA 1
ATOM 12171 C C . TYR E 3 90 ? 161.644 180.082 112.838 1.00 41.67 84 TYR E C 1
ATOM 12172 O O . TYR E 3 90 ? 160.821 179.572 113.600 1.00 42.73 84 TYR E O 1
ATOM 12181 N N . CYS E 3 91 ? 162.566 179.364 112.204 1.00 39.81 85 CYS E N 1
ATOM 12182 C CA . CYS E 3 91 ? 162.644 177.915 112.357 1.00 42.43 85 CYS E CA 1
ATOM 12183 C C . CYS E 3 91 ? 163.408 177.598 113.637 1.00 43.03 85 CYS E C 1
ATOM 12184 O O . CYS E 3 91 ? 164.604 177.885 113.743 1.00 47.57 85 CYS E O 1
ATOM 12187 N N . VAL E 3 92 ? 162.712 177.024 114.615 1.00 37.74 86 VAL E N 1
ATOM 12188 C CA . VAL E 3 92 ? 163.291 176.676 115.905 1.00 37.18 86 VAL E CA 1
ATOM 12189 C C . VAL E 3 92 ? 162.988 175.211 116.181 1.00 37.57 86 VAL E C 1
ATOM 12190 O O . VAL E 3 92 ? 161.842 174.771 116.038 1.00 37.40 86 VAL E O 1
ATOM 12194 N N . GLU E 3 93 ? 164.016 174.458 116.560 1.00 38.22 87 GLU E N 1
ATOM 12195 C CA . GLU E 3 93 ? 163.893 173.041 116.867 1.00 35.85 87 GLU E CA 1
ATOM 12196 C C . GLU E 3 93 ? 163.983 172.831 118.370 1.00 33.10 87 GLU E C 1
ATOM 12197 O O . GLU E 3 93 ? 164.825 173.436 119.039 1.00 38.44 87 GLU E O 1
ATOM 12203 N N . ALA E 3 94 ? 163.113 171.971 118.897 1.00 34.16 88 ALA E N 1
ATOM 12204 C CA . ALA E 3 94 ? 163.196 171.629 120.310 1.00 32.01 88 ALA E CA 1
ATOM 12205 C C . ALA E 3 94 ? 164.370 170.701 120.576 1.00 36.41 88 ALA E C 1
ATOM 12206 O O . ALA E 3 94 ? 165.066 170.844 121.587 1.00 37.33 88 ALA E O 1
ATOM 12208 N N . GLY E 3 95 ? 164.611 169.754 119.680 1.00 40.25 89 GLY E N 1
ATOM 12209 C CA . GLY E 3 95 ? 165.724 168.865 119.878 1.00 36.00 89 GLY E CA 1
ATOM 12210 C C . GLY E 3 95 ? 165.438 167.836 120.956 1.00 33.50 89 GLY E C 1
ATOM 12211 O O . GLY E 3 95 ? 164.295 167.569 121.331 1.00 31.19 89 GLY E O 1
ATOM 12212 N N . GLY E 3 96 ? 166.517 167.250 121.456 1.00 32.24 90 GLY E N 1
ATOM 12213 C CA . GLY E 3 96 ? 166.421 166.229 122.465 1.00 28.91 90 GLY E CA 1
ATOM 12214 C C . GLY E 3 96 ? 167.584 165.268 122.388 1.00 32.38 90 GLY E C 1
ATOM 12215 O O . GLY E 3 96 ? 168.597 165.532 121.736 1.00 34.50 90 GLY E O 1
ATOM 12216 N N . PRO E 3 97 ? 167.457 164.127 123.044 1.00 32.52 91 PRO E N 1
ATOM 12217 C CA . PRO E 3 97 ? 168.565 163.174 123.118 1.00 28.12 91 PRO E CA 1
ATOM 12218 C C . PRO E 3 97 ? 168.666 162.362 121.831 1.00 34.85 91 PRO E C 1
ATOM 12219 O O . PRO E 3 97 ? 167.913 162.556 120.880 1.00 39.23 91 PRO E O 1
ATOM 12223 N N . ALA E 3 98 ? 169.629 161.449 121.813 1.00 36.85 92 ALA E N 1
ATOM 12224 C CA . ALA E 3 98 ? 169.683 160.438 120.775 1.00 29.09 92 ALA E CA 1
ATOM 12225 C C . ALA E 3 98 ? 168.655 159.352 121.067 1.00 27.48 92 ALA E C 1
ATOM 12226 O O . ALA E 3 98 ? 168.216 159.189 122.206 1.00 29.24 92 ALA E O 1
ATOM 12228 N N . PRO E 3 99 ? 168.245 158.598 120.052 1.00 31.45 93 PRO E N 1
ATOM 12229 C CA . PRO E 3 99 ? 167.221 157.575 120.274 1.00 28.26 93 PRO E CA 1
ATOM 12230 C C . PRO E 3 99 ? 167.636 156.593 121.358 1.00 28.70 93 PRO E C 1
ATOM 12231 O O . PRO E 3 99 ? 168.772 156.120 121.396 1.00 34.77 93 PRO E O 1
ATOM 12235 N N . GLY E 3 100 ? 166.695 156.291 122.248 1.00 23.50 94 GLY E N 1
ATOM 12236 C CA . GLY E 3 100 ? 166.898 155.296 123.276 1.00 27.89 94 GLY E CA 1
ATOM 12237 C C . GLY E 3 100 ? 167.470 155.798 124.585 1.00 34.46 94 GLY E C 1
ATOM 12238 O O . GLY E 3 100 ? 167.720 154.981 125.478 1.00 37.92 94 GLY E O 1
ATOM 12239 N N . VAL E 3 101 ? 167.708 157.102 124.730 1.00 35.25 95 VAL E N 1
ATOM 12240 C CA . VAL E 3 101 ? 168.150 157.666 125.998 1.00 30.58 95 VAL E CA 1
ATOM 12241 C C . VAL E 3 101 ? 167.319 158.900 126.322 1.00 31.77 95 VAL E C 1
ATOM 12242 O O . VAL E 3 101 ? 166.779 159.569 125.439 1.00 29.94 95 VAL E O 1
ATOM 12246 N N . GLY E 3 102 ? 167.239 159.203 127.614 1.00 31.69 96 GLY E N 1
ATOM 12247 C CA . GLY E 3 102 ? 166.645 160.444 128.061 1.00 29.88 96 GLY E CA 1
ATOM 12248 C C . GLY E 3 102 ? 165.127 160.443 128.038 1.00 26.35 96 GLY E C 1
ATOM 12249 O O . GLY E 3 102 ? 164.459 159.407 128.095 1.00 27.47 96 GLY E O 1
ATOM 12250 N N . CYS E 3 103 ? 164.582 161.654 127.960 1.00 23.62 97 CYS E N 1
ATOM 12251 C CA . CYS E 3 103 ? 163.136 161.857 127.928 1.00 21.37 97 CYS E CA 1
ATOM 12252 C C . CYS E 3 103 ? 162.866 163.052 127.022 1.00 22.68 97 CYS E C 1
ATOM 12253 O O . CYS E 3 103 ? 163.097 164.197 127.416 1.00 25.09 97 CYS E O 1
ATOM 12256 N N . ALA E 3 104 ? 162.398 162.773 125.808 1.00 22.60 98 ALA E N 1
ATOM 12257 C CA . ALA E 3 104 ? 162.141 163.838 124.850 1.00 21.70 98 ALA E CA 1
ATOM 12258 C C . ALA E 3 104 ? 160.851 164.583 125.147 1.00 26.43 98 ALA E C 1
ATOM 12259 O O . ALA E 3 104 ? 160.751 165.771 124.840 1.00 30.78 98 ALA E O 1
ATOM 12261 N N . GLY E 3 105 ? 159.855 163.910 125.723 1.00 29.52 99 GLY E N 1
ATOM 12262 C CA . GLY E 3 105 ? 158.615 164.597 126.045 1.00 24.34 99 GLY E CA 1
ATOM 12263 C C . GLY E 3 105 ? 158.818 165.685 127.077 1.00 24.95 99 GLY E C 1
ATOM 12264 O O . GLY E 3 105 ? 158.342 166.813 126.918 1.00 31.52 99 GLY E O 1
ATOM 12265 N N . ARG E 3 106 ? 159.542 165.365 128.149 1.00 23.85 100 ARG E N 1
ATOM 12266 C CA . ARG E 3 106 ? 159.936 166.403 129.088 1.00 23.83 100 ARG E CA 1
ATOM 12267 C C . ARG E 3 106 ? 160.809 167.445 128.416 1.00 24.13 100 ARG E C 1
ATOM 12268 O O . ARG E 3 106 ? 160.786 168.614 128.806 1.00 29.46 100 ARG E O 1
ATOM 12276 N N . GLY E 3 107 ? 161.583 167.051 127.408 1.00 21.51 101 GLY E N 1
ATOM 12277 C CA . GLY E 3 107 ? 162.352 168.034 126.666 1.00 23.00 101 GLY E CA 1
ATOM 12278 C C . GLY E 3 107 ? 161.471 169.047 125.963 1.00 29.00 101 GLY E C 1
ATOM 12279 O O . GLY E 3 107 ? 161.751 170.246 125.981 1.00 34.63 101 GLY E O 1
ATOM 12280 N N . ILE E 3 108 ? 160.386 168.583 125.343 1.00 29.43 102 ILE E N 1
ATOM 12281 C CA . ILE E 3 108 ? 159.467 169.504 124.681 1.00 28.82 102 ILE E CA 1
ATOM 12282 C C . ILE E 3 108 ? 158.734 170.349 125.713 1.00 30.01 102 ILE E C 1
ATOM 12283 O O . ILE E 3 108 ? 158.487 171.540 125.495 1.00 35.17 102 ILE E O 1
ATOM 12288 N N . ILE E 3 109 ? 158.365 169.751 126.846 1.00 30.91 103 ILE E N 1
ATOM 12289 C CA . ILE E 3 109 ? 157.750 170.534 127.916 1.00 26.86 103 ILE E CA 1
ATOM 12290 C C . ILE E 3 109 ? 158.678 171.670 128.325 1.00 29.27 103 ILE E C 1
ATOM 12291 O O . ILE E 3 109 ? 158.267 172.832 128.416 1.00 34.27 103 ILE E O 1
ATOM 12296 N N . THR E 3 110 ? 159.946 171.346 128.576 1.00 29.60 104 THR E N 1
ATOM 12297 C CA . THR E 3 110 ? 160.910 172.357 128.988 1.00 30.45 104 THR E CA 1
ATOM 12298 C C . THR E 3 110 ? 161.105 173.411 127.907 1.00 32.95 104 THR E C 1
ATOM 12299 O O . THR E 3 110 ? 161.188 174.604 128.207 1.00 37.65 104 THR E O 1
ATOM 12303 N N . ALA E 3 111 ? 161.165 172.994 126.642 1.00 31.20 105 ALA E N 1
ATOM 12304 C CA . ALA E 3 111 ? 161.357 173.944 125.549 1.00 31.42 105 ALA E CA 1
ATOM 12305 C C . ALA E 3 111 ? 160.191 174.922 125.454 1.00 36.46 105 ALA E C 1
ATOM 12306 O O . ALA E 3 111 ? 160.386 176.142 125.364 1.00 39.18 105 ALA E O 1
ATOM 12308 N N . VAL E 3 112 ? 158.967 174.395 125.425 1.00 38.11 106 VAL E N 1
ATOM 12309 C CA . VAL E 3 112 ? 157.791 175.250 125.306 1.00 38.56 106 VAL E CA 1
ATOM 12310 C C . VAL E 3 112 ? 157.690 176.171 126.514 1.00 42.33 106 VAL E C 1
ATOM 12311 O O . VAL E 3 112 ? 157.414 177.365 126.378 1.00 45.71 106 VAL E O 1
ATOM 12315 N N . GLU E 3 113 ? 157.867 175.620 127.719 1.00 38.62 107 GLU E N 1
ATOM 12316 C CA . GLU E 3 113 ? 157.885 176.450 128.918 1.00 41.86 107 GLU E CA 1
ATOM 12317 C C . GLU E 3 113 ? 158.918 177.560 128.800 1.00 43.09 107 GLU E C 1
ATOM 12318 O O . GLU E 3 113 ? 158.659 178.706 129.182 1.00 47.50 107 GLU E O 1
ATOM 12324 N N . LEU E 3 114 ? 160.096 177.241 128.264 1.00 38.15 108 LEU E N 1
ATOM 12325 C CA . LEU E 3 114 ? 161.162 178.228 128.173 1.00 39.44 108 LEU E CA 1
ATOM 12326 C C . LEU E 3 114 ? 160.767 179.361 127.240 1.00 42.95 108 LEU E C 1
ATOM 12327 O O . LEU E 3 114 ? 160.904 180.537 127.586 1.00 51.75 108 LEU E O 1
ATOM 12332 N N . LEU E 3 115 ? 160.250 179.029 126.059 1.00 43.02 109 LEU E N 1
ATOM 12333 C CA . LEU E 3 115 ? 159.887 180.079 125.116 1.00 43.70 109 LEU E CA 1
ATOM 12334 C C . LEU E 3 115 ? 158.607 180.805 125.506 1.00 45.94 109 LEU E C 1
ATOM 12335 O O . LEU E 3 115 ? 158.390 181.932 125.054 1.00 50.39 109 LEU E O 1
ATOM 12340 N N . LYS E 3 116 ? 157.756 180.194 126.331 1.00 48.73 110 LYS E N 1
ATOM 12341 C CA . LYS E 3 116 ? 156.617 180.917 126.884 1.00 49.05 110 LYS E CA 1
ATOM 12342 C C . LYS E 3 116 ? 157.066 181.923 127.934 1.00 44.77 110 LYS E C 1
ATOM 12343 O O . LYS E 3 116 ? 156.609 183.071 127.942 1.00 48.24 110 LYS E O 1
ATOM 12349 N N . GLN E 3 117 ? 157.969 181.508 128.825 1.00 44.73 111 GLN E N 1
ATOM 12350 C CA . GLN E 3 117 ? 158.462 182.412 129.855 1.00 49.30 111 GLN E CA 1
ATOM 12351 C C . GLN E 3 117 ? 159.244 183.566 129.244 1.00 51.22 111 GLN E C 1
ATOM 12352 O O . GLN E 3 117 ? 159.139 184.709 129.705 1.00 54.33 111 GLN E O 1
ATOM 12358 N N . GLN E 3 118 ? 160.034 183.291 128.206 1.00 46.23 112 GLN E N 1
ATOM 12359 C CA . GLN E 3 118 ? 160.705 184.362 127.483 1.00 49.38 112 GLN E CA 1
ATOM 12360 C C . GLN E 3 118 ? 159.735 185.208 126.670 1.00 55.84 112 GLN E C 1
ATOM 12361 O O . GLN E 3 118 ? 160.136 186.258 126.160 1.00 60.06 112 GLN E O 1
ATOM 12367 N N . ASN E 3 119 ? 158.483 184.772 126.527 1.00 55.12 113 ASN E N 1
ATOM 12368 C CA . ASN E 3 119 ? 157.457 185.522 125.803 1.00 56.06 113 ASN E CA 1
ATOM 12369 C C . ASN E 3 119 ? 157.835 185.748 124.342 1.00 60.85 113 ASN E C 1
ATOM 12370 O O . ASN E 3 119 ? 157.360 186.693 123.710 1.00 65.59 113 ASN E O 1
ATOM 12375 N N . VAL E 3 120 ? 158.675 184.876 123.778 1.00 62.45 114 VAL E N 1
ATOM 12376 C CA . VAL E 3 120 ? 159.105 185.061 122.396 1.00 61.13 114 VAL E CA 1
ATOM 12377 C C . VAL E 3 120 ? 157.957 184.870 121.416 1.00 62.41 114 VAL E C 1
ATOM 12378 O O . VAL E 3 120 ? 158.027 185.364 120.285 1.00 65.15 114 VAL E O 1
ATOM 12382 N N . PHE E 3 121 ? 156.895 184.170 121.816 1.00 63.94 115 PHE E N 1
ATOM 12383 C CA . PHE E 3 121 ? 155.706 184.095 120.977 1.00 64.59 115 PHE E CA 1
ATOM 12384 C C . PHE E 3 121 ? 155.098 185.466 120.723 1.00 68.54 115 PHE E C 1
ATOM 12385 O O . PHE E 3 121 ? 154.394 185.643 119.724 1.00 69.24 115 PHE E O 1
ATOM 12393 N N . GLU E 3 122 ? 155.358 186.439 121.598 1.00 64.27 116 GLU E N 1
ATOM 12394 C CA . GLU E 3 122 ? 154.767 187.762 121.480 1.00 61.99 116 GLU E CA 1
ATOM 12395 C C . GLU E 3 122 ? 155.773 188.863 121.175 1.00 63.82 116 GLU E C 1
ATOM 12396 O O . GLU E 3 122 ? 155.355 189.970 120.818 1.00 67.63 116 GLU E O 1
ATOM 12402 N N . GLU E 3 123 ? 157.072 188.606 121.303 1.00 61.20 117 GLU E N 1
ATOM 12403 C CA . GLU E 3 123 ? 158.083 189.616 121.024 1.00 61.77 117 GLU E CA 1
ATOM 12404 C C . GLU E 3 123 ? 158.634 189.528 119.608 1.00 59.89 117 GLU E C 1
ATOM 12405 O O . GLU E 3 123 ? 159.501 190.327 119.245 1.00 62.16 117 GLU E O 1
ATOM 12411 N N . LEU E 3 124 ? 158.158 188.583 118.803 1.00 58.98 118 LEU E N 1
ATOM 12412 C CA . LEU E 3 124 ? 158.564 188.466 117.411 1.00 56.86 118 LEU E CA 1
ATOM 12413 C C . LEU E 3 124 ? 157.538 189.049 116.448 1.00 54.98 118 LEU E C 1
ATOM 12414 O O . LEU E 3 124 ? 157.771 189.041 115.235 1.00 53.74 118 LEU E O 1
ATOM 12419 N N . ASP E 3 125 ? 156.419 189.561 116.958 1.00 59.45 119 ASP E N 1
ATOM 12420 C CA . ASP E 3 125 ? 155.344 190.105 116.130 1.00 61.50 119 ASP E CA 1
ATOM 12421 C C . ASP E 3 125 ? 154.896 189.095 115.078 1.00 56.42 119 ASP E C 1
ATOM 12422 O O . ASP E 3 125 ? 154.707 189.419 113.904 1.00 60.07 119 ASP E O 1
ATOM 12427 N N . LEU E 3 126 ? 154.718 187.852 115.515 1.00 52.61 120 LEU E N 1
ATOM 12428 C CA . LEU E 3 126 ? 154.411 186.768 114.597 1.00 47.23 120 LEU E CA 1
ATOM 12429 C C . LEU E 3 126 ? 152.974 186.866 114.096 1.00 46.68 120 LEU E C 1
ATOM 12430 O O . LEU E 3 126 ? 152.138 187.590 114.642 1.00 53.42 120 LEU E O 1
ATOM 12435 N N . ASP E 3 127 ? 152.699 186.121 113.030 1.00 43.69 121 ASP E N 1
ATOM 12436 C CA . ASP E 3 127 ? 151.356 185.942 112.496 1.00 42.64 121 ASP E CA 1
ATOM 12437 C C . ASP E 3 127 ? 150.861 184.515 112.633 1.00 40.50 121 ASP E C 1
ATOM 12438 O O . ASP E 3 127 ? 149.695 184.300 112.966 1.00 42.76 121 ASP E O 1
ATOM 12443 N N . TYR E 3 128 ? 151.726 183.533 112.389 1.00 41.44 122 TYR E N 1
ATOM 12444 C CA . TYR E 3 128 ? 151.383 182.126 112.533 1.00 36.74 122 TYR E CA 1
ATOM 12445 C C . TYR E 3 128 ? 152.462 181.430 113.345 1.00 31.68 122 TYR E C 1
ATOM 12446 O O . TYR E 3 128 ? 153.654 181.633 113.101 1.00 35.70 122 TYR E O 1
ATOM 12455 N N . VAL E 3 129 ? 152.042 180.621 114.309 1.00 29.32 123 VAL E N 1
ATOM 12456 C CA . VAL E 3 129 ? 152.937 179.755 115.061 1.00 33.32 123 VAL E CA 1
ATOM 12457 C C . VAL E 3 129 ? 152.470 178.332 114.802 1.00 33.08 123 VAL E C 1
ATOM 12458 O O . VAL E 3 129 ? 151.403 177.926 115.278 1.00 35.94 123 VAL E O 1
ATOM 12462 N N . ILE E 3 130 ? 153.265 177.570 114.059 1.00 33.00 124 ILE E N 1
ATOM 12463 C CA . ILE E 3 130 ? 152.902 176.219 113.654 1.00 31.70 124 ILE E CA 1
ATOM 12464 C C . ILE E 3 130 ? 153.807 175.255 114.403 1.00 28.61 124 ILE E C 1
ATOM 12465 O O . ILE E 3 130 ? 155.037 175.355 114.321 1.00 27.11 124 ILE E O 1
ATOM 12470 N N . PHE E 3 131 ? 153.203 174.326 115.131 1.00 29.42 125 PHE E N 1
ATOM 12471 C CA . PHE E 3 131 ? 153.936 173.294 115.849 1.00 29.42 125 PHE E CA 1
ATOM 12472 C C . PHE E 3 131 ? 153.910 172.028 115.007 1.00 33.43 125 PHE E C 1
ATOM 12473 O O . PHE E 3 131 ? 152.868 171.378 114.885 1.00 30.60 125 PHE E O 1
ATOM 12481 N N . ASP E 3 132 ? 155.053 171.681 114.425 1.00 37.99 126 ASP E N 1
ATOM 12482 C CA . ASP E 3 132 ? 155.208 170.403 113.744 1.00 35.20 126 ASP E CA 1
ATOM 12483 C C . ASP E 3 132 ? 155.591 169.382 114.804 1.00 33.89 126 ASP E C 1
ATOM 12484 O O . ASP E 3 132 ? 156.688 169.441 115.367 1.00 35.41 126 ASP E O 1
ATOM 12489 N N . VAL E 3 133 ? 154.691 168.449 115.076 1.00 33.56 127 VAL E N 1
ATOM 12490 C CA . VAL E 3 133 ? 154.885 167.481 116.126 1.00 32.57 127 VAL E CA 1
ATOM 12491 C C . VAL E 3 133 ? 155.414 166.196 115.501 1.00 32.52 127 VAL E C 1
ATOM 12492 O O . VAL E 3 133 ? 155.455 166.041 114.284 1.00 42.40 127 VAL E O 1
ATOM 12496 N N . LEU E 3 134 ? 155.835 165.260 116.343 1.00 30.41 128 LEU E N 1
ATOM 12497 C CA . LEU E 3 134 ? 156.253 163.955 115.866 1.00 29.72 128 LEU E CA 1
ATOM 12498 C C . LEU E 3 134 ? 155.015 163.109 115.580 1.00 29.32 128 LEU E C 1
ATOM 12499 O O . LEU E 3 134 ? 153.877 163.574 115.685 1.00 36.96 128 LEU E O 1
ATOM 12504 N N . GLY E 3 135 ? 155.227 161.850 115.212 1.00 29.23 129 GLY E N 1
ATOM 12505 C CA . GLY E 3 135 ? 154.124 161.002 114.808 1.00 28.44 129 GLY E CA 1
ATOM 12506 C C . GLY E 3 135 ? 153.694 160.044 115.891 1.00 27.31 129 GLY E C 1
ATOM 12507 O O . GLY E 3 135 ? 152.560 159.558 115.889 1.00 27.56 129 GLY E O 1
ATOM 12508 N N . ASP E 3 136 ? 154.596 159.765 116.822 1.00 32.38 130 ASP E N 1
ATOM 12509 C CA . ASP E 3 136 ? 154.286 158.969 118.004 1.00 35.97 130 ASP E CA 1
ATOM 12510 C C . ASP E 3 136 ? 154.132 159.936 119.175 1.00 31.84 130 ASP E C 1
ATOM 12511 O O . ASP E 3 136 ? 155.092 160.256 119.876 1.00 29.40 130 ASP E O 1
ATOM 12516 N N . VAL E 3 137 ? 152.908 160.418 119.370 1.00 29.75 131 VAL E N 1
ATOM 12517 C CA . VAL E 3 137 ? 152.581 161.249 120.519 1.00 28.13 131 VAL E CA 1
ATOM 12518 C C . VAL E 3 137 ? 152.401 160.303 121.693 1.00 26.63 131 VAL E C 1
ATOM 12519 O O . VAL E 3 137 ? 151.301 159.798 121.940 1.00 30.42 131 VAL E O 1
ATOM 12523 N N . VAL E 3 138 ? 153.486 160.065 122.430 1.00 24.58 132 VAL E N 1
ATOM 12524 C CA . VAL E 3 138 ? 153.522 158.994 123.420 1.00 27.94 132 VAL E CA 1
ATOM 12525 C C . VAL E 3 138 ? 153.321 159.485 124.843 1.00 30.23 132 VAL E C 1
ATOM 12526 O O . VAL E 3 138 ? 153.109 158.658 125.744 1.00 36.32 132 VAL E O 1
ATOM 12530 N N . CYS E 3 139 ? 153.372 160.789 125.080 1.00 28.59 133 CYS E N 1
ATOM 12531 C CA . CYS E 3 139 ? 153.262 161.318 126.427 1.00 23.38 133 CYS E CA 1
ATOM 12532 C C . CYS E 3 139 ? 152.594 162.683 126.360 1.00 27.81 133 CYS E C 1
ATOM 12533 O O . CYS E 3 139 ? 152.332 163.215 125.279 1.00 26.83 133 CYS E O 1
ATOM 12536 N N . GLY E 3 140 ? 152.334 163.257 127.533 1.00 26.76 134 GLY E N 1
ATOM 12537 C CA . GLY E 3 140 ? 151.765 164.585 127.597 1.00 20.19 134 GLY E CA 1
ATOM 12538 C C . GLY E 3 140 ? 152.726 165.684 127.223 1.00 18.13 134 GLY E C 1
ATOM 12539 O O . GLY E 3 140 ? 152.298 166.830 127.061 1.00 24.78 134 GLY E O 1
ATOM 12540 N N . GLY E 3 141 ? 154.011 165.364 127.084 1.00 20.23 135 GLY E N 1
ATOM 12541 C CA . GLY E 3 141 ? 154.962 166.349 126.610 1.00 23.77 135 GLY E CA 1
ATOM 12542 C C . GLY E 3 141 ? 154.727 166.763 125.175 1.00 24.45 135 GLY E C 1
ATOM 12543 O O . GLY E 3 141 ? 154.984 167.912 124.809 1.00 28.26 135 GLY E O 1
ATOM 12544 N N . PHE E 3 142 ? 154.249 165.842 124.342 1.00 25.99 136 PHE E N 1
ATOM 12545 C CA . PHE E 3 142 ? 154.015 166.139 122.937 1.00 25.56 136 PHE E CA 1
ATOM 12546 C C . PHE E 3 142 ? 152.603 166.636 122.663 1.00 28.17 136 PHE E C 1
ATOM 12547 O O . PHE E 3 142 ? 152.316 167.038 121.532 1.00 31.06 136 PHE E O 1
ATOM 12555 N N . ALA E 3 143 ? 151.726 166.628 123.663 1.00 28.60 137 ALA E N 1
ATOM 12556 C CA . ALA E 3 143 ? 150.414 167.252 123.577 1.00 25.09 137 ALA E CA 1
ATOM 12557 C C . ALA E 3 143 ? 150.423 168.682 124.097 1.00 26.31 137 ALA E C 1
ATOM 12558 O O . ALA E 3 143 ? 149.364 169.307 124.187 1.00 29.15 137 ALA E O 1
ATOM 12560 N N . VAL E 3 144 ? 151.600 169.205 124.443 1.00 25.60 138 VAL E N 1
ATOM 12561 C CA . VAL E 3 144 ? 151.680 170.572 124.955 1.00 28.13 138 VAL E CA 1
ATOM 12562 C C . VAL E 3 144 ? 151.105 171.588 123.981 1.00 29.59 138 VAL E C 1
ATOM 12563 O O . VAL E 3 144 ? 150.391 172.495 124.426 1.00 34.57 138 VAL E O 1
ATOM 12567 N N . PRO E 3 145 ? 151.356 171.520 122.669 1.00 33.24 139 PRO E N 1
ATOM 12568 C CA . PRO E 3 145 ? 150.807 172.548 121.767 1.00 33.72 139 PRO E CA 1
ATOM 12569 C C . PRO E 3 145 ? 149.301 172.482 121.554 1.00 30.28 139 PRO E C 1
ATOM 12570 O O . PRO E 3 145 ? 148.785 173.272 120.760 1.00 33.29 139 PRO E O 1
ATOM 12574 N N . ILE E 3 146 ? 148.571 171.589 122.215 1.00 28.48 140 ILE E N 1
ATOM 12575 C CA . ILE E 3 146 ? 147.117 171.543 122.091 1.00 27.85 140 ILE E CA 1
ATOM 12576 C C . ILE E 3 146 ? 146.493 171.693 123.471 1.00 32.08 140 ILE E C 1
ATOM 12577 O O . ILE E 3 146 ? 145.463 171.079 123.769 1.00 31.44 140 ILE E O 1
ATOM 12582 N N . ARG E 3 147 ? 147.112 172.513 124.322 1.00 37.14 141 ARG E N 1
ATOM 12583 C CA . ARG E 3 147 ? 146.855 172.473 125.756 1.00 33.83 141 ARG E CA 1
ATOM 12584 C C . ARG E 3 147 ? 146.258 173.761 126.313 1.00 37.99 141 ARG E C 1
ATOM 12585 O O . ARG E 3 147 ? 146.744 174.288 127.318 1.00 48.46 141 ARG E O 1
ATOM 12593 N N . GLU E 3 148 ? 145.204 174.274 125.681 1.00 39.65 142 GLU E N 1
ATOM 12594 C CA . GLU E 3 148 ? 144.376 175.326 126.272 1.00 43.94 142 GLU E CA 1
ATOM 12595 C C . GLU E 3 148 ? 145.177 176.608 126.516 1.00 38.79 142 GLU E C 1
ATOM 12596 O O . GLU E 3 148 ? 145.439 177.016 127.646 1.00 41.13 142 GLU E O 1
ATOM 12602 N N . GLY E 3 149 ? 145.568 177.229 125.409 1.00 39.90 143 GLY E N 1
ATOM 12603 C CA . GLY E 3 149 ? 146.206 178.529 125.459 1.00 39.51 143 GLY E CA 1
ATOM 12604 C C . GLY E 3 149 ? 147.432 178.652 124.584 1.00 42.87 143 GLY E C 1
ATOM 12605 O O . GLY E 3 149 ? 148.134 179.665 124.633 1.00 38.10 143 GLY E O 1
ATOM 12606 N N . ILE E 3 150 ? 147.706 177.629 123.778 1.00 45.98 144 ILE E N 1
ATOM 12607 C CA . ILE E 3 150 ? 148.938 177.593 123.003 1.00 43.99 144 ILE E CA 1
ATOM 12608 C C . ILE E 3 150 ? 148.606 177.412 121.528 1.00 43.39 144 ILE E C 1
ATOM 12609 O O . ILE E 3 150 ? 149.353 177.866 120.655 1.00 48.21 144 ILE E O 1
ATOM 12614 N N . ALA E 3 151 ? 147.479 176.769 121.236 1.00 42.35 145 ALA E N 1
ATOM 12615 C CA . ALA E 3 151 ? 147.013 176.671 119.860 1.00 42.01 145 ALA E CA 1
ATOM 12616 C C . ALA E 3 151 ? 145.563 176.223 119.854 1.00 44.80 145 ALA E C 1
ATOM 12617 O O . ALA E 3 151 ? 145.103 175.545 120.777 1.00 46.12 145 ALA E O 1
ATOM 12619 N N . GLU E 3 152 ? 144.856 176.612 118.793 1.00 41.23 146 GLU E N 1
ATOM 12620 C CA . GLU E 3 152 ? 143.442 176.323 118.636 1.00 40.13 146 GLU E CA 1
ATOM 12621 C C . GLU E 3 152 ? 143.113 175.541 117.377 1.00 42.22 146 GLU E C 1
ATOM 12622 O O . GLU E 3 152 ? 142.032 174.946 117.312 1.00 43.52 146 GLU E O 1
ATOM 12628 N N . HIS E 3 153 ? 144.004 175.515 116.388 1.00 39.87 147 HIS E N 1
ATOM 12629 C CA . HIS E 3 153 ? 143.756 174.860 115.109 1.00 35.87 147 HIS E CA 1
ATOM 12630 C C . HIS E 3 153 ? 144.686 173.660 115.006 1.00 30.94 147 HIS E C 1
ATOM 12631 O O . HIS E 3 153 ? 145.906 173.821 114.908 1.00 35.84 147 HIS E O 1
ATOM 12638 N N . VAL E 3 154 ? 144.110 172.461 115.022 1.00 31.96 148 VAL E N 1
ATOM 12639 C CA . VAL E 3 154 ? 144.867 171.217 114.970 1.00 32.32 148 VAL E CA 1
ATOM 12640 C C . VAL E 3 154 ? 144.452 170.449 113.725 1.00 31.93 148 VAL E C 1
ATOM 12641 O O . VAL E 3 154 ? 143.261 170.199 113.511 1.00 34.70 148 VAL E O 1
ATOM 12645 N N . PHE E 3 155 ? 145.436 170.063 112.917 1.00 25.97 149 PHE E N 1
ATOM 12646 C CA . PHE E 3 155 ? 145.205 169.290 111.708 1.00 24.01 149 PHE E CA 1
ATOM 12647 C C . PHE E 3 155 ? 146.066 168.039 111.751 1.00 23.38 149 PHE E C 1
ATOM 12648 O O . PHE E 3 155 ? 147.228 168.093 112.158 1.00 27.62 149 PHE E O 1
ATOM 12656 N N . THR E 3 156 ? 145.495 166.916 111.330 1.00 22.04 150 THR E N 1
ATOM 12657 C CA . THR E 3 156 ? 146.208 165.647 111.276 1.00 23.13 150 THR E CA 1
ATOM 12658 C C . THR E 3 156 ? 146.438 165.272 109.822 1.00 22.83 150 THR E C 1
ATOM 12659 O O . THR E 3 156 ? 145.489 165.216 109.034 1.00 26.36 150 THR E O 1
ATOM 12663 N N . VAL E 3 157 ? 147.692 165.022 109.471 1.00 24.28 151 VAL E N 1
ATOM 12664 C CA . VAL E 3 157 ? 148.032 164.578 108.127 1.00 22.90 151 VAL E CA 1
ATOM 12665 C C . VAL E 3 157 ? 147.715 163.096 108.008 1.00 27.19 151 VAL E C 1
ATOM 12666 O O . VAL E 3 157 ? 148.107 162.292 108.861 1.00 26.16 151 VAL E O 1
ATOM 12670 N N . SER E 3 158 ? 146.986 162.735 106.958 1.00 28.46 152 SER E N 1
ATOM 12671 C CA . SER E 3 158 ? 146.597 161.356 106.721 1.00 26.50 152 SER E CA 1
ATOM 12672 C C . SER E 3 158 ? 146.688 161.072 105.233 1.00 28.29 152 SER E C 1
ATOM 12673 O O . SER E 3 158 ? 146.699 161.983 104.402 1.00 30.47 152 SER E O 1
ATOM 12676 N N . SER E 3 159 ? 146.766 159.790 104.905 1.00 32.06 153 SER E N 1
ATOM 12677 C CA . SER E 3 159 ? 146.854 159.335 103.529 1.00 32.65 153 SER E CA 1
ATOM 12678 C C . SER E 3 159 ? 145.802 158.262 103.299 1.00 33.11 153 SER E C 1
ATOM 12679 O O . SER E 3 159 ? 145.018 157.922 104.190 1.00 31.46 153 SER E O 1
ATOM 12682 N N . SER E 3 160 ? 145.798 157.719 102.085 1.00 32.76 154 SER E N 1
ATOM 12683 C CA . SER E 3 160 ? 144.845 156.680 101.729 1.00 32.54 154 SER E CA 1
ATOM 12684 C C . SER E 3 160 ? 145.183 155.349 102.377 1.00 33.95 154 SER E C 1
ATOM 12685 O O . SER E 3 160 ? 144.334 154.454 102.406 1.00 37.16 154 SER E O 1
ATOM 12688 N N . ASP E 3 161 ? 146.396 155.203 102.898 1.00 34.75 155 ASP E N 1
ATOM 12689 C CA . ASP E 3 161 ? 146.798 153.957 103.530 1.00 32.76 155 ASP E CA 1
ATOM 12690 C C . ASP E 3 161 ? 145.992 153.733 104.801 1.00 28.60 155 ASP E C 1
ATOM 12691 O O . ASP E 3 161 ? 145.771 154.657 105.585 1.00 29.39 155 ASP E O 1
ATOM 12696 N N . PHE E 3 162 ? 145.561 152.489 105.014 1.00 26.40 156 PHE E N 1
ATOM 12697 C CA . PHE E 3 162 ? 144.674 152.226 106.139 1.00 24.95 156 PHE E CA 1
ATOM 12698 C C . PHE E 3 162 ? 145.359 152.458 107.475 1.00 25.44 156 PHE E C 1
ATOM 12699 O O . PHE E 3 162 ? 144.694 152.833 108.443 1.00 30.49 156 PHE E O 1
ATOM 12707 N N . MET E 3 163 ? 146.666 152.219 107.567 1.00 25.19 157 MET E N 1
ATOM 12708 C CA . MET E 3 163 ? 147.353 152.494 108.823 1.00 23.72 157 MET E CA 1
ATOM 12709 C C . MET E 3 163 ? 147.458 153.989 109.086 1.00 27.91 157 MET E C 1
ATOM 12710 O O . MET E 3 163 ? 147.406 154.415 110.243 1.00 31.76 157 MET E O 1
ATOM 12715 N N . ALA E 3 164 ? 147.584 154.801 108.036 1.00 27.26 158 ALA E N 1
ATOM 12716 C CA . ALA E 3 164 ? 147.542 156.247 108.223 1.00 24.23 158 ALA E CA 1
ATOM 12717 C C . ALA E 3 164 ? 146.191 156.686 108.772 1.00 25.12 158 ALA E C 1
ATOM 12718 O O . ALA E 3 164 ? 146.119 157.533 109.667 1.00 29.82 158 ALA E O 1
ATOM 12720 N N . ILE E 3 165 ? 145.107 156.119 108.245 1.00 28.58 159 ILE E N 1
ATOM 12721 C CA . ILE E 3 165 ? 143.772 156.448 108.732 1.00 26.70 159 ILE E CA 1
ATOM 12722 C C . ILE E 3 165 ? 143.582 155.935 110.155 1.00 23.02 159 ILE E C 1
ATOM 12723 O O . ILE E 3 165 ? 142.915 156.573 110.977 1.00 27.12 159 ILE E O 1
ATOM 12728 N N . TYR E 3 166 ? 144.154 154.774 110.463 1.00 20.47 160 TYR E N 1
ATOM 12729 C CA . TYR E 3 166 ? 144.123 154.255 111.825 1.00 23.11 160 TYR E CA 1
ATOM 12730 C C . TYR E 3 166 ? 144.809 155.218 112.784 1.00 27.28 160 TYR E C 1
ATOM 12731 O O . TYR E 3 166 ? 144.293 155.514 113.869 1.00 29.06 160 TYR E O 1
ATOM 12740 N N . ALA E 3 167 ? 145.976 155.728 112.390 1.00 25.81 161 ALA E N 1
ATOM 12741 C CA . ALA E 3 167 ? 146.685 156.693 113.220 1.00 23.19 161 ALA E CA 1
ATOM 12742 C C . ALA E 3 167 ? 145.907 157.995 113.344 1.00 27.05 161 ALA E C 1
ATOM 12743 O O . ALA E 3 167 ? 145.907 158.623 114.406 1.00 33.43 161 ALA E O 1
ATOM 12745 N N . ALA E 3 168 ? 145.245 158.424 112.267 1.00 27.59 162 ALA E N 1
ATOM 12746 C CA . ALA E 3 168 ? 144.436 159.637 112.331 1.00 22.13 162 ALA E CA 1
ATOM 12747 C C . ALA E 3 168 ? 143.276 159.479 113.305 1.00 20.53 162 ALA E C 1
ATOM 12748 O O . ALA E 3 168 ? 142.995 160.380 114.100 1.00 27.81 162 ALA E O 1
ATOM 12750 N N . ASN E 3 169 ? 142.595 158.335 113.262 1.00 18.94 163 ASN E N 1
ATOM 12751 C CA . ASN E 3 169 ? 141.501 158.084 114.194 1.00 23.09 163 ASN E CA 1
ATOM 12752 C C . ASN E 3 169 ? 142.012 158.010 115.630 1.00 27.50 163 ASN E C 1
ATOM 12753 O O . ASN E 3 169 ? 141.373 158.524 116.558 1.00 28.49 163 ASN E O 1
ATOM 12758 N N . ASN E 3 170 ? 143.167 157.374 115.831 1.00 26.05 164 ASN E N 1
ATOM 12759 C CA . ASN E 3 170 ? 143.756 157.314 117.163 1.00 25.25 164 ASN E CA 1
ATOM 12760 C C . ASN E 3 170 ? 144.101 158.708 117.679 1.00 25.09 164 ASN E C 1
ATOM 12761 O O . ASN E 3 170 ? 143.853 159.028 118.848 1.00 31.68 164 ASN E O 1
ATOM 12766 N N . LEU E 3 171 ? 144.655 159.559 116.815 1.00 23.22 165 LEU E N 1
ATOM 12767 C CA . LEU E 3 171 ? 144.953 160.928 117.212 1.00 22.79 165 LEU E CA 1
ATOM 12768 C C . LEU E 3 171 ? 143.687 161.723 117.490 1.00 26.46 165 LEU E C 1
ATOM 12769 O O . LEU E 3 171 ? 143.681 162.583 118.376 1.00 29.75 165 LEU E O 1
ATOM 12774 N N . PHE E 3 172 ? 142.607 161.451 116.757 1.00 27.14 166 PHE E N 1
ATOM 12775 C CA . PHE E 3 172 ? 141.329 162.074 117.081 1.00 24.07 166 PHE E CA 1
ATOM 12776 C C . PHE E 3 172 ? 140.893 161.691 118.484 1.00 25.93 166 PHE E C 1
ATOM 12777 O O . PHE E 3 172 ? 140.455 162.539 119.268 1.00 26.98 166 PHE E O 1
ATOM 12785 N N . LYS E 3 173 ? 141.008 160.408 118.820 1.00 29.91 167 LYS E N 1
ATOM 12786 C CA . LYS E 3 173 ? 140.653 159.977 120.167 1.00 29.11 167 LYS E CA 1
ATOM 12787 C C . LYS E 3 173 ? 141.529 160.669 121.204 1.00 26.93 167 LYS E C 1
ATOM 12788 O O . LYS E 3 173 ? 141.055 161.035 122.285 1.00 29.32 167 LYS E O 1
ATOM 12794 N N . GLY E 3 174 ? 142.815 160.848 120.897 1.00 29.13 168 GLY E N 1
ATOM 12795 C CA . GLY E 3 174 ? 143.696 161.540 121.825 1.00 23.90 168 GLY E CA 1
ATOM 12796 C C . GLY E 3 174 ? 143.361 163.012 121.985 1.00 23.45 168 GLY E C 1
ATOM 12797 O O . GLY E 3 174 ? 143.320 163.529 123.104 1.00 32.57 168 GLY E O 1
ATOM 12798 N N . ILE E 3 175 ? 143.113 163.704 120.872 1.00 28.56 169 ILE E N 1
ATOM 12799 C CA . ILE E 3 175 ? 142.828 165.137 120.921 1.00 27.91 169 ILE E CA 1
ATOM 12800 C C . ILE E 3 175 ? 141.492 165.405 121.598 1.00 26.58 169 ILE E C 1
ATOM 12801 O O . ILE E 3 175 ? 141.301 166.459 122.212 1.00 30.39 169 ILE E O 1
ATOM 12806 N N . GLN E 3 176 ? 140.544 164.478 121.480 1.00 27.18 170 GLN E N 1
ATOM 12807 C CA . GLN E 3 176 ? 139.231 164.677 122.079 1.00 26.75 170 GLN E CA 1
ATOM 12808 C C . GLN E 3 176 ? 139.321 164.952 123.575 1.00 33.35 170 GLN E C 1
ATOM 12809 O O . GLN E 3 176 ? 138.486 165.681 124.120 1.00 36.88 170 GLN E O 1
ATOM 12815 N N . LYS E 3 177 ? 140.317 164.385 124.256 1.00 30.46 171 LYS E N 1
ATOM 12816 C CA . LYS E 3 177 ? 140.485 164.663 125.678 1.00 29.88 171 LYS E CA 1
ATOM 12817 C C . LYS E 3 177 ? 140.813 166.131 125.925 1.00 30.98 171 LYS E C 1
ATOM 12818 O O . LYS E 3 177 ? 140.271 166.749 126.848 1.00 37.22 171 LYS E O 1
ATOM 12824 N N . TYR E 3 178 ? 141.699 166.708 125.114 1.00 28.81 172 TYR E N 1
ATOM 12825 C CA . TYR E 3 178 ? 142.052 168.110 125.287 1.00 27.81 172 TYR E CA 1
ATOM 12826 C C . TYR E 3 178 ? 140.960 169.040 124.782 1.00 36.44 172 TYR E C 1
ATOM 12827 O O . TYR E 3 178 ? 140.853 170.177 125.253 1.00 41.03 172 TYR E O 1
ATOM 12836 N N . SER E 3 179 ? 140.157 168.590 123.816 1.00 36.31 173 SER E N 1
ATOM 12837 C CA . SER E 3 179 ? 139.070 169.424 123.321 1.00 30.69 173 SER E CA 1
ATOM 12838 C C . SER E 3 179 ? 138.014 169.651 124.394 1.00 35.99 173 SER E C 1
ATOM 12839 O O . SER E 3 179 ? 137.485 170.760 124.521 1.00 40.40 173 SER E O 1
ATOM 12842 N N . ASN E 3 180 ? 137.690 168.622 125.173 1.00 37.16 174 ASN E N 1
ATOM 12843 C CA . ASN E 3 180 ? 136.772 168.800 126.296 1.00 38.39 174 ASN E CA 1
ATOM 12844 C C . ASN E 3 180 ? 137.529 169.180 127.563 1.00 39.47 174 ASN E C 1
ATOM 12845 O O . ASN E 3 180 ? 137.292 168.651 128.647 1.00 47.66 174 ASN E O 1
ATOM 12850 N N . ALA E 3 181 ? 138.453 170.122 127.418 1.00 40.11 175 ALA E N 1
ATOM 12851 C CA . ALA E 3 181 ? 139.140 170.689 128.570 1.00 41.68 175 ALA E CA 1
ATOM 12852 C C . ALA E 3 181 ? 139.446 172.164 128.359 1.00 43.78 175 ALA E C 1
ATOM 12853 O O . ALA E 3 181 ? 140.248 172.721 129.118 1.00 48.04 175 ALA E O 1
ATOM 12855 N N . GLY E 3 182 ? 138.858 172.809 127.358 1.00 42.09 176 GLY E N 1
ATOM 12856 C CA . GLY E 3 182 ? 139.269 174.135 126.969 1.00 40.05 176 GLY E CA 1
ATOM 12857 C C . GLY E 3 182 ? 140.441 174.161 126.017 1.00 41.74 176 GLY E C 1
ATOM 12858 O O . GLY E 3 182 ? 140.871 175.250 125.619 1.00 41.18 176 GLY E O 1
ATOM 12859 N N . GLY E 3 183 ? 140.964 173.001 125.627 1.00 39.63 177 GLY E N 1
ATOM 12860 C CA . GLY E 3 183 ? 142.093 172.937 124.725 1.00 38.89 177 GLY E CA 1
ATOM 12861 C C . GLY E 3 183 ? 141.681 173.141 123.283 1.00 39.56 177 GLY E C 1
ATOM 12862 O O . GLY E 3 183 ? 140.643 173.732 122.976 1.00 42.61 177 GLY E O 1
ATOM 12863 N N . ALA E 3 184 ? 142.518 172.638 122.383 1.00 35.56 178 ALA E N 1
ATOM 12864 C CA . ALA E 3 184 ? 142.310 172.846 120.962 1.00 35.14 178 ALA E CA 1
ATOM 12865 C C . ALA E 3 184 ? 141.260 171.888 120.409 1.00 34.66 178 ALA E C 1
ATOM 12866 O O . ALA E 3 184 ? 141.012 170.806 120.948 1.00 32.49 178 ALA E O 1
ATOM 12868 N N . LEU E 3 185 ? 140.635 172.312 119.314 1.00 37.06 179 LEU E N 1
ATOM 12869 C CA . LEU E 3 185 ? 139.628 171.537 118.608 1.00 35.13 179 LEU E CA 1
ATOM 12870 C C . LEU E 3 185 ? 140.186 171.085 117.264 1.00 37.41 179 LEU E C 1
ATOM 12871 O O . LEU E 3 185 ? 140.982 171.790 116.637 1.00 38.34 179 LEU E O 1
ATOM 12876 N N . LEU E 3 186 ? 139.762 169.905 116.822 1.00 33.60 180 LEU E N 1
ATOM 12877 C CA . LEU E 3 186 ? 140.232 169.377 115.549 1.00 33.35 180 LEU E CA 1
ATOM 12878 C C . LEU E 3 186 ? 139.725 170.240 114.401 1.00 37.53 180 LEU E C 1
ATOM 12879 O O . LEU E 3 186 ? 138.523 170.490 114.283 1.00 41.72 180 LEU E O 1
ATOM 12884 N N . GLY E 3 187 ? 140.641 170.681 113.544 1.00 35.47 181 GLY E N 1
ATOM 12885 C CA . GLY E 3 187 ? 140.293 171.622 112.499 1.00 35.76 181 GLY E CA 1
ATOM 12886 C C . GLY E 3 187 ? 140.012 170.967 111.163 1.00 36.54 181 GLY E C 1
ATOM 12887 O O . GLY E 3 187 ? 139.438 171.595 110.270 1.00 40.93 181 GLY E O 1
ATOM 12888 N N . GLY E 3 188 ? 140.407 169.714 111.014 1.00 36.64 182 GLY E N 1
ATOM 12889 C CA . GLY E 3 188 ? 140.231 169.002 109.768 1.00 33.32 182 GLY E CA 1
ATOM 12890 C C . GLY E 3 188 ? 141.321 167.964 109.590 1.00 35.03 182 GLY E C 1
ATOM 12891 O O . GLY E 3 188 ? 142.049 167.633 110.522 1.00 31.24 182 GLY E O 1
ATOM 12892 N N . VAL E 3 189 ? 141.421 167.464 108.360 1.00 34.14 183 VAL E N 1
ATOM 12893 C CA . VAL E 3 189 ? 142.356 166.405 108.001 1.00 28.16 183 VAL E CA 1
ATOM 12894 C C . VAL E 3 189 ? 143.151 166.860 106.790 1.00 30.67 183 VAL E C 1
ATOM 12895 O O . VAL E 3 189 ? 142.576 167.357 105.817 1.00 34.89 183 VAL E O 1
ATOM 12899 N N . ILE E 3 190 ? 144.464 166.697 106.849 1.00 28.04 184 ILE E N 1
ATOM 12900 C CA . ILE E 3 190 ? 145.325 166.945 105.702 1.00 24.89 184 ILE E CA 1
ATOM 12901 C C . ILE E 3 190 ? 145.464 165.634 104.943 1.00 29.41 184 ILE E C 1
ATOM 12902 O O . ILE E 3 190 ? 145.803 164.601 105.531 1.00 33.13 184 ILE E O 1
ATOM 12907 N N . ALA E 3 191 ? 145.199 165.669 103.642 1.00 34.15 185 ALA E N 1
ATOM 12908 C CA . ALA E 3 191 ? 145.299 164.494 102.786 1.00 30.82 185 ALA E CA 1
ATOM 12909 C C . ALA E 3 191 ? 146.625 164.532 102.038 1.00 37.40 185 ALA E C 1
ATOM 12910 O O . ALA E 3 191 ? 146.889 165.475 101.285 1.00 36.54 185 ALA E O 1
ATOM 12912 N N . ASN E 3 192 ? 147.450 163.504 102.238 1.00 37.87 186 ASN E N 1
ATOM 12913 C CA . ASN E 3 192 ? 148.780 163.436 101.653 1.00 38.04 186 ASN E CA 1
ATOM 12914 C C . ASN E 3 192 ? 148.946 162.172 100.820 1.00 43.08 186 ASN E C 1
ATOM 12915 O O . ASN E 3 192 ? 148.342 161.134 101.103 1.00 43.08 186 ASN E O 1
ATOM 12920 N N . SER E 3 193 ? 149.780 162.280 99.786 1.00 44.21 187 SER E N 1
ATOM 12921 C CA . SER E 3 193 ? 150.116 161.171 98.892 1.00 41.96 187 SER E CA 1
ATOM 12922 C C . SER E 3 193 ? 148.853 160.538 98.310 1.00 41.99 187 SER E C 1
ATOM 12923 O O . SER E 3 193 ? 148.529 159.374 98.552 1.00 36.94 187 SER E O 1
ATOM 12926 N N . ILE E 3 194 ? 148.132 161.345 97.537 1.00 46.24 188 ILE E N 1
ATOM 12927 C CA . ILE E 3 194 ? 146.873 160.944 96.920 1.00 44.93 188 ILE E CA 1
ATOM 12928 C C . ILE E 3 194 ? 147.000 161.185 95.424 1.00 47.18 188 ILE E C 1
ATOM 12929 O O . ILE E 3 194 ? 147.044 162.338 94.974 1.00 48.37 188 ILE E O 1
ATOM 12934 N N . ASN E 3 195 ? 147.064 160.101 94.654 1.00 46.56 189 ASN E N 1
ATOM 12935 C CA . ASN E 3 195 ? 147.207 160.160 93.205 1.00 45.57 189 ASN E CA 1
ATOM 12936 C C . ASN E 3 195 ? 146.009 159.569 92.482 1.00 47.80 189 ASN E C 1
ATOM 12937 O O . ASN E 3 195 ? 145.439 160.222 91.601 1.00 52.10 189 ASN E O 1
ATOM 12942 N N . THR E 3 196 ? 145.614 158.348 92.826 1.00 47.95 190 THR E N 1
ATOM 12943 C CA . THR E 3 196 ? 144.494 157.698 92.166 1.00 51.37 190 THR E CA 1
ATOM 12944 C C . THR E 3 196 ? 143.170 158.194 92.739 1.00 48.31 190 THR E C 1
ATOM 12945 O O . THR E 3 196 ? 143.111 158.788 93.818 1.00 46.66 190 THR E O 1
ATOM 12949 N N . ASP E 3 197 ? 142.093 157.943 91.991 1.00 51.60 191 ASP E N 1
ATOM 12950 C CA . ASP E 3 197 ? 140.769 158.332 92.462 1.00 49.75 191 ASP E CA 1
ATOM 12951 C C . ASP E 3 197 ? 140.351 157.522 93.680 1.00 45.72 191 ASP E C 1
ATOM 12952 O O . ASP E 3 197 ? 139.583 158.013 94.515 1.00 46.76 191 ASP E O 1
ATOM 12957 N N . PHE E 3 198 ? 140.844 156.290 93.802 1.00 46.85 192 PHE E N 1
ATOM 12958 C CA . PHE E 3 198 ? 140.589 155.520 95.013 1.00 44.82 192 PHE E CA 1
ATOM 12959 C C . PHE E 3 198 ? 141.197 156.206 96.224 1.00 44.86 192 PHE E C 1
ATOM 12960 O O . PHE E 3 198 ? 140.596 156.229 97.306 1.00 45.77 192 PHE E O 1
ATOM 12968 N N . HIS E 3 199 ? 142.389 156.780 96.058 1.00 43.84 193 HIS E N 1
ATOM 12969 C CA . HIS E 3 199 ? 143.045 157.458 97.167 1.00 40.83 193 HIS E CA 1
ATOM 12970 C C . HIS E 3 199 ? 142.186 158.595 97.701 1.00 43.69 193 HIS E C 1
ATOM 12971 O O . HIS E 3 199 ? 142.032 158.747 98.918 1.00 48.28 193 HIS E O 1
ATOM 12978 N N . ARG E 3 200 ? 141.615 159.402 96.806 1.00 42.24 194 ARG E N 1
ATOM 12979 C CA . ARG E 3 200 ? 140.749 160.490 97.244 1.00 38.35 194 ARG E CA 1
ATOM 12980 C C . ARG E 3 200 ? 139.439 159.965 97.817 1.00 38.34 194 ARG E C 1
ATOM 12981 O O . ARG E 3 200 ? 138.965 160.457 98.846 1.00 41.15 194 ARG E O 1
ATOM 12989 N N . ASP E 3 201 ? 138.840 158.968 97.166 1.00 40.23 195 ASP E N 1
ATOM 12990 C CA . ASP E 3 201 ? 137.522 158.508 97.586 1.00 38.98 195 ASP E CA 1
ATOM 12991 C C . ASP E 3 201 ? 137.562 157.895 98.980 1.00 40.81 195 ASP E C 1
ATOM 12992 O O . ASP E 3 201 ? 136.679 158.160 99.806 1.00 42.14 195 ASP E O 1
ATOM 12997 N N . ILE E 3 202 ? 138.573 157.074 99.265 1.00 39.49 196 ILE E N 1
ATOM 12998 C CA . ILE E 3 202 ? 138.598 156.382 100.549 1.00 37.07 196 ILE E CA 1
ATOM 12999 C C . ILE E 3 202 ? 138.801 157.376 101.686 1.00 40.37 196 ILE E C 1
ATOM 13000 O O . ILE E 3 202 ? 138.149 157.284 102.735 1.00 45.25 196 ILE E O 1
ATOM 13005 N N . ILE E 3 203 ? 139.685 158.357 101.495 1.00 38.89 197 ILE E N 1
ATOM 13006 C CA . ILE E 3 203 ? 139.923 159.324 102.558 1.00 36.43 197 ILE E CA 1
ATOM 13007 C C . ILE E 3 203 ? 138.731 160.257 102.708 1.00 36.33 197 ILE E C 1
ATOM 13008 O O . ILE E 3 203 ? 138.411 160.686 103.824 1.00 41.73 197 ILE E O 1
ATOM 13013 N N . ASP E 3 204 ? 138.039 160.572 101.610 1.00 39.01 198 ASP E N 1
ATOM 13014 C CA . ASP E 3 204 ? 136.825 161.370 101.717 1.00 36.52 198 ASP E CA 1
ATOM 13015 C C . ASP E 3 204 ? 135.755 160.638 102.510 1.00 33.70 198 ASP E C 1
ATOM 13016 O O . ASP E 3 204 ? 135.062 161.241 103.335 1.00 39.59 198 ASP E O 1
ATOM 13021 N N . ASP E 3 205 ? 135.599 159.337 102.272 1.00 32.64 199 ASP E N 1
ATOM 13022 C CA . ASP E 3 205 ? 134.616 158.581 103.039 1.00 33.40 199 ASP E CA 1
ATOM 13023 C C . ASP E 3 205 ? 135.015 158.486 104.507 1.00 37.51 199 ASP E C 1
ATOM 13024 O O . ASP E 3 205 ? 134.153 158.549 105.391 1.00 39.97 199 ASP E O 1
ATOM 13029 N N . PHE E 3 206 ? 136.309 158.314 104.794 1.00 38.98 200 PHE E N 1
ATOM 13030 C CA . PHE E 3 206 ? 136.743 158.303 106.189 1.00 37.60 200 PHE E CA 1
ATOM 13031 C C . PHE E 3 206 ? 136.421 159.625 106.870 1.00 35.63 200 PHE E C 1
ATOM 13032 O O . PHE E 3 206 ? 135.905 159.652 107.992 1.00 39.54 200 PHE E O 1
ATOM 13040 N N . VAL E 3 207 ? 136.719 160.737 106.199 1.00 36.81 201 VAL E N 1
ATOM 13041 C CA . VAL E 3 207 ? 136.465 162.049 106.783 1.00 35.25 201 VAL E CA 1
ATOM 13042 C C . VAL E 3 207 ? 134.969 162.266 106.969 1.00 35.08 201 VAL E C 1
ATOM 13043 O O . VAL E 3 207 ? 134.524 162.791 107.996 1.00 40.80 201 VAL E O 1
ATOM 13047 N N . ALA E 3 208 ? 134.168 161.862 105.984 1.00 35.18 202 ALA E N 1
ATOM 13048 C CA . ALA E 3 208 ? 132.722 161.984 106.115 1.00 34.93 202 ALA E CA 1
ATOM 13049 C C . ALA E 3 208 ? 132.188 161.128 107.254 1.00 36.77 202 ALA E C 1
ATOM 13050 O O . ALA E 3 208 ? 131.203 161.502 107.898 1.00 35.92 202 ALA E O 1
ATOM 13052 N N . ARG E 3 209 ? 132.815 159.983 107.518 1.00 36.20 203 ARG E N 1
ATOM 13053 C CA . ARG E 3 209 ? 132.373 159.121 108.606 1.00 35.47 203 ARG E CA 1
ATOM 13054 C C . ARG E 3 209 ? 132.785 159.637 109.977 1.00 36.22 203 ARG E C 1
ATOM 13055 O O . ARG E 3 209 ? 132.270 159.139 110.983 1.00 39.46 203 ARG E O 1
ATOM 13063 N N . THR E 3 210 ? 133.678 160.623 110.043 1.00 37.34 204 THR E N 1
ATOM 13064 C CA . THR E 3 210 ? 134.163 161.162 111.306 1.00 36.98 204 THR E CA 1
ATOM 13065 C C . THR E 3 210 ? 133.746 162.612 111.502 1.00 36.71 204 THR E C 1
ATOM 13066 O O . THR E 3 210 ? 134.230 163.267 112.429 1.00 43.90 204 THR E O 1
ATOM 13070 N N . GLN E 3 211 ? 132.863 163.128 110.648 1.00 40.44 205 GLN E N 1
ATOM 13071 C CA . GLN E 3 211 ? 132.292 164.459 110.828 1.00 38.87 205 GLN E CA 1
ATOM 13072 C C . GLN E 3 211 ? 133.374 165.532 110.760 1.00 34.44 205 GLN E C 1
ATOM 13073 O O . GLN E 3 211 ? 133.387 166.479 111.546 1.00 38.34 205 GLN E O 1
ATOM 13079 N N . THR E 3 212 ? 134.283 165.388 109.798 1.00 34.38 206 THR E N 1
ATOM 13080 C CA . THR E 3 212 ? 135.447 166.256 109.714 1.00 35.58 206 THR E CA 1
ATOM 13081 C C . THR E 3 212 ? 135.545 166.740 108.270 1.00 35.35 206 THR E C 1
ATOM 13082 O O . THR E 3 212 ? 134.655 166.445 107.468 1.00 38.44 206 THR E O 1
ATOM 13086 N N . GLN E 3 213 ? 136.596 167.472 107.915 1.00 34.92 207 GLN E N 1
ATOM 13087 C CA . GLN E 3 213 ? 136.759 168.014 106.577 1.00 37.85 207 GLN E CA 1
ATOM 13088 C C . GLN E 3 213 ? 138.185 167.768 106.106 1.00 37.28 207 GLN E C 1
ATOM 13089 O O . GLN E 3 213 ? 139.097 167.554 106.908 1.00 38.56 207 GLN E O 1
ATOM 13095 N N . VAL E 3 214 ? 138.370 167.792 104.791 1.00 34.79 208 VAL E N 1
ATOM 13096 C CA . VAL E 3 214 ? 139.692 167.714 104.181 1.00 36.74 208 VAL E CA 1
ATOM 13097 C C . VAL E 3 214 ? 140.071 169.109 103.714 1.00 36.72 208 VAL E C 1
ATOM 13098 O O . VAL E 3 214 ? 139.369 169.712 102.893 1.00 36.66 208 VAL E O 1
ATOM 13102 N N . VAL E 3 215 ? 141.182 169.625 104.234 1.00 37.65 209 VAL E N 1
ATOM 13103 C CA . VAL E 3 215 ? 141.615 170.966 103.865 1.00 37.62 209 VAL E CA 1
ATOM 13104 C C . VAL E 3 215 ? 142.118 170.983 102.426 1.00 41.99 209 VAL E C 1
ATOM 13105 O O . VAL E 3 215 ? 141.825 171.911 101.664 1.00 40.77 209 VAL E O 1
ATOM 13109 N N . GLN E 3 216 ? 142.881 169.968 102.032 1.00 35.66 210 GLN E N 1
ATOM 13110 C CA . GLN E 3 216 ? 143.422 169.901 100.682 1.00 35.64 210 GLN E CA 1
ATOM 13111 C C . GLN E 3 216 ? 143.903 168.484 100.415 1.00 40.00 210 GLN E C 1
ATOM 13112 O O . GLN E 3 216 ? 143.998 167.656 101.324 1.00 39.44 210 GLN E O 1
ATOM 13118 N N . TYR E 3 217 ? 144.180 168.211 99.141 1.00 41.09 211 TYR E N 1
ATOM 13119 C CA . TYR E 3 217 ? 144.779 166.958 98.699 1.00 39.61 211 TYR E CA 1
ATOM 13120 C C . TYR E 3 217 ? 146.077 167.286 97.979 1.00 41.56 211 TYR E C 1
ATOM 13121 O O . TYR E 3 217 ? 146.071 168.055 97.013 1.00 42.19 211 TYR E O 1
ATOM 13130 N N . VAL E 3 218 ? 147.178 166.717 98.442 1.00 43.79 212 VAL E N 1
ATOM 13131 C CA . VAL E 3 218 ? 148.486 166.893 97.814 1.00 44.66 212 VAL E CA 1
ATOM 13132 C C . VAL E 3 218 ? 148.928 165.544 97.261 1.00 47.15 212 VAL E C 1
ATOM 13133 O O . VAL E 3 218 ? 148.885 164.548 97.992 1.00 48.57 212 VAL E O 1
ATOM 13137 N N . PRO E 3 219 ? 149.337 165.455 95.999 1.00 45.48 213 PRO E N 1
ATOM 13138 C CA . PRO E 3 219 ? 149.727 164.159 95.440 1.00 43.63 213 PRO E CA 1
ATOM 13139 C C . PRO E 3 219 ? 151.163 163.820 95.815 1.00 47.85 213 PRO E C 1
ATOM 13140 O O . PRO E 3 219 ? 151.926 164.655 96.301 1.00 50.10 213 PRO E O 1
ATOM 13144 N N . ARG E 3 220 ? 151.525 162.564 95.568 1.00 47.27 214 ARG E N 1
ATOM 13145 C CA . ARG E 3 220 ? 152.908 162.135 95.715 1.00 42.56 214 ARG E CA 1
ATOM 13146 C C . ARG E 3 220 ? 153.642 162.482 94.427 1.00 48.61 214 ARG E C 1
ATOM 13147 O O . ARG E 3 220 ? 153.238 162.047 93.343 1.00 52.67 214 ARG E O 1
ATOM 13155 N N . SER E 3 221 ? 154.708 163.267 94.536 1.00 47.67 215 SER E N 1
ATOM 13156 C CA . SER E 3 221 ? 155.436 163.754 93.375 1.00 54.12 215 SER E CA 1
ATOM 13157 C C . SER E 3 221 ? 156.933 163.569 93.576 1.00 59.03 215 SER E C 1
ATOM 13158 O O . SER E 3 221 ? 157.409 163.311 94.683 1.00 56.68 215 SER E O 1
ATOM 13161 N N . LEU E 3 222 ? 157.680 163.703 92.480 1.00 57.72 216 LEU E N 1
ATOM 13162 C CA . LEU E 3 222 ? 159.130 163.630 92.547 1.00 56.91 216 LEU E CA 1
ATOM 13163 C C . LEU E 3 222 ? 159.740 165.005 92.746 1.00 56.57 216 LEU E C 1
ATOM 13164 O O . LEU E 3 222 ? 160.923 165.106 93.095 1.00 58.40 216 LEU E O 1
ATOM 13169 N N . THR E 3 223 ? 158.949 166.061 92.547 1.00 54.25 217 THR E N 1
ATOM 13170 C CA . THR E 3 223 ? 159.406 167.400 92.881 1.00 52.46 217 THR E CA 1
ATOM 13171 C C . THR E 3 223 ? 159.815 167.433 94.343 1.00 53.48 217 THR E C 1
ATOM 13172 O O . THR E 3 223 ? 160.887 167.936 94.696 1.00 58.44 217 THR E O 1
ATOM 13176 N N . VAL E 3 224 ? 158.937 166.925 95.211 1.00 54.41 218 VAL E N 1
ATOM 13177 C CA . VAL E 3 224 ? 159.216 166.907 96.640 1.00 54.30 218 VAL E CA 1
ATOM 13178 C C . VAL E 3 224 ? 160.513 166.158 96.891 1.00 56.13 218 VAL E C 1
ATOM 13179 O O . VAL E 3 224 ? 161.391 166.635 97.613 1.00 57.70 218 VAL E O 1
ATOM 13183 N N . THR E 3 225 ? 160.608 164.931 96.375 1.00 55.06 219 THR E N 1
ATOM 13184 C CA . THR E 3 225 ? 161.783 164.099 96.609 1.00 49.52 219 THR E CA 1
ATOM 13185 C C . THR E 3 225 ? 163.056 164.862 96.263 1.00 50.16 219 THR E C 1
ATOM 13186 O O . THR E 3 225 ? 164.002 164.932 97.060 1.00 56.70 219 THR E O 1
ATOM 13190 N N . GLN E 3 226 ? 163.091 165.447 95.065 1.00 51.27 220 GLN E N 1
ATOM 13191 C CA . GLN E 3 226 ? 164.300 166.125 94.617 1.00 52.69 220 GLN E CA 1
ATOM 13192 C C . GLN E 3 226 ? 164.595 167.335 95.492 1.00 51.59 220 GLN E C 1
ATOM 13193 O O . GLN E 3 226 ? 165.738 167.541 95.915 1.00 52.50 220 GLN E O 1
ATOM 13199 N N . ALA E 3 227 ? 163.580 168.153 95.774 1.00 49.63 221 ALA E N 1
ATOM 13200 C CA . ALA E 3 227 ? 163.822 169.339 96.583 1.00 49.82 221 ALA E CA 1
ATOM 13201 C C . ALA E 3 227 ? 164.245 168.949 97.989 1.00 54.51 221 ALA E C 1
ATOM 13202 O O . ALA E 3 227 ? 164.927 169.719 98.674 1.00 59.79 221 ALA E O 1
ATOM 13204 N N . GLU E 3 228 ? 163.835 167.762 98.435 1.00 52.04 222 GLU E N 1
ATOM 13205 C CA . GLU E 3 228 ? 164.252 167.255 99.734 1.00 50.60 222 GLU E CA 1
ATOM 13206 C C . GLU E 3 228 ? 165.737 166.927 99.718 1.00 51.58 222 GLU E C 1
ATOM 13207 O O . GLU E 3 228 ? 166.496 167.402 100.570 1.00 54.34 222 GLU E O 1
ATOM 13213 N N . LEU E 3 229 ? 166.163 166.093 98.764 1.00 48.53 223 LEU E N 1
ATOM 13214 C CA . LEU E 3 229 ? 167.575 165.729 98.682 1.00 43.95 223 LEU E CA 1
ATOM 13215 C C . LEU E 3 229 ? 168.447 166.969 98.810 1.00 47.99 223 LEU E C 1
ATOM 13216 O O . LEU E 3 229 ? 169.433 166.983 99.554 1.00 52.87 223 LEU E O 1
ATOM 13221 N N . GLN E 3 230 ? 168.088 168.028 98.083 1.00 46.91 224 GLN E N 1
ATOM 13222 C CA . GLN E 3 230 ? 168.832 169.279 98.105 1.00 49.84 224 GLN E CA 1
ATOM 13223 C C . GLN E 3 230 ? 168.721 170.007 99.436 1.00 50.72 224 GLN E C 1
ATOM 13224 O O . GLN E 3 230 ? 169.478 170.954 99.666 1.00 51.86 224 GLN E O 1
ATOM 13230 N N . GLY E 3 231 ? 167.799 169.602 100.306 1.00 51.21 225 GLY E N 1
ATOM 13231 C CA . GLY E 3 231 ? 167.556 170.343 101.524 1.00 50.36 225 GLY E CA 1
ATOM 13232 C C . GLY E 3 231 ? 166.644 171.531 101.352 1.00 53.38 225 GLY E C 1
ATOM 13233 O O . GLY E 3 231 ? 166.619 172.410 102.218 1.00 51.89 225 GLY E O 1
ATOM 13234 N N . ARG E 3 232 ? 165.896 171.590 100.255 1.00 50.78 226 ARG E N 1
ATOM 13235 C CA . ARG E 3 232 ? 165.048 172.726 99.942 1.00 51.72 226 ARG E CA 1
ATOM 13236 C C . ARG E 3 232 ? 163.579 172.333 100.018 1.00 52.68 226 ARG E C 1
ATOM 13237 O O . ARG E 3 232 ? 163.224 171.152 100.055 1.00 50.46 226 ARG E O 1
ATOM 13245 N N . THR E 3 233 ? 162.729 173.354 100.072 1.00 55.94 227 THR E N 1
ATOM 13246 C CA . THR E 3 233 ? 161.284 173.188 100.080 1.00 50.65 227 THR E CA 1
ATOM 13247 C C . THR E 3 233 ? 160.768 173.139 98.643 1.00 51.89 227 THR E C 1
ATOM 13248 O O . THR E 3 233 ? 161.400 173.661 97.722 1.00 57.32 227 THR E O 1
ATOM 13252 N N . THR E 3 234 ? 159.611 172.498 98.456 1.00 50.99 228 THR E N 1
ATOM 13253 C CA . THR E 3 234 ? 158.968 172.514 97.144 1.00 49.18 228 THR E CA 1
ATOM 13254 C C . THR E 3 234 ? 158.597 173.926 96.712 1.00 48.71 228 THR E C 1
ATOM 13255 O O . THR E 3 234 ? 158.666 174.249 95.522 1.00 53.83 228 THR E O 1
ATOM 13259 N N . ILE E 3 235 ? 158.202 174.778 97.657 1.00 48.53 229 ILE E N 1
ATOM 13260 C CA . ILE E 3 235 ? 157.989 176.188 97.355 1.00 49.20 229 ILE E CA 1
ATOM 13261 C C . ILE E 3 235 ? 159.305 176.856 96.991 1.00 51.68 229 ILE E C 1
ATOM 13262 O O . ILE E 3 235 ? 159.326 177.835 96.238 1.00 53.54 229 ILE E O 1
ATOM 13267 N N . GLU E 3 236 ? 160.419 176.353 97.522 1.00 52.65 230 GLU E N 1
ATOM 13268 C CA . GLU E 3 236 ? 161.736 176.922 97.264 1.00 53.65 230 GLU E CA 1
ATOM 13269 C C . GLU E 3 236 ? 162.382 176.343 96.012 1.00 59.08 230 GLU E C 1
ATOM 13270 O O . GLU E 3 236 ? 162.799 177.090 95.122 1.00 58.15 230 GLU E O 1
ATOM 13276 N N . ALA E 3 237 ? 162.476 175.016 95.930 1.00 59.21 231 ALA E N 1
ATOM 13277 C CA . ALA E 3 237 ? 163.165 174.393 94.807 1.00 56.94 231 ALA E CA 1
ATOM 13278 C C . ALA E 3 237 ? 162.382 174.548 93.513 1.00 58.38 231 ALA E C 1
ATOM 13279 O O . ALA E 3 237 ? 162.973 174.752 92.446 1.00 60.90 231 ALA E O 1
ATOM 13281 N N . ALA E 3 238 ? 161.058 174.451 93.582 1.00 58.16 232 ALA E N 1
ATOM 13282 C CA . ALA E 3 238 ? 160.192 174.523 92.407 1.00 57.90 232 ALA E CA 1
ATOM 13283 C C . ALA E 3 238 ? 159.101 175.555 92.657 1.00 56.39 232 ALA E C 1
ATOM 13284 O O . ALA E 3 238 ? 157.941 175.203 92.910 1.00 53.91 232 ALA E O 1
ATOM 13286 N N . PRO E 3 239 ? 159.436 176.847 92.586 1.00 56.03 233 PRO E N 1
ATOM 13287 C CA . PRO E 3 239 ? 158.446 177.887 92.899 1.00 55.37 233 PRO E CA 1
ATOM 13288 C C . PRO E 3 239 ? 157.325 178.004 91.879 1.00 59.09 233 PRO E C 1
ATOM 13289 O O . PRO E 3 239 ? 156.447 178.857 92.055 1.00 61.73 233 PRO E O 1
ATOM 13293 N N . GLU E 3 240 ? 157.322 177.194 90.813 1.00 57.64 234 GLU E N 1
ATOM 13294 C CA . GLU E 3 240 ? 156.276 177.295 89.802 1.00 56.63 234 GLU E CA 1
ATOM 13295 C C . GLU E 3 240 ? 155.781 175.934 89.317 1.00 53.75 234 GLU E C 1
ATOM 13296 O O . GLU E 3 240 ? 155.253 175.843 88.203 1.00 57.39 234 GLU E O 1
ATOM 13302 N N . SER E 3 241 ? 155.929 174.880 90.113 1.00 49.45 235 SER E N 1
ATOM 13303 C CA . SER E 3 241 ? 155.530 173.546 89.696 1.00 46.65 235 SER E CA 1
ATOM 13304 C C . SER E 3 241 ? 154.062 173.297 90.023 1.00 49.05 235 SER E C 1
ATOM 13305 O O . SER E 3 241 ? 153.352 174.162 90.539 1.00 51.82 235 SER E O 1
ATOM 13308 N N . ALA E 3 242 ? 153.603 172.086 89.717 1.00 51.33 236 ALA E N 1
ATOM 13309 C CA . ALA E 3 242 ? 152.238 171.677 90.002 1.00 50.91 236 ALA E CA 1
ATOM 13310 C C . ALA E 3 242 ? 152.078 171.096 91.399 1.00 50.68 236 ALA E C 1
ATOM 13311 O O . ALA E 3 242 ? 150.947 170.823 91.812 1.00 52.40 236 ALA E O 1
ATOM 13313 N N . GLN E 3 243 ? 153.174 170.889 92.128 1.00 43.01 237 GLN E N 1
ATOM 13314 C CA . GLN E 3 243 ? 153.108 170.483 93.525 1.00 42.79 237 GLN E CA 1
ATOM 13315 C C . GLN E 3 243 ? 153.265 171.660 94.474 1.00 47.42 237 GLN E C 1
ATOM 13316 O O . GLN E 3 243 ? 152.732 171.624 95.587 1.00 47.69 237 GLN E O 1
ATOM 13322 N N . ALA E 3 244 ? 153.986 172.701 94.057 1.00 48.54 238 ALA E N 1
ATOM 13323 C CA . ALA E 3 244 ? 154.098 173.898 94.879 1.00 42.54 238 ALA E CA 1
ATOM 13324 C C . ALA E 3 244 ? 152.777 174.653 94.920 1.00 49.88 238 ALA E C 1
ATOM 13325 O O . ALA E 3 244 ? 152.420 175.233 95.950 1.00 54.73 238 ALA E O 1
ATOM 13327 N N . GLU E 3 245 ? 152.047 174.674 93.803 1.00 49.14 239 GLU E N 1
ATOM 13328 C CA . GLU E 3 245 ? 150.769 175.376 93.767 1.00 48.18 239 GLU E CA 1
ATOM 13329 C C . GLU E 3 245 ? 149.766 174.747 94.724 1.00 45.96 239 GLU E C 1
ATOM 13330 O O . GLU E 3 245 ? 148.982 175.453 95.370 1.00 51.54 239 GLU E O 1
ATOM 13336 N N . ILE E 3 246 ? 149.781 173.419 94.838 1.00 46.72 240 ILE E N 1
ATOM 13337 C CA . ILE E 3 246 ? 148.881 172.761 95.775 1.00 45.80 240 ILE E CA 1
ATOM 13338 C C . ILE E 3 246 ? 149.248 173.111 97.209 1.00 46.62 240 ILE E C 1
ATOM 13339 O O . ILE E 3 246 ? 148.369 173.260 98.066 1.00 50.33 240 ILE E O 1
ATOM 13344 N N . TYR E 3 247 ? 150.538 173.269 97.500 1.00 47.64 241 TYR E N 1
ATOM 13345 C CA . TYR E 3 247 ? 150.930 173.703 98.835 1.00 45.27 241 TYR E CA 1
ATOM 13346 C C . TYR E 3 247 ? 150.541 175.155 99.087 1.00 45.03 241 TYR E C 1
ATOM 13347 O O . TYR E 3 247 ? 150.140 175.509 100.200 1.00 48.70 241 TYR E O 1
ATOM 13356 N N . ARG E 3 248 ? 150.619 176.005 98.063 1.00 43.74 242 ARG E N 1
ATOM 13357 C CA . ARG E 3 248 ? 150.180 177.386 98.235 1.00 42.46 242 ARG E CA 1
ATOM 13358 C C . ARG E 3 248 ? 148.685 177.451 98.511 1.00 43.99 242 ARG E C 1
ATOM 13359 O O . ARG E 3 248 ? 148.233 178.229 99.363 1.00 45.57 242 ARG E O 1
ATOM 13367 N N . THR E 3 249 ? 147.901 176.607 97.840 1.00 44.39 243 THR E N 1
ATOM 13368 C CA . THR E 3 249 ? 146.464 176.640 98.085 1.00 45.79 243 THR E CA 1
ATOM 13369 C C . THR E 3 249 ? 146.125 176.006 99.426 1.00 42.71 243 THR E C 1
ATOM 13370 O O . THR E 3 249 ? 145.174 176.435 100.084 1.00 43.55 243 THR E O 1
ATOM 13374 N N . LEU E 3 250 ? 146.903 175.021 99.875 1.00 41.40 244 LEU E N 1
ATOM 13375 C CA . LEU E 3 250 ? 146.649 174.472 101.201 1.00 42.43 244 LEU E CA 1
ATOM 13376 C C . LEU E 3 250 ? 147.063 175.448 102.295 1.00 42.84 244 LEU E C 1
ATOM 13377 O O . LEU E 3 250 ? 146.457 175.466 103.371 1.00 44.57 244 LEU E O 1
ATOM 13382 N N . ALA E 3 251 ? 148.032 176.317 102.017 1.00 43.63 245 ALA E N 1
ATOM 13383 C CA . ALA E 3 251 ? 148.387 177.335 102.997 1.00 41.75 245 ALA E CA 1
ATOM 13384 C C . ALA E 3 251 ? 147.322 178.419 103.041 1.00 46.45 245 ALA E C 1
ATOM 13385 O O . ALA E 3 251 ? 146.969 178.911 104.119 1.00 47.59 245 ALA E O 1
ATOM 13387 N N . ARG E 3 252 ? 146.785 178.789 101.878 1.00 45.90 246 ARG E N 1
ATOM 13388 C CA . ARG E 3 252 ? 145.628 179.675 101.855 1.00 46.14 246 ARG E CA 1
ATOM 13389 C C . ARG E 3 252 ? 144.457 179.070 102.621 1.00 43.51 246 ARG E C 1
ATOM 13390 O O . ARG E 3 252 ? 143.771 179.768 103.375 1.00 47.33 246 ARG E O 1
ATOM 13398 N N . SER E 3 253 ? 144.215 177.770 102.446 1.00 40.19 247 SER E N 1
ATOM 13399 C CA . SER E 3 253 ? 143.070 177.128 103.078 1.00 40.27 247 SER E CA 1
ATOM 13400 C C . SER E 3 253 ? 143.273 176.908 104.569 1.00 39.54 247 SER E C 1
ATOM 13401 O O . SER E 3 253 ? 142.287 176.760 105.297 1.00 43.90 247 SER E O 1
ATOM 13404 N N . ILE E 3 254 ? 144.519 176.870 105.041 1.00 41.02 248 ILE E N 1
ATOM 13405 C CA . ILE E 3 254 ? 144.766 176.754 106.474 1.00 42.18 248 ILE E CA 1
ATOM 13406 C C . ILE E 3 254 ? 144.844 178.122 107.139 1.00 46.44 248 ILE E C 1
ATOM 13407 O O . ILE E 3 254 ? 144.604 178.227 108.350 1.00 47.20 248 ILE E O 1
ATOM 13412 N N . ALA E 3 255 ? 145.146 179.177 106.383 1.00 46.95 249 ALA E N 1
ATOM 13413 C CA . ALA E 3 255 ? 145.188 180.509 106.970 1.00 44.98 249 ALA E CA 1
ATOM 13414 C C . ALA E 3 255 ? 143.797 180.975 107.380 1.00 46.58 249 ALA E C 1
ATOM 13415 O O . ALA E 3 255 ? 143.601 181.464 108.498 1.00 51.74 249 ALA E O 1
ATOM 13417 N N . ASP E 3 256 ? 142.816 180.828 106.493 1.00 44.41 250 ASP E N 1
ATOM 13418 C CA . ASP E 3 256 ? 141.459 181.282 106.767 1.00 48.15 250 ASP E CA 1
ATOM 13419 C C . ASP E 3 256 ? 140.594 180.234 107.454 1.00 47.58 250 ASP E C 1
ATOM 13420 O O . ASP E 3 256 ? 139.398 180.475 107.642 1.00 51.04 250 ASP E O 1
ATOM 13425 N N . HIS E 3 257 ? 141.146 179.080 107.817 1.00 47.46 251 HIS E N 1
ATOM 13426 C CA . HIS E 3 257 ? 140.350 178.073 108.505 1.00 47.33 251 HIS E CA 1
ATOM 13427 C C . HIS E 3 257 ? 139.871 178.599 109.852 1.00 46.31 251 HIS E C 1
ATOM 13428 O O . HIS E 3 257 ? 140.649 179.168 110.621 1.00 46.32 251 HIS E O 1
ATOM 13435 N N . THR E 3 258 ? 138.579 178.420 110.127 1.00 49.88 252 THR E N 1
ATOM 13436 C CA . THR E 3 258 ? 138.012 178.785 111.421 1.00 47.38 252 THR E CA 1
ATOM 13437 C C . THR E 3 258 ? 137.046 177.756 111.984 1.00 46.60 252 THR E C 1
ATOM 13438 O O . THR E 3 258 ? 136.732 177.833 113.174 1.00 45.46 252 THR E O 1
ATOM 13442 N N . ASP E 3 259 ? 136.573 176.795 111.191 1.00 45.93 253 ASP E N 1
ATOM 13443 C CA . ASP E 3 259 ? 135.507 175.887 111.621 1.00 46.12 253 ASP E CA 1
ATOM 13444 C C . ASP E 3 259 ? 136.111 174.632 112.251 1.00 44.64 253 ASP E C 1
ATOM 13445 O O . ASP E 3 259 ? 136.127 173.542 111.677 1.00 42.53 253 ASP E O 1
ATOM 13450 N N . SER E 3 260 ? 136.611 174.810 113.468 1.00 43.35 254 SER E N 1
ATOM 13451 C CA . SER E 3 260 ? 137.135 173.708 114.257 1.00 40.93 254 SER E CA 1
ATOM 13452 C C . SER E 3 260 ? 136.008 173.049 115.041 1.00 42.92 254 SER E C 1
ATOM 13453 O O . SER E 3 260 ? 135.034 173.699 115.427 1.00 47.55 254 SER E O 1
ATOM 13456 N N . LYS E 3 261 ? 136.145 171.746 115.268 1.00 36.94 255 LYS E N 1
ATOM 13457 C CA . LYS E 3 261 ? 135.124 170.975 115.959 1.00 38.68 255 LYS E CA 1
ATOM 13458 C C . LYS E 3 261 ? 135.786 170.002 116.921 1.00 37.92 255 LYS E C 1
ATOM 13459 O O . LYS E 3 261 ? 136.958 169.651 116.777 1.00 39.02 255 LYS E O 1
ATOM 13465 N N . VAL E 3 262 ? 135.018 169.575 117.912 1.00 39.73 256 VAL E N 1
ATOM 13466 C CA . VAL E 3 262 ? 135.465 168.482 118.780 1.00 37.67 256 VAL E CA 1
ATOM 13467 C C . VAL E 3 262 ? 135.545 167.205 117.950 1.00 41.20 256 VAL E C 1
ATOM 13468 O O . VAL E 3 262 ? 134.556 166.841 117.290 1.00 43.83 256 VAL E O 1
ATOM 13472 N N . PRO E 3 263 ? 136.674 166.497 117.941 1.00 43.31 257 PRO E N 1
ATOM 13473 C CA . PRO E 3 263 ? 136.768 165.288 117.116 1.00 37.41 257 PRO E CA 1
ATOM 13474 C C . PRO E 3 263 ? 135.741 164.249 117.536 1.00 39.91 257 PRO E C 1
ATOM 13475 O O . PRO E 3 263 ? 135.414 164.108 118.716 1.00 39.14 257 PRO E O 1
ATOM 13479 N N . THR E 3 264 ? 135.228 163.524 116.545 1.00 40.49 258 THR E N 1
ATOM 13480 C CA . THR E 3 264 ? 134.222 162.482 116.744 1.00 41.12 258 THR E CA 1
ATOM 13481 C C . THR E 3 264 ? 134.724 161.204 116.088 1.00 43.01 258 THR E C 1
ATOM 13482 O O . THR E 3 264 ? 134.230 160.794 115.031 1.00 46.21 258 THR E O 1
ATOM 13486 N N . PRO E 3 265 ? 135.705 160.543 116.695 1.00 41.62 259 PRO E N 1
ATOM 13487 C CA . PRO E 3 265 ? 136.340 159.393 116.045 1.00 37.32 259 PRO E CA 1
ATOM 13488 C C . PRO E 3 265 ? 135.433 158.172 116.062 1.00 40.44 259 PRO E C 1
ATOM 13489 O O . PRO E 3 265 ? 134.415 158.114 116.752 1.00 50.53 259 PRO E O 1
ATOM 13493 N N . LEU E 3 266 ? 135.826 157.184 115.267 1.00 36.87 260 LEU E N 1
ATOM 13494 C CA . LEU E 3 266 ? 135.164 155.890 115.242 1.00 40.41 260 LEU E CA 1
ATOM 13495 C C . LEU E 3 266 ? 135.859 154.931 116.197 1.00 37.58 260 LEU E C 1
ATOM 13496 O O . LEU E 3 266 ? 137.081 154.969 116.362 1.00 36.58 260 LEU E O 1
ATOM 13501 N N . ASN E 3 267 ? 135.073 154.062 116.825 1.00 39.45 261 ASN E N 1
ATOM 13502 C CA . ASN E 3 267 ? 135.665 153.040 117.672 1.00 44.18 261 ASN E CA 1
ATOM 13503 C C . ASN E 3 267 ? 136.340 151.983 116.799 1.00 48.56 261 ASN E C 1
ATOM 13504 O O . ASN E 3 267 ? 136.337 152.055 115.568 1.00 50.68 261 ASN E O 1
ATOM 13509 N N . ALA E 3 268 ? 136.932 150.983 117.453 1.00 43.94 262 ALA E N 1
ATOM 13510 C CA . ALA E 3 268 ? 137.687 149.970 116.724 1.00 42.40 262 ALA E CA 1
ATOM 13511 C C . ALA E 3 268 ? 136.800 149.219 115.740 1.00 46.20 262 ALA E C 1
ATOM 13512 O O . ALA E 3 268 ? 137.170 149.022 114.576 1.00 48.76 262 ALA E O 1
ATOM 13514 N N . GLN E 3 269 ? 135.613 148.805 116.185 1.00 44.62 263 GLN E N 1
ATOM 13515 C CA . GLN E 3 269 ? 134.743 148.015 115.321 1.00 44.73 263 GLN E CA 1
ATOM 13516 C C . GLN E 3 269 ? 134.285 148.815 114.111 1.00 41.49 263 GLN E C 1
ATOM 13517 O O . GLN E 3 269 ? 134.239 148.290 112.994 1.00 43.36 263 GLN E O 1
ATOM 13523 N N . GLU E 3 270 ? 133.929 150.083 114.312 1.00 40.80 264 GLU E N 1
ATOM 13524 C CA . GLU E 3 270 ? 133.459 150.891 113.193 1.00 44.98 264 GLU E CA 1
ATOM 13525 C C . GLU E 3 270 ? 134.554 151.095 112.157 1.00 40.13 264 GLU E C 1
ATOM 13526 O O . GLU E 3 270 ? 134.307 150.970 110.953 1.00 44.06 264 GLU E O 1
ATOM 13532 N N . LEU E 3 271 ? 135.773 151.407 112.601 1.00 37.43 265 LEU E N 1
ATOM 13533 C CA . LEU E 3 271 ? 136.866 151.596 111.652 1.00 41.09 265 LEU E CA 1
ATOM 13534 C C . LEU E 3 271 ? 137.199 150.294 110.934 1.00 42.00 265 LEU E C 1
ATOM 13535 O O . LEU E 3 271 ? 137.474 150.296 109.728 1.00 41.52 265 LEU E O 1
ATOM 13540 N N . ARG E 3 272 ? 137.178 149.172 111.655 1.00 42.69 266 ARG E N 1
ATOM 13541 C CA . ARG E 3 272 ? 137.394 147.884 111.007 1.00 37.95 266 ARG E CA 1
ATOM 13542 C C . ARG E 3 272 ? 136.352 147.637 109.923 1.00 40.20 266 ARG E C 1
ATOM 13543 O O . ARG E 3 272 ? 136.697 147.296 108.788 1.00 45.73 266 ARG E O 1
ATOM 13551 N N . ASP E 3 273 ? 135.068 147.730 110.279 1.00 41.34 267 ASP E N 1
ATOM 13552 C CA . ASP E 3 273 ? 134.002 147.524 109.303 1.00 44.68 267 ASP E CA 1
ATOM 13553 C C . ASP E 3 273 ? 134.152 148.457 108.108 1.00 46.28 267 ASP E C 1
ATOM 13554 O O . ASP E 3 273 ? 133.927 148.054 106.962 1.00 49.54 267 ASP E O 1
ATOM 13559 N N . TRP E 3 274 ? 134.523 149.712 108.357 1.00 39.72 268 TRP E N 1
ATOM 13560 C CA . TRP E 3 274 ? 134.701 150.662 107.267 1.00 37.56 268 TRP E CA 1
ATOM 13561 C C . TRP E 3 274 ? 135.824 150.224 106.333 1.00 46.26 268 TRP E C 1
ATOM 13562 O O . TRP E 3 274 ? 135.678 150.265 105.102 1.00 48.82 268 TRP E O 1
ATOM 13573 N N . SER E 3 275 ? 136.948 149.782 106.901 1.00 45.89 269 SER E N 1
ATOM 13574 C CA . SER E 3 275 ? 138.055 149.300 106.082 1.00 44.17 269 SER E CA 1
ATOM 13575 C C . SER E 3 275 ? 137.655 148.057 105.298 1.00 45.25 269 SER E C 1
ATOM 13576 O O . SER E 3 275 ? 138.034 147.896 104.134 1.00 46.83 269 SER E O 1
ATOM 13579 N N . ALA E 3 276 ? 136.906 147.155 105.930 1.00 46.06 270 ALA E N 1
ATOM 13580 C CA . ALA E 3 276 ? 136.455 145.952 105.241 1.00 48.31 270 ALA E CA 1
ATOM 13581 C C . ALA E 3 276 ? 135.548 146.306 104.071 1.00 52.36 270 ALA E C 1
ATOM 13582 O O . ALA E 3 276 ? 135.654 145.716 102.990 1.00 56.27 270 ALA E O 1
ATOM 13584 N N . SER E 3 277 ? 134.653 147.273 104.270 1.00 53.48 271 SER E N 1
ATOM 13585 C CA . SER E 3 277 ? 133.790 147.719 103.184 1.00 52.63 271 SER E CA 1
ATOM 13586 C C . SER E 3 277 ? 134.602 148.328 102.050 1.00 54.85 271 SER E C 1
ATOM 13587 O O . SER E 3 277 ? 134.296 148.109 100.873 1.00 55.44 271 SER E O 1
ATOM 13590 N N . TRP E 3 278 ? 135.635 149.101 102.379 1.00 55.39 272 TRP E N 1
ATOM 13591 C CA . TRP E 3 278 ? 136.456 149.702 101.334 1.00 51.06 272 TRP E CA 1
ATOM 13592 C C . TRP E 3 278 ? 137.454 148.730 100.724 1.00 55.86 272 TRP E C 1
ATOM 13593 O O . TRP E 3 278 ? 138.083 149.067 99.715 1.00 60.23 272 TRP E O 1
ATOM 13604 N N . ALA E 3 279 ? 137.620 147.545 101.309 1.00 58.14 273 ALA E N 1
ATOM 13605 C CA . ALA E 3 279 ? 138.449 146.528 100.673 1.00 55.70 273 ALA E CA 1
ATOM 13606 C C . ALA E 3 279 ? 137.739 145.902 99.482 1.00 55.02 273 ALA E C 1
ATOM 13607 O O . ALA E 3 279 ? 138.390 145.513 98.508 1.00 57.98 273 ALA E O 1
ATOM 13609 N N . ASN E 3 280 ? 136.411 145.806 99.536 1.00 57.22 274 ASN E N 1
ATOM 13610 C CA . ASN E 3 280 ? 135.648 145.256 98.426 1.00 58.26 274 ASN E CA 1
ATOM 13611 C C . ASN E 3 280 ? 135.531 146.223 97.258 1.00 61.15 274 ASN E C 1
ATOM 13612 O O . ASN E 3 280 ? 135.206 145.792 96.148 1.00 65.68 274 ASN E O 1
ATOM 13617 N N . GLN E 3 281 ? 135.791 147.510 97.476 1.00 56.24 275 GLN E N 1
ATOM 13618 C CA . GLN E 3 281 ? 135.761 148.484 96.395 1.00 57.10 275 GLN E CA 1
ATOM 13619 C C . GLN E 3 281 ? 137.086 148.591 95.659 1.00 62.73 275 GLN E C 1
ATOM 13620 O O . GLN E 3 281 ? 137.101 149.015 94.499 1.00 68.46 275 GLN E O 1
ATOM 13626 N N . LEU E 3 282 ? 138.193 148.223 96.305 1.00 62.29 276 LEU E N 1
ATOM 13627 C CA . LEU E 3 282 ? 139.487 148.228 95.635 1.00 61.85 276 LEU E CA 1
ATOM 13628 C C . LEU E 3 282 ? 139.641 147.041 94.696 1.00 62.32 276 LEU E C 1
ATOM 13629 O O . LEU E 3 282 ? 140.386 147.125 93.714 1.00 63.12 276 LEU E O 1
ATOM 13634 N N . ILE E 3 283 ? 138.947 145.939 94.977 1.00 63.07 277 ILE E N 1
ATOM 13635 C CA . ILE E 3 283 ? 139.058 144.752 94.136 1.00 66.91 277 ILE E CA 1
ATOM 13636 C C . ILE E 3 283 ? 138.568 145.051 92.725 1.00 68.14 277 ILE E C 1
ATOM 13637 O O . ILE E 3 283 ? 139.167 144.609 91.737 1.00 71.64 277 ILE E O 1
ATOM 13642 N N . GLU E 3 284 ? 137.476 145.801 92.606 1.00 64.09 278 GLU E N 1
ATOM 13643 C CA . GLU E 3 284 ? 136.863 146.114 91.320 1.00 68.90 278 GLU E CA 1
ATOM 13644 C C . GLU E 3 284 ? 136.941 147.603 90.999 1.00 67.50 278 GLU E C 1
ATOM 13645 O O . GLU E 3 284 ? 135.971 148.205 90.536 1.00 66.76 278 GLU E O 1
ATOM 13651 N N . ILE E 3 285 ? 138.094 148.217 91.240 1.00 65.49 279 ILE E N 1
ATOM 13652 C CA . ILE E 3 285 ? 138.301 149.596 90.822 1.00 66.70 279 ILE E CA 1
ATOM 13653 C C . ILE E 3 285 ? 139.486 149.686 89.869 1.00 63.55 279 ILE E C 1
ATOM 13654 O O . ILE E 3 285 ? 140.308 148.774 89.798 1.00 60.50 279 ILE E O 1
#

Solvent-accessible surface area: 55121 Å² total; per-residue (Å²): 161,15,40,24,160,23,16,11,3,48,3,2,28,44,39,6,20,5,45,30,71,44,77,22,102,0,35,52,0,33,162,110,72,112,11,20,4,2,1,2,11,1,4,5,12,0,0,5,1,0,6,0,4,72,40,16,6,0,0,0,0,0,2,8,2,26,0,0,0,1,0,15,12,0,6,5,8,2,14,0,2,45,64,36,68,50,108,52,86,4,7,63,2,0,0,0,11,2,102,31,116,12,0,0,44,19,2,24,121,55,0,49,125,0,0,74,17,0,62,115,42,59,104,7,90,0,0,0,0,0,5,1,10,0,3,6,5,0,9,11,14,8,62,13,13,3,59,90,0,53,89,92,36,57,27,27,1,0,10,2,16,1,5,3,1,17,3,58,5,16,1,1,0,23,0,2,0,2,5,1,0,4,79,50,13,9,104,111,129,33,175,156,143,12,118,34,8,0,0,0,0,0,13,10,0,41,60,42,0,19,89,11,0,40,74,0,29,10,114,36,4,27,0,2,0,9,1,30,11,98,38,0,11,33,0,2,7,4,24,0,1,4,14,2,11,19,13,9,11,1,4,0,2,8,0,0,75,96,68,18,47,1,54,18,13,30,3,38,6,0,0,0,23,48,0,0,18,40,5,0,80,43,0,0,136,29,12,165,49,82,136,67,0,84,48,27,7,60,126,19,38,81,94,0,79,84,99,3,113,58,20,82,108,129,0,139,61,32,53,1,1,1,0,11,24,8,1,19,0,5,0,0,0,6,0,0,59,19,0,47,3,46,3,68,0,0,0,0,2,3,9,9,34,58,18,12,22,116,27,113,155,7,52,8,1,28,36,0,24,115,70,53,35,57,0,39,63,0,0,2,5,24,5,9,6,38,43,0,28,37,12,1,65,100,16,127,7,38,0,0,4,0,35,36,11,4,0,0,5,1,0,0,12,40,13,17,1,6,3,25,5,1,12,0,4,27,0,7,3,4,74,1,0,16,9,0,0,33,20,0,51,14,11,23,31,20,78,50,0,4,96,23,2,36,76,79,31,151,23,5,2,66,105,111,89,39,120,101,18,1,2,0,1,0,4,2,0,9,0,2,4,0,2,6,1,0,11,5,3,33,79,0,0,0,0,0,2,0,1,5,2,27,3,5,5,3,5,6,0,2,0,2,5,0,0,4,1,1,2,6,40,0,1,8,9,3,3,0,0,4,15,0,40,30,91,15,0,0,19,18,2,24,135,47,0,48,74,0,1,31,21,0,42,111,11,2,31,16,43,1,6,0,0,0,0,2,12,4,4,7,2,2,5,16,30,3,28,36,10,0,12,49,11,55,157,164,62,27,52,2,0,61,4,60,0,0,6,3,58,11,3,2,8,44,0,4,7,62,2,2,49,11,0,0,58,50,24,10,20,120,53,44,48,159,166,52,28,73,78,63,91,74,2,0,0,2,2,9,3,4,2,13,4,3,0,1,4,8,5,0,4,39,9,2,28,50,2,0,90,16,1,38,10,118,6,0,1,0,8,5,34,55,11,74,1,21,68,12,0,93,8,0,3,58,0,11,7,0,0,0,0,1,9,16,6,3,30,43,0,1,105,24,0,65,163,77,28,42,0,69,51,29,65,18,22,19,1,3,4,2,9,93,15,0,4,41,0,0,99,87,0,11,87,78,25,54,20,92,82,64,68,4,70,60,37,1,85,56,16,51,55,75,2,108,141,9,16,108,65,8,61,91,39,73,75,106,67,202,218,40,29,27,21,49,0,0,0,1,12,12,0,11,5,0,0,1,0,0,24,5,0,11,52,64,10,58,18,82,30,26,16,3,0,0,3,2,27,3,45,131,104,27,34,119,92,2,74,46,46,0,82,74,0,28,170,140,41,84,22,63,3,29,27,49,32,3,0,58,36,0,17,75,84,1,107,82,47,130,13,51,175,86,32,5,2,0,0,0,1,0,3,0,30,39,7,2,119,95,40,175,17,20,13,2,1,4,10,9,0,0,2,4,12,0,4,1,30,16,13,0,2,0,3,109,0,0,4,45,0,1,10,43,3,5,18,38,17,17,44,90,87,47,119,53,78,8,59,29,31,9,110,88,4,52,43,52,0,80,142,91,4,20,98,35,54,56,150,139,44,32,75,77,67,89,86,4,0,0,2,10,7,5,12,27,172,28,6,33,2,17,25,3,0,3,40,8,0,26,47,0,0,88,19,1,38,10,131,7,7,2,7,37,24,33,57,21,68,35,100,60,18,21,87,15,0,4,62,0,11,4,0,0,0,0,0,6,20,13,6,39,50,2,2,114,20,0,64,160,68,39,41,0,65,44,21,64,24,20,24,1,0,1,0,1,117,8,0,1,38,0,0,116,78,0,11,85,82,17,59,19,91,76,65,74,4,80,65,31,3,90,52,20,36,41,62,2,14,95,12,0,21,18,2,0,4,0,17,3,7,12,32,34,11,19,16,2,43,0,0,0,7,7,10,2,7,4,0,0,1,0,0,30,1,0,2,14,8,0,2,7,41,25,24,23,7,0,0,36,9,82,0,48,124,130,18,36,120,80,1,71,57,54,0,81,66,0,14,148,103,49,90,22,52,10,32,29,52,99,81,44,150,48,8,28,71,61,0,108,90,38,126,28,52,104,63,37,8,1,0,0,0,8,28,159,1,45,117,3,1,101,95,47,174,26,14,18,4,6,3,8,124,26,22,69,51,21,16,21,2,30,22,14,2,1,0,3,112,2,0,5,39,0,0,11,46,1,2,16,42,24,6,42,93,7,26,74,45,18,0,0,1,0,0,32,6,38,18,16,12,30,42,0,0,1,2,1,0,0,7,3,14,85,63,66,90,91,1,0,0,0,0,0,15,17,29,9,6,3,0,4,24,5,17,25,14,79,128,7,71,4,3,1,69,47,70,220,33,57,0,73,122,1,35,88,104,27,65,45,35,0,30,0,0,0,0,2,18,11,47,18,2,28,1,12,0,1,3,0,0,7,14,0,5,70,19,1,76,118,50,74,0,2,90,127,38,115,6,62,17,0,0,0,3,3,2,3,8,10,4,11,1,0,0,0,5,0,3,40,123,55,21,1,87,28,0,0,0,0,0,2,14,44,10,21,0,0,37,3,0,6,21,8,0,82,1,1,75,92,13,11,128,52,47,17,1,53,5,1,0,0,0,0,8,23,6,82,71,114,41,44,101,72,2,0,54,45,0,9,73,91,2,96,23,62,25,21,27,51,0,32,138,40,127,36,26,39,61,1,24,5,49,4,93,5,0,3,62,32,27,62,172,29,78,5,0,86,45,2,41,59,0,2,130,34,1,24,105,16,115,85,31,98,70,4,62,27,6,94,53,120,61,9,53,76,10,1,37,68,23,3,106,110,54,131,77,31,0,0,1,2,1,26,10,33,14,17,12,28,36,1,0,0,2,1,0,1,10,3,12,106,73,63,71,88,1,0,0,0,0,0,9,17,24,8,7,2,1,4,15,3,25,25,13,63,114,30,62,0,2,1,25,20,22,120,122,77,69,133,12,57,0,84,117,3,33,68,90,14,70,53,26,0,31,4,0,7,0,1,14,10,27,13,1,32,0,11,0,1,3,0,0,5,11,0,0,27,12,0,64,34,55,34,0,19,125,117,22,114,30,63,18,7,0,0,0,4,6,11,10,11,4,13,0,0,0,0,2,0,5,46,73,72,8,2,91,22,0,0,0,0,0,2,8,51,11,24,1,0,37,3,0,6,23,8,0,83,2,2,60,70,3,10,102,35,54,14,0,58,6,2,1,0,1,0,14,20,9,89,71,113,10,44,109,65,0,0,49,46,0,10,75,102,0,104,29,66,28,11,45,42,0,43,137,29,117,38,25,33,48,2,20,2,41,2,83,3,3,4,44,26,15,67,144,32,86,8,0,101,37,5,60,53,1,3,118,34,1,6,92,7,108,80,29,103,61,3,58,30,11,76,44,116,62,5,73,79,8,3,29,62,20,2,92,78,30,99,133,122

B-factor: mean 42.91, std 13.11, range [13.4, 108.68]